Protein 3L7I (pdb70)

InterPro domains:
  IPR001173 Glycosyltransferase 2-like [PF00535] (5-134)
  IPR007554 CDP-glycerol glycerophosphotransferase [PF04464] (349-716)
  IPR029044 Nucleotide-diphospho-sugar transferases [G3DSA:3.90.550.10] (1-197)
  IPR029044 Nucleotide-diphospho-sugar transferases [SSF53448] (3-204)
  IPR043148 CDP-glycerol glycerophosphotransferase, C-terminal domain [G3DSA:3.40.50.12580] (520-702)
  IPR043149 CDP-glycerol glycerophosphotransferase, N-terminal domain [G3DSA:3.40.50.11820] (346-710)
  IPR051612 Teichoic Acid Biosynthesis Enzymes [PTHR37316] (272-717)

Sequence (1641 aa):
AFKVNQFRKTLRHVKNIVLRRKNKERSLYDLTDKEDNVKPKTIVFESFGGKNYSDSPKYIYEYMQKYYPNYRYIWSFKNPDKNVVPGSAEKVKRNSAEYYQAYSEASHWVSNARTPLYLNKKENQTYIQTWHGTPLKRLANDMKVVRMPGTTTPKYKRNFNRETSRWDYLISPNRYSTEIFRSAFWMDEERILEIGYPRNDVLVNRANDQEYLDEIRTHLNLPSDKKVIMYAPTWRDDEFVSKGKYLFELKIDLDNLYKELGDDYVILLRMHYLISNALDLSGYENFAIDVSNYNDVSELFLISDCLITDYSSVMFDYGILKRPQFFFAYDIDKYDKGLRGFYMNYMEDLPGPIYTEPYGLAKELKNLDKVQQQYQEKIDAFYDRFCSVDNGKASQYIGDLIHKDIKEQLEAFKVNQFRKTLRHVKNIVLRRKNKERSLYDLTDKEDNVKPKTIVFESFGGKNYSDSPKYIYEYMQKYYPNYRYIWSFKNPDKNVVPGSAEKVKRNSAEYYQAYSEASHWVSNARTPLYLNKKENQTYIQTWHGTPLKRLANDMKVVRMPGTTTPKYKRNFNRETSRWDYLISPNRYSTEIFRSAFWMDEERILEIGYPRNDVLVNRANDQEYLDEIRTHLNLPSDKKVIMYAPTWRDDEFVSKGKYLFELKIDLDNLYKELGDDYVILLRMHYLISNALDLSGYENFAIDVSNYNDVSELFLISDCLITDYSSVMFDYGILKRPQFFFAYDIDKYDKGLRGFYMNYMEDLPGPIYTEPYGLAKELKNLDKVQQQYQEKIDAFYDRFCSVDNGKASQYIGDLIHKDIKEQLEAFKVNQFRKTLRHVKNIVLRRKNKERSLYDLTDKEDNVKPKTIVFESFGGKNYSDSPKYIYEYMQKYYPNYRYIWSFKNPDKNVVPGSAEKVKRNSAEYYQAYSEASHWVSNARTPLYLNKKENQTYIQTWHGTPLKRLANDMKVVRMPGTTTPKYKRNFNRETSRWDYLISPNRYSTEIFRSAFWMDEERILEIGYPRNDVLVNRANDQEYLDEIRTHLNLPSDKKVIMYAPTWRDDEFVSKGKYLFELKIDLDNLYKELGDDYVILLRMHYLISNALDLSGYENFAIDVSNYNDVSELFLISDCLITDYSSVMFDYGILKRPQFFFAYDIDKYDKGLRGFYMNYMEDLPGPIYTEPYGLAKELKNLDKVQQQYQEKIDAFYDRFCSVDNGKASQYIGDLIHKDIKEQLEAFKVNQFRKTLRHVKNIVLRRKNKERSLYDLTDKEDNVKPKTIVFESFGGKNYSDSPKYIYEYMQKYYPNYRYIWSFKNPDKNVVPGSAEKVKRNSAEYYQAYSEASHWVSNARTPLYLNKKENQTYIQTWHGTPLKRLANDMKVVRMPGTTTPKYKRNFNRETSRWDYLISPNRYSTEIFRSAFWMDEERILEIGYPRNDVLVNRANDQEYLDEIRTHLNLPSDKKVIMYAPTWRDDEFVYLFELKIDLDNLYKELGDDYVILLRMHYLISNALDLSGYENFAIDVSNYNDVSELFLISDCLITDYSSVMFDYGILKRPQFFFAYDIDKYDKGLRGFYMNYMEDLPGPIYTEPYGLAKELKNLDKVQQQYQEKIDAFYDRFCSVDNGKASQYIGDLIHKDIKEQLEH

Radius of gyration: 49.67 Å; Cα contacts (8 Å, |Δi|>4): 2834; chains: 4; bounding box: 129×109×64 Å

Foldseek 3Di:
DDDPVLVVLVVVLVVCVVVVPLLNLLSVLLNPLDLVLADLQAEEEDEPQADACAWQSVLLVVVCCVVPQPGAYEYEHCDVVPYDHDHDYDYDHPSDNVNSSSLSHYQEYDYADFDDPSRDQDPSHAYAYAHHFDFFFQAQQRDDADPDPPDGNVVRSVVLQVRLVSHQAYEAQFVNSLVSCVRRRVDDSVRYDDFHGLLLLCVVVPLPVVVLLVVLQVVLPADDQAAEEEEEEDDDPVFQDDVLQAGDDDLLDVPVLCVLRVVHHAYEYAYDPSNLVRDDCPVQPNHYGYCNPPNRVSSVLSRHQEYEYARDSVLLSSLLNLHEYEHQPQVVCVCPNCDPSTPDRVCDQDQYDYHNHNVVVSVCVSDRVVRSVVRVVSSVVSCVGRRVNHPSCVSVVSSVVSVVVSVVVPD/DDDVVLVVLVVVLVVCVVVVHLCNLLSVLVNPQDLPLADLQAEEEEEPAADACAWQSVLLVVVCVVVPVPGEYEYEHCDVVVYDRPHDYHYDHPSDNVNSSSLSHYQEYEYADFDDPSRDQDVSHAYAYAHDFQFWFQDQQRDDFDPPPPDGNVRSSVRLQSGLVSHQAYEDQFPLSLVRCVRRNVDDSVRYDHFHGLLLLCVQVPLPVVVLLVVLCVVQVADDQAAEEEEEEDDDPVQDDDVLQAGDPDQLPVPLLCVLRVPHHAYEYQYDPSVQVRDDCVPQPSRYGHCNPPRRVSSVLSRHQEYEYARDRVLLSSLLNLHYYEHQPLPVCVVPNQDPSTVDRSVPQRQDDYHNHNPVVSVCVNDRVVRCVVRVVSSVVSCVGRRVRHPSCVSVVVSVVSVVVSVVVVD/DDDDVLVVLVVVLVCCVVVVPLCNLLSVLLNPQDLPLADLQQEEEDEPQADACDFQSVLLVVVCCVPPVPGAYEYEHCDVVVYDRDHDYDYDHPSDNVNSSRLSHYQEYEYQDFDDPSRDLDPSHAYAYAHDFQFWFAAAQPDPFDPDPPDGNVRSNVRLQSRLVSHQAYEDQAVLSVVRCVRRNVDDSVRYHDQHGLLLLCVPVPLPVCVLLVVLCVVQVADDQAAEEEEEEADDPVQQDDVLAAGDPDLLDLVLLCVQCVVHHAYEYAYDPSNLNRDDCPPCVNHYGDCNPPRRVVSVLSRHQEYEYARDRVLLSSLLNLHEYEHACLPCCVVVNLDPSTVDRPCPQGQYYYHNHNNVVRNVVNDRVCRSVVRSVSSVVSCVRRPPNHPSCPSVVSSVVSVVVSVVVVD/DPDPVLVVLVVVLVVCVVVVNLCNLLSVLVNDQDLVLADLLAEEEDEPQADACAFQSVLLVVVLCVPPQPGAYEYEHCDVVPYDDDHDYDYDHPSDNVNSSRLSHYQEYDYADFDDPSRDLDPRHAYAHAHDFQFWFADQQRDDFDPDPPDGNVVSNVVLQSRLVSHQAYEAQFPLRLVRCVRRNVDDSVRYHNFHGLRLLCVPVVLPVVVLLVVLCVVQPADPQAAEEEEEEDDDPVQPPCGDPDQLPPVLLCVQPVVHHAYEYAYDVVVLVSDDCVVQPNHYGDCNPPRRVSSVLSRHQEYEYARDRVLLSSLLNLHYYEHQNLVVVVCPNCDPSTVDDVVPQDQFYYHNHNNVVSVCVSDRVVRSVVRSVSSVVSCVGRVVRHPSCRSVVVSVVSVVVSVVVVPD

Secondary structure (DSSP, 8-state):
-B-HHHHHHHHHHHHHHHHT-TTHHHHHHHHH--GGG-EEEEEEEEBGGGTBS-HHHHHHHHHHHHH-TTSEEEEEESSGGG----SS-EEEETTSHHHHHHHHHEEEEEESS---TTS---TT-EEEE--SS--SB--GGG-S----TT--HHHHHHHHHHHHTT-SEEEESSHHHHHHHHHHT---GGGEEES--GGGHHHHHSTT-HHHHHHHHHHTT--SS-EEEEE-PPP-GGG--GGGSSPPPPTT-HHHHHHHHTTTEEEEE---HHHHTT---TT-TTTEEE-TT-S-HHHHHHT-SEEEESS-THHHHHGGG---EEEE-TTTTTTTSS--SBSS-TTSSSSS-EESSHHHHHHHHTTHHHHHHHTHHHHHHHHHHHSTT--S-HHHHHHHHHHHHHHHH--/---HHHHHHHHHHHHHHHTT-TTHHHHHHHHH--GGG--TTEEEEEBGGGTBS-HHHHHHHHHHHHH-TTSEEEEEESSGGG----SS-EEEETTSHHHHHHHHH-SEEEESSPPPTTS---TT-EEEE--S---SB--GGG-S----TT--HHHHHHHHHHHHTT-SEEEESSHHHHHHHHHHT---GGGEEES--GGGHHHHHSTT-HHHHHHHHHHTT--TT-EEEEE-PPP-STT--GGGSSPPP-TT-HHHHHHHHTTTEEEEE---HHHHTT---TT-TTTEEE-TT-S-HHHHHHT-SEEEESS-THHHHHGGG---EEE--TTTTTTTSS--SBSS-TTT-SSS-B-SSHHHHHHHHH-HHHHHHHHHHHHHHHHHHHSS---S-HHHHHHHHHHHHHHHH--/-B-HHHHHHHHHHHHHHHTT-TTHHHHHHHHH--TTS-EEEEEEEEBGGGTBS-HHHHHHHHHHHHH-TTSEEEEEESSGGG----SS-EEEETTSHHHHHHHHHEEEEEESSPPPTTS---TT-EEEE--S---SB--GGG-S----TT--HHHHHHHHHHHHTT-SEEEESSHHHHHHHHHHTT--GGGEEES--GGGHHHHHSTT-HHHHHHHHHHTT--SS-EEEEE-PPP-GGG--GGGSS----TT-HHHHHHHHTTTEEEEE---HHHHTT---TT-TTTEEE-TT-S-HHHHHHT-SEEEESS-TTHHHHGGG---EEEE-TTTTTTTTT--SBSS-TTTSSSS-EESSHHHHHHHHTTHHHHHHHSHHHHHHHHHHHHTT--S-HHHHHHHHHHHHHHHS--/---HHHHHHHHHHHHHHHHT-TTHHHHHHHHH--GGG-EEEEEEEEBGGGTBS-HHHHHHHHHHHHH-TTSEEEEEESSGGG----SSPEEEETTSHHHHHHHHHEEEEEESS---TTS---TTSEEEE--SS---B--GGG-S----TT--HHHHHHHHHHHHHT-SEEEES-HHHHHHHHHHT---GGGEEES--GGGHHHHHSSS-HHHHHHHHHHTT--SS-EEEEEEPPP-STT-------TT-HHHHHHHHTTTEEEEE---HHHHTT---TT-TTTEEE-TT-S-HHHHHHT-SEEEESS-THHHHHGGG---EEEE-TTTTTTTSS--SBSS-TTT-SSS-EESSSHHHHHHHT-HHHHHHHTHHHHHHHHHHHSTT--S-HHHHHHHHHHHHHHHTTT-

B-factor: mean 76.52, std 22.32, range [32.0, 203.48]

Nearest PDB structures (foldseek):
  3l7i-assembly3_D  TM=1.002E+00  e=5.089E-86  Staphylococcus epidermidis RP62A
  3l7m-assembly1_D  TM=1.002E+00  e=5.559E-80  Staphylococcus epidermidis RP62A
  3l7j-assembly1_B  TM=1.001E+00  e=7.510E-79  Staphylococcus epidermidis RP62A
  3l7l-assembly3_D  TM=9.984E-01  e=2.053E-78  Staphylococcus epidermidis RP62A
  3l7m-assembly2_A  TM=9.978E-01  e=4.217E-76  Staphylococcus epidermidis RP62A

CATH classification: 3.40.50.11820 (+1 more: 3.40.50.12580)

Solvent-accessible surface area: 79435 Å² total; per-residue (Å²): 107,46,138,61,76,60,6,100,50,22,9,111,30,7,63,11,52,12,28,174,94,189,62,91,51,52,10,80,12,40,39,66,31,123,101,139,48,19,100,35,100,1,0,1,0,2,0,71,17,1,123,36,21,7,18,0,0,29,27,0,1,66,36,0,36,155,115,42,73,131,30,74,2,0,0,0,0,108,73,15,148,175,25,131,24,69,60,72,21,82,81,8,115,61,48,27,46,100,0,4,92,2,4,7,23,0,0,0,3,2,3,0,17,82,4,26,69,76,2,46,42,23,170,50,4,25,0,0,0,0,23,59,3,2,10,3,87,95,23,0,56,22,55,183,92,7,190,97,131,74,43,23,26,95,101,53,40,93,43,7,57,125,1,2,75,32,1,31,56,0,0,0,4,2,143,28,0,1,91,16,0,103,55,0,0,79,13,73,72,166,93,18,25,53,29,0,2,0,18,5,13,14,4,59,92,88,24,138,53,125,141,21,18,70,112,4,48,99,129,23,118,15,32,110,122,36,84,0,2,0,6,12,24,38,82,13,114,93,66,91,88,54,195,24,168,167,44,160,120,20,98,5,41,16,85,34,5,92,182,41,3,10,126,78,1,1,1,0,0,53,17,69,140,69,35,11,128,19,25,110,30,76,48,33,117,100,3,5,37,57,4,18,128,35,118,9,40,4,28,0,4,5,11,0,48,0,0,0,0,1,2,16,34,34,0,7,8,0,4,14,20,87,56,5,2,0,0,1,0,47,14,28,109,134,52,88,190,53,46,211,30,15,48,10,85,14,120,118,64,4,2,5,21,54,42,74,84,18,106,20,1,2,123,45,1,92,65,11,103,116,3,51,140,116,42,70,149,101,5,56,60,7,52,96,113,6,2,66,42,19,92,8,120,1,5,79,105,0,0,52,29,0,42,134,36,0,129,91,62,85,183,128,48,80,66,87,8,1,94,61,2,9,108,7,0,61,11,37,3,26,150,95,191,60,84,41,53,9,46,12,35,11,45,29,92,88,125,43,21,102,36,104,2,0,1,0,2,0,69,17,1,131,41,26,5,18,0,0,29,27,0,0,66,38,0,40,157,127,30,86,105,16,82,3,2,0,0,0,119,71,17,146,170,25,131,25,64,62,76,17,80,81,13,106,54,51,26,43,97,0,6,95,2,4,7,19,0,0,0,2,2,3,0,19,80,5,22,64,78,2,49,49,21,172,51,4,24,0,0,0,0,22,56,4,2,9,5,84,86,27,0,48,26,47,164,81,4,186,92,123,70,41,25,27,94,113,42,34,90,44,9,53,121,0,3,89,34,3,32,57,0,0,0,10,0,154,26,0,1,98,14,0,104,56,0,0,79,10,78,84,171,113,17,27,54,19,0,1,0,14,3,10,15,5,62,89,81,23,133,52,118,131,20,18,70,106,4,45,94,124,20,124,15,39,112,141,37,93,0,0,0,2,12,16,32,80,16,114,95,59,96,82,59,193,30,163,166,44,162,113,7,63,2,34,13,83,33,3,97,186,48,5,12,132,88,8,1,0,0,0,55,14,67,140,68,20,11,123,20,28,107,34,85,50,34,113,93,1,6,34,55,5,17,135,24,108,7,36,3,34,0,2,2,10,0,37,0,0,0,0,0,1,15,32,30,0,4,6,0,3,19,24,81,58,4,2,0,0,0,0,46,13,23,105,138,54,100,174,64,29,211,27,10,52,6,88,6,100,119,59,6,3,6,12,55,45,74,76,14,101,24,1,0,110,40,1,101,68,13,102,127,4,58,148,106,40,62,150,101,4,48,61,8,56,93,117,7,5,65,37,22,89,6,123,0,10,67,107,0,0,52,28,0,40,125,27,0,129,102,76,81,191,97,8,144,60,82,56,2,105,52,12,9,113,27,7,68,12,54,14,28,171,95,150,60,84,48,56,7,88,9,38,43,65,28,132,97,126,46,20,89,38,95,2,0,1,0,2,0,70,17,0,123,33,19,6,15,0,0,22,27,0,0,65,37,0,28,165,133,32,82,107,24,78,4,2,0,0,0,107,77,22,141,177,23,130,24,65,63,72,15,84,82,4,103,55,27,25,42,96,1,6,99,1,4,8,29,0,0,0,1,2,3,0,17,81,5,22,65,75,1,48,41,19,171,49,7,19,0,0,0,0,21,62,3,3,9,4,91,80,22,0,48,33,52,192,87,6,196,103,121,72,36,24,26,92,99,56,44,90,39,7,52,125,0,2,80,30,1,40,53,0,0,0,6,2,129,17,0,2,115,17,0,116,51,0,0,79,12,75,80,172,100,17,27,56,19,0,0,0,15,4,12,14,3,61,90,81,34,133,56,115,134,26,16,61,113,6,47,108,127,24,127,19,28,113,120,51,101,0,1,1,5,13,17,40,83,21,117,94,51,89,85,56,187,26,155,159,46,150,110,17,83,0,34,14,96,26,0,91,178,22,2,6,143,92,10,1,1,0,0,55,15,61,136,63,22,15,118,17,26,112,32,77,45,34,113,96,4,4,33,57,3,18,128,32,90,7,33,3,33,0,3,3,13,0,39,0,0,0,0,0,1,14,32,39,0,4,4,0,3,15,20,87,58,5,3,0,0,2,0,55,16,20,115,136,52,103,172,58,25,212,29,9,38,12,73,7,104,117,56,7,2,4,15,54,46,80,80,12,104,23,0,0,118,39,0,114,72,15,91,120,2,52,145,105,40,58,162,101,3,53,62,8,55,91,118,6,2,66,45,19,90,9,123,2,9,68,98,0,0,58,28,0,39,140,34,0,135,114,64,77,198,123,72,80,68,90,8,1,97,60,1,9,111,7,0,70,11,34,8,19,210,94,150,61,94,47,46,9,48,13,34,12,40,32,71,104,128,54,22,100,34,94,2,0,1,0,2,0,74,20,1,126,29,21,5,11,0,0,20,26,0,0,69,40,0,36,153,114,39,75,129,26,77,4,1,0,0,0,113,72,19,140,179,23,135,20,68,61,73,16,78,82,9,101,50,34,28,51,95,0,4,97,2,3,8,26,0,0,0,2,2,4,0,16,86,5,22,67,74,1,48,43,22,176,48,5,20,0,0,0,0,22,61,3,2,10,6,82,92,25,0,52,29,58,184,75,10,186,95,125,70,32,24,21,86,108,46,41,92,37,7,53,119,1,2,75,32,1,33,61,0,0,0,6,0,150,25,0,2,90,17,0,96,58,0,0,81,12,66,84,169,102,18,25,52,30,0,2,0,17,4,14,11,4,59,91,89,30,137,55,109,138,23,23,71,109,7,48,101,130,24,121,18,27,120,118,44,78,0,0,0,5,10,18,33,88,17,118,92,44,136,166,246,43,154,97,11,77,0,28,8,93,34,0,96,196,35,4,12,136,74,2,0,2,0,0,53,19,69,134,75,18,10,117,38,27,106,32,80,46,36,119,105,5,5,31,58,5,16,123,28,85,3,37,3,32,0,2,2,8,0,45,0,0,0,0,0,3,17,30,33,0,5,6,0,3,14,23,86,62,4,2,0,0,2,0,40,10,33,96,144,54,104,177,61,35,211,30,12,42,11,80,9,121,114,70,5,2,5,16,54,45,72,72,10,101,22,0,0,116,45,0,111,69,14,99,129,3,55,146,106,34,59,156,92,4,47,62,7,56,93,112,9,3,60,42,17,88,8,120,1,7,72,106,0,0,57,27,0,40,135,29,0,123,70,60,91,145,190

Organism: Staphylococcus epidermidis (strain ATCC 35984 / DSM 28319 / BCRC 17069 / CCUG 31568 / BM 3577 / RP62A) (NCBI:txid176279)

Structure (mmCIF, N/CA/C/O backbone):
data_3L7I
#
_entry.id   3L7I
#
_cell.length_a   223.739
_cell.length_b   223.739
_cell.length_c   100.691
_cell.angle_alpha   90.00
_cell.angle_beta   90.00
_cell.angle_gamma   90.00
#
_symmetry.space_group_name_H-M   'P 41 21 2'
#
loop_
_entity.id
_entity.type
_entity.pdbx_description
1 polymer 'Teichoic acid biosynthesis protein F'
2 non-polymer 'SULFATE ION'
3 non-polymer 'CHLORIDE ION'
4 non-polymer 1,2-ETHANEDIOL
5 water water
#
loop_
_atom_site.group_PDB
_atom_site.id
_atom_site.type_symbol
_atom_site.label_atom_id
_atom_site.label_alt_id
_atom_site.label_comp_id
_atom_site.label_asym_id
_atom_site.label_entity_id
_atom_site.label_seq_id
_atom_site.pdbx_PDB_ins_code
_atom_site.Cartn_x
_atom_site.Cartn_y
_atom_site.Cartn_z
_atom_site.occupancy
_atom_site.B_iso_or_equiv
_atom_site.auth_seq_id
_atom_site.auth_comp_id
_atom_site.auth_asym_id
_atom_site.auth_atom_id
_atom_site.pdbx_PDB_model_num
ATOM 1 N N . ALA A 1 313 ? -107.578 56.925 31.086 1.00 79.50 313 ALA A N 1
ATOM 2 C CA . ALA A 1 313 ? -107.537 58.361 31.345 1.00 79.50 313 ALA A CA 1
ATOM 3 C C . ALA A 1 313 ? -108.465 59.144 30.411 1.00 79.50 313 ALA A C 1
ATOM 4 O O . ALA A 1 313 ? -108.551 60.365 30.507 1.00 79.50 313 ALA A O 1
ATOM 6 N N . PHE A 1 314 ? -109.159 58.439 29.520 1.00 86.86 314 PHE A N 1
ATOM 7 C CA . PHE A 1 314 ? -109.982 59.091 28.514 1.00 83.45 314 PHE A CA 1
ATOM 8 C C . PHE A 1 314 ? -111.463 58.726 28.619 1.00 82.75 314 PHE A C 1
ATOM 9 O O . PHE A 1 314 ? -111.850 57.587 28.372 1.00 82.80 314 PHE A O 1
ATOM 17 N N . LYS A 1 315 ? -112.279 59.699 29.020 1.00 67.31 315 LYS A N 1
ATOM 18 C CA . LYS A 1 315 ? -113.729 59.519 29.175 1.00 66.87 315 LYS A CA 1
ATOM 19 C C . LYS A 1 315 ? -114.447 59.155 27.862 1.00 63.99 315 LYS A C 1
ATOM 20 O O . LYS A 1 315 ? -114.114 59.684 26.800 1.00 62.98 315 LYS A O 1
ATOM 26 N N . VAL A 1 316 ? -115.449 58.277 27.940 1.00 63.51 316 VAL A N 1
ATOM 27 C CA . VAL A 1 316 ? -116.194 57.872 26.742 1.00 62.92 316 VAL A CA 1
ATOM 28 C C . VAL A 1 316 ? -117.058 59.001 26.153 1.00 61.65 316 VAL A C 1
ATOM 29 O O . VAL A 1 316 ? -117.151 59.157 24.936 1.00 61.17 316 VAL A O 1
ATOM 33 N N . ASN A 1 317 ? -117.687 59.809 26.983 1.00 61.22 317 ASN A N 1
ATOM 34 C CA . ASN A 1 317 ? -118.461 60.884 26.385 1.00 60.11 317 ASN A CA 1
ATOM 35 C C . ASN A 1 317 ? -117.641 61.912 25.564 1.00 59.73 317 ASN A C 1
ATOM 36 O O . ASN A 1 317 ? -118.124 62.420 24.541 1.00 59.02 317 ASN A O 1
ATOM 41 N N . GLN A 1 318 ? -116.415 62.221 25.999 1.00 78.09 318 GLN A N 1
ATOM 42 C CA . GLN A 1 318 ? -115.545 63.109 25.219 1.00 77.13 318 GLN A CA 1
ATOM 43 C C . GLN A 1 318 ? -115.071 62.412 23.952 1.00 75.78 318 GLN A C 1
ATOM 44 O O . GLN A 1 318 ? -114.990 63.026 22.892 1.00 74.39 318 GLN A O 1
ATOM 50 N N . PHE A 1 319 ? -114.762 61.125 24.071 1.00 61.16 319 PHE A N 1
ATOM 51 C CA . PHE A 1 319 ? -114.252 60.361 22.944 1.00 61.58 319 PHE A CA 1
ATOM 52 C C . PHE A 1 319 ? -115.273 60.307 21.820 1.00 60.95 319 PHE A C 1
ATOM 53 O O . PHE A 1 319 ? -114.915 60.338 20.637 1.00 61.09 319 PHE A O 1
ATOM 61 N N . ARG A 1 320 ? -116.546 60.228 22.194 1.00 60.39 320 ARG A N 1
ATOM 62 C CA . ARG A 1 320 ? -117.629 60.265 21.217 1.00 59.85 320 ARG A CA 1
ATOM 63 C C . ARG A 1 320 ? -117.708 61.621 20.512 1.00 59.13 320 ARG A C 1
ATOM 64 O O . ARG A 1 320 ? -117.760 61.691 19.288 1.00 59.15 320 ARG A O 1
ATOM 72 N N . LYS A 1 321 ? -117.723 62.694 21.294 1.00 58.66 321 LYS A N 1
ATOM 73 C CA . LYS A 1 321 ? -117.682 64.037 20.739 1.00 58.17 321 LYS A CA 1
ATOM 74 C C . LYS A 1 321 ? -116.417 64.253 19.911 1.00 58.78 321 LYS A C 1
ATOM 75 O O . LYS A 1 321 ? -116.417 64.953 18.906 1.00 58.67 321 LYS A O 1
ATOM 81 N N . THR A 1 322 ? -115.333 63.639 20.347 1.00 59.56 322 THR A N 1
ATOM 82 C CA . THR A 1 322 ? -114.055 63.845 19.699 1.00 60.29 322 THR A CA 1
ATOM 83 C C . THR A 1 322 ? -114.078 63.255 18.295 1.00 60.59 322 THR A C 1
ATOM 84 O O . THR A 1 322 ? -113.636 63.883 17.322 1.00 60.86 322 THR A O 1
ATOM 88 N N . LEU A 1 323 ? -114.595 62.034 18.198 1.00 60.73 323 LEU A N 1
ATOM 89 C CA . LEU A 1 323 ? -114.691 61.398 16.907 1.00 61.20 323 LEU A CA 1
ATOM 90 C C . LEU A 1 323 ? -115.623 62.170 15.978 1.00 60.63 323 LEU A C 1
ATOM 91 O O . LEU A 1 323 ? -115.331 62.303 14.794 1.00 61.14 323 LEU A O 1
ATOM 96 N N . ARG A 1 324 ? -116.715 62.714 16.501 1.00 63.75 324 ARG A N 1
ATOM 97 C CA . ARG A 1 324 ? -117.659 63.390 15.626 1.00 63.10 324 ARG A CA 1
ATOM 98 C C . ARG A 1 324 ? -117.025 64.614 14.992 1.00 63.37 324 ARG A C 1
ATOM 99 O O . ARG A 1 324 ? -117.186 64.887 13.799 1.00 63.47 324 ARG A O 1
ATOM 107 N N . HIS A 1 325 ? -116.279 65.340 15.807 1.00 59.29 325 HIS A N 1
ATOM 108 C CA . HIS A 1 325 ? -115.595 66.541 15.357 1.00 59.59 325 HIS A CA 1
ATOM 109 C C . HIS A 1 325 ? -114.504 66.277 14.293 1.00 60.70 325 HIS A C 1
ATOM 110 O O . HIS A 1 325 ? -114.314 67.106 13.391 1.00 61.09 325 HIS A O 1
ATOM 117 N N . VAL A 1 326 ? -113.806 65.133 14.389 1.00 61.32 326 VAL A N 1
ATOM 118 C CA . VAL A 1 326 ? -112.826 64.775 13.383 1.00 62.47 326 VAL A CA 1
ATOM 119 C C . VAL A 1 326 ? -113.569 64.605 12.091 1.00 62.66 326 VAL A C 1
ATOM 120 O O . VAL A 1 326 ? -113.185 65.180 11.071 1.00 63.36 326 VAL A O 1
ATOM 124 N N . LYS A 1 327 ? -114.635 63.807 12.147 1.00 62.21 327 LYS A N 1
ATOM 125 C CA . LYS A 1 327 ? -115.516 63.611 11.003 1.00 62.44 327 LYS A CA 1
ATOM 126 C C . LYS A 1 327 ? -115.872 64.955 10.357 1.00 62.24 327 LYS A C 1
ATOM 127 O O . LYS A 1 327 ? -115.556 65.174 9.191 1.00 63.16 327 LYS A O 1
ATOM 133 N N . ASN A 1 328 ? -116.494 65.860 11.107 1.00 61.19 328 ASN A N 1
ATOM 134 C CA . ASN A 1 328 ? -116.876 67.150 10.544 1.00 61.07 328 ASN A CA 1
ATOM 135 C C . ASN A 1 328 ? -115.716 67.994 10.005 1.00 61.98 328 ASN A C 1
ATOM 136 O O . ASN A 1 328 ? -115.854 68.682 8.980 1.00 62.55 328 ASN A O 1
ATOM 141 N N . ILE A 1 329 ? -114.580 67.971 10.690 1.00 62.27 329 ILE A N 1
ATOM 142 C CA . ILE A 1 329 ? -113.442 68.696 10.166 1.00 63.36 329 ILE A CA 1
ATOM 143 C C . ILE A 1 329 ? -112.949 68.123 8.826 1.00 64.65 329 ILE A C 1
ATOM 144 O O . ILE A 1 329 ? -112.773 68.855 7.860 1.00 65.50 329 ILE A O 1
ATOM 149 N N . VAL A 1 330 ? -112.690 66.828 8.762 1.00 64.99 330 VAL A N 1
ATOM 150 C CA . VAL A 1 330 ? -112.131 66.284 7.525 1.00 66.42 330 VAL A CA 1
ATOM 151 C C . VAL A 1 330 ? -113.146 66.266 6.394 1.00 66.69 330 VAL A C 1
ATOM 152 O O . VAL A 1 330 ? -112.782 66.428 5.240 1.00 67.98 330 VAL A O 1
ATOM 156 N N . LEU A 1 331 ? -114.416 66.041 6.731 1.00 65.61 331 LEU A N 1
ATOM 157 C CA . LEU A 1 331 ? -115.471 65.984 5.721 1.00 65.92 331 LEU A CA 1
ATOM 158 C C . LEU A 1 331 ? -115.959 67.363 5.291 1.00 65.78 331 LEU A C 1
ATOM 159 O O . LEU A 1 331 ? -116.694 67.481 4.287 1.00 66.35 331 LEU A O 1
ATOM 164 N N . ARG A 1 332 ? -115.537 68.397 6.025 1.00 65.21 332 ARG A N 1
ATOM 165 C CA . ARG A 1 332 ? -115.871 69.763 5.668 1.00 65.25 332 ARG A CA 1
ATOM 166 C C . ARG A 1 332 ? -117.373 70.061 5.835 1.00 64.18 332 ARG A C 1
ATOM 167 O O . ARG A 1 332 ? -117.898 70.999 5.239 1.00 64.43 332 ARG A O 1
ATOM 175 N N . ARG A 1 333 ? -118.035 69.224 6.645 1.00 63.13 333 ARG A N 1
ATOM 176 C CA . ARG A 1 333 ? -119.387 69.429 7.142 1.00 61.98 333 ARG A CA 1
ATOM 177 C C . ARG A 1 333 ? -119.521 70.823 7.794 1.00 61.27 333 ARG A C 1
ATOM 178 O O . ARG A 1 333 ? -118.587 71.338 8.402 1.00 61.30 333 ARG A O 1
ATOM 186 N N . LYS A 1 334 ? -120.700 71.423 7.673 1.00 83.87 334 LYS A N 1
ATOM 187 C CA . LYS A 1 334 ? -120.938 72.773 8.174 1.00 84.09 334 LYS A CA 1
ATOM 188 C C . LYS A 1 334 ? -121.173 72.743 9.671 1.00 82.29 334 LYS A C 1
ATOM 189 O O . LYS A 1 334 ? -121.126 73.766 10.346 1.00 82.46 334 LYS A O 1
ATOM 195 N N . ASN A 1 335 ? -121.439 71.554 10.186 1.00 58.56 335 ASN A N 1
ATOM 196 C CA . ASN A 1 335 ? -121.667 71.390 11.607 1.00 57.59 335 ASN A CA 1
ATOM 197 C C . ASN A 1 335 ? -120.350 71.334 12.367 1.00 57.81 335 ASN A C 1
ATOM 198 O O . ASN A 1 335 ? -120.303 71.024 13.567 1.00 57.26 335 ASN A O 1
ATOM 203 N N . LYS A 1 336 ? -119.267 71.628 11.668 1.00 58.77 336 LYS A N 1
ATOM 204 C CA . LYS A 1 336 ? -118.000 71.624 12.349 1.00 59.14 336 LYS A CA 1
ATOM 205 C C . LYS A 1 336 ? -118.017 72.666 13.485 1.00 58.69 336 LYS A C 1
ATOM 206 O O . LYS A 1 336 ? -117.438 72.432 14.558 1.00 58.61 336 LYS A O 1
ATOM 212 N N . GLU A 1 337 ? -118.716 73.781 13.290 1.00 60.55 337 GLU A N 1
ATOM 213 C CA . GLU A 1 337 ? -118.733 74.799 14.339 1.00 61.04 337 GLU A CA 1
ATOM 214 C C . GLU A 1 337 ? -119.380 74.256 15.607 1.00 59.90 337 GLU A C 1
ATOM 215 O O . GLU A 1 337 ? -119.008 74.599 16.728 1.00 60.39 337 GLU A O 1
ATOM 221 N N . ARG A 1 338 ? -120.330 73.362 15.406 1.00 58.03 338 ARG A N 1
ATOM 222 C CA . ARG A 1 338 ? -121.118 72.805 16.490 1.00 57.17 338 ARG A CA 1
ATOM 223 C C . ARG A 1 338 ? -120.383 71.708 17.265 1.00 56.98 338 ARG A C 1
ATOM 224 O O . ARG A 1 338 ? -120.472 71.648 18.491 1.00 57.24 338 ARG A O 1
ATOM 232 N N . SER A 1 339 ? -119.678 70.826 16.551 1.00 56.56 339 SER A N 1
ATOM 233 C CA . SER A 1 339 ? -118.936 69.758 17.222 1.00 56.83 339 SER A CA 1
ATOM 234 C C . SER A 1 339 ? -117.769 70.343 18.021 1.00 57.35 339 SER A C 1
ATOM 235 O O . SER A 1 339 ? -117.419 69.848 19.097 1.00 57.43 339 SER A O 1
ATOM 238 N N . LEU A 1 340 ? -117.175 71.406 17.496 1.00 57.87 340 LEU A N 1
ATOM 239 C CA . LEU A 1 340 ? -116.141 72.085 18.249 1.00 58.54 340 LEU A CA 1
ATOM 240 C C . LEU A 1 340 ? -116.715 72.631 19.557 1.00 58.12 340 LEU A C 1
ATOM 241 O O . LEU A 1 340 ? -116.134 72.456 20.628 1.00 58.49 340 LEU A O 1
ATOM 246 N N . TYR A 1 341 ? -117.873 73.276 19.459 1.00 57.45 341 TYR A N 1
ATOM 247 C CA . TYR A 1 341 ? -118.529 73.873 20.615 1.00 57.12 341 TYR A CA 1
ATOM 248 C C . TYR A 1 341 ? -118.904 72.816 21.638 1.00 56.74 341 TYR A C 1
ATOM 249 O O . TYR A 1 341 ? -118.708 73.019 22.829 1.00 57.05 341 TYR A O 1
ATOM 258 N N . ASP A 1 342 ? -119.435 71.690 21.159 1.00 56.47 342 ASP A N 1
ATOM 259 C CA . ASP A 1 342 ? -119.833 70.572 22.006 1.00 56.43 342 ASP A CA 1
ATOM 260 C C . ASP A 1 342 ? -118.599 70.041 22.746 1.00 57.63 342 ASP A C 1
ATOM 261 O O . ASP A 1 342 ? -118.699 69.451 23.820 1.00 58.55 342 ASP A O 1
ATOM 266 N N . LEU A 1 343 ? -117.423 70.282 22.183 1.00 57.49 343 LEU A N 1
ATOM 267 C CA . LEU A 1 343 ? -116.196 69.755 22.768 1.00 58.35 343 LEU A CA 1
ATOM 268 C C . LEU A 1 343 ? -115.643 70.602 23.883 1.00 59.01 343 LEU A C 1
ATOM 269 O O . LEU A 1 343 ? -115.176 70.079 24.890 1.00 59.57 343 LEU A O 1
ATOM 274 N N . THR A 1 344 ? -115.671 71.911 23.691 1.00 59.12 344 THR A N 1
ATOM 275 C CA . THR A 1 344 ? -114.956 72.797 24.597 1.00 60.09 344 THR A CA 1
ATOM 276 C C . THR A 1 344 ? -115.922 73.494 25.534 1.00 59.81 344 THR A C 1
ATOM 277 O O . THR A 1 344 ? -115.538 74.405 26.270 1.00 60.65 344 THR A O 1
ATOM 281 N N . ASP A 1 345 ? -117.178 73.072 25.511 1.00 61.49 345 ASP A N 1
ATOM 282 C CA . ASP A 1 345 ? -118.165 73.729 26.343 1.00 62.44 345 ASP A CA 1
ATOM 283 C C . ASP A 1 345 ? -117.999 73.315 27.789 1.00 64.64 345 ASP A C 1
ATOM 284 O O . ASP A 1 345 ? -118.430 72.247 28.184 1.00 64.42 345 ASP A O 1
ATOM 289 N N . LYS A 1 346 ? -117.373 74.179 28.573 1.00 76.71 346 LYS A N 1
ATOM 290 C CA . LYS A 1 346 ? -117.089 73.902 29.969 1.00 79.43 346 LYS A CA 1
ATOM 291 C C . LYS A 1 346 ? -117.915 74.843 30.809 1.00 81.20 346 LYS A C 1
ATOM 292 O O . LYS A 1 346 ? -118.219 75.949 30.388 1.00 80.20 346 LYS A O 1
ATOM 298 N N . GLU A 1 347 ? -118.269 74.414 32.006 1.00 72.18 347 GLU A N 1
ATOM 299 C CA . GLU A 1 347 ? -118.964 75.298 32.924 1.00 72.05 347 GLU A CA 1
ATOM 300 C C . GLU A 1 347 ? -118.149 76.561 33.235 1.00 75.67 347 GLU A C 1
ATOM 301 O O . GLU A 1 347 ? -118.694 77.566 33.678 1.00 75.97 347 GLU A O 1
ATOM 307 N N . ASP A 1 348 ? -116.846 76.521 32.982 1.00 89.67 348 ASP A N 1
ATOM 308 C CA . ASP A 1 348 ? -115.979 77.669 33.273 1.00 92.17 348 ASP A CA 1
ATOM 309 C C . ASP A 1 348 ? -116.075 78.808 32.251 1.00 90.75 348 ASP A C 1
ATOM 310 O O . ASP A 1 348 ? -115.487 79.867 32.448 1.00 92.90 348 ASP A O 1
ATOM 315 N N . ASN A 1 349 ? -116.800 78.594 31.158 1.00 68.83 349 ASN A N 1
ATOM 316 C CA . ASN A 1 349 ? -116.843 79.594 30.095 1.00 67.00 349 ASN A CA 1
ATOM 317 C C . ASN A 1 349 ? -117.803 80.729 30.406 1.00 66.81 349 ASN A C 1
ATOM 318 O O . ASN A 1 349 ? -117.780 81.777 29.754 1.00 66.23 349 ASN A O 1
ATOM 323 N N . VAL A 1 350 ? -118.649 80.502 31.405 1.00 63.96 350 VAL A N 1
ATOM 324 C CA . VAL A 1 350 ? -119.749 81.407 31.708 1.00 63.88 350 VAL A CA 1
ATOM 325 C C . VAL A 1 350 ? -119.295 82.734 32.309 1.00 65.65 350 VAL A C 1
ATOM 326 O O . VAL A 1 350 ? -118.796 82.781 33.426 1.00 67.06 350 VAL A O 1
ATOM 330 N N . LYS A 1 351 ? -119.470 83.810 31.561 1.00 79.41 351 LYS A N 1
ATOM 331 C CA . LYS A 1 351 ? -119.268 85.142 32.095 1.00 82.11 351 LYS A CA 1
ATOM 332 C C . LYS A 1 351 ? -120.593 85.652 32.669 1.00 81.82 351 LYS A C 1
ATOM 333 O O . LYS A 1 351 ? -121.523 85.906 31.909 1.00 78.72 351 LYS A O 1
ATOM 339 N N . PRO A 1 352 ? -120.689 85.809 34.007 1.00 69.41 352 PRO A N 1
ATOM 340 C CA . PRO A 1 352 ? -121.955 86.243 34.620 1.00 69.48 352 PRO A CA 1
ATOM 341 C C . PRO A 1 352 ? -122.621 87.472 33.983 1.00 68.37 352 PRO A C 1
ATOM 342 O O . PRO A 1 352 ? -123.834 87.531 34.021 1.00 67.50 352 PRO A O 1
ATOM 346 N N . LYS A 1 353 ? -121.892 88.418 33.400 1.00 77.83 353 LYS A N 1
ATOM 347 C CA . LYS A 1 353 ? -122.584 89.587 32.854 1.00 76.53 353 LYS A CA 1
ATOM 348 C C . LYS A 1 353 ? -122.944 89.540 31.361 1.00 72.39 353 LYS A C 1
ATOM 349 O O . LYS A 1 353 ? -123.216 90.580 30.756 1.00 71.80 353 LYS A O 1
ATOM 355 N N . THR A 1 354 ? -122.979 88.338 30.787 1.00 66.31 354 THR A N 1
ATOM 356 C CA . THR A 1 354 ? -123.383 88.144 29.393 1.00 64.87 354 THR A CA 1
ATOM 357 C C . THR A 1 354 ? -124.811 87.599 29.318 1.00 63.24 354 THR A C 1
ATOM 358 O O . THR A 1 354 ? -125.140 86.626 29.990 1.00 62.58 354 THR A O 1
ATOM 362 N N . ILE A 1 355 ? -125.643 88.206 28.478 1.00 62.71 355 ILE A N 1
ATOM 363 C CA . ILE A 1 355 ? -127.014 87.741 28.274 1.00 61.28 355 ILE A CA 1
ATOM 364 C C . ILE A 1 355 ? -127.339 87.570 26.770 1.00 60.20 355 ILE A C 1
ATOM 365 O O . ILE A 1 355 ? -127.039 88.460 25.971 1.00 60.82 355 ILE A O 1
ATOM 370 N N . VAL A 1 356 ? -127.923 86.434 26.380 1.00 58.78 356 VAL A N 1
ATOM 371 C CA . VAL A 1 356 ? -128.393 86.250 24.991 1.00 57.88 356 VAL A CA 1
ATOM 372 C C . VAL A 1 356 ? -129.892 86.394 24.836 1.00 57.18 356 VAL A C 1
ATOM 373 O O . VAL A 1 356 ? -130.650 85.923 25.680 1.00 56.78 356 VAL A O 1
ATOM 377 N N . PHE A 1 357 ? -130.310 86.997 23.725 1.00 57.12 357 PHE A N 1
ATOM 378 C CA . PHE A 1 357 ? -131.723 87.147 23.383 1.00 56.53 357 PHE A CA 1
ATOM 379 C C . PHE A 1 357 ? -131.996 86.551 22.021 1.00 55.78 357 PHE A C 1
ATOM 380 O O . PHE A 1 357 ? -131.160 86.636 21.121 1.00 56.09 357 PHE A O 1
ATOM 388 N N . GLU A 1 358 ? -133.168 85.953 21.859 1.00 60.61 358 GLU A N 1
ATOM 389 C CA . GLU A 1 358 ? -133.565 85.489 20.552 1.00 59.21 358 GLU A CA 1
ATOM 390 C C . GLU A 1 358 ? -135.060 85.399 20.560 1.00 56.85 358 GLU A C 1
ATOM 391 O O . GLU A 1 358 ? -135.643 84.831 21.465 1.00 55.52 358 GLU A O 1
ATOM 397 N N . SER A 1 359 ? -135.703 86.000 19.578 1.00 54.24 359 SER A N 1
ATOM 398 C CA . SER A 1 359 ? -137.130 85.770 19.434 1.00 53.85 359 SER A CA 1
ATOM 399 C C . SER A 1 359 ? -137.452 85.027 18.159 1.00 53.59 359 SER A C 1
ATOM 400 O O . SER A 1 359 ? -136.785 85.185 17.139 1.00 53.94 359 SER A O 1
ATOM 403 N N . PHE A 1 360 ? -138.473 84.182 18.266 1.00 53.11 360 PHE A N 1
ATOM 404 C CA . PHE A 1 360 ? -138.867 83.255 17.212 1.00 52.96 360 PHE A CA 1
ATOM 405 C C . PHE A 1 360 ? -137.727 82.547 16.468 1.00 52.97 360 PHE A C 1
ATOM 406 O O . PHE A 1 360 ? -137.688 82.514 15.248 1.00 53.34 360 PHE A O 1
ATOM 414 N N . GLY A 1 361 ? -136.810 81.980 17.236 1.00 56.03 361 GLY A N 1
ATOM 415 C CA . GLY A 1 361 ? -135.717 81.235 16.658 1.00 56.96 361 GLY A CA 1
ATOM 416 C C . GLY A 1 361 ? -134.893 82.109 15.739 1.00 58.26 361 GLY A C 1
ATOM 417 O O . GLY A 1 361 ? -134.336 81.636 14.742 1.00 58.97 361 GLY A O 1
ATOM 418 N N . GLY A 1 362 ? -134.830 83.396 16.065 1.00 53.75 362 GLY A N 1
ATOM 419 C CA . GLY A 1 362 ? -133.896 84.281 15.404 1.00 54.54 362 GLY A CA 1
ATOM 420 C C . GLY A 1 362 ? -134.410 84.879 14.113 1.00 55.17 362 GLY A C 1
ATOM 421 O O . GLY A 1 362 ? -133.620 85.292 13.267 1.00 55.94 362 GLY A O 1
ATOM 422 N N . LYS A 1 363 ? -135.726 84.945 13.948 1.00 55.00 363 LYS A N 1
ATOM 423 C CA . LYS A 1 363 ? -136.218 85.530 12.732 1.00 55.75 363 LYS A CA 1
ATOM 424 C C . LYS A 1 363 ? -136.254 87.019 12.886 1.00 56.46 363 LYS A C 1
ATOM 425 O O . LYS A 1 363 ? -136.288 87.738 11.913 1.00 57.38 363 LYS A O 1
ATOM 431 N N . ASN A 1 364 ? -136.199 87.488 14.117 1.00 64.13 364 ASN A N 1
ATOM 432 C CA . ASN A 1 364 ? -136.641 88.833 14.412 1.00 65.28 364 ASN A CA 1
ATOM 433 C C . ASN A 1 364 ? -135.943 89.468 15.550 1.00 67.11 364 ASN A C 1
ATOM 434 O O . ASN A 1 364 ? -135.416 88.795 16.425 1.00 66.61 364 ASN A O 1
ATOM 439 N N . TYR A 1 365 ? -135.990 90.788 15.561 1.00 58.10 365 TYR A N 1
ATOM 440 C CA . TYR A 1 365 ? -135.815 91.520 16.792 1.00 58.46 365 TYR A CA 1
ATOM 441 C C . TYR A 1 365 ? -137.216 91.951 17.179 1.00 58.33 365 TYR A C 1
ATOM 442 O O . TYR A 1 365 ? -137.764 92.864 16.581 1.00 59.10 365 TYR A O 1
ATOM 451 N N . SER A 1 366 ? -137.817 91.272 18.148 1.00 57.46 366 SER A N 1
ATOM 452 C CA . SER A 1 366 ? -139.233 91.483 18.435 1.00 57.29 36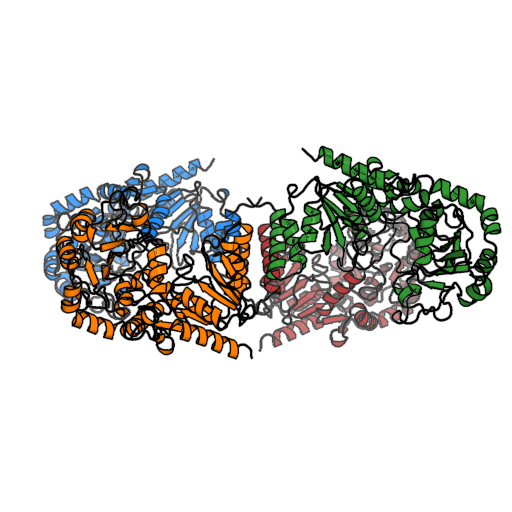6 SER A CA 1
ATOM 453 C C . SER A 1 366 ? -139.727 90.791 19.704 1.00 56.58 366 SER A C 1
ATOM 454 O O . SER A 1 366 ? -138.952 90.197 20.466 1.00 56.26 366 SER A O 1
ATOM 457 N N . ASP A 1 367 ? -141.039 90.883 19.906 1.00 56.46 367 ASP A N 1
ATOM 458 C CA . ASP A 1 367 ? -141.745 90.191 20.979 1.00 55.92 367 ASP A CA 1
ATOM 459 C C . ASP A 1 367 ? -141.200 90.486 22.358 1.00 56.28 367 ASP A C 1
ATOM 460 O O . ASP A 1 367 ? -140.536 91.482 22.580 1.00 58.17 367 ASP A O 1
ATOM 465 N N . SER A 1 368 ? -141.498 89.592 23.282 1.00 55.79 368 SER A N 1
ATOM 466 C CA . SER A 1 368 ? -141.173 89.785 24.674 1.00 56.26 368 SER A CA 1
ATOM 467 C C . SER A 1 368 ? -139.673 89.873 24.962 1.00 56.59 368 SER A C 1
ATOM 468 O O . SER A 1 368 ? -139.264 90.604 25.861 1.00 57.50 368 SER A O 1
ATOM 471 N N . PRO A 1 369 ? -138.843 89.117 24.226 1.00 56.00 369 PRO A N 1
ATOM 472 C CA . PRO A 1 369 ? -137.404 89.345 24.409 1.00 56.51 369 PRO A CA 1
ATOM 473 C C . PRO A 1 369 ? -137.000 90.794 24.087 1.00 57.65 369 PRO A C 1
ATOM 474 O O . PRO A 1 369 ? -136.119 91.362 24.763 1.00 58.58 369 PRO A O 1
ATOM 478 N N . LYS A 1 370 ? -137.637 91.375 23.068 1.00 57.73 370 LYS A N 1
ATOM 479 C CA . LYS A 1 370 ? -137.295 92.719 22.653 1.00 58.93 370 LYS A CA 1
ATOM 480 C C . LYS A 1 370 ? -137.483 93.691 23.827 1.00 60.03 370 LYS A C 1
ATOM 481 O O . LYS A 1 370 ? -136.576 94.483 24.141 1.00 61.22 370 LYS A O 1
ATOM 487 N N . TYR A 1 371 ? -138.640 93.602 24.489 1.00 59.77 371 TYR A N 1
ATOM 488 C CA . TYR A 1 371 ? -138.963 94.498 25.597 1.00 60.90 371 TYR A CA 1
ATOM 489 C C . TYR A 1 371 ? -138.150 94.231 26.867 1.00 61.38 371 TYR A C 1
ATOM 490 O O . TYR A 1 371 ? -137.804 95.168 27.589 1.00 62.80 371 TYR A O 1
ATOM 499 N N . ILE A 1 372 ? -137.839 92.966 27.138 1.00 60.38 372 ILE A N 1
ATOM 500 C CA . ILE A 1 372 ? -136.976 92.652 28.262 1.00 60.91 372 ILE A CA 1
ATOM 501 C C . ILE A 1 372 ? -135.660 93.379 28.016 1.00 61.97 372 ILE A C 1
ATOM 502 O O . ILE A 1 372 ? -135.130 94.038 28.913 1.00 63.36 372 ILE A O 1
ATOM 507 N N . TYR A 1 373 ? -135.181 93.304 26.775 1.00 61.49 373 TYR A N 1
ATOM 508 C CA . TYR A 1 373 ? -133.919 93.935 26.375 1.00 62.54 373 TYR A CA 1
ATOM 509 C C . TYR A 1 373 ? -133.952 95.457 26.441 1.00 64.24 373 TYR A C 1
ATOM 510 O O . TYR A 1 373 ? -133.036 96.078 26.987 1.00 65.70 373 TYR A O 1
ATOM 519 N N . GLU A 1 374 ? -134.996 96.069 25.898 1.00 64.21 374 GLU A N 1
ATOM 520 C CA . GLU A 1 374 ? -135.059 97.526 25.932 1.00 65.96 374 GLU A CA 1
ATOM 521 C C . GLU A 1 374 ? -135.128 98.065 27.373 1.00 67.25 374 GLU A C 1
ATOM 522 O O . GLU A 1 374 ? -134.632 99.167 27.669 1.00 69.12 374 GLU A O 1
ATOM 528 N N . TYR A 1 375 ? -135.721 97.286 28.273 1.00 66.44 375 TYR A N 1
ATOM 529 C CA . TYR A 1 375 ? -135.803 97.714 29.654 1.00 67.75 375 TYR A CA 1
ATOM 530 C C . TYR A 1 375 ? -134.432 97.630 30.265 1.00 68.75 375 TYR A C 1
ATOM 531 O O . TYR A 1 375 ? -134.013 98.527 30.977 1.00 70.67 375 TYR A O 1
ATOM 540 N N . MET A 1 376 ? -133.722 96.548 29.994 1.00 67.60 376 MET A N 1
ATOM 541 C CA . MET A 1 376 ? -132.394 96.391 30.578 1.00 68.56 376 MET A CA 1
ATOM 542 C C . MET A 1 376 ? -131.373 97.393 30.031 1.00 70.12 376 MET A C 1
ATOM 543 O O . MET A 1 376 ? -130.505 97.848 30.757 1.00 71.84 376 MET A O 1
ATOM 548 N N . GLN A 1 377 ? -131.483 97.733 28.755 1.00 69.70 377 GLN A N 1
ATOM 549 C CA . GLN A 1 377 ? -130.664 98.782 28.180 1.00 71.37 377 GLN A CA 1
ATOM 550 C C . GLN A 1 377 ? -130.749 100.090 28.990 1.00 73.69 377 GLN A C 1
ATOM 551 O O . GLN A 1 377 ? -129.736 100.747 29.250 1.00 75.63 377 GLN A O 1
ATOM 557 N N . LYS A 1 378 ? -131.958 100.471 29.384 1.00 75.71 378 LYS A N 1
ATOM 558 C CA . LYS A 1 378 ? -132.153 101.709 30.126 1.00 78.60 378 LYS A CA 1
ATOM 559 C C . LYS A 1 378 ? -131.529 101.655 31.533 1.00 81.83 378 LYS A C 1
ATOM 560 O O . LYS A 1 378 ? -130.859 102.599 31.954 1.00 85.04 378 LYS A O 1
ATOM 566 N N . TYR A 1 379 ? -131.726 100.547 32.248 1.00 76.02 379 TYR A N 1
ATOM 567 C CA . TYR A 1 379 ? -131.374 100.470 33.669 1.00 77.40 379 TYR A CA 1
ATOM 568 C C . TYR A 1 379 ? -130.115 99.678 33.994 1.00 77.45 379 TYR A C 1
ATOM 569 O O . TYR A 1 379 ? -129.633 99.722 35.126 1.00 81.14 379 TYR A O 1
ATOM 578 N N . TYR A 1 380 ? -129.593 98.945 33.015 1.00 75.88 380 TYR A N 1
ATOM 579 C CA . TYR A 1 380 ? -128.410 98.116 33.227 1.00 75.79 380 TYR A CA 1
ATOM 580 C C . TYR A 1 380 ? -127.518 98.094 31.990 1.00 75.43 380 TYR A C 1
ATOM 581 O O . TYR A 1 380 ? -127.233 97.021 31.446 1.00 73.70 380 TYR A O 1
ATOM 590 N N . PRO A 1 381 ? -127.036 99.278 31.577 1.00 78.19 381 PRO A N 1
ATOM 591 C CA . PRO A 1 381 ? -126.345 99.494 30.304 1.00 77.27 381 PRO A CA 1
ATOM 592 C C . PRO A 1 381 ? -125.038 98.736 30.212 1.00 77.47 381 PRO A C 1
ATOM 593 O O . PRO A 1 381 ? -124.553 98.528 29.101 1.00 76.62 381 PRO A O 1
ATOM 597 N N . ASN A 1 382 ? -124.478 98.328 31.347 1.00 77.98 382 ASN A N 1
ATOM 598 C CA . ASN A 1 382 ? -123.101 97.859 31.349 1.00 78.61 382 ASN A CA 1
ATOM 599 C C . ASN A 1 382 ? -122.924 96.337 31.325 1.00 76.50 382 ASN A C 1
ATOM 600 O O . ASN A 1 382 ? -121.870 95.820 31.682 1.00 77.08 382 ASN A O 1
ATOM 605 N N . TYR A 1 383 ? -123.941 95.614 30.877 1.00 74.17 383 TYR A N 1
ATOM 606 C CA . TYR A 1 383 ? -123.788 94.178 30.671 1.00 72.23 383 TYR A CA 1
ATOM 607 C C . TYR A 1 383 ? -123.474 93.882 29.201 1.00 71.13 383 TYR A C 1
ATOM 608 O O . TYR A 1 383 ? -123.742 94.718 28.329 1.00 71.45 383 TYR A O 1
ATOM 617 N N . ARG A 1 384 ? -122.907 92.709 28.922 1.00 69.99 384 ARG A N 1
ATOM 618 C CA . ARG A 1 384 ? -122.698 92.313 27.537 1.00 68.90 384 ARG A CA 1
ATOM 619 C C . ARG A 1 384 ? -124.007 91.747 26.958 1.00 66.82 384 ARG A C 1
ATOM 620 O O . ARG A 1 384 ? -124.416 90.629 27.291 1.00 65.41 384 ARG A O 1
ATOM 628 N N . TYR A 1 385 ? -124.677 92.530 26.112 1.00 66.80 385 TYR A N 1
ATOM 629 C CA . TYR A 1 385 ? -125.885 92.062 25.441 1.00 65.05 385 TYR A CA 1
ATOM 630 C C . TYR A 1 385 ? -125.603 91.490 24.047 1.00 64.16 385 TYR A C 1
ATOM 631 O O . TYR A 1 385 ? -124.928 92.121 23.214 1.00 65.16 385 TYR A O 1
ATOM 640 N N . ILE A 1 386 ? -126.115 90.279 23.811 1.00 62.46 386 ILE A N 1
ATOM 641 C CA . ILE A 1 386 ? -125.952 89.605 22.533 1.00 61.62 386 ILE A CA 1
ATOM 642 C C . ILE A 1 386 ? -127.311 89.206 21.964 1.00 60.25 386 ILE A C 1
ATOM 643 O O . ILE A 1 386 ? -128.142 88.647 22.677 1.00 59.37 386 ILE A O 1
ATOM 648 N N . TRP A 1 387 ? -127.553 89.509 20.688 1.00 60.25 387 TRP A N 1
ATOM 649 C CA . TRP A 1 387 ? -128.745 89.008 19.976 1.00 59.08 387 TRP A CA 1
ATOM 650 C C . TRP A 1 387 ? -128.398 87.972 18.886 1.00 58.43 387 TRP A C 1
ATOM 651 O O . TRP A 1 387 ? -127.436 88.127 18.129 1.00 59.17 387 TRP A O 1
ATOM 662 N N . SER A 1 388 ? -129.185 86.907 18.801 1.00 57.20 388 SER A N 1
ATOM 663 C CA . SER A 1 388 ? -128.943 85.868 17.810 1.00 56.70 388 SER A CA 1
ATOM 664 C C . SER A 1 388 ? -130.005 85.946 16.728 1.00 56.46 388 SER A C 1
ATOM 665 O O . SER A 1 388 ? -131.173 86.039 17.053 1.00 55.96 388 SER A O 1
ATOM 668 N N . PHE A 1 389 ? -129.603 85.930 15.456 1.00 56.95 389 PHE A N 1
ATOM 669 C CA . PHE A 1 389 ? -130.525 86.024 14.299 1.00 57.00 389 PHE A CA 1
ATOM 670 C C . PHE A 1 389 ? -130.157 84.998 13.229 1.00 56.95 389 PHE A C 1
ATOM 671 O O . PHE A 1 389 ? -129.055 84.465 13.249 1.00 57.10 389 PHE A O 1
ATOM 679 N N . LYS A 1 390 ? -131.055 84.725 12.286 1.00 56.91 390 LYS A N 1
ATOM 680 C CA . LYS A 1 390 ? -130.687 83.880 11.164 1.00 57.21 390 LYS A CA 1
ATOM 681 C C . LYS A 1 390 ? -129.855 84.707 10.232 1.00 58.52 390 LYS A C 1
ATOM 682 O O . LYS A 1 390 ? -128.879 84.235 9.673 1.00 59.39 390 LYS A O 1
ATOM 688 N N . ASN A 1 391 ? -130.250 85.960 10.075 1.00 62.70 391 ASN A N 1
ATOM 689 C CA . ASN A 1 391 ? -129.570 86.879 9.172 1.00 66.43 391 ASN A CA 1
ATOM 690 C C . ASN A 1 391 ? -129.350 88.238 9.808 1.00 69.42 391 ASN A C 1
ATOM 691 O O . ASN A 1 391 ? -130.108 89.158 9.570 1.00 69.88 391 ASN A O 1
ATOM 696 N N . PRO A 1 392 ? -128.298 88.358 10.624 1.00 61.51 392 PRO A N 1
ATOM 697 C CA . PRO A 1 392 ? -128.012 89.549 11.430 1.00 62.22 392 PRO A CA 1
ATOM 698 C C . PRO A 1 392 ? -127.905 90.854 10.647 1.00 63.92 392 PRO A C 1
ATOM 699 O O . PRO A 1 392 ? -128.212 91.895 11.219 1.00 64.44 392 PRO A O 1
ATOM 703 N N . ASP A 1 393 ? -127.506 90.806 9.381 1.00 94.12 393 ASP A N 1
ATOM 704 C CA . ASP A 1 393 ? -127.324 92.034 8.609 1.00 97.45 393 ASP A CA 1
ATOM 705 C C . ASP A 1 393 ? -128.657 92.614 8.124 1.00 98.70 393 ASP A C 1
ATOM 706 O O . ASP A 1 393 ? -128.702 93.721 7.605 1.00 101.21 393 ASP A O 1
ATOM 711 N N . LYS A 1 394 ? -129.739 91.861 8.302 1.00 82.18 394 LYS A N 1
ATOM 712 C CA . LYS A 1 394 ? -131.085 92.305 7.923 1.00 80.09 394 LYS A CA 1
ATOM 713 C C . LYS A 1 394 ? -131.918 92.605 9.151 1.00 78.01 394 LYS A C 1
ATOM 714 O O . LYS A 1 394 ? -133.129 92.727 9.071 1.00 75.72 394 LYS A O 1
ATOM 720 N N . ASN A 1 395 ? -131.265 92.704 10.294 1.00 69.57 395 ASN A N 1
ATOM 721 C CA . ASN A 1 395 ? -131.954 93.050 11.519 1.00 66.82 395 ASN A CA 1
ATOM 722 C C . ASN A 1 395 ? -131.333 94.259 12.182 1.00 66.91 395 ASN A C 1
ATOM 723 O O . ASN A 1 395 ? -130.111 94.401 12.222 1.00 67.54 395 ASN A O 1
ATOM 728 N N . VAL A 1 396 ? -132.182 95.138 12.689 1.00 64.91 396 VAL A N 1
ATOM 729 C CA . VAL A 1 396 ? -131.726 96.392 13.261 1.00 66.38 396 VAL A CA 1
ATOM 730 C C . VAL A 1 396 ? -131.993 96.392 14.749 1.00 65.70 396 VAL A C 1
ATOM 731 O O . VAL A 1 396 ? -133.147 96.497 15.173 1.00 65.07 396 VAL A O 1
ATOM 735 N N . VAL A 1 397 ? -130.935 96.280 15.541 1.00 65.95 397 VAL A N 1
ATOM 736 C CA . VAL A 1 397 ? -131.078 96.283 16.996 1.00 65.57 397 VAL A CA 1
ATOM 737 C C . VAL A 1 397 ? -130.597 97.603 17.605 1.00 67.46 397 VAL A C 1
ATOM 738 O O . VAL A 1 397 ? -129.459 98.013 17.354 1.00 68.81 397 VAL A O 1
ATOM 742 N N . PRO A 1 398 ? -131.446 98.270 18.425 1.00 67.72 398 PRO A N 1
ATOM 743 C CA . PRO A 1 398 ? -130.991 99.508 19.074 1.00 69.70 398 PRO A CA 1
ATOM 744 C C . PRO A 1 398 ? -130.110 99.148 20.264 1.00 69.82 398 PRO A C 1
ATOM 745 O O . PRO A 1 398 ? -130.213 98.024 20.770 1.00 68.23 398 PRO A O 1
ATOM 749 N N . GLY A 1 399 ? -129.250 100.065 20.696 1.00 71.83 399 GLY A N 1
ATOM 750 C CA . GLY A 1 399 ? -128.520 99.880 21.940 1.00 72.29 399 GLY A CA 1
ATOM 751 C C . GLY A 1 399 ? -127.155 99.227 21.811 1.00 72.41 399 GLY A C 1
ATOM 752 O O . GLY A 1 399 ? -126.571 99.193 20.726 1.00 72.70 399 GLY A O 1
ATOM 753 N N . SER A 1 400 ? -126.653 98.687 22.921 1.00 72.69 400 SER A N 1
ATOM 754 C CA . SER A 1 400 ? -125.253 98.278 23.009 1.00 73.81 400 SER A CA 1
ATOM 755 C C . SER A 1 400 ? -124.994 96.835 22.600 1.00 71.89 400 SER A C 1
ATOM 756 O O . SER A 1 400 ? -123.869 96.355 22.709 1.00 72.67 400 SER A O 1
ATOM 759 N N . ALA A 1 401 ? -126.023 96.137 22.144 1.00 69.03 401 ALA A N 1
ATOM 760 C CA . ALA A 1 401 ? -125.886 94.708 21.875 1.00 67.24 401 ALA A CA 1
ATOM 761 C C . ALA A 1 401 ? -125.040 94.447 20.640 1.00 67.44 401 ALA A C 1
ATOM 762 O O . ALA A 1 401 ? -125.036 95.259 19.701 1.00 68.43 401 ALA A O 1
ATOM 764 N N . GLU A 1 402 ? -124.315 93.327 20.654 1.00 76.52 402 GLU A N 1
ATOM 765 C CA . GLU A 1 402 ? -123.680 92.836 19.444 1.00 76.86 402 GLU A CA 1
ATOM 766 C C . GLU A 1 402 ? -124.544 91.713 18.933 1.00 74.81 402 GLU A C 1
ATOM 767 O O . GLU A 1 402 ? -125.205 91.029 19.722 1.00 73.10 402 GLU A O 1
ATOM 773 N N . LYS A 1 403 ? -124.577 91.529 17.617 1.00 64.45 403 LYS A N 1
ATOM 774 C CA . LYS A 1 403 ? -125.389 90.445 17.061 1.00 62.79 403 LYS A CA 1
ATOM 775 C C . LYS A 1 403 ? -124.601 89.285 16.430 1.00 62.33 403 LYS A C 1
ATOM 776 O O . LYS A 1 403 ? -123.596 89.511 15.759 1.00 63.44 403 LYS A O 1
ATOM 782 N N . VAL A 1 404 ? -125.059 88.051 16.667 1.00 60.83 404 VAL A N 1
ATOM 783 C CA . VAL A 1 404 ? -124.440 86.854 16.084 1.00 60.36 404 VAL A CA 1
ATOM 784 C C . VAL A 1 404 ? -125.335 86.102 15.091 1.00 59.46 404 VAL A C 1
ATOM 785 O O . VAL A 1 404 ? -126.561 86.181 15.153 1.00 58.77 404 VAL A O 1
ATOM 789 N N . LYS A 1 405 ? -124.709 85.335 14.201 1.00 59.58 405 LYS A N 1
ATOM 790 C CA . LYS A 1 405 ? -125.435 84.498 13.242 1.00 58.95 405 LYS A CA 1
ATOM 791 C C . LYS A 1 405 ? -125.610 83.043 13.745 1.00 57.75 405 LYS A C 1
ATOM 792 O O . LYS A 1 405 ? -124.706 82.447 14.353 1.00 57.69 405 LYS A O 1
ATOM 798 N N . ARG A 1 406 ? -126.770 82.460 13.500 1.00 66.34 406 ARG A N 1
ATOM 799 C CA . ARG A 1 406 ? -126.992 81.114 13.984 1.00 64.14 406 ARG A CA 1
ATOM 800 C C . ARG A 1 406 ? -125.983 80.141 13.407 1.00 63.66 406 ARG A C 1
ATOM 801 O O . ARG A 1 406 ? -125.663 80.202 12.230 1.00 64.59 406 ARG A O 1
ATOM 809 N N . ASN A 1 407 ? -125.476 79.249 14.245 1.00 81.87 407 ASN A N 1
ATOM 810 C CA . ASN A 1 407 ? -124.562 78.210 13.795 1.00 81.33 407 ASN A CA 1
ATOM 811 C C . ASN A 1 407 ? -123.175 78.660 13.420 1.00 82.75 407 ASN A C 1
ATOM 812 O O . ASN A 1 407 ? -122.462 77.962 12.703 1.00 82.73 407 ASN A O 1
ATOM 817 N N . SER A 1 408 ? -122.799 79.829 13.911 1.00 57.65 408 SER A N 1
ATOM 818 C CA . SER A 1 408 ? -121.479 80.371 13.668 1.00 58.82 408 SER A CA 1
ATOM 819 C C . SER A 1 408 ? -120.671 80.270 14.947 1.00 58.85 408 SER A C 1
ATOM 820 O O . SER A 1 408 ? -121.212 80.003 16.027 1.00 58.04 408 SER A O 1
ATOM 823 N N . ALA A 1 409 ? -119.363 80.449 14.832 1.00 59.91 409 ALA A N 1
ATOM 824 C CA . ALA A 1 409 ? -118.521 80.295 16.004 1.00 60.13 409 ALA A CA 1
ATOM 825 C C . ALA A 1 409 ? -119.032 81.219 17.118 1.00 60.05 409 ALA A C 1
ATOM 826 O O . ALA A 1 409 ? -119.120 80.821 18.286 1.00 59.58 409 ALA A O 1
ATOM 828 N N . GLU A 1 410 ? -119.401 82.440 16.730 1.00 60.61 410 GLU A N 1
ATOM 829 C CA . GLU A 1 410 ? -119.800 83.466 17.682 1.00 60.86 410 GLU A CA 1
ATOM 830 C C . GLU A 1 410 ? -121.100 83.093 18.351 1.00 59.53 410 GLU A C 1
ATOM 831 O O . GLU A 1 410 ? -121.321 83.445 19.511 1.00 59.54 410 GLU A O 1
ATOM 837 N N . TYR A 1 411 ? -121.963 82.405 17.602 1.00 58.55 411 TYR A N 1
ATOM 838 C CA . TYR A 1 411 ? -123.248 81.922 18.106 1.00 57.35 411 TYR A CA 1
ATOM 839 C C . TYR A 1 411 ? -122.991 80.955 19.238 1.00 56.89 411 TYR A C 1
ATOM 840 O O . TYR A 1 411 ? -123.523 81.113 20.328 1.00 56.63 411 TYR A O 1
ATOM 849 N N . TYR A 1 412 ? -122.141 79.967 18.979 1.00 56.94 412 TYR A N 1
ATOM 850 C CA . TYR A 1 412 ? -121.835 78.964 19.990 1.00 56.64 412 TYR A CA 1
ATOM 851 C C . TYR A 1 412 ? -121.150 79.560 21.221 1.00 57.40 412 TYR A C 1
ATOM 852 O O . TYR A 1 412 ? -121.494 79.210 22.355 1.00 57.13 412 TYR A O 1
ATOM 861 N N . GLN A 1 413 ? -120.209 80.474 20.996 1.00 67.60 413 GLN A N 1
ATOM 862 C CA . GLN A 1 413 ? -119.570 81.194 22.085 1.00 69.04 413 GLN A CA 1
ATOM 863 C C . GLN A 1 413 ? -120.617 81.836 22.974 1.00 68.49 413 GLN A C 1
ATOM 864 O O . GLN A 1 413 ? -120.689 81.558 24.173 1.00 68.94 413 GLN A O 1
ATOM 870 N N . ALA A 1 414 ? -121.418 82.709 22.366 1.00 59.17 414 ALA A N 1
ATOM 871 C CA . ALA A 1 414 ? -122.398 83.496 23.090 1.00 59.13 414 ALA A CA 1
ATOM 872 C C . ALA A 1 414 ? -123.191 82.580 23.994 1.00 58.19 414 ALA A C 1
ATOM 873 O O . ALA A 1 414 ? -123.331 82.842 25.187 1.00 58.62 414 ALA A O 1
ATOM 875 N N . TYR A 1 415 ? -123.684 81.483 23.437 1.00 57.10 415 TYR A N 1
ATOM 876 C CA . TYR A 1 415 ? -124.478 80.548 24.230 1.00 56.33 415 TYR A CA 1
ATOM 877 C C . TYR A 1 415 ? -123.691 79.783 25.315 1.00 56.74 415 TYR A C 1
ATOM 878 O O . TYR A 1 415 ? -124.224 79.476 26.386 1.00 56.69 415 TYR A O 1
ATOM 887 N N . SER A 1 416 ? -122.429 79.475 25.035 1.00 57.28 416 SER A N 1
ATOM 888 C CA . SER A 1 416 ? -121.561 78.925 26.047 1.00 57.93 416 SER A CA 1
ATOM 889 C C . SER A 1 416 ? -121.252 79.963 27.128 1.00 59.11 416 SER A C 1
ATOM 890 O O . SER A 1 416 ? -121.207 79.642 28.321 1.00 59.56 416 SER A O 1
ATOM 893 N N . GLU A 1 417 ? -121.036 81.207 26.713 1.00 71.16 417 GLU A N 1
ATOM 894 C CA . GLU A 1 417 ? -120.555 82.224 27.640 1.00 73.75 417 GLU A CA 1
ATOM 895 C C . GLU A 1 417 ? -121.644 82.833 28.498 1.00 74.01 417 GLU A C 1
ATOM 896 O O . GLU A 1 417 ? -121.357 83.391 29.545 1.00 76.67 417 GLU A O 1
ATOM 902 N N . ALA A 1 418 ? -122.896 82.724 28.073 1.00 60.08 418 ALA A N 1
ATOM 903 C CA . ALA A 1 418 ? -123.962 83.472 28.747 1.00 60.22 418 ALA A CA 1
ATOM 904 C C . ALA A 1 418 ? -124.401 82.890 30.092 1.00 60.36 418 ALA A C 1
ATOM 905 O O . ALA A 1 418 ? -124.499 81.677 30.268 1.00 59.68 418 ALA A O 1
ATOM 907 N N . SER A 1 419 ? -124.677 83.778 31.037 1.00 62.07 419 SER A N 1
ATOM 908 C CA . SER A 1 419 ? -125.209 83.358 32.322 1.00 63.96 419 SER A CA 1
ATOM 909 C C . SER A 1 419 ? -126.720 83.260 32.218 1.00 60.72 419 SER A C 1
ATOM 910 O O . SER A 1 419 ? -127.358 82.566 33.014 1.00 60.59 419 SER A O 1
ATOM 913 N N . HIS A 1 420 ? -127.277 83.960 31.229 1.00 60.12 420 HIS A N 1
ATOM 914 C CA . HIS A 1 420 ? -128.716 83.975 30.999 1.00 59.21 420 HIS A CA 1
ATOM 915 C C . HIS A 1 420 ? -129.141 83.892 29.534 1.00 58.01 420 HIS A C 1
ATOM 916 O O . HIS A 1 420 ? -128.689 84.700 28.699 1.00 58.26 420 HIS A O 1
ATOM 923 N N . TRP A 1 421 ? -130.013 82.912 29.243 1.00 56.90 421 TRP A N 1
ATOM 924 C CA . TRP A 1 421 ? -130.742 82.822 27.965 1.00 55.89 421 TRP A CA 1
ATOM 925 C C . TRP A 1 421 ? -132.168 83.401 28.064 1.00 55.72 421 TRP A C 1
ATOM 926 O O . TRP A 1 421 ? -132.974 83.012 28.926 1.00 55.72 421 TRP A O 1
ATOM 937 N N . VAL A 1 422 ? -132.479 84.325 27.166 1.00 55.68 422 VAL A N 1
ATOM 938 C CA . VAL A 1 422 ? -133.810 84.898 27.088 1.00 55.54 422 VAL A CA 1
ATOM 939 C C . VAL A 1 422 ? -134.412 84.595 25.736 1.00 54.69 422 VAL A C 1
ATOM 940 O O . VAL A 1 422 ? -133.848 84.964 24.687 1.00 54.72 422 VAL A O 1
ATOM 944 N N . SER A 1 423 ? -135.539 83.884 25.746 1.00 54.08 423 SER A N 1
ATOM 945 C CA . SER A 1 423 ? -136.309 83.714 24.517 1.00 53.50 423 SER A CA 1
ATOM 946 C C . SER A 1 423 ? -137.787 83.316 24.665 1.00 53.18 423 SER A C 1
ATOM 947 O O . SER A 1 423 ? -138.277 82.985 25.753 1.00 53.34 423 SER A O 1
ATOM 950 N N . ASN A 1 424 ? -138.473 83.360 23.528 1.00 52.89 424 ASN A N 1
ATOM 951 C CA . ASN A 1 424 ? -139.906 83.192 23.456 1.00 52.77 424 ASN A CA 1
ATOM 952 C C . ASN A 1 424 ? -140.272 82.002 22.568 1.00 52.31 424 ASN A C 1
ATOM 953 O O . ASN A 1 424 ? -141.409 81.895 22.086 1.00 52.31 424 ASN A O 1
ATOM 958 N N . ALA A 1 425 ? -139.321 81.102 22.340 1.00 52.06 425 ALA A N 1
ATOM 959 C CA . ALA A 1 425 ? -139.627 79.905 21.567 1.00 51.81 425 ALA A CA 1
ATOM 960 C C . ALA A 1 425 ? -138.609 78.862 21.917 1.00 51.67 425 ALA A C 1
ATOM 961 O O . ALA A 1 425 ? -137.622 79.163 22.581 1.00 51.75 425 ALA A O 1
ATOM 963 N N . ARG A 1 426 ? -138.849 77.633 21.490 1.00 51.59 426 ARG A N 1
ATOM 964 C CA . ARG A 1 426 ? -137.952 76.538 21.831 1.00 51.56 426 ARG A CA 1
ATOM 965 C C . ARG A 1 426 ? -136.586 76.846 21.283 1.00 51.50 426 ARG A C 1
ATOM 966 O O . ARG A 1 426 ? -136.495 77.297 20.153 1.00 51.53 426 ARG A O 1
ATOM 974 N N . THR A 1 427 ? -135.531 76.638 22.072 1.00 51.56 427 THR A N 1
ATOM 975 C CA . THR A 1 427 ? -134.188 76.768 21.515 1.00 51.63 427 THR A CA 1
ATOM 976 C C . THR A 1 427 ? -133.593 75.377 21.341 1.00 51.64 427 THR A C 1
ATOM 977 O O . THR A 1 427 ? -133.909 74.478 22.108 1.00 51.68 427 THR A O 1
ATOM 981 N N . PRO A 1 428 ? -132.754 75.198 20.307 1.00 51.73 428 PRO A N 1
ATOM 982 C CA . PRO A 1 428 ? -132.257 73.882 19.862 1.00 51.85 428 PRO A CA 1
ATOM 983 C C . PRO A 1 428 ? -131.660 73.018 20.978 1.00 51.96 428 PRO A C 1
ATOM 984 O O . PRO A 1 428 ? -131.050 73.531 21.915 1.00 52.04 428 PRO A O 1
ATOM 988 N N . LEU A 1 429 ? -131.829 71.704 20.866 1.00 52.13 429 LEU A N 1
ATOM 989 C CA . LEU A 1 429 ? -131.270 70.790 21.855 1.00 52.38 429 LEU A CA 1
ATOM 990 C C . LEU A 1 429 ? -129.736 70.600 21.762 1.00 52.60 429 LEU A C 1
ATOM 991 O O . LEU A 1 429 ? -129.101 70.227 22.748 1.00 52.86 429 LEU A O 1
ATOM 996 N N . TYR A 1 430 ? -129.129 70.854 20.606 1.00 52.64 430 TYR A N 1
ATOM 997 C CA . TYR A 1 430 ? -127.677 70.761 20.544 1.00 52.95 430 TYR A CA 1
ATOM 998 C C . TYR A 1 430 ? -126.999 71.884 21.346 1.00 53.01 430 TYR A C 1
ATOM 999 O O . TYR A 1 430 ? -125.809 71.813 21.607 1.00 53.39 430 TYR A O 1
ATOM 1008 N N . LEU A 1 431 ? -127.737 72.917 21.738 1.00 52.77 431 LEU A N 1
ATOM 1009 C CA . LEU A 1 431 ? -127.185 73.899 22.676 1.00 53.04 431 LEU A CA 1
ATOM 1010 C C . LEU A 1 431 ? -127.192 73.326 24.093 1.00 53.26 431 LEU A C 1
ATOM 1011 O O . LEU A 1 431 ? -128.105 72.582 24.461 1.00 53.09 431 LEU A O 1
ATOM 1016 N N . ASN A 1 432 ? -126.173 73.647 24.880 1.00 53.82 432 ASN A N 1
ATOM 1017 C CA . ASN A 1 432 ? -126.005 73.026 26.198 1.00 54.26 432 ASN A CA 1
ATOM 1018 C C . ASN A 1 432 ? -126.375 73.921 27.360 1.00 54.64 432 ASN A C 1
ATOM 1019 O O . ASN A 1 432 ? -125.593 74.797 27.738 1.00 55.21 432 ASN A O 1
ATOM 1024 N N . LYS A 1 433 ? -127.537 73.699 27.959 1.00 54.49 433 LYS A N 1
ATOM 1025 C CA . LYS A 1 433 ? -127.932 74.538 29.088 1.00 54.99 433 LYS A CA 1
ATOM 1026 C C . LYS A 1 433 ? -127.385 73.992 30.397 1.00 55.89 433 LYS A C 1
ATOM 1027 O O . LYS A 1 433 ? -127.932 73.038 30.963 1.00 56.03 433 LYS A O 1
ATOM 1033 N N . LYS A 1 434 ? -126.298 74.586 30.875 1.00 56.66 434 LYS A N 1
ATOM 1034 C CA . LYS A 1 434 ? -125.619 74.046 32.041 1.00 57.68 434 LYS A CA 1
ATOM 1035 C C . LYS A 1 434 ? -126.224 74.565 33.361 1.00 58.52 434 LYS A C 1
ATOM 1036 O O . LYS A 1 434 ? -126.964 75.572 33.361 1.00 58.39 434 LYS A O 1
ATOM 1042 N N . GLU A 1 435 ? -125.903 73.862 34.458 1.00 79.41 435 GLU A N 1
ATOM 1043 C CA . GLU A 1 435 ? -126.340 74.182 35.821 1.00 80.03 435 GLU A CA 1
ATOM 1044 C C . GLU A 1 435 ? -126.029 75.637 36.109 1.00 80.77 435 GLU A C 1
ATOM 1045 O O . GLU A 1 435 ? -126.724 76.340 36.832 1.00 80.62 435 GLU A O 1
ATOM 1051 N N . ASN A 1 436 ? -124.922 76.039 35.518 1.00 61.33 436 ASN A N 1
ATOM 1052 C CA . ASN A 1 436 ? -124.320 77.337 35.610 1.00 62.13 436 ASN A CA 1
ATOM 1053 C C . ASN A 1 436 ? -125.209 78.462 35.083 1.00 61.56 436 ASN A C 1
ATOM 1054 O O . ASN A 1 436 ? -125.124 79.594 35.553 1.00 62.55 436 ASN A O 1
ATOM 1059 N N . GLN A 1 437 ? -126.050 78.147 34.095 1.00 60.11 437 GLN A N 1
ATOM 1060 C CA . GLN A 1 437 ? -126.799 79.149 33.320 1.00 59.46 437 GLN A CA 1
ATOM 1061 C C . GLN A 1 437 ? -128.311 79.168 33.622 1.00 59.05 437 GLN A C 1
ATOM 1062 O O . GLN A 1 437 ? -128.903 78.145 34.001 1.00 58.80 437 GLN A O 1
ATOM 1068 N N . THR A 1 438 ? -128.933 80.329 33.452 1.00 59.10 438 THR A N 1
ATOM 1069 C CA . THR A 1 438 ? -130.366 80.448 33.682 1.00 58.78 438 THR A CA 1
ATOM 1070 C C . THR A 1 438 ? -131.115 80.672 32.366 1.00 57.55 438 THR A C 1
ATOM 1071 O O . THR A 1 438 ? -130.855 81.663 31.665 1.00 57.53 438 THR A O 1
ATOM 1075 N N . TYR A 1 439 ? -132.037 79.761 32.030 1.00 56.69 439 TYR A N 1
ATOM 1076 C CA . TYR A 1 439 ? -132.795 79.845 30.784 1.00 55.65 439 TYR A CA 1
ATOM 1077 C C . TYR A 1 439 ? -134.209 80.378 31.073 1.00 55.69 439 TYR A C 1
ATOM 1078 O O . TYR A 1 439 ? -135.048 79.677 31.673 1.00 55.76 439 TYR A O 1
ATOM 1087 N N . ILE A 1 440 ? -134.468 81.620 30.662 1.00 55.79 440 ILE A N 1
ATOM 1088 C CA . ILE A 1 440 ? -135.779 82.231 30.868 1.00 55.89 440 ILE A CA 1
ATOM 1089 C C . ILE A 1 440 ? -136.653 82.095 29.625 1.00 54.94 440 ILE A C 1
ATOM 1090 O O . ILE A 1 440 ? -136.296 82.584 28.559 1.00 54.59 440 ILE A O 1
ATOM 1095 N N . GLN A 1 441 ? -137.784 81.411 29.772 1.00 54.69 441 GLN A N 1
ATOM 1096 C CA . GLN A 1 441 ? -138.714 81.163 28.671 1.00 53.98 441 GLN A CA 1
ATOM 1097 C C . GLN A 1 441 ? -139.941 82.042 28.808 1.00 54.26 441 GLN A C 1
ATOM 1098 O O . GLN A 1 441 ? -140.635 82.015 29.836 1.00 54.82 441 GLN A O 1
ATOM 1104 N N . THR A 1 442 ? -140.226 82.828 27.780 1.00 53.99 442 THR A N 1
ATOM 1105 C CA . THR A 1 442 ? -141.309 83.778 27.901 1.00 54.37 442 THR A CA 1
ATOM 1106 C C . THR A 1 442 ? -142.516 83.170 27.267 1.00 53.97 442 THR A C 1
ATOM 1107 O O . THR A 1 442 ? -143.645 83.567 27.550 1.00 54.31 442 THR A O 1
ATOM 1111 N N . TRP A 1 443 ? -142.253 82.174 26.420 1.00 53.37 443 TRP A N 1
ATOM 1112 C CA . TRP A 1 443 ? -143.214 81.671 25.422 1.00 53.07 443 TRP A CA 1
ATOM 1113 C C . TRP A 1 443 ? -143.864 82.844 24.675 1.00 53.21 443 TRP A C 1
ATOM 1114 O O . TRP A 1 443 ? -143.427 83.983 24.811 1.00 53.48 443 TRP A O 1
ATOM 1125 N N . HIS A 1 444 ? -144.887 82.589 23.883 1.00 53.17 444 HIS A N 1
ATOM 1126 C CA . HIS A 1 444 ? -145.408 83.647 23.037 1.00 53.36 444 HIS A CA 1
ATOM 1127 C C . HIS A 1 444 ? -146.930 83.629 22.953 1.00 53.70 444 HIS A C 1
ATOM 1128 O O . HIS A 1 444 ? -147.493 83.723 21.862 1.00 53.78 444 HIS A O 1
ATOM 1135 N N . GLY A 1 445 ? -147.614 83.490 24.076 1.00 54.04 445 GLY A N 1
ATOM 1136 C CA . GLY A 1 445 ? -149.050 83.684 24.032 1.00 54.52 445 GLY A CA 1
ATOM 1137 C C . GLY A 1 445 ? -149.953 82.689 24.721 1.00 54.87 445 GLY A C 1
ATOM 1138 O O . GLY A 1 445 ? -149.640 81.507 24.805 1.00 54.69 445 GLY A O 1
ATOM 1139 N N . THR A 1 446 ? -151.083 83.192 25.207 1.00 55.49 446 THR A N 1
ATOM 1140 C CA . THR A 1 446 ? -152.091 82.369 25.841 1.00 56.07 446 THR A CA 1
ATOM 1141 C C . THR A 1 446 ? -152.592 81.350 24.838 1.00 56.08 446 THR A C 1
ATOM 1142 O O . THR A 1 446 ? -153.019 81.725 23.746 1.00 56.10 446 THR A O 1
ATOM 1146 N N . PRO A 1 447 ? -152.547 80.053 25.197 1.00 56.23 447 PRO A N 1
ATOM 1147 C CA . PRO A 1 447 ? -152.899 79.040 24.198 1.00 56.38 447 PRO A CA 1
ATOM 1148 C C . PRO A 1 447 ? -154.400 78.987 23.994 1.00 57.29 447 PRO A C 1
ATOM 1149 O O . PRO A 1 447 ? -155.161 79.136 24.945 1.00 57.93 447 PRO A O 1
ATOM 1153 N N . LEU A 1 448 ? -154.806 78.812 22.742 1.00 57.47 448 LEU A N 1
ATOM 1154 C CA . LEU A 1 448 ? -156.182 78.492 22.409 1.00 58.50 448 LEU A CA 1
ATOM 1155 C C . LEU A 1 448 ? -156.178 77.070 21.864 1.00 58.95 448 LEU A C 1
ATOM 1156 O O . LEU A 1 448 ? -157.058 76.273 22.181 1.00 59.97 448 LEU A O 1
ATOM 1161 N N . LYS A 1 449 ? -155.171 76.748 21.065 1.00 60.61 449 LYS A N 1
ATOM 1162 C CA . LYS A 1 449 ? -155.039 75.406 20.521 1.00 59.98 449 LYS A CA 1
ATOM 1163 C C . LYS A 1 449 ? -154.180 74.507 21.434 1.00 59.78 449 LYS A C 1
ATOM 1164 O O . LYS A 1 449 ? -153.200 74.958 22.031 1.00 59.56 449 LYS A O 1
ATOM 1170 N N . ARG A 1 450 ? -154.544 73.233 21.532 1.00 73.73 450 ARG A N 1
ATOM 1171 C CA . ARG A 1 450 ? -153.771 72.278 22.321 1.00 73.82 450 ARG A CA 1
ATOM 1172 C C . ARG A 1 450 ? -152.364 72.090 21.762 1.00 72.35 450 ARG A C 1
ATOM 1173 O O . ARG A 1 450 ? -152.188 71.960 20.551 1.00 71.45 450 ARG A O 1
ATOM 1181 N N . LEU A 1 451 ? -151.370 72.054 22.648 1.00 57.80 451 LEU A N 1
ATOM 1182 C CA . LEU A 1 451 ? -149.963 71.896 22.238 1.00 56.96 451 LEU A CA 1
ATOM 1183 C C . LEU A 1 451 ? -149.145 70.971 23.133 1.00 57.01 451 LEU A C 1
ATOM 1184 O O . LEU A 1 451 ? -149.486 70.755 24.297 1.00 57.47 451 LEU A O 1
ATOM 1189 N N . ALA A 1 452 ? -148.045 70.459 22.591 1.00 56.61 452 ALA A N 1
ATOM 1190 C CA . ALA A 1 452 ? -147.088 69.675 23.370 1.00 56.59 452 ALA A CA 1
ATOM 1191 C C . ALA A 1 452 ? -147.721 68.392 23.946 1.00 57.84 452 ALA A C 1
ATOM 1192 O O . ALA A 1 452 ? -148.243 67.572 23.195 1.00 58.67 452 ALA A O 1
ATOM 1194 N N . ASN A 1 453 ? -147.669 68.210 25.264 1.00 58.80 453 ASN A N 1
ATOM 1195 C CA . ASN A 1 453 ? -148.209 67.002 25.882 1.00 60.23 453 ASN A CA 1
ATOM 1196 C C . ASN A 1 453 ? -149.679 66.730 25.494 1.00 61.83 453 ASN A C 1
ATOM 1197 O O . ASN A 1 453 ? -150.140 65.576 25.432 1.00 63.29 453 ASN A O 1
ATOM 1202 N N . ASP A 1 454 ? -150.396 67.810 25.209 1.00 60.23 454 ASP A N 1
ATOM 1203 C CA . ASP A 1 454 ? -151.843 67.774 25.119 1.00 61.32 454 ASP A CA 1
ATOM 1204 C C . ASP A 1 454 ? -152.353 67.421 23.742 1.00 61.82 454 ASP A C 1
ATOM 1205 O O . ASP A 1 454 ? -153.529 67.110 23.593 1.00 63.05 454 ASP A O 1
ATOM 1210 N N . MET A 1 455 ? -151.493 67.457 22.733 1.00 85.29 455 MET A N 1
ATOM 1211 C CA . MET A 1 455 ? -151.927 67.040 21.410 1.00 87.56 455 MET A CA 1
ATOM 1212 C C . MET A 1 455 ? -152.212 65.550 21.423 1.00 91.38 455 MET A C 1
ATOM 1213 O O . MET A 1 455 ? -151.531 64.792 22.120 1.00 90.01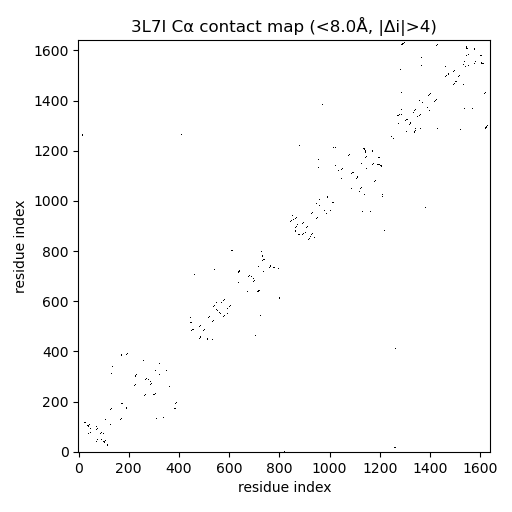 455 MET A O 1
ATOM 1218 N N . LYS A 1 456 ? -153.219 65.125 20.666 1.00 91.87 456 LYS A N 1
ATOM 1219 C CA . LYS A 1 456 ? -153.558 63.708 20.641 1.00 94.95 456 LYS A CA 1
ATOM 1220 C C . LYS A 1 456 ? -152.789 62.978 19.545 1.00 94.92 456 LYS A C 1
ATOM 1221 O O . LYS A 1 456 ? -152.206 61.923 19.796 1.00 94.40 456 LYS A O 1
ATOM 1227 N N . VAL A 1 457 ? -152.785 63.549 18.342 1.00 104.40 457 VAL A N 1
ATOM 1228 C CA . VAL A 1 457 ? -151.971 63.030 17.242 1.00 104.83 457 VAL A CA 1
ATOM 1229 C C . VAL A 1 457 ? -151.157 64.142 16.593 1.00 102.37 457 VAL A C 1
ATOM 1230 O O . VAL A 1 457 ? -151.574 65.304 16.594 1.00 101.70 457 VAL A O 1
ATOM 1234 N N . VAL A 1 458 ? -149.999 63.773 16.041 1.00 130.25 458 VAL A N 1
ATOM 1235 C CA . VAL A 1 458 ? -149.117 64.697 15.323 1.00 128.77 458 VAL A CA 1
ATOM 1236 C C . VAL A 1 458 ? -148.545 64.001 14.084 1.00 131.91 458 VAL A C 1
ATOM 1237 O O . VAL A 1 458 ? -147.445 63.450 14.124 1.00 130.39 458 VAL A O 1
ATOM 1241 N N . ARG A 1 459 ? -149.296 64.020 12.986 1.00 159.57 459 ARG A N 1
ATOM 1242 C CA . ARG A 1 459 ? -148.878 63.338 11.760 1.00 163.17 459 ARG A CA 1
ATOM 1243 C C . ARG A 1 459 ? -147.832 64.132 10.961 1.00 157.96 459 ARG A C 1
ATOM 1244 O O . ARG A 1 459 ? -147.821 64.092 9.727 1.00 159.51 459 ARG A O 1
ATOM 1252 N N . MET A 1 460 ? -146.948 64.834 11.672 1.00 165.59 460 MET A N 1
ATOM 1253 C CA . MET A 1 460 ? -145.968 65.734 11.055 1.00 160.69 460 MET A CA 1
ATOM 1254 C C . MET A 1 460 ? -144.728 65.007 10.530 1.00 163.02 460 MET A C 1
ATOM 1255 O O . MET A 1 460 ? -143.901 64.540 11.313 1.00 163.35 460 MET A O 1
ATOM 1260 N N . PRO A 1 461 ? -144.589 64.943 9.193 1.00 135.17 461 PRO A N 1
ATOM 1261 C CA . PRO A 1 461 ? -143.627 64.107 8.461 1.00 139.25 461 PRO A CA 1
ATOM 1262 C C . PRO A 1 461 ? -142.274 63.907 9.150 1.00 138.83 461 PRO A C 1
ATOM 1263 O O . PRO A 1 461 ? -141.726 64.832 9.755 1.00 133.78 461 PRO A O 1
ATOM 1267 N N . GLY A 1 462 ? -141.760 62.683 9.061 1.00 124.57 462 GLY A N 1
ATOM 1268 C CA . GLY A 1 462 ? -140.428 62.372 9.542 1.00 125.19 462 GLY A CA 1
ATOM 1269 C C . GLY A 1 462 ? -140.303 62.106 11.030 1.00 119.42 462 GLY A C 1
ATOM 1270 O O . GLY A 1 462 ? -139.258 61.649 11.489 1.00 117.52 462 GLY A O 1
ATOM 1271 N N . THR A 1 463 ? -141.354 62.398 11.791 1.00 91.58 463 THR A N 1
ATOM 1272 C CA . THR A 1 463 ? -141.334 62.134 13.231 1.00 86.99 463 THR A CA 1
ATOM 1273 C C . THR A 1 463 ? -142.637 61.518 13.753 1.00 87.75 463 THR A C 1
ATOM 1274 O O . THR A 1 463 ? -143.677 61.548 13.089 1.00 91.18 463 THR A O 1
ATOM 1278 N N . THR A 1 464 ? -142.549 60.947 14.949 1.00 92.36 464 THR A N 1
ATOM 1279 C CA . THR A 1 464 ? -143.664 60.261 15.586 1.00 93.17 464 THR A CA 1
ATOM 1280 C C . THR A 1 464 ? -144.110 61.055 16.809 1.00 89.61 464 THR A C 1
ATOM 1281 O O . THR A 1 464 ? -143.290 61.690 17.468 1.00 86.04 464 THR A O 1
ATOM 1285 N N . THR A 1 465 ? -145.405 61.025 17.107 1.00 81.64 465 THR A N 1
ATOM 1286 C CA . THR A 1 465 ? -145.938 61.767 18.243 1.00 79.25 465 THR A CA 1
ATOM 1287 C C . THR A 1 465 ? -145.179 61.494 19.545 1.00 76.24 465 THR A C 1
ATOM 1288 O O . THR A 1 465 ? -144.964 62.403 20.339 1.00 73.57 465 THR A O 1
ATOM 1292 N N . PRO A 1 466 ? -144.783 60.239 19.784 1.00 76.32 466 PRO A N 1
ATOM 1293 C CA . PRO A 1 466 ? -144.056 59.988 21.032 1.00 74.05 466 PRO A CA 1
ATOM 1294 C C . PRO A 1 466 ? -142.666 60.607 21.011 1.00 71.12 466 PRO A C 1
ATOM 1295 O O . PRO A 1 466 ? -142.237 61.127 22.042 1.00 68.84 466 PRO A O 1
ATOM 1299 N N . LYS A 1 467 ? -141.974 60.538 19.872 1.00 82.52 467 LYS A N 1
ATOM 1300 C CA . LYS A 1 467 ? -140.625 61.088 19.764 1.00 80.41 467 LYS A CA 1
ATOM 1301 C C . LYS A 1 467 ? -140.654 62.618 19.721 1.00 78.25 467 LYS A C 1
ATOM 1302 O O . LYS A 1 467 ? -139.671 63.284 20.018 1.00 75.98 467 LYS A O 1
ATOM 1308 N N . TYR A 1 468 ? -141.806 63.165 19.368 1.00 65.37 468 TYR A N 1
ATOM 1309 C CA . TYR A 1 468 ? -141.977 64.606 19.274 1.00 63.49 468 TYR A CA 1
ATOM 1310 C C . TYR A 1 468 ? -142.231 65.185 20.652 1.00 62.42 468 TYR A C 1
ATOM 1311 O O . TYR A 1 468 ? -141.641 66.201 21.039 1.00 61.18 468 TYR A O 1
ATOM 1320 N N . LYS A 1 469 ? -143.103 64.523 21.394 1.00 63.17 469 LYS A N 1
ATOM 1321 C CA . LYS A 1 469 ? -143.303 64.841 22.797 1.00 62.76 469 LYS A CA 1
ATOM 1322 C C . LYS A 1 469 ? -142.042 64.596 23.638 1.00 63.02 469 LYS A C 1
ATOM 1323 O O . LYS A 1 469 ? -141.719 65.395 24.520 1.00 62.21 469 LYS A O 1
ATOM 1329 N N . ARG A 1 470 ? -141.332 63.505 23.379 1.00 71.29 470 ARG A N 1
ATOM 1330 C CA . ARG A 1 470 ? -140.088 63.281 24.095 1.00 70.07 470 ARG A CA 1
ATOM 1331 C C . ARG A 1 470 ? -139.168 64.485 23.921 1.00 67.80 470 ARG A C 1
ATOM 1332 O O . ARG A 1 470 ? -138.613 64.994 24.888 1.00 66.63 470 ARG A O 1
ATOM 1340 N N . ASN A 1 471 ? -139.009 64.944 22.687 1.00 62.79 471 ASN A N 1
ATOM 1341 C CA . ASN A 1 471 ? -138.103 66.046 22.416 1.00 61.75 471 ASN A CA 1
ATOM 1342 C C . ASN A 1 471 ? -138.588 67.345 23.009 1.00 60.27 471 ASN A C 1
ATOM 1343 O O . ASN A 1 471 ? -137.783 68.161 23.455 1.00 59.72 471 ASN A O 1
ATOM 1348 N N . PHE A 1 472 ? -139.902 67.543 22.998 1.00 59.85 472 PHE A N 1
ATOM 1349 C CA . PHE A 1 472 ? -140.465 68.762 23.523 1.00 58.70 472 PHE A CA 1
ATOM 1350 C C . PHE A 1 472 ? -140.239 68.718 25.024 1.00 59.09 472 PHE A C 1
ATOM 1351 O O . PHE A 1 472 ? -139.982 69.735 25.672 1.00 58.49 472 PHE A O 1
ATOM 1359 N N . ASN A 1 473 ? -140.319 67.526 25.582 1.00 60.33 473 ASN A N 1
ATOM 1360 C CA . ASN A 1 473 ? -140.183 67.371 27.008 1.00 61.04 473 ASN A CA 1
ATOM 1361 C C . ASN A 1 473 ? -138.765 67.702 27.407 1.00 61.07 473 ASN A C 1
ATOM 1362 O O . ASN A 1 473 ? -138.542 68.291 28.460 1.00 61.17 473 ASN A O 1
ATOM 1367 N N . ARG A 1 474 ? -137.813 67.323 26.556 1.00 61.23 474 ARG A N 1
ATOM 1368 C CA . ARG A 1 474 ? -136.403 67.612 26.772 1.00 61.44 474 ARG A CA 1
ATOM 1369 C C . ARG A 1 474 ? -136.152 69.123 26.867 1.00 60.28 474 ARG A C 1
ATOM 1370 O O . ARG A 1 474 ? -135.386 69.582 27.724 1.00 60.61 474 ARG A O 1
ATOM 1378 N N . GLU A 1 475 ? -136.787 69.889 25.977 1.00 59.13 475 GLU A N 1
ATOM 1379 C CA . GLU A 1 475 ? -136.592 71.330 25.914 1.00 58.16 475 GLU A CA 1
ATOM 1380 C C . GLU A 1 475 ? -137.190 72.020 27.125 1.00 58.10 475 GLU A C 1
ATOM 1381 O O . GLU A 1 475 ? -136.537 72.873 27.729 1.00 58.16 475 GLU A O 1
ATOM 1387 N N . THR A 1 476 ? -138.415 71.661 27.499 1.00 58.23 476 THR A N 1
ATOM 1388 C CA . THR A 1 476 ? -139.024 72.386 28.606 1.00 58.42 476 THR A CA 1
ATOM 1389 C C . THR A 1 476 ? -138.310 72.051 29.915 1.00 59.69 476 THR A C 1
ATOM 1390 O O . THR A 1 476 ? -138.266 72.874 30.838 1.00 60.08 476 THR A O 1
ATOM 1394 N N . SER A 1 477 ? -137.737 70.856 29.996 1.00 60.53 477 SER A N 1
ATOM 1395 C CA . SER A 1 477 ? -137.045 70.491 31.218 1.00 61.92 477 SER A CA 1
ATOM 1396 C C . SER A 1 477 ? -135.878 71.439 31.500 1.00 61.95 477 SER A C 1
ATOM 1397 O O . SER A 1 477 ? -135.375 71.486 32.614 1.00 63.16 477 SER A O 1
ATOM 1400 N N . ARG A 1 478 ? -135.440 72.173 30.489 1.00 60.83 478 ARG A N 1
ATOM 1401 C CA . ARG A 1 478 ? -134.294 73.058 30.632 1.00 60.99 478 ARG A CA 1
ATOM 1402 C C . ARG A 1 478 ? -134.712 74.498 30.990 1.00 60.59 478 ARG A C 1
ATOM 1403 O O . ARG A 1 478 ? -133.870 75.325 31.342 1.00 61.05 478 ARG A O 1
ATOM 1411 N N . TRP A 1 479 ? -136.005 74.794 30.856 1.00 59.91 479 TRP A N 1
ATOM 1412 C CA . TRP A 1 479 ? -136.518 76.113 31.177 1.00 59.73 479 TRP A CA 1
ATOM 1413 C C . TRP A 1 479 ? -136.504 76.308 32.678 1.00 61.28 479 TRP A C 1
ATOM 1414 O O . TRP A 1 479 ? -137.227 75.626 33.404 1.00 62.08 479 TRP A O 1
ATOM 1425 N N . ASP A 1 480 ? -135.692 77.247 33.142 1.00 62.93 480 ASP A N 1
ATOM 1426 C CA . ASP A 1 480 ? -135.573 77.508 34.561 1.00 64.83 480 ASP A CA 1
ATOM 1427 C C . ASP A 1 480 ? -136.734 78.391 35.000 1.00 64.03 480 ASP A C 1
ATOM 1428 O O . ASP A 1 480 ? -137.280 78.220 36.087 1.00 65.50 480 ASP A O 1
ATOM 1433 N N . TYR A 1 481 ? -137.106 79.334 34.133 1.00 62.82 481 TYR A N 1
ATOM 1434 C CA . TYR A 1 481 ? -138.260 80.203 34.344 1.00 63.01 481 TYR A CA 1
ATOM 1435 C C . TYR A 1 481 ? -139.172 80.156 33.117 1.00 61.27 481 TYR A C 1
ATOM 1436 O O . TYR A 1 481 ? -138.693 80.091 31.990 1.00 59.93 481 TYR A O 1
ATOM 1445 N N . LEU A 1 482 ? -140.482 80.159 33.350 1.00 61.53 482 LEU A N 1
ATOM 1446 C CA . LEU A 1 482 ? -141.486 80.215 32.302 1.00 60.24 482 LEU A CA 1
ATOM 1447 C C . LEU A 1 482 ? -142.519 81.289 32.640 1.00 60.93 482 LEU A C 1
ATOM 1448 O O . LEU A 1 482 ? -143.093 81.305 33.740 1.00 62.52 482 LEU A O 1
ATOM 1453 N N . ILE A 1 483 ? -142.767 82.192 31.696 1.00 59.95 483 ILE A N 1
ATOM 1454 C CA . ILE A 1 483 ? -143.688 83.295 31.947 1.00 60.72 483 ILE A CA 1
ATOM 1455 C C . ILE A 1 483 ? -145.130 82.862 31.742 1.00 60.71 483 ILE A C 1
ATOM 1456 O O . ILE A 1 483 ? -145.430 82.081 30.827 1.00 59.50 483 ILE A O 1
ATOM 1461 N N . SER A 1 484 ? -146.029 83.353 32.590 1.00 62.30 484 SER A N 1
ATOM 1462 C CA . SER A 1 484 ? -147.450 83.079 32.394 1.00 62.56 484 SER A CA 1
ATOM 1463 C C . SER A 1 484 ? -148.295 84.350 32.391 1.00 63.41 484 SER A C 1
ATOM 1464 O O . SER A 1 484 ? -148.087 85.248 33.224 1.00 64.89 484 SER A O 1
ATOM 1467 N N . PRO A 1 485 ? -149.252 84.428 31.450 1.00 62.68 485 PRO A N 1
ATOM 1468 C CA . PRO A 1 485 ? -150.183 85.547 31.259 1.00 63.46 485 PRO A CA 1
ATOM 1469 C C . PRO A 1 485 ? -151.407 85.490 32.186 1.00 65.59 485 PRO A C 1
ATOM 1470 O O . PRO A 1 485 ? -151.994 86.540 32.476 1.00 66.98 485 PRO A O 1
ATOM 1474 N N . ASN A 1 486 ? -151.784 84.293 32.636 1.00 66.04 486 ASN A N 1
ATOM 1475 C CA . ASN A 1 486 ? -153.005 84.097 33.427 1.00 68.19 486 ASN A CA 1
ATOM 1476 C C . ASN A 1 486 ? -153.069 82.711 34.075 1.00 68.82 486 ASN A C 1
ATOM 1477 O O . ASN A 1 486 ? -152.318 81.817 33.706 1.00 67.37 486 ASN A O 1
ATOM 1482 N N . ARG A 1 487 ? -153.974 82.527 35.033 1.00 71.20 487 ARG A N 1
ATOM 1483 C CA . ARG A 1 487 ? -154.071 81.250 35.728 1.00 72.19 487 ARG A CA 1
ATOM 1484 C C . ARG A 1 487 ? -154.406 80.120 34.775 1.00 70.73 487 ARG A C 1
ATOM 1485 O O . ARG A 1 487 ? -153.902 79.013 34.913 1.00 70.38 487 ARG A O 1
ATOM 1493 N N . TYR A 1 488 ? -155.266 80.420 33.811 1.00 70.10 488 TYR A N 1
ATOM 1494 C CA . TYR A 1 488 ? -155.629 79.501 32.734 1.00 68.80 488 TYR A CA 1
ATOM 1495 C C . TYR A 1 488 ? -154.416 79.026 31.950 1.00 66.47 488 TYR A C 1
ATOM 1496 O O . TYR A 1 488 ? -154.287 77.849 31.652 1.00 66.04 488 TYR A O 1
ATOM 1505 N N . SER A 1 489 ? -153.515 79.939 31.627 1.00 66.40 489 SER A N 1
ATOM 1506 C CA . SER A 1 489 ? -152.265 79.544 30.993 1.00 63.31 489 SER A CA 1
ATOM 1507 C C . SER A 1 489 ? -151.377 78.735 31.937 1.00 63.83 489 SER A C 1
ATOM 1508 O O . SER A 1 489 ? -150.824 77.724 31.540 1.00 63.00 489 SER A O 1
ATOM 1511 N N . THR A 1 490 ? -151.237 79.179 33.180 1.00 65.42 490 THR A N 1
ATOM 1512 C CA . THR A 1 490 ? -150.492 78.408 34.161 1.00 66.30 490 THR A CA 1
ATOM 1513 C C . THR A 1 490 ? -150.999 76.974 34.255 1.00 66.92 490 THR A C 1
ATOM 1514 O O . THR A 1 490 ? -150.216 76.039 34.246 1.00 66.47 490 THR A O 1
ATOM 1518 N N . GLU A 1 491 ? -152.310 76.798 34.360 1.00 86.53 491 GLU A N 1
ATOM 1519 C CA . GLU A 1 491 ? -152.867 75.470 34.595 1.00 90.61 491 GLU A CA 1
ATOM 1520 C C . GLU A 1 491 ? -152.590 74.570 33.394 1.00 89.86 491 GLU A C 1
ATOM 1521 O O . GLU A 1 491 ? -152.270 73.389 33.549 1.00 91.81 491 GLU A O 1
ATOM 1527 N N . ILE A 1 492 ? -152.709 75.155 32.203 1.00 65.86 492 ILE A N 1
ATOM 1528 C CA . ILE A 1 492 ? -152.395 74.502 30.944 1.00 64.29 492 ILE A CA 1
ATOM 1529 C C . ILE A 1 492 ? -150.906 74.209 30.850 1.00 63.14 492 ILE A C 1
ATOM 1530 O O . ILE A 1 492 ? -150.515 73.163 30.351 1.00 62.78 492 ILE A O 1
ATOM 1535 N N . PHE A 1 493 ? -150.062 75.123 31.316 1.00 62.76 493 PHE A N 1
ATOM 1536 C CA . PHE A 1 493 ? -148.626 74.916 31.164 1.00 61.77 493 PHE A CA 1
ATOM 1537 C C . PHE A 1 493 ? -148.144 73.796 32.053 1.00 62.91 493 PHE A C 1
ATOM 1538 O O . PHE A 1 493 ? -147.295 73.010 31.649 1.00 62.34 493 PHE A O 1
ATOM 1546 N N . ARG A 1 494 ? -148.684 73.739 33.263 1.00 82.75 494 ARG A N 1
ATOM 1547 C CA . ARG A 1 494 ? -148.329 72.712 34.221 1.00 85.74 494 ARG A CA 1
ATOM 1548 C C . ARG A 1 494 ? -148.544 71.306 33.639 1.00 88.93 494 ARG A C 1
ATOM 1549 O O . ARG A 1 494 ? -147.867 70.358 34.015 1.00 90.92 494 ARG A O 1
ATOM 1557 N N . SER A 1 495 ? -149.469 71.187 32.697 1.00 65.71 495 SER A N 1
ATOM 1558 C CA . SER A 1 495 ? -149.746 69.927 32.017 1.00 65.88 495 SER A CA 1
ATOM 1559 C C . SER A 1 495 ? -149.056 69.793 30.646 1.00 64.10 495 SER A C 1
ATOM 1560 O O . SER A 1 495 ? -148.417 68.781 30.354 1.00 64.21 495 SER A O 1
ATOM 1563 N N . ALA A 1 496 ? -149.207 70.820 29.811 1.00 62.71 496 ALA A N 1
ATOM 1564 C CA . ALA A 1 496 ? -148.799 70.779 28.406 1.00 61.32 496 ALA A CA 1
ATOM 1565 C C . ALA A 1 496 ? -147.289 70.836 28.213 1.00 60.38 496 ALA A C 1
ATOM 1566 O O . ALA A 1 496 ? -146.766 70.393 27.181 1.00 59.77 496 ALA A O 1
ATOM 1568 N N . PHE A 1 497 ? -146.595 71.386 29.205 1.00 60.51 497 PHE A N 1
ATOM 1569 C CA . PHE A 1 497 ? -145.155 71.549 29.120 1.00 59.83 497 PHE A CA 1
ATOM 1570 C C . PHE A 1 497 ? -144.399 70.781 30.194 1.00 60.99 497 PHE A C 1
ATOM 1571 O O . PHE A 1 497 ? -143.197 70.974 30.351 1.00 60.73 497 PHE A O 1
ATOM 1579 N N . TRP A 1 498 ? -145.091 69.920 30.934 1.00 62.44 498 TRP A N 1
ATOM 1580 C CA . TRP A 1 498 ? -144.458 69.197 32.029 1.00 63.83 498 TRP A CA 1
ATOM 1581 C C . TRP A 1 498 ? -143.718 70.189 32.932 1.00 63.94 498 TRP A C 1
ATOM 1582 O O . TRP A 1 498 ? -142.499 70.068 33.113 1.00 63.95 498 TRP A O 1
ATOM 1593 N N . MET A 1 499 ? -144.415 71.181 33.475 1.00 66.40 499 MET A N 1
ATOM 1594 C CA . MET A 1 499 ? -143.743 72.209 34.278 1.00 64.53 499 MET A CA 1
ATOM 1595 C C . MET A 1 499 ? -144.164 72.159 35.742 1.00 66.96 499 MET A C 1
ATOM 1596 O O . MET A 1 499 ? -145.265 71.721 36.058 1.00 69.43 499 MET A O 1
ATOM 1601 N N . ASP A 1 500 ? -143.293 72.606 36.639 1.00 79.93 500 ASP A N 1
ATOM 1602 C CA . ASP A 1 500 ? -143.692 72.785 38.027 1.00 82.04 500 ASP A CA 1
ATOM 1603 C C . ASP A 1 500 ? -144.264 74.184 38.151 1.00 79.98 500 ASP A C 1
ATOM 1604 O O . ASP A 1 500 ? -143.801 75.089 37.472 1.00 77.16 500 ASP A O 1
ATOM 1609 N N . GLU A 1 501 ? -145.261 74.381 39.007 1.00 99.34 501 GLU A N 1
ATOM 1610 C CA . GLU A 1 501 ? -145.781 75.726 39.207 1.00 98.12 501 GLU A CA 1
ATOM 1611 C C . GLU A 1 501 ? -144.677 76.589 39.791 1.00 97.31 501 GLU A C 1
ATOM 1612 O O . GLU A 1 501 ? -144.640 77.801 39.604 1.00 95.82 501 GLU A O 1
ATOM 1618 N N . GLU A 1 502 ? -143.761 75.931 40.483 1.00 95.39 502 GLU A N 1
ATOM 1619 C CA . GLU A 1 502 ? -142.649 76.591 41.141 1.00 95.69 502 GLU A CA 1
ATOM 1620 C C . GLU A 1 502 ? -141.751 77.340 40.159 1.00 93.13 502 GLU A C 1
ATOM 1621 O O . GLU A 1 502 ? -140.941 78.164 40.561 1.00 93.64 502 GLU A O 1
ATOM 1627 N N . ARG A 1 503 ? -141.895 77.053 38.872 1.00 74.76 503 ARG A N 1
ATOM 1628 C CA . ARG A 1 503 ? -141.035 77.652 37.853 1.00 72.74 503 ARG A CA 1
ATOM 1629 C C . ARG A 1 503 ? -141.754 78.693 36.990 1.00 70.48 503 ARG A C 1
ATOM 1630 O O . ARG A 1 503 ? -141.139 79.380 36.183 1.00 69.15 503 ARG A O 1
ATOM 1638 N N . ILE A 1 504 ? -143.062 78.798 37.170 1.00 67.50 504 ILE A N 1
ATOM 1639 C CA . ILE A 1 504 ? -143.875 79.725 36.411 1.00 66.55 504 ILE A CA 1
ATOM 1640 C C . ILE A 1 504 ? -143.925 81.101 37.072 1.00 67.96 504 ILE A C 1
ATOM 1641 O O . ILE A 1 504 ? -144.172 81.213 38.280 1.00 70.25 504 ILE A O 1
ATOM 1646 N N . LEU A 1 505 ? -143.672 82.150 36.294 1.00 66.84 505 LEU A N 1
ATOM 1647 C CA . LEU A 1 505 ? -143.856 83.513 36.791 1.00 68.25 505 LEU A CA 1
ATOM 1648 C C . LEU A 1 505 ? -145.116 84.101 36.171 1.00 67.82 505 LEU A C 1
ATOM 1649 O O . LEU A 1 505 ? -145.111 84.490 34.995 1.00 66.02 505 LEU A O 1
ATOM 1654 N N . GLU A 1 506 ? -146.201 84.146 36.938 1.00 69.65 506 GLU A N 1
ATOM 1655 C CA . GLU A 1 506 ? -147.452 84.701 36.440 1.00 69.62 506 GLU A CA 1
ATOM 1656 C C . GLU A 1 506 ? -147.372 86.192 36.501 1.00 70.50 506 GLU A C 1
ATOM 1657 O O . GLU A 1 506 ? -147.745 86.779 37.498 1.00 72.95 506 GLU A O 1
ATOM 1663 N N . ILE A 1 507 ? -146.890 86.825 35.447 1.00 68.76 507 ILE A N 1
ATOM 1664 C CA . ILE A 1 507 ? -146.653 88.258 35.532 1.00 69.77 507 ILE A CA 1
ATOM 1665 C C . ILE A 1 507 ? -147.144 89.011 34.315 1.00 68.45 507 ILE A C 1
ATOM 1666 O O . ILE A 1 507 ? -147.257 90.225 34.360 1.00 69.55 507 ILE A O 1
ATOM 1671 N N . GLY A 1 508 ? -147.432 88.283 33.232 1.00 66.31 508 GLY A N 1
ATOM 1672 C CA . GLY A 1 508 ? -147.928 88.879 32.001 1.00 65.11 508 GLY A CA 1
ATOM 1673 C C . GLY A 1 508 ? -146.797 89.032 31.011 1.00 63.32 508 GLY A C 1
ATOM 1674 O O . GLY A 1 508 ? -145.630 88.919 31.370 1.00 63.31 508 GLY A O 1
ATOM 1675 N N . TYR A 1 509 ? -147.134 89.281 29.754 1.00 62.00 509 TYR A N 1
ATOM 1676 C CA . TYR A 1 509 ? -146.128 89.346 28.693 1.00 60.43 509 TYR A CA 1
ATOM 1677 C C . TYR A 1 509 ? -145.426 90.699 28.615 1.00 61.11 509 TYR A C 1
ATOM 1678 O O . TYR A 1 509 ? -146.065 91.756 28.584 1.00 62.12 509 TYR A O 1
ATOM 1687 N N . PRO A 1 510 ? -144.093 90.669 28.605 1.00 60.78 510 PRO A N 1
ATOM 1688 C CA . PRO A 1 510 ? -143.373 91.931 28.448 1.00 61.54 510 PRO A CA 1
ATOM 1689 C C . PRO A 1 510 ? -143.831 92.660 27.188 1.00 60.90 510 PRO A C 1
ATOM 1690 O O . PRO A 1 510 ? -143.891 93.894 27.173 1.00 62.04 510 PRO A O 1
ATOM 1694 N N . ARG A 1 511 ? -144.160 91.890 26.149 1.00 70.44 511 ARG A N 1
ATOM 1695 C CA . ARG A 1 511 ? -144.541 92.431 24.849 1.00 69.78 511 ARG A CA 1
ATOM 1696 C C . ARG A 1 511 ? -145.866 93.148 24.960 1.00 69.65 511 ARG A C 1
ATOM 1697 O O . ARG A 1 511 ? -146.237 93.925 24.074 1.00 69.51 511 ARG A O 1
ATOM 1705 N N . ASN A 1 512 ? -146.585 92.858 26.043 1.00 69.83 512 ASN A N 1
ATOM 1706 C CA . ASN A 1 512 ? -147.897 93.441 26.287 1.00 69.97 512 ASN A CA 1
ATOM 1707 C C . ASN A 1 512 ? -147.816 94.741 27.085 1.00 71.88 512 ASN A C 1
ATOM 1708 O O . ASN A 1 512 ? -148.788 95.493 27.138 1.00 72.40 512 ASN A O 1
ATOM 1713 N N . ASP A 1 513 ? -146.649 95.008 27.674 1.00 73.12 513 ASP A N 1
ATOM 1714 C CA . ASP A 1 513 ? -146.425 96.193 28.507 1.00 75.32 513 ASP A CA 1
ATOM 1715 C C . ASP A 1 513 ? -147.031 97.449 27.875 1.00 76.07 513 ASP A C 1
ATOM 1716 O O . ASP A 1 513 ? -147.860 98.136 28.496 1.00 77.30 513 ASP A O 1
ATOM 1721 N N . VAL A 1 514 ? -146.622 97.740 26.639 1.00 75.51 514 VAL A N 1
ATOM 1722 C CA . VAL A 1 514 ? -147.106 98.918 25.906 1.00 76.27 514 VAL A CA 1
ATOM 1723 C C . VAL A 1 514 ? -148.642 99.033 25.846 1.00 75.71 514 VAL A C 1
ATOM 1724 O O . VAL A 1 514 ? -149.171 100.140 25.777 1.00 77.10 514 VAL A O 1
ATOM 1728 N N . LEU A 1 515 ? -149.354 97.903 25.833 1.00 73.90 515 LEU A N 1
ATOM 1729 C CA . LEU A 1 515 ? -150.811 97.946 25.754 1.00 73.48 515 LEU A CA 1
ATOM 1730 C C . LEU A 1 515 ? -151.363 98.530 27.052 1.00 75.48 515 LEU A C 1
ATOM 1731 O O . LEU A 1 515 ? -152.410 99.181 27.084 1.00 76.30 515 LEU A O 1
ATOM 1736 N N . VAL A 1 516 ? -150.626 98.318 28.129 1.00 76.46 516 VAL A N 1
ATOM 1737 C CA . VAL A 1 516 ? -151.033 98.835 29.426 1.00 78.61 516 VAL A CA 1
ATOM 1738 C C . VAL A 1 516 ? -150.531 100.270 29.678 1.00 81.20 516 VAL A C 1
ATOM 1739 O O . VAL A 1 516 ? -151.299 101.136 30.123 1.00 83.12 516 VAL A O 1
ATOM 1743 N N . ASN A 1 517 ? -149.256 100.519 29.372 1.00 81.51 517 ASN A N 1
ATOM 1744 C CA . ASN A 1 517 ? -148.614 101.805 29.664 1.00 84.29 517 ASN A CA 1
ATOM 1745 C C . ASN A 1 517 ? -148.751 102.931 28.627 1.00 85.14 517 ASN A C 1
ATOM 1746 O O . ASN A 1 517 ? -148.400 104.074 28.927 1.00 87.90 517 ASN A O 1
ATOM 1751 N N . ARG A 1 518 ? -149.230 102.630 27.422 1.00 83.04 518 ARG A N 1
ATOM 1752 C CA . ARG A 1 518 ? -149.078 103.555 26.305 1.00 83.64 518 ARG A CA 1
ATOM 1753 C C . ARG A 1 518 ? -150.332 103.791 25.486 1.00 82.76 518 ARG A C 1
ATOM 1754 O O . ARG A 1 518 ? -150.296 104.556 24.519 1.00 83.25 518 ARG A O 1
ATOM 1762 N N . ALA A 1 519 ? -151.432 103.131 25.837 1.00 81.58 519 ALA A N 1
ATOM 1763 C CA . ALA A 1 519 ? -152.638 103.238 25.020 1.00 80.63 519 ALA A CA 1
ATOM 1764 C C . ALA A 1 519 ? -153.148 104.686 24.912 1.00 83.18 519 ALA A C 1
ATOM 1765 O O . ALA A 1 519 ? -153.932 105.018 24.011 1.00 82.69 519 ALA A O 1
ATOM 1767 N N . ASN A 1 520 ? -152.687 105.555 25.811 1.00 96.21 520 ASN A N 1
ATOM 1768 C CA . ASN A 1 520 ? -153.140 106.950 25.793 1.00 99.28 520 ASN A CA 1
ATOM 1769 C C . ASN A 1 520 ? -152.053 107.970 25.457 1.00 100.66 520 ASN A C 1
ATOM 1770 O O . ASN A 1 520 ? -152.281 109.176 25.517 1.00 103.67 520 ASN A O 1
ATOM 1775 N N . ASP A 1 521 ? -150.881 107.463 25.087 1.00 89.92 521 ASP A N 1
ATOM 1776 C CA . ASP A 1 521 ? -149.773 108.285 24.621 1.00 91.77 521 ASP A CA 1
ATOM 1777 C C . ASP A 1 521 ? -150.036 108.665 23.162 1.00 90.98 521 ASP A C 1
ATOM 1778 O O . ASP A 1 521 ? -149.724 107.907 22.239 1.00 88.39 521 ASP A O 1
ATOM 1783 N N . GLN A 1 522 ? -150.626 109.835 22.951 1.00 100.32 522 GLN A N 1
ATOM 1784 C CA . GLN A 1 522 ? -151.058 110.214 21.616 1.00 97.95 522 GLN A CA 1
ATOM 1785 C C . GLN A 1 522 ? -149.912 110.504 20.654 1.00 98.02 522 GLN A C 1
ATOM 1786 O O . GLN A 1 522 ? -150.061 110.334 19.452 1.00 95.35 522 GLN A O 1
ATOM 1792 N N . GLU A 1 523 ? -148.766 110.918 21.174 1.00 96.24 523 GLU A N 1
ATOM 1793 C CA . GLU A 1 523 ? -147.615 111.176 20.317 1.00 97.48 523 GLU A CA 1
ATOM 1794 C C . GLU A 1 523 ? -147.086 109.861 19.757 1.00 94.35 523 GLU A C 1
ATOM 1795 O O . GLU A 1 523 ? -146.751 109.758 18.579 1.00 93.48 523 GLU A O 1
ATOM 1801 N N . TYR A 1 524 ? -147.022 108.853 20.617 1.00 90.85 524 TYR A N 1
ATOM 1802 C CA . TYR A 1 524 ? -146.591 107.520 20.226 1.00 87.76 524 TYR A CA 1
ATOM 1803 C C . TYR A 1 524 ? -147.562 106.923 19.212 1.00 84.91 524 TYR A C 1
ATOM 1804 O O . TYR A 1 524 ? -147.148 106.303 18.231 1.00 83.21 524 TYR A O 1
ATOM 1813 N N . LEU A 1 525 ? -148.857 107.117 19.445 1.00 84.61 525 LEU A N 1
ATOM 1814 C CA . LEU A 1 525 ? -149.860 106.584 18.526 1.00 82.12 525 LEU A CA 1
ATOM 1815 C C . LEU A 1 525 ? -149.700 107.255 17.163 1.00 82.60 525 LEU A C 1
ATOM 1816 O O . LEU A 1 525 ? -149.927 106.631 16.122 1.00 80.42 525 LEU A O 1
ATOM 1821 N N . ASP A 1 526 ? -149.275 108.518 17.178 1.00 85.67 526 ASP A N 1
ATOM 1822 C CA . ASP A 1 526 ? -149.097 109.277 15.950 1.00 86.66 526 ASP A CA 1
ATOM 1823 C C . ASP A 1 526 ? -147.927 108.788 15.118 1.00 87.54 526 ASP A C 1
ATOM 1824 O O . ASP A 1 526 ? -148.034 108.710 13.898 1.00 86.62 526 ASP A O 1
ATOM 1829 N N . GLU A 1 527 ? -146.811 108.468 15.767 1.00 86.60 527 GLU A N 1
ATOM 1830 C CA . GLU A 1 527 ? -145.672 107.894 15.051 1.00 86.01 527 GLU A CA 1
ATOM 1831 C C . GLU A 1 527 ? -146.150 106.683 14.260 1.00 82.58 527 GLU A C 1
ATOM 1832 O O . GLU A 1 527 ? -146.042 106.628 13.031 1.00 82.05 527 GLU A O 1
ATOM 1838 N N . ILE A 1 528 ? -146.676 105.711 15.000 1.00 80.51 528 ILE A N 1
ATOM 1839 C CA . ILE A 1 528 ? -147.152 104.455 14.450 1.00 77.48 528 ILE A CA 1
ATOM 1840 C C . ILE A 1 528 ? -148.095 104.718 13.293 1.00 76.61 528 ILE A C 1
ATOM 1841 O O . ILE A 1 528 ? -148.013 104.063 12.246 1.00 75.13 528 ILE A O 1
ATOM 1846 N N . ARG A 1 529 ? -148.978 105.694 13.474 1.00 77.75 529 ARG A N 1
ATOM 1847 C CA . ARG A 1 529 ? -149.987 105.962 12.467 1.00 76.98 529 ARG A CA 1
ATOM 1848 C C . ARG A 1 529 ? -149.393 106.576 11.213 1.00 78.06 529 ARG A C 1
ATOM 1849 O O . ARG A 1 529 ? -149.696 106.134 10.110 1.00 76.54 529 ARG A O 1
ATOM 1857 N N . THR A 1 530 ? -148.547 107.591 11.368 1.00 80.88 530 THR A N 1
ATOM 1858 C CA . THR A 1 530 ? -148.006 108.260 10.185 1.00 82.32 530 THR A CA 1
ATOM 1859 C C . THR A 1 530 ? -146.929 107.413 9.515 1.00 81.48 530 THR A C 1
ATOM 1860 O O . THR A 1 530 ? -146.667 107.572 8.318 1.00 81.80 530 THR A O 1
ATOM 1864 N N . HIS A 1 531 ? -146.329 106.501 10.278 1.00 80.55 531 HIS A N 1
ATOM 1865 C CA . HIS A 1 531 ? -145.390 105.554 9.705 1.00 79.70 531 HIS A CA 1
ATOM 1866 C C . HIS A 1 531 ? -146.098 104.646 8.697 1.00 77.12 531 HIS A C 1
ATOM 1867 O O . HIS A 1 531 ? -145.571 104.398 7.615 1.00 78.84 531 HIS A O 1
ATOM 1874 N N . LEU A 1 532 ? -147.295 104.170 9.045 1.00 75.10 532 LEU A N 1
ATOM 1875 C CA . LEU A 1 532 ? -148.127 103.398 8.111 1.00 72.88 532 LEU A CA 1
ATOM 1876 C C . LEU A 1 532 ? -148.857 104.232 7.029 1.00 73.29 532 LEU A C 1
ATOM 1877 O O . LEU A 1 532 ? -149.569 103.671 6.189 1.00 71.64 532 LEU A O 1
ATOM 1882 N N . ASN A 1 533 ? -148.673 105.555 7.055 1.00 75.66 533 ASN A N 1
ATOM 1883 C CA . ASN A 1 533 ? -149.304 106.477 6.100 1.00 76.49 533 ASN A CA 1
ATOM 1884 C C . ASN A 1 533 ? -150.819 106.427 6.099 1.00 74.96 533 ASN A C 1
ATOM 1885 O O . ASN A 1 533 ? -151.468 106.529 5.059 1.00 74.37 533 ASN A O 1
ATOM 1890 N N . LEU A 1 534 ? -151.373 106.281 7.289 1.00 74.51 534 LEU A N 1
ATOM 1891 C CA . LEU A 1 534 ? -152.804 106.156 7.456 1.00 73.24 534 LEU A CA 1
ATOM 1892 C C . LEU A 1 534 ? -153.506 107.517 7.400 1.00 75.20 534 LEU A C 1
ATOM 1893 O O . LEU A 1 534 ? -153.068 108.479 8.032 1.00 77.63 534 LEU A O 1
ATOM 1898 N N . PRO A 1 535 ? -154.591 107.602 6.620 1.00 85.10 535 PRO A N 1
ATOM 1899 C CA . PRO A 1 535 ? -155.557 108.702 6.653 1.00 85.54 535 PRO A CA 1
ATOM 1900 C C . PRO A 1 535 ? -155.854 109.193 8.075 1.00 86.08 535 PRO A C 1
ATOM 1901 O O . PRO A 1 535 ? -155.745 108.426 9.029 1.00 84.88 535 PRO A O 1
ATOM 1905 N N . SER A 1 536 ? -156.254 110.454 8.203 1.00 88.89 536 SER A N 1
ATOM 1906 C CA . SER A 1 536 ? -156.331 111.110 9.508 1.00 90.75 536 SER A CA 1
ATOM 1907 C C . SER A 1 536 ? -157.698 111.015 10.185 1.00 89.81 536 SER A C 1
ATOM 1908 O O . SER A 1 536 ? -157.782 110.854 11.399 1.00 90.50 536 SER A O 1
ATOM 1911 N N . ASP A 1 537 ? -158.765 111.128 9.406 1.00 119.21 537 ASP A N 1
ATOM 1912 C CA . ASP A 1 537 ? -160.113 111.162 9.964 1.00 119.40 537 ASP A CA 1
ATOM 1913 C C . ASP A 1 537 ? -160.660 109.765 10.236 1.00 116.65 537 ASP A C 1
ATOM 1914 O O . ASP A 1 537 ? -161.681 109.601 10.907 1.00 117.40 537 ASP A O 1
ATOM 1919 N N . LYS A 1 538 ? -159.963 108.762 9.711 1.00 76.03 538 LYS A N 1
ATOM 1920 C CA . LYS A 1 538 ? -160.495 107.415 9.598 1.00 73.28 538 LYS A CA 1
ATOM 1921 C C . LYS A 1 538 ? -160.108 106.511 10.779 1.00 72.51 538 LYS A C 1
ATOM 1922 O O . LYS A 1 538 ? -158.989 106.562 11.286 1.00 73.13 538 LYS A O 1
ATOM 1928 N N . LYS A 1 539 ? -161.075 105.724 11.236 1.00 71.40 539 LYS A N 1
ATOM 1929 C CA . LYS A 1 539 ? -160.853 104.760 12.297 1.00 70.61 539 LYS A CA 1
ATOM 1930 C C . LYS A 1 539 ? -160.270 103.471 11.714 1.00 68.21 539 LYS A C 1
ATOM 1931 O O . LYS A 1 539 ? -160.176 103.308 10.496 1.00 67.19 539 LYS A O 1
ATOM 1937 N N . VAL A 1 540 ? -159.872 102.547 12.572 1.00 67.50 540 VAL A N 1
ATOM 1938 C CA . VAL A 1 540 ? -158.970 101.497 12.114 1.00 65.86 540 VAL A CA 1
ATOM 1939 C C . VAL A 1 540 ? -159.361 100.075 12.519 1.00 64.38 540 VAL A C 1
ATOM 1940 O O . VAL A 1 540 ? -159.326 99.723 13.703 1.00 64.75 540 VAL A O 1
ATOM 1944 N N . ILE A 1 541 ? -159.718 99.263 11.524 1.00 62.90 541 ILE A N 1
ATOM 1945 C CA . ILE A 1 541 ? -159.969 97.841 11.747 1.00 61.70 541 ILE A CA 1
ATOM 1946 C C . ILE A 1 541 ? -158.690 97.035 11.453 1.00 60.94 541 ILE A C 1
ATOM 1947 O O . ILE A 1 541 ? -157.962 97.324 10.482 1.00 60.83 541 ILE A O 1
ATOM 1952 N N . MET A 1 542 ? -158.401 96.053 12.306 1.00 60.66 542 MET A N 1
ATOM 1953 C CA . MET A 1 542 ? -157.319 95.102 12.031 1.00 60.03 542 MET A CA 1
ATOM 1954 C C . MET A 1 542 ? -157.858 93.706 11.820 1.00 59.16 542 MET A C 1
ATOM 1955 O O . MET A 1 542 ? -158.715 93.248 12.566 1.00 59.24 542 MET A O 1
ATOM 1960 N N . TYR A 1 543 ? -157.333 93.016 10.820 1.00 58.60 543 TYR A N 1
ATOM 1961 C CA . TYR A 1 543 ? -157.842 91.693 10.489 1.00 58.08 543 TYR A CA 1
ATOM 1962 C C . TYR A 1 543 ? -156.704 90.699 10.508 1.00 58.12 543 TYR A C 1
ATOM 1963 O O . TYR A 1 543 ? -155.758 90.831 9.750 1.00 58.19 543 TYR A O 1
ATOM 1972 N N . ALA A 1 544 ? -156.768 89.691 11.357 1.00 58.27 544 ALA A N 1
ATOM 1973 C CA . ALA A 1 544 ? -155.630 88.785 11.453 1.00 58.53 544 ALA A CA 1
ATOM 1974 C C . ALA A 1 544 ? -156.072 87.343 11.617 1.00 58.72 544 ALA A C 1
ATOM 1975 O O . ALA A 1 544 ? -156.167 86.831 12.730 1.00 59.08 544 ALA A O 1
ATOM 1977 N N . PRO A 1 545 ? -156.335 86.680 10.493 1.00 58.69 545 PRO A N 1
ATOM 1978 C CA . PRO A 1 545 ? -156.843 85.313 10.430 1.00 59.19 545 PRO A CA 1
ATOM 1979 C C . PRO A 1 545 ? -155.703 84.325 10.521 1.00 59.90 545 PRO A C 1
ATOM 1980 O O . PRO A 1 545 ? -154.638 84.576 9.950 1.00 59.97 545 PRO A O 1
ATOM 1984 N N . THR A 1 546 ? -155.902 83.197 11.185 1.00 60.64 546 THR A N 1
ATOM 1985 C CA . THR A 1 546 ? -154.849 82.181 11.150 1.00 61.58 546 THR A CA 1
ATOM 1986 C C . THR A 1 546 ? -154.697 81.546 9.775 1.00 62.18 546 THR A C 1
ATOM 1987 O O . THR A 1 546 ? -155.609 81.589 8.945 1.00 62.01 546 THR A O 1
ATOM 1991 N N . TRP A 1 547 ? -153.536 80.922 9.577 1.00 63.10 547 TRP A N 1
ATOM 1992 C CA . TRP A 1 547 ? -153.202 80.251 8.333 1.00 64.10 547 TRP A CA 1
ATOM 1993 C C . TRP A 1 547 ? -154.012 78.978 8.193 1.00 65.31 547 TRP A C 1
ATOM 1994 O O . TRP A 1 547 ? -154.382 78.357 9.191 1.00 65.77 547 TRP A O 1
ATOM 2005 N N . ARG A 1 548 ? -154.288 78.611 6.944 1.00 70.44 548 ARG A N 1
ATOM 2006 C CA . ARG A 1 548 ? -155.038 77.405 6.619 1.00 71.34 548 ARG A CA 1
ATOM 2007 C C . ARG A 1 548 ? -154.470 76.706 5.379 1.00 74.63 548 ARG A C 1
ATOM 2008 O O . ARG A 1 548 ? -154.510 77.252 4.272 1.00 75.27 548 ARG A O 1
ATOM 2016 N N . ASP A 1 549 ? -153.946 75.499 5.569 1.00 101.49 549 ASP A N 1
ATOM 2017 C CA . ASP A 1 549 ? -153.369 74.714 4.475 1.00 105.57 549 ASP A CA 1
ATOM 2018 C C . ASP A 1 549 ? -154.367 74.539 3.336 1.00 105.96 549 ASP A C 1
ATOM 2019 O O . ASP A 1 549 ? -154.004 74.537 2.162 1.00 108.88 549 ASP A O 1
ATOM 2024 N N . ASP A 1 550 ? -155.631 74.396 3.709 1.00 116.72 550 ASP A N 1
ATOM 2025 C CA . ASP A 1 550 ? -156.729 74.203 2.770 1.00 116.95 550 ASP A CA 1
ATOM 2026 C C . ASP A 1 550 ? -156.773 75.262 1.659 1.00 116.79 550 ASP A C 1
ATOM 2027 O O . ASP A 1 550 ? -157.483 75.103 0.665 1.00 118.06 550 ASP A O 1
ATOM 2032 N N . GLU A 1 551 ? -156.022 76.343 1.823 1.00 91.65 551 GLU A N 1
ATOM 2033 C CA . GLU A 1 551 ? -156.185 77.487 0.934 1.00 97.85 551 GLU A CA 1
ATOM 2034 C C . GLU A 1 551 ? -154.943 77.824 0.110 1.00 105.80 551 GLU A C 1
ATOM 2035 O O . GLU A 1 551 ? -154.982 78.695 -0.760 1.00 112.36 551 GLU A O 1
ATOM 2041 N N . PHE A 1 552 ? -153.846 77.127 0.386 1.00 98.79 552 PHE A N 1
ATOM 2042 C CA . PHE A 1 552 ? -152.620 77.296 -0.385 1.00 102.62 552 PHE A CA 1
ATOM 2043 C C . PHE A 1 552 ? -152.697 76.497 -1.675 1.00 105.17 552 PHE A C 1
ATOM 2044 O O . PHE A 1 552 ? -152.867 75.278 -1.647 1.00 103.41 552 PHE A O 1
ATOM 2052 N N . VAL A 1 553 ? -152.566 77.188 -2.804 1.00 103.97 553 VAL A N 1
ATOM 2053 C CA . VAL A 1 553 ? -152.660 76.551 -4.115 1.00 107.74 553 VAL A CA 1
ATOM 2054 C C . VAL A 1 553 ? -151.747 77.227 -5.150 1.00 112.52 553 VAL A C 1
ATOM 2055 O O . VAL A 1 553 ? -151.266 78.337 -4.923 1.00 113.40 553 VAL A O 1
ATOM 2059 N N . SER A 1 554 ? -151.491 76.536 -6.265 1.00 130.97 554 SER A N 1
ATOM 2060 C CA . SER A 1 554 ? -150.832 77.120 -7.447 1.00 136.89 554 SER A CA 1
ATOM 2061 C C . SER A 1 554 ? -149.363 77.530 -7.270 1.00 136.75 554 SER A C 1
ATOM 2062 O O . SER A 1 554 ? -148.901 78.464 -7.932 1.00 141.39 554 SER A O 1
ATOM 2065 N N . LYS A 1 555 ? -148.632 76.817 -6.414 1.00 104.68 555 LYS A N 1
ATOM 2066 C CA . LYS A 1 555 ? -147.293 77.238 -5.976 1.00 103.84 555 LYS A CA 1
ATOM 2067 C C . LYS A 1 555 ? -147.381 78.498 -5.102 1.00 102.69 555 LYS A C 1
ATOM 2068 O O . LYS A 1 555 ? -146.368 78.982 -4.584 1.00 102.17 555 LYS A O 1
ATOM 2074 N N . GLY A 1 556 ? -148.598 79.023 -4.955 1.00 96.77 556 GLY A N 1
ATOM 2075 C CA . GLY A 1 556 ? -148.842 80.257 -4.224 1.00 96.57 556 GLY A CA 1
ATOM 2076 C C . GLY A 1 556 ? -148.824 81.515 -5.084 1.00 102.67 556 GLY A C 1
ATOM 2077 O O . GLY A 1 556 ? -148.805 82.623 -4.549 1.00 102.23 556 GLY A O 1
ATOM 2078 N N . LYS A 1 557 ? -148.836 81.350 -6.410 1.00 142.46 557 LYS A N 1
ATOM 2079 C CA . LYS A 1 557 ? -148.728 82.483 -7.343 1.00 143.16 557 LYS A CA 1
ATOM 2080 C C . LYS A 1 557 ? -149.938 83.438 -7.312 1.00 140.04 557 LYS A C 1
ATOM 2081 O O . LYS A 1 557 ? -149.772 84.643 -7.107 1.00 138.44 557 LYS A O 1
ATOM 2087 N N . TYR A 1 558 ? -151.143 82.909 -7.516 1.00 165.73 558 TYR A N 1
ATOM 2088 C CA . TYR A 1 558 ? -152.353 83.725 -7.391 1.00 162.85 558 TYR A CA 1
ATOM 2089 C C . TYR A 1 558 ? -153.393 83.090 -6.462 1.00 160.36 558 TYR A C 1
ATOM 2090 O O . TYR A 1 558 ? -153.809 81.950 -6.675 1.00 162.00 558 TYR A O 1
ATOM 2099 N N . LEU A 1 559 ? -153.796 83.833 -5.429 1.00 115.00 559 LEU A N 1
ATOM 2100 C CA . LEU A 1 559 ? -154.752 83.327 -4.438 1.00 112.88 559 LEU A CA 1
ATOM 2101 C C . LEU A 1 559 ? -156.179 83.765 -4.728 1.00 111.54 559 LEU A C 1
ATOM 2102 O O . LEU A 1 559 ? -156.390 84.772 -5.406 1.00 111.42 559 LEU A O 1
ATOM 2107 N N . PHE A 1 560 ? -157.152 83.006 -4.223 1.00 145.80 560 PHE A N 1
ATOM 2108 C CA . PHE A 1 560 ? -158.537 83.454 -4.288 1.00 144.39 560 PHE A CA 1
ATOM 2109 C C . PHE A 1 560 ? -158.723 84.509 -3.219 1.00 141.25 560 PHE A C 1
ATOM 2110 O O . PHE A 1 560 ? -158.217 84.380 -2.101 1.00 140.27 560 PHE A O 1
ATOM 2118 N N . GLU A 1 561 ? -159.434 85.565 -3.584 1.00 100.86 561 GLU A N 1
ATOM 2119 C CA . GLU A 1 561 ? -159.571 86.720 -2.728 1.00 98.51 561 GLU A CA 1
ATOM 2120 C C . GLU A 1 561 ? -160.131 86.383 -1.362 1.00 97.05 561 GLU A C 1
ATOM 2121 O O . GLU A 1 561 ? -160.843 85.395 -1.180 1.00 95.79 561 GLU A O 1
ATOM 2127 N N . LEU A 1 562 ? -159.801 87.239 -0.408 1.00 74.63 562 LEU A N 1
ATOM 2128 C CA . LEU A 1 562 ? -160.138 87.019 0.985 1.00 73.97 562 LEU A CA 1
ATOM 2129 C C . LEU A 1 562 ? -161.624 86.778 1.131 1.00 75.13 562 LEU A C 1
ATOM 2130 O O . LEU A 1 562 ? -162.415 87.492 0.555 1.00 76.74 562 LEU A O 1
ATOM 2135 N N . LYS A 1 563 ? -162.004 85.772 1.901 1.00 74.72 563 LYS A N 1
ATOM 2136 C CA . LYS A 1 563 ? -163.415 85.499 2.102 1.00 76.25 563 LYS A CA 1
ATOM 2137 C C . LYS A 1 563 ? -164.090 86.697 2.764 1.00 77.69 563 LYS A C 1
ATOM 2138 O O . LYS A 1 563 ? -165.301 86.848 2.706 1.00 79.45 563 LYS A O 1
ATOM 2144 N N . ILE A 1 564 ? -163.316 87.570 3.393 1.00 64.10 564 ILE A N 1
ATOM 2145 C CA . ILE A 1 564 ? -163.944 88.715 4.070 1.00 63.39 564 ILE A CA 1
ATOM 2146 C C . ILE A 1 564 ? -164.633 89.724 3.114 1.00 64.57 564 ILE A C 1
ATOM 2147 O O . ILE A 1 564 ? -165.495 90.491 3.542 1.00 64.75 564 ILE A O 1
ATOM 2152 N N . ASP A 1 565 ? -164.251 89.701 1.834 1.00 65.64 565 ASP A N 1
ATOM 2153 C CA . ASP A 1 565 ? -164.814 90.579 0.788 1.00 67.16 565 ASP A CA 1
ATOM 2154 C C . ASP A 1 565 ? -164.384 92.077 0.841 1.00 66.43 565 ASP A C 1
ATOM 2155 O O . ASP A 1 565 ? -165.172 92.933 1.249 1.00 66.61 565 ASP A O 1
ATOM 2160 N N . LEU A 1 566 ? -163.154 92.393 0.422 1.00 65.90 566 LEU A N 1
ATOM 2161 C CA . LEU A 1 566 ? -162.687 93.782 0.406 1.00 65.56 566 LEU A CA 1
ATOM 2162 C C . LEU A 1 566 ? -163.623 94.753 -0.334 1.00 67.34 566 LEU A C 1
ATOM 2163 O O . LEU A 1 566 ? -163.927 95.835 0.167 1.00 67.16 566 LEU A O 1
ATOM 2168 N N . ASP A 1 567 ? -164.079 94.373 -1.519 1.00 69.33 567 ASP A N 1
ATOM 2169 C CA . ASP A 1 567 ? -165.054 95.184 -2.229 1.00 71.39 567 ASP A CA 1
ATOM 2170 C C . ASP A 1 567 ? -166.233 95.596 -1.370 1.00 71.43 567 ASP A C 1
ATOM 2171 O O . ASP A 1 567 ? -166.590 96.776 -1.330 1.00 72.11 567 ASP A O 1
ATOM 2176 N N . ASN A 1 568 ? -166.855 94.627 -0.702 1.00 71.02 568 ASN A N 1
ATOM 2177 C CA . ASN A 1 568 ? -168.020 94.950 0.103 1.00 71.42 568 ASN A CA 1
ATOM 2178 C C . ASN A 1 568 ? -167.578 95.913 1.177 1.00 69.74 568 ASN A C 1
ATOM 2179 O O . ASN A 1 568 ? -168.181 96.981 1.361 1.00 70.63 568 ASN A O 1
ATOM 2184 N N . LEU A 1 569 ? -166.515 95.521 1.875 1.00 67.58 569 LEU A N 1
ATOM 2185 C CA . LEU A 1 569 ? -165.959 96.305 2.952 1.00 66.04 569 LEU A CA 1
ATOM 2186 C C . LEU A 1 569 ? -165.678 97.730 2.471 1.00 66.80 569 LEU A C 1
ATOM 2187 O O . LEU A 1 569 ? -166.048 98.705 3.120 1.00 67.03 569 LEU A O 1
ATOM 2192 N N . TYR A 1 570 ? -165.033 97.839 1.319 1.00 67.48 570 TYR A N 1
ATOM 2193 C CA . TYR A 1 570 ? -164.703 99.132 0.737 1.00 68.54 570 TYR A CA 1
ATOM 2194 C C . TYR A 1 570 ? -165.959 99.970 0.499 1.00 70.60 570 TYR A C 1
ATOM 2195 O O . TYR A 1 570 ? -165.988 101.141 0.835 1.00 71.08 570 TYR A O 1
ATOM 2204 N N . LYS A 1 571 ? -166.994 99.356 -0.075 1.00 73.13 571 LYS A N 1
ATOM 2205 C CA . LYS A 1 571 ? -168.289 100.012 -0.298 1.00 78.74 571 LYS A CA 1
ATOM 2206 C C . LYS A 1 571 ? -168.972 100.463 1.003 1.00 80.33 571 LYS A C 1
ATOM 2207 O O . LYS A 1 571 ? -169.570 101.539 1.063 1.00 84.33 571 LYS A O 1
ATOM 2213 N N . GLU A 1 572 ? -168.867 99.629 2.035 1.00 72.14 572 GLU A N 1
ATOM 2214 C CA . GLU A 1 572 ? -169.653 99.780 3.260 1.00 72.09 572 GLU A CA 1
ATOM 2215 C C . GLU A 1 572 ? -168.959 100.577 4.345 1.00 70.68 572 GLU A C 1
ATOM 2216 O O . GLU A 1 572 ? -169.608 101.100 5.242 1.00 71.27 572 GLU A O 1
ATOM 2222 N N . LEU A 1 573 ? -167.640 100.650 4.277 1.00 69.07 573 LEU A N 1
ATOM 2223 C CA . LEU A 1 573 ? -166.869 101.189 5.385 1.00 67.68 573 LEU A CA 1
ATOM 2224 C C . LEU A 1 573 ? -165.747 102.106 4.918 1.00 67.61 573 LEU A C 1
ATOM 2225 O O . LEU A 1 573 ? -165.118 102.777 5.732 1.00 67.01 573 LEU A O 1
ATOM 2230 N N . GLY A 1 574 ? -165.507 102.136 3.613 1.00 80.24 574 GLY A N 1
ATOM 2231 C CA . GLY A 1 574 ? -164.377 102.852 3.051 1.00 78.72 574 GLY A CA 1
ATOM 2232 C C . GLY A 1 574 ? -164.276 104.347 3.309 1.00 79.61 574 GLY A C 1
ATOM 2233 O O . GLY A 1 574 ? -163.280 104.972 2.932 1.00 78.53 574 GLY A O 1
ATOM 2234 N N . ASP A 1 575 ? -165.289 104.929 3.940 1.00 70.91 575 ASP A N 1
ATOM 2235 C CA . ASP A 1 575 ? -165.280 106.363 4.199 1.00 72.47 575 ASP A CA 1
ATOM 2236 C C . ASP A 1 575 ? -165.117 106.632 5.682 1.00 71.55 575 ASP A C 1
ATOM 2237 O O . ASP A 1 575 ? -164.788 107.742 6.084 1.00 72.55 575 ASP A O 1
ATOM 2242 N N . ASP A 1 576 ? -165.351 105.618 6.500 1.00 70.79 576 ASP A N 1
ATOM 2243 C CA . ASP A 1 576 ? -165.213 105.773 7.942 1.00 69.48 576 ASP A CA 1
ATOM 2244 C C . ASP A 1 576 ? -163.969 105.048 8.455 1.00 66.93 576 ASP A C 1
ATOM 2245 O O . ASP A 1 576 ? -163.395 105.430 9.474 1.00 66.56 576 ASP A O 1
ATOM 2250 N N . TYR A 1 577 ? -163.554 104.013 7.730 1.00 65.72 577 TYR A N 1
ATOM 2251 C CA . TYR A 1 577 ? -162.521 103.094 8.199 1.00 63.75 577 TYR A CA 1
ATOM 2252 C C . TYR A 1 577 ? -161.360 102.870 7.246 1.00 63.29 577 TYR A C 1
ATOM 2253 O O . TYR A 1 577 ? -161.445 103.050 6.028 1.00 64.26 577 TYR A O 1
ATOM 2262 N N . VAL A 1 578 ? -160.266 102.427 7.829 1.00 62.00 578 VAL A N 1
ATOM 2263 C CA . VAL A 1 578 ? -159.210 101.845 7.050 1.00 61.47 578 VAL A CA 1
ATOM 2264 C C . VAL A 1 578 ? -158.963 100.455 7.658 1.00 59.91 578 VAL A C 1
ATOM 2265 O O . VAL A 1 578 ? -159.096 100.276 8.875 1.00 59.24 578 VAL A O 1
ATOM 2269 N N . ILE A 1 579 ? -158.661 99.452 6.845 1.00 59.57 579 ILE A N 1
ATOM 2270 C CA . ILE A 1 579 ? -158.489 98.106 7.412 1.00 58.39 579 ILE A CA 1
ATOM 2271 C C . ILE A 1 579 ? -157.058 97.543 7.288 1.00 57.92 579 ILE A C 1
ATOM 2272 O O . ILE A 1 579 ? -156.492 97.500 6.184 1.00 58.55 579 ILE A O 1
ATOM 2277 N N . LEU A 1 580 ? -156.462 97.140 8.412 1.00 57.11 580 LEU A N 1
ATOM 2278 C CA . LEU A 1 580 ? -155.101 96.580 8.376 1.00 56.94 580 LEU A CA 1
ATOM 2279 C C . LEU A 1 580 ? -155.131 95.067 8.219 1.00 56.54 580 LEU A C 1
ATOM 2280 O O . LEU A 1 580 ? -155.707 94.368 9.062 1.00 55.97 580 LEU A O 1
ATOM 2285 N N . LEU A 1 581 ? -154.530 94.560 7.144 1.00 57.11 581 LEU A N 1
ATOM 2286 C CA . LEU A 1 581 ? -154.512 93.122 6.894 1.00 57.11 581 LEU A CA 1
ATOM 2287 C C . LEU A 1 581 ? -153.196 92.499 7.376 1.00 57.12 581 LEU A C 1
ATOM 2288 O O . LEU A 1 581 ? -152.124 92.741 6.793 1.00 57.87 581 LEU A O 1
ATOM 2293 N N . ARG A 1 582 ? -153.275 91.699 8.436 1.00 56.57 582 ARG A N 1
ATOM 2294 C CA . ARG A 1 582 ? -152.113 90.994 8.942 1.00 56.84 582 ARG A CA 1
ATOM 2295 C C . ARG A 1 582 ? -152.193 89.517 8.598 1.00 57.31 582 ARG A C 1
ATOM 2296 O O . ARG A 1 582 ? -152.793 88.735 9.330 1.00 57.02 582 ARG A O 1
ATOM 2304 N N . MET A 1 583 ? -151.563 89.135 7.499 1.00 58.32 583 MET A N 1
ATOM 2305 C CA . MET A 1 583 ? -151.667 87.777 6.975 1.00 59.17 583 MET A CA 1
ATOM 2306 C C . MET A 1 583 ? -150.378 86.983 7.110 1.00 60.44 583 MET A C 1
ATOM 2307 O O . MET A 1 583 ? -149.316 87.557 7.293 1.00 62.28 583 MET A O 1
ATOM 2312 N N . HIS A 1 584 ? -150.477 85.661 6.992 1.00 61.05 584 HIS A N 1
ATOM 2313 C CA . HIS A 1 584 ? -149.292 84.813 6.895 1.00 62.52 584 HIS A CA 1
ATOM 2314 C C . HIS A 1 584 ? -148.440 85.376 5.769 1.00 63.56 584 HIS A C 1
ATOM 2315 O O . HIS A 1 584 ? -148.967 85.995 4.844 1.00 63.47 584 HIS A O 1
ATOM 2322 N N . TYR A 1 585 ? -147.130 85.169 5.840 1.00 71.60 585 TYR A N 1
ATOM 2323 C CA . TYR A 1 585 ? -146.246 85.825 4.890 1.00 74.86 585 TYR A CA 1
ATOM 2324 C C . TYR A 1 585 ? -146.456 85.292 3.479 1.00 76.43 585 TYR A C 1
ATOM 2325 O O . TYR A 1 585 ? -146.264 86.012 2.516 1.00 77.87 585 TYR A O 1
ATOM 2334 N N . LEU A 1 586 ? -146.858 84.032 3.361 1.00 68.21 586 LEU A N 1
ATOM 2335 C CA . LEU A 1 586 ? -147.106 83.425 2.055 1.00 69.93 586 LEU A CA 1
ATOM 2336 C C . LEU A 1 586 ? -148.339 84.046 1.408 1.00 69.04 586 LEU A C 1
ATOM 2337 O O . LEU A 1 586 ? -148.431 84.146 0.186 1.00 70.42 586 LEU A O 1
ATOM 2342 N N . ILE A 1 587 ? -149.294 84.440 2.239 1.00 67.01 587 ILE A N 1
ATOM 2343 C CA . ILE A 1 587 ? -150.522 85.038 1.746 1.00 66.29 587 ILE A CA 1
ATOM 2344 C C . ILE A 1 587 ? -150.317 86.513 1.406 1.00 65.75 587 ILE A C 1
ATOM 2345 O O . ILE A 1 587 ? -150.885 87.029 0.443 1.00 66.29 587 ILE A O 1
ATOM 2350 N N . SER A 1 588 ? -149.498 87.174 2.220 1.00 64.93 588 SER A N 1
ATOM 2351 C CA . SER A 1 588 ? -149.225 88.589 2.082 1.00 64.56 588 SER A CA 1
ATOM 2352 C C . SER A 1 588 ? -148.685 88.872 0.710 1.00 66.45 588 SER A C 1
ATOM 2353 O O . SER A 1 588 ? -149.239 89.705 -0.006 1.00 66.63 588 SER A O 1
ATOM 2356 N N . ASN A 1 589 ? -147.614 88.190 0.323 1.00 68.14 589 ASN A N 1
ATOM 2357 C CA . ASN A 1 589 ? -147.045 88.471 -0.987 1.00 70.28 589 ASN A CA 1
ATOM 2358 C C . ASN A 1 589 ? -147.725 87.756 -2.157 1.00 71.73 589 ASN A C 1
ATOM 2359 O O . ASN A 1 589 ? -147.110 87.518 -3.185 1.00 74.03 589 ASN A O 1
ATOM 2364 N N . ALA A 1 590 ? -149.009 87.450 -1.994 1.00 72.23 590 ALA A N 1
ATOM 2365 C CA . ALA A 1 590 ? -149.834 86.925 -3.080 1.00 73.79 590 ALA A CA 1
ATOM 2366 C C . ALA A 1 590 ? -151.064 87.805 -3.277 1.00 71.17 590 ALA A C 1
ATOM 2367 O O . ALA A 1 590 ? -151.622 87.876 -4.368 1.00 72.70 590 ALA A O 1
ATOM 2369 N N . LEU A 1 591 ? -151.485 88.453 -2.196 1.00 71.78 591 LEU A N 1
ATOM 2370 C CA . LEU A 1 591 ? -152.543 89.456 -2.213 1.00 69.15 591 LEU A CA 1
ATOM 2371 C C . LEU A 1 591 ? -152.234 90.633 -3.123 1.00 69.23 591 LEU A C 1
ATOM 2372 O O . LEU A 1 591 ? -151.302 91.382 -2.846 1.00 69.02 591 LEU A O 1
ATOM 2377 N N . ASP A 1 592 ? -153.022 90.834 -4.176 1.00 72.97 592 ASP A N 1
ATOM 2378 C CA . ASP A 1 592 ? -152.932 92.081 -4.924 1.00 72.93 592 ASP A CA 1
ATOM 2379 C C . ASP A 1 592 ? -153.950 93.074 -4.398 1.00 70.74 592 ASP A C 1
ATOM 2380 O O . ASP A 1 592 ? -155.146 92.857 -4.534 1.00 71.00 592 ASP A O 1
ATOM 2385 N N . LEU A 1 593 ? -153.475 94.169 -3.805 1.00 69.59 593 LEU A N 1
ATOM 2386 C CA . LEU A 1 593 ? -154.370 95.171 -3.215 1.00 68.57 593 LEU A CA 1
ATOM 2387 C C . LEU A 1 593 ? -154.613 96.408 -4.104 1.00 70.27 593 LEU A C 1
ATOM 2388 O O . LEU A 1 593 ? -155.036 97.447 -3.608 1.00 69.77 593 LEU A O 1
ATOM 2393 N N . SER A 1 594 ? -154.351 96.301 -5.402 1.00 72.52 594 SER A N 1
ATOM 2394 C CA . SER A 1 594 ? -154.657 97.392 -6.319 1.00 74.50 594 SER A CA 1
ATOM 2395 C C . SER A 1 594 ? -156.157 97.619 -6.382 1.00 74.64 594 SER A C 1
ATOM 2396 O O . SER A 1 594 ? -156.922 96.679 -6.549 1.00 74.69 594 SER A O 1
ATOM 2399 N N . GLY A 1 595 ? -156.582 98.867 -6.257 1.00 75.00 595 GLY A N 1
ATOM 2400 C CA . GLY A 1 595 ? -157.992 99.183 -6.185 1.00 75.26 595 GLY A CA 1
ATOM 2401 C C . GLY A 1 595 ? -158.417 99.546 -4.772 1.00 73.05 595 GLY A C 1
ATOM 2402 O O . GLY A 1 595 ? -159.519 100.048 -4.564 1.00 73.37 595 GLY A O 1
ATOM 2403 N N . TYR A 1 596 ? -157.547 99.297 -3.797 1.00 71.08 596 TYR A N 1
ATOM 2404 C CA . TYR A 1 596 ? -157.889 99.510 -2.401 1.00 69.10 596 TYR A CA 1
ATOM 2405 C C . TYR A 1 596 ? -156.876 100.401 -1.702 1.00 68.51 596 TYR A C 1
ATOM 2406 O O . TYR A 1 596 ? -156.816 100.432 -0.462 1.00 66.85 596 TYR A O 1
ATOM 2415 N N . GLU A 1 597 ? -156.089 101.140 -2.483 1.00 70.14 597 GLU A N 1
ATOM 2416 C CA . GLU A 1 597 ? -155.104 102.034 -1.879 1.00 70.02 597 GLU A CA 1
ATOM 2417 C C . GLU A 1 597 ? -155.749 103.001 -0.880 1.00 69.50 597 GLU A C 1
ATOM 2418 O O . GLU A 1 597 ? -156.781 103.600 -1.166 1.00 70.51 597 GLU A O 1
ATOM 2424 N N . ASN A 1 598 ? -155.149 103.118 0.303 1.00 68.16 598 ASN A N 1
ATOM 2425 C CA . ASN A 1 598 ? -155.660 104.023 1.347 1.00 67.86 598 ASN A CA 1
ATOM 2426 C C . ASN A 1 598 ? -156.889 103.473 2.046 1.00 66.57 598 ASN A C 1
ATOM 2427 O O . ASN A 1 598 ? -157.468 104.138 2.911 1.00 66.49 598 ASN A O 1
ATOM 2432 N N . PHE A 1 599 ? -157.306 102.273 1.646 1.00 65.89 599 PHE A N 1
ATOM 2433 C CA . PHE A 1 599 ? -158.393 101.607 2.345 1.00 64.78 599 PHE A CA 1
ATOM 2434 C C . PHE A 1 599 ? -157.910 100.378 3.083 1.00 62.98 599 PHE A C 1
ATOM 2435 O O . PHE A 1 599 ? -158.037 100.304 4.293 1.00 61.86 599 PHE A O 1
ATOM 2443 N N . ALA A 1 600 ? -157.377 99.413 2.338 1.00 62.97 600 ALA A N 1
ATOM 2444 C CA . ALA A 1 600 ? -156.808 98.198 2.919 1.00 61.63 600 ALA A CA 1
ATOM 2445 C C . ALA A 1 600 ? -155.291 98.186 2.756 1.00 61.77 600 ALA A C 1
ATOM 2446 O O . ALA A 1 600 ? -154.773 98.119 1.641 1.00 62.97 600 ALA A O 1
ATOM 2448 N N . ILE A 1 601 ? -154.592 98.270 3.881 1.00 60.84 601 ILE A N 1
ATOM 2449 C CA . ILE A 1 601 ? -153.136 98.359 3.891 1.00 61.21 601 ILE A CA 1
ATOM 2450 C C . ILE A 1 601 ? -152.566 97.020 4.318 1.00 60.40 601 ILE A C 1
ATOM 2451 O O . ILE A 1 601 ? -153.024 96.444 5.307 1.00 59.23 601 ILE A O 1
ATOM 2456 N N . ASP A 1 602 ? -151.562 96.523 3.610 1.00 61.26 602 ASP A N 1
ATOM 2457 C CA . ASP A 1 602 ? -150.954 95.260 4.010 1.00 60.84 602 ASP A CA 1
ATOM 2458 C C . ASP A 1 602 ? -149.941 95.525 5.088 1.00 60.61 602 ASP A C 1
ATOM 2459 O O . ASP A 1 602 ? -149.028 96.334 4.913 1.00 61.63 602 ASP A O 1
ATOM 2464 N N . VAL A 1 603 ? -150.095 94.847 6.212 1.00 59.53 603 VAL A N 1
ATOM 2465 C CA . VAL A 1 603 ? -149.296 95.176 7.367 1.00 59.43 603 VAL A CA 1
ATOM 2466 C C . VAL A 1 603 ? -148.615 93.922 7.927 1.00 59.41 603 VAL A C 1
ATOM 2467 O O . VAL A 1 603 ? -148.250 93.860 9.105 1.00 59.16 603 VAL A O 1
ATOM 2471 N N . SER A 1 604 ? -148.416 92.938 7.044 1.00 60.00 604 SER A N 1
ATOM 2472 C CA . SER A 1 604 ? -147.979 91.588 7.416 1.00 60.20 604 SER A CA 1
ATOM 2473 C C . SER A 1 604 ? -146.514 91.533 7.783 1.00 61.38 604 SER A C 1
ATOM 2474 O O . SER A 1 604 ? -146.087 90.641 8.508 1.00 61.59 604 SER A O 1
ATOM 2477 N N . ASN A 1 605 ? -145.743 92.481 7.272 1.00 62.42 605 ASN A N 1
ATOM 2478 C CA . ASN A 1 605 ? -144.327 92.545 7.588 1.00 63.90 605 ASN A CA 1
ATOM 2479 C C . ASN A 1 605 ? -143.958 93.465 8.742 1.00 63.84 605 ASN A C 1
ATOM 2480 O O . ASN A 1 605 ? -142.799 93.521 9.134 1.00 65.25 605 ASN A O 1
ATOM 2485 N N . TYR A 1 606 ? -144.930 94.180 9.291 1.00 62.50 606 TYR A N 1
ATOM 2486 C CA . TYR A 1 606 ? -144.638 95.190 10.303 1.00 62.73 606 TYR A CA 1
ATOM 2487 C C . TYR A 1 606 ? -143.904 94.566 11.497 1.00 63.25 606 TYR A C 1
ATOM 2488 O O . TYR A 1 606 ? -144.322 93.534 11.996 1.00 62.48 606 TYR A O 1
ATOM 2497 N N . ASN A 1 607 ? -142.800 95.165 11.939 1.00 91.05 607 ASN A N 1
ATOM 2498 C CA . ASN A 1 607 ? -141.957 94.548 12.976 1.00 90.80 607 ASN A CA 1
ATOM 2499 C C . ASN A 1 607 ? -142.728 94.196 14.240 1.00 88.65 607 ASN A C 1
ATOM 2500 O O . ASN A 1 607 ? -142.525 93.146 14.838 1.00 88.03 607 ASN A O 1
ATOM 2505 N N . ASP A 1 608 ? -143.635 95.081 14.632 1.00 63.70 608 ASP A N 1
ATOM 2506 C CA . ASP A 1 608 ? -144.192 95.058 15.981 1.00 63.24 608 ASP A CA 1
ATOM 2507 C C . ASP A 1 608 ? -145.743 95.010 16.075 1.00 61.39 608 ASP A C 1
ATOM 2508 O O . ASP A 1 608 ? -146.463 95.952 15.726 1.00 60.83 608 ASP A O 1
ATOM 2513 N N . VAL A 1 609 ? -146.248 93.904 16.587 1.00 60.73 609 VAL A N 1
ATOM 2514 C CA . VAL A 1 609 ? -147.661 93.651 16.495 1.00 59.26 609 VAL A CA 1
ATOM 2515 C C . VAL A 1 609 ? -148.453 94.376 17.588 1.00 59.09 609 VAL A C 1
ATOM 2516 O O . VAL A 1 609 ? -149.664 94.636 17.428 1.00 58.16 609 VAL A O 1
ATOM 2520 N N . SER A 1 610 ? -147.787 94.707 18.691 1.00 60.27 610 SER A N 1
ATOM 2521 C CA . SER A 1 610 ? -148.477 95.357 19.808 1.00 60.50 610 SER A CA 1
ATOM 2522 C C . SER A 1 610 ? -148.810 96.789 19.433 1.00 60.59 610 SER A C 1
ATOM 2523 O O . SER A 1 610 ? -149.836 97.336 19.831 1.00 60.35 610 SER A O 1
ATOM 2526 N N . GLU A 1 611 ? -147.917 97.390 18.662 1.00 61.21 611 GLU A N 1
ATOM 2527 C CA . GLU A 1 611 ? -148.166 98.706 18.114 1.00 61.50 611 GLU A CA 1
ATOM 2528 C C . GLU A 1 611 ? -149.371 98.669 17.184 1.00 60.10 611 GLU A C 1
ATOM 2529 O O . GLU A 1 611 ? -150.198 99.575 17.207 1.00 60.17 611 GLU A O 1
ATOM 2535 N N . LEU A 1 612 ? -149.499 97.620 16.382 1.00 59.10 612 LEU A N 1
ATOM 2536 C CA . LEU A 1 612 ? -150.671 97.528 15.529 1.00 58.05 612 LEU A CA 1
ATOM 2537 C C . LEU A 1 612 ? -151.964 97.450 16.376 1.00 57.55 612 LEU A C 1
ATOM 2538 O O . LEU A 1 612 ? -152.991 98.052 16.023 1.00 57.37 612 LEU A O 1
ATOM 2543 N N . PHE A 1 613 ? -151.923 96.752 17.510 1.00 57.63 613 PHE A N 1
ATOM 2544 C CA . PHE A 1 613 ? -153.114 96.725 18.363 1.00 57.52 613 PHE A CA 1
ATOM 2545 C C . PHE A 1 613 ? -153.435 98.118 18.870 1.00 58.43 613 PHE A C 1
ATOM 2546 O O . PHE A 1 613 ? -154.583 98.558 18.802 1.00 58.38 613 PHE A O 1
ATOM 2554 N N . LEU A 1 614 ? -152.416 98.799 19.394 1.00 59.53 614 LEU A N 1
ATOM 2555 C CA . LEU A 1 614 ? -152.591 100.112 20.018 1.00 60.83 614 LEU A CA 1
ATOM 2556 C C . LEU A 1 614 ? -153.392 101.058 19.133 1.00 60.80 614 LEU A C 1
ATOM 2557 O O . LEU A 1 614 ? -154.267 101.767 19.603 1.00 61.52 614 LEU A O 1
ATOM 2562 N N . ILE A 1 615 ? -153.105 101.060 17.839 1.00 60.21 615 ILE A N 1
ATOM 2563 C CA . ILE A 1 615 ? -153.834 101.947 16.955 1.00 60.44 615 ILE A CA 1
ATOM 2564 C C . ILE A 1 615 ? -155.115 101.329 16.362 1.00 59.41 615 ILE A C 1
ATOM 2565 O O . ILE A 1 615 ? -155.717 101.918 15.472 1.00 59.65 615 ILE A O 1
ATOM 2570 N N . SER A 1 616 ? -155.553 100.174 16.860 1.00 58.55 616 SER A N 1
ATOM 2571 C CA . SER A 1 616 ? -156.728 99.513 16.278 1.00 57.84 616 SER A CA 1
ATOM 2572 C C . SER A 1 616 ? -157.997 99.713 17.088 1.00 58.40 616 SER A C 1
ATOM 2573 O O . SER A 1 616 ? -158.022 99.409 18.286 1.00 58.70 616 SER A O 1
ATOM 2576 N N . ASP A 1 617 ? -159.050 100.191 16.423 1.00 58.80 617 ASP A N 1
ATOM 2577 C CA . ASP A 1 617 ? -160.346 100.404 17.059 1.00 59.66 617 ASP A CA 1
ATOM 2578 C C . ASP A 1 617 ? -161.107 99.107 17.283 1.00 59.12 617 ASP A C 1
ATOM 2579 O O . ASP A 1 617 ? -161.992 99.050 18.126 1.00 59.93 617 ASP A O 1
ATOM 2584 N N . CYS A 1 618 ? -160.768 98.073 16.524 1.00 61.14 618 CYS A N 1
ATOM 2585 C CA . CYS A 1 618 ? -161.270 96.735 16.795 1.00 61.21 618 CYS A CA 1
ATOM 2586 C C . CYS A 1 618 ? -160.368 95.711 16.130 1.00 59.28 618 CYS A C 1
ATOM 2587 O O . CYS A 1 618 ? -159.542 96.066 15.290 1.00 58.05 618 CYS A O 1
ATOM 2590 N N . LEU A 1 619 ? -160.535 94.446 16.516 1.00 56.45 619 LEU A N 1
ATOM 2591 C CA . LEU A 1 619 ? -159.784 93.320 15.969 1.00 55.81 619 LEU A CA 1
ATOM 2592 C C . LEU A 1 619 ? -160.735 92.360 15.259 1.00 56.02 619 LEU A C 1
ATOM 2593 O O . LEU A 1 619 ? -161.796 92.019 15.789 1.00 56.68 619 LEU A O 1
ATOM 2598 N N . ILE A 1 620 ? -160.388 91.910 14.062 1.00 55.76 620 ILE A N 1
ATOM 2599 C CA . ILE A 1 620 ? -161.136 90.796 13.493 1.00 56.23 620 ILE A CA 1
ATOM 2600 C C . ILE A 1 620 ? -160.173 89.642 13.378 1.00 56.02 620 ILE A C 1
ATOM 2601 O O . ILE A 1 620 ? -159.082 89.777 12.804 1.00 55.63 620 ILE A O 1
ATOM 2606 N N . THR A 1 621 ? -160.567 88.506 13.938 1.00 56.55 621 THR A N 1
ATOM 2607 C CA . THR A 1 621 ? -159.715 87.337 13.905 1.00 56.70 621 THR A CA 1
ATOM 2608 C C . THR A 1 621 ? -160.589 86.075 13.842 1.00 57.77 621 THR A C 1
ATOM 2609 O O . THR A 1 621 ? -161.788 86.174 13.567 1.00 58.36 621 THR A O 1
ATOM 2613 N N . ASP A 1 622 ? -160.003 84.895 14.043 1.00 58.30 622 ASP A N 1
ATOM 2614 C CA . ASP A 1 622 ? -160.805 83.677 14.118 1.00 59.62 622 ASP A CA 1
ATOM 2615 C C . ASP A 1 622 ? -160.366 82.726 15.220 1.00 60.31 622 ASP A C 1
ATOM 2616 O O . ASP A 1 622 ? -161.008 82.677 16.265 1.00 60.80 622 ASP A O 1
ATOM 2621 N N . TYR A 1 623 ? -159.289 81.970 14.984 1.00 60.61 623 TYR A N 1
ATOM 2622 C CA . TYR A 1 623 ? -158.729 81.066 15.984 1.00 61.50 623 TYR A CA 1
ATOM 2623 C C . TYR A 1 623 ? -157.302 81.480 16.275 1.00 60.84 623 TYR A C 1
ATOM 2624 O O . TYR A 1 623 ? -156.361 80.905 15.751 1.00 61.32 623 TYR A O 1
ATOM 2633 N N . SER A 1 624 ? -157.106 82.474 17.115 1.00 60.01 624 SER A N 1
ATOM 2634 C CA . SER A 1 624 ? -155.751 82.928 17.319 1.00 59.62 624 SER A CA 1
ATOM 2635 C C . SER A 1 624 ? -155.545 83.390 18.729 1.00 59.74 624 SER A C 1
ATOM 2636 O O . SER A 1 624 ? -156.421 84.010 19.331 1.00 59.48 624 SER A O 1
ATOM 2639 N N . SER A 1 625 ? -154.366 83.087 19.241 1.00 60.40 625 SER A N 1
ATOM 2640 C CA . SER A 1 625 ? -153.943 83.541 20.545 1.00 60.83 625 SER A CA 1
ATOM 2641 C C . SER A 1 625 ? -153.803 85.069 20.616 1.00 59.77 625 SER A C 1
ATOM 2642 O O . SER A 1 625 ? -153.604 85.612 21.704 1.00 60.22 625 SER A O 1
ATOM 2645 N N . VAL A 1 626 ? -153.880 85.762 19.480 1.00 58.65 626 VAL A N 1
ATOM 2646 C CA . VAL A 1 626 ? -153.865 87.222 19.533 1.00 57.90 626 VAL A CA 1
ATOM 2647 C C . VAL A 1 626 ? -155.071 87.810 20.246 1.00 57.81 626 VAL A C 1
ATOM 2648 O O . VAL A 1 626 ? -154.982 88.885 20.815 1.00 57.81 626 VAL A O 1
ATOM 2652 N N . MET A 1 627 ? -156.210 87.142 20.209 1.00 58.00 627 MET A N 1
ATOM 2653 C CA . MET A 1 627 ? -157.359 87.729 20.879 1.00 58.22 627 MET A CA 1
ATOM 2654 C C . MET A 1 627 ? -157.060 87.970 22.366 1.00 59.19 627 MET A C 1
ATOM 2655 O O . MET A 1 627 ? -157.600 88.895 22.976 1.00 59.45 627 MET A O 1
ATOM 2660 N N . PHE A 1 628 ? -156.192 87.144 22.942 1.00 59.99 628 PHE A N 1
ATOM 2661 C CA . PHE A 1 628 ? -155.918 87.237 24.361 1.00 61.27 628 PHE A CA 1
ATOM 2662 C C . PHE A 1 628 ? -155.033 88.435 24.630 1.00 61.18 628 PHE A C 1
ATOM 2663 O O . PHE A 1 628 ? -154.992 88.938 25.751 1.00 62.26 628 PHE A O 1
ATOM 2671 N N . ASP A 1 629 ? -154.302 88.880 23.617 1.00 60.19 629 ASP A N 1
ATOM 2672 C CA . ASP A 1 629 ? -153.431 90.032 23.774 1.00 60.32 629 ASP A CA 1
ATOM 2673 C C . ASP A 1 629 ? -154.259 91.290 23.644 1.00 59.85 629 ASP A C 1
ATOM 2674 O O . ASP A 1 629 ? -154.276 92.153 24.533 1.00 60.74 629 ASP A O 1
ATOM 2679 N N . TYR A 1 630 ? -154.947 91.383 22.513 1.00 58.69 630 TYR A N 1
ATOM 2680 C CA . TYR A 1 630 ? -155.717 92.566 22.157 1.00 58.34 630 TYR A CA 1
ATOM 2681 C C . TYR A 1 630 ? -156.731 92.895 23.246 1.00 59.30 630 TYR A C 1
ATOM 2682 O O . TYR A 1 630 ? -157.076 94.055 23.454 1.00 59.72 630 TYR A O 1
ATOM 2691 N N . GLY A 1 631 ? -157.166 91.859 23.961 1.00 59.93 631 GLY A N 1
ATOM 2692 C CA . GLY A 1 631 ? -158.149 91.971 25.031 1.00 61.17 631 GLY A CA 1
ATOM 2693 C C . GLY A 1 631 ? -157.764 92.864 26.202 1.00 62.52 631 GLY A C 1
ATOM 2694 O O . GLY A 1 631 ? -158.618 93.318 26.960 1.00 63.69 631 GLY A O 1
ATOM 2695 N N . ILE A 1 632 ? -156.478 93.127 26.361 1.00 62.66 632 ILE A N 1
ATOM 2696 C CA . ILE A 1 632 ? -156.070 94.034 27.400 1.00 64.19 632 ILE A CA 1
ATOM 2697 C C . ILE A 1 632 ? -156.685 95.410 27.152 1.00 64.30 632 ILE A C 1
ATOM 2698 O O . ILE A 1 632 ? -156.922 96.173 28.098 1.00 65.92 632 ILE A O 1
ATOM 2703 N N . LEU A 1 633 ? -156.958 95.727 25.887 1.00 62.85 633 LEU A N 1
ATOM 2704 C CA . LEU A 1 633 ? -157.456 97.056 25.528 1.00 63.10 633 LEU A CA 1
ATOM 2705 C C . LEU A 1 633 ? -158.962 97.244 25.761 1.00 63.76 633 LEU A C 1
ATOM 2706 O O . LEU A 1 633 ? -159.459 98.379 25.706 1.00 64.55 633 LEU A O 1
ATOM 2711 N N . LYS A 1 634 ? -159.668 96.140 26.037 1.00 63.75 634 LYS A N 1
ATOM 2712 C CA . LYS A 1 634 ? -161.125 96.142 26.269 1.00 64.64 634 LYS A CA 1
ATOM 2713 C C . LYS A 1 634 ? -161.861 96.792 25.099 1.00 63.98 634 LYS A C 1
ATOM 2714 O O . LYS A 1 634 ? -162.709 97.660 25.275 1.00 65.19 634 LYS A O 1
ATOM 2720 N N . ARG A 1 635 ? -161.505 96.375 23.894 1.00 62.31 635 ARG A N 1
ATOM 2721 C CA . ARG A 1 635 ? -162.118 96.908 22.702 1.00 61.80 635 ARG A CA 1
ATOM 2722 C C . ARG A 1 635 ? -162.879 95.776 22.025 1.00 61.21 635 ARG A C 1
ATOM 2723 O O . ARG A 1 635 ? -162.679 94.614 22.357 1.00 60.96 635 ARG A O 1
ATOM 2731 N N . PRO A 1 636 ? -163.772 96.110 21.083 1.00 61.29 636 PRO A N 1
ATOM 2732 C CA . PRO A 1 636 ? -164.574 95.096 20.388 1.00 61.11 636 PRO A CA 1
ATOM 2733 C C . PRO A 1 636 ? -163.724 94.154 19.546 1.00 59.64 636 PRO A C 1
ATOM 2734 O O . PRO A 1 636 ? -162.874 94.620 18.795 1.00 58.72 636 PRO A O 1
ATOM 2738 N N . GLN A 1 637 ? -163.953 92.853 19.671 1.00 59.70 637 GLN A N 1
ATOM 2739 C CA . GLN A 1 637 ? -163.364 91.900 18.746 1.00 58.72 637 GLN A CA 1
ATOM 2740 C C . GLN A 1 637 ? -164.499 91.205 18.000 1.00 59.35 637 GLN A C 1
ATOM 2741 O O . GLN A 1 637 ? -165.622 91.149 18.500 1.00 60.61 637 GLN A O 1
ATOM 2747 N N . PHE A 1 638 ? -164.196 90.721 16.795 1.00 58.74 638 PHE A N 1
ATOM 2748 C CA . PHE A 1 638 ? -165.112 89.946 15.964 1.00 59.51 638 PHE A CA 1
ATOM 2749 C C . PHE A 1 638 ? -164.411 88.664 15.558 1.00 59.17 638 PHE A C 1
ATOM 2750 O O . PHE A 1 638 ? -163.172 88.589 15.562 1.00 58.20 638 PHE A O 1
ATOM 2758 N N . PHE A 1 639 ? -165.196 87.664 15.185 1.00 60.24 639 PHE A N 1
ATOM 2759 C CA . PHE A 1 639 ? -164.662 86.341 14.927 1.00 60.41 639 PHE A CA 1
ATOM 2760 C C . PHE A 1 639 ? -165.293 85.748 13.700 1.00 61.36 639 PHE A C 1
ATOM 2761 O O . PHE A 1 639 ? -166.372 85.173 13.745 1.00 62.85 639 PHE A O 1
ATOM 2769 N N . PHE A 1 640 ? -164.603 85.921 12.590 1.00 60.72 640 PHE A N 1
ATOM 2770 C CA . PHE A 1 640 ? -165.104 85.535 11.288 1.00 61.73 640 PHE A CA 1
ATOM 2771 C C . PHE A 1 640 ? -164.743 84.066 10.995 1.00 62.60 640 PHE A C 1
ATOM 2772 O O . PHE A 1 640 ? -163.913 83.761 10.140 1.00 62.44 640 PHE A O 1
ATOM 2780 N N . ALA A 1 641 ? -165.368 83.160 11.732 1.00 63.77 641 ALA A N 1
ATOM 2781 C CA . ALA A 1 641 ? -165.156 81.732 11.538 1.00 65.03 641 ALA A CA 1
ATOM 2782 C C . ALA A 1 641 ? -165.948 81.194 10.341 1.00 66.82 641 ALA A C 1
ATOM 2783 O O . ALA A 1 641 ? -166.976 80.550 10.505 1.00 68.63 641 ALA A O 1
ATOM 2785 N N . TYR A 1 642 ? -165.461 81.448 9.136 1.00 66.60 642 TYR A N 1
ATOM 2786 C CA . TYR A 1 642 ? -166.186 81.030 7.949 1.00 68.51 642 TYR A CA 1
ATOM 2787 C C . TYR A 1 642 ? -166.077 79.535 7.712 1.00 70.38 642 TYR A C 1
ATOM 2788 O O . TYR A 1 642 ? -166.987 78.919 7.166 1.00 72.60 642 TYR A O 1
ATOM 2797 N N . ASP A 1 643 ? -164.967 78.949 8.131 1.00 69.77 643 ASP A N 1
ATOM 2798 C CA . ASP A 1 643 ? -164.777 77.507 7.965 1.00 71.76 643 ASP A CA 1
ATOM 2799 C C . ASP A 1 643 ? -165.066 76.744 9.246 1.00 72.44 643 ASP A C 1
ATOM 2800 O O . ASP A 1 643 ? -164.744 75.573 9.360 1.00 73.98 643 ASP A O 1
ATOM 2805 N N . ILE A 1 644 ? -165.701 77.418 10.193 1.00 71.57 644 ILE A N 1
ATOM 2806 C CA . ILE A 1 644 ? -165.967 76.855 11.497 1.00 72.20 644 ILE A CA 1
ATOM 2807 C C . ILE A 1 644 ? -166.586 75.447 11.492 1.00 75.14 644 ILE A C 1
ATOM 2808 O O . ILE A 1 644 ? -166.517 74.748 12.499 1.00 75.98 644 ILE A O 1
ATOM 2813 N N . ASP A 1 645 ? -167.186 75.017 10.386 1.00 93.18 645 ASP A N 1
ATOM 2814 C CA . ASP A 1 645 ? -167.732 73.660 10.339 1.00 97.59 645 ASP A CA 1
ATOM 2815 C C . ASP A 1 645 ? -166.622 72.650 10.099 1.00 95.68 645 ASP A C 1
ATOM 2816 O O . ASP A 1 645 ? -166.551 71.614 10.757 1.00 97.26 645 ASP A O 1
ATOM 2821 N N . LYS A 1 646 ? -165.753 72.950 9.147 1.00 100.51 646 LYS A N 1
ATOM 2822 C CA . LYS A 1 646 ? -164.588 72.117 8.920 1.00 98.90 646 LYS A CA 1
ATOM 2823 C C . LYS A 1 646 ? -163.905 71.825 10.250 1.00 97.27 646 LYS A C 1
ATOM 2824 O O . LYS A 1 646 ? -163.622 70.676 10.559 1.00 99.07 646 LYS A O 1
ATOM 2830 N N . TYR A 1 647 ? -163.664 72.872 11.037 1.00 123.32 647 TYR A N 1
ATOM 2831 C CA . TYR A 1 647 ? -162.945 72.757 12.313 1.00 122.23 647 TYR A CA 1
ATOM 2832 C C . TYR A 1 647 ? -163.626 71.902 13.392 1.00 125.94 647 TYR A C 1
ATOM 2833 O O . TYR A 1 647 ? -163.819 72.362 14.520 1.00 126.37 647 TYR A O 1
ATOM 2842 N N . ASP A 1 648 ? -163.996 70.674 13.034 1.00 144.03 648 ASP A N 1
ATOM 2843 C CA . ASP A 1 648 ? -164.249 69.598 14.006 1.00 147.65 648 ASP A CA 1
ATOM 2844 C C . ASP A 1 648 ? -165.610 69.545 14.700 1.00 151.99 648 ASP A C 1
ATOM 2845 O O . ASP A 1 648 ? -165.735 68.921 15.758 1.00 154.93 648 ASP A O 1
ATOM 2850 N N . LYS A 1 649 ? -166.622 70.172 14.109 1.00 131.64 649 LYS A N 1
ATOM 2851 C CA . LYS A 1 649 ? -167.979 70.101 14.655 1.00 136.92 649 LYS A CA 1
ATOM 2852 C C . LYS A 1 649 ? -168.058 70.704 16.068 1.00 137.37 649 LYS A C 1
ATOM 2853 O O . LYS A 1 649 ? -168.392 71.882 16.227 1.00 136.18 649 LYS A O 1
ATOM 2859 N N . GLY A 1 650 ? -167.747 69.902 17.085 1.00 141.23 650 GLY A N 1
ATOM 2860 C CA . GLY A 1 650 ? -167.715 70.385 18.458 1.00 142.35 650 GLY A CA 1
ATOM 2861 C C . GLY A 1 650 ? -166.311 70.448 19.043 1.00 138.74 650 GLY A C 1
ATOM 2862 O O . GLY A 1 650 ? -166.122 70.262 20.250 1.00 141.23 650 GLY A O 1
ATOM 2863 N N . LEU A 1 651 ? -165.335 70.731 18.180 1.00 127.64 651 LEU A N 1
ATOM 2864 C CA . LEU A 1 651 ? -163.906 70.697 18.518 1.00 124.77 651 LEU A CA 1
ATOM 2865 C C . LEU A 1 651 ? -163.545 71.114 19.946 1.00 126.08 651 LEU A C 1
ATOM 2866 O O . LEU A 1 651 ? -163.658 72.281 20.322 1.00 124.69 651 LEU A O 1
ATOM 2871 N N . ARG A 1 652 ? -163.101 70.138 20.728 1.00 135.42 652 ARG A N 1
ATOM 2872 C CA . ARG A 1 652 ? -162.592 70.388 22.067 1.00 137.41 652 ARG A CA 1
ATOM 2873 C C . ARG A 1 652 ? -161.069 70.370 22.014 1.00 134.86 652 ARG A C 1
ATOM 2874 O O . ARG A 1 652 ? -160.389 70.282 23.041 1.00 137.27 652 ARG A O 1
ATOM 2882 N N . GLY A 1 653 ? -160.541 70.439 20.797 1.00 102.28 653 GLY A N 1
ATOM 2883 C CA . GLY A 1 653 ? -159.120 70.651 20.588 1.00 99.12 653 GLY A CA 1
ATOM 2884 C C . GLY A 1 653 ? -158.781 72.109 20.850 1.00 96.85 653 GLY A C 1
ATOM 2885 O O . GLY A 1 653 ? -157.785 72.636 20.341 1.00 93.40 653 GLY A O 1
ATOM 2886 N N . PHE A 1 654 ? -159.650 72.753 21.632 1.00 72.49 654 PHE A N 1
ATOM 2887 C CA . PHE A 1 654 ? -159.463 74.098 22.158 1.00 72.11 654 PHE A CA 1
ATOM 2888 C C . PHE A 1 654 ? -159.597 73.989 23.665 1.00 74.27 654 PHE A C 1
ATOM 2889 O O . PHE A 1 654 ? -160.390 73.195 24.161 1.00 76.64 654 PHE A O 1
ATOM 2897 N N . TYR A 1 655 ? -158.834 74.783 24.403 1.00 73.64 655 TYR A N 1
ATOM 2898 C CA . TYR A 1 655 ? -158.890 74.699 25.855 1.00 75.79 655 TYR A CA 1
ATOM 2899 C C . TYR A 1 655 ? -160.109 75.419 26.373 1.00 78.22 655 TYR A C 1
ATOM 2900 O O . TYR A 1 655 ? -160.657 75.064 27.420 1.00 80.86 655 TYR A O 1
ATOM 2909 N N . MET A 1 656 ? -160.535 76.439 25.644 1.00 77.46 656 MET A N 1
ATOM 2910 C CA . MET A 1 656 ? -161.687 77.195 26.083 1.00 79.75 656 MET A CA 1
ATOM 2911 C C . MET A 1 656 ? -162.950 76.840 25.313 1.00 80.94 656 MET A C 1
ATOM 2912 O O . MET A 1 656 ? -162.908 76.179 24.268 1.00 79.67 656 MET A O 1
ATOM 2917 N N . ASN A 1 657 ? -164.085 77.264 25.852 1.00 88.20 657 ASN A N 1
ATOM 2918 C CA . ASN A 1 657 ? -165.338 77.016 25.178 1.00 88.72 657 ASN A CA 1
ATOM 2919 C C . ASN A 1 657 ? -165.652 78.126 24.181 1.00 85.27 657 ASN A C 1
ATOM 2920 O O . ASN A 1 657 ? -166.342 79.096 24.494 1.00 86.52 657 ASN A O 1
ATOM 2925 N N . TYR A 1 658 ? -165.114 77.954 22.977 1.00 81.14 658 TYR A N 1
ATOM 2926 C CA . TYR A 1 658 ? -165.193 78.927 21.887 1.00 79.50 658 TYR A CA 1
ATOM 2927 C C . TYR A 1 658 ? -166.606 79.395 21.551 1.00 81.49 658 TYR A C 1
ATOM 2928 O O . TYR A 1 658 ? -166.835 80.579 21.272 1.00 81.17 658 TYR A O 1
ATOM 2937 N N . MET A 1 659 ? -167.545 78.452 21.548 1.00 86.21 659 MET A N 1
ATOM 2938 C CA . MET A 1 659 ? -168.904 78.754 21.177 1.00 87.62 659 MET A CA 1
ATOM 2939 C C . MET A 1 659 ? -169.512 79.786 22.103 1.00 90.16 659 MET A C 1
ATOM 2940 O O . MET A 1 659 ? -170.443 80.494 21.727 1.00 90.49 659 MET A O 1
ATOM 2945 N N . GLU A 1 660 ? -168.979 79.893 23.309 1.00 125.77 660 GLU A N 1
ATOM 2946 C CA . GLU A 1 660 ? -169.612 80.738 24.304 1.00 129.21 660 GLU A CA 1
ATOM 2947 C C . GLU A 1 660 ? -168.776 81.954 24.668 1.00 127.83 660 GLU A C 1
ATOM 2948 O O . GLU A 1 660 ? -168.859 83.007 24.031 1.00 125.71 660 GLU A O 1
ATOM 2954 N N . ASP A 1 661 ? -167.951 81.776 25.689 1.00 94.30 661 ASP A N 1
ATOM 2955 C CA . ASP A 1 661 ? -167.271 82.874 26.357 1.00 94.50 661 ASP A CA 1
ATOM 2956 C C . ASP A 1 661 ? -166.082 83.501 25.620 1.00 89.67 661 ASP A C 1
ATOM 2957 O O . ASP A 1 661 ? -164.952 83.436 26.094 1.00 89.19 661 ASP A O 1
ATOM 2962 N N . LEU A 1 662 ? -166.338 84.122 24.472 1.00 83.77 662 LEU A N 1
ATOM 2963 C CA . LEU A 1 662 ? -165.354 85.040 23.888 1.00 81.05 662 LEU A CA 1
ATOM 2964 C C . LEU A 1 662 ? -165.946 86.453 23.744 1.00 81.78 662 LEU A C 1
ATOM 2965 O O . LEU A 1 662 ? -167.171 86.627 23.805 1.00 84.05 662 LEU A O 1
ATOM 2970 N N . PRO A 1 663 ? -165.072 87.460 23.571 1.00 79.97 663 PRO A N 1
ATOM 2971 C CA . PRO A 1 663 ? -165.401 88.869 23.814 1.00 80.91 663 PRO A CA 1
ATOM 2972 C C . PRO A 1 663 ? -166.293 89.480 22.751 1.00 80.98 663 PRO A C 1
ATOM 2973 O O . PRO A 1 663 ? -166.721 90.615 22.925 1.00 82.06 663 PRO A O 1
ATOM 2977 N N . GLY A 1 664 ? -166.537 88.758 21.663 1.00 79.91 664 GLY A N 1
ATOM 2978 C CA . GLY A 1 664 ? -167.336 89.269 20.567 1.00 79.91 664 GLY A CA 1
ATOM 2979 C C . GLY A 1 664 ? -168.133 88.187 19.873 1.00 80.48 664 GLY A C 1
ATOM 2980 O O . GLY A 1 664 ? -168.002 87.008 20.171 1.00 80.68 664 GLY A O 1
ATOM 2981 N N . PRO A 1 665 ? -168.951 88.587 18.908 1.00 80.80 665 PRO A N 1
ATOM 2982 C CA . PRO A 1 665 ? -169.850 87.669 18.196 1.00 81.70 665 PRO A CA 1
ATOM 2983 C C . PRO A 1 665 ? -169.104 86.758 17.204 1.00 79.31 665 PRO A C 1
ATOM 2984 O O . PRO A 1 665 ? -168.041 87.144 16.730 1.00 76.83 665 PRO A O 1
ATOM 2988 N N . ILE A 1 666 ? -169.640 85.585 16.885 1.00 80.14 666 ILE A N 1
ATOM 2989 C CA . ILE A 1 666 ? -169.061 84.784 15.806 1.00 78.12 666 ILE A CA 1
ATOM 2990 C C . ILE A 1 666 ? -169.838 85.019 14.524 1.00 78.32 666 ILE A C 1
ATOM 2991 O O . ILE A 1 666 ? -171.047 84.855 14.497 1.00 80.63 666 ILE A O 1
ATOM 2996 N N . TYR A 1 667 ? -169.159 85.401 13.455 1.00 76.04 667 TYR A N 1
ATOM 2997 C CA . TYR A 1 667 ? -169.843 85.527 12.176 1.00 76.25 667 TYR A CA 1
ATOM 2998 C C . TYR A 1 667 ? -169.324 84.464 11.217 1.00 74.83 667 TYR A C 1
ATOM 2999 O O . TYR A 1 667 ? -168.130 84.215 11.156 1.00 72.67 667 TYR A O 1
ATOM 3008 N N . THR A 1 668 ? -170.211 83.828 10.472 1.00 76.14 668 THR A N 1
ATOM 3009 C CA . THR A 1 668 ? -169.766 82.880 9.462 1.00 74.96 668 THR A CA 1
ATOM 3010 C C . THR A 1 668 ? -169.794 83.508 8.064 1.00 74.03 668 THR A C 1
ATOM 3011 O O . THR A 1 668 ? -169.016 83.140 7.188 1.00 72.29 668 THR A O 1
ATOM 3015 N N . GLU A 1 669 ? -170.680 84.473 7.854 1.00 75.29 669 GLU A N 1
ATOM 3016 C CA . GLU A 1 669 ? -170.659 85.241 6.613 1.00 74.44 669 GLU A CA 1
ATOM 3017 C C . GLU A 1 669 ? -170.084 86.638 6.886 1.00 73.18 669 GLU A C 1
ATOM 3018 O O . GLU A 1 669 ? -170.285 87.209 7.954 1.00 73.98 669 GLU A O 1
ATOM 3024 N N . PRO A 1 670 ? -169.353 87.194 5.920 1.00 71.32 670 PRO A N 1
ATOM 3025 C CA . PRO A 1 670 ? -168.768 88.533 6.051 1.00 70.15 670 PRO A CA 1
ATOM 3026 C C . PRO A 1 670 ? -169.794 89.664 6.127 1.00 71.88 670 PRO A C 1
ATOM 3027 O O . PRO A 1 670 ? -169.494 90.694 6.708 1.00 71.56 670 PRO A O 1
ATOM 3031 N N . TYR A 1 671 ? -170.977 89.485 5.546 1.00 73.78 671 TYR A N 1
ATOM 3032 C CA . TYR A 1 671 ? -171.889 90.614 5.303 1.00 75.25 671 TYR A CA 1
ATOM 3033 C C . TYR A 1 671 ? -172.598 91.188 6.513 1.00 77.09 671 TYR A C 1
ATOM 3034 O O . TYR A 1 671 ? -172.927 92.373 6.521 1.00 77.69 671 TYR A O 1
ATOM 3043 N N . GLY A 1 672 ? -172.827 90.360 7.530 1.00 78.11 672 GLY A N 1
ATOM 3044 C CA . GLY A 1 672 ? -173.432 90.833 8.763 1.00 79.97 672 GLY A CA 1
ATOM 3045 C C . GLY A 1 672 ? -172.372 91.545 9.578 1.00 78.46 672 GLY A C 1
ATOM 3046 O O . GLY A 1 672 ? -172.643 92.520 10.286 1.00 79.48 672 GLY A O 1
ATOM 3047 N N . LEU A 1 673 ? -171.146 91.041 9.466 1.00 76.11 673 LEU A N 1
ATOM 3048 C CA . LEU A 1 673 ? -169.980 91.649 10.083 1.00 74.40 673 LEU A CA 1
ATOM 3049 C C . LEU A 1 673 ? -169.830 93.087 9.579 1.00 73.86 673 LEU A C 1
ATOM 3050 O O . LEU A 1 673 ? -169.672 94.019 10.373 1.00 74.22 673 LEU A O 1
ATOM 3055 N N . ALA A 1 674 ? -169.899 93.256 8.255 1.00 73.16 674 ALA A N 1
ATOM 3056 C CA . ALA A 1 674 ? -169.806 94.576 7.623 1.00 72.75 674 ALA A CA 1
ATOM 3057 C C . ALA A 1 674 ? -170.825 95.542 8.217 1.00 75.03 674 ALA A C 1
ATOM 3058 O O . ALA A 1 674 ? -170.477 96.622 8.670 1.00 74.89 674 ALA A O 1
ATOM 3060 N N . LYS A 1 675 ? -172.087 95.150 8.229 1.00 77.26 675 LYS A N 1
ATOM 3061 C CA . LYS A 1 675 ? -173.117 96.019 8.754 1.00 79.63 675 LYS A CA 1
ATOM 3062 C C . LYS A 1 675 ? -172.815 96.388 10.203 1.00 80.15 675 LYS A C 1
ATOM 3063 O O . LYS A 1 675 ? -172.940 97.539 10.593 1.00 81.14 675 LYS A O 1
ATOM 3069 N N . GLU A 1 676 ? -172.395 95.408 10.990 1.00 81.38 676 GLU A N 1
ATOM 3070 C CA . GLU A 1 676 ? -172.108 95.615 12.409 1.00 82.61 676 GLU A CA 1
ATOM 3071 C C . GLU A 1 676 ? -171.030 96.688 12.672 1.00 81.41 676 GLU A C 1
ATOM 3072 O O . GLU A 1 676 ? -171.224 97.572 13.514 1.00 83.41 676 GLU A O 1
ATOM 3078 N N . LEU A 1 677 ? -169.902 96.594 11.960 1.00 76.31 677 LEU A N 1
ATOM 3079 C CA . LEU A 1 677 ? -168.824 97.604 11.995 1.00 74.73 677 LEU A CA 1
ATOM 3080 C C . LEU A 1 677 ? -169.280 99.068 11.747 1.00 75.75 677 LEU A C 1
ATOM 3081 O O . LEU A 1 677 ? -168.616 100.025 12.169 1.00 75.32 677 LEU A O 1
ATOM 3086 N N . LYS A 1 678 ? -170.395 99.239 11.041 1.00 103.12 678 LYS A N 1
ATOM 3087 C CA . LYS A 1 678 ? -170.871 100.572 10.696 1.00 104.52 678 LYS A CA 1
ATOM 3088 C C . LYS A 1 678 ? -170.826 101.453 11.938 1.00 106.65 678 LYS A C 1
ATOM 3089 O O . LYS A 1 678 ? -170.385 102.601 11.888 1.00 106.88 678 LYS A O 1
ATOM 3095 N N . ASN A 1 679 ? -171.267 100.885 13.056 1.00 82.46 679 ASN A N 1
ATOM 3096 C CA . ASN A 1 679 ? -171.391 101.605 14.313 1.00 85.28 679 ASN A CA 1
ATOM 3097 C C . ASN A 1 679 ? -170.665 100.885 15.450 1.00 85.37 679 ASN A C 1
ATOM 3098 O O . ASN A 1 679 ? -171.265 100.095 16.191 1.00 87.17 679 ASN A O 1
ATOM 3103 N N . LEU A 1 680 ? -169.368 101.158 15.582 1.00 86.58 680 LEU A N 1
ATOM 3104 C CA . LEU A 1 680 ? -168.563 100.506 16.610 1.00 86.62 680 LEU A CA 1
ATOM 3105 C C . LEU A 1 680 ? -169.139 100.690 18.017 1.00 90.71 680 LEU A C 1
ATOM 3106 O O . LEU A 1 680 ? -169.240 99.726 18.779 1.00 91.76 680 LEU A O 1
ATOM 3111 N N . ASP A 1 681 ? -169.521 101.918 18.357 1.00 99.92 681 ASP A N 1
ATOM 3112 C CA . ASP A 1 681 ? -169.978 102.213 19.711 1.00 104.23 681 ASP A CA 1
ATOM 3113 C C . ASP A 1 681 ? -171.097 101.284 20.153 1.00 106.32 681 ASP A C 1
ATOM 3114 O O . ASP A 1 681 ? -171.156 100.887 21.317 1.00 109.08 681 ASP A O 1
ATOM 3119 N N . LYS A 1 682 ? -171.984 100.940 19.224 1.00 93.97 682 LYS A N 1
ATOM 3120 C CA . LYS A 1 682 ? -173.101 100.062 19.544 1.00 96.00 682 LYS A CA 1
ATOM 3121 C C . LYS A 1 682 ? -172.611 98.660 19.857 1.00 94.87 682 LYS A C 1
ATOM 3122 O O . LYS A 1 682 ? -173.202 97.952 20.673 1.00 97.63 682 LYS A O 1
ATOM 3128 N N . VAL A 1 683 ? -171.530 98.256 19.202 1.00 87.33 683 VAL A N 1
ATOM 3129 C CA . VAL A 1 683 ? -170.933 96.960 19.489 1.00 86.20 683 VAL A CA 1
ATOM 3130 C C . VAL A 1 683 ? -170.284 96.959 20.877 1.00 86.84 683 VAL A C 1
ATOM 3131 O O . VAL A 1 683 ? -170.469 96.017 21.654 1.00 87.98 683 VAL A O 1
ATOM 3135 N N . GLN A 1 684 ? -169.533 98.019 21.184 1.00 86.25 684 GLN A N 1
ATOM 3136 C CA . GLN A 1 684 ? -168.903 98.181 22.496 1.00 87.04 684 GLN A CA 1
ATOM 3137 C C . GLN A 1 684 ? -169.936 98.060 23.630 1.00 90.52 684 GLN A C 1
ATOM 3138 O O . GLN A 1 684 ? -169.651 97.513 24.690 1.00 91.45 684 GLN A O 1
ATOM 3144 N N . GLN A 1 685 ? -171.140 98.568 23.392 1.00 92.56 685 GLN A N 1
ATOM 3145 C CA . GLN A 1 685 ? -172.210 98.490 24.374 1.00 97.31 685 GLN A CA 1
ATOM 3146 C C . GLN A 1 685 ? -172.803 97.089 24.490 1.00 97.82 685 GLN A C 1
ATOM 3147 O O . GLN A 1 685 ? -172.932 96.548 25.593 1.00 101.29 685 GLN A O 1
ATOM 3153 N N . GLN A 1 686 ? -173.185 96.507 23.359 1.00 99.33 686 GLN A N 1
ATOM 3154 C CA . GLN A 1 686 ? -173.799 95.185 23.379 1.00 99.94 686 GLN A CA 1
ATOM 3155 C C . GLN A 1 686 ? -172.912 94.163 24.075 1.00 99.90 686 GLN A C 1
ATOM 3156 O O . GLN A 1 686 ? -173.417 93.302 24.798 1.00 102.91 686 GLN A O 1
ATOM 3162 N N . TYR A 1 687 ? -171.599 94.275 23.875 1.00 92.93 687 TYR A N 1
ATOM 3163 C CA . TYR A 1 687 ? -170.658 93.274 24.369 1.00 91.71 687 TYR A CA 1
ATOM 3164 C C . TYR A 1 687 ? -169.794 93.749 25.517 1.00 91.98 687 TYR A C 1
ATOM 3165 O O . TYR A 1 687 ? -168.798 93.112 25.852 1.00 90.78 687 TYR A O 1
ATOM 3174 N N . GLN A 1 688 ? -170.165 94.869 26.121 1.00 93.91 688 GLN A N 1
ATOM 3175 C CA . GLN A 1 688 ? -169.392 95.373 27.241 1.00 94.49 688 GLN A CA 1
ATOM 3176 C C . GLN A 1 688 ? -169.310 94.292 28.327 1.00 95.93 688 GLN A C 1
ATOM 3177 O O . GLN A 1 688 ? -168.230 94.008 28.839 1.00 94.79 688 GLN A O 1
ATOM 3183 N N . GLU A 1 689 ? -170.440 93.658 28.636 1.00 98.46 689 GLU A N 1
ATOM 3184 C CA . GLU A 1 689 ? -170.476 92.538 29.577 1.00 100.00 689 GLU A CA 1
ATOM 3185 C C . GLU A 1 689 ? -169.452 91.450 29.254 1.00 97.29 689 GLU A C 1
ATOM 3186 O O . GLU A 1 689 ? -168.693 91.026 30.121 1.00 97.38 689 GLU A O 1
ATOM 3192 N N . LYS A 1 690 ? -169.450 91.000 28.001 1.00 95.02 690 LYS A N 1
ATOM 3193 C CA . LYS A 1 690 ? -168.557 89.925 27.546 1.00 92.46 690 LYS A CA 1
ATOM 3194 C C . LYS A 1 690 ? -167.068 90.320 27.445 1.00 89.61 690 LYS A C 1
ATOM 3195 O O . LYS A 1 690 ? -166.178 89.527 27.758 1.00 88.47 690 LYS A O 1
ATOM 3201 N N . ILE A 1 691 ? -166.803 91.543 27.005 1.00 88.57 691 ILE A N 1
ATOM 3202 C CA . ILE A 1 691 ? -165.447 92.069 26.971 1.00 86.24 691 ILE A CA 1
ATOM 3203 C C . ILE A 1 691 ? -164.848 92.132 28.371 1.00 87.60 691 ILE A C 1
ATOM 3204 O O . ILE A 1 691 ? -163.673 91.828 28.574 1.00 85.91 691 ILE A O 1
ATOM 3209 N N . ASP A 1 692 ? -165.662 92.535 29.336 1.00 90.77 692 ASP A N 1
ATOM 3210 C CA . ASP A 1 692 ? -165.224 92.606 30.720 1.00 92.56 692 ASP A CA 1
ATOM 3211 C C . ASP A 1 692 ? -164.936 91.209 31.278 1.00 92.81 692 ASP A C 1
ATOM 3212 O O . ASP A 1 692 ? -163.930 91.006 31.937 1.00 92.31 692 ASP A O 1
ATOM 3217 N N . ALA A 1 693 ? -165.803 90.243 30.997 1.00 93.64 693 ALA A N 1
ATOM 3218 C CA . ALA A 1 693 ? -165.581 88.881 31.476 1.00 93.99 693 ALA A CA 1
ATOM 3219 C C . ALA A 1 693 ? -164.259 88.341 30.932 1.00 90.61 693 ALA A C 1
ATOM 3220 O O . ALA A 1 693 ? -163.478 87.717 31.657 1.00 90.58 693 ALA A O 1
ATOM 3222 N N . PHE A 1 694 ? -164.024 88.586 29.646 1.00 87.90 694 PHE A N 1
ATOM 3223 C CA . PHE A 1 694 ? -162.829 88.126 28.955 1.00 84.65 694 PHE A CA 1
ATOM 3224 C C . PHE A 1 694 ? -161.599 88.830 29.518 1.00 83.68 694 PHE A C 1
ATOM 3225 O O . PHE A 1 694 ? -160.556 88.210 29.700 1.00 82.28 694 PHE A O 1
ATOM 3233 N N . TYR A 1 695 ? -161.715 90.126 29.793 1.00 84.54 695 TYR A N 1
ATOM 3234 C CA . TYR A 1 695 ? -160.597 90.882 30.354 1.00 83.92 695 TYR A CA 1
ATOM 3235 C C . TYR A 1 695 ? -160.294 90.421 31.767 1.00 85.96 695 TYR A C 1
ATOM 3236 O O . TYR A 1 695 ? -159.159 90.477 32.216 1.00 85.09 695 TYR A O 1
ATOM 3245 N N . ASP A 1 696 ? -161.318 89.980 32.478 1.00 88.85 696 ASP A N 1
ATOM 3246 C CA . ASP A 1 696 ? -161.120 89.525 33.841 1.00 91.13 696 ASP A CA 1
ATOM 3247 C C . ASP A 1 696 ? -160.333 88.244 33.790 1.00 89.57 696 ASP A C 1
ATOM 3248 O O . ASP A 1 696 ? -159.396 88.057 34.553 1.00 89.60 696 ASP A O 1
ATOM 3253 N N . ARG A 1 697 ? -160.717 87.369 32.867 1.00 88.28 697 ARG A N 1
ATOM 3254 C CA . ARG A 1 697 ? -160.229 85.997 32.859 1.00 87.39 697 ARG A CA 1
ATOM 3255 C C . ARG A 1 697 ? -158.810 85.847 32.297 1.00 84.09 697 ARG A C 1
ATOM 3256 O O . ARG A 1 697 ? -158.034 85.040 32.792 1.00 83.81 697 ARG A O 1
ATOM 3264 N N . PHE A 1 698 ? -158.464 86.627 31.277 1.00 81.72 698 PHE A N 1
ATOM 3265 C CA . PHE A 1 698 ? -157.219 86.404 30.572 1.00 78.58 698 PHE A CA 1
ATOM 3266 C C . PHE A 1 698 ? -156.245 87.571 30.601 1.00 77.35 698 PHE A C 1
ATOM 3267 O O . PHE A 1 698 ? -155.060 87.382 30.334 1.00 75.20 698 PHE A O 1
ATOM 3275 N N . CYS A 1 699 ? -156.715 88.772 30.914 1.00 78.75 699 CYS A N 1
ATOM 3276 C CA . CYS A 1 699 ? -155.845 89.933 30.750 1.00 77.47 699 CYS A CA 1
ATOM 3277 C C . CYS A 1 699 ? -155.610 90.722 32.020 1.00 79.66 699 CYS A C 1
ATOM 3278 O O . CYS A 1 699 ? -154.899 91.730 32.002 1.00 78.96 699 CYS A O 1
ATOM 3281 N N . SER A 1 700 ? -156.203 90.265 33.116 1.00 82.46 700 SER A N 1
ATOM 3282 C CA . SER A 1 700 ? -156.183 91.018 34.366 1.00 85.10 700 SER A CA 1
ATOM 3283 C C . SER A 1 700 ? -154.781 91.101 34.958 1.00 84.39 700 SER A C 1
ATOM 3284 O O . SER A 1 700 ? -154.465 92.017 35.705 1.00 85.81 700 SER A O 1
ATOM 3287 N N . VAL A 1 701 ? -153.943 90.134 34.617 1.00 82.30 701 VAL A N 1
ATOM 3288 C CA . VAL A 1 701 ? -152.631 90.010 35.230 1.00 81.80 701 VAL A CA 1
ATOM 3289 C C . VAL A 1 701 ? -151.650 91.092 34.808 1.00 80.05 701 VAL A C 1
ATOM 3290 O O . VAL A 1 701 ? -150.807 91.467 35.607 1.00 80.79 701 VAL A O 1
ATOM 3294 N N . ASP A 1 702 ? -151.763 91.601 33.579 1.00 78.64 702 ASP A N 1
ATOM 3295 C CA . ASP A 1 702 ? -150.764 92.530 33.016 1.00 76.18 702 ASP A CA 1
ATOM 3296 C C . ASP A 1 702 ? -150.589 93.891 33.765 1.00 78.63 702 ASP A C 1
ATOM 3297 O O . ASP A 1 702 ? -151.431 94.784 33.713 1.00 81.31 702 ASP A O 1
ATOM 3302 N N . ASN A 1 703 ? -149.464 93.989 34.476 1.00 82.10 703 ASN A N 1
ATOM 3303 C CA . ASN A 1 703 ? -149.043 95.137 35.277 1.00 84.29 703 ASN A CA 1
ATOM 3304 C C . ASN A 1 703 ? -148.587 96.288 34.423 1.00 83.29 703 ASN A C 1
ATOM 3305 O O . ASN A 1 703 ? -148.503 97.421 34.880 1.00 85.79 703 ASN A O 1
ATOM 3310 N N . GLY A 1 704 ? -148.239 95.972 33.183 1.00 75.16 704 GLY A N 1
ATOM 3311 C CA . GLY A 1 704 ? -147.392 96.837 32.391 1.00 73.28 704 GLY A CA 1
ATOM 3312 C C . GLY A 1 704 ? -145.973 96.726 32.919 1.00 72.85 704 GLY A C 1
ATOM 3313 O O . GLY A 1 704 ? -145.068 97.386 32.436 1.00 71.52 704 GLY A O 1
ATOM 3314 N N . LYS A 1 705 ? -145.771 95.872 33.914 1.00 74.08 705 LYS A N 1
ATOM 3315 C CA . LYS A 1 705 ? -144.481 95.799 34.584 1.00 74.17 705 LYS A CA 1
ATOM 3316 C C . LYS A 1 705 ? -143.677 94.513 34.274 1.00 72.12 705 LYS A C 1
ATOM 3317 O O . LYS A 1 705 ? -142.750 94.162 34.982 1.00 72.52 705 LYS A O 1
ATOM 3323 N N . ALA A 1 706 ? -144.017 93.827 33.197 1.00 69.99 706 ALA A N 1
ATOM 3324 C CA . ALA A 1 706 ? -143.405 92.529 32.931 1.00 68.32 706 ALA A CA 1
ATOM 3325 C C . ALA A 1 706 ? -141.898 92.611 32.623 1.00 66.52 706 ALA A C 1
ATOM 3326 O O . ALA A 1 706 ? -141.097 91.886 33.210 1.00 66.62 706 ALA A O 1
ATOM 3328 N N . SER A 1 707 ? -141.514 93.484 31.700 1.00 64.96 707 SER A N 1
ATOM 3329 C CA . SER A 1 707 ? -140.113 93.598 31.327 1.00 63.30 707 SER A CA 1
ATOM 3330 C C . SER A 1 707 ? -139.276 94.003 32.537 1.00 65.09 707 SER A C 1
ATOM 3331 O O . SER A 1 707 ? -138.136 93.558 32.700 1.00 64.37 707 SER A O 1
ATOM 3334 N N . GLN A 1 708 ? -139.850 94.843 33.390 1.00 67.56 708 GLN A N 1
ATOM 3335 C CA . GLN A 1 708 ? -139.209 95.199 34.639 1.00 69.72 708 GLN A CA 1
ATOM 3336 C C . GLN A 1 708 ? -138.958 93.971 35.513 1.00 70.54 708 GLN A C 1
ATOM 3337 O O . GLN A 1 708 ? -137.839 93.751 35.970 1.00 70.56 708 GLN A O 1
ATOM 3343 N N . TYR A 1 709 ? -139.995 93.167 35.738 1.00 71.30 709 TYR A N 1
ATOM 3344 C CA . TYR A 1 709 ? -139.841 91.933 36.506 1.00 72.10 709 TYR A CA 1
ATOM 3345 C C . TYR A 1 709 ? -138.712 91.033 35.975 1.00 69.75 709 TYR A C 1
ATOM 3346 O O . TYR A 1 709 ? -137.827 90.637 36.745 1.00 70.50 709 TYR A O 1
ATOM 3355 N N . ILE A 1 710 ? -138.729 90.709 34.678 1.00 67.07 710 ILE A N 1
ATOM 3356 C CA . ILE A 1 710 ? -137.635 89.924 34.119 1.00 64.91 710 ILE A CA 1
ATOM 3357 C C . ILE A 1 710 ? -136.284 90.646 34.218 1.00 64.53 710 ILE A C 1
ATOM 3358 O O . ILE A 1 710 ? -135.326 90.094 34.752 1.00 64.71 710 ILE A O 1
ATOM 3363 N N . GLY A 1 711 ? -136.200 91.875 33.720 1.00 64.14 711 GLY A N 1
ATOM 3364 C CA . GLY A 1 711 ? -134.949 92.605 33.784 1.00 63.93 711 GLY A CA 1
ATOM 3365 C C . GLY A 1 711 ? -134.349 92.673 35.190 1.00 66.31 711 GLY A C 1
ATOM 3366 O O . GLY A 1 711 ? -133.135 92.548 35.364 1.00 65.96 711 GLY A O 1
ATOM 3367 N N . ASP A 1 712 ? -135.188 92.890 36.200 1.00 68.89 712 ASP A N 1
ATOM 3368 C CA . ASP A 1 712 ? -134.692 92.974 37.572 1.00 71.47 712 ASP A CA 1
ATOM 3369 C C . ASP A 1 712 ? -134.340 91.581 38.078 1.00 71.54 712 ASP A C 1
ATOM 3370 O O . ASP A 1 712 ? -133.439 91.424 38.908 1.00 72.73 712 ASP A O 1
ATOM 3375 N N . LEU A 1 713 ? -135.051 90.561 37.590 1.00 70.41 713 LEU A N 1
ATOM 3376 C CA . LEU A 1 713 ? -134.761 89.191 38.023 1.00 70.49 713 LEU A CA 1
ATOM 3377 C C . LEU A 1 713 ? -133.363 88.820 37.577 1.00 68.61 713 LEU A C 1
ATOM 3378 O O . LEU A 1 713 ? -132.604 88.237 38.346 1.00 69.54 713 LEU A O 1
ATOM 3383 N N . ILE A 1 714 ? -133.043 89.169 36.328 1.00 66.08 714 ILE A N 1
ATOM 3384 C CA . ILE A 1 714 ? -131.724 88.890 35.754 1.00 64.18 714 ILE A CA 1
ATOM 3385 C C . ILE A 1 714 ? -130.664 89.666 36.510 1.00 65.55 714 ILE A C 1
ATOM 3386 O O . ILE A 1 714 ? -129.621 89.116 36.876 1.00 65.58 714 ILE A O 1
ATOM 3391 N N . HIS A 1 715 ? -130.942 90.939 36.766 1.00 66.83 715 HIS A N 1
ATOM 3392 C CA . HIS A 1 715 ? -130.008 91.765 37.514 1.00 68.43 715 HIS A CA 1
ATOM 3393 C C . HIS A 1 715 ? -129.705 91.178 38.892 1.00 70.84 715 HIS A C 1
ATOM 3394 O O . HIS A 1 715 ? -128.562 91.194 39.323 1.00 71.35 715 HIS A O 1
ATOM 3401 N N . LYS A 1 716 ? -130.721 90.651 39.569 1.00 86.14 716 LYS A N 1
ATOM 3402 C CA . LYS A 1 716 ? -130.530 90.098 40.905 1.00 88.82 716 LYS A CA 1
ATOM 3403 C C . LYS A 1 716 ? -129.772 88.778 40.843 1.00 88.54 716 LYS A C 1
ATOM 3404 O O . LYS A 1 716 ? -129.087 88.410 41.789 1.00 91.22 716 LYS A O 1
ATOM 3410 N N . ASP A 1 717 ? -129.898 88.064 39.731 1.00 105.17 717 ASP A N 1
ATOM 3411 C CA . ASP A 1 717 ? -129.200 86.793 39.565 1.00 105.01 717 ASP A CA 1
ATOM 3412 C C . ASP A 1 717 ? -127.698 87.015 39.374 1.00 105.97 717 ASP A C 1
ATOM 3413 O O . ASP A 1 717 ? -126.887 86.241 39.884 1.00 107.78 717 ASP A O 1
ATOM 3418 N N . ILE A 1 718 ? -127.322 88.070 38.651 1.00 73.67 718 ILE A N 1
ATOM 3419 C CA . ILE A 1 718 ? -125.903 88.275 38.346 1.00 74.74 718 ILE A CA 1
ATOM 3420 C C . ILE A 1 718 ? -125.113 89.003 39.423 1.00 78.36 718 ILE A C 1
ATOM 3421 O O . ILE A 1 718 ? -123.890 88.905 39.465 1.00 80.15 718 ILE A O 1
ATOM 3426 N N . LYS A 1 719 ? -125.808 89.709 40.304 1.00 76.28 719 LYS A N 1
ATOM 3427 C CA . LYS A 1 719 ? -125.161 90.206 41.510 1.00 80.08 719 LYS A CA 1
ATOM 3428 C C . LYS A 1 719 ? -124.616 89.050 42.373 1.00 82.08 719 LYS A C 1
ATOM 3429 O O . LYS A 1 719 ? -123.490 89.121 42.857 1.00 84.91 719 LYS A O 1
ATOM 3435 N N . GLU A 1 720 ? -125.389 87.981 42.541 1.00 121.37 720 GLU A N 1
ATOM 3436 C CA . GLU A 1 720 ? -124.916 86.841 43.320 1.00 123.45 720 GLU A CA 1
ATOM 3437 C C . GLU A 1 720 ? -123.679 86.231 42.691 1.00 123.61 720 GLU A C 1
ATOM 3438 O O . GLU A 1 720 ? -122.650 86.098 43.348 1.00 126.70 720 GLU A O 1
ATOM 3444 N N . GLN A 1 721 ? -123.787 85.855 41.420 1.00 116.94 721 GLN A N 1
ATOM 3445 C CA . GLN A 1 721 ? -122.704 85.161 40.728 1.00 117.08 721 GLN A CA 1
ATOM 3446 C C . GLN A 1 721 ? -121.386 85.905 40.882 1.00 119.11 721 GLN A C 1
ATOM 3447 O O . GLN A 1 721 ? -120.311 85.300 40.869 1.00 117.76 721 GLN A O 1
ATOM 3453 N N . LEU A 1 722 ? -121.487 87.223 41.026 1.00 71.74 722 LEU A N 1
ATOM 3454 C CA . LEU A 1 722 ? -120.322 88.089 41.185 1.00 72.25 722 LEU A CA 1
ATOM 3455 C C . LEU A 1 722 ? -119.658 87.957 42.568 1.00 78.75 722 LEU A C 1
ATOM 3456 O O . LEU A 1 722 ? -119.482 88.954 43.286 1.00 81.46 722 LEU A O 1
ATOM 3461 N N . GLU A 1 723 ? -119.282 86.717 42.906 1.00 122.92 723 GLU A N 1
ATOM 3462 C CA . GLU A 1 723 ? -118.586 86.370 44.149 1.00 127.27 723 GLU A CA 1
ATOM 3463 C C . GLU A 1 723 ? -117.947 84.990 44.019 1.00 126.79 723 GLU A C 1
ATOM 3464 O O . GLU A 1 723 ? -118.631 83.971 44.135 1.00 126.86 723 GLU A O 1
ATOM 3470 N N . ALA B 1 313 ? -108.036 60.470 -5.312 1.00 77.45 313 ALA B N 1
ATOM 3471 C CA . ALA B 1 313 ? -108.859 61.415 -4.563 1.00 76.28 313 ALA B CA 1
ATOM 3472 C C . ALA B 1 313 ? -109.329 60.786 -3.265 1.00 74.02 313 ALA B C 1
ATOM 3473 O O . ALA B 1 313 ? -109.431 59.563 -3.160 1.00 73.23 313 ALA B O 1
ATOM 3475 N N . PHE B 1 314 ? -109.603 61.632 -2.280 1.00 73.19 314 PHE B N 1
ATOM 3476 C CA . PHE B 1 314 ? -110.075 61.181 -0.982 1.00 71.30 314 PHE B CA 1
ATOM 3477 C C . PHE B 1 314 ? -111.305 60.267 -1.069 1.00 70.05 314 PHE B C 1
ATOM 3478 O O . PHE B 1 314 ? -112.317 60.626 -1.669 1.00 70.18 314 PHE B O 1
ATOM 3486 N N . LYS B 1 315 ? -111.227 59.087 -0.469 1.00 68.99 315 LYS B N 1
ATOM 3487 C CA . LYS B 1 315 ? -112.328 58.137 -0.565 1.00 67.90 315 LYS B CA 1
ATOM 3488 C C . LYS B 1 315 ? -113.215 58.249 0.687 1.00 66.38 315 LYS B C 1
ATOM 3489 O O . LYS B 1 315 ? -113.008 57.545 1.679 1.00 65.50 315 LYS B O 1
ATOM 3495 N N . VAL B 1 316 ? -114.208 59.132 0.634 1.00 66.29 316 VAL B N 1
ATOM 3496 C CA . VAL B 1 316 ? -114.977 59.501 1.836 1.00 65.27 316 VAL B CA 1
ATOM 3497 C C . VAL B 1 316 ? -115.805 58.384 2.461 1.00 63.91 316 VAL B C 1
ATOM 3498 O O . VAL B 1 316 ? -115.865 58.272 3.681 1.00 63.17 316 VAL B O 1
ATOM 3502 N N . ASN B 1 317 ? -116.441 57.548 1.655 1.00 63.72 317 ASN B N 1
ATOM 3503 C CA . ASN B 1 317 ? -117.222 56.484 2.253 1.00 62.52 317 ASN B CA 1
ATOM 3504 C C . ASN B 1 317 ? -116.337 55.579 3.121 1.00 62.07 317 ASN B C 1
ATOM 3505 O O . ASN B 1 317 ? -116.695 55.252 4.247 1.00 61.27 317 ASN B O 1
ATOM 3510 N N . GLN B 1 318 ? -115.158 55.216 2.620 1.00 62.82 318 GLN B N 1
ATOM 3511 C CA . GLN B 1 318 ? -114.189 54.472 3.426 1.00 62.79 318 GLN B CA 1
ATOM 3512 C C . GLN B 1 318 ? -113.851 55.179 4.747 1.00 62.62 318 GLN B C 1
ATOM 3513 O O . GLN B 1 318 ? -113.802 54.553 5.821 1.00 62.15 318 GLN B O 1
ATOM 3519 N N . PHE B 1 319 ? -113.593 56.477 4.672 1.00 63.18 319 PHE B N 1
ATOM 3520 C CA . PHE B 1 319 ? -113.226 57.205 5.865 1.00 63.23 319 PHE B CA 1
ATOM 3521 C C . PHE B 1 319 ? -114.328 57.115 6.911 1.00 62.30 319 PHE B C 1
ATOM 3522 O O . PHE B 1 319 ? -114.034 56.884 8.087 1.00 62.20 319 PHE B O 1
ATOM 3530 N N . ARG B 1 320 ? -115.585 57.281 6.494 1.00 61.83 320 ARG B N 1
ATOM 3531 C CA . ARG B 1 320 ? -116.715 57.128 7.411 1.00 61.11 320 ARG B CA 1
ATOM 3532 C C . ARG B 1 320 ? -116.745 55.744 8.106 1.00 60.49 320 ARG B C 1
ATOM 3533 O O . ARG B 1 320 ? -116.898 55.639 9.326 1.00 60.36 320 ARG B O 1
ATOM 3541 N N . LYS B 1 321 ? -116.600 54.688 7.315 1.00 60.31 321 LYS B N 1
ATOM 3542 C CA . LYS B 1 321 ? -116.488 53.341 7.843 1.00 59.99 321 LYS B CA 1
ATOM 3543 C C . LYS B 1 321 ? -115.325 53.207 8.816 1.00 60.57 321 LYS B C 1
ATOM 3544 O O . LYS B 1 321 ? -115.482 52.661 9.906 1.00 60.46 321 LYS B O 1
ATOM 3550 N N . THR B 1 322 ? -114.153 53.693 8.436 1.00 61.36 322 THR B N 1
ATOM 3551 C CA . THR B 1 322 ? -113.008 53.597 9.328 1.00 62.12 322 THR B CA 1
ATOM 3552 C C . THR B 1 322 ? -113.288 54.262 10.688 1.00 62.12 322 THR B C 1
ATOM 3553 O O . THR B 1 322 ? -113.032 53.684 11.746 1.00 62.43 322 THR B O 1
ATOM 3557 N N . LEU B 1 323 ? -113.832 55.475 10.663 1.00 61.97 323 LEU B N 1
ATOM 3558 C CA . LEU B 1 323 ? -114.216 56.140 11.910 1.00 62.13 323 LEU B CA 1
ATOM 3559 C C . LEU B 1 323 ? -115.236 55.331 12.706 1.00 61.62 323 LEU B C 1
ATOM 3560 O O . LEU B 1 323 ? -115.126 55.220 13.928 1.00 62.09 323 LEU B O 1
ATOM 3565 N N . ARG B 1 324 ? -116.219 54.751 12.027 1.00 60.81 324 ARG B N 1
ATOM 3566 C CA . ARG B 1 324 ? -117.210 53.999 12.757 1.00 60.43 324 ARG B CA 1
ATOM 3567 C C . ARG B 1 324 ? -116.536 52.808 13.434 1.00 60.80 324 ARG B C 1
ATOM 3568 O O . ARG B 1 324 ? -116.733 52.565 14.620 1.00 61.22 324 ARG B O 1
ATOM 3576 N N . HIS B 1 325 ? -115.698 52.088 12.699 1.00 60.91 325 HIS B N 1
ATOM 3577 C CA . HIS B 1 325 ? -115.060 50.907 13.269 1.00 61.50 325 HIS B CA 1
ATOM 3578 C C . HIS B 1 325 ? -114.109 51.238 14.420 1.00 62.64 325 HIS B C 1
ATOM 3579 O O . HIS B 1 325 ? -114.015 50.484 15.396 1.00 63.29 325 HIS B O 1
ATOM 3586 N N . VAL B 1 326 ? -113.407 52.366 14.314 1.00 63.03 326 VAL B N 1
ATOM 3587 C CA . VAL B 1 326 ? -112.560 52.786 15.417 1.00 64.20 326 VAL B CA 1
ATOM 3588 C C . VAL B 1 326 ? -113.424 53.030 16.643 1.00 64.34 326 VAL B C 1
ATOM 3589 O O . VAL B 1 326 ? -113.061 52.621 17.756 1.00 65.38 326 VAL B O 1
ATOM 3593 N N . LYS B 1 327 ? -114.570 53.684 16.439 1.00 63.52 327 LYS B N 1
ATOM 3594 C CA . LYS B 1 327 ? -115.435 54.009 17.560 1.00 63.85 327 LYS B CA 1
ATOM 3595 C C . LYS B 1 327 ? -115.885 52.729 18.265 1.00 64.07 327 LYS B C 1
ATOM 3596 O O . LYS B 1 327 ? -115.664 52.567 19.465 1.00 65.23 327 LYS B O 1
ATOM 3602 N N . ASN B 1 328 ? -116.481 51.803 17.525 1.00 63.16 328 ASN B N 1
ATOM 3603 C CA . ASN B 1 328 ? -116.935 50.555 18.139 1.00 63.44 328 ASN B CA 1
ATOM 3604 C C . ASN B 1 328 ? -115.817 49.818 18.883 1.00 64.77 328 ASN B C 1
ATOM 3605 O O . ASN B 1 328 ? -116.041 49.268 19.965 1.00 65.74 328 ASN B O 1
ATOM 3610 N N . ILE B 1 329 ? -114.617 49.810 18.301 1.00 65.04 329 ILE B N 1
ATOM 3611 C CA . ILE B 1 329 ? -113.538 49.010 18.830 1.00 66.44 329 ILE B CA 1
ATOM 3612 C C . ILE B 1 329 ? -113.053 49.603 20.146 1.00 67.91 329 ILE B C 1
ATOM 3613 O O . ILE B 1 329 ? -112.818 48.879 21.106 1.00 69.29 329 ILE B O 1
ATOM 3618 N N . VAL B 1 330 ? -112.917 50.920 20.201 1.00 67.80 330 VAL B N 1
ATOM 3619 C CA . VAL B 1 330 ? -112.413 51.560 21.412 1.00 69.32 330 VAL B CA 1
ATOM 3620 C C . VAL B 1 330 ? -113.453 51.474 22.510 1.00 69.83 330 VAL B C 1
ATOM 3621 O O . VAL B 1 330 ? -113.113 51.291 23.672 1.00 71.52 330 VAL B O 1
ATOM 3625 N N . LEU B 1 331 ? -114.723 51.608 22.138 1.00 68.57 331 LEU B N 1
ATOM 3626 C CA . LEU B 1 331 ? -115.799 51.621 23.130 1.00 69.14 331 LEU B CA 1
ATOM 3627 C C . LEU B 1 331 ? -116.302 50.249 23.580 1.00 69.59 331 LEU B C 1
ATOM 3628 O O . LEU B 1 331 ? -117.283 50.191 24.319 1.00 70.08 331 LEU B O 1
ATOM 3633 N N . ARG B 1 332 ? -115.648 49.172 23.133 1.00 77.82 332 ARG B N 1
ATOM 3634 C CA . ARG B 1 332 ? -116.001 47.790 23.495 1.00 80.54 332 ARG B CA 1
ATOM 3635 C C . ARG B 1 332 ? -117.429 47.369 23.059 1.00 78.94 332 ARG B C 1
ATOM 3636 O O . ARG B 1 332 ? -118.001 46.432 23.615 1.00 81.73 332 ARG B O 1
ATOM 3644 N N . ARG B 1 333 ? -117.982 48.075 22.066 1.00 67.18 333 ARG B N 1
ATOM 3645 C CA . ARG B 1 333 ? -119.283 47.796 21.438 1.00 65.88 333 ARG B CA 1
ATOM 3646 C C . ARG B 1 333 ? -119.341 46.395 20.790 1.00 65.40 333 ARG B C 1
ATOM 3647 O O . ARG B 1 333 ? -118.358 45.902 20.231 1.00 65.43 333 ARG B O 1
ATOM 3655 N N . LYS B 1 334 ? -120.515 45.765 20.842 1.00 68.53 334 LYS B N 1
ATOM 3656 C CA . LYS B 1 334 ? -120.687 44.442 20.250 1.00 68.58 334 LYS B CA 1
ATOM 3657 C C . LYS B 1 334 ? -120.668 44.493 18.727 1.00 64.83 334 LYS B C 1
ATOM 3658 O O . LYS B 1 334 ? -120.236 43.544 18.068 1.00 64.80 334 LYS B O 1
ATOM 3664 N N . ASN B 1 335 ? -121.122 45.610 18.170 1.00 62.13 335 ASN B N 1
ATOM 3665 C CA . ASN B 1 335 ? -121.184 45.760 16.719 1.00 60.85 335 ASN B CA 1
ATOM 3666 C C . ASN B 1 335 ? -119.837 45.963 16.016 1.00 60.89 335 ASN B C 1
ATOM 3667 O O . ASN B 1 335 ? -119.794 46.225 14.813 1.00 60.07 335 ASN B O 1
ATOM 3672 N N . LYS B 1 336 ? -118.741 45.815 16.758 1.00 62.05 336 LYS B N 1
ATOM 3673 C CA . LYS B 1 336 ? -117.430 45.945 16.153 1.00 62.35 336 LYS B CA 1
ATOM 3674 C C . LYS B 1 336 ? -117.275 44.910 15.055 1.00 62.02 336 LYS B C 1
ATOM 3675 O O . LYS B 1 336 ? -116.623 45.161 14.041 1.00 61.80 336 LYS B O 1
ATOM 3681 N N . GLU B 1 337 ? -117.890 43.755 15.251 1.00 62.34 337 GLU B N 1
ATOM 3682 C CA . GLU B 1 337 ? -117.883 42.727 14.231 1.00 62.25 337 GLU B CA 1
ATOM 3683 C C . GLU B 1 337 ? -118.498 43.236 12.926 1.00 60.59 337 GLU B C 1
ATOM 3684 O O . GLU B 1 337 ? -117.980 43.011 11.838 1.00 60.57 337 GLU B O 1
ATOM 3690 N N . ARG B 1 338 ? -119.612 43.934 13.055 1.00 59.74 338 ARG B N 1
ATOM 3691 C CA . ARG B 1 338 ? -120.312 44.494 11.928 1.00 58.73 338 ARG B CA 1
ATOM 3692 C C . ARG B 1 338 ? -119.444 45.527 11.197 1.00 58.73 338 ARG B C 1
ATOM 3693 O O . ARG B 1 338 ? -119.303 45.483 9.970 1.00 58.51 338 ARG B O 1
ATOM 3701 N N . SER B 1 339 ? -118.854 46.463 11.938 1.00 59.14 339 SER B N 1
ATOM 3702 C CA . SER B 1 339 ? -118.091 47.534 11.302 1.00 59.23 339 SER B CA 1
ATOM 3703 C C . SER B 1 339 ? -116.791 47.056 10.685 1.00 59.94 339 SER B C 1
ATOM 3704 O O . SER B 1 339 ? -116.332 47.641 9.707 1.00 59.98 339 SER B O 1
ATOM 3707 N N . LEU B 1 340 ? -116.178 46.020 11.252 1.00 60.74 340 LEU B N 1
ATOM 3708 C CA . LEU B 1 340 ? -115.001 45.438 10.617 1.00 61.65 340 LEU B CA 1
ATOM 3709 C C . LEU B 1 340 ? -115.413 44.886 9.256 1.00 61.24 340 LEU B C 1
ATOM 3710 O O . LEU B 1 340 ? -114.737 45.132 8.232 1.00 61.66 340 LEU B O 1
ATOM 3715 N N . TYR B 1 341 ? -116.541 44.163 9.258 1.00 60.57 341 TYR B N 1
ATOM 3716 C CA . TYR B 1 341 ? -117.097 43.533 8.062 1.00 60.24 341 TYR B CA 1
ATOM 3717 C C . TYR B 1 341 ? -117.329 44.560 6.973 1.00 59.77 341 TYR B C 1
ATOM 3718 O O . TYR B 1 341 ? -116.870 44.392 5.838 1.00 60.28 341 TYR B O 1
ATOM 3727 N N . ASP B 1 342 ? -118.036 45.626 7.342 1.00 59.04 342 ASP B N 1
ATOM 3728 C CA . ASP B 1 342 ? -118.412 46.689 6.429 1.00 58.73 342 ASP B CA 1
ATOM 3729 C C . ASP B 1 342 ? -117.172 47.381 5.823 1.00 59.53 342 ASP B C 1
ATOM 3730 O O . ASP B 1 342 ? -117.189 47.835 4.668 1.00 59.76 342 ASP B O 1
ATOM 3735 N N . LEU B 1 343 ? -116.096 47.440 6.606 1.00 60.15 343 LEU B N 1
ATOM 3736 C CA . LEU B 1 343 ? -114.903 48.185 6.236 1.00 61.00 343 LEU B CA 1
ATOM 3737 C C . LEU B 1 343 ? -114.152 47.428 5.153 1.00 61.95 343 LEU B C 1
ATOM 3738 O O . LEU B 1 343 ? -113.581 48.028 4.237 1.00 62.62 343 LEU B O 1
ATOM 3743 N N . THR B 1 344 ? -114.180 46.100 5.262 1.00 62.17 344 THR B N 1
ATOM 3744 C CA . THR B 1 344 ? -113.305 45.238 4.471 1.00 63.43 344 THR B CA 1
ATOM 3745 C C . THR B 1 344 ? -113.992 44.401 3.390 1.00 63.41 344 THR B C 1
ATOM 3746 O O . THR B 1 344 ? -113.327 43.828 2.530 1.00 64.62 344 THR B O 1
ATOM 3750 N N . ASP B 1 345 ? -115.315 44.315 3.455 1.00 62.20 345 ASP B N 1
ATOM 3751 C CA . ASP B 1 345 ? -116.095 43.600 2.459 1.00 62.14 345 ASP B CA 1
ATOM 3752 C C . ASP B 1 345 ? -115.703 44.031 1.041 1.00 63.07 345 ASP B C 1
ATOM 3753 O O . ASP B 1 345 ? -115.882 45.180 0.671 1.00 62.86 345 ASP B O 1
ATOM 3758 N N . LYS B 1 346 ? -115.164 43.120 0.245 1.00 64.30 346 LYS B N 1
ATOM 3759 C CA . LYS B 1 346 ? -114.890 43.441 -1.151 1.00 65.42 346 LYS B CA 1
ATOM 3760 C C . LYS B 1 346 ? -115.537 42.438 -2.078 1.00 65.86 346 LYS B C 1
ATOM 3761 O O . LYS B 1 346 ? -115.848 41.327 -1.677 1.00 65.65 346 LYS B O 1
ATOM 3767 N N . GLU B 1 347 ? -115.729 42.832 -3.328 1.00 66.65 347 GLU B N 1
ATOM 3768 C CA . GLU B 1 347 ? -116.340 41.952 -4.298 1.00 67.28 347 GLU B CA 1
ATOM 3769 C C . GLU B 1 347 ? -115.489 40.700 -4.461 1.00 69.60 347 GLU B C 1
ATOM 3770 O O . GLU B 1 347 ? -115.932 39.692 -5.002 1.00 70.78 347 GLU B O 1
ATOM 3776 N N . ASP B 1 348 ? -114.263 40.756 -3.961 1.00 75.30 348 ASP B N 1
ATOM 3777 C CA . ASP B 1 348 ? -113.346 39.629 -4.106 1.00 77.96 348 ASP B CA 1
ATOM 3778 C C . ASP B 1 348 ? -113.386 38.621 -2.967 1.00 75.67 348 ASP B C 1
ATOM 3779 O O . ASP B 1 348 ? -112.670 37.636 -3.010 1.00 77.38 348 ASP B O 1
ATOM 3784 N N . ASN B 1 349 ? -114.192 38.850 -1.940 1.00 77.85 349 ASN B N 1
ATOM 3785 C CA . ASN B 1 349 ? -114.241 37.877 -0.858 1.00 76.11 349 ASN B CA 1
ATOM 3786 C C . ASN B 1 349 ? -115.057 36.684 -1.309 1.00 76.75 349 ASN B C 1
ATOM 3787 O O . ASN B 1 349 ? -114.992 35.605 -0.717 1.00 76.67 349 ASN B O 1
ATOM 3792 N N . VAL B 1 350 ? -115.788 36.882 -2.401 1.00 68.56 350 VAL B N 1
ATOM 3793 C CA . VAL B 1 350 ? -116.797 35.926 -2.830 1.00 68.42 350 VAL B CA 1
ATOM 3794 C C . VAL B 1 350 ? -116.251 34.692 -3.535 1.00 70.47 350 VAL B C 1
ATOM 3795 O O . VAL B 1 350 ? -115.626 34.786 -4.581 1.00 72.07 350 VAL B O 1
ATOM 3799 N N . LYS B 1 351 ? -116.517 33.538 -2.939 1.00 70.55 351 LYS B N 1
ATOM 3800 C CA . LYS B 1 351 ? -116.195 32.246 -3.509 1.00 72.47 351 LYS B CA 1
ATOM 3801 C C . LYS B 1 351 ? -117.467 31.674 -4.105 1.00 71.96 351 LYS B C 1
ATOM 3802 O O . LYS B 1 351 ? -118.437 31.450 -3.395 1.00 70.46 351 LYS B O 1
ATOM 3808 N N . PRO B 1 352 ? -117.473 31.433 -5.417 1.00 73.37 352 PRO B N 1
ATOM 3809 C CA . PRO B 1 352 ? -118.616 30.812 -6.096 1.00 73.27 352 PRO B CA 1
ATOM 3810 C C . PRO B 1 352 ? -119.288 29.595 -5.398 1.00 72.90 352 PRO B C 1
ATOM 3811 O O . PRO B 1 352 ? -120.508 29.519 -5.445 1.00 71.69 352 PRO B O 1
ATOM 3815 N N . LYS B 1 353 ? -118.554 28.667 -4.789 1.00 74.06 353 LYS B N 1
ATOM 3816 C CA . LYS B 1 353 ? -119.224 27.463 -4.266 1.00 74.03 353 LYS B CA 1
ATOM 3817 C C . LYS B 1 353 ? -119.755 27.547 -2.825 1.00 72.22 353 LYS B C 1
ATOM 3818 O O . LYS B 1 353 ? -120.168 26.541 -2.240 1.00 72.42 353 LYS B O 1
ATOM 3824 N N . THR B 1 354 ? -119.764 28.754 -2.275 1.00 70.62 354 THR B N 1
ATOM 3825 C CA . THR B 1 354 ? -120.268 28.981 -0.925 1.00 69.03 354 THR B CA 1
ATOM 3826 C C . THR B 1 354 ? -121.704 29.474 -0.992 1.00 67.18 354 THR B C 1
ATOM 3827 O O . THR B 1 354 ? -122.011 30.414 -1.718 1.00 66.53 354 THR B O 1
ATOM 3831 N N . ILE B 1 355 ? -122.574 28.837 -0.221 1.00 66.54 355 ILE B N 1
ATOM 3832 C CA . ILE B 1 355 ? -123.977 29.208 -0.177 1.00 64.98 355 ILE B CA 1
ATOM 3833 C C . ILE B 1 355 ? -124.486 29.348 1.270 1.00 63.86 355 ILE B C 1
ATOM 3834 O O . ILE B 1 355 ? -124.316 28.414 2.073 1.00 64.55 355 ILE B O 1
ATOM 3839 N N . VAL B 1 356 ? -125.080 30.503 1.606 1.00 62.39 356 VAL B N 1
ATOM 3840 C CA . VAL B 1 356 ? -125.735 30.670 2.920 1.00 61.46 356 VAL B CA 1
ATOM 3841 C C . VAL B 1 356 ? -127.250 30.463 2.954 1.00 60.69 356 VAL B C 1
ATOM 3842 O O . VAL B 1 356 ? -127.987 30.788 2.001 1.00 60.31 356 VAL B O 1
ATOM 3846 N N . PHE B 1 357 ? -127.696 29.968 4.106 1.00 60.62 357 PHE B N 1
ATOM 3847 C CA . PHE B 1 357 ? -129.098 29.684 4.362 1.00 60.09 357 PHE B CA 1
ATOM 3848 C C . PHE B 1 357 ? -129.526 30.229 5.702 1.00 59.51 357 PHE B C 1
ATOM 3849 O O . PHE B 1 357 ? -128.796 30.110 6.695 1.00 59.99 357 PHE B O 1
ATOM 3857 N N . GLU B 1 358 ? -130.705 30.829 5.737 1.00 60.55 358 GLU B N 1
ATOM 3858 C CA . GLU B 1 358 ? -131.348 31.043 7.008 1.00 60.83 358 GLU B CA 1
ATOM 3859 C C . GLU B 1 358 ? -132.827 31.153 6.815 1.00 60.58 358 GLU B C 1
ATOM 3860 O O . GLU B 1 358 ? -133.296 31.562 5.755 1.00 59.90 358 GLU B O 1
ATOM 3866 N N . SER B 1 359 ? -133.567 30.723 7.826 1.00 58.37 359 SER B N 1
ATOM 3867 C CA . SER B 1 359 ? -135.003 30.904 7.792 1.00 58.13 359 SER B CA 1
ATOM 3868 C C . SER B 1 359 ? -135.492 31.617 9.022 1.00 58.13 359 SER B C 1
ATOM 3869 O O . SER B 1 359 ? -135.016 31.378 10.131 1.00 58.68 359 SER B O 1
ATOM 3872 N N . PHE B 1 360 ? -136.450 32.505 8.788 1.00 57.74 360 PHE B N 1
ATOM 3873 C CA . PHE B 1 360 ? -137.067 33.293 9.838 1.00 57.91 360 PHE B CA 1
ATOM 3874 C C . PHE B 1 360 ? -136.059 33.998 10.751 1.00 57.94 360 PHE B C 1
ATOM 3875 O O . PHE B 1 360 ? -136.151 33.906 11.973 1.00 58.61 360 PHE B O 1
ATOM 3883 N N . GLY B 1 361 ? -135.104 34.692 10.136 1.00 57.35 361 GLY B N 1
ATOM 3884 C CA . GLY B 1 361 ? -134.103 35.462 10.854 1.00 57.36 361 GLY B CA 1
ATOM 3885 C C . GLY B 1 361 ? -133.246 34.631 11.792 1.00 58.10 361 GLY B C 1
ATOM 3886 O O . GLY B 1 361 ? -132.763 35.120 12.821 1.00 58.52 361 GLY B O 1
ATOM 3887 N N . GLY B 1 362 ? -133.074 33.359 11.447 1.00 58.46 362 GLY B N 1
ATOM 3888 C CA . GLY B 1 362 ? -132.265 32.454 12.247 1.00 59.44 362 GLY B CA 1
ATOM 3889 C C . GLY B 1 362 ? -132.917 31.807 13.465 1.00 60.50 362 GLY B C 1
ATOM 3890 O O . GLY B 1 362 ? -132.215 31.477 14.435 1.00 61.52 362 GLY B O 1
ATOM 3891 N N . LYS B 1 363 ? -134.238 31.604 13.430 1.00 60.48 363 LYS B N 1
ATOM 3892 C CA . LYS B 1 363 ? -134.893 30.951 14.553 1.00 61.67 363 LYS B CA 1
ATOM 3893 C C . LYS B 1 363 ? -134.757 29.456 14.381 1.00 62.45 363 LYS B C 1
ATOM 3894 O O . LYS B 1 363 ? -134.564 28.734 15.342 1.00 63.78 363 LYS B O 1
ATOM 3900 N N . ASN B 1 364 ? -134.795 29.010 13.133 1.00 69.85 364 ASN B N 1
ATOM 3901 C CA . ASN B 1 364 ? -135.113 27.630 12.814 1.00 70.31 364 ASN B CA 1
ATOM 3902 C C . ASN B 1 364 ? -134.199 26.990 11.831 1.00 68.73 364 ASN B C 1
ATOM 3903 O O . ASN B 1 364 ? -133.608 27.648 10.994 1.00 66.83 364 ASN B O 1
ATOM 3908 N N . TYR B 1 365 ? -134.150 25.679 11.879 1.00 63.58 365 TYR B N 1
ATOM 3909 C CA . TYR B 1 365 ? -133.823 24.947 10.679 1.00 63.60 365 TYR B CA 1
ATOM 3910 C C . TYR B 1 365 ? -135.164 24.491 10.097 1.00 63.36 365 TYR B C 1
ATOM 3911 O O . TYR B 1 365 ? -135.794 23.584 10.656 1.00 64.33 365 TYR B O 1
ATOM 3920 N N . SER B 1 366 ? -135.631 25.118 9.013 1.00 62.25 366 SER B N 1
ATOM 3921 C CA . SER B 1 366 ? -137.016 24.879 8.594 1.00 62.08 366 SER B CA 1
ATOM 3922 C C . SER B 1 366 ? -137.425 25.543 7.295 1.00 61.13 366 SER B C 1
ATOM 3923 O O . SER B 1 366 ? -136.611 26.170 6.616 1.00 60.60 366 SER B O 1
ATOM 3926 N N . ASP B 1 367 ? -138.706 25.384 6.967 1.00 61.12 367 ASP B N 1
ATOM 3927 C CA . ASP B 1 367 ? -139.340 26.047 5.832 1.00 60.49 367 ASP B CA 1
ATOM 3928 C C . ASP B 1 367 ? -138.633 25.789 4.497 1.00 60.52 367 ASP B C 1
ATOM 3929 O O . ASP B 1 367 ? -137.943 24.795 4.336 1.00 61.21 367 ASP B O 1
ATOM 3934 N N . SER B 1 368 ? -138.809 26.695 3.544 1.00 59.99 368 SER B N 1
ATOM 3935 C CA . SER B 1 368 ? -138.300 26.493 2.193 1.00 60.26 368 SER B CA 1
ATOM 3936 C C . SER B 1 368 ? -136.777 26.404 2.103 1.00 60.42 368 SER B C 1
ATOM 3937 O O . SER B 1 368 ? -136.244 25.613 1.323 1.00 61.19 368 SER B O 1
ATOM 3940 N N . PRO B 1 369 ? -136.059 27.219 2.883 1.00 59.85 369 PRO B N 1
ATOM 3941 C CA . PRO B 1 369 ? -134.604 27.087 2.771 1.00 60.20 369 PRO B CA 1
ATOM 3942 C C . PRO B 1 369 ? -134.117 25.708 3.240 1.00 61.25 369 PRO B C 1
ATOM 3943 O O . PRO B 1 369 ? -133.149 25.178 2.684 1.00 62.05 369 PRO B O 1
ATOM 3947 N N . LYS B 1 370 ? -134.779 25.147 4.246 1.00 61.46 370 LYS B N 1
ATOM 3948 C CA . LYS B 1 370 ? -134.556 23.763 4.644 1.00 62.68 370 LYS B CA 1
ATOM 3949 C C . LYS B 1 370 ? -134.594 22.792 3.440 1.00 63.54 370 LYS B C 1
ATOM 3950 O O . LYS B 1 370 ? -133.656 22.001 3.211 1.00 64.67 370 LYS B O 1
ATOM 3956 N N . TYR B 1 371 ? -135.675 22.861 2.668 1.00 63.22 371 TYR B N 1
ATOM 3957 C CA . TYR B 1 371 ? -135.883 21.929 1.560 1.00 64.16 371 TYR B CA 1
ATOM 3958 C C . TYR B 1 371 ? -135.053 22.229 0.322 1.00 64.47 371 TYR B C 1
ATOM 3959 O O . TYR B 1 371 ? -134.787 21.336 -0.476 1.00 65.66 371 TYR B O 1
ATOM 3968 N N . ILE B 1 372 ? -134.655 23.477 0.133 1.00 63.57 372 ILE B N 1
ATOM 3969 C CA . ILE B 1 372 ? -133.737 23.770 -0.960 1.00 64.08 372 ILE B CA 1
ATOM 3970 C C . ILE B 1 372 ? -132.420 23.103 -0.600 1.00 65.08 372 ILE B C 1
ATOM 3971 O O . ILE B 1 372 ? -131.805 22.425 -1.428 1.00 66.41 372 ILE B O 1
ATOM 3976 N N . TYR B 1 373 ? -132.023 23.267 0.663 1.00 64.67 373 TYR B N 1
ATOM 3977 C CA . TYR B 1 373 ? -130.757 22.731 1.171 1.00 65.73 373 TYR B CA 1
ATOM 3978 C C . TYR B 1 373 ? -130.698 21.206 1.084 1.00 67.40 373 TYR B C 1
ATOM 3979 O O . TYR B 1 373 ? -129.738 20.630 0.561 1.00 68.84 373 TYR B O 1
ATOM 3988 N N . GLU B 1 374 ? -131.732 20.548 1.592 1.00 67.38 374 GLU B N 1
ATOM 3989 C CA . GLU B 1 374 ? -131.755 19.090 1.564 1.00 69.05 374 GLU B CA 1
ATOM 3990 C C . GLU B 1 374 ? -131.735 18.523 0.133 1.00 70.09 374 GLU B C 1
ATOM 3991 O O . GLU B 1 374 ? -131.318 17.380 -0.080 1.00 71.87 374 GLU B O 1
ATOM 3997 N N . TYR B 1 375 ? -132.165 19.328 -0.841 1.00 69.21 375 TYR B N 1
ATOM 3998 C CA . TYR B 1 375 ? -132.130 18.901 -2.242 1.00 70.36 375 TYR B CA 1
ATOM 3999 C C . TYR B 1 375 ? -130.707 18.969 -2.759 1.00 71.52 375 TYR B C 1
ATOM 4000 O O . TYR B 1 375 ? -130.196 18.004 -3.323 1.00 73.40 375 TYR B O 1
ATOM 4009 N N . MET B 1 376 ? -130.063 20.109 -2.539 1.00 70.54 376 MET B N 1
ATOM 4010 C CA . MET B 1 376 ? -128.698 20.303 -2.987 1.00 71.62 376 MET B CA 1
ATOM 4011 C C . MET B 1 376 ? -127.682 19.378 -2.305 1.00 73.21 376 MET B C 1
ATOM 4012 O O . MET B 1 376 ? -126.639 19.097 -2.864 1.00 74.85 376 MET B O 1
ATOM 4017 N N . GLN B 1 377 ? -127.992 18.895 -1.110 1.00 72.96 377 GLN B N 1
ATOM 4018 C CA . GLN B 1 377 ? -127.139 17.924 -0.432 1.00 74.77 377 GLN B CA 1
ATOM 4019 C C . GLN B 1 377 ? -127.086 16.599 -1.180 1.00 76.98 377 GLN B C 1
ATOM 4020 O O . GLN B 1 377 ? -126.061 15.904 -1.178 1.00 79.07 377 GLN B O 1
ATOM 4026 N N . LYS B 1 378 ? -128.204 16.236 -1.799 1.00 76.68 378 LYS B N 1
ATOM 4027 C CA . LYS B 1 378 ? -128.314 14.959 -2.477 1.00 78.75 378 LYS B CA 1
ATOM 4028 C C . LYS B 1 378 ? -127.570 14.982 -3.821 1.00 80.36 378 LYS B C 1
ATOM 4029 O O . LYS B 1 378 ? -126.811 14.054 -4.134 1.00 83.34 378 LYS B O 1
ATOM 4035 N N . TYR B 1 379 ? -127.775 16.048 -4.599 1.00 78.99 379 TYR B N 1
ATOM 4036 C CA . TYR B 1 379 ? -127.256 16.132 -5.971 1.00 81.19 379 TYR B CA 1
ATOM 4037 C C . TYR B 1 379 ? -126.026 17.034 -6.094 1.00 81.88 379 TYR B C 1
ATOM 4038 O O . TYR B 1 379 ? -125.343 17.030 -7.118 1.00 85.28 379 TYR B O 1
ATOM 4047 N N . TYR B 1 380 ? -125.741 17.803 -5.050 1.00 78.98 380 TYR B N 1
ATOM 4048 C CA . TYR B 1 380 ? -124.624 18.743 -5.097 1.00 78.95 380 TYR B CA 1
ATOM 4049 C C . TYR B 1 380 ? -123.772 18.786 -3.829 1.00 78.93 380 TYR B C 1
ATOM 4050 O O . TYR B 1 380 ? -123.514 19.878 -3.314 1.00 77.39 380 TYR B O 1
ATOM 4059 N N . PRO B 1 381 ? -123.306 17.607 -3.352 1.00 80.85 381 PRO B N 1
ATOM 4060 C CA . PRO B 1 381 ? -122.456 17.506 -2.161 1.00 81.36 381 PRO B CA 1
ATOM 4061 C C . PRO B 1 381 ? -121.234 18.415 -2.299 1.00 81.64 381 PRO B C 1
ATOM 4062 O O . PRO B 1 381 ? -120.836 19.083 -1.343 1.00 80.67 381 PRO B O 1
ATOM 4066 N N . ASN B 1 382 ? -120.662 18.443 -3.497 1.00 84.76 382 ASN B N 1
ATOM 4067 C CA . ASN B 1 382 ? -119.477 19.247 -3.809 1.00 86.42 382 ASN B CA 1
ATOM 4068 C C . ASN B 1 382 ? -119.360 20.676 -3.197 1.00 83.48 382 ASN B C 1
ATOM 4069 O O . ASN B 1 382 ? -118.266 21.115 -2.839 1.00 84.48 382 ASN B O 1
ATOM 4074 N N . TYR B 1 383 ? -120.479 21.388 -3.071 1.00 78.86 383 TYR B N 1
ATOM 4075 C CA . TYR B 1 383 ? -120.474 22.807 -2.642 1.00 76.72 383 TYR B CA 1
ATOM 4076 C C . TYR B 1 383 ? -120.330 23.045 -1.126 1.00 75.71 383 TYR B C 1
ATOM 4077 O O . TYR B 1 383 ? -120.470 22.095 -0.322 1.00 76.40 383 TYR B O 1
ATOM 4086 N N . ARG B 1 384 ? -120.054 24.296 -0.742 1.00 74.29 384 ARG B N 1
ATOM 4087 C CA . ARG B 1 384 ? -119.932 24.645 0.672 1.00 73.39 384 ARG B CA 1
ATOM 4088 C C . ARG B 1 384 ? -121.176 25.311 1.256 1.00 70.96 384 ARG B C 1
ATOM 4089 O O . ARG B 1 384 ? -121.505 26.453 0.938 1.00 69.45 384 ARG B O 1
ATOM 4097 N N . TYR B 1 385 ? -121.836 24.615 2.164 1.00 70.80 385 TYR B N 1
ATOM 4098 C CA . TYR B 1 385 ? -123.083 25.105 2.711 1.00 68.84 385 TYR B CA 1
ATOM 4099 C C . TYR B 1 385 ? -122.913 25.708 4.103 1.00 68.14 385 TYR B C 1
ATOM 4100 O O . TYR B 1 385 ? -122.283 25.106 4.975 1.00 69.41 385 TYR B O 1
ATOM 4109 N N . ILE B 1 386 ? -123.477 26.892 4.317 1.00 66.33 386 ILE B N 1
ATOM 4110 C CA . ILE B 1 386 ? -123.490 27.476 5.651 1.00 65.70 386 ILE B CA 1
ATOM 4111 C C . ILE B 1 386 ? -124.927 27.776 6.094 1.00 64.25 386 ILE B C 1
ATOM 4112 O O . ILE B 1 386 ? -125.723 28.264 5.301 1.00 63.18 386 ILE B O 1
ATOM 4117 N N . TRP B 1 387 ? -125.256 27.498 7.355 1.00 64.44 387 TRP B N 1
ATOM 4118 C CA . TRP B 1 387 ? -126.537 27.919 7.928 1.00 63.26 387 TRP B CA 1
ATOM 4119 C C . TRP B 1 387 ? -126.353 28.929 9.050 1.00 62.79 387 TRP B C 1
ATOM 4120 O O . TRP B 1 387 ? -125.459 28.806 9.873 1.00 63.78 387 TRP B O 1
ATOM 4131 N N . SER B 1 388 ? -127.214 29.932 9.099 1.00 61.46 388 SER B N 1
ATOM 4132 C CA . SER B 1 388 ? -127.112 30.927 10.153 1.00 61.12 388 SER B CA 1
ATOM 4133 C C . SER B 1 388 ? -128.235 30.829 11.176 1.00 61.11 388 SER B C 1
ATOM 4134 O O . SER B 1 388 ? -129.403 30.756 10.820 1.00 60.50 388 SER B O 1
ATOM 4137 N N . PHE B 1 389 ? -127.877 30.843 12.454 1.00 61.96 389 PHE B N 1
ATOM 4138 C CA . PHE B 1 389 ? -128.870 30.762 13.531 1.00 62.29 389 PHE B CA 1
ATOM 4139 C C . PHE B 1 389 ? -128.694 31.845 14.594 1.00 62.36 389 PHE B C 1
ATOM 4140 O O . PHE B 1 389 ? -127.643 32.446 14.694 1.00 62.43 389 PHE B O 1
ATOM 4148 N N . LYS B 1 390 ? -129.717 32.109 15.383 1.00 62.48 390 LYS B N 1
ATOM 4149 C CA . LYS B 1 390 ? -129.529 32.939 16.561 1.00 63.04 390 LYS B CA 1
ATOM 4150 C C . LYS B 1 390 ? -128.712 32.159 17.577 1.00 64.83 390 LYS B C 1
ATOM 4151 O O . LYS B 1 390 ? -127.807 32.704 18.203 1.00 65.43 390 LYS B O 1
ATOM 4157 N N . ASN B 1 391 ? -129.041 30.876 17.716 1.00 65.82 391 ASN B N 1
ATOM 4158 C CA . ASN B 1 391 ? -128.345 29.946 18.618 1.00 68.98 391 ASN B CA 1
ATOM 4159 C C . ASN B 1 391 ? -128.014 28.605 17.949 1.00 68.46 391 ASN B C 1
ATOM 4160 O O . ASN B 1 391 ? -128.778 27.651 18.079 1.00 69.46 391 ASN B O 1
ATOM 4165 N N . PRO B 1 392 ? -126.871 28.524 17.239 1.00 68.39 392 PRO B N 1
ATOM 4166 C CA . PRO B 1 392 ? -126.470 27.314 16.507 1.00 69.12 392 PRO B CA 1
ATOM 4167 C C . PRO B 1 392 ? -126.453 26.008 17.324 1.00 71.37 392 PRO B C 1
ATOM 4168 O O . PRO B 1 392 ? -126.772 24.949 16.778 1.00 71.80 392 PRO B O 1
ATOM 4172 N N . ASP B 1 393 ? -126.102 26.078 18.602 1.00 82.89 393 ASP B N 1
ATOM 4173 C CA . ASP B 1 393 ? -125.997 24.864 19.400 1.00 86.75 393 ASP B CA 1
ATOM 4174 C C . ASP B 1 393 ? -127.367 24.298 19.795 1.00 88.03 393 ASP B C 1
ATOM 4175 O O . ASP B 1 393 ? -127.455 23.271 20.466 1.00 91.35 393 ASP B O 1
ATOM 4180 N N . LYS B 1 394 ? -128.433 24.964 19.355 1.00 73.68 394 LYS B N 1
ATOM 4181 C CA . LYS B 1 394 ? -129.799 24.529 19.643 1.00 74.26 394 LYS B CA 1
ATOM 4182 C C . LYS B 1 394 ? -130.508 24.087 18.380 1.00 72.39 394 LYS B C 1
ATOM 4183 O O . LYS B 1 394 ? -131.715 23.918 18.380 1.00 72.04 394 LYS B O 1
ATOM 4189 N N . ASN B 1 395 ? -129.755 23.897 17.306 1.00 71.76 395 ASN B N 1
ATOM 4190 C CA . ASN B 1 395 ? -130.347 23.556 16.025 1.00 70.50 395 ASN B CA 1
ATOM 4191 C C . ASN B 1 395 ? -129.608 22.456 15.310 1.00 71.50 395 ASN B C 1
ATOM 4192 O O . ASN B 1 395 ? -128.417 22.576 15.040 1.00 71.85 395 ASN B O 1
ATOM 4197 N N . VAL B 1 396 ? -130.318 21.386 14.985 1.00 72.09 396 VAL B N 1
ATOM 4198 C CA . VAL B 1 396 ? -129.694 20.245 14.339 1.00 73.35 396 VAL B CA 1
ATOM 4199 C C . VAL B 1 396 ? -129.818 20.337 12.826 1.00 71.92 396 VAL B C 1
ATOM 4200 O O . VAL B 1 396 ? -130.920 20.344 12.283 1.00 70.82 396 VAL B O 1
ATOM 4204 N N . VAL B 1 397 ? -128.687 20.391 12.140 1.00 72.13 397 VAL B N 1
ATOM 4205 C CA . VAL B 1 397 ? -128.708 20.421 10.684 1.00 71.17 397 VAL B CA 1
ATOM 4206 C C . VAL B 1 397 ? -128.108 19.127 10.104 1.00 73.06 397 VAL B C 1
ATOM 4207 O O . VAL B 1 397 ? -126.951 18.800 10.383 1.00 74.65 397 VAL B O 1
ATOM 4211 N N . PRO B 1 398 ? -128.901 18.385 9.308 1.00 73.06 398 PRO B N 1
ATOM 4212 C CA . PRO B 1 398 ? -128.403 17.189 8.628 1.00 74.88 398 PRO B CA 1
ATOM 4213 C C . PRO B 1 398 ? -127.340 17.603 7.629 1.00 74.85 398 PRO B C 1
ATOM 4214 O O . PRO B 1 398 ? -127.305 18.783 7.252 1.00 73.08 398 PRO B O 1
ATOM 4218 N N . GLY B 1 399 ? -126.480 16.664 7.226 1.00 76.96 399 GLY B N 1
ATOM 4219 C CA . GLY B 1 399 ? -125.524 16.903 6.155 1.00 77.31 399 GLY B CA 1
ATOM 4220 C C . GLY B 1 399 ? -124.265 17.707 6.461 1.00 77.49 399 GLY B C 1
ATOM 4221 O O . GLY B 1 399 ? -123.800 17.799 7.598 1.00 78.16 399 GLY B O 1
ATOM 4222 N N . SER B 1 400 ? -123.715 18.311 5.417 1.00 77.02 400 SER B N 1
ATOM 4223 C CA . SER B 1 400 ? -122.362 18.838 5.463 1.00 77.80 400 SER B CA 1
ATOM 4224 C C . SER B 1 400 ? -122.249 20.296 5.929 1.00 75.81 400 SER B C 1
ATOM 4225 O O . SER B 1 400 ? -121.156 20.773 6.250 1.00 76.45 400 SER B O 1
ATOM 4228 N N . ALA B 1 401 ? -123.369 21.007 5.959 1.00 73.57 401 ALA B N 1
ATOM 4229 C CA . ALA B 1 401 ? -123.347 22.451 6.196 1.00 71.69 401 ALA B CA 1
ATOM 4230 C C . ALA B 1 401 ? -122.653 22.860 7.500 1.00 72.11 401 ALA B C 1
ATOM 4231 O O . ALA B 1 401 ? -122.790 22.192 8.519 1.00 73.14 401 ALA B O 1
ATOM 4233 N N . GLU B 1 402 ? -121.925 23.966 7.477 1.00 76.34 402 GLU B N 1
ATOM 4234 C CA . GLU B 1 402 ? -121.469 24.564 8.723 1.00 76.85 402 GLU B CA 1
ATOM 4235 C C . GLU B 1 402 ? -122.554 25.495 9.261 1.00 74.86 402 GLU B C 1
ATOM 4236 O O . GLU B 1 402 ? -123.364 26.017 8.493 1.00 72.83 402 GLU B O 1
ATOM 4242 N N . LYS B 1 403 ? -122.570 25.710 10.574 1.00 69.71 403 LYS B N 1
ATOM 4243 C CA . LYS B 1 403 ? -123.504 26.679 11.156 1.00 68.04 403 LYS B CA 1
ATOM 4244 C C . LYS B 1 403 ? -122.874 27.846 11.935 1.00 67.73 403 LYS B C 1
ATOM 4245 O O . LYS B 1 403 ? -122.229 27.648 12.960 1.00 69.13 403 LYS B O 1
ATOM 4251 N N . VAL B 1 404 ? -123.070 29.064 11.432 1.00 66.03 404 VAL B N 1
ATOM 4252 C CA . VAL B 1 404 ? -122.552 30.266 12.078 1.00 65.63 404 VAL B CA 1
ATOM 4253 C C . VAL B 1 404 ? -123.617 30.888 12.972 1.00 64.77 404 VAL B C 1
ATOM 4254 O O . VAL B 1 404 ? -124.810 30.654 12.767 1.00 64.02 404 VAL B O 1
ATOM 4258 N N . LYS B 1 405 ? -123.193 31.681 13.953 1.00 65.02 405 LYS B N 1
ATOM 4259 C CA . LYS B 1 405 ? -124.122 32.349 14.859 1.00 64.50 405 LYS B CA 1
ATOM 4260 C C . LYS B 1 405 ? -124.301 33.781 14.421 1.00 62.96 405 LYS B C 1
ATOM 4261 O O . LYS B 1 405 ? -123.344 34.427 14.036 1.00 62.80 405 LYS B O 1
ATOM 4267 N N . ARG B 1 406 ? -125.522 34.296 14.488 1.00 63.33 406 ARG B N 1
ATOM 4268 C CA . ARG B 1 406 ? -125.799 35.643 13.997 1.00 60.69 406 ARG B CA 1
ATOM 4269 C C . ARG B 1 406 ? -124.968 36.712 14.668 1.00 60.93 406 ARG B C 1
ATOM 4270 O O . ARG B 1 406 ? -124.841 36.722 15.888 1.00 62.59 406 ARG B O 1
ATOM 4278 N N . ASN B 1 407 ? -124.427 37.623 13.870 1.00 71.46 407 ASN B N 1
ATOM 4279 C CA . ASN B 1 407 ? -123.602 38.713 14.384 1.00 71.02 407 ASN B CA 1
ATOM 4280 C C . ASN B 1 407 ? -122.203 38.349 14.855 1.00 73.03 407 ASN B C 1
ATOM 4281 O O . ASN B 1 407 ? -121.531 39.156 15.491 1.00 73.24 407 ASN B O 1
ATOM 4286 N N . SER B 1 408 ? -121.769 37.136 14.543 1.00 62.35 408 SER B N 1
ATOM 4287 C CA . SER B 1 408 ? -120.463 36.672 14.942 1.00 63.83 408 SER B CA 1
ATOM 4288 C C . SER B 1 408 ? -119.523 36.913 13.784 1.00 63.60 408 SER B C 1
ATOM 4289 O O . SER B 1 408 ? -119.977 37.123 12.649 1.00 62.47 408 SER B O 1
ATOM 4292 N N . ALA B 1 409 ? -118.220 36.874 14.062 1.00 64.88 409 ALA B N 1
ATOM 4293 C CA . ALA B 1 409 ? -117.225 37.018 13.012 1.00 65.06 409 ALA B CA 1
ATOM 4294 C C . ALA B 1 409 ? -117.475 36.049 11.841 1.00 64.99 409 ALA B C 1
ATOM 4295 O O . ALA B 1 409 ? -117.354 36.432 10.675 1.00 64.35 409 ALA B O 1
ATOM 4297 N N . GLU B 1 410 ? -117.841 34.809 12.140 1.00 65.78 410 GLU B N 1
ATOM 4298 C CA . GLU B 1 410 ? -118.046 33.805 11.101 1.00 65.97 410 GLU B CA 1
ATOM 4299 C C . GLU B 1 410 ? -119.307 34.050 10.252 1.00 64.26 410 GLU B C 1
ATOM 4300 O O . GLU B 1 410 ? -119.398 33.601 9.107 1.00 64.21 410 GLU B O 1
ATOM 4306 N N . TYR B 1 411 ? -120.273 34.757 10.829 1.00 63.08 411 TYR B N 1
ATOM 4307 C CA . TYR B 1 411 ? -121.544 35.068 10.178 1.00 61.63 411 TYR B CA 1
ATOM 4308 C C . TYR B 1 411 ? -121.312 36.084 9.077 1.00 60.82 411 TYR B C 1
ATOM 4309 O O . TYR B 1 411 ? -121.826 35.955 7.961 1.00 60.33 411 TYR B O 1
ATOM 4318 N N . TYR B 1 412 ? -120.508 37.096 9.400 1.00 60.86 412 TYR B N 1
ATOM 4319 C CA . TYR B 1 412 ? -120.166 38.116 8.422 1.00 60.34 412 TYR B CA 1
ATOM 4320 C C . TYR B 1 412 ? -119.265 37.539 7.311 1.00 61.26 412 TYR B C 1
ATOM 4321 O O . TYR B 1 412 ? -119.446 37.855 6.123 1.00 60.93 412 TYR B O 1
ATOM 4330 N N . GLN B 1 413 ? -118.330 36.670 7.673 1.00 62.64 413 GLN B N 1
ATOM 4331 C CA . GLN B 1 413 ? -117.550 36.017 6.645 1.00 63.78 413 GLN B CA 1
ATOM 4332 C C . GLN B 1 413 ? -118.498 35.366 5.679 1.00 63.37 413 GLN B C 1
ATOM 4333 O O . GLN B 1 413 ? -118.444 35.603 4.472 1.00 63.40 413 GLN B O 1
ATOM 4339 N N . ALA B 1 414 ? -119.376 34.540 6.235 1.00 63.15 414 ALA B N 1
ATOM 4340 C CA . ALA B 1 414 ? -120.265 33.720 5.432 1.00 63.00 414 ALA B CA 1
ATOM 4341 C C . ALA B 1 414 ? -120.994 34.612 4.462 1.00 61.85 414 ALA B C 1
ATOM 4342 O O . ALA B 1 414 ? -121.042 34.346 3.252 1.00 62.23 414 ALA B O 1
ATOM 4344 N N . TYR B 1 415 ? -121.545 35.696 4.976 1.00 60.66 415 TYR B N 1
ATOM 4345 C CA . TYR B 1 415 ? -122.303 36.529 4.088 1.00 59.79 415 TYR B CA 1
ATOM 4346 C C . TYR B 1 415 ? -121.398 37.286 3.096 1.00 60.27 415 TYR B C 1
ATOM 4347 O O . TYR B 1 415 ? -121.789 37.545 1.944 1.00 60.27 415 TYR B O 1
ATOM 4356 N N . SER B 1 416 ? -120.186 37.616 3.532 1.00 60.89 416 SER B N 1
ATOM 4357 C CA . SER B 1 416 ? -119.186 38.220 2.644 1.00 61.65 416 SER B CA 1
ATOM 4358 C C . SER B 1 416 ? -118.744 37.266 1.528 1.00 62.98 416 SER B C 1
ATOM 4359 O O . SER B 1 416 ? -118.595 37.697 0.386 1.00 63.44 416 SER B O 1
ATOM 4362 N N . GLU B 1 417 ? -118.547 35.987 1.851 1.00 65.59 417 GLU B N 1
ATOM 4363 C CA . GLU B 1 417 ? -117.998 35.027 0.885 1.00 68.04 417 GLU B CA 1
ATOM 4364 C C . GLU B 1 417 ? -119.004 34.392 -0.053 1.00 68.20 417 GLU B C 1
ATOM 4365 O O . GLU B 1 417 ? -118.654 33.954 -1.139 1.00 70.59 417 GLU B O 1
ATOM 4371 N N . ALA B 1 418 ? -120.252 34.305 0.386 1.00 64.02 418 ALA B N 1
ATOM 4372 C CA . ALA B 1 418 ? -121.245 33.560 -0.359 1.00 64.05 418 ALA B CA 1
ATOM 4373 C C . ALA B 1 418 ? -121.578 34.219 -1.698 1.00 64.16 418 ALA B C 1
ATOM 4374 O O . ALA B 1 418 ? -121.590 35.447 -1.827 1.00 63.53 418 ALA B O 1
ATOM 4376 N N . SER B 1 419 ? -121.837 33.383 -2.698 1.00 65.19 419 SER B N 1
ATOM 4377 C CA . SER B 1 419 ? -122.277 33.861 -4.005 1.00 65.58 419 SER B CA 1
ATOM 4378 C C . SER B 1 419 ? -123.802 33.759 -4.114 1.00 64.58 419 SER B C 1
ATOM 4379 O O . SER B 1 419 ? -124.430 34.414 -4.951 1.00 64.57 419 SER B O 1
ATOM 4382 N N . HIS B 1 420 ? -124.386 32.920 -3.266 1.00 63.96 420 HIS B N 1
ATOM 4383 C CA . HIS B 1 420 ? -125.830 32.852 -3.143 1.00 62.96 420 HIS B CA 1
ATOM 4384 C C . HIS B 1 420 ? -126.271 33.005 -1.689 1.00 61.61 420 HIS B C 1
ATOM 4385 O O . HIS B 1 420 ? -125.689 32.391 -0.777 1.00 61.76 420 HIS B O 1
ATOM 4392 N N . TRP B 1 421 ? -127.267 33.862 -1.489 1.00 60.52 421 TRP B N 1
ATOM 4393 C CA . TRP B 1 421 ? -128.034 33.911 -0.246 1.00 59.45 421 TRP B CA 1
ATOM 4394 C C . TRP B 1 421 ? -129.415 33.278 -0.460 1.00 59.30 421 TRP B C 1
ATOM 4395 O O . TRP B 1 421 ? -130.122 33.628 -1.410 1.00 59.45 421 TRP B O 1
ATOM 4406 N N . VAL B 1 422 ? -129.797 32.350 0.412 1.00 59.19 422 VAL B N 1
ATOM 4407 C CA . VAL B 1 422 ? -131.147 31.786 0.360 1.00 59.05 422 VAL B CA 1
ATOM 4408 C C . VAL B 1 422 ? -131.860 32.010 1.667 1.00 58.27 422 VAL B C 1
ATOM 4409 O O . VAL B 1 422 ? -131.401 31.544 2.703 1.00 58.34 422 VAL B O 1
ATOM 4413 N N . SER B 1 423 ? -132.978 32.730 1.633 1.00 57.75 423 SER B N 1
ATOM 4414 C CA . SER B 1 423 ? -133.817 32.834 2.827 1.00 57.30 423 SER B CA 1
ATOM 4415 C C . SER B 1 423 ? -135.287 33.092 2.511 1.00 57.22 423 SER B C 1
ATOM 4416 O O . SER B 1 423 ? -135.670 33.277 1.352 1.00 57.50 423 SER B O 1
ATOM 4419 N N . ASN B 1 424 ? -136.099 33.093 3.564 1.00 57.05 424 ASN B N 1
ATOM 4420 C CA . ASN B 1 424 ? -137.547 33.166 3.432 1.00 57.21 424 ASN B CA 1
ATOM 4421 C C . ASN B 1 424 ? -138.089 34.374 4.146 1.00 56.97 424 ASN B C 1
ATOM 4422 O O . ASN B 1 424 ? -139.287 34.544 4.220 1.00 57.25 424 ASN B O 1
ATOM 4427 N N . ALA B 1 425 ? -137.220 35.208 4.699 1.00 56.60 425 ALA B N 1
ATOM 4428 C CA . ALA B 1 425 ? -137.658 36.451 5.357 1.00 56.53 425 ALA B CA 1
ATOM 4429 C C . ALA B 1 425 ? -136.683 37.542 5.001 1.00 56.22 425 ALA B C 1
ATOM 4430 O O . ALA B 1 425 ? -135.769 37.314 4.218 1.00 56.12 425 ALA B O 1
ATOM 4432 N N . ARG B 1 426 ? -136.861 38.717 5.575 1.00 56.22 426 ARG B N 1
ATOM 4433 C CA . ARG B 1 426 ? -135.977 39.827 5.288 1.00 56.03 426 ARG B CA 1
ATOM 4434 C C . ARG B 1 426 ? -134.635 39.580 5.926 1.00 55.71 426 ARG B C 1
ATOM 4435 O O . ARG B 1 426 ? -134.586 39.165 7.073 1.00 55.75 426 ARG B O 1
ATOM 4443 N N . THR B 1 427 ? -133.544 39.801 5.191 1.00 55.58 427 THR B N 1
ATOM 4444 C CA . THR B 1 427 ? -132.214 39.824 5.807 1.00 55.44 427 THR B CA 1
ATOM 4445 C C . THR B 1 427 ? -131.821 41.271 6.147 1.00 55.37 427 THR B C 1
ATOM 4446 O O . THR B 1 427 ? -132.304 42.217 5.527 1.00 55.48 427 THR B O 1
ATOM 4450 N N . PRO B 1 428 ? -130.955 41.451 7.150 1.00 55.35 428 PRO B N 1
ATOM 4451 C CA . PRO B 1 428 ? -130.667 42.800 7.644 1.00 55.39 428 PRO B CA 1
ATOM 4452 C C . PRO B 1 428 ? -130.046 43.663 6.584 1.00 55.38 428 PRO B C 1
ATOM 4453 O O . PRO B 1 428 ? -129.295 43.171 5.735 1.00 55.41 428 PRO B O 1
ATOM 4457 N N . LEU B 1 429 ? -130.355 44.956 6.650 1.00 55.55 429 LEU B N 1
ATOM 4458 C CA . LEU B 1 429 ? -129.828 45.923 5.696 1.00 55.75 429 LEU B CA 1
ATOM 4459 C C . LEU B 1 429 ? -128.346 46.223 5.942 1.00 55.74 429 LEU B C 1
ATOM 4460 O O . LEU B 1 429 ? -127.660 46.659 5.024 1.00 55.97 429 LEU B O 1
ATOM 4465 N N . TYR B 1 430 ? -127.833 45.979 7.151 1.00 55.64 430 TYR B N 1
ATOM 4466 C CA . TYR B 1 430 ? -126.392 46.120 7.357 1.00 55.78 430 TYR B CA 1
ATOM 4467 C C . TYR B 1 430 ? -125.569 45.058 6.611 1.00 55.87 430 TYR B C 1
ATOM 4468 O O . TYR B 1 430 ? -124.357 45.203 6.504 1.00 56.18 430 TYR B O 1
ATOM 4477 N N . LEU B 1 431 ? -126.192 43.993 6.101 1.00 55.77 431 LEU B N 1
ATOM 4478 C CA . LEU B 1 431 ? -125.445 43.080 5.237 1.00 56.10 431 LEU B CA 1
ATOM 4479 C C . LEU B 1 431 ? -125.393 43.634 3.832 1.00 56.38 431 LEU B C 1
ATOM 4480 O O . LEU B 1 431 ? -126.367 44.185 3.364 1.00 56.29 431 LEU B O 1
ATOM 4485 N N . ASN B 1 432 ? -124.263 43.493 3.158 1.00 56.95 432 ASN B N 1
ATOM 4486 C CA . ASN B 1 432 ? -124.083 44.080 1.829 1.00 57.52 432 ASN B CA 1
ATOM 4487 C C . ASN B 1 432 ? -124.292 43.075 0.705 1.00 58.05 432 ASN B C 1
ATOM 4488 O O . ASN B 1 432 ? -123.492 42.163 0.524 1.00 58.58 432 ASN B O 1
ATOM 4493 N N . LYS B 1 433 ? -125.342 43.237 -0.074 1.00 58.13 433 LYS B N 1
ATOM 4494 C CA . LYS B 1 433 ? -125.497 42.356 -1.219 1.00 58.86 433 LYS B CA 1
ATOM 4495 C C . LYS B 1 433 ? -124.794 42.925 -2.443 1.00 60.00 433 LYS B C 1
ATOM 4496 O O . LYS B 1 433 ? -125.214 43.937 -3.006 1.00 60.34 433 LYS B O 1
ATOM 4502 N N . LYS B 1 434 ? -123.721 42.284 -2.869 1.00 60.83 434 LYS B N 1
ATOM 4503 C CA . LYS B 1 434 ? -122.880 42.872 -3.919 1.00 62.11 434 LYS B CA 1
ATOM 4504 C C . LYS B 1 434 ? -123.371 42.516 -5.342 1.00 63.32 434 LYS B C 1
ATOM 4505 O O . LYS B 1 434 ? -124.151 41.572 -5.487 1.00 63.18 434 LYS B O 1
ATOM 4511 N N . GLU B 1 435 ? -122.982 43.269 -6.372 1.00 85.87 435 GLU B N 1
ATOM 4512 C CA . GLU B 1 435 ? -123.396 42.934 -7.739 1.00 89.22 435 GLU B CA 1
ATOM 4513 C C . GLU B 1 435 ? -122.937 41.512 -8.009 1.00 90.62 435 GLU B C 1
ATOM 4514 O O . GLU B 1 435 ? -123.378 40.838 -8.933 1.00 92.97 435 GLU B O 1
ATOM 4520 N N . ASN B 1 436 ? -122.047 41.086 -7.131 1.00 66.23 436 ASN B N 1
ATOM 4521 C CA . ASN B 1 436 ? -121.285 39.861 -7.189 1.00 67.06 436 ASN B CA 1
ATOM 4522 C C . ASN B 1 436 ? -122.089 38.674 -6.666 1.00 66.23 436 ASN B C 1
ATOM 4523 O O . ASN B 1 436 ? -121.744 37.521 -6.901 1.00 67.13 436 ASN B O 1
ATOM 4528 N N . GLN B 1 437 ? -123.158 38.975 -5.936 1.00 64.65 437 GLN B N 1
ATOM 4529 C CA . GLN B 1 437 ? -123.901 37.994 -5.149 1.00 63.67 437 GLN B CA 1
ATOM 4530 C C . GLN B 1 437 ? -125.379 37.905 -5.567 1.00 63.32 437 GLN B C 1
ATOM 4531 O O . GLN B 1 437 ? -125.995 38.907 -5.943 1.00 63.21 437 GLN B O 1
ATOM 4537 N N . THR B 1 438 ? -125.937 36.700 -5.497 1.00 63.32 438 THR B N 1
ATOM 4538 C CA . THR B 1 438 ? -127.316 36.449 -5.893 1.00 63.16 438 THR B CA 1
ATOM 4539 C C . THR B 1 438 ? -128.175 36.115 -4.668 1.00 61.73 438 THR B C 1
ATOM 4540 O O . THR B 1 438 ? -127.983 35.078 -4.015 1.00 61.56 438 THR B O 1
ATOM 4544 N N . TYR B 1 439 ? -129.126 36.990 -4.366 1.00 60.92 439 TYR B N 1
ATOM 4545 C CA . TYR B 1 439 ? -129.968 36.871 -3.183 1.00 59.74 439 TYR B CA 1
ATOM 4546 C C . TYR B 1 439 ? -131.277 36.263 -3.613 1.00 59.93 439 TYR B C 1
ATOM 4547 O O . TYR B 1 439 ? -132.036 36.890 -4.344 1.00 60.34 439 TYR B O 1
ATOM 4556 N N . ILE B 1 440 ? -131.555 35.051 -3.160 1.00 59.80 440 ILE B N 1
ATOM 4557 C CA . ILE B 1 440 ? -132.809 34.392 -3.522 1.00 60.04 440 ILE B CA 1
ATOM 4558 C C . ILE B 1 440 ? -133.812 34.375 -2.363 1.00 59.11 440 ILE B C 1
ATOM 4559 O O . ILE B 1 440 ? -133.541 33.823 -1.283 1.00 58.61 440 ILE B O 1
ATOM 4564 N N . GLN B 1 441 ? -134.969 34.991 -2.604 1.00 59.12 441 GLN B N 1
ATOM 4565 C CA . GLN B 1 441 ? -135.976 35.194 -1.564 1.00 58.48 441 GLN B CA 1
ATOM 4566 C C . GLN B 1 441 ? -137.173 34.296 -1.816 1.00 58.89 441 GLN B C 1
ATOM 4567 O O . GLN B 1 441 ? -137.858 34.420 -2.836 1.00 59.64 441 GLN B O 1
ATOM 4573 N N . THR B 1 442 ? -137.421 33.381 -0.890 1.00 58.56 442 THR B N 1
ATOM 4574 C CA . THR B 1 442 ? -138.502 32.445 -1.087 1.00 59.02 442 THR B CA 1
ATOM 4575 C C . THR B 1 442 ? -139.775 33.022 -0.497 1.00 58.90 442 THR B C 1
ATOM 4576 O O . THR B 1 442 ? -140.882 32.594 -0.856 1.00 59.46 442 THR B O 1
ATOM 4580 N N . TRP B 1 443 ? -139.611 33.996 0.403 1.00 58.33 443 TRP B N 1
ATOM 4581 C CA . TRP B 1 443 ? -140.708 34.455 1.263 1.00 58.34 443 TRP B CA 1
ATOM 4582 C C . TRP B 1 443 ? -141.463 33.263 1.857 1.00 58.56 443 TRP B C 1
ATOM 4583 O O . TRP B 1 443 ? -141.020 32.107 1.746 1.00 58.61 443 TRP B O 1
ATOM 4594 N N . HIS B 1 444 ? -142.595 33.525 2.489 1.00 58.87 444 HIS B N 1
ATOM 4595 C CA . HIS B 1 444 ? -143.146 32.505 3.352 1.00 59.09 444 HIS B CA 1
ATOM 4596 C C . HIS B 1 444 ? -144.648 32.475 3.418 1.00 59.87 444 HIS B C 1
ATOM 4597 O O . HIS B 1 444 ? -145.212 32.265 4.481 1.00 60.16 444 HIS B O 1
ATOM 4604 N N . GLY B 1 445 ? -145.301 32.678 2.288 1.00 60.41 445 GLY B N 1
ATOM 4605 C CA . GLY B 1 445 ? -146.723 32.436 2.222 1.00 61.35 445 GLY B CA 1
ATOM 4606 C C . GLY B 1 445 ? -147.483 33.295 1.246 1.00 62.16 445 GLY B C 1
ATOM 4607 O O . GLY B 1 445 ? -147.139 34.451 1.035 1.00 62.08 445 GLY B O 1
ATOM 4608 N N . THR B 1 446 ? -148.508 32.705 0.641 1.00 63.09 446 THR B N 1
ATOM 4609 C CA . THR B 1 446 ? -149.532 33.446 -0.082 1.00 64.29 446 THR B CA 1
ATOM 4610 C C . THR B 1 446 ? -150.208 34.401 0.902 1.00 64.75 446 THR B C 1
ATOM 4611 O O . THR B 1 446 ? -150.735 33.958 1.917 1.00 64.90 446 THR B O 1
ATOM 4615 N N . PRO B 1 447 ? -150.180 35.713 0.618 1.00 65.15 447 PRO B N 1
ATOM 4616 C CA . PRO B 1 447 ? -150.625 36.750 1.569 1.00 65.65 447 PRO B CA 1
ATOM 4617 C C . PRO B 1 447 ? -152.135 36.796 1.739 1.00 67.28 447 PRO B C 1
ATOM 4618 O O . PRO B 1 447 ? -152.883 36.566 0.795 1.00 68.33 447 PRO B O 1
ATOM 4622 N N . LEU B 1 448 ? -152.592 37.077 2.945 1.00 67.69 448 LEU B N 1
ATOM 4623 C CA . LEU B 1 448 ? -154.013 37.256 3.137 1.00 69.49 448 LEU B CA 1
ATOM 4624 C C . LEU B 1 448 ? -154.193 38.697 3.552 1.00 70.42 448 LEU B C 1
ATOM 4625 O O . LEU B 1 448 ? -155.061 39.391 3.047 1.00 72.08 448 LEU B O 1
ATOM 4630 N N . LYS B 1 449 ? -153.342 39.147 4.459 1.00 70.97 449 LYS B N 1
ATOM 4631 C CA . LYS B 1 449 ? -153.429 40.488 4.994 1.00 70.83 449 LYS B CA 1
ATOM 4632 C C . LYS B 1 449 ? -152.490 41.366 4.181 1.00 70.44 449 LYS B C 1
ATOM 4633 O O . LYS B 1 449 ? -151.432 40.904 3.772 1.00 69.40 449 LYS B O 1
ATOM 4639 N N . ARG B 1 450 ? -152.854 42.626 3.943 1.00 72.01 450 ARG B N 1
ATOM 4640 C CA . ARG B 1 450 ? -152.037 43.479 3.073 1.00 72.18 450 ARG B CA 1
ATOM 4641 C C . ARG B 1 450 ? -150.743 43.886 3.759 1.00 73.10 450 ARG B C 1
ATOM 4642 O O . ARG B 1 450 ? -150.763 44.377 4.887 1.00 76.08 450 ARG B O 1
ATOM 4650 N N . LEU B 1 451 ? -149.623 43.662 3.068 1.00 63.10 451 LEU B N 1
ATOM 4651 C CA . LEU B 1 451 ? -148.305 43.947 3.625 1.00 62.90 451 LEU B CA 1
ATOM 4652 C C . LEU B 1 451 ? -147.477 44.955 2.844 1.00 63.35 451 LEU B C 1
ATOM 4653 O O . LEU B 1 451 ? -147.793 45.296 1.710 1.00 63.62 451 LEU B O 1
ATOM 4658 N N . ALA B 1 452 ? -146.395 45.397 3.476 1.00 64.90 452 ALA B N 1
ATOM 4659 C CA . ALA B 1 452 ? -145.421 46.302 2.866 1.00 64.15 452 ALA B CA 1
ATOM 4660 C C . ALA B 1 452 ? -146.062 47.534 2.256 1.00 65.62 452 ALA B C 1
ATOM 4661 O O . ALA B 1 452 ? -146.754 48.291 2.944 1.00 68.26 452 ALA B O 1
ATOM 4663 N N . ASN B 1 453 ? -145.828 47.737 0.962 1.00 65.51 453 ASN B N 1
ATOM 4664 C CA . ASN B 1 453 ? -146.340 48.921 0.291 1.00 67.02 453 ASN B CA 1
ATOM 4665 C C . ASN B 1 453 ? -147.852 49.127 0.454 1.00 67.88 453 ASN B C 1
ATOM 4666 O O . ASN B 1 453 ? -148.319 50.258 0.562 1.00 70.19 453 ASN B O 1
ATOM 4671 N N . ASP B 1 454 ? -148.607 48.031 0.504 1.00 69.75 454 ASP B N 1
ATOM 4672 C CA . ASP B 1 454 ? -150.066 48.081 0.501 1.00 71.67 454 ASP B CA 1
ATOM 4673 C C . ASP B 1 454 ? -150.718 48.419 1.840 1.00 74.42 454 ASP B C 1
ATOM 4674 O O . ASP B 1 454 ? -151.903 48.749 1.874 1.00 76.07 454 ASP B O 1
ATOM 4679 N N . MET B 1 455 ? -149.962 48.362 2.932 1.00 83.25 455 MET B N 1
ATOM 4680 C CA . MET B 1 455 ? -150.482 48.807 4.230 1.00 86.60 455 MET B CA 1
ATOM 4681 C C . MET B 1 455 ? -150.840 50.287 4.191 1.00 89.42 455 MET B C 1
ATOM 4682 O O . MET B 1 455 ? -150.361 51.018 3.329 1.00 88.16 455 MET B O 1
ATOM 4687 N N . LYS B 1 456 ? -151.667 50.742 5.123 1.00 114.02 456 LYS B N 1
ATOM 4688 C CA . LYS B 1 456 ? -152.003 52.162 5.154 1.00 117.14 456 LYS B CA 1
ATOM 4689 C C . LYS B 1 456 ? -151.458 52.869 6.401 1.00 119.55 456 LYS B C 1
ATOM 4690 O O . LYS B 1 456 ? -151.052 54.031 6.341 1.00 120.34 456 LYS B O 1
ATOM 4696 N N . VAL B 1 457 ? -151.450 52.159 7.524 1.00 121.79 457 VAL B N 1
ATOM 4697 C CA . VAL B 1 457 ? -150.820 52.665 8.740 1.00 124.51 457 VAL B CA 1
ATOM 4698 C C . VAL B 1 457 ? -149.924 51.607 9.387 1.00 122.57 457 VAL B C 1
ATOM 4699 O O . VAL B 1 457 ? -150.229 50.412 9.368 1.00 121.25 457 VAL B O 1
ATOM 4703 N N . VAL B 1 458 ? -148.811 52.071 9.948 1.00 140.97 458 VAL B N 1
ATOM 4704 C CA . VAL B 1 458 ? -147.905 51.241 10.733 1.00 140.30 458 VAL B CA 1
ATOM 4705 C C . VAL B 1 458 ? -147.496 52.049 11.965 1.00 145.45 458 VAL B C 1
ATOM 4706 O O . VAL B 1 458 ? -146.412 52.632 12.004 1.00 144.31 458 VAL B O 1
ATOM 4710 N N . ARG B 1 459 ? -148.376 52.109 12.962 1.00 146.33 459 ARG B N 1
ATOM 4711 C CA . ARG B 1 459 ? -148.080 52.853 14.184 1.00 152.57 459 ARG B CA 1
ATOM 4712 C C . ARG B 1 459 ? -147.069 52.097 15.048 1.00 153.00 459 ARG B C 1
ATOM 4713 O O . ARG B 1 459 ? -146.964 52.328 16.254 1.00 156.17 459 ARG B O 1
ATOM 4721 N N . MET B 1 460 ? -146.333 51.190 14.409 1.00 180.36 460 MET B N 1
ATOM 4722 C CA . MET B 1 460 ? -145.240 50.462 15.043 1.00 176.41 460 MET B CA 1
ATOM 4723 C C . MET B 1 460 ? -144.266 51.427 15.694 1.00 181.37 460 MET B C 1
ATOM 4724 O O . MET B 1 460 ? -143.740 52.322 15.037 1.00 180.71 460 MET B O 1
ATOM 4729 N N . PRO B 1 461 ? -144.017 51.236 16.993 1.00 160.48 461 PRO B N 1
ATOM 4730 C CA . PRO B 1 461 ? -143.210 52.125 17.837 1.00 166.11 461 PRO B CA 1
ATOM 4731 C C . PRO B 1 461 ? -141.902 52.608 17.190 1.00 166.70 461 PRO B C 1
ATOM 4732 O O . PRO B 1 461 ? -141.273 51.869 16.430 1.00 160.28 461 PRO B O 1
ATOM 4736 N N . GLY B 1 462 ? -141.520 53.851 17.490 1.00 155.19 462 GLY B N 1
ATOM 4737 C CA . GLY B 1 462 ? -140.237 54.409 17.085 1.00 151.88 462 GLY B CA 1
ATOM 4738 C C . GLY B 1 462 ? -140.071 54.711 15.605 1.00 144.66 462 GLY B C 1
ATOM 4739 O O . GLY B 1 462 ? -139.161 55.445 15.205 1.00 143.01 462 GLY B O 1
ATOM 4740 N N . THR B 1 463 ? -140.959 54.149 14.789 1.00 96.74 463 THR B N 1
ATOM 4741 C CA . THR B 1 463 ? -140.853 54.267 13.340 1.00 90.48 463 THR B CA 1
ATOM 4742 C C . THR B 1 463 ? -142.153 54.797 12.697 1.00 90.95 463 THR B C 1
ATOM 4743 O O . THR B 1 463 ? -143.253 54.492 13.166 1.00 94.33 463 THR B O 1
ATOM 4747 N N . THR B 1 464 ? -142.022 55.619 11.651 1.00 85.36 464 THR B N 1
ATOM 4748 C CA . THR B 1 464 ? -143.185 56.122 10.910 1.00 85.33 464 THR B CA 1
ATOM 4749 C C . THR B 1 464 ? -143.511 55.186 9.762 1.00 82.07 464 THR B C 1
ATOM 4750 O O . THR B 1 464 ? -142.774 54.224 9.513 1.00 79.97 464 THR B O 1
ATOM 4754 N N . THR B 1 465 ? -144.613 55.459 9.065 1.00 81.89 465 THR B N 1
ATOM 4755 C CA . THR B 1 465 ? -145.058 54.578 7.981 1.00 79.18 465 THR B CA 1
ATOM 4756 C C . THR B 1 465 ? -144.173 54.757 6.748 1.00 78.27 465 THR B C 1
ATOM 4757 O O . THR B 1 465 ? -143.723 53.772 6.153 1.00 76.00 465 THR B O 1
ATOM 4761 N N . PRO B 1 466 ? -143.911 56.020 6.370 1.00 80.27 466 PRO B N 1
ATOM 4762 C CA . PRO B 1 466 ? -142.941 56.301 5.309 1.00 79.91 466 PRO B CA 1
ATOM 4763 C C . PRO B 1 466 ? -141.581 55.630 5.567 1.00 78.85 466 PRO B C 1
ATOM 4764 O O . PRO B 1 466 ? -141.108 54.925 4.680 1.00 76.98 466 PRO B O 1
ATOM 4768 N N . LYS B 1 467 ? -140.978 55.816 6.739 1.00 90.68 467 LYS B N 1
ATOM 4769 C CA . LYS B 1 467 ? -139.654 55.241 6.986 1.00 88.60 467 LYS B CA 1
ATOM 4770 C C . LYS B 1 467 ? -139.655 53.705 7.045 1.00 85.97 467 LYS B C 1
ATOM 4771 O O . LYS B 1 467 ? -138.695 53.063 6.633 1.00 83.11 467 LYS B O 1
ATOM 4777 N N . TYR B 1 468 ? -140.736 53.118 7.540 1.00 76.13 468 TYR B N 1
ATOM 4778 C CA . TYR B 1 468 ? -140.876 51.660 7.550 1.00 73.74 468 TYR B CA 1
ATOM 4779 C C . TYR B 1 468 ? -140.986 51.069 6.150 1.00 71.69 468 TYR B C 1
ATOM 4780 O O . TYR B 1 468 ? -140.477 49.988 5.882 1.00 69.99 468 TYR B O 1
ATOM 4789 N N . LYS B 1 469 ? -141.693 51.770 5.274 1.00 72.09 469 LYS B N 1
ATOM 4790 C CA . LYS B 1 469 ? -141.820 51.365 3.891 1.00 70.68 469 LYS B CA 1
ATOM 4791 C C . LYS B 1 469 ? -140.508 51.576 3.147 1.00 70.76 469 LYS B C 1
ATOM 4792 O O . LYS B 1 469 ? -140.088 50.714 2.365 1.00 69.29 469 LYS B O 1
ATOM 4798 N N . ARG B 1 470 ? -139.873 52.721 3.386 1.00 72.71 470 ARG B N 1
ATOM 4799 C CA . ARG B 1 470 ? -138.569 53.006 2.812 1.00 73.18 470 ARG B CA 1
ATOM 4800 C C . ARG B 1 470 ? -137.631 51.834 3.091 1.00 71.78 470 ARG B C 1
ATOM 4801 O O . ARG B 1 470 ? -136.983 51.316 2.183 1.00 70.89 470 ARG B O 1
ATOM 4809 N N . ASN B 1 471 ? -137.562 51.408 4.347 1.00 71.80 471 ASN B N 1
ATOM 4810 C CA . ASN B 1 471 ? -136.718 50.279 4.706 1.00 70.70 471 ASN B CA 1
ATOM 4811 C C . ASN B 1 471 ? -137.089 48.979 3.988 1.00 68.43 471 ASN B C 1
ATOM 4812 O O . ASN B 1 471 ? -136.215 48.199 3.638 1.00 67.66 471 ASN B O 1
ATOM 4817 N N . PHE B 1 472 ? -138.384 48.733 3.793 1.00 67.60 472 PHE B N 1
ATOM 4818 C CA . PHE B 1 472 ? -138.825 47.473 3.248 1.00 65.74 472 PHE B CA 1
ATOM 4819 C C . PHE B 1 472 ? -138.451 47.462 1.773 1.00 65.41 472 PHE B C 1
ATOM 4820 O O . PHE B 1 472 ? -138.099 46.426 1.203 1.00 64.31 472 PHE B O 1
ATOM 4828 N N . ASN B 1 473 ? -138.521 48.633 1.155 1.00 66.63 473 ASN B N 1
ATOM 4829 C CA . ASN B 1 473 ? -138.175 48.778 -0.251 1.00 66.76 473 ASN B CA 1
ATOM 4830 C C . ASN B 1 473 ? -136.681 48.564 -0.486 1.00 67.00 473 ASN B C 1
ATOM 4831 O O . ASN B 1 473 ? -136.304 47.861 -1.416 1.00 66.41 473 ASN B O 1
ATOM 4836 N N . ARG B 1 474 ? -135.844 49.162 0.358 1.00 68.09 474 ARG B N 1
ATOM 4837 C CA . ARG B 1 474 ? -134.407 48.951 0.297 1.00 68.54 474 ARG B CA 1
ATOM 4838 C C . ARG B 1 474 ? -134.089 47.478 0.278 1.00 67.04 474 ARG B C 1
ATOM 4839 O O . ARG B 1 474 ? -133.232 47.028 -0.486 1.00 67.05 474 ARG B O 1
ATOM 4847 N N . GLU B 1 475 ? -134.765 46.734 1.151 1.00 65.99 475 GLU B N 1
ATOM 4848 C CA . GLU B 1 475 ? -134.647 45.286 1.190 1.00 64.64 475 GLU B CA 1
ATOM 4849 C C . GLU B 1 475 ? -135.057 44.615 -0.137 1.00 63.77 475 GLU B C 1
ATOM 4850 O O . GLU B 1 475 ? -134.217 43.989 -0.775 1.00 63.76 475 GLU B O 1
ATOM 4856 N N . THR B 1 476 ? -136.307 44.744 -0.573 1.00 63.33 476 THR B N 1
ATOM 4857 C CA . THR B 1 476 ? -136.738 43.982 -1.767 1.00 62.74 476 THR B CA 1
ATOM 4858 C C . THR B 1 476 ? -135.912 44.294 -3.046 1.00 63.68 476 THR B C 1
ATOM 4859 O O . THR B 1 476 ? -135.743 43.422 -3.938 1.00 63.49 476 THR B O 1
ATOM 4863 N N . SER B 1 477 ? -135.408 45.530 -3.138 1.00 64.92 477 SER B N 1
ATOM 4864 C CA . SER B 1 477 ? -134.542 45.890 -4.261 1.00 66.08 477 SER B CA 1
ATOM 4865 C C . SER B 1 477 ? -133.313 44.976 -4.352 1.00 66.06 477 SER B C 1
ATOM 4866 O O . SER B 1 477 ? -132.731 44.826 -5.414 1.00 66.85 477 SER B O 1
ATOM 4869 N N . ARG B 1 478 ? -132.945 44.354 -3.239 1.00 65.36 478 ARG B N 1
ATOM 4870 C CA . ARG B 1 478 ? -131.801 43.450 -3.189 1.00 65.47 478 ARG B CA 1
ATOM 4871 C C . ARG B 1 478 ? -132.189 42.039 -3.55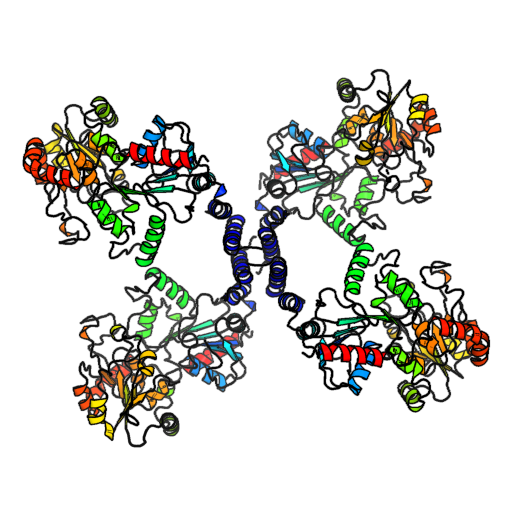7 1.00 64.47 478 ARG B C 1
ATOM 4872 O O . ARG B 1 478 ? -131.318 41.187 -3.729 1.00 64.73 478 ARG B O 1
ATOM 4880 N N . TRP B 1 479 ? -133.488 41.772 -3.661 1.00 63.53 479 TRP B N 1
ATOM 4881 C CA . TRP B 1 479 ? -133.943 40.439 -4.044 1.00 62.82 479 TRP B CA 1
ATOM 4882 C C . TRP B 1 479 ? -133.707 40.188 -5.554 1.00 63.77 479 TRP B C 1
ATOM 4883 O O . TRP B 1 479 ? -134.308 40.831 -6.421 1.00 64.32 479 TRP B O 1
ATOM 4894 N N . ASP B 1 480 ? -132.806 39.255 -5.851 1.00 64.22 480 ASP B N 1
ATOM 4895 C CA . ASP B 1 480 ? -132.456 38.925 -7.227 1.00 65.47 480 ASP B CA 1
ATOM 4896 C C . ASP B 1 480 ? -133.535 38.041 -7.840 1.00 65.20 480 ASP B C 1
ATOM 4897 O O . ASP B 1 480 ? -133.899 38.215 -8.999 1.00 66.22 480 ASP B O 1
ATOM 4902 N N . TYR B 1 481 ? -134.021 37.086 -7.046 1.00 64.06 481 TYR B N 1
ATOM 4903 C CA . TYR B 1 481 ? -135.182 36.255 -7.378 1.00 63.73 481 TYR B CA 1
ATOM 4904 C C . TYR B 1 481 ? -136.140 36.217 -6.192 1.00 62.22 481 TYR B C 1
ATOM 4905 O O . TYR B 1 481 ? -135.722 36.289 -5.036 1.00 61.50 481 TYR B O 1
ATOM 4914 N N . LEU B 1 482 ? -137.427 36.081 -6.498 1.00 62.02 482 LEU B N 1
ATOM 4915 C CA . LEU B 1 482 ? -138.501 36.035 -5.514 1.00 60.87 482 LEU B CA 1
ATOM 4916 C C . LEU B 1 482 ? -139.472 34.951 -5.924 1.00 60.99 482 LEU B C 1
ATOM 4917 O O . LEU B 1 482 ? -140.049 35.023 -6.998 1.00 61.90 482 LEU B O 1
ATOM 4922 N N . ILE B 1 483 ? -139.662 33.960 -5.060 1.00 60.31 483 ILE B N 1
ATOM 4923 C CA . ILE B 1 483 ? -140.556 32.815 -5.315 1.00 60.55 483 ILE B CA 1
ATOM 4924 C C . ILE B 1 483 ? -142.043 33.164 -5.171 1.00 60.27 483 ILE B C 1
ATOM 4925 O O . ILE B 1 483 ? -142.436 33.844 -4.222 1.00 59.44 483 ILE B O 1
ATOM 4930 N N . SER B 1 484 ? -142.872 32.722 -6.108 1.00 61.21 484 SER B N 1
ATOM 4931 C CA . SER B 1 484 ? -144.308 32.961 -5.987 1.00 61.19 484 SER B CA 1
ATOM 4932 C C . SER B 1 484 ? -145.093 31.673 -6.092 1.00 61.74 484 SER B C 1
ATOM 4933 O O . SER B 1 484 ? -144.735 30.775 -6.865 1.00 62.77 484 SER B O 1
ATOM 4936 N N . PRO B 1 485 ? -146.186 31.591 -5.327 1.00 61.28 485 PRO B N 1
ATOM 4937 C CA . PRO B 1 485 ? -147.063 30.418 -5.232 1.00 61.84 485 PRO B CA 1
ATOM 4938 C C . PRO B 1 485 ? -148.172 30.386 -6.291 1.00 63.32 485 PRO B C 1
ATOM 4939 O O . PRO B 1 485 ? -148.657 29.302 -6.637 1.00 64.38 485 PRO B O 1
ATOM 4943 N N . ASN B 1 486 ? -148.576 31.540 -6.809 1.00 63.66 486 ASN B N 1
ATOM 4944 C CA . ASN B 1 486 ? -149.755 31.582 -7.682 1.00 65.23 486 ASN B CA 1
ATOM 4945 C C . ASN B 1 486 ? -149.924 32.959 -8.315 1.00 65.73 486 ASN B C 1
ATOM 4946 O O . ASN B 1 486 ? -149.305 33.931 -7.865 1.00 64.68 486 ASN B O 1
ATOM 4951 N N . ARG B 1 487 ? -150.755 33.056 -9.347 1.00 67.53 487 ARG B N 1
ATOM 4952 C CA . ARG B 1 487 ? -150.863 34.316 -10.074 1.00 68.37 487 ARG B CA 1
ATOM 4953 C C . ARG B 1 487 ? -151.350 35.432 -9.150 1.00 67.34 487 ARG B C 1
ATOM 4954 O O . ARG B 1 487 ? -150.978 36.590 -9.310 1.00 67.32 487 ARG B O 1
ATOM 4962 N N . TYR B 1 488 ? -152.168 35.060 -8.171 1.00 66.71 488 TYR B N 1
ATOM 4963 C CA . TYR B 1 488 ? -152.719 35.998 -7.205 1.00 66.03 488 TYR B CA 1
ATOM 4964 C C . TYR B 1 488 ? -151.621 36.690 -6.424 1.00 64.51 488 TYR B C 1
ATOM 4965 O O . TYR B 1 488 ? -151.684 37.902 -6.200 1.00 64.55 488 TYR B O 1
ATOM 4974 N N . SER B 1 489 ? -150.617 35.919 -6.007 1.00 63.39 489 SER B N 1
ATOM 4975 C CA . SER B 1 489 ? -149.544 36.463 -5.204 1.00 62.14 489 SER B CA 1
ATOM 4976 C C . SER B 1 489 ? -148.600 37.268 -6.071 1.00 62.54 489 SER B C 1
ATOM 4977 O O . SER B 1 489 ? -148.104 38.306 -5.636 1.00 62.17 489 SER B O 1
ATOM 4980 N N . THR B 1 490 ? -148.349 36.795 -7.296 1.00 63.56 490 THR B N 1
ATOM 4981 C CA . THR B 1 490 ? -147.515 37.555 -8.244 1.00 64.32 490 THR B CA 1
ATOM 4982 C C . THR B 1 490 ? -148.028 38.989 -8.430 1.00 65.03 490 THR B C 1
ATOM 4983 O O . THR B 1 490 ? -147.244 39.937 -8.398 1.00 64.95 490 THR B O 1
ATOM 4987 N N . GLU B 1 491 ? -149.338 39.144 -8.612 1.00 77.86 491 GLU B N 1
ATOM 4988 C CA . GLU B 1 491 ? -149.946 40.462 -8.718 1.00 80.91 491 GLU B CA 1
ATOM 4989 C C . GLU B 1 491 ? -149.647 41.242 -7.456 1.00 80.53 491 GLU B C 1
ATOM 4990 O O . GLU B 1 491 ? -149.214 42.387 -7.504 1.00 81.33 491 GLU B O 1
ATOM 4996 N N . ILE B 1 492 ? -149.905 40.606 -6.320 1.00 64.44 492 ILE B N 1
ATOM 4997 C CA . ILE B 1 492 ? -149.786 41.264 -5.037 1.00 63.67 492 ILE B CA 1
ATOM 4998 C C . ILE B 1 492 ? -148.335 41.674 -4.815 1.00 63.01 492 ILE B C 1
ATOM 4999 O O . ILE B 1 492 ? -148.061 42.804 -4.391 1.00 63.29 492 ILE B O 1
ATOM 5004 N N . PHE B 1 493 ? -147.411 40.750 -5.095 1.00 62.35 493 PHE B N 1
ATOM 5005 C CA . PHE B 1 493 ? -145.998 40.960 -4.808 1.00 61.78 493 PHE B CA 1
ATOM 5006 C C . PHE B 1 493 ? -145.464 42.061 -5.707 1.00 62.85 493 PHE B C 1
ATOM 5007 O O . PHE B 1 493 ? -144.632 42.880 -5.300 1.00 62.85 493 PHE B O 1
ATOM 5015 N N . ARG B 1 494 ? -145.934 42.068 -6.943 1.00 69.78 494 ARG B N 1
ATOM 5016 C CA . ARG B 1 494 ? -145.501 43.073 -7.884 1.00 72.43 494 ARG B CA 1
ATOM 5017 C C . ARG B 1 494 ? -145.735 44.479 -7.298 1.00 73.60 494 ARG B C 1
ATOM 5018 O O . ARG B 1 494 ? -144.901 45.371 -7.433 1.00 74.48 494 ARG B O 1
ATOM 5026 N N . SER B 1 495 ? -146.856 44.637 -6.603 1.00 65.63 495 SER B N 1
ATOM 5027 C CA . SER B 1 495 ? -147.219 45.877 -5.917 1.00 66.25 495 SER B CA 1
ATOM 5028 C C . SER B 1 495 ? -146.582 46.051 -4.523 1.00 65.30 495 SER B C 1
ATOM 5029 O O . SER B 1 495 ? -145.907 47.039 -4.275 1.00 65.89 495 SER B O 1
ATOM 5032 N N . ALA B 1 496 ? -146.805 45.110 -3.611 1.00 64.09 496 ALA B N 1
ATOM 5033 C CA . ALA B 1 496 ? -146.404 45.333 -2.228 1.00 63.62 496 ALA B CA 1
ATOM 5034 C C . ALA B 1 496 ? -144.896 45.292 -2.071 1.00 63.15 496 ALA B C 1
ATOM 5035 O O . ALA B 1 496 ? -144.333 45.898 -1.158 1.00 63.40 496 ALA B O 1
ATOM 5037 N N . PHE B 1 497 ? -144.223 44.589 -2.960 1.00 62.75 497 PHE B N 1
ATOM 5038 C CA . PHE B 1 497 ? -142.806 44.418 -2.763 1.00 62.39 497 PHE B CA 1
ATOM 5039 C C . PHE B 1 497 ? -142.022 45.227 -3.753 1.00 63.42 497 PHE B C 1
ATOM 5040 O O . PHE B 1 497 ? -140.800 45.157 -3.790 1.00 63.42 497 PHE B O 1
ATOM 5048 N N . TRP B 1 498 ? -142.734 46.003 -4.557 1.00 64.51 498 TRP B N 1
ATOM 5049 C CA . TRP B 1 498 ? -142.085 46.810 -5.578 1.00 65.78 498 TRP B CA 1
ATOM 5050 C C . TRP B 1 498 ? -141.326 45.918 -6.569 1.00 65.66 498 TRP B C 1
ATOM 5051 O O . TRP B 1 498 ? -140.287 46.335 -7.091 1.00 66.46 498 TRP B O 1
ATOM 5062 N N . MET B 1 499 ? -141.817 44.704 -6.821 1.00 64.90 499 MET B N 1
ATOM 5063 C CA . MET B 1 499 ? -141.052 43.756 -7.632 1.00 64.95 499 MET B CA 1
ATOM 5064 C C . MET B 1 499 ? -141.228 43.937 -9.116 1.00 66.48 499 MET B C 1
ATOM 5065 O O . MET B 1 499 ? -142.332 44.201 -9.584 1.00 67.18 499 MET B O 1
ATOM 5070 N N . ASP B 1 500 ? -140.133 43.766 -9.853 1.00 86.67 500 ASP B N 1
ATOM 5071 C CA . ASP B 1 500 ? -140.213 43.549 -11.290 1.00 87.88 500 ASP B CA 1
ATOM 5072 C C . ASP B 1 500 ? -140.696 42.124 -11.501 1.00 85.47 500 ASP B C 1
ATOM 5073 O O . ASP B 1 500 ? -140.260 41.210 -10.806 1.00 83.70 500 ASP B O 1
ATOM 5078 N N . GLU B 1 501 ? -141.588 41.920 -12.455 1.00 78.35 501 GLU B N 1
ATOM 5079 C CA . GLU B 1 501 ? -142.028 40.568 -12.725 1.00 76.86 501 GLU B CA 1
ATOM 5080 C C . GLU B 1 501 ? -140.923 39.687 -13.292 1.00 77.61 501 GLU B C 1
ATOM 5081 O O . GLU B 1 501 ? -140.906 38.492 -13.031 1.00 76.61 501 GLU B O 1
ATOM 5087 N N . GLU B 1 502 ? -140.013 40.269 -14.071 1.00 73.51 502 GLU B N 1
ATOM 5088 C CA . GLU B 1 502 ? -138.871 39.528 -14.597 1.00 75.25 502 GLU B CA 1
ATOM 5089 C C . GLU B 1 502 ? -138.236 38.689 -13.494 1.00 74.06 502 GLU B C 1
ATOM 5090 O O . GLU B 1 502 ? -137.641 37.649 -13.758 1.00 75.48 502 GLU B O 1
ATOM 5096 N N . ARG B 1 503 ? -138.389 39.148 -12.253 1.00 68.83 503 ARG B N 1
ATOM 5097 C CA . ARG B 1 503 ? -137.674 38.600 -11.094 1.00 67.30 503 ARG B CA 1
ATOM 5098 C C . ARG B 1 503 ? -138.457 37.592 -10.246 1.00 65.89 503 ARG B C 1
ATOM 5099 O O . ARG B 1 503 ? -137.923 37.030 -9.295 1.00 64.81 503 ARG B O 1
ATOM 5107 N N . ILE B 1 504 ? -139.714 37.368 -10.599 1.00 66.11 504 ILE B N 1
ATOM 5108 C CA . ILE B 1 504 ? -140.591 36.484 -9.854 1.00 65.03 504 ILE B CA 1
ATOM 5109 C C . ILE B 1 504 ? -140.638 35.095 -10.480 1.00 65.92 504 ILE B C 1
ATOM 5110 O O . ILE B 1 504 ? -140.826 34.942 -11.693 1.00 67.67 504 ILE B O 1
ATOM 5115 N N . LEU B 1 505 ? -140.475 34.075 -9.651 1.00 64.99 505 LEU B N 1
ATOM 5116 C CA . LEU B 1 505 ? -140.477 32.702 -10.133 1.00 65.96 505 LEU B CA 1
ATOM 5117 C C . LEU B 1 505 ? -141.726 32.000 -9.621 1.00 65.43 505 LEU B C 1
ATOM 5118 O O . LEU B 1 505 ? -141.762 31.589 -8.467 1.00 64.09 505 LEU B O 1
ATOM 5123 N N . GLU B 1 506 ? -142.753 31.885 -10.459 1.00 74.48 506 GLU B N 1
ATOM 5124 C CA . GLU B 1 506 ? -143.962 31.180 -10.062 1.00 74.07 506 GLU B CA 1
ATOM 5125 C C . GLU B 1 506 ? -143.741 29.692 -10.125 1.00 76.95 506 GLU B C 1
ATOM 5126 O O . GLU B 1 506 ? -144.007 29.066 -11.144 1.00 79.63 506 GLU B O 1
ATOM 5132 N N . ILE B 1 507 ? -143.265 29.118 -9.029 1.00 65.99 507 ILE B N 1
ATOM 5133 C CA . ILE B 1 507 ? -142.949 27.701 -9.024 1.00 66.83 507 ILE B CA 1
ATOM 5134 C C . ILE B 1 507 ? -143.585 26.944 -7.875 1.00 65.89 507 ILE B C 1
ATOM 5135 O O . ILE B 1 507 ? -143.687 25.728 -7.920 1.00 66.87 507 ILE B O 1
ATOM 5140 N N . GLY B 1 508 ? -144.027 27.660 -6.857 1.00 64.22 508 GLY B N 1
ATOM 5141 C CA . GLY B 1 508 ? -144.552 27.002 -5.677 1.00 63.42 508 GLY B CA 1
ATOM 5142 C C . GLY B 1 508 ? -143.541 27.114 -4.545 1.00 62.13 508 GLY B C 1
ATOM 5143 O O . GLY B 1 508 ? -142.465 27.680 -4.731 1.00 61.93 508 GLY B O 1
ATOM 5144 N N . TYR B 1 509 ? -143.867 26.599 -3.363 1.00 61.47 509 TYR B N 1
ATOM 5145 C CA . TYR B 1 509 ? -142.932 26.706 -2.243 1.00 60.54 509 TYR B CA 1
ATOM 5146 C C . TYR B 1 509 ? -142.153 25.424 -2.105 1.00 61.31 509 TYR B C 1
ATOM 5147 O O . TYR B 1 509 ? -142.739 24.355 -1.980 1.00 62.01 509 TYR B O 1
ATOM 5156 N N . PRO B 1 510 ? -140.814 25.530 -2.135 1.00 61.38 510 PRO B N 1
ATOM 5157 C CA . PRO B 1 510 ? -140.038 24.324 -1.856 1.00 62.24 510 PRO B CA 1
ATOM 5158 C C . PRO B 1 510 ? -140.611 23.630 -0.624 1.00 61.96 510 PRO B C 1
ATOM 5159 O O . PRO B 1 510 ? -140.561 22.421 -0.550 1.00 62.99 510 PRO B O 1
ATOM 5163 N N . ARG B 1 511 ? -141.173 24.382 0.315 1.00 66.60 511 ARG B N 1
ATOM 5164 C CA . ARG B 1 511 ? -141.655 23.805 1.568 1.00 66.05 511 ARG B CA 1
ATOM 5165 C C . ARG B 1 511 ? -142.982 23.063 1.418 1.00 65.75 511 ARG B C 1
ATOM 5166 O O . ARG B 1 511 ? -143.489 22.467 2.370 1.00 65.43 511 ARG B O 1
ATOM 5174 N N . ASN B 1 512 ? -143.551 23.104 0.225 1.00 65.99 512 ASN B N 1
ATOM 5175 C CA . ASN B 1 512 ? -144.832 22.458 -0.006 1.00 65.92 512 ASN B CA 1
ATOM 5176 C C . ASN B 1 512 ? -144.681 21.297 -0.981 1.00 67.28 512 ASN B C 1
ATOM 5177 O O . ASN B 1 512 ? -145.658 20.645 -1.351 1.00 68.56 512 ASN B O 1
ATOM 5182 N N . ASP B 1 513 ? -143.443 21.047 -1.395 1.00 68.24 513 ASP B N 1
ATOM 5183 C CA . ASP B 1 513 ? -143.136 19.875 -2.201 1.00 69.86 513 ASP B CA 1
ATOM 5184 C C . ASP B 1 513 ? -143.666 18.597 -1.552 1.00 70.48 513 ASP B C 1
ATOM 5185 O O . ASP B 1 513 ? -144.349 17.821 -2.201 1.00 71.43 513 ASP B O 1
ATOM 5190 N N . VAL B 1 514 ? -143.365 18.380 -0.275 1.00 70.12 514 VAL B N 1
ATOM 5191 C CA . VAL B 1 514 ? -143.860 17.190 0.416 1.00 70.85 514 VAL B CA 1
ATOM 5192 C C . VAL B 1 514 ? -145.376 17.056 0.389 1.00 70.34 514 VAL B C 1
ATOM 5193 O O . VAL B 1 514 ? -145.880 15.939 0.427 1.00 71.53 514 VAL B O 1
ATOM 5197 N N . LEU B 1 515 ? -146.116 18.163 0.343 1.00 68.83 515 LEU B N 1
ATOM 5198 C CA . LEU B 1 515 ? -147.579 18.058 0.285 1.00 68.51 515 LEU B CA 1
ATOM 5199 C C . LEU B 1 515 ? -148.029 17.494 -1.076 1.00 69.86 515 LEU B C 1
ATOM 5200 O O . LEU B 1 515 ? -149.140 17.006 -1.217 1.00 70.29 515 LEU B O 1
ATOM 5205 N N . VAL B 1 516 ? -147.150 17.537 -2.071 1.00 70.70 516 VAL B N 1
ATOM 5206 C CA . VAL B 1 516 ? -147.430 16.917 -3.363 1.00 72.28 516 VAL B CA 1
ATOM 5207 C C . VAL B 1 516 ? -146.792 15.539 -3.474 1.00 74.36 516 VAL B C 1
ATOM 5208 O O . VAL B 1 516 ? -147.415 14.575 -3.928 1.00 75.94 516 VAL B O 1
ATOM 5212 N N . ASN B 1 517 ? -145.543 15.449 -3.051 1.00 74.58 517 ASN B N 1
ATOM 5213 C CA . ASN B 1 517 ? -144.744 14.256 -3.288 1.00 76.83 517 ASN B CA 1
ATOM 5214 C C . ASN B 1 517 ? -144.969 13.090 -2.323 1.00 77.92 517 ASN B C 1
ATOM 5215 O O . ASN B 1 517 ? -144.559 11.971 -2.616 1.00 80.25 517 ASN B O 1
ATOM 5220 N N . ARG B 1 518 ? -145.612 13.341 -1.183 1.00 76.46 518 ARG B N 1
ATOM 5221 C CA . ARG B 1 518 ? -145.600 12.376 -0.071 1.00 77.36 518 ARG B CA 1
ATOM 5222 C C . ARG B 1 518 ? -146.934 12.172 0.660 1.00 76.74 518 ARG B C 1
ATOM 5223 O O . ARG B 1 518 ? -146.978 11.483 1.670 1.00 77.33 518 ARG B O 1
ATOM 5231 N N . ALA B 1 519 ? -148.018 12.763 0.172 1.00 78.27 519 ALA B N 1
ATOM 5232 C CA . ALA B 1 519 ? -149.288 12.628 0.876 1.00 75.63 519 ALA B CA 1
ATOM 5233 C C . ALA B 1 519 ? -149.608 11.167 1.183 1.00 77.43 519 ALA B C 1
ATOM 5234 O O . ALA B 1 519 ? -150.245 10.881 2.191 1.00 77.18 519 ALA B O 1
ATOM 5236 N N . ASN B 1 520 ? -149.153 10.248 0.327 1.00 93.65 520 ASN B N 1
ATOM 5237 C CA . ASN B 1 520 ? -149.517 8.829 0.440 1.00 95.90 520 ASN B CA 1
ATOM 5238 C C . ASN B 1 520 ? -148.380 7.894 0.795 1.00 98.15 520 ASN B C 1
ATOM 5239 O O . ASN B 1 520 ? -148.525 6.678 0.682 1.00 101.14 520 ASN B O 1
ATOM 5244 N N . ASP B 1 521 ? -147.251 8.455 1.208 1.00 91.95 521 ASP B N 1
ATOM 5245 C CA . ASP B 1 521 ? -146.158 7.651 1.732 1.00 94.11 521 ASP B CA 1
ATOM 5246 C C . ASP B 1 521 ? -146.520 7.190 3.136 1.00 91.77 521 ASP B C 1
ATOM 5247 O O . ASP B 1 521 ? -146.120 7.804 4.120 1.00 89.21 521 ASP B O 1
ATOM 5252 N N . GLN B 1 522 ? -147.281 6.104 3.225 1.00 100.81 522 GLN B N 1
ATOM 5253 C CA . GLN B 1 522 ? -147.832 5.682 4.505 1.00 98.79 522 GLN B CA 1
ATOM 5254 C C . GLN B 1 522 ? -146.772 5.539 5.602 1.00 98.80 522 GLN B C 1
ATOM 5255 O O . GLN B 1 522 ? -147.002 5.898 6.753 1.00 95.99 522 GLN B O 1
ATOM 5261 N N . GLU B 1 523 ? -145.600 5.046 5.238 1.00 89.82 523 GLU B N 1
ATOM 5262 C CA . GLU B 1 523 ? -144.548 4.839 6.221 1.00 90.48 523 GLU B CA 1
ATOM 5263 C C . GLU B 1 523 ? -143.985 6.153 6.732 1.00 87.42 523 GLU B C 1
ATOM 5264 O O . GLU B 1 523 ? -143.571 6.256 7.885 1.00 87.02 523 GLU B O 1
ATOM 5270 N N . TYR B 1 524 ? -143.949 7.146 5.852 1.00 85.51 524 TYR B N 1
ATOM 5271 C CA . TYR B 1 524 ? -143.516 8.492 6.209 1.00 82.70 524 TYR B CA 1
ATOM 5272 C C . TYR B 1 524 ? -144.569 9.125 7.097 1.00 80.42 524 TYR B C 1
ATOM 5273 O O . TYR B 1 524 ? -144.260 9.814 8.070 1.00 78.92 524 TYR B O 1
ATOM 5282 N N . LEU B 1 525 ? -145.824 8.890 6.753 1.00 80.33 525 LEU B N 1
ATOM 5283 C CA . LEU B 1 525 ? -146.900 9.427 7.549 1.00 78.43 525 LEU B CA 1
ATOM 5284 C C . LEU B 1 525 ? -146.779 8.926 8.995 1.00 78.99 525 LEU B C 1
ATOM 5285 O O . LEU B 1 525 ? -147.005 9.677 9.950 1.00 77.14 525 LEU B O 1
ATOM 5290 N N . ASP B 1 526 ? -146.368 7.669 9.139 1.00 81.77 526 ASP B N 1
ATOM 5291 C CA . ASP B 1 526 ? -146.319 7.005 10.431 1.00 82.87 526 ASP B CA 1
ATOM 5292 C C . ASP B 1 526 ? -145.160 7.399 11.338 1.00 82.47 526 ASP B C 1
ATOM 5293 O O . ASP B 1 526 ? -145.322 7.429 12.556 1.00 82.08 526 ASP B O 1
ATOM 5298 N N . GLU B 1 527 ? -143.994 7.674 10.759 1.00 82.75 527 GLU B N 1
ATOM 5299 C CA . GLU B 1 527 ? -142.895 8.240 11.532 1.00 82.19 527 GLU B CA 1
ATOM 5300 C C . GLU B 1 527 ? -143.418 9.491 12.226 1.00 79.20 527 GLU B C 1
ATOM 5301 O O . GLU B 1 527 ? -143.236 9.688 13.428 1.00 78.83 527 GLU B O 1
ATOM 5307 N N . ILE B 1 528 ? -144.077 10.339 11.448 1.00 77.26 528 ILE B N 1
ATOM 5308 C CA . ILE B 1 528 ? -144.585 11.591 11.961 1.00 74.65 528 ILE B CA 1
ATOM 5309 C C . ILE B 1 528 ? -145.558 11.315 13.093 1.00 74.39 528 ILE B C 1
ATOM 5310 O O . ILE B 1 528 ? -145.507 11.962 14.144 1.00 73.26 528 ILE B O 1
ATOM 5315 N N . ARG B 1 529 ? -146.449 10.353 12.883 1.00 75.59 529 ARG B N 1
ATOM 5316 C CA . ARG B 1 529 ? -147.495 10.097 13.856 1.00 75.39 529 ARG B CA 1
ATOM 5317 C C . ARG B 1 529 ? -146.921 9.541 15.144 1.00 76.62 529 ARG B C 1
ATOM 5318 O O . ARG B 1 529 ? -147.400 9.838 16.236 1.00 75.77 529 ARG B O 1
ATOM 5326 N N . THR B 1 530 ? -145.884 8.731 15.023 1.00 78.79 530 THR B N 1
ATOM 5327 C CA . THR B 1 530 ? -145.316 8.117 16.208 1.00 80.35 530 THR B CA 1
ATOM 5328 C C . THR B 1 530 ? -144.391 9.096 16.927 1.00 79.07 530 THR B C 1
ATOM 5329 O O . THR B 1 530 ? -144.328 9.104 18.148 1.00 79.19 530 THR B O 1
ATOM 5333 N N . HIS B 1 531 ? -143.695 9.939 16.179 1.00 90.34 531 HIS B N 1
ATOM 5334 C CA . HIS B 1 531 ? -142.908 10.997 16.792 1.00 90.65 531 HIS B CA 1
ATOM 5335 C C . HIS B 1 531 ? -143.770 11.828 17.750 1.00 87.82 531 HIS B C 1
ATOM 5336 O O . HIS B 1 531 ? -143.270 12.362 18.735 1.00 89.01 531 HIS B O 1
ATOM 5343 N N . LEU B 1 532 ? -145.067 11.930 17.462 1.00 75.37 532 LEU B N 1
ATOM 5344 C CA . LEU B 1 532 ? -145.979 12.730 18.281 1.00 72.94 532 LEU B CA 1
ATOM 5345 C C . LEU B 1 532 ? -146.851 11.890 19.217 1.00 73.46 532 LEU B C 1
ATOM 5346 O O . LEU B 1 532 ? -147.856 12.387 19.742 1.00 71.62 532 LEU B O 1
ATOM 5351 N N . ASN B 1 533 ? -146.482 10.627 19.418 1.00 86.25 533 ASN B N 1
ATOM 5352 C CA . ASN B 1 533 ? -147.242 9.730 20.292 1.00 87.39 533 ASN B CA 1
ATOM 5353 C C . ASN B 1 533 ? -148.743 9.754 20.058 1.00 84.84 533 ASN B C 1
ATOM 5354 O O . ASN B 1 533 ? -149.533 9.633 20.994 1.00 85.02 533 ASN B O 1
ATOM 5359 N N . LEU B 1 534 ? -149.129 9.911 18.799 1.00 74.84 534 LEU B N 1
ATOM 5360 C CA . LEU B 1 534 ? -150.536 9.961 18.456 1.00 74.12 534 LEU B CA 1
ATOM 5361 C C . LEU B 1 534 ? -151.103 8.560 18.573 1.00 76.49 534 LEU B C 1
ATOM 5362 O O . LEU B 1 534 ? -150.519 7.608 18.049 1.00 78.59 534 LEU B O 1
ATOM 5367 N N . PRO B 1 535 ? -152.231 8.427 19.295 1.00 80.26 535 PRO B N 1
ATOM 5368 C CA . PRO B 1 535 ? -152.976 7.166 19.409 1.00 82.46 535 PRO B CA 1
ATOM 5369 C C . PRO B 1 535 ? -153.442 6.679 18.044 1.00 82.41 535 PRO B C 1
ATOM 5370 O O . PRO B 1 535 ? -153.863 7.467 17.190 1.00 80.30 535 PRO B O 1
ATOM 5374 N N . SER B 1 536 ? -153.387 5.368 17.862 1.00 101.31 536 SER B N 1
ATOM 5375 C CA . SER B 1 536 ? -153.553 4.752 16.555 1.00 102.21 536 SER B CA 1
ATOM 5376 C C . SER B 1 536 ? -154.919 4.944 15.895 1.00 101.48 536 SER B C 1
ATOM 5377 O O . SER B 1 536 ? -154.994 5.279 14.711 1.00 100.71 536 SER B O 1
ATOM 5380 N N . ASP B 1 537 ? -155.991 4.747 16.656 1.00 122.38 537 ASP B N 1
ATOM 5381 C CA . ASP B 1 537 ? -157.334 4.658 16.081 1.00 123.02 537 ASP B CA 1
ATOM 5382 C C . ASP B 1 537 ? -158.045 5.997 15.882 1.00 120.40 537 ASP B C 1
ATOM 5383 O O . ASP B 1 537 ? -159.221 6.027 15.525 1.00 121.27 537 ASP B O 1
ATOM 5388 N N . LYS B 1 538 ? -157.339 7.104 16.094 1.00 82.80 538 LYS B N 1
ATOM 5389 C CA . LYS B 1 538 ? -157.994 8.410 16.118 1.00 80.61 538 LYS B CA 1
ATOM 5390 C C . LYS B 1 538 ? -157.690 9.297 14.908 1.00 78.70 538 LYS B C 1
ATOM 5391 O O . LYS B 1 538 ? -156.562 9.373 14.455 1.00 77.99 538 LYS B O 1
ATOM 5397 N N . LYS B 1 539 ? -158.716 9.956 14.384 1.00 75.80 539 LYS B N 1
ATOM 5398 C CA . LYS B 1 539 ? -158.536 10.964 13.349 1.00 74.18 539 LYS B CA 1
ATOM 5399 C C . LYS B 1 539 ? -157.874 12.227 13.926 1.00 71.53 539 LYS B C 1
ATOM 5400 O O . LYS B 1 539 ? -157.744 12.380 15.140 1.00 71.14 539 LYS B O 1
ATOM 5406 N N . VAL B 1 540 ? -157.473 13.140 13.049 1.00 68.48 540 VAL B N 1
ATOM 5407 C CA . VAL B 1 540 ? -156.588 14.227 13.439 1.00 66.86 540 VAL B CA 1
ATOM 5408 C C . VAL B 1 540 ? -157.072 15.634 13.019 1.00 65.25 540 VAL B C 1
ATOM 5409 O O . VAL B 1 540 ? -157.143 15.957 11.834 1.00 65.16 540 VAL B O 1
ATOM 5413 N N . ILE B 1 541 ? -157.418 16.461 13.999 1.00 64.20 541 ILE B N 1
ATOM 5414 C CA . ILE B 1 541 ? -157.780 17.840 13.723 1.00 62.95 541 ILE B CA 1
ATOM 5415 C C . ILE B 1 541 ? -156.637 18.744 14.103 1.00 62.04 541 ILE B C 1
ATOM 5416 O O . ILE B 1 541 ? -156.144 18.665 15.235 1.00 61.98 541 ILE B O 1
ATOM 5421 N N . MET B 1 542 ? -156.214 19.607 13.182 1.00 61.49 542 MET B N 1
ATOM 5422 C CA . MET B 1 542 ? -155.230 20.636 13.525 1.00 60.76 542 MET B CA 1
ATOM 5423 C C . MET B 1 542 ? -155.873 22.006 13.671 1.00 60.05 542 MET B C 1
ATOM 5424 O O . MET B 1 542 ? -156.607 22.461 12.803 1.00 60.01 542 MET B O 1
ATOM 5429 N N . TYR B 1 543 ? -155.582 22.674 14.770 1.00 59.71 543 TYR B N 1
ATOM 5430 C CA . TYR B 1 543 ? -156.106 24.011 14.994 1.00 59.35 543 TYR B CA 1
ATOM 5431 C C . TYR B 1 543 ? -154.952 25.036 15.045 1.00 59.18 543 TYR B C 1
ATOM 5432 O O . TYR B 1 543 ? -154.044 24.925 15.897 1.00 59.26 543 TYR B O 1
ATOM 5441 N N . ALA B 1 544 ? -154.974 26.026 14.144 1.00 59.15 544 ALA B N 1
ATOM 5442 C CA . ALA B 1 544 ? -153.880 26.997 14.061 1.00 59.24 544 ALA B CA 1
ATOM 5443 C C . ALA B 1 544 ? -154.303 28.473 13.980 1.00 59.52 544 ALA B C 1
ATOM 5444 O O . ALA B 1 544 ? -154.215 29.091 12.923 1.00 59.72 544 ALA B O 1
ATOM 5446 N N . PRO B 1 545 ? -154.708 29.053 15.109 1.00 59.74 545 PRO B N 1
ATOM 5447 C CA . PRO B 1 545 ? -155.232 30.432 15.174 1.00 60.36 545 PRO B CA 1
ATOM 5448 C C . PRO B 1 545 ? -154.132 31.491 15.024 1.00 60.94 545 PRO B C 1
ATOM 5449 O O . PRO B 1 545 ? -153.067 31.281 15.585 1.00 60.92 545 PRO B O 1
ATOM 5453 N N . THR B 1 546 ? -154.345 32.601 14.331 1.00 61.65 546 THR B N 1
ATOM 5454 C CA . THR B 1 546 ? -153.301 33.627 14.373 1.00 62.49 546 THR B CA 1
ATOM 5455 C C . THR B 1 546 ? -153.263 34.257 15.743 1.00 63.23 546 THR B C 1
ATOM 5456 O O . THR B 1 546 ? -154.233 34.179 16.511 1.00 63.25 546 THR B O 1
ATOM 5460 N N . TRP B 1 547 ? -152.134 34.895 16.033 1.00 65.78 547 TRP B N 1
ATOM 5461 C CA . TRP B 1 547 ? -151.937 35.595 17.290 1.00 67.39 547 TRP B CA 1
ATOM 5462 C C . TRP B 1 547 ? -152.790 36.857 17.370 1.00 68.62 547 TRP B C 1
ATOM 5463 O O . TRP B 1 547 ? -152.843 37.652 16.437 1.00 68.99 547 TRP B O 1
ATOM 5474 N N . ARG B 1 548 ? -153.485 37.010 18.488 1.00 78.43 548 ARG B N 1
ATOM 5475 C CA . ARG B 1 548 ? -154.267 38.208 18.743 1.00 85.14 548 ARG B CA 1
ATOM 5476 C C . ARG B 1 548 ? -153.703 38.971 19.933 1.00 93.41 548 ARG B C 1
ATOM 5477 O O . ARG B 1 548 ? -153.429 38.383 20.980 1.00 96.80 548 ARG B O 1
ATOM 5485 N N . ASP B 1 549 ? -153.527 40.280 19.766 1.00 104.60 549 ASP B N 1
ATOM 5486 C CA . ASP B 1 549 ? -152.918 41.115 20.800 1.00 112.59 549 ASP B CA 1
ATOM 5487 C C . ASP B 1 549 ? -153.895 41.366 21.939 1.00 120.99 549 ASP B C 1
ATOM 5488 O O . ASP B 1 549 ? -153.516 41.423 23.108 1.00 127.32 549 ASP B O 1
ATOM 5493 N N . ASP B 1 550 ? -155.162 41.506 21.581 1.00 122.53 550 ASP B N 1
ATOM 5494 C CA . ASP B 1 550 ? -156.222 41.678 22.550 1.00 130.05 550 ASP B CA 1
ATOM 5495 C C . ASP B 1 550 ? -156.147 40.619 23.658 1.00 132.13 550 ASP B C 1
ATOM 5496 O O . ASP B 1 550 ? -156.500 40.878 24.805 1.00 140.40 550 ASP B O 1
ATOM 5501 N N . GLU B 1 551 ? -155.666 39.429 23.321 1.00 134.62 551 GLU B N 1
ATOM 5502 C CA . GLU B 1 551 ? -155.778 38.290 24.228 1.00 135.84 551 GLU B CA 1
ATOM 5503 C C . GLU B 1 551 ? -154.687 38.206 25.294 1.00 139.98 551 GLU B C 1
ATOM 5504 O O . GLU B 1 551 ? -154.819 37.459 26.259 1.00 142.55 551 GLU B O 1
ATOM 5510 N N . PHE B 1 552 ? -153.616 38.970 25.128 1.00 127.70 552 PHE B N 1
ATOM 5511 C CA . PHE B 1 552 ? -152.515 38.930 26.083 1.00 132.04 552 PHE B CA 1
ATOM 5512 C C . PHE B 1 552 ? -152.890 39.611 27.397 1.00 143.08 552 PHE B C 1
ATOM 5513 O O . PHE B 1 552 ? -153.273 40.783 27.411 1.00 147.81 552 PHE B O 1
ATOM 5521 N N . VAL B 1 553 ? -152.775 38.868 28.496 1.00 141.98 553 VAL B N 1
ATOM 5522 C CA . VAL B 1 553 ? -153.069 39.398 29.828 1.00 152.93 553 VAL B CA 1
ATOM 5523 C C . VAL B 1 553 ? -152.231 38.733 30.937 1.00 153.88 553 VAL B C 1
ATOM 5524 O O . VAL B 1 553 ? -151.823 37.577 30.808 1.00 146.88 553 VAL B O 1
ATOM 5528 N N . SER B 1 554 ? -151.964 39.487 32.008 1.00 143.63 554 SER B N 1
ATOM 5529 C CA . SER B 1 554 ? -151.371 38.966 33.257 1.00 141.80 554 SER B CA 1
ATOM 5530 C C . SER B 1 554 ? -149.933 38.417 33.175 1.00 135.71 554 SER B C 1
ATOM 5531 O O . SER B 1 554 ? -149.655 37.318 33.662 1.00 130.81 554 SER B O 1
ATOM 5534 N N . LYS B 1 555 ? -149.023 39.200 32.600 1.00 131.39 555 LYS B N 1
ATOM 5535 C CA . LYS B 1 555 ? -147.652 38.752 32.350 1.00 125.68 555 LYS B CA 1
ATOM 5536 C C . LYS B 1 555 ? -147.633 37.459 31.545 1.00 117.84 555 LYS B C 1
ATOM 5537 O O . LYS B 1 555 ? -146.574 36.856 31.357 1.00 112.37 555 LYS B O 1
ATOM 5543 N N . GLY B 1 556 ? -148.806 37.035 31.081 1.00 133.95 556 GLY B N 1
ATOM 5544 C CA . GLY B 1 556 ? -148.949 35.748 30.427 1.00 127.05 556 GLY B CA 1
ATOM 5545 C C . GLY B 1 556 ? -148.680 34.579 31.366 1.00 122.45 556 GLY B C 1
ATOM 5546 O O . GLY B 1 556 ? -148.191 33.534 30.935 1.00 115.96 556 GLY B O 1
ATOM 5547 N N . LYS B 1 557 ? -148.986 34.755 32.652 1.00 158.21 557 LYS B N 1
ATOM 5548 C CA . LYS B 1 557 ? -148.853 33.672 33.632 1.00 154.76 557 LYS B CA 1
ATOM 5549 C C . LYS B 1 557 ? -149.960 32.621 33.468 1.00 152.04 557 LYS B C 1
ATOM 5550 O O . LYS B 1 557 ? -149.677 31.426 33.357 1.00 145.87 557 LYS B O 1
ATOM 5556 N N . TYR B 1 558 ? -151.217 33.063 33.448 1.00 170.23 558 TYR B N 1
ATOM 5557 C CA . TYR B 1 558 ? -152.327 32.171 33.112 1.00 168.07 558 TYR B CA 1
ATOM 5558 C C . TYR B 1 558 ? -153.227 32.760 32.024 1.00 170.93 558 TYR B C 1
ATOM 5559 O O . TYR B 1 558 ? -153.648 33.915 32.119 1.00 177.54 558 TYR B O 1
ATOM 5568 N N . LEU B 1 559 ? -153.500 31.975 30.981 1.00 135.90 559 LEU B N 1
ATOM 5569 C CA . LEU B 1 559 ? -154.431 32.410 29.936 1.00 138.67 559 LEU B CA 1
ATOM 5570 C C . LEU B 1 559 ? -155.822 31.819 30.131 1.00 139.77 559 LEU B C 1
ATOM 5571 O O . LEU B 1 559 ? -155.964 30.691 30.615 1.00 135.70 559 LEU B O 1
ATOM 5576 N N . PHE B 1 560 ? -156.849 32.585 29.769 1.00 169.59 560 PHE B N 1
ATOM 5577 C CA . PHE B 1 560 ? -158.191 32.026 29.770 1.00 168.77 560 PHE B CA 1
ATOM 5578 C C . PHE B 1 560 ? -158.197 30.917 28.736 1.00 158.36 560 PHE B C 1
ATOM 5579 O O . PHE B 1 560 ? -157.542 31.007 27.692 1.00 151.56 560 PHE B O 1
ATOM 5587 N N . GLU B 1 561 ? -158.913 29.852 29.053 1.00 143.97 561 GLU B N 1
ATOM 5588 C CA . GLU B 1 561 ? -158.972 28.707 28.180 1.00 134.86 561 GLU B CA 1
ATOM 5589 C C . GLU B 1 561 ? -159.380 29.129 26.780 1.00 127.73 561 GLU B C 1
ATOM 5590 O O . GLU B 1 561 ? -160.205 30.020 26.600 1.00 130.28 561 GLU B O 1
ATOM 5596 N N . LEU B 1 562 ? -158.766 28.486 25.799 1.00 68.65 562 LEU B N 1
ATOM 5597 C CA . LEU B 1 562 ? -159.080 28.674 24.393 1.00 68.31 562 LEU B CA 1
ATOM 5598 C C . LEU B 1 562 ? -160.563 28.792 24.124 1.00 70.11 562 LEU B C 1
ATOM 5599 O O . LEU B 1 562 ? -161.358 28.053 24.669 1.00 70.67 562 LEU B O 1
ATOM 5604 N N . LYS B 1 563 ? -160.919 29.707 23.241 1.00 74.23 563 LYS B N 1
ATOM 5605 C CA . LYS B 1 563 ? -162.309 29.995 22.960 1.00 75.83 563 LYS B CA 1
ATOM 5606 C C . LYS B 1 563 ? -162.957 28.817 22.261 1.00 72.97 563 LYS B C 1
ATOM 5607 O O . LYS B 1 563 ? -164.162 28.608 22.379 1.00 74.61 563 LYS B O 1
ATOM 5613 N N . ILE B 1 564 ? -162.159 28.030 21.549 1.00 63.70 564 ILE B N 1
ATOM 5614 C CA . ILE B 1 564 ? -162.701 26.856 20.848 1.00 62.90 564 ILE B CA 1
ATOM 5615 C C . ILE B 1 564 ? -163.268 25.817 21.823 1.00 63.70 564 ILE B C 1
ATOM 5616 O O . ILE B 1 564 ? -163.953 24.876 21.410 1.00 63.62 564 ILE B O 1
ATOM 5621 N N . ASP B 1 565 ? -162.985 26.017 23.111 1.00 64.75 565 ASP B N 1
ATOM 5622 C CA . ASP B 1 565 ? -163.556 25.237 24.216 1.00 66.07 565 ASP B CA 1
ATOM 5623 C C . ASP B 1 565 ? -163.141 23.768 24.178 1.00 65.39 565 ASP B C 1
ATOM 5624 O O . ASP B 1 565 ? -163.910 22.932 23.679 1.00 65.38 565 ASP B O 1
ATOM 5629 N N . LEU B 1 566 ? -161.951 23.452 24.705 1.00 65.14 566 LEU B N 1
ATOM 5630 C CA . LEU B 1 566 ? -161.416 22.081 24.621 1.00 64.67 566 LEU B CA 1
ATOM 5631 C C . LEU B 1 566 ? -162.361 21.093 25.274 1.00 66.08 566 LEU B C 1
ATOM 5632 O O . LEU B 1 566 ? -162.657 20.034 24.712 1.00 65.82 566 LEU B O 1
ATOM 5637 N N . ASP B 1 567 ? -162.832 21.477 26.458 1.00 67.82 567 ASP B N 1
ATOM 5638 C CA . ASP B 1 567 ? -163.734 20.684 27.269 1.00 69.67 567 ASP B CA 1
ATOM 5639 C C . ASP B 1 567 ? -164.943 20.192 26.493 1.00 70.82 567 ASP B C 1
ATOM 5640 O O . ASP B 1 567 ? -165.321 19.022 26.595 1.00 72.52 567 ASP B O 1
ATOM 5645 N N . ASN B 1 568 ? -165.567 21.092 25.736 1.00 69.25 568 ASN B N 1
ATOM 5646 C CA . ASN B 1 568 ? -166.651 20.685 24.852 1.00 69.41 568 ASN B CA 1
ATOM 5647 C C . ASN B 1 568 ? -166.150 19.769 23.731 1.00 67.89 568 ASN B C 1
ATOM 5648 O O . ASN B 1 568 ? -166.826 18.803 23.361 1.00 68.58 568 ASN B O 1
ATOM 5653 N N . LEU B 1 569 ? -164.968 20.062 23.200 1.00 66.11 569 LEU B N 1
ATOM 5654 C CA . LEU B 1 569 ? -164.415 19.250 22.135 1.00 64.87 569 LEU B CA 1
ATOM 5655 C C . LEU B 1 569 ? -164.128 17.817 22.584 1.00 65.60 569 LEU B C 1
ATOM 5656 O O . LEU B 1 569 ? -164.429 16.870 21.868 1.00 65.75 569 LEU B O 1
ATOM 5661 N N . TYR B 1 570 ? -163.555 17.670 23.776 1.00 66.35 570 TYR B N 1
ATOM 5662 C CA . TYR B 1 570 ? -163.273 16.364 24.368 1.00 67.48 570 TYR B CA 1
ATOM 5663 C C . TYR B 1 570 ? -164.566 15.572 24.515 1.00 69.22 570 TYR B C 1
ATOM 5664 O O . TYR B 1 570 ? -164.630 14.414 24.120 1.00 69.76 570 TYR B O 1
ATOM 5673 N N . LYS B 1 571 ? -165.601 16.198 25.071 1.00 70.39 571 LYS B N 1
ATOM 5674 C CA . LYS B 1 571 ? -166.901 15.536 25.182 1.00 73.00 571 LYS B CA 1
ATOM 5675 C C . LYS B 1 571 ? -167.462 15.132 23.817 1.00 72.66 571 LYS B C 1
ATOM 5676 O O . LYS B 1 571 ? -167.928 14.016 23.646 1.00 75.39 571 LYS B O 1
ATOM 5682 N N . GLU B 1 572 ? -167.393 16.021 22.839 1.00 70.21 572 GLU B N 1
ATOM 5683 C CA . GLU B 1 572 ? -167.989 15.734 21.536 1.00 70.06 572 GLU B CA 1
ATOM 5684 C C . GLU B 1 572 ? -167.151 14.820 20.626 1.00 69.07 572 GLU B C 1
ATOM 5685 O O . GLU B 1 572 ? -167.694 13.973 19.919 1.00 70.00 572 GLU B O 1
ATOM 5691 N N . LEU B 1 573 ? -165.834 15.001 20.641 1.00 67.47 573 LEU B N 1
ATOM 5692 C CA . LEU B 1 573 ? -164.964 14.293 19.715 1.00 66.58 573 LEU B CA 1
ATOM 5693 C C . LEU B 1 573 ? -163.938 13.408 20.387 1.00 66.88 573 LEU B C 1
ATOM 5694 O O . LEU B 1 573 ? -163.239 12.658 19.703 1.00 66.62 573 LEU B O 1
ATOM 5699 N N . GLY B 1 574 ? -163.838 13.492 21.709 1.00 87.57 574 GLY B N 1
ATOM 5700 C CA . GLY B 1 574 ? -162.781 12.814 22.447 1.00 86.58 574 GLY B CA 1
ATOM 5701 C C . GLY B 1 574 ? -162.485 11.348 22.140 1.00 87.32 574 GLY B C 1
ATOM 5702 O O . GLY B 1 574 ? -161.398 10.860 22.452 1.00 86.54 574 GLY B O 1
ATOM 5703 N N . ASP B 1 575 ? -163.440 10.642 21.541 1.00 75.54 575 ASP B N 1
ATOM 5704 C CA . ASP B 1 575 ? -163.270 9.230 21.237 1.00 76.64 575 ASP B CA 1
ATOM 5705 C C . ASP B 1 575 ? -162.615 9.003 19.872 1.00 73.86 575 ASP B C 1
ATOM 5706 O O . ASP B 1 575 ? -161.723 8.156 19.724 1.00 72.81 575 ASP B O 1
ATOM 5711 N N . ASP B 1 576 ? -163.043 9.783 18.886 1.00 94.75 576 ASP B N 1
ATOM 5712 C CA . ASP B 1 576 ? -162.642 9.574 17.500 1.00 93.40 576 ASP B CA 1
ATOM 5713 C C . ASP B 1 576 ? -161.478 10.428 17.018 1.00 89.42 576 ASP B C 1
ATOM 5714 O O . ASP B 1 576 ? -160.786 10.067 16.065 1.00 88.43 576 ASP B O 1
ATOM 5719 N N . TYR B 1 577 ? -161.277 11.570 17.661 1.00 65.44 577 TYR B N 1
ATOM 5720 C CA . TYR B 1 577 ? -160.351 12.562 17.149 1.00 63.66 577 TYR B CA 1
ATOM 5721 C C . TYR B 1 577 ? -159.253 12.868 18.134 1.00 63.28 577 TYR B C 1
ATOM 5722 O O . TYR B 1 577 ? -159.416 12.734 19.342 1.00 64.11 577 TYR B O 1
ATOM 5731 N N . VAL B 1 578 ? -158.122 13.281 17.595 1.00 63.75 578 VAL B N 1
ATOM 5732 C CA . VAL B 1 578 ? -157.098 13.904 18.393 1.00 62.80 578 VAL B CA 1
ATOM 5733 C C . VAL B 1 578 ? -156.934 15.308 17.819 1.00 61.17 578 VAL B C 1
ATOM 5734 O O . VAL B 1 578 ? -157.129 15.524 16.621 1.00 60.69 578 VAL B O 1
ATOM 5738 N N . ILE B 1 579 ? -156.618 16.279 18.663 1.00 60.12 579 ILE B N 1
ATOM 5739 C CA . ILE B 1 579 ? -156.521 17.655 18.181 1.00 59.05 579 ILE B CA 1
ATOM 5740 C C . ILE B 1 579 ? -155.151 18.273 18.472 1.00 58.90 579 ILE B C 1
ATOM 5741 O O . ILE B 1 579 ? -154.690 18.282 19.613 1.00 59.63 579 ILE B O 1
ATOM 5746 N N . LEU B 1 580 ? -154.490 18.758 17.427 1.00 58.24 580 LEU B N 1
ATOM 5747 C CA . LEU B 1 580 ? -153.141 19.317 17.558 1.00 58.37 580 LEU B CA 1
ATOM 5748 C C . LEU B 1 580 ? -153.204 20.833 17.650 1.00 58.00 580 LEU B C 1
ATOM 5749 O O . LEU B 1 580 ? -153.591 21.493 16.701 1.00 57.39 580 LEU B O 1
ATOM 5754 N N . LEU B 1 581 ? -152.839 21.396 18.789 1.00 58.65 581 LEU B N 1
ATOM 5755 C CA . LEU B 1 581 ? -152.851 22.843 18.916 1.00 58.65 581 LEU B CA 1
ATOM 5756 C C . LEU B 1 581 ? -151.526 23.449 18.438 1.00 58.91 581 LEU B C 1
ATOM 5757 O O . LEU B 1 581 ? -150.469 23.247 19.068 1.00 59.83 581 LEU B O 1
ATOM 5762 N N . ARG B 1 582 ? -151.572 24.178 17.317 1.00 58.39 582 ARG B N 1
ATOM 5763 C CA . ARG B 1 582 ? -150.417 24.975 16.886 1.00 58.93 582 ARG B CA 1
ATOM 5764 C C . ARG B 1 582 ? -150.574 26.450 17.229 1.00 59.48 582 ARG B C 1
ATOM 5765 O O . ARG B 1 582 ? -151.119 27.228 16.444 1.00 59.19 582 ARG B O 1
ATOM 5773 N N . MET B 1 583 ? -150.092 26.829 18.404 1.00 60.56 583 MET B N 1
ATOM 5774 C CA . MET B 1 583 ? -150.290 28.177 18.888 1.00 61.44 583 MET B CA 1
ATOM 5775 C C . MET B 1 583 ? -149.011 28.978 18.814 1.00 62.96 583 MET B C 1
ATOM 5776 O O . MET B 1 583 ? -147.938 28.454 18.519 1.00 64.91 583 MET B O 1
ATOM 5781 N N . HIS B 1 584 ? -149.152 30.263 19.116 1.00 68.49 584 HIS B N 1
ATOM 5782 C CA . HIS B 1 584 ? -148.026 31.145 19.269 1.00 72.13 584 HIS B CA 1
ATOM 5783 C C . HIS B 1 584 ? -147.286 30.707 20.510 1.00 75.60 584 HIS B C 1
ATOM 5784 O O . HIS B 1 584 ? -147.867 30.108 21.409 1.00 75.10 584 HIS B O 1
ATOM 5791 N N . TYR B 1 585 ? -145.999 31.014 20.570 1.00 68.33 585 TYR B N 1
ATOM 5792 C CA . TYR B 1 585 ? -145.179 30.453 21.629 1.00 69.71 585 TYR B CA 1
ATOM 5793 C C . TYR B 1 585 ? -145.599 30.946 23.004 1.00 71.22 585 TYR B C 1
ATOM 5794 O O . TYR B 1 585 ? -145.474 30.229 23.984 1.00 73.42 585 TYR B O 1
ATOM 5803 N N . LEU B 1 586 ? -146.137 32.154 23.071 1.00 71.73 586 LEU B N 1
ATOM 5804 C CA . LEU B 1 586 ? -146.633 32.673 24.340 1.00 73.25 586 LEU B CA 1
ATOM 5805 C C . LEU B 1 586 ? -147.868 31.919 24.858 1.00 71.95 586 LEU B C 1
ATOM 5806 O O . LEU B 1 586 ? -147.916 31.571 26.031 1.00 73.13 586 LEU B O 1
ATOM 5811 N N . ILE B 1 587 ? -148.861 31.665 24.006 1.00 69.83 587 ILE B N 1
ATOM 5812 C CA . ILE B 1 587 ? -150.015 30.872 24.438 1.00 68.79 587 ILE B CA 1
ATOM 5813 C C . ILE B 1 587 ? -149.572 29.471 24.863 1.00 68.48 587 ILE B C 1
ATOM 5814 O O . ILE B 1 587 ? -149.990 28.974 25.910 1.00 69.20 587 ILE B O 1
ATOM 5819 N N . SER B 1 588 ? -148.743 28.840 24.030 1.00 67.63 588 SER B N 1
ATOM 5820 C CA . SER B 1 588 ? -148.313 27.467 24.246 1.00 67.41 588 SER B CA 1
ATOM 5821 C C . SER B 1 588 ? -147.784 27.169 25.649 1.00 69.48 588 SER B C 1
ATOM 5822 O O . SER B 1 588 ? -148.287 26.272 26.324 1.00 69.55 588 SER B O 1
ATOM 5825 N N . ASN B 1 589 ? -146.756 27.882 26.089 1.00 75.20 589 ASN B N 1
ATOM 5826 C CA . ASN B 1 589 ? -146.227 27.602 27.419 1.00 79.57 589 ASN B CA 1
ATOM 5827 C C . ASN B 1 589 ? -147.019 28.274 28.533 1.00 80.53 589 ASN B C 1
ATOM 5828 O O . ASN B 1 589 ? -146.538 28.405 29.653 1.00 83.87 589 ASN B O 1
ATOM 5833 N N . ALA B 1 590 ? -148.240 28.689 28.203 1.00 73.72 590 ALA B N 1
ATOM 5834 C CA . ALA B 1 590 ? -149.242 29.106 29.188 1.00 74.81 590 ALA B CA 1
ATOM 5835 C C . ALA B 1 590 ? -150.433 28.125 29.229 1.00 73.39 590 ALA B C 1
ATOM 5836 O O . ALA B 1 590 ? -151.224 28.141 30.172 1.00 74.55 590 ALA B O 1
ATOM 5838 N N . LEU B 1 591 ? -150.555 27.289 28.197 1.00 75.44 591 LEU B N 1
ATOM 5839 C CA . LEU B 1 591 ? -151.622 26.293 28.101 1.00 72.20 591 LEU B CA 1
ATOM 5840 C C . LEU B 1 591 ? -151.528 25.239 29.183 1.00 72.66 591 LEU B C 1
ATOM 5841 O O . LEU B 1 591 ? -150.461 24.708 29.436 1.00 74.01 591 LEU B O 1
ATOM 5846 N N . ASP B 1 592 ? -152.648 24.928 29.819 1.00 91.34 592 ASP B N 1
ATOM 5847 C CA . ASP B 1 592 ? -152.683 23.799 30.733 1.00 91.88 592 ASP B CA 1
ATOM 5848 C C . ASP B 1 592 ? -153.515 22.714 30.095 1.00 89.42 592 ASP B C 1
ATOM 5849 O O . ASP B 1 592 ? -154.732 22.844 29.989 1.00 88.65 592 ASP B O 1
ATOM 5854 N N . LEU B 1 593 ? -152.864 21.647 29.655 1.00 71.02 593 LEU B N 1
ATOM 5855 C CA . LEU B 1 593 ? -153.595 20.555 29.036 1.00 69.88 593 LEU B CA 1
ATOM 5856 C C . LEU B 1 593 ? -153.843 19.382 30.030 1.00 71.72 593 LEU B C 1
ATOM 5857 O O . LEU B 1 593 ? -154.154 18.247 29.627 1.00 71.35 593 LEU B O 1
ATOM 5862 N N . SER B 1 594 ? -153.718 19.665 31.329 1.00 73.97 594 SER B N 1
ATOM 5863 C CA . SER B 1 594 ? -154.112 18.703 32.352 1.00 76.07 594 SER B CA 1
ATOM 5864 C C . SER B 1 594 ? -155.541 18.296 32.123 1.00 75.51 594 SER B C 1
ATOM 5865 O O . SER B 1 594 ? -156.435 19.139 32.137 1.00 75.19 594 SER B O 1
ATOM 5868 N N . GLY B 1 595 ? -155.759 17.007 31.919 1.00 75.70 595 GLY B N 1
ATOM 5869 C CA . GLY B 1 595 ? -157.092 16.487 31.738 1.00 75.63 595 GLY B CA 1
ATOM 5870 C C . GLY B 1 595 ? -157.487 16.328 30.284 1.00 73.19 595 GLY B C 1
ATOM 5871 O O . GLY B 1 595 ? -158.633 15.968 30.008 1.00 73.14 595 GLY B O 1
ATOM 5872 N N . TYR B 1 596 ? -156.566 16.599 29.351 1.00 71.44 596 TYR B N 1
ATOM 5873 C CA . TYR B 1 596 ? -156.831 16.376 27.927 1.00 69.39 596 TYR B CA 1
ATOM 5874 C C . TYR B 1 596 ? -155.752 15.541 27.261 1.00 68.98 596 TYR B C 1
ATOM 5875 O O . TYR B 1 596 ? -155.708 15.443 26.033 1.00 67.41 596 TYR B O 1
ATOM 5884 N N . GLU B 1 597 ? -154.881 14.941 28.062 1.00 70.67 597 GLU B N 1
ATOM 5885 C CA . GLU B 1 597 ? -153.858 14.052 27.524 1.00 70.80 597 GLU B CA 1
ATOM 5886 C C . GLU B 1 597 ? -154.427 12.999 26.546 1.00 70.28 597 GLU B C 1
ATOM 5887 O O . GLU B 1 597 ? -155.523 12.467 26.742 1.00 70.92 597 GLU B O 1
ATOM 5893 N N . ASN B 1 598 ? -153.674 12.721 25.485 1.00 80.56 598 ASN B N 1
ATOM 5894 C CA . ASN B 1 598 ? -154.102 11.792 24.437 1.00 78.43 598 ASN B CA 1
ATOM 5895 C C . ASN B 1 598 ? -155.310 12.270 23.643 1.00 75.56 598 ASN B C 1
ATOM 5896 O O . ASN B 1 598 ? -155.870 11.530 22.820 1.00 74.60 598 ASN B O 1
ATOM 5901 N N . PHE B 1 599 ? -155.702 13.515 23.892 1.00 66.48 599 PHE B N 1
ATOM 5902 C CA . PHE B 1 599 ? -156.709 14.157 23.076 1.00 65.09 599 PHE B CA 1
ATOM 5903 C C . PHE B 1 599 ? -156.193 15.478 22.509 1.00 63.49 599 PHE B C 1
ATOM 5904 O O . PHE B 1 599 ? -156.257 15.718 21.295 1.00 62.26 599 PHE B O 1
ATOM 5912 N N . ALA B 1 600 ? -155.689 16.326 23.398 1.00 63.79 600 ALA B N 1
ATOM 5913 C CA . ALA B 1 600 ? -155.125 17.618 23.012 1.00 62.71 600 ALA B CA 1
ATOM 5914 C C . ALA B 1 600 ? -153.586 17.618 23.088 1.00 63.06 600 ALA B C 1
ATOM 5915 O O . ALA B 1 600 ? -152.989 17.472 24.164 1.00 65.97 600 ALA B O 1
ATOM 5917 N N . ILE B 1 601 ? -152.949 17.775 21.933 1.00 62.07 601 ILE B N 1
ATOM 5918 C CA . ILE B 1 601 ? -151.495 17.719 21.858 1.00 62.61 601 ILE B CA 1
ATOM 5919 C C . ILE B 1 601 ? -150.904 19.060 21.440 1.00 61.98 601 ILE B C 1
ATOM 5920 O O . ILE B 1 601 ? -151.122 19.502 20.319 1.00 60.80 601 ILE B O 1
ATOM 5925 N N . ASP B 1 602 ? -150.156 19.702 22.335 1.00 63.03 602 ASP B N 1
ATOM 5926 C CA . ASP B 1 602 ? -149.406 20.894 21.973 1.00 62.91 602 ASP B CA 1
ATOM 5927 C C . ASP B 1 602 ? -148.375 20.547 20.927 1.00 62.82 602 ASP B C 1
ATOM 5928 O O . ASP B 1 602 ? -147.582 19.612 21.092 1.00 63.86 602 ASP B O 1
ATOM 5933 N N . VAL B 1 603 ? -148.377 21.299 19.843 1.00 61.84 603 VAL B N 1
ATOM 5934 C CA . VAL B 1 603 ? -147.508 20.968 18.734 1.00 61.86 603 VAL B CA 1
ATOM 5935 C C . VAL B 1 603 ? -146.887 22.277 18.250 1.00 62.00 603 VAL B C 1
ATOM 5936 O O . VAL B 1 603 ? -146.438 22.406 17.124 1.00 61.83 603 VAL B O 1
ATOM 5940 N N . SER B 1 604 ? -146.856 23.250 19.145 1.00 62.63 604 SER B N 1
ATOM 5941 C CA . SER B 1 604 ? -146.331 24.572 18.825 1.00 63.11 604 SER B CA 1
ATOM 5942 C C . SER B 1 604 ? -144.834 24.556 18.487 1.00 64.51 604 SER B C 1
ATOM 5943 O O . SER B 1 604 ? -144.404 25.265 17.591 1.00 64.66 604 SER B O 1
ATOM 5946 N N . ASN B 1 605 ? -144.044 23.772 19.216 1.00 65.82 605 ASN B N 1
ATOM 5947 C CA . ASN B 1 605 ? -142.603 23.756 19.001 1.00 67.58 605 ASN B CA 1
ATOM 5948 C C . ASN B 1 605 ? -142.203 22.686 18.004 1.00 67.42 605 ASN B C 1
ATOM 5949 O O . ASN B 1 605 ? -141.052 22.256 17.981 1.00 69.13 605 ASN B O 1
ATOM 5954 N N . TYR B 1 606 ? -143.150 22.232 17.192 1.00 65.67 606 TYR B N 1
ATOM 5955 C CA . TYR B 1 606 ? -142.854 21.180 16.223 1.00 65.71 606 TYR B CA 1
ATOM 5956 C C . TYR B 1 606 ? -142.058 21.728 15.029 1.00 66.33 606 TYR B C 1
ATOM 5957 O O . TYR B 1 606 ? -142.464 22.708 14.414 1.00 65.55 606 TYR B O 1
ATOM 5966 N N . ASN B 1 607 ? -140.933 21.094 14.709 1.00 85.55 607 ASN B N 1
ATOM 5967 C CA . ASN B 1 607 ? -139.980 21.618 13.721 1.00 85.75 607 ASN B CA 1
ATOM 5968 C C . ASN B 1 607 ? -140.555 21.927 12.338 1.00 83.85 607 ASN B C 1
ATOM 5969 O O . ASN B 1 607 ? -140.214 22.937 11.726 1.00 83.60 607 ASN B O 1
ATOM 5974 N N . ASP B 1 608 ? -141.406 21.036 11.840 1.00 66.92 608 ASP B N 1
ATOM 5975 C CA . ASP B 1 608 ? -141.861 21.098 10.453 1.00 66.36 608 ASP B CA 1
ATOM 5976 C C . ASP B 1 608 ? -143.375 21.152 10.295 1.00 64.34 608 ASP B C 1
ATOM 5977 O O . ASP B 1 608 ? -144.069 20.140 10.444 1.00 63.70 608 ASP B O 1
ATOM 5982 N N . VAL B 1 609 ? -143.881 22.327 9.951 1.00 63.65 609 VAL B N 1
ATOM 5983 C CA . VAL B 1 609 ? -145.304 22.513 9.928 1.00 62.03 609 VAL B CA 1
ATOM 5984 C C . VAL B 1 609 ? -145.932 21.705 8.792 1.00 61.77 609 VAL B C 1
ATOM 5985 O O . VAL B 1 609 ? -147.096 21.291 8.882 1.00 60.73 609 VAL B O 1
ATOM 5989 N N . SER B 1 610 ? -145.173 21.464 7.728 1.00 63.00 610 SER B N 1
ATOM 5990 C CA . SER B 1 610 ? -145.717 20.727 6.590 1.00 63.15 610 SER B CA 1
ATOM 5991 C C . SER B 1 610 ? -146.051 19.281 6.970 1.00 63.78 610 SER B C 1
ATOM 5992 O O . SER B 1 610 ? -147.033 18.703 6.493 1.00 64.72 610 SER B O 1
ATOM 5995 N N . GLU B 1 611 ? -145.227 18.705 7.842 1.00 63.71 611 GLU B N 1
ATOM 5996 C CA . GLU B 1 611 ? -145.425 17.340 8.287 1.00 64.01 611 GLU B CA 1
ATOM 5997 C C . GLU B 1 611 ? -146.727 17.238 9.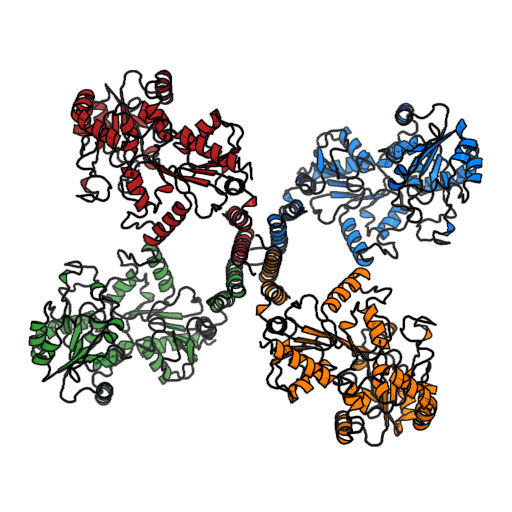062 1.00 62.53 611 GLU B C 1
ATOM 5998 O O . GLU B 1 611 ? -147.393 16.209 9.053 1.00 62.61 611 GLU B O 1
ATOM 6004 N N . LEU B 1 612 ? -147.101 18.319 9.728 1.00 61.42 612 LEU B N 1
ATOM 6005 C CA . LEU B 1 612 ? -148.350 18.338 10.475 1.00 60.24 612 LEU B CA 1
ATOM 6006 C C . LEU B 1 612 ? -149.567 18.415 9.543 1.00 59.62 612 LEU B C 1
ATOM 6007 O O . LEU B 1 612 ? -150.629 17.857 9.856 1.00 59.22 612 LEU B O 1
ATOM 6012 N N . PHE B 1 613 ? -149.410 19.082 8.397 1.00 59.83 613 PHE B N 1
ATOM 6013 C CA . PHE B 1 613 ? -150.471 19.100 7.393 1.00 59.70 613 PHE B CA 1
ATOM 6014 C C . PHE B 1 613 ? -150.691 17.706 6.833 1.00 60.56 613 PHE B C 1
ATOM 6015 O O . PHE B 1 613 ? -151.828 17.302 6.607 1.00 60.46 613 PHE B O 1
ATOM 6023 N N . LEU B 1 614 ? -149.612 16.966 6.604 1.00 61.70 614 LEU B N 1
ATOM 6024 C CA . LEU B 1 614 ? -149.742 15.670 5.953 1.00 62.94 614 LEU B CA 1
ATOM 6025 C C . LEU B 1 614 ? -150.559 14.660 6.775 1.00 62.82 614 LEU B C 1
ATOM 6026 O O . LEU B 1 614 ? -151.255 13.793 6.216 1.00 63.65 614 LEU B O 1
ATOM 6031 N N . ILE B 1 615 ? -150.471 14.765 8.096 1.00 62.07 615 ILE B N 1
ATOM 6032 C CA . ILE B 1 615 ? -151.177 13.827 8.942 1.00 62.22 615 ILE B CA 1
ATOM 6033 C C . ILE B 1 615 ? -152.463 14.428 9.468 1.00 61.02 615 ILE B C 1
ATOM 6034 O O . ILE B 1 615 ? -153.122 13.817 10.290 1.00 61.15 615 ILE B O 1
ATOM 6039 N N . SER B 1 616 ? -152.826 15.616 8.995 1.00 60.11 616 SER B N 1
ATOM 6040 C CA . SER B 1 616 ? -154.062 16.254 9.444 1.00 59.25 616 SER B CA 1
ATOM 6041 C C . SER B 1 616 ? -155.253 15.994 8.528 1.00 59.72 616 SER B C 1
ATOM 6042 O O . SER B 1 616 ? -155.166 16.170 7.312 1.00 60.21 616 SER B O 1
ATOM 6045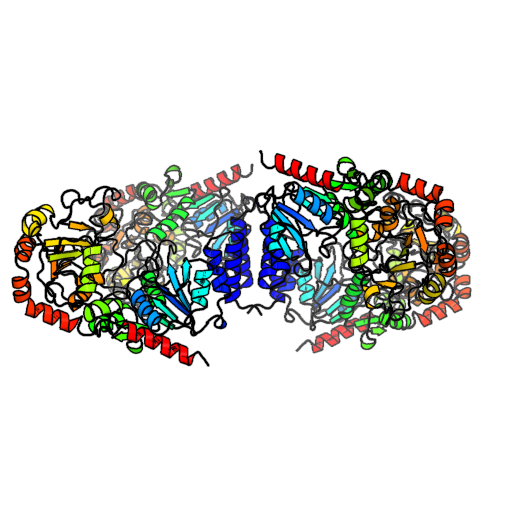 N N . ASP B 1 617 ? -156.365 15.596 9.134 1.00 60.62 617 ASP B N 1
ATOM 6046 C CA . ASP B 1 617 ? -157.582 15.272 8.407 1.00 63.44 617 ASP B CA 1
ATOM 6047 C C . ASP B 1 617 ? -158.406 16.502 8.082 1.00 64.02 617 ASP B C 1
ATOM 6048 O O . ASP B 1 617 ? -159.142 16.515 7.107 1.00 65.21 617 ASP B O 1
ATOM 6053 N N . CYS B 1 618 ? -158.296 17.534 8.902 1.00 60.89 618 CYS B N 1
ATOM 6054 C CA . CYS B 1 618 ? -158.723 18.848 8.468 1.00 59.66 618 CYS B CA 1
ATOM 6055 C C . CYS B 1 618 ? -157.962 19.898 9.247 1.00 57.78 618 CYS B C 1
ATOM 6056 O O . CYS B 1 618 ? -157.273 19.575 10.218 1.00 57.41 618 CYS B O 1
ATOM 6059 N N . LEU B 1 619 ? -158.096 21.149 8.803 1.00 57.68 619 LEU B N 1
ATOM 6060 C CA . LEU B 1 619 ? -157.470 22.311 9.430 1.00 57.13 619 LEU B CA 1
ATOM 6061 C C . LEU B 1 619 ? -158.531 23.262 9.971 1.00 57.24 619 LEU B C 1
ATOM 6062 O O . LEU B 1 619 ? -159.516 23.539 9.291 1.00 57.87 619 LEU B O 1
ATOM 6067 N N . ILE B 1 620 ? -158.345 23.756 11.189 1.00 56.93 620 ILE B N 1
ATOM 6068 C CA . ILE B 1 620 ? -159.149 24.873 11.673 1.00 57.31 620 ILE B CA 1
ATOM 6069 C C . ILE B 1 620 ? -158.244 26.086 11.875 1.00 57.31 620 ILE B C 1
ATOM 6070 O O . ILE B 1 620 ? -157.211 25.996 12.548 1.00 57.00 620 ILE B O 1
ATOM 6075 N N . THR B 1 621 ? -158.610 27.219 11.291 1.00 57.94 621 THR B N 1
ATOM 6076 C CA . THR B 1 621 ? -157.792 28.414 11.404 1.00 58.30 621 THR B CA 1
ATOM 6077 C C . THR B 1 621 ? -158.728 29.626 11.408 1.00 59.35 621 THR B C 1
ATOM 6078 O O . THR B 1 621 ? -159.945 29.464 11.512 1.00 59.73 621 THR B O 1
ATOM 6082 N N . ASP B 1 622 ? -158.197 30.837 11.314 1.00 60.12 622 ASP B N 1
ATOM 6083 C CA . ASP B 1 622 ? -159.070 31.998 11.102 1.00 61.48 622 ASP B CA 1
ATOM 6084 C C . ASP B 1 622 ? -158.546 32.912 10.011 1.00 62.41 622 ASP B C 1
ATOM 6085 O O . ASP B 1 622 ? -159.066 32.927 8.908 1.00 62.95 622 ASP B O 1
ATOM 6090 N N . TYR B 1 623 ? -157.509 33.674 10.318 1.00 62.87 623 TYR B N 1
ATOM 6091 C CA . TYR B 1 623 ? -156.901 34.525 9.301 1.00 64.01 623 TYR B CA 1
ATOM 6092 C C . TYR B 1 623 ? -155.395 34.235 9.132 1.00 63.59 623 TYR B C 1
ATOM 6093 O O . TYR B 1 623 ? -154.550 34.984 9.613 1.00 64.39 623 TYR B O 1
ATOM 6102 N N . SER B 1 624 ? -155.055 33.152 8.449 1.00 65.02 624 SER B N 1
ATOM 6103 C CA . SER B 1 624 ? -153.660 32.834 8.247 1.00 65.11 624 SER B CA 1
ATOM 6104 C C . SER B 1 624 ? -153.396 32.382 6.833 1.00 67.00 624 SER B C 1
ATOM 6105 O O . SER B 1 624 ? -154.276 31.836 6.163 1.00 66.13 624 SER B O 1
ATOM 6108 N N . SER B 1 625 ? -152.158 32.577 6.402 1.00 63.50 625 SER B N 1
ATOM 6109 C CA . SER B 1 625 ? -151.750 32.180 5.079 1.00 64.09 625 SER B CA 1
ATOM 6110 C C . SER B 1 625 ? -151.633 30.668 4.993 1.00 62.89 625 SER B C 1
ATOM 6111 O O . SER B 1 625 ? -151.597 30.124 3.889 1.00 63.34 625 SER B O 1
ATOM 6114 N N . VAL B 1 626 ? -151.575 29.983 6.137 1.00 61.64 626 VAL B N 1
ATOM 6115 C CA . VAL B 1 626 ? -151.554 28.508 6.092 1.00 60.73 626 VAL B CA 1
ATOM 6116 C C . VAL B 1 626 ? -152.731 27.902 5.323 1.00 60.54 626 VAL B C 1
ATOM 6117 O O . VAL B 1 626 ? -152.561 26.894 4.658 1.00 60.62 626 VAL B O 1
ATOM 6121 N N . MET B 1 627 ? -153.915 28.495 5.403 1.00 60.58 627 MET B N 1
ATOM 6122 C CA . MET B 1 627 ? -155.031 27.929 4.661 1.00 60.75 627 MET B CA 1
ATOM 6123 C C . MET B 1 627 ? -154.614 27.729 3.207 1.00 61.89 627 MET B C 1
ATOM 6124 O O . MET B 1 627 ? -155.092 26.824 2.534 1.00 62.15 627 MET B O 1
ATOM 6129 N N . PHE B 1 628 ? -153.701 28.566 2.724 1.00 62.86 628 PHE B N 1
ATOM 6130 C CA . PHE B 1 628 ? -153.287 28.491 1.330 1.00 64.31 628 PHE B CA 1
ATOM 6131 C C . PHE B 1 628 ? -152.364 27.303 1.076 1.00 64.21 628 PHE B C 1
ATOM 6132 O O . PHE B 1 628 ? -152.321 26.769 -0.030 1.00 65.31 628 PHE B O 1
ATOM 6140 N N . ASP B 1 629 ? -151.613 26.897 2.090 1.00 63.19 629 ASP B N 1
ATOM 6141 C CA . ASP B 1 629 ? -150.686 25.789 1.932 1.00 63.36 629 ASP B CA 1
ATOM 6142 C C . ASP B 1 629 ? -151.418 24.462 2.065 1.00 62.66 629 ASP B C 1
ATOM 6143 O O . ASP B 1 629 ? -151.249 23.561 1.254 1.00 63.52 629 ASP B O 1
ATOM 6148 N N . TYR B 1 630 ? -152.231 24.360 3.111 1.00 61.36 630 TYR B N 1
ATOM 6149 C CA . TYR B 1 630 ? -153.069 23.192 3.372 1.00 60.84 630 TYR B CA 1
ATOM 6150 C C . TYR B 1 630 ? -154.009 22.884 2.216 1.00 61.83 630 TYR B C 1
ATOM 6151 O O . TYR B 1 630 ? -154.379 21.736 2.003 1.00 62.14 630 TYR B O 1
ATOM 6160 N N . GLY B 1 631 ? -154.388 23.923 1.479 1.00 62.61 631 GLY B N 1
ATOM 6161 C CA . GLY B 1 631 ? -155.333 23.811 0.388 1.00 63.87 631 GLY B CA 1
ATOM 6162 C C . GLY B 1 631 ? -154.880 22.846 -0.686 1.00 65.22 631 GLY B C 1
ATOM 6163 O O . GLY B 1 631 ? -155.701 22.330 -1.447 1.00 66.35 631 GLY B O 1
ATOM 6164 N N . ILE B 1 632 ? -153.577 22.595 -0.753 1.00 65.39 632 ILE B N 1
ATOM 6165 C CA . ILE B 1 632 ? -153.036 21.640 -1.723 1.00 66.92 632 ILE B CA 1
ATOM 6166 C C . ILE B 1 632 ? -153.602 20.219 -1.490 1.00 66.87 632 ILE B C 1
ATOM 6167 O O . ILE B 1 632 ? -153.835 19.474 -2.439 1.00 68.50 632 ILE B O 1
ATOM 6172 N N . LEU B 1 633 ? -153.850 19.855 -0.234 1.00 65.28 633 LEU B N 1
ATOM 6173 C CA . LEU B 1 633 ? -154.280 18.507 0.083 1.00 65.42 633 LEU B CA 1
ATOM 6174 C C . LEU B 1 633 ? -155.753 18.311 -0.201 1.00 65.92 633 LEU B C 1
ATOM 6175 O O . LEU B 1 633 ? -156.253 17.184 -0.148 1.00 66.57 633 LEU B O 1
ATOM 6180 N N . LYS B 1 634 ? -156.451 19.407 -0.497 1.00 65.91 634 LYS B N 1
ATOM 6181 C CA . LYS B 1 634 ? -157.889 19.362 -0.842 1.00 66.76 634 LYS B CA 1
ATOM 6182 C C . LYS B 1 634 ? -158.822 18.807 0.273 1.00 65.89 634 LYS B C 1
ATOM 6183 O O . LYS B 1 634 ? -159.987 18.524 0.034 1.00 66.90 634 LYS B O 1
ATOM 6189 N N . ARG B 1 635 ? -158.280 18.678 1.483 1.00 64.27 635 ARG B N 1
ATOM 6190 C CA . ARG B 1 635 ? -159.025 18.300 2.687 1.00 63.44 635 ARG B CA 1
ATOM 6191 C C . ARG B 1 635 ? -159.928 19.445 3.241 1.00 62.80 635 ARG B C 1
ATOM 6192 O O . ARG B 1 635 ? -159.832 20.598 2.808 1.00 62.81 635 ARG B O 1
ATOM 6200 N N . PRO B 1 636 ? -160.825 19.120 4.194 1.00 62.56 636 PRO B N 1
ATOM 6201 C CA . PRO B 1 636 ? -161.738 20.124 4.764 1.00 62.30 636 PRO B CA 1
ATOM 6202 C C . PRO B 1 636 ? -161.027 21.159 5.621 1.00 60.88 636 PRO B C 1
ATOM 6203 O O . PRO B 1 636 ? -160.035 20.842 6.286 1.00 59.91 636 PRO B O 1
ATOM 6207 N N . GLN B 1 637 ? -161.548 22.383 5.603 1.00 61.06 637 GLN B N 1
ATOM 6208 C CA . GLN B 1 637 ? -161.016 23.480 6.410 1.00 60.13 637 GLN B CA 1
ATOM 6209 C C . GLN B 1 637 ? -162.150 24.250 7.074 1.00 60.55 637 GLN B C 1
ATOM 6210 O O . GLN B 1 637 ? -163.204 24.468 6.466 1.00 61.80 637 GLN B O 1
ATOM 6216 N N . PHE B 1 638 ? -161.933 24.653 8.319 1.00 59.79 638 PHE B N 1
ATOM 6217 C CA . PHE B 1 638 ? -162.924 25.432 9.046 1.00 60.39 638 PHE B CA 1
ATOM 6218 C C . PHE B 1 638 ? -162.346 26.755 9.548 1.00 60.18 638 PHE B C 1
ATOM 6219 O O . PHE B 1 638 ? -161.214 26.844 10.047 1.00 59.29 638 PHE B O 1
ATOM 6227 N N . PHE B 1 639 ? -163.137 27.799 9.433 1.00 61.31 639 PHE B N 1
ATOM 6228 C CA . PHE B 1 639 ? -162.650 29.101 9.811 1.00 61.54 639 PHE B CA 1
ATOM 6229 C C . PHE B 1 639 ? -163.370 29.617 11.059 1.00 62.15 639 PHE B C 1
ATOM 6230 O O . PHE B 1 639 ? -164.505 30.087 11.021 1.00 63.51 639 PHE B O 1
ATOM 6238 N N . PHE B 1 640 ? -162.700 29.453 12.185 1.00 61.35 640 PHE B N 1
ATOM 6239 C CA . PHE B 1 640 ? -163.283 29.785 13.450 1.00 62.03 640 PHE B CA 1
ATOM 6240 C C . PHE B 1 640 ? -163.033 31.266 13.742 1.00 63.04 640 PHE B C 1
ATOM 6241 O O . PHE B 1 640 ? -162.188 31.618 14.574 1.00 62.84 640 PHE B O 1
ATOM 6249 N N . ALA B 1 641 ? -163.767 32.137 13.051 1.00 64.41 641 ALA B N 1
ATOM 6250 C CA . ALA B 1 641 ? -163.533 33.569 13.166 1.00 65.70 641 ALA B CA 1
ATOM 6251 C C . ALA B 1 641 ? -164.313 34.193 14.318 1.00 67.21 641 ALA B C 1
ATOM 6252 O O . ALA B 1 641 ? -165.042 35.158 14.116 1.00 69.07 641 ALA B O 1
ATOM 6254 N N . TYR B 1 642 ? -164.146 33.679 15.530 1.00 66.71 642 TYR B N 1
ATOM 6255 C CA . TYR B 1 642 ? -165.009 34.131 16.626 1.00 68.39 642 TYR B CA 1
ATOM 6256 C C . TYR B 1 642 ? -165.013 35.626 16.795 1.00 70.35 642 TYR B C 1
ATOM 6257 O O . TYR B 1 642 ? -165.993 36.196 17.265 1.00 72.33 642 TYR B O 1
ATOM 6266 N N . ASP B 1 643 ? -163.919 36.266 16.417 1.00 70.08 643 ASP B N 1
ATOM 6267 C CA . ASP B 1 643 ? -163.801 37.690 16.660 1.00 72.18 643 ASP B CA 1
ATOM 6268 C C . ASP B 1 643 ? -163.947 38.530 15.402 1.00 73.23 643 ASP B C 1
ATOM 6269 O O . ASP B 1 643 ? -163.416 39.629 15.320 1.00 74.63 643 ASP B O 1
ATOM 6274 N N . ILE B 1 644 ? -164.693 38.031 14.431 1.00 72.89 644 ILE B N 1
ATOM 6275 C CA . ILE B 1 644 ? -164.729 38.683 13.133 1.00 73.84 644 ILE B CA 1
ATOM 6276 C C . ILE B 1 644 ? -165.393 40.072 13.183 1.00 76.89 644 ILE B C 1
ATOM 6277 O O . ILE B 1 644 ? -165.162 40.903 12.306 1.00 78.17 644 ILE B O 1
ATOM 6282 N N . ASP B 1 645 ? -166.206 40.323 14.210 1.00 107.03 645 ASP B N 1
ATOM 6283 C CA . ASP B 1 645 ? -166.771 41.653 14.421 1.00 111.62 645 ASP B CA 1
ATOM 6284 C C . ASP B 1 645 ? -165.628 42.633 14.429 1.00 109.19 645 ASP B C 1
ATOM 6285 O O . ASP B 1 645 ? -165.479 43.446 13.520 1.00 110.99 645 ASP B O 1
ATOM 6290 N N . LYS B 1 646 ? -164.823 42.534 15.483 1.00 123.35 646 LYS B N 1
ATOM 6291 C CA . LYS B 1 646 ? -163.660 43.392 15.700 1.00 121.42 646 LYS B CA 1
ATOM 6292 C C . LYS B 1 646 ? -162.954 43.750 14.398 1.00 120.56 646 LYS B C 1
ATOM 6293 O O . LYS B 1 646 ? -162.896 44.926 14.041 1.00 123.04 646 LYS B O 1
ATOM 6299 N N . TYR B 1 647 ? -162.439 42.740 13.694 1.00 114.88 647 TYR B N 1
ATOM 6300 C CA . TYR B 1 647 ? -161.793 42.927 12.385 1.00 114.69 647 TYR B CA 1
ATOM 6301 C C . TYR B 1 647 ? -162.641 43.701 11.355 1.00 119.73 647 TYR B C 1
ATOM 6302 O O . TYR B 1 647 ? -163.078 43.133 10.355 1.00 121.20 647 TYR B O 1
ATOM 6311 N N . ASP B 1 648 ? -162.878 44.984 11.634 1.00 131.99 648 ASP B N 1
ATOM 6312 C CA . ASP B 1 648 ? -163.311 45.996 10.649 1.00 136.99 648 ASP B CA 1
ATOM 6313 C C . ASP B 1 648 ? -164.702 45.855 10.020 1.00 142.26 648 ASP B C 1
ATOM 6314 O O . ASP B 1 648 ? -165.116 46.719 9.241 1.00 147.36 648 ASP B O 1
ATOM 6319 N N . LYS B 1 649 ? -165.415 44.782 10.354 1.00 148.78 649 LYS B N 1
ATOM 6320 C CA . LYS B 1 649 ? -166.756 44.538 9.812 1.00 154.56 649 LYS B CA 1
ATOM 6321 C C . LYS B 1 649 ? -166.706 43.970 8.383 1.00 156.21 649 LYS B C 1
ATOM 6322 O O . LYS B 1 649 ? -166.594 42.753 8.191 1.00 153.54 649 LYS B O 1
ATOM 6328 N N . GLY B 1 650 ? -166.807 44.854 7.391 1.00 129.75 650 GLY B N 1
ATOM 6329 C CA . GLY B 1 650 ? -166.613 44.473 6.002 1.00 132.01 650 GLY B CA 1
ATOM 6330 C C . GLY B 1 650 ? -165.234 44.919 5.553 1.00 128.79 650 GLY B C 1
ATOM 6331 O O . GLY B 1 650 ? -165.104 45.888 4.803 1.00 133.21 650 GLY B O 1
ATOM 6332 N N . LEU B 1 651 ? -164.204 44.208 6.016 1.00 128.02 651 LEU B N 1
ATOM 6333 C CA . LEU B 1 651 ? -162.818 44.649 5.845 1.00 125.09 651 LEU B CA 1
ATOM 6334 C C . LEU B 1 651 ? -162.124 44.134 4.591 1.00 125.90 651 LEU B C 1
ATOM 6335 O O . LEU B 1 651 ? -162.070 42.928 4.320 1.00 123.89 651 LEU B O 1
ATOM 6340 N N . ARG B 1 652 ? -161.579 45.083 3.844 1.00 139.50 652 ARG B N 1
ATOM 6341 C CA . ARG B 1 652 ? -160.823 44.794 2.647 1.00 141.20 652 ARG B CA 1
ATOM 6342 C C . ARG B 1 652 ? -159.350 44.998 2.961 1.00 137.29 652 ARG B C 1
ATOM 6343 O O . ARG B 1 652 ? -158.548 45.272 2.072 1.00 139.82 652 ARG B O 1
ATOM 6351 N N . GLY B 1 653 ? -159.003 44.885 4.241 1.00 96.64 653 GLY B N 1
ATOM 6352 C CA . GLY B 1 653 ? -157.609 44.806 4.648 1.00 94.10 653 GLY B CA 1
ATOM 6353 C C . GLY B 1 653 ? -157.074 43.423 4.302 1.00 93.04 653 GLY B C 1
ATOM 6354 O O . GLY B 1 653 ? -156.028 42.985 4.800 1.00 90.68 653 GLY B O 1
ATOM 6355 N N . PHE B 1 654 ? -157.825 42.736 3.442 1.00 65.88 654 PHE B N 1
ATOM 6356 C CA . PHE B 1 654 ? -157.502 41.402 2.985 1.00 65.42 654 PHE B CA 1
ATOM 6357 C C . PHE B 1 654 ? -157.533 41.445 1.475 1.00 67.43 654 PHE B C 1
ATOM 6358 O O . PHE B 1 654 ? -158.460 41.971 0.900 1.00 69.65 654 PHE B O 1
ATOM 6366 N N . TYR B 1 655 ? -156.521 40.882 0.834 1.00 66.79 655 TYR B N 1
ATOM 6367 C CA . TYR B 1 655 ? -156.449 40.906 -0.615 1.00 68.75 655 TYR B CA 1
ATOM 6368 C C . TYR B 1 655 ? -157.622 40.167 -1.228 1.00 70.89 655 TYR B C 1
ATOM 6369 O O . TYR B 1 655 ? -158.168 40.606 -2.248 1.00 73.32 655 TYR B O 1
ATOM 6378 N N . MET B 1 656 ? -158.018 39.053 -0.625 1.00 74.21 656 MET B N 1
ATOM 6379 C CA . MET B 1 656 ? -159.173 38.343 -1.149 1.00 76.86 656 MET B CA 1
ATOM 6380 C C . MET B 1 656 ? -160.402 38.534 -0.270 1.00 76.54 656 MET B C 1
ATOM 6381 O O . MET B 1 656 ? -160.302 38.966 0.874 1.00 73.93 656 MET B O 1
ATOM 6386 N N . ASN B 1 657 ? -161.567 38.252 -0.836 1.00 75.19 657 ASN B N 1
ATOM 6387 C CA . ASN B 1 657 ? -162.835 38.454 -0.151 1.00 76.10 657 ASN B CA 1
ATOM 6388 C C . ASN B 1 657 ? -163.094 37.324 0.829 1.00 74.76 657 ASN B C 1
ATOM 6389 O O . ASN B 1 657 ? -163.662 36.294 0.482 1.00 75.91 657 ASN B O 1
ATOM 6394 N N . TYR B 1 658 ? -162.658 37.528 2.059 1.00 72.43 658 TYR B N 1
ATOM 6395 C CA . TYR B 1 658 ? -162.718 36.493 3.082 1.00 70.90 658 TYR B CA 1
ATOM 6396 C C . TYR B 1 658 ? -164.132 35.956 3.248 1.00 72.69 658 TYR B C 1
ATOM 6397 O O . TYR B 1 658 ? -164.335 34.825 3.681 1.00 72.25 658 TYR B O 1
ATOM 6406 N N . MET B 1 659 ? -165.116 36.766 2.898 1.00 74.86 659 MET B N 1
ATOM 6407 C CA . MET B 1 659 ? -166.480 36.404 3.199 1.00 76.55 659 MET B CA 1
ATOM 6408 C C . MET B 1 659 ? -167.066 35.459 2.148 1.00 78.79 659 MET B C 1
ATOM 6409 O O . MET B 1 659 ? -168.059 34.790 2.400 1.00 79.99 659 MET B O 1
ATOM 6414 N N . GLU B 1 660 ? -166.460 35.382 0.972 1.00 86.65 660 GLU B N 1
ATOM 6415 C CA . GLU B 1 660 ? -167.088 34.609 -0.094 1.00 90.17 660 GLU B CA 1
ATOM 6416 C C . GLU B 1 660 ? -166.333 33.368 -0.545 1.00 90.15 660 GLU B C 1
ATOM 6417 O O . GLU B 1 660 ? -166.933 32.305 -0.727 1.00 91.81 660 GLU B O 1
ATOM 6423 N N . ASP B 1 661 ? -165.023 33.487 -0.726 1.00 94.84 661 ASP B N 1
ATOM 6424 C CA . ASP B 1 661 ? -164.290 32.390 -1.354 1.00 95.53 661 ASP B CA 1
ATOM 6425 C C . ASP B 1 661 ? -163.142 31.761 -0.578 1.00 92.03 661 ASP B C 1
ATOM 6426 O O . ASP B 1 661 ? -162.007 31.755 -1.041 1.00 91.55 661 ASP B O 1
ATOM 6431 N N . LEU B 1 662 ? -163.451 31.209 0.588 1.00 77.03 662 LEU B N 1
ATOM 6432 C CA . LEU B 1 662 ? -162.533 30.286 1.235 1.00 74.53 662 LEU B CA 1
ATOM 6433 C C . LEU B 1 662 ? -163.088 28.864 1.082 1.00 76.31 662 LEU B C 1
ATOM 6434 O O . LEU B 1 662 ? -164.244 28.696 0.688 1.00 79.02 662 LEU B O 1
ATOM 6439 N N . PRO B 1 663 ? -162.256 27.837 1.339 1.00 72.62 663 PRO B N 1
ATOM 6440 C CA . PRO B 1 663 ? -162.698 26.479 1.025 1.00 74.04 663 PRO B CA 1
ATOM 6441 C C . PRO B 1 663 ? -163.595 25.908 2.103 1.00 73.95 663 PRO B C 1
ATOM 6442 O O . PRO B 1 663 ? -163.725 24.687 2.179 1.00 74.42 663 PRO B O 1
ATOM 6446 N N . GLY B 1 664 ? -164.178 26.756 2.943 1.00 73.42 664 GLY B N 1
ATOM 6447 C CA . GLY B 1 664 ? -164.980 26.248 4.039 1.00 73.27 664 GLY B CA 1
ATOM 6448 C C . GLY B 1 664 ? -165.884 27.216 4.782 1.00 73.46 664 GLY B C 1
ATOM 6449 O O . GLY B 1 664 ? -165.938 28.420 4.494 1.00 73.71 664 GLY B O 1
ATOM 6450 N N . PRO B 1 665 ? -166.601 26.680 5.772 1.00 73.44 665 PRO B N 1
ATOM 6451 C CA . PRO B 1 665 ? -167.566 27.406 6.603 1.00 73.81 665 PRO B CA 1
ATOM 6452 C C . PRO B 1 665 ? -166.906 28.433 7.537 1.00 71.48 665 PRO B C 1
ATOM 6453 O O . PRO B 1 665 ? -165.879 28.163 8.162 1.00 69.21 665 PRO B O 1
ATOM 6457 N N . ILE B 1 666 ? -167.502 29.609 7.640 1.00 72.20 666 ILE B N 1
ATOM 6458 C CA . ILE B 1 666 ? -167.084 30.532 8.674 1.00 70.33 666 ILE B CA 1
ATOM 6459 C C . ILE B 1 666 ? -167.940 30.328 9.927 1.00 70.38 666 ILE B C 1
ATOM 6460 O O . ILE B 1 666 ? -169.140 30.623 9.903 1.00 72.37 666 ILE B O 1
ATOM 6465 N N . TYR B 1 667 ? -167.339 29.826 11.009 1.00 68.38 667 TYR B N 1
ATOM 6466 C CA . TYR B 1 667 ? -168.035 29.723 12.303 1.00 68.29 667 TYR B CA 1
ATOM 6467 C C . TYR B 1 667 ? -167.607 30.787 13.325 1.00 66.71 667 TYR B C 1
ATOM 6468 O O . TYR B 1 667 ? -166.434 30.860 13.713 1.00 64.59 667 TYR B O 1
ATOM 6477 N N . THR B 1 668 ? -168.553 31.610 13.774 1.00 67.87 668 THR B N 1
ATOM 6478 C CA . THR B 1 668 ? -168.234 32.585 14.814 1.00 66.63 668 THR B CA 1
ATOM 6479 C C . THR B 1 668 ? -168.383 31.985 16.210 1.00 65.82 668 THR B C 1
ATOM 6480 O O . THR B 1 668 ? -168.046 32.622 17.200 1.00 64.73 668 THR B O 1
ATOM 6484 N N . GLU B 1 669 ? -168.866 30.751 16.282 1.00 66.48 669 GLU B N 1
ATOM 6485 C CA . GLU B 1 669 ? -169.077 30.091 17.559 1.00 65.98 669 GLU B CA 1
ATOM 6486 C C . GLU B 1 669 ? -168.630 28.630 17.431 1.00 65.40 669 GLU B C 1
ATOM 6487 O O . GLU B 1 669 ? -168.758 28.056 16.353 1.00 66.36 669 GLU B O 1
ATOM 6493 N N . PRO B 1 670 ? -168.084 28.023 18.515 1.00 63.97 670 PRO B N 1
ATOM 6494 C CA . PRO B 1 670 ? -167.397 26.713 18.429 1.00 63.14 670 PRO B CA 1
ATOM 6495 C C . PRO B 1 670 ? -168.280 25.464 18.576 1.00 64.62 670 PRO B C 1
ATOM 6496 O O . PRO B 1 670 ? -167.786 24.351 18.373 1.00 64.25 670 PRO B O 1
ATOM 6500 N N . TYR B 1 671 ? -169.549 25.617 18.929 1.00 66.36 671 TYR B N 1
ATOM 6501 C CA . TYR B 1 671 ? -170.338 24.435 19.211 1.00 67.73 671 TYR B CA 1
ATOM 6502 C C . TYR B 1 671 ? -170.955 23.845 17.968 1.00 69.63 671 TYR B C 1
ATOM 6503 O O . TYR B 1 671 ? -171.042 22.617 17.828 1.00 70.24 671 TYR B O 1
ATOM 6512 N N . GLY B 1 672 ? -171.333 24.717 17.042 1.00 70.64 672 GLY B N 1
ATOM 6513 C CA . GLY B 1 672 ? -171.756 24.283 15.724 1.00 72.42 672 GLY B CA 1
ATOM 6514 C C . GLY B 1 672 ? -170.589 23.631 15.001 1.00 71.22 672 GLY B C 1
ATOM 6515 O O . GLY B 1 672 ? -170.735 22.585 14.363 1.00 72.33 672 GLY B O 1
ATOM 6516 N N . LEU B 1 673 ? -169.422 24.259 15.120 1.00 69.04 673 LEU B N 1
ATOM 6517 C CA . LEU B 1 673 ? -168.192 23.730 14.563 1.00 67.68 673 LEU B CA 1
ATOM 6518 C C . LEU B 1 673 ? -167.970 22.276 15.011 1.00 67.48 673 LEU B C 1
ATOM 6519 O O . LEU B 1 673 ? -167.759 21.388 14.177 1.00 68.18 673 LEU B O 1
ATOM 6524 N N . ALA B 1 674 ? -168.020 22.035 16.323 1.00 66.67 674 ALA B N 1
ATOM 6525 C CA . ALA B 1 674 ? -167.817 20.686 16.863 1.00 66.54 674 ALA B CA 1
ATOM 6526 C C . ALA B 1 674 ? -168.771 19.669 16.257 1.00 68.91 674 ALA B C 1
ATOM 6527 O O . ALA B 1 674 ? -168.359 18.566 15.931 1.00 69.08 674 ALA B O 1
ATOM 6529 N N . LYS B 1 675 ? -170.043 20.034 16.125 1.00 70.85 675 LYS B N 1
ATOM 6530 C CA . LYS B 1 675 ? -171.030 19.136 15.533 1.00 73.36 675 LYS B CA 1
ATOM 6531 C C . LYS B 1 675 ? -170.610 18.777 14.114 1.00 74.04 675 LYS B C 1
ATOM 6532 O O . LYS B 1 675 ? -170.630 17.614 13.726 1.00 75.07 675 LYS B O 1
ATOM 6538 N N . GLU B 1 676 ? -170.225 19.783 13.343 1.00 80.77 676 GLU B N 1
ATOM 6539 C CA . GLU B 1 676 ? -169.801 19.572 11.972 1.00 81.62 676 GLU B CA 1
ATOM 6540 C C . GLU B 1 676 ? -168.649 18.555 11.906 1.00 81.02 676 GLU B C 1
ATOM 6541 O O . GLU B 1 676 ? -168.638 17.667 11.059 1.00 83.04 676 GLU B O 1
ATOM 6547 N N . LEU B 1 677 ? -167.688 18.693 12.816 1.00 70.57 677 LEU B N 1
ATOM 6548 C CA . LEU B 1 677 ? -166.515 17.824 12.874 1.00 69.24 677 LEU B CA 1
ATOM 6549 C C . LEU B 1 677 ? -166.879 16.386 13.170 1.00 70.42 677 LEU B C 1
ATOM 6550 O O . LEU B 1 677 ? -166.061 15.490 13.000 1.00 69.97 677 LEU B O 1
ATOM 6555 N N . LYS B 1 678 ? -168.098 16.169 13.641 1.00 72.62 678 LYS B N 1
ATOM 6556 C CA . LYS B 1 678 ? -168.540 14.828 13.975 1.00 74.96 678 LYS B CA 1
ATOM 6557 C C . LYS B 1 678 ? -168.407 13.965 12.719 1.00 77.20 678 LYS B C 1
ATOM 6558 O O . LYS B 1 678 ? -167.666 12.985 12.712 1.00 77.64 678 LYS B O 1
ATOM 6564 N N . ASN B 1 679 ? -169.108 14.356 11.654 1.00 82.76 679 ASN B N 1
ATOM 6565 C CA . ASN B 1 679 ? -169.049 13.663 10.362 1.00 85.30 679 ASN B CA 1
ATOM 6566 C C . ASN B 1 679 ? -168.145 14.364 9.334 1.00 84.12 679 ASN B C 1
ATOM 6567 O O . ASN B 1 679 ? -168.598 15.282 8.638 1.00 84.38 679 ASN B O 1
ATOM 6572 N N . LEU B 1 680 ? -166.885 13.935 9.222 1.00 76.23 680 LEU B N 1
ATOM 6573 C CA . LEU B 1 680 ? -165.949 14.596 8.291 1.00 75.37 680 LEU B CA 1
ATOM 6574 C C . LEU B 1 680 ? -166.243 14.342 6.801 1.00 77.82 680 LEU B C 1
ATOM 6575 O O . LEU B 1 680 ? -165.996 15.208 5.955 1.00 77.86 680 LEU B O 1
ATOM 6580 N N . ASP B 1 681 ? -166.771 13.162 6.493 1.00 93.67 681 ASP B N 1
ATOM 6581 C CA . ASP B 1 681 ? -167.179 12.829 5.136 1.00 97.36 681 ASP B CA 1
ATOM 6582 C C . ASP B 1 681 ? -168.214 13.813 4.588 1.00 98.44 681 ASP B C 1
ATOM 6583 O O . ASP B 1 681 ? -168.125 14.252 3.441 1.00 99.96 681 ASP B O 1
ATOM 6588 N N . LYS B 1 682 ? -169.207 14.142 5.407 1.00 92.54 682 LYS B N 1
ATOM 6589 C CA . LYS B 1 682 ? -170.244 15.081 5.000 1.00 93.56 682 LYS B CA 1
ATOM 6590 C C . LYS B 1 682 ? -169.658 16.451 4.656 1.00 91.21 682 LYS B C 1
ATOM 6591 O O . LYS B 1 682 ? -170.058 17.070 3.669 1.00 93.04 682 LYS B O 1
ATOM 6597 N N . VAL B 1 683 ? -168.711 16.933 5.458 1.00 81.61 683 VAL B N 1
ATOM 6598 C CA . VAL B 1 683 ? -168.108 18.230 5.155 1.00 80.19 683 VAL B CA 1
ATOM 6599 C C . VAL B 1 683 ? -167.371 18.217 3.817 1.00 80.85 683 VAL B C 1
ATOM 6600 O O . VAL B 1 683 ? -167.458 19.177 3.058 1.00 81.51 683 VAL B O 1
ATOM 6604 N N . GLN B 1 684 ? -166.654 17.133 3.523 1.00 80.83 684 GLN B N 1
ATOM 6605 C CA . GLN B 1 684 ? -165.974 17.001 2.233 1.00 81.74 684 GLN B CA 1
ATOM 6606 C C . GLN B 1 684 ? -166.977 17.104 1.096 1.00 85.00 684 GLN B C 1
ATOM 6607 O O . GLN B 1 684 ? -166.822 17.913 0.182 1.00 85.66 684 GLN B O 1
ATOM 6613 N N . GLN B 1 685 ? -168.007 16.266 1.159 1.00 87.19 685 GLN B N 1
ATOM 6614 C CA . GLN B 1 685 ? -169.041 16.284 0.145 1.00 90.55 685 GLN B CA 1
ATOM 6615 C C . GLN B 1 685 ? -169.620 17.694 0.072 1.00 90.69 685 GLN B C 1
ATOM 6616 O O . GLN B 1 685 ? -169.727 18.278 -1.007 1.00 92.31 685 GLN B O 1
ATOM 6622 N N . GLN B 1 686 ? -169.955 18.254 1.226 1.00 91.64 686 GLN B N 1
ATOM 6623 C CA . GLN B 1 686 ? -170.645 19.535 1.259 1.00 91.12 686 GLN B CA 1
ATOM 6624 C C . GLN B 1 686 ? -169.876 20.650 0.556 1.00 90.13 686 GLN B C 1
ATOM 6625 O O . GLN B 1 686 ? -170.448 21.428 -0.199 1.00 92.08 686 GLN B O 1
ATOM 6631 N N . TYR B 1 687 ? -168.575 20.723 0.801 1.00 86.16 687 TYR B N 1
ATOM 6632 C CA . TYR B 1 687 ? -167.777 21.833 0.299 1.00 84.84 687 TYR B CA 1
ATOM 6633 C C . TYR B 1 687 ? -166.810 21.410 -0.797 1.00 86.45 687 TYR B C 1
ATOM 6634 O O . TYR B 1 687 ? -165.860 22.125 -1.075 1.00 84.90 687 TYR B O 1
ATOM 6643 N N . GLN B 1 688 ? -167.033 20.261 -1.422 1.00 87.24 688 GLN B N 1
ATOM 6644 C CA . GLN B 1 688 ? -166.094 19.809 -2.443 1.00 87.71 688 GLN B CA 1
ATOM 6645 C C . GLN B 1 688 ? -165.852 20.875 -3.518 1.00 88.62 688 GLN B C 1
ATOM 6646 O O . GLN B 1 688 ? -164.709 21.141 -3.881 1.00 87.30 688 GLN B O 1
ATOM 6652 N N . GLU B 1 689 ? -166.918 21.490 -4.020 1.00 103.65 689 GLU B N 1
ATOM 6653 C CA . GLU B 1 689 ? -166.775 22.442 -5.119 1.00 105.75 689 GLU B CA 1
ATOM 6654 C C . GLU B 1 689 ? -166.012 23.691 -4.694 1.00 101.96 689 GLU B C 1
ATOM 6655 O O . GLU B 1 689 ? -165.238 24.247 -5.473 1.00 102.59 689 GLU B O 1
ATOM 6661 N N . LYS B 1 690 ? -166.237 24.123 -3.457 1.00 87.63 690 LYS B N 1
ATOM 6662 C CA . LYS B 1 690 ? -165.536 25.274 -2.880 1.00 85.06 690 LYS B CA 1
ATOM 6663 C C . LYS B 1 690 ? -164.070 24.948 -2.613 1.00 82.39 690 LYS B C 1
ATOM 6664 O O . LYS B 1 690 ? -163.201 25.808 -2.726 1.00 80.96 690 LYS B O 1
ATOM 6670 N N . ILE B 1 691 ? -163.819 23.697 -2.245 1.00 81.85 691 ILE B N 1
ATOM 6671 C CA . ILE B 1 691 ? -162.471 23.176 -2.080 1.00 79.77 691 ILE B CA 1
ATOM 6672 C C . ILE B 1 691 ? -161.808 23.135 -3.439 1.00 81.13 691 ILE B C 1
ATOM 6673 O O . ILE B 1 691 ? -160.718 23.663 -3.612 1.00 79.63 691 ILE B O 1
ATOM 6678 N N . ASP B 1 692 ? -162.470 22.529 -4.413 1.00 84.11 692 ASP B N 1
ATOM 6679 C CA . ASP B 1 692 ? -161.876 22.405 -5.731 1.00 85.71 692 ASP B CA 1
ATOM 6680 C C . ASP B 1 692 ? -161.515 23.755 -6.332 1.00 85.68 692 ASP B C 1
ATOM 6681 O O . ASP B 1 692 ? -160.468 23.889 -6.948 1.00 85.27 692 ASP B O 1
ATOM 6686 N N . ALA B 1 693 ? -162.363 24.758 -6.140 1.00 86.18 693 ALA B N 1
ATOM 6687 C CA . ALA B 1 693 ? -162.129 26.066 -6.743 1.00 86.51 693 ALA B CA 1
ATOM 6688 C C . ALA B 1 693 ? -161.008 26.821 -6.029 1.00 83.26 693 ALA B C 1
ATOM 6689 O O . ALA B 1 693 ? -160.230 27.551 -6.657 1.00 83.11 693 ALA B O 1
ATOM 6691 N N . PHE B 1 694 ? -160.934 26.652 -4.713 1.00 80.81 694 PHE B N 1
ATOM 6692 C CA . PHE B 1 694 ? -159.871 27.248 -3.921 1.00 77.74 694 PHE B CA 1
ATOM 6693 C C . PHE B 1 694 ? -158.533 26.620 -4.319 1.00 76.77 694 PHE B C 1
ATOM 6694 O O . PHE B 1 694 ? -157.502 27.289 -4.331 1.00 75.24 694 PHE B O 1
ATOM 6702 N N . TYR B 1 695 ? -158.552 25.331 -4.642 1.00 77.79 695 TYR B N 1
ATOM 6703 C CA . TYR B 1 695 ? -157.351 24.639 -5.084 1.00 77.25 695 TYR B CA 1
ATOM 6704 C C . TYR B 1 695 ? -156.896 25.225 -6.401 1.00 78.82 695 TYR B C 1
ATOM 6705 O O . TYR B 1 695 ? -155.718 25.530 -6.574 1.00 77.54 695 TYR B O 1
ATOM 6714 N N . ASP B 1 696 ? -157.835 25.381 -7.325 1.00 81.74 696 ASP B N 1
ATOM 6715 C CA . ASP B 1 696 ? -157.526 25.922 -8.643 1.00 83.68 696 ASP B CA 1
ATOM 6716 C C . ASP B 1 696 ? -156.917 27.320 -8.621 1.00 82.38 696 ASP B C 1
ATOM 6717 O O . ASP B 1 696 ? -156.099 27.644 -9.463 1.00 82.89 696 ASP B O 1
ATOM 6722 N N . ARG B 1 697 ? -157.320 28.153 -7.674 1.00 80.86 697 ARG B N 1
ATOM 6723 C CA . ARG B 1 697 ? -156.821 29.513 -7.634 1.00 79.83 697 ARG B CA 1
ATOM 6724 C C . ARG B 1 697 ? -155.433 29.521 -6.992 1.00 76.86 697 ARG B C 1
ATOM 6725 O O . ARG B 1 697 ? -154.419 29.782 -7.642 1.00 76.77 697 ARG B O 1
ATOM 6733 N N . PHE B 1 698 ? -155.379 29.181 -5.713 1.00 74.54 698 PHE B N 1
ATOM 6734 C CA . PHE B 1 698 ? -154.164 29.359 -4.947 1.00 71.70 698 PHE B CA 1
ATOM 6735 C C . PHE B 1 698 ? -153.201 28.177 -4.860 1.00 70.70 698 PHE B C 1
ATOM 6736 O O . PHE B 1 698 ? -152.103 28.358 -4.356 1.00 68.58 698 PHE B O 1
ATOM 6744 N N . CYS B 1 699 ? -153.562 26.975 -5.310 1.00 72.21 699 CYS B N 1
ATOM 6745 C CA . CYS B 1 699 ? -152.636 25.841 -5.118 1.00 71.20 699 CYS B CA 1
ATOM 6746 C C . CYS B 1 699 ? -152.293 25.038 -6.365 1.00 73.33 699 CYS B C 1
ATOM 6747 O O . CYS B 1 699 ? -151.693 23.968 -6.272 1.00 72.96 699 CYS B O 1
ATOM 6750 N N . SER B 1 700 ? -152.655 25.562 -7.529 1.00 78.97 700 SER B N 1
ATOM 6751 C CA . SER B 1 700 ? -152.550 24.804 -8.764 1.00 81.96 700 SER B CA 1
ATOM 6752 C C . SER B 1 700 ? -151.179 24.925 -9.386 1.00 80.37 700 SER B C 1
ATOM 6753 O O . SER B 1 700 ? -150.988 24.587 -10.551 1.00 82.73 700 SER B O 1
ATOM 6756 N N . VAL B 1 701 ? -150.221 25.421 -8.621 1.00 75.15 701 VAL B N 1
ATOM 6757 C CA . VAL B 1 701 ? -148.909 25.707 -9.185 1.00 74.80 701 VAL B CA 1
ATOM 6758 C C . VAL B 1 701 ? -147.820 24.737 -8.709 1.00 73.24 701 VAL B C 1
ATOM 6759 O O . VAL B 1 701 ? -146.899 24.426 -9.470 1.00 73.98 701 VAL B O 1
ATOM 6763 N N . ASP B 1 702 ? -147.939 24.247 -7.477 1.00 77.74 702 ASP B N 1
ATOM 6764 C CA . ASP B 1 702 ? -146.945 23.351 -6.890 1.00 76.42 702 ASP B CA 1
ATOM 6765 C C . ASP B 1 702 ? -146.858 21.992 -7.590 1.00 79.53 702 ASP B C 1
ATOM 6766 O O . ASP B 1 702 ? -147.804 21.219 -7.532 1.00 81.99 702 ASP B O 1
ATOM 6771 N N . ASN B 1 703 ? -145.730 21.704 -8.245 1.00 72.04 703 ASN B N 1
ATOM 6772 C CA . ASN B 1 703 ? -145.493 20.376 -8.834 1.00 73.75 703 ASN B CA 1
ATOM 6773 C C . ASN B 1 703 ? -144.803 19.514 -7.820 1.00 71.86 703 ASN B C 1
ATOM 6774 O O . ASN B 1 703 ? -144.418 18.388 -8.106 1.00 73.90 703 ASN B O 1
ATOM 6779 N N . GLY B 1 704 ? -144.587 20.071 -6.641 1.00 69.19 704 GLY B N 1
ATOM 6780 C CA . GLY B 1 704 ? -143.740 19.418 -5.673 1.00 67.30 704 GLY B CA 1
ATOM 6781 C C . GLY B 1 704 ? -142.332 19.391 -6.226 1.00 67.29 704 GLY B C 1
ATOM 6782 O O . GLY B 1 704 ? -141.483 18.665 -5.723 1.00 66.37 704 GLY B O 1
ATOM 6783 N N . LYS B 1 705 ? -142.076 20.190 -7.257 1.00 68.40 705 LYS B N 1
ATOM 6784 C CA . LYS B 1 705 ? -140.731 20.262 -7.815 1.00 68.48 705 LYS B CA 1
ATOM 6785 C C . LYS B 1 705 ? -139.981 21.570 -7.501 1.00 66.65 705 LYS B C 1
ATOM 6786 O O . LYS B 1 705 ? -138.964 21.873 -8.129 1.00 67.01 705 LYS B O 1
ATOM 6792 N N . ALA B 1 706 ? -140.462 22.336 -6.522 1.00 64.79 706 ALA B N 1
ATOM 6793 C CA . ALA B 1 706 ? -139.871 23.658 -6.246 1.00 63.29 706 ALA B CA 1
ATOM 6794 C C . ALA B 1 706 ? -138.450 23.594 -5.682 1.00 61.59 706 ALA B C 1
ATOM 6795 O O . ALA B 1 706 ? -137.559 24.282 -6.176 1.00 61.64 706 ALA B O 1
ATOM 6797 N N . SER B 1 707 ? -138.243 22.781 -4.648 1.00 61.67 707 SER B N 1
ATOM 6798 C CA . SER B 1 707 ? -136.910 22.609 -4.089 1.00 59.07 707 SER B CA 1
ATOM 6799 C C . SER B 1 707 ? -135.901 22.291 -5.198 1.00 62.48 707 SER B C 1
ATOM 6800 O O . SER B 1 707 ? -134.747 22.736 -5.158 1.00 59.90 707 SER B O 1
ATOM 6803 N N . GLN B 1 708 ? -136.354 21.524 -6.189 1.00 62.57 708 GLN B N 1
ATOM 6804 C CA . GLN B 1 708 ? -135.511 21.108 -7.299 1.00 64.65 708 GLN B CA 1
ATOM 6805 C C . GLN B 1 708 ? -135.163 22.296 -8.196 1.00 65.06 708 GLN B C 1
ATOM 6806 O O . GLN B 1 708 ? -133.995 22.492 -8.560 1.00 65.15 708 GLN B O 1
ATOM 6812 N N . TYR B 1 709 ? -136.174 23.095 -8.541 1.00 65.66 709 TYR B N 1
ATOM 6813 C CA . TYR B 1 709 ? -135.979 24.216 -9.456 1.00 66.65 709 TYR B CA 1
ATOM 6814 C C . TYR B 1 709 ? -134.953 25.216 -8.913 1.00 64.77 709 TYR B C 1
ATOM 6815 O O . TYR B 1 709 ? -134.106 25.707 -9.656 1.00 65.56 709 TYR B O 1
ATOM 6824 N N . ILE B 1 710 ? -135.040 25.505 -7.615 1.00 62.41 710 ILE B N 1
ATOM 6825 C CA . ILE B 1 710 ? -134.144 26.444 -6.950 1.00 60.57 710 ILE B CA 1
ATOM 6826 C C . ILE B 1 710 ? -132.728 25.903 -6.866 1.00 60.18 710 ILE B C 1
ATOM 6827 O O . ILE B 1 710 ? -131.776 26.629 -7.097 1.00 60.01 710 ILE B O 1
ATOM 6832 N N . GLY B 1 711 ? -132.585 24.631 -6.526 1.00 60.13 711 GLY B N 1
ATOM 6833 C CA . GLY B 1 711 ? -131.266 24.037 -6.397 1.00 59.87 711 GLY B CA 1
ATOM 6834 C C . GLY B 1 711 ? -130.546 24.051 -7.730 1.00 61.90 711 GLY B C 1
ATOM 6835 O O . GLY B 1 711 ? -129.375 24.428 -7.814 1.00 61.64 711 GLY B O 1
ATOM 6836 N N . ASP B 1 712 ? -131.266 23.653 -8.776 1.00 64.07 712 ASP B N 1
ATOM 6837 C CA . ASP B 1 712 ? -130.720 23.619 -10.122 1.00 66.36 712 ASP B CA 1
ATOM 6838 C C . ASP B 1 712 ? -130.370 25.022 -10.627 1.00 66.50 712 ASP B C 1
ATOM 6839 O O . ASP B 1 712 ? -129.474 25.184 -11.449 1.00 67.75 712 ASP B O 1
ATOM 6844 N N . LEU B 1 713 ? -131.084 26.035 -10.145 1.00 65.34 713 LEU B N 1
ATOM 6845 C CA . LEU B 1 713 ? -130.801 27.396 -10.561 1.00 65.49 713 LEU B CA 1
ATOM 6846 C C . LEU B 1 713 ? -129.493 27.818 -9.932 1.00 63.92 713 LEU B C 1
ATOM 6847 O O . LEU B 1 713 ? -128.635 28.406 -10.590 1.00 64.75 713 LEU B O 1
ATOM 6852 N N . ILE B 1 714 ? -129.354 27.511 -8.649 1.00 61.76 714 ILE B N 1
ATOM 6853 C CA . ILE B 1 714 ? -128.147 27.841 -7.909 1.00 60.23 714 ILE B CA 1
ATOM 6854 C C . ILE B 1 714 ? -126.933 27.197 -8.567 1.00 61.43 714 ILE B C 1
ATOM 6855 O O . ILE B 1 714 ? -125.976 27.891 -8.911 1.00 61.71 714 ILE B O 1
ATOM 6860 N N . HIS B 1 715 ? -126.994 25.882 -8.776 1.00 70.57 715 HIS B N 1
ATOM 6861 C CA . HIS B 1 715 ? -125.906 25.114 -9.408 1.00 72.70 715 HIS B CA 1
ATOM 6862 C C . HIS B 1 715 ? -125.530 25.604 -10.816 1.00 77.78 715 HIS B C 1
ATOM 6863 O O . HIS B 1 715 ? -124.356 25.793 -11.114 1.00 78.99 715 HIS B O 1
ATOM 6870 N N . LYS B 1 716 ? -126.523 25.818 -11.671 1.00 67.45 716 LYS B N 1
ATOM 6871 C CA . LYS B 1 716 ? -126.288 26.405 -12.984 1.00 69.65 716 LYS B CA 1
ATOM 6872 C C . LYS B 1 716 ? -125.652 27.795 -12.875 1.00 68.84 716 LYS B C 1
ATOM 6873 O O . LYS B 1 716 ? -124.819 28.159 -13.704 1.00 70.26 716 LYS B O 1
ATOM 6879 N N . ASP B 1 717 ? -126.056 28.564 -11.859 1.00 87.88 717 ASP B N 1
ATOM 6880 C CA . ASP B 1 717 ? -125.519 29.905 -11.613 1.00 86.83 717 ASP B CA 1
ATOM 6881 C C . ASP B 1 717 ? -124.030 29.820 -11.324 1.00 87.85 717 ASP B C 1
ATOM 6882 O O . ASP B 1 717 ? -123.239 30.533 -11.920 1.00 89.32 717 ASP B O 1
ATOM 6887 N N . ILE B 1 718 ? -123.639 28.947 -10.404 1.00 69.40 718 ILE B N 1
ATOM 6888 C CA . ILE B 1 718 ? -122.231 28.894 -10.014 1.00 65.91 718 ILE B CA 1
ATOM 6889 C C . ILE B 1 718 ? -121.291 28.234 -11.035 1.00 70.48 718 ILE B C 1
ATOM 6890 O O . ILE B 1 718 ? -120.088 28.532 -11.059 1.00 69.41 718 ILE B O 1
ATOM 6895 N N . LYS B 1 719 ? -121.835 27.358 -11.883 1.00 69.99 719 LYS B N 1
ATOM 6896 C CA . LYS B 1 719 ? -121.085 26.867 -13.044 1.00 75.78 719 LYS B CA 1
ATOM 6897 C C . LYS B 1 719 ? -120.636 28.015 -13.958 1.00 76.88 719 LYS B C 1
ATOM 6898 O O . LYS B 1 719 ? -119.451 28.158 -14.218 1.00 79.00 719 LYS B O 1
ATOM 6904 N N . GLU B 1 720 ? -121.568 28.831 -14.439 1.00 105.03 720 GLU B N 1
ATOM 6905 C CA . GLU B 1 720 ? -121.194 29.993 -15.236 1.00 106.17 720 GLU B CA 1
ATOM 6906 C C . GLU B 1 720 ? -120.043 30.747 -14.573 1.00 105.96 720 GLU B C 1
ATOM 6907 O O . GLU B 1 720 ? -119.062 31.090 -15.224 1.00 108.53 720 GLU B O 1
ATOM 6913 N N . GLN B 1 721 ? -120.169 30.997 -13.272 1.00 99.09 721 GLN B N 1
ATOM 6914 C CA . GLN B 1 721 ? -119.194 31.792 -12.528 1.00 94.60 721 GLN B CA 1
ATOM 6915 C C . GLN B 1 721 ? -117.817 31.178 -12.580 1.00 93.92 721 GLN B C 1
ATOM 6916 O O . GLN B 1 721 ? -116.816 31.870 -12.746 1.00 93.74 721 GLN B O 1
ATOM 6922 N N . LEU B 1 722 ? -117.779 29.867 -12.400 1.00 68.06 722 LEU B N 1
ATOM 6923 C CA . LEU B 1 722 ? -116.546 29.089 -12.505 1.00 68.84 722 LEU B CA 1
ATOM 6924 C C . LEU B 1 722 ? -115.961 29.113 -13.933 1.00 71.63 722 LEU B C 1
ATOM 6925 O O . LEU B 1 722 ? -115.578 28.070 -14.469 1.00 73.15 722 LEU B O 1
ATOM 6930 N N . GLU B 1 723 ? -115.902 30.309 -14.524 1.00 99.66 723 GLU B N 1
ATOM 6931 C CA . GLU B 1 723 ? -115.293 30.544 -15.836 1.00 106.52 723 GLU B CA 1
ATOM 6932 C C . GLU B 1 723 ? -115.022 32.037 -16.071 1.00 107.33 723 GLU B C 1
ATOM 6933 O O . GLU B 1 723 ? -114.660 32.457 -17.177 1.00 111.77 723 GLU B O 1
ATOM 6939 N N . ALA C 1 313 ? -112.488 56.169 30.912 1.00 95.56 313 ALA C N 1
ATOM 6940 C CA . ALA C 1 313 ? -112.595 54.727 31.102 1.00 94.61 313 ALA C CA 1
ATOM 6941 C C . ALA C 1 313 ? -111.501 53.928 30.369 1.00 89.96 313 ALA C C 1
ATOM 6942 O O . ALA C 1 313 ? -111.152 52.823 30.790 1.00 89.67 313 ALA C O 1
ATOM 6944 N N . PHE C 1 314 ? -110.948 54.473 29.288 1.00 83.93 314 PHE C N 1
ATOM 6945 C CA . PHE C 1 314 ? -109.901 53.741 28.573 1.00 80.11 314 PHE C CA 1
ATOM 6946 C C . PHE C 1 314 ? -108.453 54.223 28.824 1.00 80.34 314 PHE C C 1
ATOM 6947 O O . PHE C 1 314 ? -108.089 55.368 28.529 1.00 80.72 314 PHE C O 1
ATOM 6955 N N . LYS C 1 315 ? -107.647 53.329 29.396 1.00 77.81 315 LYS C N 1
ATOM 6956 C CA . LYS C 1 315 ? -106.224 53.572 29.614 1.00 77.78 315 LYS C CA 1
ATOM 6957 C C . LYS C 1 315 ? -105.449 53.807 28.313 1.00 73.62 315 LYS C C 1
ATOM 6958 O O . LYS C 1 315 ? -105.744 53.207 27.276 1.00 70.24 315 LYS C O 1
ATOM 6964 N N . VAL C 1 316 ? -104.428 54.658 28.397 1.00 73.00 316 VAL C N 1
ATOM 6965 C CA . VAL C 1 316 ? -103.619 55.061 27.244 1.00 69.90 316 VAL C CA 1
ATOM 6966 C C . VAL C 1 316 ? -102.861 53.938 26.511 1.00 66.21 316 VAL C C 1
ATOM 6967 O O . VAL C 1 316 ? -102.873 53.884 25.285 1.00 63.09 316 VAL C O 1
ATOM 6971 N N . ASN C 1 317 ? -102.188 53.054 27.238 1.00 64.27 317 ASN C N 1
ATOM 6972 C CA . ASN C 1 317 ? -101.409 52.022 26.564 1.00 61.16 317 ASN C CA 1
ATOM 6973 C C . ASN C 1 317 ? -102.305 51.023 25.834 1.00 58.96 317 ASN C C 1
ATOM 6974 O O . ASN C 1 317 ? -102.020 50.650 24.701 1.00 56.86 317 ASN C O 1
ATOM 6979 N N . GLN C 1 318 ? -103.407 50.619 26.462 1.00 64.63 318 GLN C N 1
ATOM 6980 C CA . GLN C 1 318 ? -104.369 49.727 25.813 1.00 63.20 318 GLN C CA 1
ATOM 6981 C C . GLN C 1 318 ? -104.918 50.316 24.510 1.00 60.99 318 GLN C C 1
ATOM 6982 O O . GLN C 1 318 ? -105.251 49.595 23.580 1.00 59.10 318 GLN C O 1
ATOM 6988 N N . PHE C 1 319 ? -105.027 51.638 24.462 1.00 58.46 319 PHE C N 1
ATOM 6989 C CA . PHE C 1 319 ? -105.520 52.322 23.276 1.00 58.44 319 PHE C CA 1
ATOM 6990 C C . PHE C 1 319 ? -104.529 52.130 22.131 1.00 57.55 319 PHE C C 1
ATOM 6991 O O . PHE C 1 319 ? -104.911 51.762 21.013 1.00 57.50 319 PHE C O 1
ATOM 6999 N N . ARG C 1 320 ? -103.250 52.367 22.438 1.00 57.76 320 ARG C N 1
ATOM 7000 C CA . ARG C 1 320 ? -102.144 52.268 21.482 1.00 56.38 320 ARG C CA 1
ATOM 7001 C C . ARG C 1 320 ? -102.079 50.886 20.845 1.00 55.95 320 ARG C C 1
ATOM 7002 O O . ARG C 1 320 ? -101.971 50.763 19.626 1.00 55.79 320 ARG C O 1
ATOM 7010 N N . LYS C 1 321 ? -102.154 49.856 21.684 1.00 55.95 321 LYS C N 1
ATOM 7011 C CA . LYS C 1 321 ? -102.190 48.469 21.229 1.00 55.82 321 LYS C CA 1
ATOM 7012 C C . LYS C 1 321 ? -103.434 48.220 20.405 1.00 56.44 321 LYS C C 1
ATOM 7013 O O . LYS C 1 321 ? -103.384 47.614 19.342 1.00 56.42 321 LYS C O 1
ATOM 7019 N N . THR C 1 322 ? -104.557 48.698 20.909 1.00 57.16 322 THR C N 1
ATOM 7020 C CA . THR C 1 322 ? -105.831 48.519 20.237 1.00 58.01 322 THR C CA 1
ATOM 7021 C C . THR C 1 322 ? -105.766 49.022 18.797 1.00 57.88 322 THR C C 1
ATOM 7022 O O . THR C 1 322 ? -106.167 48.346 17.850 1.00 58.33 322 THR C O 1
ATOM 7026 N N . LEU C 1 323 ? -105.243 50.225 18.640 1.00 57.47 323 LEU C N 1
ATOM 7027 C CA . LEU 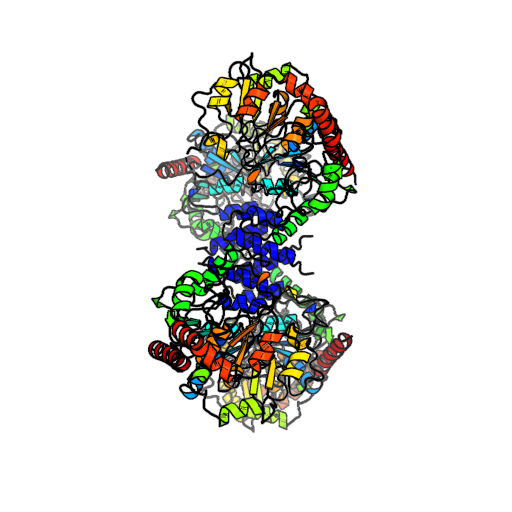C 1 323 ? -105.158 50.841 17.329 1.00 57.54 323 LEU C CA 1
ATOM 7028 C C . LEU C 1 323 ? -104.144 50.111 16.438 1.00 57.07 323 LEU C C 1
ATOM 7029 O O . LEU C 1 323 ? -104.358 49.989 15.221 1.00 57.49 323 LEU C O 1
ATOM 7034 N N . ARG C 1 324 ? -103.066 49.601 17.037 1.00 65.99 324 ARG C N 1
ATOM 7035 C CA . ARG C 1 324 ? -102.079 48.839 16.279 1.00 65.02 324 ARG C CA 1
ATOM 7036 C C . ARG C 1 324 ? -102.698 47.558 15.750 1.00 65.34 324 ARG C C 1
ATOM 7037 O O . ARG C 1 324 ? -102.429 47.140 14.627 1.00 65.03 324 ARG C O 1
ATOM 7045 N N . HIS C 1 325 ? -103.547 46.940 16.557 1.00 56.93 325 HIS C N 1
ATOM 7046 C CA . HIS C 1 325 ? -104.183 45.696 16.137 1.00 57.76 325 HIS C CA 1
ATOM 7047 C C . HIS C 1 325 ? -105.207 45.916 15.010 1.00 58.80 325 HIS C C 1
ATOM 7048 O O . HIS C 1 325 ? -105.402 45.048 14.157 1.00 59.57 325 HIS C O 1
ATOM 7055 N N . VAL C 1 326 ? -105.850 47.080 15.012 1.00 58.96 326 VAL C N 1
ATOM 7056 C CA . VAL C 1 326 ? -106.826 47.388 13.989 1.00 60.02 326 VAL C CA 1
ATOM 7057 C C . VAL C 1 326 ? -106.112 47.423 12.656 1.00 60.02 326 VAL C C 1
ATOM 7058 O O . VAL C 1 326 ? -106.591 46.859 11.651 1.00 61.10 326 VAL C O 1
ATOM 7062 N N . LYS C 1 327 ? -104.966 48.102 12.666 1.00 60.18 327 LYS C N 1
ATOM 7063 C CA . LYS C 1 327 ? -104.157 48.261 11.482 1.00 59.86 327 LYS C CA 1
ATOM 7064 C C . LYS C 1 327 ? -103.769 46.887 10.926 1.00 60.60 327 LYS C C 1
ATOM 7065 O O . LYS C 1 327 ? -103.943 46.640 9.731 1.00 61.64 327 LYS C O 1
ATOM 7071 N N . ASN C 1 328 ? -103.263 45.997 11.786 1.00 58.81 328 ASN C N 1
ATOM 7072 C CA . ASN C 1 328 ? -102.884 44.639 11.359 1.00 59.22 328 ASN C CA 1
ATOM 7073 C C . ASN C 1 328 ? -104.052 43.788 10.783 1.00 60.78 328 ASN C C 1
ATOM 7074 O O . ASN C 1 328 ? -103.913 43.155 9.743 1.00 61.69 328 ASN C O 1
ATOM 7079 N N . ILE C 1 329 ? -105.185 43.760 11.478 1.00 61.29 329 ILE C N 1
ATOM 7080 C CA . ILE C 1 329 ? -106.363 43.085 10.995 1.00 63.01 329 ILE C CA 1
ATOM 7081 C C . ILE C 1 329 ? -106.837 43.620 9.638 1.00 64.08 329 ILE C C 1
ATOM 7082 O O . ILE C 1 329 ? -106.901 42.870 8.662 1.00 65.34 329 ILE C O 1
ATOM 7087 N N . VAL C 1 330 ? -107.204 44.901 9.571 1.00 63.78 330 VAL C N 1
ATOM 7088 C CA . VAL C 1 330 ? -107.757 45.435 8.324 1.00 64.99 330 VAL C CA 1
ATOM 7089 C C . VAL C 1 330 ? -106.798 45.223 7.152 1.00 65.21 330 VAL C C 1
ATOM 7090 O O . VAL C 1 330 ? -107.215 44.904 6.035 1.00 66.79 330 VAL C O 1
ATOM 7094 N N . LEU C 1 331 ? -105.512 45.415 7.426 1.00 63.79 331 LEU C N 1
ATOM 7095 C CA . LEU C 1 331 ? -104.485 45.406 6.397 1.00 63.94 331 LEU C CA 1
ATOM 7096 C C . LEU C 1 331 ? -103.869 44.030 6.190 1.00 64.26 331 LEU C C 1
ATOM 7097 O O . LEU C 1 331 ? -102.900 43.889 5.444 1.00 64.37 331 LEU C O 1
ATOM 7102 N N . ARG C 1 332 ? -104.414 43.021 6.870 1.00 64.55 332 ARG C N 1
ATOM 7103 C CA . ARG C 1 332 ? -103.989 41.631 6.675 1.00 65.19 332 ARG C CA 1
ATOM 7104 C C . ARG C 1 332 ? -102.476 41.379 6.838 1.00 63.97 332 ARG C C 1
ATOM 7105 O O . ARG C 1 332 ? -101.865 40.656 6.058 1.00 64.71 332 ARG C O 1
ATOM 7113 N N . ARG C 1 333 ? -101.895 41.982 7.869 1.00 62.27 333 ARG C N 1
ATOM 7114 C CA . ARG C 1 333 ? -100.487 41.803 8.201 1.00 61.13 333 ARG C CA 1
ATOM 7115 C C . ARG C 1 333 ? -100.319 40.503 8.965 1.00 61.05 333 ARG C C 1
ATOM 7116 O O . ARG C 1 333 ? -101.214 40.086 9.705 1.00 61.34 333 ARG C O 1
ATOM 7124 N N . LYS C 1 334 ? -99.169 39.864 8.785 1.00 70.59 334 LYS C N 1
ATOM 7125 C CA . LYS C 1 334 ? -98.920 38.597 9.430 1.00 71.87 334 LYS C CA 1
ATOM 7126 C C . LYS C 1 334 ? -98.827 38.864 10.934 1.00 69.79 334 LYS C C 1
ATOM 7127 O O . LYS C 1 334 ? -99.181 38.020 11.767 1.00 70.80 334 LYS C O 1
ATOM 7133 N N . ASN C 1 335 ? -98.374 40.067 11.271 1.00 58.40 335 ASN C N 1
ATOM 7134 C CA . ASN C 1 335 ? -98.146 40.464 12.657 1.00 57.25 335 ASN C CA 1
ATOM 7135 C C . ASN C 1 335 ? -99.407 40.562 13.495 1.00 57.50 335 ASN C C 1
ATOM 7136 O O . ASN C 1 335 ? -99.367 40.977 14.653 1.00 56.77 335 ASN C O 1
ATOM 7141 N N . LYS C 1 336 ? -100.533 40.194 12.902 1.00 58.73 336 LYS C N 1
ATOM 7142 C CA . LYS C 1 336 ? -101.781 40.273 13.632 1.00 59.24 336 LYS C CA 1
ATOM 7143 C C . LYS C 1 336 ? -101.727 39.295 14.803 1.00 59.30 336 LYS C C 1
ATOM 7144 O O . LYS C 1 336 ? -102.259 39.569 15.877 1.00 59.18 336 LYS C O 1
ATOM 7150 N N . GLU C 1 337 ? -101.039 38.177 14.608 1.00 62.56 337 GLU C N 1
ATOM 7151 C CA . GLU C 1 337 ? -100.895 37.198 15.667 1.00 63.97 337 GLU C CA 1
ATOM 7152 C C . GLU C 1 337 ? -100.288 37.859 16.883 1.00 62.34 337 GLU C C 1
ATOM 7153 O O . GLU C 1 337 ? -100.599 37.545 18.026 1.00 63.37 337 GLU C O 1
ATOM 7159 N N . ARG C 1 338 ? -99.418 38.805 16.601 1.00 57.26 338 ARG C N 1
ATOM 7160 C CA . ARG C 1 338 ? -98.654 39.470 17.621 1.00 56.15 338 ARG C CA 1
ATOM 7161 C C . ARG C 1 338 ? -99.501 40.547 18.303 1.00 56.05 338 ARG C C 1
ATOM 7162 O O . ARG C 1 338 ? -99.558 40.620 19.537 1.00 55.94 338 ARG C O 1
ATOM 7170 N N . SER C 1 339 ? -100.158 41.387 17.504 1.00 56.23 339 SER C N 1
ATOM 7171 C CA . SER C 1 339 ? -100.929 42.480 18.073 1.00 56.20 339 SER C CA 1
ATOM 7172 C C . SER C 1 339 ? -102.038 41.952 19.007 1.00 57.09 339 SER C C 1
ATOM 7173 O O . SER C 1 339 ? -102.300 42.532 20.076 1.00 57.00 339 SER C O 1
ATOM 7176 N N . LEU C 1 340 ? -102.660 40.842 18.612 1.00 58.17 340 LEU C N 1
ATOM 7177 C CA . LEU C 1 340 ? -103.666 40.214 19.454 1.00 59.34 340 LEU C CA 1
ATOM 7178 C C . LEU C 1 340 ? -103.045 39.803 20.789 1.00 59.03 340 LEU C C 1
ATOM 7179 O O . LEU C 1 340 ? -103.589 40.101 21.864 1.00 59.42 340 LEU C O 1
ATOM 7184 N N . TYR C 1 341 ? -101.894 39.136 20.708 1.00 58.44 341 TYR C N 1
ATOM 7185 C CA . TYR C 1 341 ? -101.160 38.690 21.884 1.00 58.19 341 TYR C CA 1
ATOM 7186 C C . TYR C 1 341 ? -100.891 39.871 22.821 1.00 57.44 341 TYR C C 1
ATOM 7187 O O . TYR C 1 341 ? -101.068 39.760 24.040 1.00 57.91 341 TYR C O 1
ATOM 7196 N N . ASP C 1 342 ? -100.494 41.009 22.252 1.00 56.51 342 ASP C N 1
ATOM 7197 C CA . ASP C 1 342 ? -100.137 42.174 23.051 1.00 55.98 342 ASP C CA 1
ATOM 7198 C C . ASP C 1 342 ? -101.371 42.704 23.788 1.00 56.78 342 ASP C C 1
ATOM 7199 O O . ASP C 1 342 ? -101.294 43.093 24.955 1.00 56.97 342 ASP C O 1
ATOM 7204 N N . LEU C 1 343 ? -102.513 42.698 23.104 1.00 57.44 343 LEU C N 1
ATOM 7205 C CA . LEU C 1 343 ? -103.795 43.056 23.717 1.00 58.46 343 LEU C CA 1
ATOM 7206 C C . LEU C 1 343 ? -104.277 42.094 24.817 1.00 60.96 343 LEU C C 1
ATOM 7207 O O . LEU C 1 343 ? -104.840 42.528 25.819 1.00 63.08 343 LEU C O 1
ATOM 7212 N N . THR C 1 344 ? -104.069 40.798 24.631 1.00 60.07 344 THR C N 1
ATOM 7213 C CA . THR C 1 344 ? -104.687 39.802 25.509 1.00 61.58 344 THR C CA 1
ATOM 7214 C C . THR C 1 344 ? -103.760 39.219 26.591 1.00 61.49 344 THR C C 1
ATOM 7215 O O . THR C 1 344 ? -104.191 38.444 27.449 1.00 62.86 344 THR C O 1
ATOM 7219 N N . ASP C 1 345 ? -102.487 39.588 26.540 1.00 66.37 345 ASP C N 1
ATOM 7220 C CA . ASP C 1 345 ? -101.498 39.005 27.440 1.00 67.96 345 ASP C CA 1
ATOM 7221 C C . ASP C 1 345 ? -101.739 39.515 28.859 1.00 70.72 345 ASP C C 1
ATOM 7222 O O . ASP C 1 345 ? -101.538 40.702 29.139 1.00 70.20 345 ASP C O 1
ATOM 7227 N N . LYS C 1 346 ? -102.194 38.622 29.738 1.00 76.84 346 LYS C N 1
ATOM 7228 C CA . LYS C 1 346 ? -102.509 38.973 31.120 1.00 80.36 346 LYS C CA 1
ATOM 7229 C C . LYS C 1 346 ? -101.612 38.150 32.016 1.00 82.76 346 LYS C C 1
ATOM 7230 O O . LYS C 1 346 ? -101.272 37.023 31.678 1.00 82.51 346 LYS C O 1
ATOM 7236 N N . GLU C 1 347 ? -101.267 38.690 33.178 1.00 68.97 347 GLU C N 1
ATOM 7237 C CA . GLU C 1 347 ? -100.532 37.931 34.181 1.00 72.00 347 GLU C CA 1
ATOM 7238 C C . GLU C 1 347 ? -101.289 36.672 34.607 1.00 75.24 347 GLU C C 1
ATOM 7239 O O . GLU C 1 347 ? -100.764 35.835 35.317 1.00 77.97 347 GLU C O 1
ATOM 7245 N N . ASP C 1 348 ? -102.529 36.546 34.162 1.00 85.21 348 ASP C N 1
ATOM 7246 C CA . ASP C 1 348 ? -103.394 35.450 34.575 1.00 88.82 348 ASP C CA 1
ATOM 7247 C C . ASP C 1 348 ? -103.247 34.247 33.675 1.00 87.69 348 ASP C C 1
ATOM 7248 O O . ASP C 1 348 ? -103.647 33.144 34.042 1.00 91.10 348 ASP C O 1
ATOM 7253 N N . ASN C 1 349 ? -102.697 34.468 32.485 1.00 79.86 349 ASN C N 1
ATOM 7254 C CA . ASN C 1 349 ? -102.670 33.435 31.459 1.00 78.91 349 ASN C CA 1
ATOM 7255 C C . ASN C 1 349 ? -101.722 32.306 31.858 1.00 80.90 349 ASN C C 1
ATOM 7256 O O . ASN C 1 349 ? -101.733 31.223 31.269 1.00 81.42 349 ASN C O 1
ATOM 7261 N N . VAL C 1 350 ? -100.915 32.571 32.881 1.00 68.05 350 VAL C N 1
ATOM 7262 C CA . VAL C 1 350 ? -99.781 31.720 33.202 1.00 67.98 350 VAL C CA 1
ATOM 7263 C C . VAL C 1 350 ? -100.225 30.444 33.874 1.00 70.35 350 VAL C C 1
ATOM 7264 O O . VAL C 1 350 ? -101.015 30.480 34.809 1.00 73.74 350 VAL C O 1
ATOM 7268 N N . LYS C 1 351 ? -99.712 29.319 33.393 1.00 86.02 351 LYS C N 1
ATOM 7269 C CA . LYS C 1 351 ? -99.992 28.031 33.990 1.00 90.04 351 LYS C CA 1
ATOM 7270 C C . LYS C 1 351 ? -98.704 27.512 34.591 1.00 89.29 351 LYS C C 1
ATOM 7271 O O . LYS C 1 351 ? -97.801 27.134 33.860 1.00 85.53 351 LYS C O 1
ATOM 7277 N N . PRO C 1 352 ? -98.607 27.484 35.924 1.00 73.92 352 PRO C N 1
ATOM 7278 C CA . PRO C 1 352 ? -97.375 27.067 36.604 1.00 73.81 352 PRO C CA 1
ATOM 7279 C C . PRO C 1 352 ? -96.614 25.867 36.011 1.00 73.84 352 PRO C C 1
ATOM 7280 O O . PRO C 1 352 ? -95.393 25.873 36.105 1.00 72.71 352 PRO C O 1
ATOM 7284 N N . LYS C 1 353 ? -97.267 24.866 35.427 1.00 75.25 353 LYS C N 1
ATOM 7285 C CA . LYS C 1 353 ? -96.481 23.762 34.871 1.00 75.35 353 LYS C CA 1
ATOM 7286 C C . LYS C 1 353 ? -96.189 23.801 33.356 1.00 73.66 353 LYS C C 1
ATOM 7287 O O . LYS C 1 353 ? -95.854 22.785 32.749 1.00 74.25 353 LYS C O 1
ATOM 7293 N N . THR C 1 354 ? -96.280 24.975 32.753 1.00 71.89 354 THR C N 1
ATOM 7294 C CA . THR C 1 354 ? -95.919 25.114 31.353 1.00 70.12 354 THR C CA 1
ATOM 7295 C C . THR C 1 354 ? -94.531 25.759 31.233 1.00 67.91 354 THR C C 1
ATOM 7296 O O . THR C 1 354 ? -94.290 26.841 31.772 1.00 66.82 354 THR C O 1
ATOM 7300 N N . ILE C 1 355 ? -93.625 25.081 30.532 1.00 67.47 355 ILE C N 1
ATOM 7301 C CA . ILE C 1 355 ? -92.241 25.519 30.403 1.00 65.75 355 ILE C CA 1
ATOM 7302 C C . ILE C 1 355 ? -91.848 25.555 28.934 1.00 64.60 355 ILE C C 1
ATOM 7303 O O . ILE C 1 355 ? -92.079 24.579 28.216 1.00 65.58 355 ILE C O 1
ATOM 7308 N N . VAL C 1 356 ? -91.236 26.648 28.486 1.00 62.77 356 VAL C N 1
ATOM 7309 C CA . VAL C 1 356 ? -90.947 26.811 27.063 1.00 61.81 356 VAL C CA 1
ATOM 7310 C C . VAL C 1 356 ? -89.459 26.877 26.723 1.00 60.76 356 VAL C C 1
ATOM 7311 O O . VAL C 1 356 ? -88.698 27.603 27.359 1.00 59.94 356 VAL C O 1
ATOM 7315 N N . PHE C 1 357 ? -89.050 26.122 25.708 1.00 60.98 357 PHE C N 1
ATOM 7316 C CA . PHE C 1 357 ? -87.646 26.048 25.318 1.00 60.26 357 PHE C CA 1
ATOM 7317 C C . PHE C 1 357 ? -87.411 26.548 23.899 1.00 59.42 357 PHE C C 1
ATOM 7318 O O . PHE C 1 357 ? -88.185 26.247 22.994 1.00 59.96 357 PHE C O 1
ATOM 7326 N N . GLU C 1 358 ? -86.323 27.280 23.710 1.00 58.35 358 GLU C N 1
ATOM 7327 C CA . GLU C 1 358 ? -85.896 27.711 22.392 1.00 57.76 358 GLU C CA 1
ATOM 7328 C C . GLU C 1 358 ? -84.388 27.792 22.465 1.00 57.37 358 GLU C C 1
ATOM 7329 O O . GLU C 1 358 ? -83.830 28.242 23.470 1.00 57.03 358 GLU C O 1
ATOM 7335 N N . SER C 1 359 ? -83.713 27.340 21.416 1.00 57.60 359 SER C N 1
ATOM 7336 C CA . SER C 1 359 ? -82.299 27.608 21.336 1.00 57.27 359 SER C CA 1
ATOM 7337 C C . SER C 1 359 ? -81.943 28.211 19.997 1.00 56.99 359 SER C C 1
ATOM 7338 O O . SER C 1 359 ? -82.605 27.951 18.999 1.00 57.37 359 SER C O 1
ATOM 7341 N N . PHE C 1 360 ? -80.895 29.030 20.024 1.00 56.55 360 PHE C N 1
ATOM 7342 C CA . PHE C 1 360 ? -80.474 29.856 18.909 1.00 56.37 360 PHE C CA 1
ATOM 7343 C C . PHE C 1 360 ? -81.638 30.418 18.089 1.00 56.15 360 PHE C C 1
ATOM 7344 O O . PHE C 1 360 ? -81.722 30.242 16.881 1.00 56.61 360 PHE C O 1
ATOM 7352 N N . GLY C 1 361 ? -82.542 31.098 18.782 1.00 55.58 361 GLY C N 1
ATOM 7353 C CA . GLY C 1 361 ? -83.659 31.765 18.147 1.00 55.35 361 GLY C CA 1
ATOM 7354 C C . GLY C 1 361 ? -84.606 30.838 17.420 1.00 56.06 361 GLY C C 1
ATOM 7355 O O . GLY C 1 361 ? -85.364 31.271 16.552 1.00 56.16 361 GLY C O 1
ATOM 7356 N N . GLY C 1 362 ? -84.556 29.558 17.758 1.00 56.75 362 GLY C N 1
ATOM 7357 C CA . GLY C 1 362 ? -85.409 28.577 17.116 1.00 57.78 362 GLY C CA 1
ATOM 7358 C C . GLY C 1 362 ? -84.832 27.834 15.914 1.00 58.72 362 GLY C C 1
ATOM 7359 O O . GLY C 1 362 ? -85.565 27.135 15.207 1.00 59.80 362 GLY C O 1
ATOM 7360 N N . LYS C 1 363 ? -83.532 27.956 15.670 1.00 59.89 363 LYS C N 1
ATOM 7361 C CA . LYS C 1 363 ? -82.988 27.276 14.505 1.00 60.30 363 LYS C CA 1
ATOM 7362 C C . LYS C 1 363 ? -82.852 25.801 14.813 1.00 61.73 363 LYS C C 1
ATOM 7363 O O . LYS C 1 363 ? -82.904 24.968 13.920 1.00 63.58 363 LYS C O 1
ATOM 7369 N N . ASN C 1 364 ? -82.706 25.480 16.092 1.00 62.63 364 ASN C N 1
ATOM 7370 C CA . ASN C 1 364 ? -82.281 24.137 16.480 1.00 63.61 364 ASN C CA 1
ATOM 7371 C C . ASN C 1 364 ? -83.033 23.547 17.625 1.00 65.89 364 ASN C C 1
ATOM 7372 O O . ASN C 1 364 ? -83.675 24.253 18.407 1.00 65.82 364 ASN C O 1
ATOM 7377 N N . TYR C 1 365 ? -82.916 22.234 17.732 1.00 62.92 365 TYR C N 1
ATOM 7378 C CA . TYR C 1 365 ? -83.116 21.572 19.007 1.00 63.34 365 TYR C CA 1
ATOM 7379 C C . TYR C 1 365 ? -81.686 21.261 19.400 1.00 63.20 365 TYR C C 1
ATOM 7380 O O . TYR C 1 365 ? -81.051 20.448 18.735 1.00 64.14 365 TYR C O 1
ATOM 7389 N N . SER C 1 366 ? -81.157 21.927 20.428 1.00 62.16 366 SER C N 1
ATOM 7390 C CA . SER C 1 366 ? -79.716 21.865 20.653 1.00 61.98 366 SER C CA 1
ATOM 7391 C C . SER C 1 366 ? -79.184 22.534 21.921 1.00 61.18 366 SER C C 1
ATOM 7392 O O . SER C 1 366 ? -79.950 23.067 22.731 1.00 60.72 366 SER C O 1
ATOM 7395 N N . ASP C 1 367 ? -77.857 22.521 22.031 1.00 66.50 367 ASP C N 1
ATOM 7396 C CA . ASP C 1 367 ? -77.088 22.786 23.250 1.00 65.04 367 ASP C CA 1
ATOM 7397 C C . ASP C 1 367 ? -77.847 22.879 24.598 1.00 66.30 367 ASP C C 1
ATOM 7398 O O . ASP C 1 367 ? -78.681 22.033 24.885 1.00 68.87 367 ASP C O 1
ATOM 7403 N N . SER C 1 368 ? -77.546 23.875 25.427 1.00 60.37 368 SER C N 1
ATOM 7404 C CA . SER C 1 368 ? -77.932 23.835 26.841 1.00 60.73 368 SER C CA 1
ATOM 7405 C C . SER C 1 368 ? -79.417 23.611 27.097 1.00 60.96 368 SER C C 1
ATOM 7406 O O . SER C 1 368 ? -79.781 22.813 27.955 1.00 61.96 368 SER C O 1
ATOM 7409 N N . PRO C 1 369 ? -80.278 24.327 26.371 1.00 60.19 369 PRO C N 1
ATOM 7410 C CA . PRO C 1 369 ? -81.712 24.142 26.576 1.00 60.56 369 PRO C CA 1
ATOM 7411 C C . PRO C 1 369 ? -82.113 22.710 26.314 1.00 61.89 369 PRO C C 1
ATOM 7412 O O . PRO C 1 369 ? -82.935 22.183 27.056 1.00 62.86 369 PRO C O 1
ATOM 7416 N N . LYS C 1 370 ? -81.555 22.090 25.279 1.00 62.15 370 LYS C N 1
ATOM 7417 C CA . LYS C 1 370 ? -81.805 20.662 25.021 1.00 63.69 370 LYS C CA 1
ATOM 7418 C C . LYS C 1 370 ? -81.575 19.780 26.249 1.00 64.88 370 LYS C C 1
ATOM 7419 O O . LYS C 1 370 ? -82.457 19.015 26.650 1.00 66.22 370 LYS C O 1
ATOM 7425 N N . TYR C 1 371 ? -80.379 19.888 26.827 1.00 64.59 371 TYR C N 1
ATOM 7426 C CA . TYR C 1 371 ? -79.996 19.091 27.992 1.00 65.78 371 TYR C CA 1
ATOM 7427 C C . TYR C 1 371 ? -80.798 19.431 29.253 1.00 66.11 371 TYR C C 1
ATOM 7428 O O . TYR C 1 371 ? -81.183 18.525 29.986 1.00 67.64 371 TYR C O 1
ATOM 7437 N N . ILE C 1 372 ? -81.054 20.714 29.513 1.00 64.89 372 ILE C N 1
ATOM 7438 C CA . ILE C 1 372 ? -81.989 21.071 30.581 1.00 65.32 372 ILE C CA 1
ATOM 7439 C C . ILE C 1 372 ? -83.316 20.326 30.378 1.00 66.50 372 ILE C C 1
ATOM 7440 O O . ILE C 1 372 ? -83.886 19.785 31.333 1.00 67.94 372 ILE C O 1
ATOM 7445 N N . TYR C 1 373 ? -83.779 20.271 29.127 1.00 66.12 373 TYR C N 1
ATOM 7446 C CA . TYR C 1 373 ? -85.048 19.610 28.780 1.00 67.40 373 TYR C CA 1
ATOM 7447 C C . TYR C 1 373 ? -84.980 18.083 28.898 1.00 69.46 373 TYR C C 1
ATOM 7448 O O . TYR C 1 373 ? -85.913 17.441 29.385 1.00 71.18 373 TYR C O 1
ATOM 7457 N N . GLU C 1 374 ? -83.880 17.502 28.439 1.00 69.47 374 GLU C N 1
ATOM 7458 C CA . GLU C 1 374 ? -83.729 16.057 28.528 1.00 71.50 374 GLU C CA 1
ATOM 7459 C C . GLU C 1 374 ? -83.647 15.564 29.978 1.00 72.82 374 GLU C C 1
ATOM 7460 O O . GLU C 1 374 ? -84.073 14.447 30.294 1.00 74.98 374 GLU C O 1
ATOM 7466 N N . TYR C 1 375 ? -83.109 16.395 30.862 1.00 75.03 375 TYR C N 1
ATOM 7467 C CA . TYR C 1 375 ? -83.015 16.004 32.254 1.00 77.71 375 TYR C CA 1
ATOM 7468 C C . TYR C 1 375 ? -84.404 16.025 32.843 1.00 79.33 375 TYR C C 1
ATOM 7469 O O . TYR C 1 375 ? -84.823 15.083 33.513 1.00 82.37 375 TYR C O 1
ATOM 7478 N N . MET C 1 376 ? -85.126 17.107 32.587 1.00 73.00 376 MET C N 1
ATOM 7479 C CA . MET C 1 376 ? -86.441 17.268 33.181 1.00 74.08 376 MET C CA 1
ATOM 7480 C C . MET C 1 376 ? -87.443 16.302 32.579 1.00 75.89 376 MET C C 1
ATOM 7481 O O . MET C 1 376 ? -88.519 16.107 33.122 1.00 77.50 376 MET C O 1
ATOM 7486 N N . GLN C 1 377 ? -87.096 15.689 31.458 1.00 75.86 377 GLN C N 1
ATOM 7487 C CA . GLN C 1 377 ? -87.982 14.693 30.894 1.00 77.96 377 GLN C CA 1
ATOM 7488 C C . GLN C 1 377 ? -87.888 13.440 31.748 1.00 80.58 377 GLN C C 1
ATOM 7489 O O . GLN C 1 377 ? -88.905 12.959 32.263 1.00 82.79 377 GLN C O 1
ATOM 7495 N N . LYS C 1 378 ? -86.660 12.938 31.918 1.00 80.46 378 LYS C N 1
ATOM 7496 C CA . LYS C 1 378 ? -86.383 11.738 32.712 1.00 82.90 378 LYS C CA 1
ATOM 7497 C C . LYS C 1 378 ? -87.041 11.784 34.089 1.00 84.41 378 LYS C C 1
ATOM 7498 O O . LYS C 1 378 ? -87.613 10.785 34.538 1.00 87.24 378 LYS C O 1
ATOM 7504 N N . TYR C 1 379 ? -86.977 12.944 34.746 1.00 82.76 379 TYR C N 1
ATOM 7505 C CA . TYR C 1 379 ? -87.376 13.065 36.156 1.00 84.64 379 TYR C CA 1
ATOM 7506 C C . TYR C 1 379 ? -88.722 13.766 36.446 1.00 86.03 379 TYR C C 1
ATOM 7507 O O . TYR C 1 379 ? -89.282 13.604 37.525 1.00 90.39 379 TYR C O 1
ATOM 7516 N N . TYR C 1 380 ? -89.236 14.536 35.493 1.00 82.75 380 TYR C N 1
ATOM 7517 C CA . TYR C 1 380 ? -90.512 15.217 35.666 1.00 83.77 380 TYR C CA 1
ATOM 7518 C C . TYR C 1 380 ? -91.342 15.093 34.404 1.00 83.05 380 TYR C C 1
ATOM 7519 O O . TYR C 1 380 ? -91.608 16.085 33.738 1.00 81.05 380 TYR C O 1
ATOM 7528 N N . PRO C 1 381 ? -91.762 13.871 34.066 1.00 95.11 381 PRO C N 1
ATOM 7529 C CA . PRO C 1 381 ? -92.398 13.667 32.764 1.00 93.55 381 PRO C CA 1
ATOM 7530 C C . PRO C 1 381 ? -93.759 14.339 32.674 1.00 94.69 381 PRO C C 1
ATOM 7531 O O . PRO C 1 381 ? -94.333 14.382 31.588 1.00 93.38 381 PRO C O 1
ATOM 7535 N N . ASN C 1 382 ? -94.242 14.880 33.790 1.00 102.31 382 ASN C N 1
ATOM 7536 C CA . ASN C 1 382 ? -95.639 15.306 33.923 1.00 104.97 382 ASN C CA 1
ATOM 7537 C C . ASN C 1 382 ? -95.879 16.822 33.951 1.00 102.53 382 ASN C C 1
ATOM 7538 O O . ASN C 1 382 ? -96.770 17.316 34.636 1.00 105.36 382 ASN C O 1
ATOM 7543 N N . TYR C 1 383 ? -95.074 17.546 33.189 1.00 82.77 383 TYR C N 1
ATOM 7544 C CA . TYR C 1 383 ? -95.224 18.983 33.018 1.00 80.01 383 TYR C CA 1
ATOM 7545 C C . TYR C 1 383 ? -95.513 19.273 31.548 1.00 78.50 383 TYR C C 1
ATOM 7546 O O . TYR C 1 383 ? -95.203 18.462 30.667 1.00 78.96 383 TYR C O 1
ATOM 7555 N N . ARG C 1 384 ? -96.096 20.429 31.272 1.00 82.22 384 ARG C N 1
ATOM 7556 C CA . ARG C 1 384 ? -96.306 20.811 29.894 1.00 79.23 384 ARG C CA 1
ATOM 7557 C C . ARG C 1 384 ? -95.011 21.384 29.315 1.00 74.86 384 ARG C C 1
ATOM 7558 O O . ARG C 1 384 ? -94.663 22.535 29.583 1.00 73.05 384 ARG C O 1
ATOM 7566 N N . TYR C 1 385 ? -94.297 20.579 28.531 1.00 73.34 385 TYR C N 1
ATOM 7567 C CA . TYR C 1 385 ? -93.076 21.041 27.862 1.00 71.10 385 TYR C CA 1
ATOM 7568 C C . TYR C 1 385 ? -93.334 21.495 26.425 1.00 70.18 385 TYR C C 1
ATOM 7569 O O . TYR C 1 385 ? -93.816 20.701 25.600 1.00 71.65 385 TYR C O 1
ATOM 7578 N N . ILE C 1 386 ? -93.004 22.753 26.125 1.00 67.98 386 ILE C N 1
ATOM 7579 C CA . ILE C 1 386 ? -93.146 23.278 24.769 1.00 67.06 386 ILE C CA 1
ATOM 7580 C C . ILE C 1 386 ? -91.803 23.686 24.140 1.00 65.29 386 ILE C C 1
ATOM 7581 O O . ILE C 1 386 ? -90.984 24.346 24.792 1.00 63.95 386 ILE C O 1
ATOM 7586 N N . TRP C 1 387 ? -91.564 23.313 22.880 1.00 65.46 387 TRP C N 1
ATOM 7587 C CA . TRP C 1 387 ? -90.359 23.783 22.163 1.00 63.95 387 TRP C CA 1
ATOM 7588 C C . TRP C 1 387 ? -90.702 24.744 21.033 1.00 63.05 387 TRP C C 1
ATOM 7589 O O . TRP C 1 387 ? -91.738 24.607 20.376 1.00 64.02 387 TRP C O 1
ATOM 7600 N N . SER C 1 388 ? -89.828 25.717 20.801 1.00 61.40 388 SER C N 1
ATOM 7601 C CA . SER C 1 388 ? -90.083 26.721 19.770 1.00 60.59 388 SER C CA 1
ATOM 7602 C C . SER C 1 388 ? -89.090 26.646 18.618 1.00 60.37 388 SER C C 1
ATOM 7603 O O . SER C 1 388 ? -87.895 26.534 18.843 1.00 59.87 388 SER C O 1
ATOM 7606 N N . PHE C 1 389 ? -89.592 26.709 17.391 1.00 60.91 389 PHE C N 1
ATOM 7607 C CA . PHE C 1 389 ? -88.760 26.521 16.200 1.00 61.12 389 PHE C CA 1
ATOM 7608 C C . PHE C 1 389 ? -89.178 27.458 15.064 1.00 60.88 389 PHE C C 1
ATOM 7609 O O . PHE C 1 389 ? -90.340 27.851 14.978 1.00 61.10 389 PHE C O 1
ATOM 7617 N N . LYS C 1 390 ? -88.241 27.822 14.197 1.00 60.57 390 LYS C N 1
ATOM 7618 C CA . LYS C 1 390 ? -88.598 28.572 13.014 1.00 60.71 390 LYS C CA 1
ATOM 7619 C C . LYS C 1 390 ? -89.433 27.689 12.102 1.00 62.52 390 LYS C C 1
ATOM 7620 O O . LYS C 1 390 ? -90.435 28.138 11.555 1.00 62.95 390 LYS C O 1
ATOM 7626 N N . ASN C 1 391 ? -89.010 26.433 11.947 1.00 69.32 391 ASN C N 1
ATOM 7627 C CA . ASN C 1 391 ? -89.703 25.431 11.120 1.00 72.13 391 ASN C CA 1
ATOM 7628 C C . ASN C 1 391 ? -89.826 24.087 11.841 1.00 72.17 391 ASN C C 1
ATOM 7629 O O . ASN C 1 391 ? -89.029 23.175 11.591 1.00 73.86 391 ASN C O 1
ATOM 7634 N N . PRO C 1 392 ? -90.840 23.949 12.717 1.00 67.28 392 PRO C N 1
ATOM 7635 C CA . PRO C 1 392 ? -90.984 22.779 13.598 1.00 68.39 392 PRO C CA 1
ATOM 7636 C C . PRO C 1 392 ? -90.944 21.424 12.881 1.00 70.79 392 PRO C C 1
ATOM 7637 O O . PRO C 1 392 ? -90.543 20.432 13.494 1.00 71.56 392 PRO C O 1
ATOM 7641 N N . ASP C 1 393 ? -91.349 21.384 11.614 1.00 109.98 393 ASP C N 1
ATOM 7642 C CA . ASP C 1 393 ? -91.387 20.135 10.866 1.00 113.59 393 ASP C CA 1
ATOM 7643 C C . ASP C 1 393 ? -90.002 19.547 10.661 1.00 114.70 393 ASP C C 1
ATOM 7644 O O . ASP C 1 393 ? -89.842 18.333 10.529 1.00 117.08 393 ASP C O 1
ATOM 7649 N N . LYS C 1 394 ? -89.001 20.418 10.641 1.00 72.56 394 LYS C N 1
ATOM 7650 C CA . LYS C 1 394 ? -87.647 20.015 10.305 1.00 73.57 394 LYS C CA 1
ATOM 7651 C C . LYS C 1 394 ? -86.788 19.745 11.532 1.00 71.37 394 LYS C C 1
ATOM 7652 O O . LYS C 1 394 ? -85.578 19.605 11.426 1.00 72.19 394 LYS C O 1
ATOM 7658 N N . ASN C 1 395 ? -87.431 19.644 12.691 1.00 71.04 395 ASN C N 1
ATOM 7659 C CA . ASN C 1 395 ? -86.739 19.415 13.961 1.00 70.09 395 ASN C CA 1
ATOM 7660 C C . ASN C 1 395 ? -87.339 18.260 14.746 1.00 71.76 395 ASN C C 1
ATOM 7661 O O . ASN C 1 395 ? -88.508 18.282 15.116 1.00 72.37 395 ASN C O 1
ATOM 7666 N N . VAL C 1 396 ? -86.532 17.247 15.014 1.00 72.68 396 VAL C N 1
ATOM 7667 C CA . VAL C 1 396 ? -87.011 16.129 15.802 1.00 74.41 396 VAL C CA 1
ATOM 7668 C C . VAL C 1 396 ? -86.823 16.412 17.286 1.00 73.11 396 VAL C C 1
ATOM 7669 O O . VAL C 1 396 ? -85.713 16.706 17.718 1.00 71.69 396 VAL C O 1
ATOM 7673 N N . VAL C 1 397 ? -87.896 16.324 18.066 1.00 73.79 397 VAL C N 1
ATOM 7674 C CA . VAL C 1 397 ? -87.771 16.503 19.508 1.00 72.95 397 VAL C CA 1
ATOM 7675 C C . VAL C 1 397 ? -88.159 15.231 20.280 1.00 75.29 397 VAL C C 1
ATOM 7676 O O . VAL C 1 397 ? -89.292 14.754 20.163 1.00 77.21 397 VAL C O 1
ATOM 7680 N N . PRO C 1 398 ? -87.214 14.662 21.063 1.00 76.01 398 PRO C N 1
ATOM 7681 C CA . PRO C 1 398 ? -87.508 13.462 21.859 1.00 78.09 398 PRO C CA 1
ATOM 7682 C C . PRO C 1 398 ? -88.494 13.778 22.979 1.00 78.04 398 PRO C C 1
ATOM 7683 O O . PRO C 1 398 ? -88.591 14.941 23.389 1.00 76.07 398 PRO C O 1
ATOM 7687 N N . GLY C 1 399 ? -89.226 12.772 23.452 1.00 80.58 399 GLY C N 1
ATOM 7688 C CA . GLY C 1 399 ? -90.103 12.948 24.601 1.00 81.23 399 GLY C CA 1
ATOM 7689 C C . GLY C 1 399 ? -91.496 13.547 24.397 1.00 81.58 399 GLY C C 1
ATOM 7690 O O . GLY C 1 399 ? -92.095 13.465 23.315 1.00 82.39 399 GLY C O 1
ATOM 7691 N N . SER C 1 400 ? -92.007 14.166 25.459 1.00 81.10 400 SER C N 1
ATOM 7692 C CA . SER C 1 400 ? -93.413 14.541 25.545 1.00 82.06 400 SER C CA 1
ATOM 7693 C C . SER C 1 400 ? -93.738 15.902 24.934 1.00 79.73 400 SER C C 1
ATOM 7694 O O . SER C 1 400 ? -94.887 16.154 24.562 1.00 80.61 400 SER C O 1
ATOM 7697 N N . ALA C 1 401 ? -92.730 16.770 24.840 1.00 76.95 401 ALA C N 1
ATOM 7698 C CA . ALA C 1 401 ? -92.913 18.164 24.411 1.00 74.64 401 ALA C CA 1
ATOM 7699 C C . ALA C 1 401 ? -93.699 18.355 23.115 1.00 75.06 401 ALA C C 1
ATOM 7700 O O . ALA C 1 401 ? -93.593 17.559 22.184 1.00 76.35 401 ALA C O 1
ATOM 7702 N N . GLU C 1 402 ? -94.487 19.418 23.059 1.00 83.05 402 GLU C N 1
ATOM 7703 C CA . GLU C 1 402 ? -95.159 19.762 21.824 1.00 83.07 402 GLU C CA 1
ATOM 7704 C C . GLU C 1 402 ? -94.381 20.890 21.143 1.00 80.10 402 GLU C C 1
ATOM 7705 O O . GLU C 1 402 ? -93.638 21.628 21.790 1.00 78.11 402 GLU C O 1
ATOM 7711 N N . LYS C 1 403 ? -94.531 21.021 19.833 1.00 71.74 403 LYS C N 1
ATOM 7712 C CA . LYS C 1 403 ? -93.769 22.023 19.099 1.00 69.55 403 LYS C CA 1
ATOM 7713 C C . LYS C 1 403 ? -94.613 23.224 18.666 1.00 68.69 403 LYS C C 1
ATOM 7714 O O . LYS C 1 403 ? -95.823 23.108 18.461 1.00 70.14 403 LYS C O 1
ATOM 7720 N N . VAL C 1 404 ? -93.978 24.380 18.538 1.00 66.49 404 VAL C N 1
ATOM 7721 C CA . VAL C 1 404 ? -94.666 25.560 18.017 1.00 65.66 404 VAL C CA 1
ATOM 7722 C C . VAL C 1 404 ? -93.803 26.331 17.007 1.00 64.27 404 VAL C C 1
ATOM 7723 O O . VAL C 1 404 ? -92.569 26.399 17.155 1.00 63.19 404 VAL C O 1
ATOM 7727 N N . LYS C 1 405 ? -94.450 26.913 15.991 1.00 64.46 405 LYS C N 1
ATOM 7728 C CA . LYS C 1 405 ? -93.739 27.671 14.964 1.00 63.47 405 LYS C CA 1
ATOM 7729 C C . LYS C 1 405 ? -93.702 29.137 15.340 1.00 61.66 405 LYS C C 1
ATOM 7730 O O . LYS C 1 405 ? -94.739 29.718 15.651 1.00 61.65 405 LYS C O 1
ATOM 7736 N N . ARG C 1 406 ? -92.514 29.738 15.321 1.00 62.63 406 ARG C N 1
ATOM 7737 C CA . ARG C 1 406 ? -92.362 31.168 15.625 1.00 60.97 406 ARG C CA 1
ATOM 7738 C C . ARG C 1 406 ? -93.384 32.056 14.932 1.00 60.60 406 ARG C C 1
ATOM 7739 O O . ARG C 1 406 ? -93.662 31.895 13.748 1.00 62.02 406 ARG C O 1
ATOM 7747 N N . ASN C 1 407 ? -93.943 32.990 15.687 1.00 87.28 407 ASN C N 1
ATOM 7748 C CA . ASN C 1 407 ? -94.919 33.938 15.156 1.00 86.02 407 ASN C CA 1
ATOM 7749 C C . ASN C 1 407 ? -96.281 33.407 14.733 1.00 88.30 407 ASN C C 1
ATOM 7750 O O . ASN C 1 407 ? -96.946 34.018 13.905 1.00 87.90 407 ASN C O 1
ATOM 7755 N N . SER C 1 408 ? -96.688 32.286 15.318 1.00 60.70 408 SER C N 1
ATOM 7756 C CA . SER C 1 408 ? -98.010 31.718 15.112 1.00 62.42 408 SER C CA 1
ATOM 7757 C C . SER C 1 408 ? -98.877 31.917 16.357 1.00 62.50 408 SER C C 1
ATOM 7758 O O . SER C 1 408 ? -98.386 32.323 17.399 1.00 61.33 408 SER C O 1
ATOM 7761 N N . ALA C 1 409 ? -100.168 31.632 16.268 1.00 64.07 409 ALA C N 1
ATOM 7762 C CA . ALA C 1 409 ? -100.984 31.758 17.457 1.00 64.40 409 ALA C CA 1
ATOM 7763 C C . ALA C 1 409 ? -100.401 30.922 18.610 1.00 64.48 409 ALA C C 1
ATOM 7764 O O . ALA C 1 409 ? -100.225 31.427 19.718 1.00 63.58 409 ALA C O 1
ATOM 7766 N N . GLU C 1 410 ? -100.080 29.660 18.341 1.00 65.70 410 GLU C N 1
ATOM 7767 C CA . GLU C 1 410 ? -99.603 28.725 19.364 1.00 66.16 410 GLU C CA 1
ATOM 7768 C C . GLU C 1 410 ? -98.325 29.208 20.045 1.00 64.17 410 GLU C C 1
ATOM 7769 O O . GLU C 1 410 ? -98.107 28.997 21.236 1.00 64.14 410 GLU C O 1
ATOM 7775 N N . TYR C 1 411 ? -97.464 29.835 19.261 1.00 62.73 411 TYR C N 1
ATOM 7776 C CA . TYR C 1 411 ? -96.212 30.410 19.752 1.00 60.98 411 TYR C CA 1
ATOM 7777 C C . TYR C 1 411 ? -96.453 31.457 20.844 1.00 60.06 411 TYR C C 1
ATOM 7778 O O . TYR C 1 411 ? -95.819 31.429 21.903 1.00 59.61 411 TYR C O 1
ATOM 7787 N N . TYR C 1 412 ? -97.386 32.370 20.580 1.00 59.96 412 TYR C N 1
ATOM 7788 C CA . TYR C 1 412 ? -97.695 33.436 21.528 1.00 59.26 412 TYR C CA 1
ATOM 7789 C C . TYR C 1 412 ? -98.416 32.893 22.758 1.00 60.43 412 TYR C C 1
ATOM 7790 O O . TYR C 1 412 ? -98.184 33.362 23.881 1.00 60.00 412 TYR C O 1
ATOM 7799 N N . GLN C 1 413 ? -99.263 31.886 22.553 1.00 68.38 413 GLN C N 1
ATOM 7800 C CA . GLN C 1 413 ? -99.902 31.212 23.665 1.00 71.01 413 GLN C CA 1
ATOM 7801 C C . GLN C 1 413 ? -98.844 30.620 24.568 1.00 70.59 413 GLN C C 1
ATOM 7802 O O . GLN C 1 413 ? -98.911 30.760 25.781 1.00 71.94 413 GLN C O 1
ATOM 7808 N N . ALA C 1 414 ? -97.851 29.972 23.972 1.00 63.03 414 ALA C N 1
ATOM 7809 C CA . ALA C 1 414 ? -96.824 29.297 24.767 1.00 62.98 414 ALA C CA 1
ATOM 7810 C C . ALA C 1 414 ? -96.102 30.278 25.692 1.00 61.60 414 ALA C C 1
ATOM 7811 O O . ALA C 1 414 ? -95.989 30.038 26.907 1.00 62.17 414 ALA C O 1
ATOM 7813 N N . TYR C 1 415 ? -95.640 31.395 25.136 1.00 60.02 415 TYR C N 1
ATOM 7814 C CA . TYR C 1 415 ? -94.873 32.335 25.951 1.00 58.94 415 TYR C CA 1
ATOM 7815 C C . TYR C 1 415 ? -95.740 33.075 26.948 1.00 59.33 415 TYR C C 1
ATOM 7816 O O . TYR C 1 415 ? -95.270 33.455 28.025 1.00 59.22 415 TYR C O 1
ATOM 7825 N N . SER C 1 416 ? -97.004 33.278 26.592 1.00 59.95 416 SER C N 1
ATOM 7826 C CA . SER C 1 416 ? -97.916 33.898 27.518 1.00 60.57 416 SER C CA 1
ATOM 7827 C C . SER C 1 416 ? -98.185 32.981 28.695 1.00 62.15 416 SER C C 1
ATOM 7828 O O . SER C 1 416 ? -98.269 33.456 29.821 1.00 62.49 416 SER C O 1
ATOM 7831 N N . GLU C 1 417 ? -98.319 31.675 28.428 1.00 73.22 417 GLU C N 1
ATOM 7832 C CA . GLU C 1 417 ? -98.759 30.695 29.433 1.00 76.88 417 GLU C CA 1
ATOM 7833 C C . GLU C 1 417 ? -97.645 30.190 30.317 1.00 77.15 417 GLU C C 1
ATOM 7834 O O . GLU C 1 417 ? -97.861 29.930 31.487 1.00 80.48 417 GLU C O 1
ATOM 7840 N N . ALA C 1 418 ? -96.454 30.054 29.750 1.00 63.96 418 ALA C N 1
ATOM 7841 C CA . ALA C 1 418 ? -95.304 29.497 30.460 1.00 63.99 418 ALA C CA 1
ATOM 7842 C C . ALA C 1 418 ? -94.944 30.228 31.760 1.00 63.92 418 ALA C C 1
ATOM 7843 O O . ALA C 1 418 ? -94.847 31.450 31.795 1.00 62.82 418 ALA C O 1
ATOM 7845 N N . SER C 1 419 ? -94.735 29.466 32.829 1.00 65.68 419 SER C N 1
ATOM 7846 C CA . SER C 1 419 ? -94.223 30.030 34.077 1.00 67.59 419 SER C CA 1
ATOM 7847 C C . SER C 1 419 ? -92.702 30.180 33.994 1.00 65.06 419 SER C C 1
ATOM 7848 O O . SER C 1 419 ? -92.092 30.931 34.762 1.00 65.77 419 SER C O 1
ATOM 7851 N N . HIS C 1 420 ? -92.105 29.435 33.065 1.00 63.67 420 HIS C N 1
ATOM 7852 C CA . HIS C 1 420 ? -90.677 29.500 32.813 1.00 62.60 420 HIS C CA 1
ATOM 7853 C C . HIS C 1 420 ? -90.334 29.549 31.321 1.00 61.26 420 HIS C C 1
ATOM 7854 O O . HIS C 1 420 ? -90.902 28.801 30.521 1.00 61.65 420 HIS C O 1
ATOM 7861 N N . TRP C 1 421 ? -89.409 30.444 30.963 1.00 59.94 421 TRP C N 1
ATOM 7862 C CA . TRP C 1 421 ? -88.727 30.409 29.656 1.00 58.88 421 TRP C CA 1
ATOM 7863 C C . TRP C 1 421 ? -87.283 29.914 29.784 1.00 58.81 421 TRP C C 1
ATOM 7864 O O . TRP C 1 421 ? -86.502 30.473 30.552 1.00 58.73 421 TRP C O 1
ATOM 7875 N N . VAL C 1 422 ? -86.911 28.891 29.032 1.00 58.99 422 VAL C N 1
ATOM 7876 C CA . VAL C 1 422 ? -85.504 28.499 28.987 1.00 58.86 422 VAL C CA 1
ATOM 7877 C C . VAL C 1 422 ? -84.915 28.912 27.651 1.00 57.84 422 VAL C C 1
ATOM 7878 O O . VAL C 1 422 ? -85.442 28.546 26.604 1.00 57.80 422 VAL C O 1
ATOM 7882 N N . SER C 1 423 ? -83.826 29.669 27.665 1.00 57.25 423 SER C N 1
ATOM 7883 C CA . SER C 1 423 ? -83.153 29.979 26.407 1.00 56.57 423 SER C CA 1
ATOM 7884 C C . SER C 1 423 ? -81.629 30.182 26.473 1.00 56.53 423 SER C C 1
ATOM 7885 O O . SER C 1 423 ? -81.054 30.414 27.543 1.00 56.88 423 SER C O 1
ATOM 7888 N N . ASN C 1 424 ? -80.990 30.087 25.304 1.00 56.30 424 ASN C N 1
ATOM 7889 C CA . ASN C 1 424 ? -79.545 30.184 25.191 1.00 56.46 424 ASN C CA 1
ATOM 7890 C C . ASN C 1 424 ? -79.144 31.379 24.320 1.00 55.98 424 ASN C C 1
ATOM 7891 O O . ASN C 1 424 ? -77.960 31.563 23.989 1.00 56.25 424 ASN C O 1
ATOM 7896 N N . ALA C 1 425 ? -80.127 32.192 23.963 1.00 55.42 425 ALA C N 1
ATOM 7897 C CA . ALA C 1 425 ? -79.853 33.447 23.277 1.00 55.12 425 ALA C CA 1
ATOM 7898 C C . ALA C 1 425 ? -80.961 34.462 23.511 1.00 54.65 425 ALA C C 1
ATOM 7899 O O . ALA C 1 425 ? -82.020 34.139 24.095 1.00 54.55 425 ALA C O 1
ATOM 7901 N N . ARG C 1 426 ? -80.727 35.686 23.049 1.00 54.53 426 ARG C N 1
ATOM 7902 C CA . ARG C 1 426 ? -81.704 36.746 23.224 1.00 54.18 426 ARG C CA 1
ATOM 7903 C C . ARG C 1 426 ? -83.027 36.297 22.657 1.00 53.78 426 ARG C C 1
ATOM 7904 O O . ARG C 1 426 ? -83.062 35.758 21.563 1.00 53.77 426 ARG C O 1
ATOM 7912 N N . THR C 1 427 ? -84.109 36.478 23.416 1.00 53.65 427 THR C N 1
ATOM 7913 C CA . THR C 1 427 ? -85.446 36.323 22.849 1.00 53.44 427 THR C CA 1
ATOM 7914 C C . THR C 1 427 ? -86.052 37.714 22.547 1.00 53.13 427 THR C C 1
ATOM 7915 O O . THR C 1 427 ? -85.626 38.738 23.120 1.00 53.18 427 THR C O 1
ATOM 7919 N N . PRO C 1 428 ? -87.009 37.751 21.608 1.00 52.99 428 PRO C N 1
ATOM 7920 C CA . PRO C 1 428 ? -87.527 39.023 21.065 1.00 52.79 428 PRO C CA 1
ATOM 7921 C C . PRO C 1 428 ? -88.140 39.942 22.133 1.00 52.76 428 PRO C C 1
ATOM 7922 O O . PRO C 1 428 ? -88.804 39.477 23.069 1.00 52.91 428 PRO C O 1
ATOM 7926 N N . LEU C 1 429 ? -87.895 41.245 22.016 1.00 52.76 429 LEU C N 1
ATOM 7927 C CA . LEU C 1 429 ? -88.437 42.182 23.003 1.00 52.91 429 LEU C CA 1
ATOM 7928 C C . LEU C 1 429 ? -89.982 42.340 22.944 1.00 52.82 429 LEU C C 1
ATOM 7929 O O . LEU C 1 429 ? -90.590 42.761 23.931 1.00 53.06 429 LEU C O 1
ATOM 7934 N N . TYR C 1 430 ? -90.611 41.996 21.810 1.00 52.66 430 TYR C N 1
ATOM 7935 C CA . TYR C 1 430 ? -92.072 42.071 21.720 1.00 52.77 430 TYR C CA 1
ATOM 7936 C C . TYR C 1 430 ? -92.745 40.995 22.562 1.00 53.09 430 TYR C C 1
ATOM 7937 O O . TYR C 1 430 ? -93.931 41.062 22.813 1.00 53.41 430 TYR C O 1
ATOM 7946 N N . LEU C 1 431 ? -92.001 40.004 23.016 1.00 53.18 431 LEU C N 1
ATOM 7947 C CA . LEU C 1 431 ? -92.591 39.069 23.958 1.00 53.72 431 LEU C CA 1
ATOM 7948 C C . LEU C 1 431 ? -92.574 39.693 25.339 1.00 53.97 431 LEU C C 1
ATOM 7949 O O . LEU C 1 431 ? -91.587 40.315 25.731 1.00 53.79 431 LEU C O 1
ATOM 7954 N N . ASN C 1 432 ? -93.665 39.535 26.076 1.00 60.23 432 ASN C N 1
ATOM 7955 C CA . ASN C 1 432 ? -93.762 40.126 27.402 1.00 62.16 432 ASN C CA 1
ATOM 7956 C C . ASN C 1 432 ? -93.350 39.184 28.491 1.00 63.70 432 ASN C C 1
ATOM 7957 O O . ASN C 1 432 ? -94.069 38.240 28.795 1.00 65.11 432 ASN C O 1
ATOM 7962 N N . LYS C 1 433 ? -92.202 39.448 29.096 1.00 55.71 433 LYS C N 1
ATOM 7963 C CA . LYS C 1 433 ? -91.779 38.648 30.226 1.00 56.49 433 LYS C CA 1
ATOM 7964 C C . LYS C 1 433 ? -92.439 39.218 31.454 1.00 57.44 433 LYS C C 1
ATOM 7965 O O . LYS C 1 433 ? -91.963 40.209 31.999 1.00 57.62 433 LYS C O 1
ATOM 7971 N N . LYS C 1 434 ? -93.540 38.609 31.886 1.00 58.28 434 LYS C N 1
ATOM 7972 C CA . LYS C 1 434 ? -94.312 39.150 33.004 1.00 59.38 434 LYS C CA 1
ATOM 7973 C C . LYS C 1 434 ? -93.596 38.961 34.339 1.00 60.41 434 LYS C C 1
ATOM 7974 O O . LYS C 1 434 ? -92.687 38.131 34.442 1.00 60.40 434 LYS C O 1
ATOM 7980 N N . GLU C 1 435 ? -94.027 39.737 35.342 1.00 77.81 435 GLU C N 1
ATOM 7981 C CA . GLU C 1 435 ? -93.521 39.661 36.715 1.00 78.67 435 GLU C CA 1
ATOM 7982 C C . GLU C 1 435 ? -93.867 38.286 37.264 1.00 80.52 435 GLU C C 1
ATOM 7983 O O . GLU C 1 435 ? -93.404 37.858 38.321 1.00 81.30 435 GLU C O 1
ATOM 7989 N N . ASN C 1 436 ? -94.681 37.599 36.477 1.00 64.60 436 ASN C N 1
ATOM 7990 C CA . ASN C 1 436 ? -95.263 36.316 36.806 1.00 67.70 436 ASN C CA 1
ATOM 7991 C C . ASN C 1 436 ? -94.406 35.138 36.323 1.00 66.94 436 ASN C C 1
ATOM 7992 O O . ASN C 1 436 ? -94.663 33.981 36.648 1.00 69.84 436 ASN C O 1
ATOM 7997 N N . GLN C 1 437 ? -93.390 35.448 35.528 1.00 62.75 437 GLN C N 1
ATOM 7998 C CA . GLN C 1 437 ? -92.631 34.428 34.826 1.00 62.17 437 GLN C CA 1
ATOM 7999 C C . GLN C 1 437 ? -91.162 34.507 35.175 1.00 61.86 437 GLN C C 1
ATOM 8000 O O . GLN C 1 437 ? -90.686 35.539 35.620 1.00 61.74 437 GLN C O 1
ATOM 8006 N N . THR C 1 438 ? -90.463 33.393 34.993 1.00 61.94 438 THR C N 1
ATOM 8007 C CA . THR C 1 438 ? -89.051 33.283 35.304 1.00 61.83 438 THR C CA 1
ATOM 8008 C C . THR C 1 438 ? -88.305 32.981 34.006 1.00 60.53 438 THR C C 1
ATOM 8009 O O . THR C 1 438 ? -88.533 31.953 33.359 1.00 60.53 438 THR C O 1
ATOM 8013 N N . TYR C 1 439 ? -87.426 33.888 33.609 1.00 59.62 439 TYR C N 1
ATOM 8014 C CA . TYR C 1 439 ? -86.738 33.767 32.332 1.00 58.49 439 TYR C CA 1
ATOM 8015 C C . TYR C 1 439 ? -85.305 33.341 32.597 1.00 58.73 439 TYR C C 1
ATOM 8016 O O . TYR C 1 439 ? -84.506 34.163 33.020 1.00 58.83 439 TYR C O 1
ATOM 8025 N N . ILE C 1 440 ? -84.981 32.064 32.389 1.00 59.01 440 ILE C N 1
ATOM 8026 C CA . ILE C 1 440 ? -83.615 31.595 32.604 1.00 59.30 440 ILE C CA 1
ATOM 8027 C C . ILE C 1 440 ? -82.796 31.597 31.322 1.00 58.37 440 ILE C C 1
ATOM 8028 O O . ILE C 1 440 ? -83.112 30.865 30.363 1.00 58.02 440 ILE C O 1
ATOM 8033 N N . GLN C 1 441 ? -81.726 32.401 31.345 1.00 58.23 441 GLN C N 1
ATOM 8034 C CA . GLN C 1 441 ? -80.780 32.575 30.240 1.00 57.62 441 GLN C CA 1
ATOM 8035 C C . GLN C 1 441 ? -79.479 31.806 30.486 1.00 58.26 441 GLN C C 1
ATOM 8036 O O . GLN C 1 441 ? -78.724 32.143 31.404 1.00 59.02 441 GLN C O 1
ATOM 8042 N N . THR C 1 442 ? -79.210 30.788 29.667 1.00 58.11 442 THR C N 1
ATOM 8043 C CA . THR C 1 442 ? -77.978 30.011 29.789 1.00 58.74 442 THR C CA 1
ATOM 8044 C C . THR C 1 442 ? -76.828 30.651 29.010 1.00 58.55 442 THR C C 1
ATOM 8045 O O . THR C 1 442 ? -75.646 30.470 29.354 1.00 59.26 442 THR C O 1
ATOM 8049 N N . TRP C 1 443 ? -77.183 31.403 27.969 1.00 57.76 443 TRP C N 1
ATOM 8050 C CA . TRP C 1 443 ? -76.217 31.912 26.987 1.00 57.70 443 TRP C CA 1
ATOM 8051 C C . TRP C 1 443 ? -75.450 30.750 26.332 1.00 58.03 443 TRP C C 1
ATOM 8052 O O . TRP C 1 443 ? -75.766 29.570 26.554 1.00 58.23 443 TRP C O 1
ATOM 8063 N N . HIS C 1 444 ? -74.431 31.065 25.544 1.00 58.29 444 HIS C N 1
ATOM 8064 C CA . HIS C 1 444 ? -73.855 30.035 24.717 1.00 58.59 444 HIS C CA 1
ATOM 8065 C C . HIS C 1 444 ? -72.343 30.042 24.674 1.00 59.50 444 HIS C C 1
ATOM 8066 O O . HIS C 1 444 ? -71.756 29.613 23.686 1.00 59.80 444 HIS C O 1
ATOM 8073 N N . GLY C 1 445 ? -71.690 30.500 25.729 1.00 60.13 445 GLY C N 1
ATOM 8074 C CA . GLY C 1 445 ? -70.251 30.329 25.791 1.00 61.23 445 GLY C CA 1
ATOM 8075 C C . GLY C 1 445 ? -69.459 31.440 26.440 1.00 62.11 445 GLY C C 1
ATOM 8076 O O . GLY C 1 445 ? -69.832 32.612 26.335 1.00 61.88 445 GLY C O 1
ATOM 8077 N N . THR C 1 446 ? -68.376 31.046 27.121 1.00 63.28 446 THR C N 1
ATOM 8078 C CA . THR C 1 446 ? -67.355 31.940 27.659 1.00 64.62 446 THR C CA 1
ATOM 8079 C C . THR C 1 446 ? -66.892 32.838 26.550 1.00 64.93 446 THR C C 1
ATOM 8080 O O . THR C 1 446 ? -66.522 32.352 25.490 1.00 64.91 446 THR C O 1
ATOM 8084 N N . PRO C 1 447 ? -66.913 34.157 26.774 1.00 65.41 447 PRO C N 1
ATOM 8085 C CA . PRO C 1 447 ? -66.588 35.053 25.660 1.00 65.80 447 PRO C CA 1
ATOM 8086 C C . PRO C 1 447 ? -65.087 35.183 25.441 1.00 67.67 447 PRO C C 1
ATOM 8087 O O . PRO C 1 447 ? -64.257 34.884 26.318 1.00 68.86 447 PRO C O 1
ATOM 8091 N N . LEU C 1 448 ? -64.747 35.620 24.237 1.00 68.08 448 LEU C N 1
ATOM 8092 C CA . LEU C 1 448 ? -63.376 35.903 23.865 1.00 70.08 448 LEU C CA 1
ATOM 8093 C C . LEU C 1 448 ? -63.450 37.242 23.178 1.00 70.75 448 LEU C C 1
ATOM 8094 O O . LEU C 1 448 ? -62.660 38.130 23.452 1.00 72.63 448 LEU C O 1
ATOM 8099 N N . LYS C 1 449 ? -64.418 37.388 22.287 1.00 85.84 449 LYS C N 1
ATOM 8100 C CA . LYS C 1 449 ? -64.646 38.662 21.642 1.00 84.81 449 LYS C CA 1
ATOM 8101 C C . LYS C 1 449 ? -65.539 39.490 22.560 1.00 84.54 449 LYS C C 1
ATOM 8102 O O . LYS C 1 449 ? -66.433 38.944 23.210 1.00 83.97 449 LYS C O 1
ATOM 8108 N N . ARG C 1 450 ? -65.290 40.795 22.644 1.00 77.44 450 ARG C N 1
ATOM 8109 C CA . ARG C 1 450 ? -66.117 41.640 23.501 1.00 78.70 450 ARG C CA 1
ATOM 8110 C C . ARG C 1 450 ? -67.517 41.768 22.939 1.00 77.18 450 ARG C C 1
ATOM 8111 O O . ARG C 1 450 ? -67.696 41.848 21.722 1.00 77.36 450 ARG C O 1
ATOM 8119 N N . LEU C 1 451 ? -68.505 41.772 23.834 1.00 68.25 451 LEU C N 1
ATOM 8120 C CA . LEU C 1 451 ? -69.918 41.821 23.436 1.00 66.58 451 LEU C CA 1
ATOM 8121 C C . LEU C 1 451 ? -70.723 42.880 24.183 1.00 66.82 451 LEU C C 1
ATOM 8122 O O . LEU C 1 451 ? -70.268 43.441 25.185 1.00 69.48 451 LEU C O 1
ATOM 8127 N N . ALA C 1 452 ? -71.931 43.122 23.676 1.00 65.66 452 ALA C N 1
ATOM 8128 C CA . ALA C 1 452 ? -72.913 43.979 24.334 1.00 65.66 452 ALA C CA 1
ATOM 8129 C C . ALA C 1 452 ? -72.308 45.307 24.756 1.00 67.52 452 ALA C C 1
ATOM 8130 O O . ALA C 1 452 ? -71.602 45.957 23.986 1.00 68.65 452 ALA C O 1
ATOM 8132 N N . ASN C 1 453 ? -72.593 45.695 25.991 1.00 67.99 453 ASN C N 1
ATOM 8133 C CA . ASN C 1 453 ? -72.030 46.895 26.590 1.00 69.86 453 ASN C CA 1
ATOM 8134 C C . ASN C 1 453 ? -70.561 47.190 26.242 1.00 71.48 453 ASN C C 1
ATOM 8135 O O . ASN C 1 453 ? -70.200 48.335 25.958 1.00 72.97 453 ASN C O 1
ATOM 8140 N N . ASP C 1 454 ? -69.725 46.153 26.264 1.00 83.74 454 ASP C N 1
ATOM 8141 C CA . ASP C 1 454 ? -68.276 46.321 26.126 1.00 85.88 454 ASP C CA 1
ATOM 8142 C C . ASP C 1 454 ? -67.804 46.525 24.696 1.00 87.09 454 ASP C C 1
ATOM 8143 O O . ASP C 1 454 ? -66.616 46.707 24.471 1.00 89.16 454 ASP C O 1
ATOM 8148 N N . MET C 1 455 ? -68.716 46.485 23.731 1.00 82.56 455 MET C N 1
ATOM 8149 C CA . MET C 1 455 ? -68.349 46.774 22.349 1.00 84.71 455 MET C CA 1
ATOM 8150 C C . MET C 1 455 ? -68.073 48.254 22.215 1.00 90.09 455 MET C C 1
ATOM 8151 O O . MET C 1 455 ? -68.766 49.072 22.813 1.00 91.50 455 MET C O 1
ATOM 8156 N N . LYS C 1 456 ? -67.051 48.601 21.441 1.00 100.79 456 LYS C N 1
ATOM 8157 C CA . LYS C 1 456 ? -66.680 50.001 21.267 1.00 106.55 456 LYS C CA 1
ATOM 8158 C C . LYS C 1 456 ? -67.569 50.642 20.194 1.00 109.45 456 LYS C C 1
ATOM 8159 O O . LYS C 1 456 ? -68.204 51.677 20.426 1.00 111.94 456 LYS C O 1
ATOM 8165 N N . VAL C 1 457 ? -67.619 50.012 19.023 1.00 140.89 457 VAL C N 1
ATOM 8166 C CA . VAL C 1 457 ? -68.510 50.450 17.950 1.00 140.09 457 VAL C CA 1
ATOM 8167 C C . VAL C 1 457 ? -69.117 49.250 17.221 1.00 133.91 457 VAL C C 1
ATOM 8168 O O . VAL C 1 457 ? -68.625 48.126 17.335 1.00 131.19 457 VAL C O 1
ATOM 8172 N N . VAL C 1 458 ? -70.189 49.510 16.476 1.00 151.80 458 VAL C N 1
ATOM 8173 C CA . VAL C 1 458 ? -70.927 48.486 15.741 1.00 146.49 458 VAL C CA 1
ATOM 8174 C C . VAL C 1 458 ? -71.660 49.166 14.584 1.00 147.85 458 VAL C C 1
ATOM 8175 O O . VAL C 1 458 ? -72.809 49.590 14.730 1.00 146.74 458 VAL C O 1
ATOM 8179 N N . ARG C 1 459 ? -70.992 49.300 13.440 1.00 152.19 459 ARG C N 1
ATOM 8180 C CA . ARG C 1 459 ? -71.638 49.897 12.272 1.00 153.72 459 ARG C CA 1
ATOM 8181 C C . ARG C 1 459 ? -72.517 48.870 11.538 1.00 148.41 459 ARG C C 1
ATOM 8182 O O . ARG C 1 459 ? -72.502 48.784 10.308 1.00 149.24 459 ARG C O 1
ATOM 8190 N N . MET C 1 460 ? -73.292 48.105 12.308 1.00 178.08 460 MET C N 1
ATOM 8191 C CA . MET C 1 460 ? -74.140 47.042 11.762 1.00 173.28 460 MET C CA 1
ATOM 8192 C C . MET C 1 460 ? -75.509 47.543 11.306 1.00 173.00 460 MET C C 1
ATOM 8193 O O . MET C 1 460 ? -76.337 47.941 12.129 1.00 172.45 460 MET C O 1
ATOM 8198 N N . PRO C 1 461 ? -75.754 47.490 9.986 1.00 163.40 461 PRO C N 1
ATOM 8199 C CA . PRO C 1 461 ? -76.897 48.086 9.283 1.00 164.45 461 PRO C CA 1
ATOM 8200 C C . PRO C 1 461 ? -78.207 48.054 10.069 1.00 162.27 461 PRO C C 1
ATOM 8201 O O . PRO C 1 461 ? -78.506 47.080 10.764 1.00 158.33 461 PRO C O 1
ATOM 8205 N N . GLY C 1 462 ? -78.974 49.132 9.956 1.00 124.08 462 GLY C N 1
ATOM 8206 C CA . GLY C 1 462 ? -80.278 49.206 10.582 1.00 122.91 462 GLY C CA 1
ATOM 8207 C C . GLY C 1 462 ? -80.272 49.631 12.038 1.00 122.93 462 GLY C C 1
ATOM 8208 O O . GLY C 1 462 ? -81.331 49.903 12.605 1.00 122.92 462 GLY C O 1
ATOM 8209 N N . THR C 1 463 ? -79.094 49.695 12.655 1.00 111.86 463 THR C N 1
ATOM 8210 C CA . THR C 1 463 ? -79.025 50.078 14.068 1.00 112.31 463 THR C CA 1
ATOM 8211 C C . THR C 1 463 ? -77.750 50.830 14.481 1.00 116.17 463 THR C C 1
ATOM 8212 O O . THR C 1 463 ? -76.668 50.622 13.927 1.00 117.17 463 THR C O 1
ATOM 8216 N N . THR C 1 464 ? -77.908 51.699 15.474 1.00 106.58 464 THR C N 1
ATOM 8217 C CA . THR C 1 464 ? -76.838 52.552 15.981 1.00 111.08 464 THR C CA 1
ATOM 8218 C C . THR C 1 464 ? -76.253 51.982 17.279 1.00 108.94 464 THR C C 1
ATOM 8219 O O . THR C 1 464 ? -76.993 51.435 18.097 1.00 105.28 464 THR C O 1
ATOM 8223 N N . THR C 1 465 ? -74.932 52.104 17.453 1.00 83.16 465 THR C N 1
ATOM 8224 C CA . THR C 1 465 ? -74.227 51.602 18.649 1.00 81.99 465 THR C CA 1
ATOM 8225 C C . THR C 1 465 ? -74.990 51.878 19.943 1.00 81.18 465 THR C C 1
ATOM 8226 O O . THR C 1 465 ? -75.155 50.978 20.771 1.00 77.31 465 THR C O 1
ATOM 8230 N N . PRO C 1 466 ? -75.439 53.131 20.140 1.00 74.25 466 PRO C N 1
ATOM 8231 C CA . PRO C 1 466 ? -76.311 53.328 21.300 1.00 73.65 466 PRO C CA 1
ATOM 8232 C C . PRO C 1 466 ? -77.665 52.584 21.207 1.00 71.75 466 PRO C C 1
ATOM 8233 O O . PRO C 1 466 ? -78.037 51.983 22.213 1.00 70.60 466 PRO C O 1
ATOM 8237 N N . LYS C 1 467 ? -78.376 52.602 20.076 1.00 92.26 467 LYS C N 1
ATOM 8238 C CA . LYS C 1 467 ? -79.653 51.888 20.027 1.00 87.59 467 LYS C CA 1
ATOM 8239 C C . LYS C 1 467 ? -79.424 50.400 20.275 1.00 86.03 467 LYS C C 1
ATOM 8240 O O . LYS C 1 467 ? -80.142 49.769 21.053 1.00 82.66 467 LYS C O 1
ATOM 8246 N N . TYR C 1 468 ? -78.398 49.851 19.637 1.00 67.98 468 TYR C N 1
ATOM 8247 C CA . TYR C 1 468 ? -78.029 48.457 19.863 1.00 66.40 468 TYR C CA 1
ATOM 8248 C C . TYR C 1 468 ? -77.886 48.160 21.351 1.00 65.98 468 TYR C C 1
ATOM 8249 O O . TYR C 1 468 ? -78.445 47.177 21.849 1.00 64.56 468 TYR C O 1
ATOM 8258 N N . LYS C 1 469 ? -77.139 49.004 22.059 1.00 67.39 469 LYS C N 1
ATOM 8259 C CA . LYS C 1 469 ? -76.915 48.776 23.487 1.00 67.32 469 LYS C CA 1
ATOM 8260 C C . LYS C 1 469 ? -78.172 48.946 24.338 1.00 66.89 469 LYS C C 1
ATOM 8261 O O . LYS C 1 469 ? -78.430 48.111 25.210 1.00 66.03 469 LYS C O 1
ATOM 8267 N N . ARG C 1 470 ? -78.963 49.988 24.091 1.00 68.76 470 ARG C N 1
ATOM 8268 C CA . ARG C 1 470 ? -80.225 50.089 24.812 1.00 67.32 470 ARG C CA 1
ATOM 8269 C C . ARG C 1 470 ? -81.009 48.787 24.662 1.00 65.53 470 ARG C C 1
ATOM 8270 O O . ARG C 1 470 ? -81.377 48.169 25.661 1.00 65.00 470 ARG C O 1
ATOM 8278 N N . ASN C 1 471 ? -81.249 48.360 23.421 1.00 64.78 471 ASN C N 1
ATOM 8279 C CA . ASN C 1 471 ? -82.067 47.169 23.187 1.00 63.21 471 ASN C CA 1
ATOM 8280 C C . ASN C 1 471 ? -81.524 45.932 23.880 1.00 62.23 471 ASN C C 1
ATOM 8281 O O . ASN C 1 471 ? -82.277 45.189 24.490 1.00 61.48 471 ASN C O 1
ATOM 8286 N N . PHE C 1 472 ? -80.214 45.725 23.795 1.00 62.47 472 PHE C N 1
ATOM 8287 C CA . PHE C 1 472 ? -79.569 44.607 24.467 1.00 61.87 472 PHE C CA 1
ATOM 8288 C C . PHE C 1 472 ? -79.865 44.679 25.957 1.00 62.32 472 PHE C C 1
ATOM 8289 O O . PHE C 1 472 ? -80.295 43.692 26.572 1.00 61.60 472 PHE C O 1
ATOM 8297 N N . ASN C 1 473 ? -79.624 45.857 26.533 1.00 63.69 473 ASN C N 1
ATOM 8298 C CA . ASN C 1 473 ? -79.789 46.059 27.968 1.00 64.47 473 ASN C CA 1
ATOM 8299 C C . ASN C 1 473 ? -81.240 45.807 28.381 1.00 63.96 473 ASN C C 1
ATOM 8300 O O . ASN C 1 473 ? -81.488 45.188 29.409 1.00 64.00 473 ASN C O 1
ATOM 8305 N N . ARG C 1 474 ? -82.187 46.280 27.570 1.00 64.91 474 ARG C N 1
ATOM 8306 C CA . ARG C 1 474 ? -83.603 46.024 27.802 1.00 63.30 474 ARG C CA 1
ATOM 8307 C C . ARG C 1 474 ? -83.855 44.540 27.992 1.00 62.13 474 ARG C C 1
ATOM 8308 O O . ARG C 1 474 ? -84.684 44.134 28.804 1.00 62.23 474 ARG C O 1
ATOM 8316 N N . GLU C 1 475 ? -83.129 43.738 27.223 1.00 61.18 475 GLU C N 1
ATOM 8317 C CA . GLU C 1 475 ? -83.344 42.308 27.161 1.00 60.05 475 GLU C CA 1
ATOM 8318 C C . GLU C 1 475 ? -82.737 41.589 28.369 1.00 60.43 475 GLU C C 1
ATOM 8319 O O . GLU C 1 475 ? -83.335 40.654 28.911 1.00 60.14 475 GLU C O 1
ATOM 8325 N N . THR C 1 476 ? -81.569 42.026 28.819 1.00 61.29 476 THR C N 1
ATOM 8326 C CA . THR C 1 476 ? -80.930 41.325 29.925 1.00 61.85 476 THR C CA 1
ATOM 8327 C C . THR C 1 476 ? -81.589 41.670 31.258 1.00 62.97 476 THR C C 1
ATOM 8328 O O . THR C 1 476 ? -81.505 40.900 32.227 1.00 63.48 476 THR C O 1
ATOM 8332 N N . SER C 1 477 ? -82.245 42.820 31.320 1.00 63.56 477 SER C N 1
ATOM 8333 C CA . SER C 1 477 ? -82.974 43.154 32.525 1.00 64.72 477 SER C CA 1
ATOM 8334 C C . SER C 1 477 ? -84.108 42.149 32.705 1.00 64.17 477 SER C C 1
ATOM 8335 O O . SER C 1 477 ? -84.667 42.023 33.786 1.00 65.18 477 SER C O 1
ATOM 8338 N N . ARG C 1 478 ? -84.427 41.416 31.648 1.00 62.73 478 ARG C N 1
ATOM 8339 C CA . ARG C 1 478 ? -85.506 40.434 31.708 1.00 62.25 478 ARG C CA 1
ATOM 8340 C C . ARG C 1 478 ? -85.012 39.078 32.225 1.00 62.15 478 ARG C C 1
ATOM 8341 O O . ARG C 1 478 ? -85.800 38.191 32.555 1.00 62.17 478 ARG C O 1
ATOM 8349 N N . TRP C 1 479 ? -83.694 38.931 32.276 1.00 62.23 479 TRP C N 1
ATOM 8350 C CA . TRP C 1 479 ? -83.087 37.692 32.729 1.00 62.33 479 TRP C CA 1
ATOM 8351 C C . TRP C 1 479 ? -83.129 37.608 34.252 1.00 64.06 479 TRP C C 1
ATOM 8352 O O . TRP C 1 479 ? -82.555 38.457 34.958 1.00 65.27 479 TRP C O 1
ATOM 8363 N N . ASP C 1 480 ? -83.846 36.600 34.746 1.00 64.34 480 ASP C N 1
ATOM 8364 C CA . ASP C 1 480 ? -83.964 36.346 36.171 1.00 66.23 480 ASP C CA 1
ATOM 8365 C C . ASP C 1 480 ? -82.748 35.529 36.605 1.00 66.80 480 ASP C C 1
ATOM 8366 O O . ASP C 1 480 ? -82.186 35.753 37.677 1.00 68.50 480 ASP C O 1
ATOM 8371 N N . TYR C 1 481 ? -82.327 34.596 35.751 1.00 65.55 481 TYR C N 1
ATOM 8372 C CA . TYR C 1 481 ? -81.123 33.813 35.997 1.00 66.10 481 TYR C CA 1
ATOM 8373 C C . TYR C 1 481 ? -80.252 33.736 34.749 1.00 64.62 481 TYR C C 1
ATOM 8374 O O . TYR C 1 481 ? -80.758 33.583 33.630 1.00 63.00 481 TYR C O 1
ATOM 8383 N N . LEU C 1 482 ? -78.939 33.796 34.959 1.00 65.38 482 LEU C N 1
ATOM 8384 C CA . LEU C 1 482 ? -77.965 33.767 33.882 1.00 64.41 482 LEU C CA 1
ATOM 8385 C C . LEU C 1 482 ? -76.853 32.819 34.274 1.00 65.40 482 LEU C C 1
ATOM 8386 O O . LEU C 1 482 ? -76.188 33.015 35.291 1.00 67.15 482 LEU C O 1
ATOM 8391 N N . ILE C 1 483 ? -76.648 31.788 33.468 1.00 64.44 483 ILE C N 1
ATOM 8392 C CA . ILE C 1 483 ? -75.657 30.776 33.767 1.00 65.42 483 ILE C CA 1
ATOM 8393 C C . ILE C 1 483 ? -74.264 31.259 33.414 1.00 65.90 483 ILE C C 1
ATOM 8394 O O . ILE C 1 483 ? -74.042 31.829 32.349 1.00 64.79 483 ILE C O 1
ATOM 8399 N N . SER C 1 484 ? -73.320 31.037 34.320 1.00 67.80 484 SER C N 1
ATOM 8400 C CA . SER C 1 484 ? -71.921 31.341 34.044 1.00 68.60 484 SER C CA 1
ATOM 8401 C C . SER C 1 484 ? -71.106 30.056 34.064 1.00 69.41 484 SER C C 1
ATOM 8402 O O . SER C 1 484 ? -71.382 29.165 34.869 1.00 70.36 484 SER C O 1
ATOM 8405 N N . PRO C 1 485 ? -70.105 29.954 33.170 1.00 69.23 485 PRO C N 1
ATOM 8406 C CA . PRO C 1 485 ? -69.226 28.781 33.064 1.00 70.10 485 PRO C CA 1
ATOM 8407 C C . PRO C 1 485 ? -68.034 28.936 33.977 1.00 72.60 485 PRO C C 1
ATOM 8408 O O . PRO C 1 485 ? -67.388 27.946 34.328 1.00 73.97 485 PRO C O 1
ATOM 8412 N N . ASN C 1 486 ? -67.724 30.178 34.331 1.00 73.31 486 ASN C N 1
ATOM 8413 C CA . ASN C 1 486 ? -66.547 30.456 35.140 1.00 75.81 486 ASN C CA 1
ATOM 8414 C C . ASN C 1 486 ? -66.545 31.872 35.678 1.00 76.50 486 ASN C C 1
ATOM 8415 O O . ASN C 1 486 ? -67.266 32.736 35.181 1.00 74.96 486 ASN C O 1
ATOM 8420 N N . ARG C 1 487 ? -65.723 32.100 36.697 1.00 78.98 487 ARG C N 1
ATOM 8421 C CA . ARG C 1 487 ? -65.607 33.407 37.322 1.00 80.04 487 ARG C CA 1
ATOM 8422 C C . ARG C 1 487 ? -65.245 34.443 36.282 1.00 79.12 487 ARG C C 1
ATOM 8423 O O . ARG C 1 487 ? -65.761 35.556 36.286 1.00 78.60 487 ARG C O 1
ATOM 8431 N N . TYR C 1 488 ? -64.339 34.060 35.397 1.00 79.14 488 TYR C N 1
ATOM 8432 C CA . TYR C 1 488 ? -63.925 34.899 34.277 1.00 78.45 488 TYR C CA 1
ATOM 8433 C C . TYR C 1 488 ? -65.109 35.497 33.529 1.00 76.06 488 TYR C C 1
ATOM 8434 O O . TYR C 1 488 ? -65.161 36.710 33.296 1.00 76.06 488 TYR C O 1
ATOM 8443 N N . SER C 1 489 ? -66.046 34.633 33.151 1.00 74.21 489 SER C N 1
ATOM 8444 C CA . SER C 1 489 ? -67.235 35.042 32.414 1.00 72.01 489 SER C CA 1
ATOM 8445 C C . SER C 1 489 ? -68.188 35.868 33.289 1.00 72.03 489 SER C C 1
ATOM 8446 O O . SER C 1 489 ? -68.935 36.720 32.797 1.00 70.89 489 SER C O 1
ATOM 8449 N N . THR C 1 490 ? -68.131 35.612 34.593 1.00 73.56 490 THR C N 1
ATOM 8450 C CA . THR C 1 490 ? -68.903 36.354 35.580 1.00 74.08 490 THR C CA 1
ATOM 8451 C C . THR C 1 490 ? -68.442 37.808 35.714 1.00 75.13 490 THR C C 1
ATOM 8452 O O . THR C 1 490 ? -69.241 38.721 35.597 1.00 74.39 490 THR C O 1
ATOM 8456 N N . GLU C 1 491 ? -67.157 38.032 35.950 1.00 98.20 491 GLU C N 1
ATOM 8457 C CA . GLU C 1 491 ? -66.654 39.400 36.007 1.00 101.65 491 GLU C CA 1
ATOM 8458 C C . GLU C 1 491 ? -66.998 40.142 34.715 1.00 100.44 491 GLU C C 1
ATOM 8459 O O . GLU C 1 491 ? -67.132 41.363 34.704 1.00 102.25 491 GLU C O 1
ATOM 8465 N N . ILE C 1 492 ? -67.165 39.383 33.635 1.00 74.80 492 ILE C N 1
ATOM 8466 C CA . ILE C 1 492 ? -67.470 39.938 32.314 1.00 73.37 492 ILE C CA 1
ATOM 8467 C C . ILE C 1 492 ? -68.964 40.227 32.126 1.00 71.61 492 ILE C C 1
ATOM 8468 O O . ILE C 1 492 ? -69.357 41.379 31.907 1.00 71.59 492 ILE C O 1
ATOM 8473 N N . PHE C 1 493 ? -69.785 39.184 32.211 1.00 70.31 493 PHE C N 1
ATOM 8474 C CA . PHE C 1 493 ? -71.234 39.352 32.166 1.00 68.89 493 PHE C CA 1
ATOM 8475 C C . PHE C 1 493 ? -71.699 40.524 33.051 1.00 69.87 493 PHE C C 1
ATOM 8476 O O . PHE C 1 493 ? -72.555 41.331 32.655 1.00 69.13 493 PHE C O 1
ATOM 8484 N N . ARG C 1 494 ? -71.141 40.616 34.252 1.00 79.81 494 ARG C N 1
ATOM 8485 C CA . ARG C 1 494 ? -71.531 41.668 35.172 1.00 81.82 494 ARG C CA 1
ATOM 8486 C C . ARG C 1 494 ? -71.469 43.036 34.479 1.00 83.76 494 ARG C C 1
ATOM 8487 O O . ARG C 1 494 ? -72.381 43.848 34.600 1.00 83.56 494 ARG C O 1
ATOM 8495 N N . SER C 1 495 ? -70.407 43.271 33.722 1.00 73.28 495 SER C N 1
ATOM 8496 C CA . SER C 1 495 ? -70.252 44.525 32.992 1.00 73.58 495 SER C CA 1
ATOM 8497 C C . SER C 1 495 ? -70.978 44.551 31.646 1.00 71.75 495 SER C C 1
ATOM 8498 O O . SER C 1 495 ? -71.753 45.462 31.367 1.00 71.48 495 SER C O 1
ATOM 8501 N N . ALA C 1 496 ? -70.698 43.563 30.804 1.00 70.68 496 ALA C N 1
ATOM 8502 C CA . ALA C 1 496 ? -71.178 43.565 29.428 1.00 69.25 496 ALA C CA 1
ATOM 8503 C C . ALA C 1 496 ? -72.693 43.490 29.330 1.00 67.73 496 ALA C C 1
ATOM 8504 O O . ALA C 1 496 ? -73.282 44.042 28.403 1.00 67.08 496 ALA C O 1
ATOM 8506 N N . PHE C 1 497 ? -73.313 42.788 30.275 1.00 67.36 497 PHE C N 1
ATOM 8507 C CA . PHE C 1 497 ? -74.745 42.523 30.211 1.00 66.03 497 PHE C CA 1
ATOM 8508 C C . PHE C 1 497 ? -75.514 43.329 31.226 1.00 66.81 497 PHE C C 1
ATOM 8509 O O . PHE C 1 497 ? -76.733 43.174 31.331 1.00 66.02 497 PHE C O 1
ATOM 8517 N N . TRP C 1 498 ? -74.811 44.175 31.976 1.00 68.49 498 TRP C N 1
ATOM 8518 C CA . TRP C 1 498 ? -75.439 44.947 33.046 1.00 69.52 498 TRP C CA 1
ATOM 8519 C C . TRP C 1 498 ? -76.080 44.008 34.093 1.00 69.48 498 TRP C C 1
ATOM 8520 O O . TRP C 1 498 ? -77.241 44.217 34.489 1.00 69.34 498 TRP C O 1
ATOM 8531 N N . MET C 1 499 ? -75.351 42.976 34.531 1.00 87.03 499 MET C N 1
ATOM 8532 C CA . MET C 1 499 ? -75.903 41.987 35.466 1.00 87.77 499 MET C CA 1
ATOM 8533 C C . MET C 1 499 ? -75.613 42.287 36.934 1.00 91.51 499 MET C C 1
ATOM 8534 O O . MET C 1 499 ? -74.622 42.939 37.265 1.00 93.15 499 MET C O 1
ATOM 8539 N N . ASP C 1 500 ? -76.489 41.808 37.811 1.00 122.07 500 ASP C N 1
ATOM 8540 C CA . ASP C 1 500 ? -76.248 41.857 39.248 1.00 125.51 500 ASP C CA 1
ATOM 8541 C C . ASP C 1 500 ? -75.788 40.466 39.633 1.00 121.46 500 ASP C C 1
ATOM 8542 O O . ASP C 1 500 ? -76.452 39.484 39.295 1.00 118.52 500 ASP C O 1
ATOM 8547 N N . GLU C 1 501 ? -74.658 40.364 40.326 1.00 113.60 501 GLU C N 1
ATOM 8548 C CA . GLU C 1 501 ? -74.103 39.047 40.616 1.00 110.08 501 GLU C CA 1
ATOM 8549 C C . GLU C 1 501 ? -75.148 38.124 41.250 1.00 110.29 501 GLU C C 1
ATOM 8550 O O . GLU C 1 501 ? -75.134 36.913 41.028 1.00 106.91 501 GLU C O 1
ATOM 8556 N N . GLU C 1 502 ? -76.066 38.706 42.015 1.00 99.58 502 GLU C N 1
ATOM 8557 C CA . GLU C 1 502 ? -77.139 37.942 42.636 1.00 100.50 502 GLU C CA 1
ATOM 8558 C C . GLU C 1 502 ? -77.903 37.062 41.649 1.00 97.05 502 GLU C C 1
ATOM 8559 O O . GLU C 1 502 ? -78.575 36.113 42.052 1.00 97.30 502 GLU C O 1
ATOM 8565 N N . ARG C 1 503 ? -77.804 37.381 40.362 1.00 94.08 503 ARG C N 1
ATOM 8566 C CA . ARG C 1 503 ? -78.598 36.704 39.345 1.00 91.11 503 ARG C CA 1
ATOM 8567 C C . ARG C 1 503 ? -77.801 35.750 38.469 1.00 87.90 503 ARG C C 1
ATOM 8568 O O . ARG C 1 503 ? -78.363 35.048 37.630 1.00 85.56 503 ARG C O 1
ATOM 8576 N N . ILE C 1 504 ? -76.492 35.728 38.666 1.00 88.00 504 ILE C N 1
ATOM 8577 C CA . ILE C 1 504 ? -75.613 34.868 37.879 1.00 85.26 504 ILE C CA 1
ATOM 8578 C C . ILE C 1 504 ? -75.451 33.508 38.566 1.00 85.77 504 ILE C C 1
ATOM 8579 O O . ILE C 1 504 ? -75.126 33.448 39.756 1.00 88.49 504 ILE C O 1
ATOM 8584 N N . LEU C 1 505 ? -75.696 32.425 37.829 1.00 83.42 505 LEU C N 1
ATOM 8585 C CA . LEU C 1 505 ? -75.552 31.069 38.371 1.00 83.87 505 LEU C CA 1
ATOM 8586 C C . LEU C 1 505 ? -74.292 30.363 37.860 1.00 82.20 505 LEU C C 1
ATOM 8587 O O . LEU C 1 505 ? -74.332 29.703 36.820 1.00 79.70 505 LEU C O 1
ATOM 8592 N N . GLU C 1 506 ? -73.182 30.490 38.585 1.00 89.22 506 GLU C N 1
ATOM 8593 C CA . GLU C 1 506 ? -71.945 29.808 38.205 1.00 87.26 506 GLU C CA 1
ATOM 8594 C C . GLU C 1 506 ? -72.055 28.320 38.437 1.00 87.90 506 GLU C C 1
ATOM 8595 O O . GLU C 1 506 ? -71.720 27.839 39.505 1.00 90.23 506 GLU C O 1
ATOM 8601 N N . ILE C 1 507 ? -72.511 27.585 37.434 1.00 80.26 507 ILE C N 1
ATOM 8602 C CA . ILE C 1 507 ? -72.724 26.157 37.606 1.00 80.46 507 ILE C CA 1
ATOM 8603 C C . ILE C 1 507 ? -72.075 25.369 36.494 1.00 78.10 507 ILE C C 1
ATOM 8604 O O . ILE C 1 507 ? -71.944 24.150 36.583 1.00 78.37 507 ILE C O 1
ATOM 8609 N N . GLY C 1 508 ? -71.675 26.082 35.444 1.00 75.98 508 GLY C N 1
ATOM 8610 C CA . GLY C 1 508 ? -71.191 25.467 34.224 1.00 73.65 508 GLY C CA 1
ATOM 8611 C C . GLY C 1 508 ? -72.357 25.281 33.280 1.00 72.04 508 GLY C C 1
ATOM 8612 O O . GLY C 1 508 ? -73.515 25.345 33.694 1.00 73.29 508 GLY C O 1
ATOM 8613 N N . TYR C 1 509 ? -72.053 25.056 32.005 1.00 71.30 509 TYR C N 1
ATOM 8614 C CA . TYR C 1 509 ? -73.090 24.887 30.984 1.00 70.80 509 TYR C CA 1
ATOM 8615 C C . TYR C 1 509 ? -73.569 23.439 30.928 1.00 73.42 509 TYR C C 1
ATOM 8616 O O . TYR C 1 509 ? -72.758 22.503 30.957 1.00 74.48 509 TYR C O 1
ATOM 8625 N N . PRO C 1 510 ? -74.894 23.254 30.859 1.00 69.08 510 PRO C N 1
ATOM 8626 C CA . PRO C 1 510 ? -75.485 21.929 30.641 1.00 69.49 510 PRO C CA 1
ATOM 8627 C C . PRO C 1 510 ? -74.962 21.260 29.366 1.00 67.90 510 PRO C C 1
ATOM 8628 O O . PRO C 1 510 ? -74.734 20.051 29.379 1.00 68.57 510 PRO C O 1
ATOM 8632 N N . ARG C 1 511 ? -74.752 22.024 28.294 1.00 66.04 511 ARG C N 1
ATOM 8633 C CA . ARG C 1 511 ? -74.251 21.432 27.047 1.00 64.70 511 ARG C CA 1
ATOM 8634 C C . ARG C 1 511 ? -72.900 20.730 27.247 1.00 64.97 511 ARG C C 1
ATOM 8635 O O . ARG C 1 511 ? -72.528 19.817 26.500 1.00 64.65 511 ARG C O 1
ATOM 8643 N N . ASN C 1 512 ? -72.189 21.159 28.283 1.00 65.82 512 ASN C N 1
ATOM 8644 C CA . ASN C 1 512 ? -70.903 20.592 28.618 1.00 66.38 512 ASN C CA 1
ATOM 8645 C C . ASN C 1 512 ? -71.005 19.464 29.643 1.00 68.48 512 ASN C C 1
ATOM 8646 O O . ASN C 1 512 ? -69.981 18.965 30.089 1.00 69.36 512 ASN C O 1
ATOM 8651 N N . ASP C 1 513 ? -72.214 19.054 30.027 1.00 69.47 513 ASP C N 1
ATOM 8652 C CA . ASP C 1 513 ? -72.332 17.918 30.953 1.00 71.65 513 ASP C CA 1
ATOM 8653 C C . ASP C 1 513 ? -71.671 16.643 30.421 1.00 74.28 513 ASP C C 1
ATOM 8654 O O . ASP C 1 513 ? -70.898 16.007 31.131 1.00 77.16 513 ASP C O 1
ATOM 8659 N N . VAL C 1 514 ? -71.956 16.279 29.170 1.00 70.65 514 VAL C N 1
ATOM 8660 C CA . VAL C 1 514 ? -71.392 15.051 28.603 1.00 71.13 514 VAL C CA 1
ATOM 8661 C C . VAL C 1 514 ? -69.871 15.123 28.537 1.00 70.77 514 VAL C C 1
ATOM 8662 O O . VAL C 1 514 ? -69.199 14.097 28.506 1.00 71.84 514 VAL C O 1
ATOM 8666 N N . LEU C 1 515 ? -69.319 16.326 28.525 1.00 69.48 515 LEU C N 1
ATOM 8667 C CA . LEU C 1 515 ? -67.872 16.429 28.496 1.00 69.33 515 LEU C CA 1
ATOM 8668 C C . LEU C 1 515 ? -67.273 15.874 29.786 1.00 71.59 515 LEU C C 1
ATOM 8669 O O . LEU C 1 515 ? -66.143 15.393 29.804 1.00 72.21 515 LEU C O 1
ATOM 8674 N N . VAL C 1 516 ? -68.056 15.873 30.855 1.00 73.03 516 VAL C N 1
ATOM 8675 C CA . VAL C 1 516 ? -67.584 15.347 32.134 1.00 75.46 516 VAL C CA 1
ATOM 8676 C C . VAL C 1 516 ? -68.027 13.908 32.385 1.00 77.31 516 VAL C C 1
ATOM 8677 O O . VAL C 1 516 ? -67.208 13.035 32.654 1.00 78.78 516 VAL C O 1
ATOM 8681 N N . ASN C 1 517 ? -69.327 13.660 32.277 1.00 77.39 517 ASN C N 1
ATOM 8682 C CA . ASN C 1 517 ? -69.896 12.345 32.584 1.00 80.62 517 ASN C CA 1
ATOM 8683 C C . ASN C 1 517 ? -69.646 11.216 31.563 1.00 84.45 517 ASN C C 1
ATOM 8684 O O . ASN C 1 517 ? -69.745 10.051 31.909 1.00 91.04 517 ASN C O 1
ATOM 8689 N N . ARG C 1 518 ? -69.330 11.545 30.313 1.00 77.31 518 ARG C N 1
ATOM 8690 C CA . ARG C 1 518 ? -69.273 10.517 29.268 1.00 77.47 518 ARG C CA 1
ATOM 8691 C C . ARG C 1 518 ? -67.942 10.391 28.503 1.00 76.72 518 ARG C C 1
ATOM 8692 O O . ARG C 1 518 ? -67.854 9.641 27.530 1.00 76.82 518 ARG C O 1
ATOM 8700 N N . ALA C 1 519 ? -66.907 11.100 28.942 1.00 86.99 519 ALA C N 1
ATOM 8701 C CA . ALA C 1 519 ? -65.615 11.033 28.266 1.00 86.43 519 ALA C CA 1
ATOM 8702 C C . ALA C 1 519 ? -65.053 9.602 28.243 1.00 94.03 519 ALA C C 1
ATOM 8703 O O . ALA C 1 519 ? -64.017 9.345 27.626 1.00 93.07 519 ALA C O 1
ATOM 8705 N N . ASN C 1 520 ? -65.744 8.673 28.904 1.00 123.81 520 ASN C N 1
ATOM 8706 C CA . ASN C 1 520 ? -65.275 7.289 28.992 1.00 126.67 520 ASN C CA 1
ATOM 8707 C C . ASN C 1 520 ? -66.267 6.227 28.523 1.00 126.19 520 ASN C C 1
ATOM 8708 O O . ASN C 1 520 ? -65.896 5.065 28.370 1.00 128.25 520 ASN C O 1
ATOM 8713 N N . ASP C 1 521 ? -67.522 6.612 28.309 1.00 90.58 521 ASP C N 1
ATOM 8714 C CA . ASP C 1 521 ? -68.549 5.660 27.890 1.00 90.69 521 ASP C CA 1
ATOM 8715 C C . ASP C 1 521 ? -68.330 5.170 26.459 1.00 87.02 521 ASP C C 1
ATOM 8716 O O . ASP C 1 521 ? -68.936 5.692 25.521 1.00 83.25 521 ASP C O 1
ATOM 8721 N N . GLN C 1 522 ? -67.480 4.154 26.302 1.00 105.52 522 GLN C N 1
ATOM 8722 C CA . GLN C 1 522 ? -67.107 3.652 24.979 1.00 102.85 522 GLN C CA 1
ATOM 8723 C C . GLN C 1 522 ? -68.311 3.257 24.120 1.00 101.43 522 GLN C C 1
ATOM 8724 O O . GLN C 1 522 ? -68.356 3.588 22.939 1.00 98.05 522 GLN C O 1
ATOM 8730 N N . GLU C 1 523 ? -69.295 2.577 24.699 1.00 122.49 523 GLU C N 1
ATOM 8731 C CA . GLU C 1 523 ? -70.503 2.255 23.943 1.00 121.88 523 GLU C CA 1
ATOM 8732 C C . GLU C 1 523 ? -71.077 3.502 23.273 1.00 117.99 523 GLU C C 1
ATOM 8733 O O . GLU C 1 523 ? -71.684 3.424 22.201 1.00 116.68 523 GLU C O 1
ATOM 8739 N N . TYR C 1 524 ? -70.866 4.648 23.918 1.00 83.48 524 TYR C N 1
ATOM 8740 C CA . TYR C 1 524 ? -71.432 5.924 23.498 1.00 80.77 524 TYR C CA 1
ATOM 8741 C C . TYR C 1 524 ? -70.499 6.614 22.524 1.00 78.60 524 TYR C C 1
ATOM 8742 O O . TYR C 1 524 ? -70.936 7.214 21.542 1.00 77.07 524 TYR C O 1
ATOM 8751 N N . LEU C 1 525 ? -69.208 6.534 22.805 1.00 78.63 525 LEU C N 1
ATOM 8752 C CA . LEU C 1 525 ? -68.223 7.123 21.918 1.00 76.86 525 LEU C CA 1
ATOM 8753 C C . LEU C 1 525 ? -68.343 6.411 20.587 1.00 77.66 525 LEU C C 1
ATOM 8754 O O . LEU C 1 525 ? -68.154 6.998 19.510 1.00 76.08 525 LEU C O 1
ATOM 8759 N N . ASP C 1 526 ? -68.697 5.140 20.672 1.00 80.37 526 ASP C N 1
ATOM 8760 C CA . ASP C 1 526 ? -68.771 4.326 19.485 1.00 81.77 526 ASP C CA 1
ATOM 8761 C C . ASP C 1 526 ? -69.975 4.676 18.628 1.00 81.11 526 ASP C C 1
ATOM 8762 O O . ASP C 1 526 ? -69.851 4.761 17.410 1.00 80.72 526 ASP C O 1
ATOM 8767 N N . GLU C 1 527 ? -71.128 4.905 19.249 1.00 95.57 527 GLU C N 1
ATOM 8768 C CA . GLU C 1 527 ? -72.315 5.261 18.477 1.00 95.38 527 GLU C CA 1
ATOM 8769 C C . GLU C 1 527 ? -72.083 6.512 17.650 1.00 91.93 527 GLU C C 1
ATOM 8770 O O . GLU C 1 527 ? -72.495 6.585 16.496 1.00 91.83 527 GLU C O 1
ATOM 8776 N N . ILE C 1 528 ? -71.412 7.495 18.232 1.00 75.62 528 ILE C N 1
ATOM 8777 C CA . ILE C 1 528 ? -71.185 8.735 17.512 1.00 73.03 528 ILE C CA 1
ATOM 8778 C C . ILE C 1 528 ? -70.340 8.427 16.285 1.00 73.20 528 ILE C C 1
ATOM 8779 O O . ILE C 1 528 ? -70.699 8.801 15.163 1.00 72.59 528 ILE C O 1
ATOM 8784 N N . ARG C 1 529 ? -69.231 7.724 16.515 1.00 74.27 529 ARG C N 1
ATOM 8785 C CA . ARG C 1 529 ? -68.305 7.348 15.459 1.00 74.76 529 ARG C CA 1
ATOM 8786 C C . ARG C 1 529 ? -68.973 6.540 14.355 1.00 76.66 529 ARG C C 1
ATOM 8787 O O . ARG C 1 529 ? -68.735 6.791 13.179 1.00 76.26 529 ARG C O 1
ATOM 8795 N N . THR C 1 530 ? -69.785 5.550 14.708 1.00 79.01 530 THR C N 1
ATOM 8796 C CA . THR C 1 530 ? -70.392 4.742 13.650 1.00 81.23 530 THR C CA 1
ATOM 8797 C C . THR C 1 530 ? -71.585 5.454 12.995 1.00 80.27 530 THR C C 1
ATOM 8798 O O . THR C 1 530 ? -72.130 4.975 11.997 1.00 81.97 530 THR C O 1
ATOM 8802 N N . HIS C 1 531 ? -71.981 6.602 13.542 1.00 89.52 531 HIS C N 1
ATOM 8803 C CA . HIS C 1 531 ? -72.972 7.419 12.864 1.00 89.73 531 HIS C CA 1
ATOM 8804 C C . HIS C 1 531 ? -72.291 8.190 11.746 1.00 88.13 531 HIS C C 1
ATOM 8805 O O . HIS C 1 531 ? -72.844 8.370 10.667 1.00 89.94 531 HIS C O 1
ATOM 8812 N N . LEU C 1 532 ? -71.073 8.634 12.021 1.00 73.58 532 LEU C N 1
ATOM 8813 C CA . LEU C 1 532 ? -70.297 9.413 11.072 1.00 72.04 532 LEU C CA 1
ATOM 8814 C C . LEU C 1 532 ? -69.459 8.561 10.097 1.00 73.80 532 LEU C C 1
ATOM 8815 O O . LEU C 1 532 ? -68.637 9.095 9.356 1.00 72.79 532 LEU C O 1
ATOM 8820 N N . ASN C 1 533 ? -69.661 7.246 10.092 1.00 97.50 533 ASN C N 1
ATOM 8821 C CA . ASN C 1 533 ? -68.934 6.369 9.168 1.00 99.88 533 ASN C CA 1
ATOM 8822 C C . ASN C 1 533 ? -67.423 6.530 9.260 1.00 97.92 533 ASN C C 1
ATOM 8823 O O . ASN C 1 533 ? -66.706 6.398 8.270 1.00 99.15 533 ASN C O 1
ATOM 8828 N N . LEU C 1 534 ? -66.950 6.812 10.466 1.00 76.60 534 LEU C N 1
ATOM 8829 C CA . LEU C 1 534 ? -65.530 6.994 10.732 1.00 75.86 534 LEU C CA 1
ATOM 8830 C C . LEU C 1 534 ? -64.737 5.693 10.695 1.00 78.63 534 LEU C C 1
ATOM 8831 O O . LEU C 1 534 ? -65.111 4.703 11.330 1.00 80.70 534 LEU C O 1
ATOM 8836 N N . PRO C 1 535 ? -63.619 5.706 9.957 1.00 96.35 535 PRO C N 1
ATOM 8837 C CA . PRO C 1 535 ? -62.643 4.608 9.928 1.00 98.89 535 PRO C CA 1
ATOM 8838 C C . PRO C 1 535 ? -62.340 4.077 11.334 1.00 99.08 535 PRO C C 1
ATOM 8839 O O . PRO C 1 535 ? -62.461 4.806 12.321 1.00 96.92 535 PRO C O 1
ATOM 8843 N N . SER C 1 536 ? -61.940 2.812 11.413 1.00 93.70 536 SER C N 1
ATOM 8844 C CA . SER C 1 536 ? -61.788 2.120 12.692 1.00 94.96 536 SER C CA 1
ATOM 8845 C C . SER C 1 536 ? -60.428 2.379 13.337 1.00 94.98 536 SER C C 1
ATOM 8846 O O . SER C 1 536 ? -60.326 2.548 14.554 1.00 94.88 536 SER C O 1
ATOM 8849 N N . ASP C 1 537 ? -59.388 2.414 12.511 1.00 108.67 537 ASP C N 1
ATOM 8850 C CA . ASP C 1 537 ? -58.012 2.471 12.993 1.00 109.84 537 ASP C CA 1
ATOM 8851 C C . ASP C 1 537 ? -57.436 3.883 12.993 1.00 107.16 537 ASP C C 1
ATOM 8852 O O . ASP C 1 537 ? -56.220 4.065 12.922 1.00 108.35 537 ASP C O 1
ATOM 8857 N N . LYS C 1 538 ? -58.304 4.883 13.078 1.00 80.54 538 LYS C N 1
ATOM 8858 C CA . LYS C 1 538 ? -57.851 6.263 12.911 1.00 77.70 538 LYS C CA 1
ATOM 8859 C C . LYS C 1 538 ? -58.320 7.241 13.993 1.00 75.49 538 LYS C C 1
ATOM 8860 O O . LYS C 1 538 ? -59.467 7.198 14.431 1.00 75.24 538 LYS C O 1
ATOM 8866 N N . LYS C 1 539 ? -57.392 8.101 14.415 1.00 74.15 539 LYS C N 1
ATOM 8867 C CA . LYS C 1 539 ? -57.653 9.190 15.352 1.00 72.14 539 LYS C CA 1
ATOM 8868 C C . LYS C 1 539 ? -58.335 10.395 14.691 1.00 69.67 539 LYS C C 1
ATOM 8869 O O . LYS C 1 539 ? -58.280 10.584 13.480 1.00 69.26 539 LYS C O 1
ATOM 8875 N N . VAL C 1 540 ? -58.978 11.206 15.516 1.00 68.23 540 VAL C N 1
ATOM 8876 C CA . VAL C 1 540 ? -59.835 12.276 15.036 1.00 66.17 540 VAL C CA 1
ATOM 8877 C C . VAL C 1 540 ? -59.288 13.665 15.361 1.00 64.34 540 VAL C C 1
ATOM 8878 O O . VAL C 1 540 ? -59.039 13.996 16.516 1.00 64.31 540 VAL C O 1
ATOM 8882 N N . ILE C 1 541 ? -59.106 14.473 14.329 1.00 63.07 541 ILE C N 1
ATOM 8883 C CA . ILE C 1 541 ? -58.775 15.864 14.528 1.00 61.41 541 ILE C CA 1
ATOM 8884 C C . ILE C 1 541 ? -60.011 16.644 14.173 1.00 59.99 541 ILE C C 1
ATOM 8885 O O . ILE C 1 541 ? -60.621 16.383 13.149 1.00 60.00 541 ILE C O 1
ATOM 8890 N N . MET C 1 542 ? -60.370 17.624 14.983 1.00 61.41 542 MET C N 1
ATOM 8891 C CA . MET C 1 542 ? -61.428 18.522 14.560 1.00 57.75 542 MET C CA 1
ATOM 8892 C C . MET C 1 542 ? -60.915 19.928 14.261 1.00 56.36 542 MET C C 1
ATOM 8893 O O . MET C 1 542 ? -60.083 20.469 14.966 1.00 56.34 542 MET C O 1
ATOM 8898 N N . TYR C 1 543 ? -61.417 20.516 13.193 1.00 55.50 543 TYR C N 1
ATOM 8899 C CA . TYR C 1 543 ? -61.058 21.873 12.836 1.00 54.42 543 TYR C CA 1
ATOM 8900 C C . TYR C 1 543 ? -62.354 22.679 12.878 1.00 53.59 543 TYR C C 1
ATOM 8901 O O . TYR C 1 543 ? -63.396 22.208 12.418 1.00 53.72 543 TYR C O 1
ATOM 8910 N N . ALA C 1 544 ? -62.293 23.878 13.457 1.00 52.97 544 ALA C N 1
ATOM 8911 C CA . ALA C 1 544 ? -63.467 24.733 13.598 1.00 52.37 544 ALA C CA 1
ATOM 8912 C C . ALA C 1 544 ? -63.116 26.231 13.503 1.00 51.74 544 ALA C C 1
ATOM 8913 O O . ALA C 1 544 ? -63.126 26.963 14.492 1.00 51.84 544 ALA C O 1
ATOM 8915 N N . PRO C 1 545 ? -62.813 26.689 12.293 1.00 51.33 545 PRO C N 1
ATOM 8916 C CA . PRO C 1 545 ? -62.440 28.088 12.107 1.00 50.95 545 PRO C CA 1
ATOM 8917 C C . PRO C 1 545 ? -63.667 28.974 12.267 1.00 50.64 545 PRO C C 1
ATOM 8918 O O . PRO C 1 545 ? -64.749 28.529 11.869 1.00 50.55 545 PRO C O 1
ATOM 8922 N N . THR C 1 546 ? -63.533 30.179 12.830 1.00 50.70 546 THR C N 1
ATOM 8923 C CA . THR C 1 546 ? -64.665 31.106 12.806 1.00 50.57 546 THR C CA 1
ATOM 8924 C C . THR C 1 546 ? -64.828 31.606 11.399 1.00 50.23 546 THR C C 1
ATOM 8925 O O . THR C 1 546 ? -63.881 31.582 10.592 1.00 50.16 546 THR C O 1
ATOM 8929 N N . TRP C 1 547 ? -66.052 32.046 11.126 1.00 80.21 547 TRP C N 1
ATOM 8930 C CA . TRP C 1 547 ? -66.396 32.648 9.852 1.00 80.88 547 TRP C CA 1
ATOM 8931 C C . TRP C 1 547 ? -65.635 33.964 9.716 1.00 83.24 547 TRP C C 1
ATOM 8932 O O . TRP C 1 547 ? -65.434 34.683 10.700 1.00 84.91 547 TRP C O 1
ATOM 8943 N N . ARG C 1 548 ? -65.194 34.246 8.494 1.00 83.86 548 ARG C N 1
ATOM 8944 C CA . ARG C 1 548 ? -64.568 35.517 8.168 1.00 86.84 548 ARG C CA 1
ATOM 8945 C C . ARG C 1 548 ? -65.190 36.126 6.905 1.00 97.93 548 ARG C C 1
ATOM 8946 O O . ARG C 1 548 ? -65.244 35.476 5.854 1.00 104.69 548 ARG C O 1
ATOM 8954 N N . ASP C 1 549 ? -65.668 37.367 7.016 1.00 112.18 549 ASP C N 1
ATOM 8955 C CA . ASP C 1 549 ? -66.298 38.060 5.889 1.00 122.82 549 ASP C CA 1
ATOM 8956 C C . ASP C 1 549 ? -65.434 38.018 4.634 1.00 131.60 549 ASP C C 1
ATOM 8957 O O . ASP C 1 549 ? -65.888 37.611 3.566 1.00 139.77 549 ASP C O 1
ATOM 8962 N N . ASP C 1 550 ? -64.188 38.452 4.782 1.00 133.51 550 ASP C N 1
ATOM 8963 C CA . ASP C 1 550 ? -63.207 38.459 3.702 1.00 141.52 550 ASP C CA 1
ATOM 8964 C C . ASP C 1 550 ? -63.352 37.312 2.692 1.00 147.43 550 ASP C C 1
ATOM 8965 O O . ASP C 1 550 ? -63.384 37.547 1.485 1.00 158.31 550 ASP C O 1
ATOM 8970 N N . GLU C 1 551 ? -63.439 36.079 3.185 1.00 140.64 551 GLU C N 1
ATOM 8971 C CA . GLU C 1 551 ? -63.299 34.891 2.334 1.00 145.60 551 GLU C CA 1
ATOM 8972 C C . GLU C 1 551 ? -64.495 34.544 1.451 1.00 153.09 551 GLU C C 1
ATOM 8973 O O . GLU C 1 551 ? -64.404 33.651 0.609 1.00 156.33 551 GLU C O 1
ATOM 8979 N N . PHE C 1 552 ? -65.611 35.236 1.648 1.00 130.67 552 PHE C N 1
ATOM 8980 C CA . PHE C 1 552 ? -66.807 35.005 0.844 1.00 138.41 552 PHE C CA 1
ATOM 8981 C C . PHE C 1 552 ? -66.723 35.776 -0.470 1.00 146.78 552 PHE C C 1
ATOM 8982 O O . PHE C 1 552 ? -66.628 37.004 -0.467 1.00 153.59 552 PHE C O 1
ATOM 8990 N N . VAL C 1 553 ? -66.760 35.055 -1.589 1.00 156.67 553 VAL C N 1
ATOM 8991 C CA . VAL C 1 553 ? -66.658 35.678 -2.909 1.00 163.26 553 VAL C CA 1
ATOM 8992 C C . VAL C 1 553 ? -67.378 34.889 -4.006 1.00 161.72 553 VAL C C 1
ATOM 8993 O O . VAL C 1 553 ? -67.579 33.682 -3.886 1.00 155.04 553 VAL C O 1
ATOM 8997 N N . SER C 1 554 ? -67.755 35.591 -5.075 1.00 182.91 554 SER C N 1
ATOM 8998 C CA . SER C 1 554 ? -68.340 34.980 -6.273 1.00 183.31 554 SER C CA 1
ATOM 8999 C C . SER C 1 554 ? -69.652 34.241 -6.011 1.00 178.94 554 SER C C 1
ATOM 9000 O O . SER C 1 554 ? -69.813 33.087 -6.413 1.00 174.73 554 SER C O 1
ATOM 9003 N N . LYS C 1 555 ? -70.589 34.917 -5.355 1.00 140.08 555 LYS C N 1
ATOM 9004 C CA . LYS C 1 555 ? -71.868 34.315 -4.983 1.00 136.16 555 LYS C CA 1
ATOM 9005 C C . LYS C 1 555 ? -71.710 33.173 -3.974 1.00 127.33 555 LYS C C 1
ATOM 9006 O O . LYS C 1 555 ? -72.690 32.524 -3.602 1.00 123.51 555 LYS C O 1
ATOM 9012 N N . GLY C 1 556 ? -70.481 32.926 -3.531 1.00 176.65 556 GLY C N 1
ATOM 9013 C CA . GLY C 1 556 ? -70.215 31.820 -2.628 1.00 168.72 556 GLY C CA 1
ATOM 9014 C C . GLY C 1 556 ? -70.401 30.468 -3.298 1.00 164.27 556 GLY C C 1
ATOM 9015 O O . GLY C 1 556 ? -70.704 29.470 -2.639 1.00 157.93 556 GLY C O 1
ATOM 9016 N N . LYS C 1 557 ? -70.228 30.440 -4.618 1.00 146.56 557 LYS C N 1
ATOM 9017 C CA . LYS C 1 557 ? -70.295 29.196 -5.384 1.00 143.54 557 LYS C CA 1
ATOM 9018 C C . LYS C 1 557 ? -69.059 28.312 -5.131 1.00 138.62 557 LYS C C 1
ATOM 9019 O O . LYS C 1 557 ? -69.152 27.282 -4.460 1.00 131.97 557 LYS C O 1
ATOM 9025 N N . TYR C 1 558 ? -67.909 28.720 -5.661 1.00 169.87 558 TYR C N 1
ATOM 9026 C CA . TYR C 1 558 ? -66.662 27.987 -5.463 1.00 165.97 558 TYR C CA 1
ATOM 9027 C C . TYR C 1 558 ? -65.759 28.749 -4.505 1.00 166.24 558 TYR C C 1
ATOM 9028 O O . TYR C 1 558 ? -65.358 29.878 -4.795 1.00 172.44 558 TYR C O 1
ATOM 9037 N N . LEU C 1 559 ? -65.440 28.142 -3.363 1.00 147.46 559 LEU C N 1
ATOM 9038 C CA . LEU C 1 559 ? -64.528 28.778 -2.414 1.00 147.78 559 LEU C CA 1
ATOM 9039 C C . LEU C 1 559 ? -63.085 28.439 -2.738 1.00 147.29 559 LEU C C 1
ATOM 9040 O O . LEU C 1 559 ? -62.814 27.427 -3.393 1.00 144.67 559 LEU C O 1
ATOM 9045 N N . PHE C 1 560 ? -62.155 29.277 -2.286 1.00 176.47 560 PHE C N 1
ATOM 9046 C CA . PHE C 1 560 ? -60.762 28.875 -2.348 1.00 175.28 560 PHE C CA 1
ATOM 9047 C C . PHE C 1 560 ? -60.510 27.881 -1.234 1.00 167.81 560 PHE C C 1
ATOM 9048 O O . PHE C 1 560 ? -60.764 28.162 -0.062 1.00 166.18 560 PHE C O 1
ATOM 9056 N N . GLU C 1 561 ? -60.031 26.707 -1.623 1.00 109.43 561 GLU C N 1
ATOM 9057 C CA . GLU C 1 561 ? -59.746 25.646 -0.685 1.00 102.37 561 GLU C CA 1
ATOM 9058 C C . GLU C 1 561 ? -59.184 26.218 0.600 1.00 102.05 561 GLU C C 1
ATOM 9059 O O . GLU C 1 561 ? -58.462 27.210 0.590 1.00 106.90 561 GLU C O 1
ATOM 9065 N N . LEU C 1 562 ? -59.532 25.578 1.706 1.00 81.67 562 LEU C N 1
ATOM 9066 C CA . LEU C 1 562 ? -59.142 26.033 3.025 1.00 79.83 562 LEU C CA 1
ATOM 9067 C C . LEU C 1 562 ? -57.676 26.404 3.066 1.00 80.92 562 LEU C C 1
ATOM 9068 O O . LEU C 1 562 ? -56.858 25.810 2.363 1.00 82.16 562 LEU C O 1
ATOM 9073 N N . LYS C 1 563 ? -57.344 27.386 3.897 1.00 80.86 563 LYS C N 1
ATOM 9074 C CA . LYS C 1 563 ? -55.964 27.825 4.012 1.00 82.30 563 LYS C CA 1
ATOM 9075 C C . LYS C 1 563 ? -55.129 26.736 4.652 1.00 80.94 563 LYS C C 1
ATOM 9076 O O . LYS C 1 563 ? -53.913 26.755 4.588 1.00 82.22 563 LYS C O 1
ATOM 9082 N N . ILE C 1 564 ? -55.791 25.769 5.259 1.00 68.00 564 ILE C N 1
ATOM 9083 C CA . ILE C 1 564 ? -55.076 24.748 6.012 1.00 67.07 564 ILE C CA 1
ATOM 9084 C C . ILE C 1 564 ? -54.406 23.702 5.111 1.00 67.51 564 ILE C C 1
ATOM 9085 O O . ILE C 1 564 ? -53.673 22.841 5.595 1.00 67.18 564 ILE C O 1
ATOM 9090 N N . ASP C 1 565 ? -54.670 23.770 3.806 1.00 68.51 565 ASP C N 1
ATOM 9091 C CA . ASP C 1 565 ? -54.039 22.868 2.841 1.00 69.36 565 ASP C CA 1
ATOM 9092 C C . ASP C 1 565 ? -54.429 21.409 3.080 1.00 67.90 565 ASP C C 1
ATOM 9093 O O . ASP C 1 565 ? -53.714 20.673 3.777 1.00 67.44 565 ASP C O 1
ATOM 9098 N N . LEU C 1 566 ? -55.558 20.986 2.507 1.00 67.48 566 LEU C N 1
ATOM 9099 C CA . LEU C 1 566 ? -56.062 19.627 2.728 1.00 66.41 566 LEU C CA 1
ATOM 9100 C C . LEU C 1 566 ? -55.221 18.563 2.051 1.00 67.39 566 LEU C C 1
ATOM 9101 O O . LEU C 1 566 ? -55.087 17.473 2.580 1.00 66.74 566 LEU C O 1
ATOM 9106 N N . ASP C 1 567 ? -54.685 18.861 0.870 1.00 72.79 567 ASP C N 1
ATOM 9107 C CA . ASP C 1 567 ? -53.766 17.930 0.207 1.00 74.82 567 ASP C CA 1
ATOM 9108 C C . ASP C 1 567 ? -52.536 17.631 1.055 1.00 76.57 567 ASP C C 1
ATOM 9109 O O . ASP C 1 567 ? -52.119 16.482 1.170 1.00 76.77 567 ASP C O 1
ATOM 9114 N N . ASN C 1 568 ? -51.961 18.671 1.651 1.00 70.45 568 ASN C N 1
ATOM 9115 C CA . ASN C 1 568 ? -50.850 18.484 2.569 1.00 70.55 568 ASN C CA 1
ATOM 9116 C C . ASN C 1 568 ? -51.257 17.603 3.739 1.00 68.79 568 ASN C C 1
ATOM 9117 O O . ASN C 1 568 ? -50.570 16.620 4.031 1.00 69.12 568 ASN C O 1
ATOM 9122 N N . LEU C 1 569 ? -52.360 17.952 4.401 1.00 67.21 569 LEU C N 1
ATOM 9123 C CA . LEU C 1 569 ? -52.794 17.220 5.584 1.00 65.80 569 LEU C CA 1
ATOM 9124 C C . LEU C 1 569 ? -52.955 15.714 5.318 1.00 65.82 569 LEU C C 1
ATOM 9125 O O . LEU C 1 569 ? -52.643 14.868 6.178 1.00 65.59 569 LEU C O 1
ATOM 9130 N N . TYR C 1 570 ? -53.453 15.398 4.122 1.00 66.40 570 TYR C N 1
ATOM 9131 C CA . TYR C 1 570 ? -53.658 14.033 3.655 1.00 66.90 570 TYR C CA 1
ATOM 9132 C C . TYR C 1 570 ? -52.313 13.303 3.608 1.00 68.15 570 TYR C C 1
ATOM 9133 O O . TYR C 1 570 ? -52.119 12.326 4.312 1.00 68.06 570 TYR C O 1
ATOM 9142 N N . LYS C 1 571 ? -51.399 13.800 2.774 1.00 69.58 571 LYS C N 1
ATOM 9143 C CA . LYS C 1 571 ? -50.007 13.353 2.707 1.00 71.10 571 LYS C CA 1
ATOM 9144 C C . LYS C 1 571 ? -49.383 13.138 4.072 1.00 70.63 571 LYS C C 1
ATOM 9145 O O . LYS C 1 571 ? -48.685 12.150 4.285 1.00 71.54 571 LYS C O 1
ATOM 9151 N N . GLU C 1 572 ? -49.630 14.069 4.989 1.00 76.90 572 GLU C N 1
ATOM 9152 C CA . GLU C 1 572 ? -48.965 14.080 6.290 1.00 78.26 572 GLU C CA 1
ATOM 9153 C C . GLU C 1 572 ? -49.653 13.217 7.330 1.00 75.66 572 GLU C C 1
ATOM 9154 O O . GLU C 1 572 ? -49.005 12.483 8.073 1.00 77.63 572 GLU C O 1
ATOM 9160 N N . LEU C 1 573 ? -50.974 13.321 7.387 1.00 66.81 573 LEU C N 1
ATOM 9161 C CA . LEU C 1 573 ? -51.708 12.824 8.535 1.00 65.79 573 LEU C CA 1
ATOM 9162 C C . LEU C 1 573 ? -52.588 11.645 8.186 1.00 65.68 573 LEU C C 1
ATOM 9163 O O . LEU C 1 573 ? -53.134 10.988 9.073 1.00 65.32 573 LEU C O 1
ATOM 9168 N N . GLY C 1 574 ? -52.716 11.381 6.887 1.00 66.32 574 GLY C N 1
ATOM 9169 C CA . GLY C 1 574 ? -53.670 10.414 6.380 1.00 66.51 574 GLY C CA 1
ATOM 9170 C C . GLY C 1 574 ? -53.552 9.024 6.973 1.00 67.27 574 GLY C C 1
ATOM 9171 O O . GLY C 1 574 ? -54.544 8.433 7.411 1.00 66.99 574 GLY C O 1
ATOM 9172 N N . ASP C 1 575 ? -52.336 8.493 6.988 1.00 71.36 575 ASP C N 1
ATOM 9173 C CA . ASP C 1 575 ? -52.141 7.128 7.433 1.00 74.39 575 ASP C CA 1
ATOM 9174 C C . ASP C 1 575 ? -52.403 6.954 8.927 1.00 73.80 575 ASP C C 1
ATOM 9175 O O . ASP C 1 575 ? -52.197 5.872 9.464 1.00 76.76 575 ASP C O 1
ATOM 9180 N N . ASP C 1 576 ? -52.893 7.994 9.592 1.00 74.43 576 ASP C N 1
ATOM 9181 C CA . ASP C 1 576 ? -53.085 7.923 11.034 1.00 74.03 576 ASP C CA 1
ATOM 9182 C C . ASP C 1 576 ? -54.260 8.741 11.530 1.00 70.44 576 ASP C C 1
ATOM 9183 O O . ASP C 1 576 ? -54.718 8.567 12.671 1.00 70.21 576 ASP C O 1
ATOM 9188 N N . TYR C 1 577 ? -54.744 9.642 10.683 1.00 64.84 577 TYR C N 1
ATOM 9189 C CA . TYR C 1 577 ? -55.769 10.589 11.109 1.00 63.53 577 TYR C CA 1
ATOM 9190 C C . TYR C 1 577 ? -56.980 10.667 10.209 1.00 63.12 577 TYR C C 1
ATOM 9191 O O . TYR C 1 577 ? -56.992 10.216 9.064 1.00 63.79 577 TYR C O 1
ATOM 9200 N N . VAL C 1 578 ? -58.007 11.281 10.760 1.00 62.24 578 VAL C N 1
ATOM 9201 C CA . VAL C 1 578 ? -59.172 11.641 10.002 1.00 61.93 578 VAL C CA 1
ATOM 9202 C C . VAL C 1 578 ? -59.499 13.042 10.517 1.00 60.87 578 VAL C C 1
ATOM 9203 O O . VAL C 1 578 ? -59.311 13.327 11.704 1.00 60.54 578 VAL C O 1
ATOM 9207 N N . ILE C 1 579 ? -59.920 13.943 9.639 1.00 60.62 579 ILE C N 1
ATOM 9208 C CA . ILE C 1 579 ? -60.156 15.314 10.082 1.00 59.91 579 ILE C CA 1
ATOM 9209 C C . ILE C 1 579 ? -61.594 15.766 9.896 1.00 59.72 579 ILE C C 1
ATOM 9210 O O . ILE C 1 579 ? -62.129 15.740 8.795 1.00 60.20 579 ILE C O 1
ATOM 9215 N N . LEU C 1 580 ? -62.206 16.157 11.004 1.00 59.28 580 LEU C N 1
ATOM 9216 C CA . LEU C 1 580 ? -63.584 16.614 11.032 1.00 59.28 580 LEU C CA 1
ATOM 9217 C C . LEU C 1 580 ? -63.659 18.106 10.784 1.00 59.07 580 LEU C C 1
ATOM 9218 O O . LEU C 1 580 ? -63.270 18.895 11.642 1.00 58.76 580 LEU C O 1
ATOM 9223 N N . LEU C 1 581 ? -64.165 18.495 9.619 1.00 59.55 581 LEU C N 1
ATOM 9224 C CA . LEU C 1 581 ? -64.281 19.899 9.285 1.00 59.73 581 LEU C CA 1
ATOM 9225 C C . LEU C 1 581 ? -65.616 20.441 9.792 1.00 59.84 581 LEU C C 1
ATOM 9226 O O . LEU C 1 581 ? -66.673 19.986 9.371 1.00 60.39 581 LEU C O 1
ATOM 9231 N N . ARG C 1 582 ? -65.570 21.389 10.719 1.00 59.59 582 ARG C N 1
ATOM 9232 C CA . ARG C 1 582 ? -66.782 22.067 11.145 1.00 59.95 582 ARG C CA 1
ATOM 9233 C C . ARG C 1 582 ? -66.784 23.556 10.721 1.00 60.57 582 ARG C C 1
ATOM 9234 O O . ARG C 1 582 ? -66.343 24.439 11.464 1.00 60.58 582 ARG C O 1
ATOM 9242 N N . MET C 1 583 ? -67.290 23.817 9.523 1.00 61.40 583 MET C N 1
ATOM 9243 C CA . MET C 1 583 ? -67.315 25.165 8.979 1.00 62.38 583 MET C CA 1
ATOM 9244 C C . MET C 1 583 ? -68.673 25.843 9.130 1.00 63.25 583 MET C C 1
ATOM 9245 O O . MET C 1 583 ? -69.651 25.229 9.562 1.00 63.17 583 MET C O 1
ATOM 9250 N N . HIS C 1 584 ? -68.717 27.120 8.760 1.00 64.36 584 HIS C N 1
ATOM 9251 C CA . HIS C 1 584 ? -69.965 27.857 8.599 1.00 65.66 584 HIS C CA 1
ATOM 9252 C C . HIS C 1 584 ? -70.843 27.098 7.621 1.00 66.36 584 HIS C C 1
ATOM 9253 O O . HIS C 1 584 ? -70.337 26.362 6.783 1.00 66.22 584 HIS C O 1
ATOM 9260 N N . TYR C 1 585 ? -72.156 27.265 7.705 1.00 73.36 585 TYR C N 1
ATOM 9261 C CA . TYR C 1 585 ? -73.015 26.562 6.758 1.00 74.34 585 TYR C CA 1
ATOM 9262 C C . TYR C 1 585 ? -72.691 26.969 5.316 1.00 75.82 585 TYR C C 1
ATOM 9263 O O . TYR C 1 585 ? -72.588 26.118 4.447 1.00 75.12 585 TYR C O 1
ATOM 9272 N N . LEU C 1 586 ? -72.499 28.266 5.077 1.00 70.88 586 LEU C N 1
ATOM 9273 C CA . LEU C 1 586 ? -72.227 28.771 3.739 1.00 72.62 586 LEU C CA 1
ATOM 9274 C C . LEU C 1 586 ? -70.987 28.166 3.130 1.00 71.90 586 LEU C C 1
ATOM 9275 O O . LEU C 1 586 ? -70.887 28.076 1.915 1.00 73.37 586 LEU C O 1
ATOM 9280 N N . ILE C 1 587 ? -70.026 27.775 3.961 1.00 70.73 587 ILE C N 1
ATOM 9281 C CA . ILE C 1 587 ? -68.793 27.168 3.456 1.00 69.32 587 ILE C CA 1
ATOM 9282 C C . ILE C 1 587 ? -68.993 25.671 3.219 1.00 68.67 587 ILE C C 1
ATOM 9283 O O . ILE C 1 587 ? -68.514 25.117 2.225 1.00 69.32 587 ILE C O 1
ATOM 9288 N N . SER C 1 588 ? -69.710 25.020 4.129 1.00 69.72 588 SER C N 1
ATOM 9289 C CA . SER C 1 588 ? -69.997 23.607 3.974 1.00 68.48 588 SER C CA 1
ATOM 9290 C C . SER C 1 588 ? -70.603 23.312 2.601 1.00 70.71 588 SER C C 1
ATOM 9291 O O . SER C 1 588 ? -70.183 22.366 1.933 1.00 70.22 588 SER C O 1
ATOM 9294 N N . ASN C 1 589 ? -71.575 24.108 2.158 1.00 92.71 589 ASN C N 1
ATOM 9295 C CA . ASN C 1 589 ? -72.174 23.839 0.847 1.00 95.39 589 ASN C CA 1
ATOM 9296 C C . ASN C 1 589 ? -71.312 24.259 -0.342 1.00 96.12 589 ASN C C 1
ATOM 9297 O O . ASN C 1 589 ? -71.713 24.093 -1.490 1.00 98.52 589 ASN C O 1
ATOM 9302 N N . ALA C 1 590 ? -70.117 24.769 -0.057 1.00 73.47 590 ALA C N 1
ATOM 9303 C CA . ALA C 1 590 ? -69.161 25.166 -1.096 1.00 74.69 590 ALA C CA 1
ATOM 9304 C C . ALA C 1 590 ? -67.954 24.217 -1.206 1.00 73.59 590 ALA C C 1
ATOM 9305 O O . ALA C 1 590 ? -67.289 24.151 -2.241 1.00 74.97 590 ALA C O 1
ATOM 9307 N N . LEU C 1 591 ? -67.672 23.495 -0.129 1.00 77.20 591 LEU C N 1
ATOM 9308 C CA . LEU C 1 591 ? -66.521 22.598 -0.069 1.00 75.34 591 LEU C CA 1
ATOM 9309 C C . LEU C 1 591 ? -66.667 21.362 -0.953 1.00 75.74 591 LEU C C 1
ATOM 9310 O O . LEU C 1 591 ? -67.601 20.585 -0.777 1.00 75.88 591 LEU C O 1
ATOM 9315 N N . ASP C 1 592 ? -65.739 21.144 -1.877 1.00 83.70 592 ASP C N 1
ATOM 9316 C CA . ASP C 1 592 ? -65.776 19.909 -2.661 1.00 84.44 592 ASP C CA 1
ATOM 9317 C C . ASP C 1 592 ? -64.774 18.869 -2.136 1.00 82.75 592 ASP C C 1
ATOM 9318 O O . ASP C 1 592 ? -63.645 18.788 -2.611 1.00 83.17 592 ASP C O 1
ATOM 9323 N N . LEU C 1 593 ? -65.207 18.071 -1.163 1.00 70.75 593 LEU C N 1
ATOM 9324 C CA . LEU C 1 593 ? -64.353 17.096 -0.496 1.00 69.49 593 LEU C CA 1
ATOM 9325 C C . LEU C 1 593 ? -64.132 15.835 -1.329 1.00 70.96 593 LEU C C 1
ATOM 9326 O O . LEU C 1 593 ? -63.770 14.777 -0.801 1.00 70.37 593 LEU C O 1
ATOM 9331 N N . SER C 1 594 ? -64.358 15.939 -2.632 1.00 73.15 594 SER C N 1
ATOM 9332 C CA . SER C 1 594 ? -64.059 14.829 -3.525 1.00 74.93 594 SER C CA 1
ATOM 9333 C C . SER C 1 594 ? -62.580 14.492 -3.537 1.00 74.54 594 SER C C 1
ATOM 9334 O O . SER C 1 594 ? -61.742 15.323 -3.898 1.00 74.72 594 SER C O 1
ATOM 9337 N N . GLY C 1 595 ? -62.275 13.259 -3.138 1.00 74.29 595 GLY C N 1
ATOM 9338 C CA . GLY C 1 595 ? -60.926 12.735 -3.211 1.00 74.38 595 GLY C CA 1
ATOM 9339 C C . GLY C 1 595 ? -60.250 12.798 -1.866 1.00 72.09 595 GLY C C 1
ATOM 9340 O O . GLY C 1 595 ? -59.061 12.538 -1.756 1.00 72.03 595 GLY C O 1
ATOM 9341 N N . TYR C 1 596 ? -61.020 13.154 -0.846 1.00 70.46 596 TYR C N 1
ATOM 9342 C CA . TYR C 1 596 ? -60.536 13.188 0.521 1.00 68.51 596 TYR C CA 1
ATOM 9343 C C . TYR C 1 596 ? -61.435 12.298 1.359 1.00 68.04 596 TYR C C 1
ATOM 9344 O O . TYR C 1 596 ? -61.387 12.296 2.596 1.00 66.60 596 TYR C O 1
ATOM 9353 N N . GLU C 1 597 ? -62.275 11.562 0.644 1.00 69.62 597 GLU C N 1
ATOM 9354 C CA . GLU C 1 597 ? -63.224 10.621 1.203 1.00 69.95 597 GLU C CA 1
ATOM 9355 C C . GLU C 1 597 ? -62.507 9.751 2.204 1.00 69.26 597 GLU C C 1
ATOM 9356 O O . GLU C 1 597 ? -61.478 9.173 1.892 1.00 69.86 597 GLU C O 1
ATOM 9362 N N . ASN C 1 598 ? -63.028 9.693 3.425 1.00 68.19 598 ASN C N 1
ATOM 9363 C CA . ASN C 1 598 ? -62.415 8.895 4.492 1.00 67.76 598 ASN C CA 1
ATOM 9364 C C . ASN C 1 598 ? -61.177 9.504 5.123 1.00 66.33 598 ASN C C 1
ATOM 9365 O O . ASN C 1 598 ? -60.435 8.833 5.843 1.00 66.33 598 ASN C O 1
ATOM 9370 N N . PHE C 1 599 ? -60.962 10.782 4.843 1.00 65.43 599 PHE C N 1
ATOM 9371 C CA . PHE C 1 599 ? -59.932 11.545 5.530 1.00 64.27 599 PHE C CA 1
ATOM 9372 C C . PHE C 1 599 ? -60.501 12.877 6.072 1.00 63.04 599 PHE C C 1
ATOM 9373 O O . PHE C 1 599 ? -60.369 13.201 7.267 1.00 62.07 599 PHE C O 1
ATOM 9381 N N . ALA C 1 600 ? -61.147 13.629 5.188 1.00 63.35 600 ALA C N 1
ATOM 9382 C CA . ALA C 1 600 ? -61.755 14.888 5.572 1.00 62.54 600 ALA C CA 1
ATOM 9383 C C . ALA C 1 600 ? -63.262 14.733 5.509 1.00 62.89 600 ALA C C 1
ATOM 9384 O O . ALA C 1 600 ? -63.820 14.542 4.434 1.00 64.09 600 ALA C O 1
ATOM 9386 N N . ILE C 1 601 ? -63.913 14.813 6.664 1.00 62.14 601 ILE C N 1
ATOM 9387 C CA . ILE C 1 601 ? -65.353 14.575 6.764 1.00 62.71 601 ILE C CA 1
ATOM 9388 C C . ILE C 1 601 ? -66.078 15.864 7.095 1.00 62.24 601 ILE C C 1
ATOM 9389 O O . ILE C 1 601 ? -65.814 16.469 8.125 1.00 61.23 601 ILE C O 1
ATOM 9394 N N . ASP C 1 602 ? -67.005 16.280 6.240 1.00 63.22 602 ASP C N 1
ATOM 9395 C CA . ASP C 1 602 ? -67.793 17.482 6.531 1.00 63.10 602 ASP C CA 1
ATOM 9396 C C . ASP C 1 602 ? -68.735 17.199 7.693 1.00 62.94 602 ASP C C 1
ATOM 9397 O O . ASP C 1 602 ? -69.549 16.279 7.647 1.00 63.94 602 ASP C O 1
ATOM 9402 N N . VAL C 1 603 ? -68.614 17.998 8.738 1.00 61.98 603 VAL C N 1
ATOM 9403 C CA . VAL C 1 603 ? -69.337 17.743 9.961 1.00 61.91 603 VAL C CA 1
ATOM 9404 C C . VAL C 1 603 ? -70.086 19.015 10.376 1.00 62.00 603 VAL C C 1
ATOM 9405 O O . VAL C 1 603 ? -70.524 19.171 11.504 1.00 61.89 603 VAL C O 1
ATOM 9409 N N . SER C 1 604 ? -70.252 19.909 9.415 1.00 62.49 604 SER C N 1
ATOM 9410 C CA . SER C 1 604 ? -70.858 21.212 9.641 1.00 62.84 604 SER C CA 1
ATOM 9411 C C . SER C 1 604 ? -72.325 21.134 10.054 1.00 63.90 604 SER C C 1
ATOM 9412 O O . SER C 1 604 ? -72.823 22.009 10.765 1.00 64.08 604 SER C O 1
ATOM 9415 N N . ASN C 1 605 ? -73.019 20.100 9.587 1.00 64.91 605 ASN C N 1
ATOM 9416 C CA . ASN C 1 605 ? -74.456 20.013 9.781 1.00 67.08 605 ASN C CA 1
ATOM 9417 C C . ASN C 1 605 ? -74.851 19.138 10.955 1.00 68.25 605 ASN C C 1
ATOM 9418 O O . ASN C 1 605 ? -76.027 18.945 11.212 1.00 71.96 605 ASN C O 1
ATOM 9423 N N . TYR C 1 606 ? -73.859 18.632 11.679 1.00 65.21 606 TYR C N 1
ATOM 9424 C CA . TYR C 1 606 ? -74.087 17.718 12.798 1.00 65.49 606 TYR C CA 1
ATOM 9425 C C . TYR C 1 606 ? -74.742 18.442 13.962 1.00 65.80 606 TYR C C 1
ATOM 9426 O O . TYR C 1 606 ? -74.276 19.496 14.373 1.00 64.88 606 TYR C O 1
ATOM 9435 N N . ASN C 1 607 ? -75.816 17.872 14.498 1.00 87.40 607 ASN C N 1
ATOM 9436 C CA . ASN C 1 607 ? -76.622 18.569 15.501 1.00 87.70 607 ASN C CA 1
ATOM 9437 C C . ASN C 1 607 ? -75.925 18.835 16.846 1.00 86.59 607 ASN C C 1
ATOM 9438 O O . ASN C 1 607 ? -76.065 19.914 17.418 1.00 86.56 607 ASN C O 1
ATOM 9443 N N . ASP C 1 608 ? -75.159 17.871 17.342 1.00 68.07 608 ASP C N 1
ATOM 9444 C CA . ASP C 1 608 ? -74.561 18.019 18.669 1.00 67.17 608 ASP C CA 1
ATOM 9445 C C . ASP C 1 608 ? -73.021 18.189 18.725 1.00 64.70 608 ASP C C 1
ATOM 9446 O O . ASP C 1 608 ? -72.258 17.221 18.670 1.00 64.37 608 ASP C O 1
ATOM 9451 N N . VAL C 1 609 ? -72.589 19.437 18.874 1.00 63.96 609 VAL C N 1
ATOM 9452 C CA . VAL C 1 609 ? -71.181 19.788 18.826 1.00 62.69 609 VAL C CA 1
ATOM 9453 C C . VAL C 1 609 ? -70.380 19.172 19.981 1.00 62.81 609 VAL C C 1
ATOM 9454 O O . VAL C 1 609 ? -69.169 18.987 19.880 1.00 62.05 609 VAL C O 1
ATOM 9458 N N . SER C 1 610 ? -71.048 18.854 21.076 1.00 64.05 610 SER C N 1
ATOM 9459 C CA . SER C 1 610 ? -70.339 18.236 22.184 1.00 64.56 610 SER C CA 1
ATOM 9460 C C . SER C 1 610 ? -70.046 16.762 21.918 1.00 64.77 610 SER C C 1
ATOM 9461 O O . SER C 1 610 ? -69.039 16.230 22.384 1.00 64.78 610 SER C O 1
ATOM 9464 N N . GLU C 1 611 ? -70.930 16.089 21.189 1.00 65.23 611 GLU C N 1
ATOM 9465 C CA . GLU C 1 611 ? -70.627 14.730 20.762 1.00 65.58 611 GLU C CA 1
ATOM 9466 C C . GLU C 1 611 ? -69.377 14.805 19.888 1.00 64.04 611 GLU C C 1
ATOM 9467 O O . GLU C 1 611 ? -68.453 14.006 20.042 1.00 64.10 611 GLU C O 1
ATOM 9473 N N . LEU C 1 612 ? -69.325 15.804 19.011 1.00 62.91 612 LEU C N 1
ATOM 9474 C CA . LEU C 1 612 ? -68.143 16.016 18.177 1.00 61.69 612 LEU C CA 1
ATOM 9475 C C . LEU C 1 612 ? -66.860 16.132 19.010 1.00 61.42 612 LEU C C 1
ATOM 9476 O O . LEU C 1 612 ? -65.826 15.531 18.669 1.00 61.15 612 LEU C O 1
ATOM 9481 N N . PHE C 1 613 ? -66.926 16.887 20.104 1.00 61.76 613 PHE C N 1
ATOM 9482 C CA . PHE C 1 613 ? -65.770 17.023 20.991 1.00 61.96 613 PHE C CA 1
ATOM 9483 C C . PHE C 1 613 ? -65.379 15.689 21.607 1.00 62.91 613 PHE C C 1
ATOM 9484 O O . PHE C 1 613 ? -64.221 15.275 21.540 1.00 62.85 613 PHE C O 1
ATOM 9492 N N . LEU C 1 614 ? -66.354 15.027 22.215 1.00 64.07 614 LEU C N 1
ATOM 9493 C CA . LEU C 1 614 ? -66.099 13.811 22.973 1.00 65.47 614 LEU C CA 1
ATOM 9494 C C . LEU C 1 614 ? -65.226 12.848 22.203 1.00 65.21 614 LEU C C 1
ATOM 9495 O O . LEU C 1 614 ? -64.461 12.101 22.798 1.00 66.20 614 LEU C O 1
ATOM 9500 N N . ILE C 1 615 ? -65.349 12.851 20.881 1.00 64.14 615 ILE C N 1
ATOM 9501 C CA . ILE C 1 615 ? -64.634 11.874 20.079 1.00 64.15 615 ILE C CA 1
ATOM 9502 C C . ILE C 1 615 ? -63.394 12.460 19.419 1.00 62.97 615 ILE C C 1
ATOM 9503 O O . ILE C 1 615 ? -62.803 11.817 18.540 1.00 62.88 615 ILE C O 1
ATOM 9508 N N . SER C 1 616 ? -62.987 13.662 19.822 1.00 62.35 616 SER C N 1
ATOM 9509 C CA . SER C 1 616 ? -61.836 14.292 19.166 1.00 61.56 616 SER C CA 1
ATOM 9510 C C . SER C 1 616 ? -60.576 14.226 20.003 1.00 62.32 616 SER C C 1
ATOM 9511 O O . SER C 1 616 ? -60.588 14.515 21.203 1.00 63.11 616 SER C O 1
ATOM 9514 N N . ASP C 1 617 ? -59.492 13.833 19.349 1.00 67.02 617 ASP C N 1
ATOM 9515 C CA . ASP C 1 617 ? -58.208 13.682 20.012 1.00 68.74 617 ASP C CA 1
ATOM 9516 C C . ASP C 1 617 ? -57.538 15.041 20.135 1.00 68.59 617 ASP C C 1
ATOM 9517 O O . ASP C 1 617 ? -56.707 15.257 21.016 1.00 70.45 617 ASP C O 1
ATOM 9522 N N . CYS C 1 618 ? -57.929 15.965 19.261 1.00 74.05 618 CYS C N 1
ATOM 9523 C CA . CYS C 1 618 ? -57.553 17.361 19.421 1.00 74.63 618 CYS C CA 1
ATOM 9524 C C . CYS C 1 618 ? -58.405 18.274 18.565 1.00 73.14 618 CYS C C 1
ATOM 9525 O O . CYS C 1 618 ? -59.223 17.822 17.761 1.00 71.59 618 CYS C O 1
ATOM 9528 N N . LEU C 1 619 ? -58.173 19.572 18.740 1.00 61.36 619 LEU C N 1
ATOM 9529 C CA . LEU C 1 619 ? -59.014 20.622 18.179 1.00 60.79 619 LEU C CA 1
ATOM 9530 C C . LEU C 1 619 ? -58.160 21.711 17.561 1.00 61.28 619 LEU C C 1
ATOM 9531 O O . LEU C 1 619 ? -57.320 22.283 18.225 1.00 62.39 619 LEU C O 1
ATOM 9536 N N . ILE C 1 620 ? -58.378 22.007 16.289 1.00 60.79 620 ILE C N 1
ATOM 9537 C CA . ILE C 1 620 ? -57.733 23.132 15.649 1.00 61.54 620 ILE C CA 1
ATOM 9538 C C . ILE C 1 620 ? -58.778 24.217 15.551 1.00 61.51 620 ILE C C 1
ATOM 9539 O O . ILE C 1 620 ? -59.876 23.960 15.099 1.00 60.71 620 ILE C O 1
ATOM 9544 N N . THR C 1 621 ? -58.445 25.426 15.984 1.00 62.65 621 THR C N 1
ATOM 9545 C CA . THR C 1 621 ? -59.376 26.541 15.903 1.00 62.97 621 THR C CA 1
ATOM 9546 C C . THR C 1 621 ? -58.622 27.843 15.682 1.00 64.63 621 THR C C 1
ATOM 9547 O O . THR C 1 621 ? -57.448 27.814 15.360 1.00 65.40 621 THR C O 1
ATOM 9551 N N . ASP C 1 622 ? -59.282 28.989 15.828 1.00 65.45 622 ASP C N 1
ATOM 9552 C CA . ASP C 1 622 ? -58.572 30.278 15.762 1.00 67.48 622 ASP C CA 1
ATOM 9553 C C . ASP C 1 622 ? -59.040 31.329 16.790 1.00 68.78 622 ASP C C 1
ATOM 9554 O O . ASP C 1 622 ? -58.300 31.674 17.712 1.00 70.16 622 ASP C O 1
ATOM 9559 N N . TYR C 1 623 ? -60.254 31.846 16.627 1.00 68.63 623 TYR C N 1
ATOM 9560 C CA . TYR C 1 623 ? -60.806 32.780 17.598 1.00 69.92 623 TYR C CA 1
ATOM 9561 C C . TYR C 1 623 ? -62.244 32.379 17.905 1.00 68.69 623 TYR C C 1
ATOM 9562 O O . TYR C 1 623 ? -63.176 32.788 17.216 1.00 68.67 623 TYR C O 1
ATOM 9571 N N . SER C 1 624 ? -62.436 31.571 18.936 1.00 67.94 624 SER C N 1
ATOM 9572 C CA . SER C 1 624 ? -63.754 31.003 19.182 1.00 66.88 624 SER C CA 1
ATOM 9573 C C . SER C 1 624 ? -63.941 30.559 20.626 1.00 67.11 624 SER C C 1
ATOM 9574 O O . SER C 1 624 ? -62.991 30.125 21.275 1.00 67.35 624 SER C O 1
ATOM 9577 N N . SER C 1 625 ? -65.174 30.634 21.113 1.00 67.25 625 SER C N 1
ATOM 9578 C CA . SER C 1 625 ? -65.446 30.316 22.504 1.00 67.89 625 SER C CA 1
ATOM 9579 C C . SER C 1 625 ? -65.590 28.821 22.689 1.00 66.55 625 SER C C 1
ATOM 9580 O O . SER C 1 625 ? -65.830 28.353 23.810 1.00 67.14 625 SER C O 1
ATOM 9583 N N . VAL C 1 626 ? -65.463 28.071 21.595 1.00 65.05 626 VAL C N 1
ATOM 9584 C CA . VAL C 1 626 ? -65.473 26.621 21.705 1.00 64.04 626 VAL C CA 1
ATOM 9585 C C . VAL C 1 626 ? -64.180 26.076 22.282 1.00 64.25 626 VAL C C 1
ATOM 9586 O O . VAL C 1 626 ? -64.134 24.914 22.662 1.00 63.90 626 VAL C O 1
ATOM 9590 N N . MET C 1 627 ? -63.132 26.891 22.344 1.00 65.10 627 MET C N 1
ATOM 9591 C CA . MET C 1 627 ? -61.892 26.417 22.951 1.00 65.71 627 MET C CA 1
ATOM 9592 C C . MET C 1 627 ? -62.114 26.224 24.449 1.00 67.00 627 MET C C 1
ATOM 9593 O O . MET C 1 627 ? -61.432 25.411 25.099 1.00 67.48 627 MET C O 1
ATOM 9598 N N . PHE C 1 628 ? -63.073 26.969 24.995 1.00 67.80 628 PHE C N 1
ATOM 9599 C CA . PHE C 1 628 ? -63.324 26.920 26.423 1.00 69.40 628 PHE C CA 1
ATOM 9600 C C . PHE C 1 628 ? -64.154 25.697 26.758 1.00 68.81 628 PHE C C 1
ATOM 9601 O O . PHE C 1 628 ? -64.126 25.209 27.892 1.00 70.10 628 PHE C O 1
ATOM 9609 N N . ASP C 1 629 ? -64.900 25.188 25.792 1.00 67.21 629 ASP C N 1
ATOM 9610 C CA . ASP C 1 629 ? -65.680 23.996 26.072 1.00 67.00 629 ASP C CA 1
ATOM 9611 C C . ASP C 1 629 ? -64.774 22.765 25.977 1.00 66.52 629 ASP C C 1
ATOM 9612 O O . ASP C 1 629 ? -64.713 21.918 26.880 1.00 67.52 629 ASP C O 1
ATOM 9617 N N . TYR C 1 630 ? -64.049 22.691 24.875 1.00 65.26 630 TYR C N 1
ATOM 9618 C CA . TYR C 1 630 ? -63.110 21.614 24.641 1.00 64.89 630 TYR C CA 1
ATOM 9619 C C . TYR C 1 630 ? -62.112 21.482 25.805 1.00 66.50 630 TYR C C 1
ATOM 9620 O O . TYR C 1 630 ? -61.733 20.363 26.189 1.00 66.97 630 TYR C O 1
ATOM 9629 N N . GLY C 1 631 ? -61.717 22.623 26.378 1.00 67.65 631 GLY C N 1
ATOM 9630 C CA . GLY C 1 631 ? -60.761 22.662 27.477 1.00 69.59 631 GLY C CA 1
ATOM 9631 C C . GLY C 1 631 ? -61.031 21.700 28.628 1.00 70.93 631 GLY C C 1
ATOM 9632 O O . GLY C 1 631 ? -60.095 21.188 29.253 1.00 72.30 631 GLY C O 1
ATOM 9633 N N . ILE C 1 632 ? -62.316 21.471 28.908 1.00 70.85 632 ILE C N 1
ATOM 9634 C CA . ILE C 1 632 ? -62.773 20.550 29.955 1.00 72.35 632 ILE C CA 1
ATOM 9635 C C . ILE C 1 632 ? -62.133 19.139 29.830 1.00 72.35 632 ILE C C 1
ATOM 9636 O O . ILE C 1 632 ? -61.955 18.424 30.838 1.00 74.27 632 ILE C O 1
ATOM 9641 N N . LEU C 1 633 ? -61.773 18.762 28.601 1.00 70.48 633 LEU C N 1
ATOM 9642 C CA . LEU C 1 633 ? -61.216 17.440 28.306 1.00 70.43 633 LEU C CA 1
ATOM 9643 C C . LEU C 1 633 ? -59.695 17.366 28.482 1.00 71.32 633 LEU C C 1
ATOM 9644 O O . LEU C 1 633 ? -59.092 16.286 28.373 1.00 71.73 633 LEU C O 1
ATOM 9649 N N . LYS C 1 634 ? -59.086 18.522 28.737 1.00 73.59 634 LYS C N 1
ATOM 9650 C CA . LYS C 1 634 ? -57.647 18.612 28.962 1.00 76.23 634 LYS C CA 1
ATOM 9651 C C . LYS C 1 634 ? -56.870 17.954 27.830 1.00 75.59 634 LYS C C 1
ATOM 9652 O O . LYS C 1 634 ? -55.820 17.368 28.052 1.00 77.98 634 LYS C O 1
ATOM 9658 N N . ARG C 1 635 ? -57.406 18.056 26.617 1.00 69.74 635 ARG C N 1
ATOM 9659 C CA . ARG C 1 635 ? -56.739 17.577 25.414 1.00 68.61 635 ARG C CA 1
ATOM 9660 C C . ARG C 1 635 ? -55.998 18.703 24.686 1.00 68.23 635 ARG C C 1
ATOM 9661 O O . ARG C 1 635 ? -56.213 19.871 24.974 1.00 68.53 635 ARG C O 1
ATOM 9669 N N . PRO C 1 636 ? -55.120 18.356 23.724 1.00 72.99 636 PRO C N 1
ATOM 9670 C CA . PRO C 1 636 ? -54.325 19.386 23.032 1.00 75.10 636 PRO C CA 1
ATOM 9671 C C . PRO C 1 636 ? -55.132 20.257 22.059 1.00 73.04 636 PRO C C 1
ATOM 9672 O O . PRO C 1 636 ? -56.020 19.772 21.350 1.00 69.72 636 PRO C O 1
ATOM 9676 N N . GLN C 1 637 ? -54.811 21.544 22.020 1.00 67.01 637 GLN C N 1
ATOM 9677 C CA . GLN C 1 637 ? -55.462 22.442 21.081 1.00 65.94 637 GLN C CA 1
ATOM 9678 C C . GLN C 1 637 ? -54.419 23.205 20.277 1.00 66.74 637 GLN C C 1
ATOM 9679 O O . GLN C 1 637 ? -53.345 23.507 20.783 1.00 68.52 637 GLN C O 1
ATOM 9685 N N . PHE C 1 638 ? -54.733 23.485 19.015 1.00 65.70 638 PHE C N 1
ATOM 9686 C CA . PHE C 1 638 ? -53.886 24.291 18.140 1.00 66.64 638 PHE C CA 1
ATOM 9687 C C . PHE C 1 638 ? -54.655 25.531 17.663 1.00 66.56 638 PHE C C 1
ATOM 9688 O O . PHE C 1 638 ? -55.892 25.536 17.563 1.00 65.29 638 PHE C O 1
ATOM 9696 N N . PHE C 1 639 ? -53.920 26.595 17.380 1.00 68.22 639 PHE C N 1
ATOM 9697 C CA . PHE C 1 639 ? -54.561 27.844 17.047 1.00 68.67 639 PHE C CA 1
ATOM 9698 C C . PHE C 1 639 ? -54.009 28.389 15.745 1.00 69.50 639 PHE C C 1
ATOM 9699 O O . PHE C 1 639 ? -52.971 29.058 15.699 1.00 71.59 639 PHE C O 1
ATOM 9707 N N . PHE C 1 640 ? -54.713 28.041 14.675 1.00 68.09 640 PHE C N 1
ATOM 9708 C CA . PHE C 1 640 ? -54.245 28.309 13.332 1.00 68.82 640 PHE C CA 1
ATOM 9709 C C . PHE C 1 640 ? -54.759 29.676 12.865 1.00 69.99 640 PHE C C 1
ATOM 9710 O O . PHE C 1 640 ? -55.759 29.776 12.143 1.00 69.17 640 PHE C O 1
ATOM 9718 N N . ALA C 1 641 ? -54.053 30.722 13.297 1.00 72.24 641 ALA C N 1
ATOM 9719 C CA . ALA C 1 641 ? -54.454 32.103 13.057 1.00 73.89 641 ALA C CA 1
ATOM 9720 C C . ALA C 1 641 ? -53.801 32.735 11.815 1.00 75.86 641 ALA C C 1
ATOM 9721 O O . ALA C 1 641 ? -53.175 33.799 11.908 1.00 78.52 641 ALA C O 1
ATOM 9723 N N . TYR C 1 642 ? -53.989 32.101 10.659 1.00 74.85 642 TYR C N 1
ATOM 9724 C CA . TYR C 1 642 ? -53.349 32.532 9.419 1.00 76.80 642 TYR C CA 1
ATOM 9725 C C . TYR C 1 642 ? -53.548 33.996 9.059 1.00 79.31 642 TYR C C 1
ATOM 9726 O O . TYR C 1 642 ? -52.938 34.491 8.111 1.00 81.53 642 TYR C O 1
ATOM 9735 N N . ASP C 1 643 ? -54.403 34.680 9.803 1.00 79.21 643 ASP C N 1
ATOM 9736 C CA . ASP C 1 643 ? -54.699 36.070 9.524 1.00 81.71 643 ASP C CA 1
ATOM 9737 C C . ASP C 1 643 ? -54.591 36.884 10.803 1.00 83.04 643 ASP C C 1
ATOM 9738 O O . ASP C 1 643 ? -55.185 37.962 10.914 1.00 84.61 643 ASP C O 1
ATOM 9743 N N . ILE C 1 644 ? -53.834 36.368 11.772 1.00 82.68 644 ILE C N 1
ATOM 9744 C CA . ILE C 1 644 ? -53.696 37.054 13.057 1.00 84.13 644 ILE C CA 1
ATOM 9745 C C . ILE C 1 644 ? -53.204 38.494 12.890 1.00 88.06 644 ILE C C 1
ATOM 9746 O O . ILE C 1 644 ? -53.473 39.345 13.742 1.00 89.62 644 ILE C O 1
ATOM 9751 N N . ASP C 1 645 ? -52.491 38.765 11.798 1.00 100.52 645 ASP C N 1
ATOM 9752 C CA . ASP C 1 645 ? -51.941 40.101 11.571 1.00 105.78 645 ASP C CA 1
ATOM 9753 C C . ASP C 1 645 ? -52.997 41.099 11.119 1.00 104.08 645 ASP C C 1
ATOM 9754 O O . ASP C 1 645 ? -52.940 42.266 11.485 1.00 107.70 645 ASP C O 1
ATOM 9759 N N . LYS C 1 646 ? -53.964 40.645 10.332 1.00 132.05 646 LYS C N 1
ATOM 9760 C CA . LYS C 1 646 ? -55.117 41.482 10.028 1.00 130.58 646 LYS C CA 1
ATOM 9761 C C . LYS C 1 646 ? -55.772 41.971 11.329 1.00 130.44 646 LYS C C 1
ATOM 9762 O O . LYS C 1 646 ? -55.856 43.175 11.573 1.00 133.68 646 LYS C O 1
ATOM 9768 N N . TYR C 1 647 ? -56.209 41.030 12.165 1.00 149.54 647 TYR C N 1
ATOM 9769 C CA . TYR C 1 647 ? -56.894 41.332 13.427 1.00 149.66 647 TYR C CA 1
ATOM 9770 C C . TYR C 1 647 ? -56.173 42.315 14.366 1.00 155.29 647 TYR C C 1
ATOM 9771 O O . TYR C 1 647 ? -55.519 41.897 15.324 1.00 157.60 647 TYR C O 1
ATOM 9780 N N . ASP C 1 648 ? -56.313 43.612 14.085 1.00 166.09 648 ASP C N 1
ATOM 9781 C CA . ASP C 1 648 ? -55.882 44.708 14.975 1.00 171.68 648 ASP C CA 1
ATOM 9782 C C . ASP C 1 648 ? -54.411 44.715 15.401 1.00 177.28 648 ASP C C 1
ATOM 9783 O O . ASP C 1 648 ? -54.016 45.529 16.241 1.00 182.71 648 ASP C O 1
ATOM 9788 N N . LYS C 1 649 ? -53.606 43.824 14.826 1.00 155.81 649 LYS C N 1
ATOM 9789 C CA . LYS C 1 649 ? -52.234 43.615 15.293 1.00 161.46 649 LYS C CA 1
ATOM 9790 C C . LYS C 1 649 ? -52.241 43.031 16.716 1.00 162.74 649 LYS C C 1
ATOM 9791 O O . LYS C 1 649 ? -52.493 41.835 16.902 1.00 158.72 649 LYS C O 1
ATOM 9797 N N . GLY C 1 650 ? -51.967 43.876 17.711 1.00 157.48 650 GLY C N 1
ATOM 9798 C CA . GLY C 1 650 ? -52.045 43.474 19.106 1.00 160.05 650 GLY C CA 1
ATOM 9799 C C . GLY C 1 650 ? -53.402 43.815 19.696 1.00 157.16 650 GLY C C 1
ATOM 9800 O O . GLY C 1 650 ? -53.531 44.770 20.465 1.00 162.21 650 GLY C O 1
ATOM 9801 N N . LEU C 1 651 ? -54.416 43.028 19.339 1.00 136.16 651 LEU C N 1
ATOM 9802 C CA . LEU C 1 651 ? -55.796 43.381 19.666 1.00 133.21 651 LEU C CA 1
ATOM 9803 C C . LEU C 1 651 ? -56.229 43.014 21.078 1.00 135.27 651 LEU C C 1
ATOM 9804 O O . LEU C 1 651 ? -56.093 41.870 21.527 1.00 134.14 651 LEU C O 1
ATOM 9809 N N . ARG C 1 652 ? -56.750 44.022 21.764 1.00 130.93 652 ARG C N 1
ATOM 9810 C CA . ARG C 1 652 ? -57.400 43.843 23.048 1.00 133.26 652 ARG C CA 1
ATOM 9811 C C . ARG C 1 652 ? -58.911 43.870 22.823 1.00 128.32 652 ARG C C 1
ATOM 9812 O O . ARG C 1 652 ? -59.692 44.090 23.750 1.00 130.58 652 ARG C O 1
ATOM 9820 N N . GLY C 1 653 ? -59.315 43.654 21.574 1.00 100.92 653 GLY C N 1
ATOM 9821 C CA . GLY C 1 653 ? -60.715 43.471 21.253 1.00 97.40 653 GLY C CA 1
ATOM 9822 C C . GLY C 1 653 ? -61.131 42.129 21.818 1.00 95.80 653 GLY C C 1
ATOM 9823 O O . GLY C 1 653 ? -62.257 41.662 21.596 1.00 92.83 653 GLY C O 1
ATOM 9824 N N . PHE C 1 654 ? -60.192 41.514 22.540 1.00 75.82 654 PHE C N 1
ATOM 9825 C CA . PHE C 1 654 ? -60.379 40.229 23.217 1.00 75.41 654 PHE C CA 1
ATOM 9826 C C . PHE C 1 654 ? -60.285 40.434 24.737 1.00 79.28 654 PHE C C 1
ATOM 9827 O O . PHE C 1 654 ? -59.500 41.243 25.211 1.00 82.75 654 PHE C O 1
ATOM 9835 N N . TYR C 1 655 ? -61.081 39.693 25.498 1.00 75.73 655 TYR C N 1
ATOM 9836 C CA . TYR C 1 655 ? -61.111 39.844 26.945 1.00 77.68 655 TYR C CA 1
ATOM 9837 C C . TYR C 1 655 ? -59.948 39.131 27.591 1.00 80.30 655 TYR C C 1
ATOM 9838 O O . TYR C 1 655 ? -59.757 39.228 28.790 1.00 82.39 655 TYR C O 1
ATOM 9847 N N . MET C 1 656 ? -59.182 38.376 26.826 1.00 80.44 656 MET C N 1
ATOM 9848 C CA . MET C 1 656 ? -58.035 37.711 27.424 1.00 83.65 656 MET C CA 1
ATOM 9849 C C . MET C 1 656 ? -56.809 37.993 26.592 1.00 84.10 656 MET C C 1
ATOM 9850 O O . MET C 1 656 ? -56.920 38.466 25.457 1.00 82.61 656 MET C O 1
ATOM 9855 N N . ASN C 1 657 ? -55.636 37.716 27.149 1.00 88.76 657 ASN C N 1
ATOM 9856 C CA . ASN C 1 657 ? -54.431 37.825 26.347 1.00 89.02 657 ASN C CA 1
ATOM 9857 C C . ASN C 1 657 ? -54.155 36.570 25.525 1.00 87.09 657 ASN C C 1
ATOM 9858 O O . ASN C 1 657 ? -53.539 35.604 25.987 1.00 88.46 657 ASN C O 1
ATOM 9863 N N . TYR C 1 658 ? -54.635 36.626 24.291 1.00 84.60 658 TYR C N 1
ATOM 9864 C CA . TYR C 1 658 ? -54.508 35.573 23.303 1.00 83.12 658 TYR C CA 1
ATOM 9865 C C . TYR C 1 658 ? -53.056 35.158 23.077 1.00 85.50 658 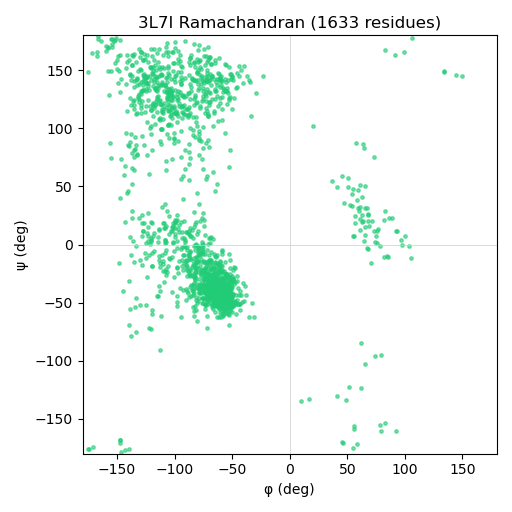TYR C C 1
ATOM 9866 O O . TYR C 1 658 ? -52.732 33.974 23.002 1.00 85.49 658 TYR C O 1
ATOM 9875 N N . MET C 1 659 ? -52.169 36.131 22.968 1.00 94.93 659 MET C N 1
ATOM 9876 C CA . MET C 1 659 ? -50.808 35.807 22.620 1.00 96.60 659 MET C CA 1
ATOM 9877 C C . MET C 1 659 ? -50.162 34.978 23.718 1.00 99.79 659 MET C C 1
ATOM 9878 O O . MET C 1 659 ? -49.129 34.353 23.507 1.00 100.89 659 MET C O 1
ATOM 9883 N N . GLU C 1 660 ? -50.783 34.950 24.889 1.00 112.87 660 GLU C N 1
ATOM 9884 C CA . GLU C 1 660 ? -50.094 34.446 26.070 1.00 117.10 660 GLU C CA 1
ATOM 9885 C C . GLU C 1 660 ? -50.745 33.227 26.732 1.00 116.94 660 GLU C C 1
ATOM 9886 O O . GLU C 1 660 ? -50.126 32.165 26.845 1.00 118.07 660 GLU C O 1
ATOM 9892 N N . ASP C 1 661 ? -51.994 33.375 27.162 1.00 132.63 661 ASP C N 1
ATOM 9893 C CA . ASP C 1 661 ? -52.629 32.341 27.973 1.00 133.49 661 ASP C CA 1
ATOM 9894 C C . ASP C 1 661 ? -53.712 31.522 27.266 1.00 129.07 661 ASP C C 1
ATOM 9895 O O . ASP C 1 661 ? -54.875 31.555 27.653 1.00 128.25 661 ASP C O 1
ATOM 9900 N N . LEU C 1 662 ? -53.312 30.783 26.235 1.00 87.46 662 LEU C N 1
ATOM 9901 C CA . LEU C 1 662 ? -54.159 29.742 25.639 1.00 84.77 662 LEU C CA 1
ATOM 9902 C C . LEU C 1 662 ? -53.438 28.378 25.642 1.00 85.77 662 LEU C C 1
ATOM 9903 O O . LEU C 1 662 ? -52.221 28.316 25.813 1.00 88.24 662 LEU C O 1
ATOM 9908 N N . PRO C 1 663 ? -54.189 27.278 25.457 1.00 83.94 663 PRO C N 1
ATOM 9909 C CA . PRO C 1 663 ? -53.662 25.970 25.856 1.00 85.26 663 PRO C CA 1
ATOM 9910 C C . PRO C 1 663 ? -52.864 25.273 24.764 1.00 84.97 663 PRO C C 1
ATOM 9911 O O . PRO C 1 663 ? -52.555 24.093 24.914 1.00 85.60 663 PRO C O 1
ATOM 9915 N N . GLY C 1 664 ? -52.556 25.978 23.682 1.00 84.11 664 GLY C N 1
ATOM 9916 C CA . GLY C 1 664 ? -51.805 25.401 22.581 1.00 83.88 664 GLY C CA 1
ATOM 9917 C C . GLY C 1 664 ? -50.983 26.440 21.850 1.00 84.71 664 GLY C C 1
ATOM 9918 O O . GLY C 1 664 ? -51.022 27.621 22.183 1.00 85.39 664 GLY C O 1
ATOM 9919 N N . PRO C 1 665 ? -50.220 26.014 20.845 1.00 84.80 665 PRO C N 1
ATOM 9920 C CA . PRO C 1 665 ? -49.362 26.960 20.127 1.00 85.93 665 PRO C CA 1
ATOM 9921 C C . PRO C 1 665 ? -50.170 27.763 19.118 1.00 83.45 665 PRO C C 1
ATOM 9922 O O . PRO C 1 665 ? -51.230 27.299 18.716 1.00 80.75 665 PRO C O 1
ATOM 9926 N N . ILE C 1 666 ? -49.691 28.941 18.729 1.00 84.46 666 ILE C N 1
ATOM 9927 C CA . ILE C 1 666 ? -50.307 29.684 17.634 1.00 82.38 666 ILE C CA 1
ATOM 9928 C C . ILE C 1 666 ? -49.476 29.478 16.380 1.00 82.76 666 ILE C C 1
ATOM 9929 O O . ILE C 1 666 ? -48.316 29.845 16.353 1.00 85.36 666 ILE C O 1
ATOM 9934 N N . TYR C 1 667 ? -50.048 28.874 15.349 1.00 80.32 667 TYR C N 1
ATOM 9935 C CA . TYR C 1 667 ? -49.364 28.765 14.061 1.00 80.54 667 TYR C CA 1
ATOM 9936 C C . TYR C 1 667 ? -50.025 29.708 13.039 1.00 78.81 667 TYR C C 1
ATOM 9937 O O . TYR C 1 667 ? -51.260 29.875 13.030 1.00 76.35 667 TYR C O 1
ATOM 9946 N N . THR C 1 668 ? -49.206 30.303 12.172 1.00 80.21 668 THR C N 1
ATOM 9947 C CA . THR C 1 668 ? -49.688 31.212 11.129 1.00 78.99 668 THR C CA 1
ATOM 9948 C C . THR C 1 668 ? -49.620 30.572 9.739 1.00 77.83 668 THR C C 1
ATOM 9949 O O . THR C 1 668 ? -50.298 31.000 8.793 1.00 76.08 668 THR C O 1
ATOM 9953 N N . GLU C 1 669 ? -48.782 29.547 9.635 1.00 78.92 669 GLU C N 1
ATOM 9954 C CA . GLU C 1 669 ? -48.680 28.718 8.448 1.00 77.91 669 GLU C CA 1
ATOM 9955 C C . GLU C 1 669 ? -49.026 27.289 8.875 1.00 76.60 669 GLU C C 1
ATOM 9956 O O . GLU C 1 669 ? -48.754 26.909 10.008 1.00 77.72 669 GLU C O 1
ATOM 9962 N N . PRO C 1 670 ? -49.647 26.498 7.981 1.00 74.33 670 PRO C N 1
ATOM 9963 C CA . PRO C 1 670 ? -50.249 25.220 8.368 1.00 72.71 670 PRO C CA 1
ATOM 9964 C C . PRO C 1 670 ? -49.300 24.034 8.283 1.00 74.04 670 PRO C C 1
ATOM 9965 O O . PRO C 1 670 ? -49.704 22.928 8.623 1.00 72.99 670 PRO C O 1
ATOM 9969 N N . TYR C 1 671 ? -48.065 24.253 7.837 1.00 76.39 671 TYR C N 1
ATOM 9970 C CA . TYR C 1 671 ? -47.150 23.146 7.570 1.00 77.62 671 TYR C CA 1
ATOM 9971 C C . TYR C 1 671 ? -46.442 22.651 8.820 1.00 79.70 671 TYR C C 1
ATOM 9972 O O . TYR C 1 671 ? -46.177 21.450 8.966 1.00 79.85 671 TYR C O 1
ATOM 9981 N N . GLY C 1 672 ? -46.167 23.573 9.732 1.00 81.36 672 GLY C N 1
ATOM 9982 C CA . GLY C 1 672 ? -45.610 23.216 11.018 1.00 83.34 672 GLY C CA 1
ATOM 9983 C C . GLY C 1 672 ? -46.713 22.601 11.841 1.00 81.41 672 GLY C C 1
ATOM 9984 O O . GLY C 1 672 ? -46.506 21.624 12.554 1.00 82.09 672 GLY C O 1
ATOM 9985 N N . LEU C 1 673 ? -47.902 23.177 11.734 1.00 79.09 673 LEU C N 1
ATOM 9986 C CA . LEU C 1 673 ? -49.061 22.632 12.416 1.00 77.14 673 LEU C CA 1
ATOM 9987 C C . LEU C 1 673 ? -49.128 21.145 12.107 1.00 76.27 673 LEU C C 1
ATOM 9988 O O . LEU C 1 673 ? -49.186 20.320 13.019 1.00 76.77 673 LEU C O 1
ATOM 9993 N N . ALA C 1 674 ? -49.103 20.819 10.813 1.00 75.11 674 ALA C N 1
ATOM 9994 C CA . ALA C 1 674 ? -49.205 19.436 10.351 1.00 74.14 674 ALA C CA 1
ATOM 9995 C C . ALA C 1 674 ? -48.099 18.559 10.934 1.00 76.55 674 ALA C C 1
ATOM 9996 O O . ALA C 1 674 ? -48.380 17.522 11.524 1.00 76.30 674 ALA C O 1
ATOM 9998 N N . LYS C 1 675 ? -46.845 18.971 10.790 1.00 82.27 675 LYS C N 1
ATOM 9999 C CA . LYS C 1 675 ? -45.761 18.163 11.328 1.00 85.50 675 LYS C CA 1
ATOM 10000 C C . LYS C 1 675 ? -46.006 17.872 12.807 1.00 87.98 675 LYS C C 1
ATOM 10001 O O . LYS C 1 675 ? -45.898 16.730 13.245 1.00 89.46 675 LYS C O 1
ATOM 10007 N N . GLU C 1 676 ? -46.353 18.900 13.574 1.00 106.18 676 GLU C N 1
ATOM 10008 C CA . GLU C 1 676 ? -46.577 18.733 15.009 1.00 108.91 676 GLU C CA 1
ATOM 10009 C C . GLU C 1 676 ? -47.661 17.686 15.282 1.00 107.80 676 GLU C C 1
ATOM 10010 O O . GLU C 1 676 ? -47.474 16.796 16.120 1.00 110.59 676 GLU C O 1
ATOM 10016 N N . LEU C 1 677 ? -48.784 17.799 14.567 1.00 82.59 677 LEU C N 1
ATOM 10017 C CA . LEU C 1 677 ? -49.900 16.859 14.680 1.00 81.17 677 LEU C CA 1
ATOM 10018 C C . LEU C 1 677 ? -49.443 15.408 14.596 1.00 82.57 677 LEU C C 1
ATOM 10019 O O . LEU C 1 677 ? -50.072 14.508 15.155 1.00 83.38 677 LEU C O 1
ATOM 10024 N N . LYS C 1 678 ? -48.341 15.188 13.888 1.00 94.84 678 LYS C N 1
ATOM 10025 C CA . LYS C 1 678 ? -47.862 13.844 13.594 1.00 95.93 678 LYS C CA 1
ATOM 10026 C C . LYS C 1 678 ? -47.567 13.033 14.859 1.00 100.25 678 LYS C C 1
ATOM 10027 O O . LYS C 1 678 ? -47.549 11.805 14.817 1.00 101.35 678 LYS C O 1
ATOM 10033 N N . ASN C 1 679 ? -47.338 13.720 15.978 1.00 85.28 679 ASN C N 1
ATOM 10034 C CA . ASN C 1 679 ? -47.034 13.058 17.254 1.00 89.93 679 ASN C CA 1
ATOM 10035 C C . ASN C 1 679 ? -47.809 13.675 18.427 1.00 91.22 679 ASN C C 1
ATOM 10036 O O . ASN C 1 679 ? -47.239 14.410 19.243 1.00 93.75 679 ASN C O 1
ATOM 10041 N N . LEU C 1 680 ? -49.103 13.365 18.503 1.00 82.52 680 LEU C N 1
ATOM 10042 C CA . LEU C 1 680 ? -49.974 13.894 19.552 1.00 83.30 680 LEU C CA 1
ATOM 10043 C C . LEU C 1 680 ? -49.379 13.862 20.956 1.00 88.71 680 LEU C C 1
ATOM 10044 O O . LEU C 1 680 ? -49.594 14.779 21.760 1.00 89.80 680 LEU C O 1
ATOM 10049 N N . ASP C 1 681 ? -48.642 12.794 21.244 1.00 98.78 681 ASP C N 1
ATOM 10050 C CA . ASP C 1 681 ? -48.160 12.540 22.593 1.00 104.46 681 ASP C CA 1
ATOM 10051 C C . ASP C 1 681 ? -47.064 13.512 22.988 1.00 106.48 681 ASP C C 1
ATOM 10052 O O . ASP C 1 681 ? -46.954 13.894 24.151 1.00 110.29 681 ASP C O 1
ATOM 10057 N N . LYS C 1 682 ? -46.249 13.910 22.020 1.00 105.79 682 LYS C N 1
ATOM 10058 C CA . LYS C 1 682 ? -45.240 14.925 22.279 1.00 107.47 682 LYS C CA 1
ATOM 10059 C C . LYS C 1 682 ? -45.937 16.240 22.606 1.00 105.95 682 LYS C C 1
ATOM 10060 O O . LYS C 1 682 ? -45.485 16.992 23.475 1.00 108.97 682 LYS C O 1
ATOM 10066 N N . VAL C 1 683 ? -47.056 16.504 21.929 1.00 90.82 683 VAL C N 1
ATOM 10067 C CA . VAL C 1 683 ? -47.736 17.782 22.100 1.00 89.83 683 VAL C CA 1
ATOM 10068 C C . VAL C 1 683 ? -48.450 17.857 23.437 1.00 90.44 683 VAL C C 1
ATOM 10069 O O . VAL C 1 683 ? -48.417 18.895 24.104 1.00 91.51 683 VAL C O 1
ATOM 10073 N N . GLN C 1 684 ? -49.082 16.749 23.827 1.00 89.91 684 GLN C N 1
ATOM 10074 C CA . GLN C 1 684 ? -49.798 16.676 25.109 1.00 90.64 684 GLN C CA 1
ATOM 10075 C C . GLN C 1 684 ? -48.861 16.902 26.281 1.00 94.15 684 GLN C C 1
ATOM 10076 O O . GLN C 1 684 ? -49.213 17.593 27.236 1.00 95.04 684 GLN C O 1
ATOM 10082 N N . GLN C 1 685 ? -47.670 16.314 26.194 1.00 105.10 685 GLN C N 1
ATOM 10083 C CA . GLN C 1 685 ? -46.642 16.482 27.207 1.00 110.57 685 GLN C CA 1
ATOM 10084 C C . GLN C 1 685 ? -45.996 17.863 27.165 1.00 110.21 685 GLN C C 1
ATOM 10085 O O . GLN C 1 685 ? -45.751 18.472 28.206 1.00 114.00 685 GLN C O 1
ATOM 10091 N N . GLN C 1 686 ? -45.711 18.348 25.960 1.00 121.96 686 GLN C N 1
ATOM 10092 C CA . GLN C 1 686 ? -45.007 19.617 25.793 1.00 121.76 686 GLN C CA 1
ATOM 10093 C C . GLN C 1 686 ? -45.842 20.804 26.250 1.00 120.87 686 GLN C C 1
ATOM 10094 O O . GLN C 1 686 ? -45.313 21.874 26.542 1.00 122.28 686 GLN C O 1
ATOM 10100 N N . TYR C 1 687 ? -47.152 20.610 26.311 1.00 111.03 687 TYR C N 1
ATOM 10101 C CA . TYR C 1 687 ? -48.058 21.714 26.573 1.00 109.53 687 TYR C CA 1
ATOM 10102 C C . TYR C 1 687 ? -48.929 21.484 27.792 1.00 112.35 687 TYR C C 1
ATOM 10103 O O . TYR C 1 687 ? -49.782 22.306 28.120 1.00 111.43 687 TYR C O 1
ATOM 10112 N N . GLN C 1 688 ? -48.702 20.360 28.460 1.00 97.90 688 GLN C N 1
ATOM 10113 C CA . GLN C 1 688 ? -49.500 19.992 29.614 1.00 98.44 688 GLN C CA 1
ATOM 10114 C C . GLN C 1 688 ? -49.638 21.176 30.551 1.00 99.79 688 GLN C C 1
ATOM 10115 O O . GLN C 1 688 ? -50.738 21.503 30.984 1.00 98.61 688 GLN C O 1
ATOM 10121 N N . GLU C 1 689 ? -48.519 21.825 30.853 1.00 102.36 689 GLU C N 1
ATOM 10122 C CA . GLU C 1 689 ? -48.541 22.934 31.793 1.00 104.02 689 GLU C CA 1
ATOM 10123 C C . GLU C 1 689 ? -49.514 24.019 31.341 1.00 101.46 689 GLU C C 1
ATOM 10124 O O . GLU C 1 689 ? -50.292 24.536 32.136 1.00 101.48 689 GLU C O 1
ATOM 10130 N N . LYS C 1 690 ? -49.502 24.353 30.063 1.00 99.31 690 LYS C N 1
ATOM 10131 C CA . LYS C 1 690 ? -50.474 25.321 29.580 1.00 96.80 690 LYS C CA 1
ATOM 10132 C C . LYS C 1 690 ? -51.920 24.789 29.597 1.00 94.16 690 LYS C C 1
ATOM 10133 O O . LYS C 1 690 ? -52.843 25.521 29.949 1.00 93.17 690 LYS C O 1
ATOM 10139 N N . ILE C 1 691 ? -52.109 23.521 29.239 1.00 93.17 691 ILE C N 1
ATOM 10140 C CA . ILE C 1 691 ? -53.439 22.910 29.227 1.00 90.87 691 ILE C CA 1
ATOM 10141 C C . ILE C 1 691 ? -54.092 22.860 30.606 1.00 92.19 691 ILE C C 1
ATOM 10142 O O . ILE C 1 691 ? -55.317 22.927 30.734 1.00 90.44 691 ILE C O 1
ATOM 10147 N N . ASP C 1 692 ? -53.274 22.697 31.636 1.00 95.40 692 ASP C N 1
ATOM 10148 C CA . ASP C 1 692 ? -53.793 22.568 32.990 1.00 97.07 692 ASP C CA 1
ATOM 10149 C C . ASP C 1 692 ? -54.163 23.950 33.533 1.00 97.37 692 ASP C C 1
ATOM 10150 O O . ASP C 1 692 ? -55.194 24.099 34.186 1.00 96.95 692 ASP C O 1
ATOM 10155 N N . ALA C 1 693 ? -53.333 24.958 33.253 1.00 98.18 693 ALA C N 1
ATOM 10156 C CA . ALA C 1 693 ? -53.655 26.336 33.624 1.00 98.32 693 ALA C CA 1
ATOM 10157 C C . ALA C 1 693 ? -54.977 26.761 32.983 1.00 94.92 693 ALA C C 1
ATOM 10158 O O . ALA C 1 693 ? -55.875 27.291 33.651 1.00 94.68 693 ALA C O 1
ATOM 10160 N N . PHE C 1 694 ? -55.093 26.529 31.680 1.00 92.37 694 PHE C N 1
ATOM 10161 C CA . PHE C 1 694 ? -56.340 26.789 30.983 1.00 89.11 694 PHE C CA 1
ATOM 10162 C C . PHE C 1 694 ? -57.511 26.131 31.700 1.00 88.53 694 PHE C C 1
ATOM 10163 O O . PHE C 1 694 ? -58.494 26.797 32.016 1.00 87.56 694 PHE C O 1
ATOM 10171 N N . TYR C 1 695 ? -57.414 24.827 31.951 1.00 89.88 695 TYR C N 1
ATOM 10172 C CA . TYR C 1 695 ? -58.520 24.102 32.573 1.00 88.81 695 TYR C CA 1
ATOM 10173 C C . TYR C 1 695 ? -58.913 24.681 33.932 1.00 90.75 695 TYR C C 1
ATOM 10174 O O . TYR C 1 695 ? -60.088 24.655 34.296 1.00 89.80 695 TYR C O 1
ATOM 10183 N N . ASP C 1 696 ? -57.940 25.211 34.674 1.00 93.54 696 ASP C N 1
ATOM 10184 C CA . ASP C 1 696 ? -58.210 25.787 35.991 1.00 95.68 696 ASP C CA 1
ATOM 10185 C C . ASP C 1 696 ? -58.982 27.092 35.889 1.00 94.17 696 ASP C C 1
ATOM 10186 O O . ASP C 1 696 ? -60.012 27.274 36.536 1.00 93.95 696 ASP C O 1
ATOM 10191 N N . ARG C 1 697 ? -58.479 28.002 35.068 1.00 93.24 697 ARG C N 1
ATOM 10192 C CA . ARG C 1 697 ? -59.095 29.311 34.929 1.00 91.98 697 ARG C CA 1
ATOM 10193 C C . ARG C 1 697 ? -60.498 29.259 34.290 1.00 88.67 697 ARG C C 1
ATOM 10194 O O . ARG C 1 697 ? -61.377 30.031 34.656 1.00 88.05 697 ARG C O 1
ATOM 10202 N N . PHE C 1 698 ? -60.710 28.335 33.356 1.00 86.66 698 PHE C N 1
ATOM 10203 C CA . PHE C 1 698 ? -61.909 28.353 32.523 1.00 83.41 698 PHE C CA 1
ATOM 10204 C C . PHE C 1 698 ? -62.800 27.090 32.569 1.00 82.40 698 PHE C C 1
ATOM 10205 O O . PHE C 1 698 ? -63.902 27.093 32.000 1.00 79.90 698 PHE C O 1
ATOM 10213 N N . CYS C 1 699 ? -62.352 26.011 33.205 1.00 84.36 699 CYS C N 1
ATOM 10214 C CA . CYS C 1 699 ? -63.088 24.759 33.044 1.00 83.35 699 CYS C CA 1
ATOM 10215 C C . CYS C 1 699 ? -63.318 23.958 34.319 1.00 85.76 699 CYS C C 1
ATOM 10216 O O . CYS C 1 699 ? -63.902 22.871 34.279 1.00 85.30 699 CYS C O 1
ATOM 10219 N N . SER C 1 700 ? -62.877 24.501 35.448 1.00 88.45 700 SER C N 1
ATOM 10220 C CA . SER C 1 700 ? -62.910 23.789 36.716 1.00 91.25 700 SER C CA 1
ATOM 10221 C C . SER C 1 700 ? -64.248 23.907 37.433 1.00 91.13 700 SER C C 1
ATOM 10222 O O . SER C 1 700 ? -64.365 23.564 38.611 1.00 93.70 700 SER C O 1
ATOM 10225 N N . VAL C 1 701 ? -65.260 24.397 36.735 1.00 89.62 701 VAL C N 1
ATOM 10226 C CA . VAL C 1 701 ? -66.534 24.654 37.387 1.00 88.33 701 VAL C CA 1
ATOM 10227 C C . VAL C 1 701 ? -67.662 23.707 36.941 1.00 86.39 701 VAL C C 1
ATOM 10228 O O . VAL C 1 701 ? -68.726 23.695 37.557 1.00 86.67 701 VAL C O 1
ATOM 10232 N N . ASP C 1 702 ? -67.443 22.900 35.904 1.00 84.74 702 ASP C N 1
ATOM 10233 C CA . ASP C 1 702 ? -68.477 21.947 35.488 1.00 83.25 702 ASP C CA 1
ATOM 10234 C C . ASP C 1 702 ? -68.443 20.629 36.289 1.00 85.67 702 ASP C C 1
ATOM 10235 O O . ASP C 1 702 ? -67.513 19.846 36.132 1.00 86.62 702 ASP C O 1
ATOM 10240 N N . ASN C 1 703 ? -69.452 20.398 37.142 1.00 89.33 703 ASN C N 1
ATOM 10241 C CA . ASN C 1 703 ? -69.570 19.145 37.901 1.00 91.19 703 ASN C CA 1
ATOM 10242 C C . ASN C 1 703 ? -70.231 18.056 37.082 1.00 88.90 703 ASN C C 1
ATOM 10243 O O . ASN C 1 703 ? -70.424 16.938 37.554 1.00 90.38 703 ASN C O 1
ATOM 10248 N N . GLY C 1 704 ? -70.605 18.394 35.861 1.00 84.15 704 GLY C N 1
ATOM 10249 C CA . GLY C 1 704 ? -71.450 17.525 35.075 1.00 82.33 704 GLY C CA 1
ATOM 10250 C C . GLY C 1 704 ? -72.891 17.597 35.554 1.00 82.31 704 GLY C C 1
ATOM 10251 O O . GLY C 1 704 ? -73.728 16.795 35.142 1.00 81.41 704 GLY C O 1
ATOM 10252 N N . LYS C 1 705 ? -73.201 18.571 36.407 1.00 83.33 705 LYS C N 1
ATOM 10253 C CA . LYS C 1 705 ? -74.526 18.626 37.026 1.00 83.83 705 LYS C CA 1
ATOM 10254 C C . LYS C 1 705 ? -75.335 19.898 36.734 1.00 81.74 705 LYS C C 1
ATOM 10255 O O . LYS C 1 705 ? -76.299 20.207 37.440 1.00 82.56 705 LYS C O 1
ATOM 10261 N N . ALA C 1 706 ? -74.952 20.615 35.680 1.00 79.14 706 ALA C N 1
ATOM 10262 C CA . ALA C 1 706 ? -75.599 21.879 35.301 1.00 77.08 706 ALA C CA 1
ATOM 10263 C C . ALA C 1 706 ? -77.068 21.686 34.907 1.00 75.42 706 ALA C C 1
ATOM 10264 O O . ALA C 1 706 ? -77.948 22.350 35.443 1.00 75.64 706 ALA C O 1
ATOM 10266 N N . SER C 1 707 ? -77.328 20.771 33.976 1.00 73.86 707 SER C N 1
ATOM 10267 C CA . SER C 1 707 ? -78.698 20.412 33.600 1.00 72.56 707 SER C CA 1
ATOM 10268 C C . SER C 1 707 ? -79.598 20.052 34.788 1.00 74.96 707 SER C C 1
ATOM 10269 O O . SER C 1 707 ? -80.765 20.414 34.811 1.00 74.23 707 SER C O 1
ATOM 10272 N N . GLN C 1 708 ? -79.074 19.308 35.755 1.00 77.94 708 GLN C N 1
ATOM 10273 C CA . GLN C 1 708 ? -79.896 18.901 36.878 1.00 80.49 708 GLN C CA 1
ATOM 10274 C C . GLN C 1 708 ? -80.113 20.094 37.784 1.00 81.54 708 GLN C C 1
ATOM 10275 O O . GLN C 1 708 ? -81.177 20.242 38.383 1.00 82.43 708 GLN C O 1
ATOM 10281 N N . TYR C 1 709 ? -79.105 20.954 37.884 1.00 81.55 709 TYR C N 1
ATOM 10282 C CA . TYR C 1 709 ? -79.270 22.149 38.688 1.00 82.46 709 TYR C CA 1
ATOM 10283 C C . TYR C 1 709 ? -80.442 22.977 38.141 1.00 80.01 709 TYR C C 1
ATOM 10284 O O . TYR C 1 709 ? -81.376 23.293 38.876 1.00 81.09 709 TYR C O 1
ATOM 10293 N N . ILE C 1 710 ? -80.399 23.301 36.848 1.00 76.83 710 ILE C N 1
ATOM 10294 C CA . ILE C 1 710 ? -81.455 24.075 36.222 1.00 74.41 710 ILE C CA 1
ATOM 10295 C C . ILE C 1 710 ? -82.798 23.341 36.212 1.00 74.35 710 ILE C C 1
ATOM 10296 O O . ILE C 1 710 ? -83.853 23.962 36.290 1.00 73.68 710 ILE C O 1
ATOM 10301 N N . GLY C 1 711 ? -82.781 22.024 36.115 1.00 75.13 711 GLY C N 1
ATOM 10302 C CA . GLY C 1 711 ? -84.031 21.296 36.169 1.00 75.44 711 GLY C CA 1
ATOM 10303 C C . GLY C 1 711 ? -84.648 21.445 37.549 1.00 78.35 711 GLY C C 1
ATOM 10304 O O . GLY C 1 711 ? -85.833 21.766 37.695 1.00 78.15 711 GLY C O 1
ATOM 10305 N N . ASP C 1 712 ? -83.819 21.227 38.567 1.00 81.18 712 ASP C N 1
ATOM 10306 C CA . ASP C 1 712 ? -84.263 21.235 39.962 1.00 84.45 712 ASP C CA 1
ATOM 10307 C C . ASP C 1 712 ? -84.640 22.638 40.427 1.00 84.27 712 ASP C C 1
ATOM 10308 O O . ASP C 1 712 ? -85.410 22.793 41.367 1.00 86.30 712 ASP C O 1
ATOM 10313 N N . LEU C 1 713 ? -84.095 23.661 39.771 1.00 81.96 713 LEU C N 1
ATOM 10314 C CA . LEU C 1 713 ? -84.447 25.036 40.108 1.00 81.57 713 LEU C CA 1
ATOM 10315 C C . LEU C 1 713 ? -85.863 25.302 39.639 1.00 79.82 713 LEU C C 1
ATOM 10316 O O . LEU C 1 713 ? -86.696 25.800 40.397 1.00 81.05 713 LEU C O 1
ATOM 10321 N N . ILE C 1 714 ? -86.128 24.951 38.384 1.00 77.05 714 ILE C N 1
ATOM 10322 C CA . ILE C 1 714 ? -87.468 25.089 37.810 1.00 75.29 714 ILE C CA 1
ATOM 10323 C C . ILE C 1 714 ? -88.519 24.363 38.651 1.00 77.70 714 ILE C C 1
ATOM 10324 O O . ILE C 1 714 ? -89.569 24.911 38.948 1.00 77.81 714 ILE C O 1
ATOM 10329 N N . HIS C 1 715 ? -88.203 23.134 39.039 1.00 79.76 715 HIS C N 1
ATOM 10330 C CA . HIS C 1 715 ? -89.073 22.313 39.876 1.00 82.49 715 HIS C CA 1
ATOM 10331 C C . HIS C 1 715 ? -89.434 23.033 41.180 1.00 85.05 715 HIS C C 1
ATOM 10332 O O . HIS C 1 715 ? -90.612 23.219 41.491 1.00 86.05 715 HIS C O 1
ATOM 10339 N N . LYS C 1 716 ? -88.409 23.440 41.928 1.00 86.65 716 LYS C N 1
ATOM 10340 C CA . LYS C 1 716 ? -88.576 24.183 43.181 1.00 89.17 716 LYS C CA 1
ATOM 10341 C C . LYS C 1 716 ? -89.457 25.414 42.988 1.00 87.44 716 LYS C C 1
ATOM 10342 O O . LYS C 1 716 ? -90.273 25.734 43.843 1.00 89.31 716 LYS C O 1
ATOM 10348 N N . ASP C 1 717 ? -89.270 26.111 41.871 1.00 102.23 717 ASP C N 1
ATOM 10349 C CA . ASP C 1 717 ? -90.070 27.288 41.555 1.00 101.18 717 ASP C CA 1
ATOM 10350 C C . ASP C 1 717 ? -91.542 26.919 41.426 1.00 101.90 717 ASP C C 1
ATOM 10351 O O . ASP C 1 717 ? -92.406 27.623 41.938 1.00 103.39 717 ASP C O 1
ATOM 10356 N N . ILE C 1 718 ? -91.832 25.811 40.751 1.00 81.28 718 ILE C N 1
ATOM 10357 C CA . ILE C 1 718 ? -93.225 25.520 40.423 1.00 80.76 718 ILE C CA 1
ATOM 10358 C C . ILE C 1 718 ? -93.990 24.666 41.448 1.00 84.25 718 ILE C C 1
ATOM 10359 O O . ILE C 1 718 ? -95.184 24.411 41.282 1.00 84.24 718 ILE C O 1
ATOM 10364 N N . LYS C 1 719 ? -93.308 24.251 42.514 1.00 90.04 719 LYS C N 1
ATOM 10365 C CA . LYS C 1 719 ? -93.980 23.692 43.684 1.00 94.28 719 LYS C CA 1
ATOM 10366 C C . LYS C 1 719 ? -94.614 24.835 44.471 1.00 96.07 719 LYS C C 1
ATOM 10367 O O . LYS C 1 719 ? -95.773 24.755 44.883 1.00 98.61 719 LYS C O 1
ATOM 10373 N N . GLU C 1 720 ? -93.845 25.902 44.671 1.00 109.93 720 GLU C N 1
ATOM 10374 C CA . GLU C 1 720 ? -94.355 27.111 45.299 1.00 111.23 720 GLU C CA 1
ATOM 10375 C C . GLU C 1 720 ? -95.518 27.659 44.492 1.00 109.89 720 GLU C C 1
ATOM 10376 O O . GLU C 1 720 ? -96.627 27.799 45.008 1.00 112.44 720 GLU C O 1
ATOM 10382 N N . GLN C 1 721 ? -95.254 27.974 43.225 1.00 133.89 721 GLN C N 1
ATOM 10383 C CA . GLN C 1 721 ? -96.270 28.540 42.344 1.00 132.38 721 GLN C CA 1
ATOM 10384 C C . GLN C 1 721 ? -97.547 27.724 42.414 1.00 134.64 721 GLN C C 1
ATOM 10385 O O . GLN C 1 721 ? -98.644 28.251 42.233 1.00 135.28 721 GLN C O 1
ATOM 10391 N N . LEU C 1 722 ? -97.401 26.433 42.683 1.00 86.19 722 LEU C N 1
ATOM 10392 C CA . LEU C 1 722 ? -98.563 25.584 42.911 1.00 88.00 722 LEU C CA 1
ATOM 10393 C C . LEU C 1 722 ? -99.250 25.858 44.279 1.00 91.58 722 LEU C C 1
ATOM 10394 O O . LEU C 1 722 ? -98.931 25.219 45.294 1.00 94.98 722 LEU C O 1
ATOM 10399 N N . GLU C 1 723 ? -100.174 26.834 44.273 1.00 110.72 723 GLU C N 1
ATOM 10400 C CA . GLU C 1 723 ? -101.014 27.228 45.424 1.00 114.86 723 GLU C CA 1
ATOM 10401 C C . GLU C 1 723 ? -102.118 28.205 45.018 1.00 114.76 723 GLU C C 1
ATOM 10402 O O . GLU C 1 723 ? -101.942 29.420 45.111 1.00 113.59 723 GLU C O 1
ATOM 10408 N N . ALA D 1 313 ? -110.812 48.609 -4.419 1.00 72.17 313 ALA D N 1
ATOM 10409 C CA . ALA D 1 313 ? -110.450 50.028 -4.397 1.00 72.17 313 ALA D CA 1
ATOM 10410 C C . ALA D 1 313 ? -110.240 50.522 -2.962 1.00 72.17 313 ALA D C 1
ATOM 10411 O O . ALA D 1 313 ? -110.476 51.710 -2.680 1.00 72.17 313 ALA D O 1
ATOM 10413 N N . PHE D 1 314 ? -109.839 49.619 -2.058 1.00 63.86 314 PHE D N 1
ATOM 10414 C CA . PHE D 1 314 ? -109.510 50.041 -0.702 1.00 62.73 314 PHE D CA 1
ATOM 10415 C C . PHE D 1 314 ? -108.273 50.935 -0.709 1.00 61.88 314 PHE D C 1
ATOM 10416 O O . PHE D 1 314 ? -107.198 50.479 -1.058 1.00 61.89 314 PHE D O 1
ATOM 10424 N N . LYS D 1 315 ? -108.408 52.203 -0.341 1.00 61.31 315 LYS D N 1
ATOM 10425 C CA . LYS D 1 315 ? -107.235 53.060 -0.255 1.00 60.53 315 LYS D CA 1
ATOM 10426 C C . LYS D 1 315 ? -106.435 52.808 1.044 1.00 59.68 315 LYS D C 1
ATOM 10427 O O . LYS D 1 315 ? -106.770 53.334 2.108 1.00 59.21 315 LYS D O 1
ATOM 10433 N N . VAL D 1 316 ? -105.376 52.003 0.957 1.00 59.65 316 VAL D N 1
ATOM 10434 C CA . VAL D 1 316 ? -104.649 51.616 2.171 1.00 59.09 316 VAL D CA 1
ATOM 10435 C C . VAL D 1 316 ? -103.811 52.743 2.762 1.00 58.24 316 VAL D C 1
ATOM 10436 O O . VAL D 1 316 ? -103.632 52.794 3.973 1.00 57.80 316 VAL D O 1
ATOM 10440 N N . ASN D 1 317 ? -103.335 53.668 1.939 1.00 59.12 317 ASN D N 1
ATOM 10441 C CA . ASN D 1 317 ? -102.634 54.812 2.499 1.00 57.97 317 ASN D CA 1
ATOM 10442 C C . ASN D 1 317 ? -103.564 55.765 3.259 1.00 57.17 317 ASN D C 1
ATOM 10443 O O . ASN D 1 317 ? -103.235 56.236 4.341 1.00 56.70 317 ASN D O 1
ATOM 10448 N N . GLN D 1 318 ? -104.735 56.039 2.692 1.00 57.68 318 GLN D N 1
ATOM 10449 C CA . GLN D 1 318 ? -105.741 56.834 3.391 1.00 57.77 318 GLN D CA 1
ATOM 10450 C C . GLN D 1 318 ? -106.050 56.220 4.769 1.00 57.63 318 GLN D C 1
ATOM 10451 O O . GLN D 1 318 ? -106.105 56.920 5.785 1.00 57.43 318 GLN D O 1
ATOM 10457 N N . PHE D 1 319 ? -106.251 54.908 4.795 1.00 57.88 319 PHE D N 1
ATOM 10458 C CA . PHE D 1 319 ? -106.572 54.214 6.028 1.00 57.92 319 PHE D CA 1
ATOM 10459 C C . PHE D 1 319 ? -105.468 54.428 7.083 1.00 57.34 319 PHE D C 1
ATOM 10460 O O . PHE D 1 319 ? -105.769 54.628 8.270 1.00 57.37 319 PHE D O 1
ATOM 10468 N N . ARG D 1 320 ? -104.201 54.416 6.659 1.00 65.22 320 ARG D N 1
ATOM 10469 C CA . ARG D 1 320 ? -103.094 54.591 7.598 1.00 64.20 320 ARG D CA 1
ATOM 10470 C C . ARG D 1 320 ? -103.024 55.998 8.191 1.00 64.08 320 ARG D C 1
ATOM 10471 O O . ARG D 1 320 ? -102.672 56.159 9.354 1.00 63.43 320 ARG D O 1
ATOM 10479 N N . LYS D 1 321 ? -103.349 57.011 7.389 1.00 56.20 321 LYS D N 1
ATOM 10480 C CA . LYS D 1 321 ? -103.298 58.406 7.825 1.00 56.08 321 LYS D CA 1
ATOM 10481 C C . LYS D 1 321 ? -104.435 58.753 8.778 1.00 56.55 321 LYS D C 1
ATOM 10482 O O . LYS D 1 321 ? -104.312 59.651 9.615 1.00 56.62 321 LYS D O 1
ATOM 10488 N N . THR D 1 322 ? -105.544 58.038 8.632 1.00 57.02 322 THR D N 1
ATOM 10489 C CA . THR D 1 322 ? -106.693 58.197 9.500 1.00 57.64 322 THR D CA 1
ATOM 10490 C C . THR D 1 322 ? -106.411 57.611 10.869 1.00 57.66 322 THR D C 1
ATOM 10491 O O . THR D 1 322 ? -106.631 58.262 11.885 1.00 58.01 322 THR D O 1
ATOM 10495 N N . LEU D 1 323 ? -105.961 56.359 10.906 1.00 57.47 323 LEU D N 1
ATOM 10496 C CA . LEU D 1 323 ? -105.578 55.760 12.174 1.00 57.59 323 LEU D CA 1
ATOM 10497 C C . LEU D 1 323 ? -104.606 56.654 12.902 1.00 57.33 323 LEU D C 1
ATOM 10498 O O . LEU D 1 323 ? -104.818 56.980 14.073 1.00 57.78 323 LEU D O 1
ATOM 10503 N N . ARG D 1 324 ? -103.560 57.074 12.203 1.00 56.74 324 ARG D N 1
ATOM 10504 C CA . ARG D 1 324 ? -102.594 57.965 12.794 1.00 56.53 324 ARG D CA 1
ATOM 10505 C C . ARG D 1 324 ? -103.268 59.243 13.303 1.00 56.95 324 ARG D C 1
ATOM 10506 O O . ARG D 1 324 ? -103.057 59.647 14.449 1.00 57.30 324 ARG D O 1
ATOM 10514 N N . HIS D 1 325 ? -104.099 59.880 12.482 1.00 57.10 325 HIS D N 1
ATOM 10515 C CA . HIS D 1 325 ? -104.702 61.126 12.925 1.00 57.71 325 HIS D CA 1
ATOM 10516 C C . HIS D 1 325 ? -105.615 60.916 14.116 1.00 58.57 325 HIS D C 1
ATOM 10517 O O . HIS D 1 325 ? -105.759 61.823 14.944 1.00 59.21 325 HIS D O 1
ATOM 10524 N N . VAL D 1 326 ? -106.245 59.741 14.209 1.00 58.72 326 VAL D N 1
ATOM 10525 C CA . VAL D 1 326 ? -107.134 59.481 15.323 1.00 59.64 326 VAL D CA 1
ATOM 10526 C C . VAL D 1 326 ? -106.278 59.295 16.564 1.00 59.73 326 VAL D C 1
ATOM 10527 O O . VAL D 1 326 ? -106.557 59.887 17.605 1.00 60.57 326 VAL D O 1
ATOM 10531 N N . LYS D 1 327 ? -105.218 58.504 16.445 1.00 59.49 327 LYS D N 1
ATOM 10532 C CA . LYS D 1 327 ? -104.278 58.355 17.550 1.00 59.79 327 LYS D CA 1
ATOM 10533 C C . LYS D 1 327 ? -103.831 59.721 18.091 1.00 61.31 327 LYS D C 1
ATOM 10534 O O . LYS D 1 327 ? -103.846 59.945 19.301 1.00 62.85 327 LYS D O 1
ATOM 10540 N N . ASN D 1 328 ? -103.442 60.634 17.204 1.00 58.91 328 ASN D N 1
ATOM 10541 C CA . ASN D 1 328 ? -103.006 61.950 17.641 1.00 59.24 328 ASN D CA 1
ATOM 10542 C C . ASN D 1 328 ? -104.117 62.776 18.294 1.00 60.42 328 ASN D C 1
ATOM 10543 O O . ASN D 1 328 ? -103.886 63.449 19.294 1.00 61.20 328 ASN D O 1
ATOM 10548 N N . ILE D 1 329 ? -105.320 62.743 17.729 1.00 60.72 329 ILE D N 1
ATOM 10549 C CA . ILE D 1 329 ? -106.381 63.569 18.265 1.00 62.02 329 ILE D CA 1
ATOM 10550 C C . ILE D 1 329 ? -106.682 63.103 19.674 1.00 63.01 329 ILE D C 1
ATOM 10551 O O . ILE D 1 329 ? -106.784 63.910 20.596 1.00 64.13 329 ILE D O 1
ATOM 10556 N N . VAL D 1 330 ? -106.810 61.794 19.843 1.00 62.73 330 VAL D N 1
ATOM 10557 C CA . VAL D 1 330 ? -107.194 61.235 21.140 1.00 63.79 330 VAL D CA 1
ATOM 10558 C C . VAL D 1 330 ? -106.132 61.433 22.225 1.00 64.12 330 VAL D C 1
ATOM 10559 O O . VAL D 1 330 ? -106.457 61.838 23.326 1.00 65.45 330 VAL D O 1
ATOM 10563 N N . LEU D 1 331 ? -104.874 61.139 21.920 1.00 63.06 331 LEU D N 1
ATOM 10564 C CA . LEU D 1 331 ? -103.806 61.257 22.925 1.00 63.43 331 LEU D CA 1
ATOM 10565 C C . LEU D 1 331 ? -103.389 62.705 23.198 1.00 63.90 331 LEU D C 1
ATOM 10566 O O . LEU D 1 331 ? -102.530 62.952 24.045 1.00 64.38 331 LEU D O 1
ATOM 10571 N N . ARG D 1 332 ? -103.995 63.651 22.486 1.00 80.35 332 ARG D N 1
ATOM 10572 C CA . ARG D 1 332 ? -103.664 65.065 22.644 1.00 82.60 332 ARG D CA 1
ATOM 10573 C C . ARG D 1 332 ? -102.209 65.420 22.253 1.00 81.69 332 ARG D C 1
ATOM 10574 O O . ARG D 1 332 ? -101.682 66.449 22.667 1.00 83.82 332 ARG D O 1
ATOM 10582 N N . ARG D 1 333 ? -101.584 64.558 21.450 1.00 62.13 333 ARG D N 1
ATOM 10583 C CA . ARG D 1 333 ? -100.294 64.814 20.794 1.00 61.12 333 ARG D CA 1
ATOM 10584 C C . ARG D 1 333 ? -100.219 66.160 20.033 1.00 61.00 333 ARG D C 1
ATOM 10585 O O . ARG D 1 333 ? -101.188 66.616 19.432 1.00 61.20 333 ARG D O 1
ATOM 10593 N N . LYS D 1 334 ? -99.054 66.792 20.033 1.00 67.65 334 LYS D N 1
ATOM 10594 C CA . LYS D 1 334 ? -98.931 68.080 19.362 1.00 68.70 334 LYS D CA 1
ATOM 10595 C C . LYS D 1 334 ? -98.961 67.928 17.842 1.00 66.51 334 LYS D C 1
ATOM 10596 O O . LYS D 1 334 ? -99.332 68.841 17.127 1.00 67.30 334 LYS D O 1
ATOM 10602 N N . ASN D 1 335 ? -98.570 66.758 17.364 1.00 58.73 335 ASN D N 1
ATOM 10603 C CA . ASN D 1 335 ? -98.560 66.431 15.942 1.00 57.80 335 ASN D CA 1
ATOM 10604 C C . ASN D 1 335 ? -99.940 66.292 15.299 1.00 57.96 335 ASN D C 1
ATOM 10605 O O . ASN D 1 335 ? -100.052 65.901 14.135 1.00 57.33 335 ASN D O 1
ATOM 10610 N N . LYS D 1 336 ? -100.991 66.587 16.052 1.00 58.93 336 LYS D N 1
ATOM 10611 C CA . LYS D 1 336 ? -102.328 66.474 15.497 1.00 59.26 336 LYS D CA 1
ATOM 10612 C C . LYS D 1 336 ? -102.473 67.414 14.307 1.00 59.21 336 LYS D C 1
ATOM 10613 O O . LYS D 1 336 ? -103.100 67.077 13.290 1.00 58.98 336 LYS D O 1
ATOM 10619 N N . GLU D 1 337 ? -101.876 68.591 14.429 1.00 62.26 337 GLU D N 1
ATOM 10620 C CA . GLU D 1 337 ? -101.862 69.514 13.324 1.00 62.93 337 GLU D CA 1
ATOM 10621 C C . GLU D 1 337 ? -101.330 68.854 12.051 1.00 60.97 337 GLU D C 1
ATOM 10622 O O . GLU D 1 337 ? -101.851 69.055 10.951 1.00 61.16 337 GLU D O 1
ATOM 10628 N N . ARG D 1 338 ? -100.296 68.045 12.222 1.00 57.60 338 ARG D N 1
ATOM 10629 C CA . ARG D 1 338 ? -99.559 67.468 11.109 1.00 56.70 338 ARG D CA 1
ATOM 10630 C C . ARG D 1 338 ? -100.325 66.319 10.449 1.00 56.45 338 ARG D C 1
ATOM 10631 O O . ARG D 1 338 ? -100.358 66.199 9.209 1.00 56.21 338 ARG D O 1
ATOM 10639 N N . SER D 1 339 ? -100.934 65.472 11.281 1.00 56.61 339 SER D N 1
ATOM 10640 C CA . SER D 1 339 ? -101.671 64.318 10.797 1.00 56.48 339 SER D CA 1
ATOM 10641 C C . SER D 1 339 ? -102.959 64.734 10.071 1.00 57.07 339 SER D C 1
ATOM 10642 O O . SER D 1 339 ? -103.425 64.031 9.160 1.00 56.95 339 SER D O 1
ATOM 10645 N N . LEU D 1 340 ? -103.541 65.859 10.489 1.00 57.86 340 LEU D N 1
ATOM 10646 C CA . LEU D 1 340 ? -104.724 66.388 9.815 1.00 58.66 340 LEU D CA 1
ATOM 10647 C C . LEU D 1 340 ? -104.346 66.855 8.414 1.00 58.44 340 LEU D C 1
ATOM 10648 O O . LEU D 1 340 ? -104.978 66.477 7.419 1.00 58.60 340 LEU D O 1
ATOM 10653 N N . TYR D 1 341 ? -103.303 67.686 8.361 1.00 58.20 341 TYR D N 1
ATOM 10654 C CA . TYR D 1 341 ? -102.732 68.126 7.106 1.00 58.00 341 TYR D CA 1
ATOM 10655 C C . TYR D 1 341 ? -102.422 66.924 6.232 1.00 57.31 341 TYR D C 1
ATOM 10656 O O . TYR D 1 341 ? -102.775 66.940 5.061 1.00 57.59 341 TYR D O 1
ATOM 10665 N N . ASP D 1 342 ? -101.797 65.878 6.782 1.00 59.12 342 ASP D N 1
ATOM 10666 C CA . ASP D 1 342 ? -101.484 64.701 5.970 1.00 58.27 342 ASP D CA 1
ATOM 10667 C C . ASP D 1 342 ? -102.745 64.009 5.406 1.00 58.59 342 ASP D C 1
ATOM 10668 O O . ASP D 1 342 ? -102.734 63.516 4.279 1.00 59.06 342 ASP D O 1
ATOM 10673 N N . LEU D 1 343 ? -103.823 63.963 6.182 1.00 57.05 343 LEU D N 1
ATOM 10674 C CA . LEU D 1 343 ? -105.022 63.311 5.716 1.00 57.55 343 LEU D CA 1
ATOM 10675 C C . LEU D 1 343 ? -105.566 64.035 4.526 1.00 58.21 343 LEU D C 1
ATOM 10676 O O . LEU D 1 343 ? -105.989 63.413 3.553 1.00 58.46 343 LEU D O 1
ATOM 10681 N N . THR D 1 344 ? -105.555 65.362 4.618 1.00 58.64 344 THR D N 1
ATOM 10682 C CA . THR D 1 344 ? -106.458 66.214 3.837 1.00 59.70 344 THR D CA 1
ATOM 10683 C C . THR D 1 344 ? -105.795 67.006 2.722 1.00 59.83 344 THR D C 1
ATOM 10684 O O . THR D 1 344 ? -106.453 67.776 2.028 1.00 60.83 344 THR D O 1
ATOM 10688 N N . ASP D 1 345 ? -104.492 66.823 2.559 1.00 58.96 345 ASP D N 1
ATOM 10689 C CA . ASP D 1 345 ? -103.724 67.580 1.590 1.00 59.09 345 ASP D CA 1
ATOM 10690 C C . ASP D 1 345 ? -104.066 67.163 0.162 1.00 59.61 345 ASP D C 1
ATOM 10691 O O . ASP D 1 345 ? -103.735 66.068 -0.247 1.00 59.18 345 ASP D O 1
ATOM 10696 N N . LYS D 1 346 ? -104.718 68.039 -0.592 1.00 71.62 346 LYS D N 1
ATOM 10697 C CA . LYS D 1 346 ? -105.021 67.747 -1.987 1.00 73.66 346 LYS D CA 1
ATOM 10698 C C . LYS D 1 346 ? -104.202 68.644 -2.897 1.00 75.61 346 LYS D C 1
ATOM 10699 O O . LYS D 1 346 ? -103.835 69.758 -2.534 1.00 75.76 346 LYS D O 1
ATOM 10705 N N . GLU D 1 347 ? -103.944 68.159 -4.099 1.00 62.11 347 GLU D N 1
ATOM 10706 C CA . GLU D 1 347 ? -103.414 68.987 -5.166 1.00 62.86 347 GLU D CA 1
ATOM 10707 C C . GLU D 1 347 ? -104.284 70.226 -5.367 1.00 64.14 347 GLU D C 1
ATOM 10708 O O . GLU D 1 347 ? -103.809 71.268 -5.802 1.00 65.66 347 GLU D O 1
ATOM 10714 N N . ASP D 1 348 ? -105.562 70.110 -5.035 1.00 94.42 348 ASP D N 1
ATOM 10715 C CA . ASP D 1 348 ? -106.515 71.189 -5.262 1.00 96.81 348 ASP D CA 1
ATOM 10716 C C . ASP D 1 348 ? -106.348 72.345 -4.275 1.00 95.72 348 ASP D C 1
ATOM 10717 O O . ASP D 1 348 ? -106.879 73.429 -4.497 1.00 97.64 348 ASP D O 1
ATOM 10722 N N . ASN D 1 349 ? -105.619 72.116 -3.188 1.00 66.76 349 ASN D N 1
ATOM 10723 C CA . ASN D 1 349 ? -105.425 73.150 -2.177 1.00 65.47 349 ASN D CA 1
ATOM 10724 C C . ASN D 1 349 ? -104.512 74.256 -2.660 1.00 66.16 349 ASN D C 1
ATOM 10725 O O . ASN D 1 349 ? -104.497 75.339 -2.089 1.00 65.95 349 ASN D O 1
ATOM 10730 N N . VAL D 1 350 ? -103.757 73.976 -3.715 1.00 65.09 350 VAL D N 1
ATOM 10731 C CA . VAL D 1 350 ? -102.712 74.879 -4.178 1.00 65.27 350 VAL D CA 1
ATOM 10732 C C . VAL D 1 350 ? -103.218 76.107 -4.923 1.00 67.05 350 VAL D C 1
ATOM 10733 O O . VAL D 1 350 ? -103.937 75.972 -5.907 1.00 68.13 350 VAL D O 1
ATOM 10737 N N . LYS D 1 351 ? -102.820 77.292 -4.467 1.00 82.71 351 LYS D N 1
ATOM 10738 C CA . LYS D 1 351 ? -103.111 78.541 -5.165 1.00 85.62 351 LYS D CA 1
ATOM 10739 C C . LYS D 1 351 ? -101.850 79.076 -5.845 1.00 86.36 351 LYS D C 1
ATOM 10740 O O . LYS D 1 351 ? -100.809 79.187 -5.219 1.00 84.01 351 LYS D O 1
ATOM 10746 N N . PRO D 1 352 ? -101.933 79.442 -7.127 1.00 70.50 352 PRO D N 1
ATOM 10747 C CA . PRO D 1 352 ? -100.684 79.777 -7.824 1.00 70.41 352 PRO D CA 1
ATOM 10748 C C . PRO D 1 352 ? -99.970 81.024 -7.313 1.00 70.71 352 PRO D C 1
ATOM 10749 O O . PRO D 1 352 ? -98.766 81.129 -7.493 1.00 70.11 352 PRO D O 1
ATOM 10753 N N . LYS D 1 353 ? -100.672 81.959 -6.691 1.00 80.46 353 LYS D N 1
ATOM 10754 C CA . LYS D 1 353 ? -99.985 83.168 -6.241 1.00 80.03 353 LYS D CA 1
ATOM 10755 C C . LYS D 1 353 ? -99.527 83.163 -4.771 1.00 76.30 353 LYS D C 1
ATOM 10756 O O . LYS D 1 353 ? -99.194 84.220 -4.212 1.00 76.06 353 LYS D O 1
ATOM 10762 N N . THR D 1 354 ? -99.486 81.978 -4.158 1.00 72.26 354 THR D N 1
ATOM 10763 C CA . THR D 1 354 ? -98.946 81.836 -2.809 1.00 69.13 354 THR D CA 1
ATOM 10764 C C . THR D 1 354 ? -97.548 81.237 -2.860 1.00 67.50 354 THR D C 1
ATOM 10765 O O . THR D 1 354 ? -97.346 80.158 -3.428 1.00 67.32 354 THR D O 1
ATOM 10769 N N . ILE D 1 355 ? -96.595 81.945 -2.260 1.00 66.48 355 ILE D N 1
ATOM 10770 C CA . ILE D 1 355 ? -95.205 81.517 -2.187 1.00 65.25 355 ILE D CA 1
ATOM 10771 C C . ILE D 1 355 ? -94.761 81.427 -0.707 1.00 64.36 355 ILE D C 1
ATOM 10772 O O . ILE D 1 355 ? -95.045 82.352 0.080 1.00 65.15 355 ILE D O 1
ATOM 10777 N N . VAL D 1 356 ? -94.096 80.332 -0.314 1.00 62.92 356 VAL D N 1
ATOM 10778 C CA . VAL D 1 356 ? -93.461 80.278 1.014 1.00 62.20 356 VAL D CA 1
ATOM 10779 C C . VAL D 1 356 ? -91.931 80.384 1.027 1.00 61.68 356 VAL D C 1
ATOM 10780 O O . VAL D 1 356 ? -91.251 79.824 0.165 1.00 61.25 356 VAL D O 1
ATOM 10784 N N . PHE D 1 357 ? -91.422 81.054 2.061 1.00 61.83 357 PHE D N 1
ATOM 10785 C CA . PHE D 1 357 ? -90.000 81.252 2.313 1.00 61.48 357 PHE D CA 1
ATOM 10786 C C . PHE D 1 357 ? -89.608 80.721 3.700 1.00 60.74 357 PHE D C 1
ATOM 10787 O O . PHE D 1 357 ? -90.321 80.946 4.689 1.00 61.06 357 PHE D O 1
ATOM 10795 N N . GLU D 1 358 ? -88.478 80.024 3.774 1.00 64.43 358 GLU D N 1
ATOM 10796 C CA . GLU D 1 358 ? -87.920 79.609 5.055 1.00 63.74 358 GLU D CA 1
ATOM 10797 C C . GLU D 1 358 ? -86.391 79.597 4.947 1.00 64.08 358 GLU D C 1
ATOM 10798 O O . GLU D 1 358 ? -85.835 79.067 3.990 1.00 64.20 358 GLU D O 1
ATOM 10804 N N . SER D 1 359 ? -85.695 80.203 5.900 1.00 59.54 359 SER D N 1
ATOM 10805 C CA . SER D 1 359 ? -84.256 79.990 5.918 1.00 59.32 359 SER D CA 1
ATOM 10806 C C . SER D 1 359 ? -83.737 79.375 7.201 1.00 58.98 359 SER D C 1
ATOM 10807 O O . SER D 1 359 ? -84.197 79.684 8.299 1.00 59.30 359 SER D O 1
ATOM 10810 N N . PHE D 1 360 ? -82.763 78.489 7.018 1.00 58.49 360 PHE D N 1
ATOM 10811 C CA . PHE D 1 360 ? -82.161 77.727 8.100 1.00 58.24 360 PHE D CA 1
ATOM 10812 C C . PHE D 1 360 ? -83.212 77.158 9.054 1.00 57.97 360 PHE D C 1
ATOM 10813 O O . PHE D 1 360 ? -83.223 77.442 10.262 1.00 58.37 360 PHE D O 1
ATOM 10821 N N . GLY D 1 361 ? -84.101 76.354 8.477 1.00 57.42 361 GLY D N 1
ATOM 10822 C CA . GLY D 1 361 ? -85.108 75.633 9.236 1.00 57.13 361 GLY D CA 1
ATOM 10823 C C . GLY D 1 361 ? -85.990 76.540 10.069 1.00 57.76 361 GLY D C 1
ATOM 10824 O O . GLY D 1 361 ? -86.546 76.107 11.079 1.00 57.80 361 GLY D O 1
ATOM 10825 N N . GLY D 1 362 ? -86.107 77.800 9.651 1.00 58.41 362 GLY D N 1
ATOM 10826 C CA . GLY D 1 362 ? -86.957 78.773 10.314 1.00 59.29 362 GLY D CA 1
ATOM 10827 C C . GLY D 1 362 ? -86.350 79.582 11.459 1.00 60.14 362 GLY D C 1
ATOM 10828 O O . GLY D 1 362 ? -87.098 80.109 12.296 1.00 60.95 362 GLY D O 1
ATOM 10829 N N . LYS D 1 363 ? -85.019 79.715 11.504 1.00 60.13 363 LYS D N 1
ATOM 10830 C CA . LYS D 1 363 ? -84.402 80.501 12.579 1.00 61.07 363 LYS D CA 1
ATOM 10831 C C . LYS D 1 363 ? -84.384 82.002 12.302 1.00 62.14 363 LYS D C 1
ATOM 10832 O O . LYS D 1 363 ? -84.409 82.798 13.221 1.00 63.22 363 LYS D O 1
ATOM 10838 N N . ASN D 1 364 ? -84.349 82.374 11.028 1.00 61.98 364 ASN D N 1
ATOM 10839 C CA . ASN D 1 364 ? -83.929 83.723 10.625 1.00 62.97 364 ASN D CA 1
ATOM 10840 C C . ASN D 1 364 ? -84.714 84.263 9.499 1.00 63.24 364 ASN D C 1
ATOM 10841 O O . ASN D 1 364 ? -85.227 83.512 8.680 1.00 62.44 364 ASN D O 1
ATOM 10846 N N . TYR D 1 365 ? -84.723 85.572 9.394 1.00 64.48 365 TYR D N 1
ATOM 10847 C CA . TYR D 1 365 ? -85.124 86.154 8.137 1.00 64.87 365 TYR D CA 1
ATOM 10848 C C . TYR D 1 365 ? -83.817 86.522 7.444 1.00 64.88 365 TYR D C 1
ATOM 10849 O O . TYR D 1 365 ? -83.275 87.611 7.650 1.00 65.96 365 TYR D O 1
ATOM 10858 N N . SER D 1 366 ? -83.287 85.603 6.639 1.00 63.81 366 SER D N 1
ATOM 10859 C CA . SER D 1 366 ? -81.911 85.775 6.175 1.00 63.82 366 SER D CA 1
ATOM 10860 C C . SER D 1 366 ? -81.499 85.170 4.836 1.00 63.23 366 SER D C 1
ATOM 10861 O O . SER D 1 366 ? -82.255 84.447 4.191 1.00 62.66 366 SER D O 1
ATOM 10864 N N . ASP D 1 367 ? -80.255 85.465 4.475 1.00 75.10 367 ASP D N 1
ATOM 10865 C CA . ASP D 1 367 ? -79.662 85.209 3.162 1.00 75.70 367 ASP D CA 1
ATOM 10866 C C . ASP D 1 367 ? -80.580 84.923 1.982 1.00 75.55 367 ASP D C 1
ATOM 10867 O O . ASP D 1 367 ? -81.539 85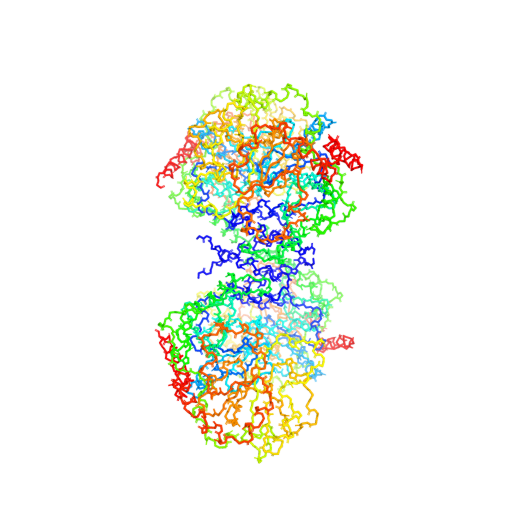.644 1.766 1.00 75.77 367 ASP D O 1
ATOM 10872 N N . SER D 1 368 ? -80.265 83.890 1.209 1.00 62.72 368 SER D N 1
ATOM 10873 C CA . SER D 1 368 ? -80.764 83.792 -0.155 1.00 63.00 368 SER D CA 1
ATOM 10874 C C . SER D 1 368 ? -82.278 83.927 -0.268 1.00 63.10 368 SER D C 1
ATOM 10875 O O . SER D 1 368 ? -82.761 84.606 -1.179 1.00 63.98 368 SER D O 1
ATOM 10878 N N . PRO D 1 369 ? -83.042 83.281 0.637 1.00 62.35 369 PRO D N 1
ATOM 10879 C CA . PRO D 1 369 ? -84.504 83.467 0.576 1.00 62.61 369 PRO D CA 1
ATOM 10880 C C . PRO D 1 369 ? -84.942 84.907 0.888 1.00 63.82 369 PRO D C 1
ATOM 10881 O O . PRO D 1 369 ? -85.932 85.411 0.327 1.00 64.61 369 PRO D O 1
ATOM 10885 N N . LYS D 1 370 ? -84.198 85.557 1.777 1.00 64.11 370 LYS D N 1
ATOM 10886 C CA . LYS D 1 370 ? -84.441 86.948 2.124 1.00 65.44 370 LYS D CA 1
ATOM 10887 C C . LYS D 1 370 ? -84.306 87.855 0.896 1.00 66.58 370 LYS D C 1
ATOM 10888 O O . LYS D 1 370 ? -85.188 88.674 0.605 1.00 67.72 370 LYS D O 1
ATOM 10894 N N . TYR D 1 371 ? -83.207 87.699 0.170 1.00 66.41 371 TYR D N 1
ATOM 10895 C CA . TYR D 1 371 ? -82.977 88.512 -1.015 1.00 67.56 371 TYR D CA 1
ATOM 10896 C C . TYR D 1 371 ? -83.904 88.133 -2.175 1.00 67.75 371 TYR D C 1
ATOM 10897 O O . TYR D 1 371 ? -84.372 89.021 -2.891 1.00 69.08 371 TYR D O 1
ATOM 10906 N N . ILE D 1 372 ? -84.183 86.842 -2.369 1.00 66.59 372 ILE D N 1
ATOM 10907 C CA . ILE D 1 372 ? -85.174 86.476 -3.372 1.00 66.87 372 ILE D CA 1
ATOM 10908 C C . ILE D 1 372 ? -86.458 87.207 -3.035 1.00 67.74 372 ILE D C 1
ATOM 10909 O O . ILE D 1 372 ? -86.964 87.967 -3.848 1.00 69.07 372 ILE D O 1
ATOM 10914 N N . TYR D 1 373 ? -86.962 86.989 -1.821 1.00 67.14 373 TYR D N 1
ATOM 10915 C CA . TYR D 1 373 ? -88.158 87.683 -1.322 1.00 68.10 373 TYR D CA 1
ATOM 10916 C C . TYR D 1 373 ? -88.107 89.230 -1.388 1.00 69.88 373 TYR D C 1
ATOM 10917 O O . TYR D 1 373 ? -89.137 89.891 -1.596 1.00 71.20 373 TYR D O 1
ATOM 10926 N N . GLU D 1 374 ? -86.941 89.828 -1.187 1.00 70.09 374 GLU D N 1
ATOM 10927 C CA . GLU D 1 374 ? -86.910 91.278 -1.251 1.00 71.89 374 GLU D CA 1
ATOM 10928 C C . GLU D 1 374 ? -87.034 91.765 -2.684 1.00 73.08 374 GLU D C 1
ATOM 10929 O O . GLU D 1 374 ? -87.676 92.775 -2.937 1.00 74.80 374 GLU D O 1
ATOM 10935 N N . TYR D 1 375 ? -86.441 91.042 -3.623 1.00 72.34 375 TYR D N 1
ATOM 10936 C CA . TYR D 1 375 ? -86.573 91.401 -5.030 1.00 73.54 375 TYR D CA 1
ATOM 10937 C C . TYR D 1 375 ? -88.022 91.269 -5.504 1.00 74.21 375 TYR D C 1
ATOM 10938 O O . TYR D 1 375 ? -88.508 92.087 -6.284 1.00 75.94 375 TYR D O 1
ATOM 10947 N N . MET D 1 376 ? -88.710 90.240 -5.031 1.00 72.96 376 MET D N 1
ATOM 10948 C CA . MET D 1 376 ? -90.077 90.002 -5.454 1.00 73.54 376 MET D CA 1
ATOM 10949 C C . MET D 1 376 ? -91.085 91.027 -4.899 1.00 75.09 376 MET D C 1
ATOM 10950 O O . MET D 1 376 ? -92.103 91.313 -5.537 1.00 76.43 376 MET D O 1
ATOM 10955 N N . GLN D 1 377 ? -90.778 91.604 -3.740 1.00 78.56 377 GLN D N 1
ATOM 10956 C CA . GLN D 1 377 ? -91.598 92.655 -3.148 1.00 79.39 377 GLN D CA 1
ATOM 10957 C C . GLN D 1 377 ? -91.561 93.937 -3.961 1.00 82.66 377 GLN D C 1
ATOM 10958 O O . GLN D 1 377 ? -92.531 94.690 -4.000 1.00 84.37 377 GLN D O 1
ATOM 10964 N N . LYS D 1 378 ? -90.423 94.199 -4.586 1.00 83.40 378 LYS D N 1
ATOM 10965 C CA . LYS D 1 378 ? -90.230 95.445 -5.299 1.00 86.56 378 LYS D CA 1
ATOM 10966 C C . LYS D 1 378 ? -90.919 95.388 -6.659 1.00 89.75 378 LYS D C 1
ATOM 10967 O O . LYS D 1 378 ? -91.465 96.387 -7.130 1.00 92.74 378 LYS D O 1
ATOM 10973 N N . TYR D 1 379 ? -90.917 94.211 -7.276 1.00 80.85 379 TYR D N 1
ATOM 10974 C CA . TYR D 1 379 ? -91.410 94.081 -8.646 1.00 81.90 379 TYR D CA 1
ATOM 10975 C C . TYR D 1 379 ? -92.691 93.244 -8.827 1.00 81.66 379 TYR D C 1
ATOM 10976 O O . TYR D 1 379 ? -93.301 93.283 -9.892 1.00 82.95 379 TYR D O 1
ATOM 10985 N N . TYR D 1 380 ? -93.101 92.495 -7.803 1.00 82.16 380 TYR D N 1
ATOM 10986 C CA . TYR D 1 380 ? -94.346 91.731 -7.885 1.00 82.16 380 TYR D CA 1
ATOM 10987 C C . TYR D 1 380 ? -95.105 91.697 -6.571 1.00 79.63 380 TYR D C 1
ATOM 10988 O O . TYR D 1 380 ? -95.239 90.634 -5.965 1.00 77.85 380 TYR D O 1
ATOM 10997 N N . PRO D 1 381 ? -95.636 92.843 -6.137 1.00 84.02 381 PRO D N 1
ATOM 10998 C CA . PRO D 1 381 ? -96.165 92.950 -4.775 1.00 81.80 381 PRO D CA 1
ATOM 10999 C C . PRO D 1 381 ? -97.562 92.363 -4.586 1.00 81.92 381 PRO D C 1
ATOM 11000 O O . PRO D 1 381 ? -98.053 92.399 -3.458 1.00 81.57 381 PRO D O 1
ATOM 11004 N N . ASN D 1 382 ? -98.186 91.834 -5.637 1.00 81.85 382 ASN D N 1
ATOM 11005 C CA . ASN D 1 382 ? -99.551 91.313 -5.496 1.00 82.23 382 ASN D CA 1
ATOM 11006 C C . ASN D 1 382 ? -99.684 89.772 -5.340 1.00 79.95 382 ASN D C 1
ATOM 11007 O O . ASN D 1 382 ? -100.792 89.209 -5.365 1.00 80.18 382 ASN D O 1
ATOM 11012 N N . TYR D 1 383 ? -98.563 89.087 -5.171 1.00 77.89 383 TYR D N 1
ATOM 11013 C CA . TYR D 1 383 ? -98.629 87.669 -4.861 1.00 75.84 383 TYR D CA 1
ATOM 11014 C C . TYR D 1 383 ? -98.767 87.533 -3.344 1.00 75.03 383 TYR D C 1
ATOM 11015 O O . TYR D 1 383 ? -98.474 88.496 -2.616 1.00 75.80 383 TYR D O 1
ATOM 11024 N N . ARG D 1 384 ? -99.233 86.380 -2.860 1.00 73.85 384 ARG D N 1
ATOM 11025 C CA . ARG D 1 384 ? -99.317 86.183 -1.414 1.00 72.95 384 ARG D CA 1
ATOM 11026 C C . ARG D 1 384 ? -98.020 85.599 -0.863 1.00 71.01 384 ARG D C 1
ATOM 11027 O O . ARG D 1 384 ? -97.620 84.482 -1.195 1.00 69.48 384 ARG D O 1
ATOM 11035 N N . TYR D 1 385 ? -97.365 86.359 -0.002 1.00 71.22 385 TYR D N 1
ATOM 11036 C CA . TYR D 1 385 ? -96.086 85.940 0.549 1.00 69.65 385 TYR D CA 1
ATOM 11037 C C . TYR D 1 385 ? -96.218 85.432 1.988 1.00 68.85 385 TYR D C 1
ATOM 11038 O O . TYR D 1 385 ? -96.883 86.056 2.824 1.00 69.99 385 TYR D O 1
ATOM 11047 N N . ILE D 1 386 ? -95.567 84.300 2.267 1.00 67.06 386 ILE D N 1
ATOM 11048 C CA . ILE D 1 386 ? -95.589 83.718 3.598 1.00 66.28 386 ILE D CA 1
ATOM 11049 C C . ILE D 1 386 ? -94.183 83.377 4.062 1.00 65.07 386 ILE D C 1
ATOM 11050 O O . ILE D 1 386 ? -93.447 82.715 3.352 1.00 64.05 386 ILE D O 1
ATOM 11055 N N . TRP D 1 387 ? -93.819 83.808 5.263 1.00 65.32 387 TRP D N 1
ATOM 11056 C CA . TRP D 1 387 ? -92.576 83.353 5.881 1.00 64.23 387 TRP D CA 1
ATOM 11057 C C . TRP D 1 387 ? -92.796 82.359 7.035 1.00 63.41 387 TRP D C 1
ATOM 11058 O O . TRP D 1 387 ? -93.718 82.496 7.847 1.00 64.11 387 TRP D O 1
ATOM 11069 N N . SER D 1 388 ? -91.942 81.347 7.097 1.00 62.07 388 SER D N 1
ATOM 11070 C CA . SER D 1 388 ? -92.037 80.364 8.163 1.00 61.36 388 SER D CA 1
ATOM 11071 C C . SER D 1 388 ? -90.908 80.548 9.170 1.00 61.31 388 SER D C 1
ATOM 11072 O O . SER D 1 388 ? -89.744 80.674 8.786 1.00 60.98 388 SER D O 1
ATOM 11075 N N . PHE D 1 389 ? -91.254 80.573 10.456 1.00 61.79 389 PHE D N 1
ATOM 11076 C CA . PHE D 1 389 ? -90.277 80.782 11.524 1.00 62.00 389 PHE D CA 1
ATOM 11077 C C . PHE D 1 389 ? -90.567 79.851 12.685 1.00 61.73 389 PHE D C 1
ATOM 11078 O O . PHE D 1 389 ? -91.722 79.570 12.972 1.00 62.00 389 PHE D O 1
ATOM 11086 N N . LYS D 1 390 ? -89.528 79.393 13.365 1.00 64.04 390 LYS D N 1
ATOM 11087 C CA . LYS D 1 390 ? -89.705 78.699 14.628 1.00 65.21 390 LYS D CA 1
ATOM 11088 C C . LYS D 1 390 ? -90.466 79.576 15.629 1.00 67.42 390 LYS D C 1
ATOM 11089 O O . LYS D 1 390 ? -91.292 79.068 16.396 1.00 68.20 390 LYS D O 1
ATOM 11095 N N . ASN D 1 391 ? -90.169 80.883 15.613 1.00 66.83 391 ASN D N 1
ATOM 11096 C CA . ASN D 1 391 ? -90.800 81.886 16.485 1.00 69.30 391 ASN D CA 1
ATOM 11097 C C . ASN D 1 391 ? -91.112 83.184 15.732 1.00 69.31 391 ASN D C 1
ATOM 11098 O O . ASN D 1 391 ? -90.296 84.104 15.739 1.00 70.24 391 ASN D O 1
ATOM 11103 N N . PRO D 1 392 ? -92.295 83.285 15.100 1.00 67.02 392 PRO D N 1
ATOM 11104 C CA . PRO D 1 392 ? -92.574 84.476 14.286 1.00 68.05 392 PRO D CA 1
ATOM 11105 C C . PRO D 1 392 ? -92.449 85.817 15.034 1.00 70.04 392 PRO D C 1
ATOM 11106 O O . PRO D 1 392 ? -92.011 86.816 14.447 1.00 70.71 392 PRO D O 1
ATOM 11110 N N . ASP D 1 393 ? -92.817 85.854 16.307 1.00 106.40 393 ASP D N 1
ATOM 11111 C CA . ASP D 1 393 ? -92.823 87.128 17.009 1.00 109.37 393 ASP D CA 1
ATOM 11112 C C . ASP D 1 393 ? -91.431 87.750 17.109 1.00 110.03 393 ASP D C 1
ATOM 11113 O O . ASP D 1 393 ? -91.288 88.969 17.094 1.00 111.60 393 ASP D O 1
ATOM 11118 N N . LYS D 1 394 ? -90.405 86.909 17.176 1.00 78.29 394 LYS D N 1
ATOM 11119 C CA . LYS D 1 394 ? -89.027 87.373 17.351 1.00 79.16 394 LYS D CA 1
ATOM 11120 C C . LYS D 1 394 ? -88.310 87.716 16.044 1.00 77.06 394 LYS D C 1
ATOM 11121 O O . LYS D 1 394 ? -87.125 87.980 16.059 1.00 77.49 394 LYS D O 1
ATOM 11127 N N . ASN D 1 395 ? -89.023 87.711 14.924 1.00 70.66 395 ASN D N 1
ATOM 11128 C CA . ASN D 1 395 ? -88.421 88.019 13.630 1.00 70.04 395 ASN D CA 1
ATOM 11129 C C . ASN D 1 395 ? -89.197 89.075 12.874 1.00 71.36 395 ASN D C 1
ATOM 11130 O O . ASN D 1 395 ? -90.345 88.840 12.499 1.00 71.43 395 ASN D O 1
ATOM 11135 N N . VAL D 1 396 ? -88.569 90.218 12.617 1.00 72.47 396 VAL D N 1
ATOM 11136 C CA . VAL D 1 396 ? -89.187 91.252 11.801 1.00 73.84 396 VAL D CA 1
ATOM 11137 C C . VAL D 1 396 ? -89.059 90.976 10.292 1.00 72.75 396 VAL D C 1
ATOM 11138 O O . VAL D 1 396 ? -87.958 90.838 9.776 1.00 71.85 396 VAL D O 1
ATOM 11142 N N . VAL D 1 397 ? -90.177 90.905 9.576 1.00 73.00 397 VAL D N 1
ATOM 11143 C CA . VAL D 1 397 ? -90.127 90.778 8.113 1.00 72.38 397 VAL D CA 1
ATOM 11144 C C . VAL D 1 397 ? -90.749 92.009 7.443 1.00 74.35 397 VAL D C 1
ATOM 11145 O O . VAL D 1 397 ? -91.910 92.327 7.703 1.00 75.62 397 VAL D O 1
ATOM 11149 N N . PRO D 1 398 ? -89.988 92.699 6.573 1.00 78.30 398 PRO D N 1
ATOM 11150 C CA . PRO D 1 398 ? -90.505 93.871 5.858 1.00 80.21 398 PRO D CA 1
ATOM 11151 C C . PRO D 1 398 ? -91.545 93.436 4.836 1.00 80.06 398 PRO D C 1
ATOM 11152 O O . PRO D 1 398 ? -91.575 92.244 4.491 1.00 78.34 398 PRO D O 1
ATOM 11156 N N . GLY D 1 399 ? -92.380 94.365 4.366 1.00 78.66 399 GLY D N 1
ATOM 11157 C CA . GLY D 1 399 ? -93.308 94.081 3.281 1.00 78.87 399 GLY D CA 1
ATOM 11158 C C . GLY D 1 399 ? -94.586 93.332 3.643 1.00 78.65 399 GLY D C 1
ATOM 11159 O O . GLY D 1 399 ? -95.006 93.272 4.806 1.00 78.94 399 GLY D O 1
ATOM 11160 N N . SER D 1 400 ? -95.209 92.736 2.636 1.00 78.23 400 SER D N 1
ATOM 11161 C CA . SER D 1 400 ? -96.564 92.232 2.798 1.00 78.55 400 SER D CA 1
ATOM 11162 C C . SER D 1 400 ? -96.660 90.867 3.469 1.00 76.48 400 SER D C 1
ATOM 11163 O O . SER D 1 400 ? -97.745 90.473 3.914 1.00 76.80 400 SER D O 1
ATOM 11166 N N . ALA D 1 401 ? -95.536 90.155 3.552 1.00 74.53 401 ALA D N 1
ATOM 11167 C CA . ALA D 1 401 ? -95.550 88.769 4.021 1.00 72.56 401 ALA D CA 1
ATOM 11168 C C . ALA D 1 401 ? -96.274 88.563 5.352 1.00 72.85 401 ALA D C 1
ATOM 11169 O O . ALA D 1 401 ? -96.214 89.398 6.249 1.00 74.09 401 ALA D O 1
ATOM 11171 N N . GLU D 1 402 ? -96.978 87.450 5.465 1.00 79.99 402 GLU D N 1
ATOM 11172 C CA . GLU D 1 402 ? -97.509 87.033 6.749 1.00 79.75 402 GLU D CA 1
ATOM 11173 C C . GLU D 1 402 ? -96.560 85.976 7.287 1.00 77.73 402 GLU D C 1
ATOM 11174 O O . GLU D 1 402 ? -95.986 85.213 6.518 1.00 76.35 402 GLU D O 1
ATOM 11180 N N . LYS D 1 403 ? -96.374 85.959 8.604 1.00 69.93 403 LYS D N 1
ATOM 11181 C CA . LYS D 1 403 ? -95.500 84.984 9.261 1.00 68.28 403 LYS D CA 1
ATOM 11182 C C . LYS D 1 403 ? -96.298 83.797 9.882 1.00 67.54 403 LYS D C 1
ATOM 11183 O O . LYS D 1 403 ? -97.312 83.997 10.569 1.00 68.70 403 LYS D O 1
ATOM 11189 N N . VAL D 1 404 ? -95.849 82.570 9.645 1.00 65.78 404 VAL D N 1
ATOM 11190 C CA . VAL D 1 404 ? -96.489 81.425 10.277 1.00 65.11 404 VAL D CA 1
ATOM 11191 C C . VAL D 1 404 ? -95.522 80.692 11.207 1.00 64.09 404 VAL D C 1
ATOM 11192 O O . VAL D 1 404 ? -94.325 80.606 10.909 1.00 63.28 404 VAL D O 1
ATOM 11196 N N . LYS D 1 405 ? -96.033 80.154 12.318 1.00 64.27 405 LYS D N 1
ATOM 11197 C CA . LYS D 1 405 ? -95.178 79.439 13.263 1.00 63.52 405 LYS D CA 1
ATOM 11198 C C . LYS D 1 405 ? -95.037 77.960 12.924 1.00 61.95 405 LYS D C 1
ATOM 11199 O O . LYS D 1 405 ? -96.043 77.276 12.701 1.00 61.76 405 LYS D O 1
ATOM 11205 N N . ARG D 1 406 ? -93.801 77.462 12.891 1.00 60.98 406 ARG D N 1
ATOM 11206 C CA . ARG D 1 406 ? -93.555 76.068 12.523 1.00 59.66 406 ARG D CA 1
ATOM 11207 C C . ARG D 1 406 ? -94.484 75.084 13.239 1.00 59.59 406 ARG D C 1
ATOM 11208 O O . ARG D 1 406 ? -94.715 75.200 14.446 1.00 60.32 406 ARG D O 1
ATOM 11216 N N . ASN D 1 407 ? -95.027 74.130 12.492 1.00 87.10 407 ASN D N 1
ATOM 11217 C CA . ASN D 1 407 ? -95.850 73.090 13.088 1.00 87.23 407 ASN D CA 1
ATOM 11218 C C . ASN D 1 407 ? -97.198 73.535 13.643 1.00 88.54 407 ASN D C 1
ATOM 11219 O O . ASN D 1 407 ? -97.826 72.814 14.417 1.00 89.22 407 ASN D O 1
ATOM 11224 N N . SER D 1 408 ? -97.636 74.721 13.245 1.00 60.73 408 SER D N 1
ATOM 11225 C CA . SER D 1 408 ? -98.930 75.240 13.634 1.00 62.02 408 SER D CA 1
ATOM 11226 C C . SER D 1 408 ? -99.878 75.041 12.468 1.00 61.93 408 SER D C 1
ATOM 11227 O O . SER D 1 408 ? -99.436 74.790 11.354 1.00 61.06 408 SER D O 1
ATOM 11230 N N . ALA D 1 409 ? -101.180 75.169 12.700 1.00 62.97 409 ALA D N 1
ATOM 11231 C CA . ALA D 1 409 ? -102.138 74.862 11.636 1.00 62.97 409 ALA D CA 1
ATOM 11232 C C . ALA D 1 409 ? -101.885 75.711 10.383 1.00 63.14 409 ALA D C 1
ATOM 11233 O O . ALA D 1 409 ? -102.013 75.239 9.237 1.00 62.54 409 ALA D O 1
ATOM 11235 N N . GLU D 1 410 ? -101.485 76.953 10.614 1.00 64.06 410 GLU D N 1
ATOM 11236 C CA . GLU D 1 410 ? -101.199 77.873 9.538 1.00 64.45 410 GLU D CA 1
ATOM 11237 C C . GLU D 1 410 ? -99.933 77.498 8.765 1.00 63.03 410 GLU D C 1
ATOM 11238 O O . GLU D 1 410 ? -99.870 77.700 7.560 1.00 62.98 410 GLU D O 1
ATOM 11244 N N . TYR D 1 411 ? -98.926 76.964 9.456 1.00 62.05 411 TYR D N 1
ATOM 11245 C CA . TYR D 1 411 ? -97.731 76.406 8.800 1.00 60.75 411 TYR D CA 1
ATOM 11246 C C . TYR D 1 411 ? -98.131 75.399 7.716 1.00 60.01 411 TYR D C 1
ATOM 11247 O O . TYR D 1 411 ? -97.777 75.554 6.536 1.00 59.85 411 TYR D O 1
ATOM 11256 N N . TYR D 1 412 ? -98.884 74.378 8.125 1.00 59.70 412 TYR D N 1
ATOM 11257 C CA . TYR D 1 412 ? -99.334 73.353 7.197 1.00 59.14 412 TYR D CA 1
ATOM 11258 C C . TYR D 1 412 ? -100.244 73.921 6.103 1.00 60.01 412 TYR D C 1
ATOM 11259 O O . TYR D 1 412 ? -100.091 73.561 4.930 1.00 59.70 412 TYR D O 1
ATOM 11268 N N . GLN D 1 413 ? -101.170 74.807 6.465 1.00 61.27 413 GLN D N 1
ATOM 11269 C CA . GLN D 1 413 ? -102.021 75.402 5.455 1.00 62.32 413 GLN D CA 1
ATOM 11270 C C . GLN D 1 413 ? -101.132 76.015 4.385 1.00 62.26 413 GLN D C 1
ATOM 11271 O O . GLN D 1 413 ? -101.273 75.718 3.198 1.00 62.24 413 GLN D O 1
ATOM 11277 N N . ALA D 1 414 ? -100.194 76.845 4.840 1.00 62.32 414 ALA D N 1
ATOM 11278 C CA . ALA D 1 414 ? -99.254 77.575 3.986 1.00 62.41 414 ALA D CA 1
ATOM 11279 C C . ALA D 1 414 ? -98.514 76.683 3.010 1.00 61.33 414 ALA D C 1
ATOM 11280 O O . ALA D 1 414 ? -98.492 76.976 1.810 1.00 61.78 414 ALA D O 1
ATOM 11282 N N . TYR D 1 415 ? -97.898 75.607 3.505 1.00 60.10 415 TYR D N 1
ATOM 11283 C CA . TYR D 1 415 ? -97.177 74.718 2.600 1.00 59.27 415 TYR D CA 1
ATOM 11284 C C . TYR D 1 415 ? -98.108 73.918 1.714 1.00 59.40 415 TYR D C 1
ATOM 11285 O O . TYR D 1 415 ? -97.761 73.596 0.572 1.00 59.37 415 TYR D O 1
ATOM 11294 N N . SER D 1 416 ? -99.296 73.605 2.223 1.00 59.68 416 SER D N 1
ATOM 11295 C CA . SER D 1 416 ? -100.284 72.928 1.392 1.00 60.00 416 SER D CA 1
ATOM 11296 C C . SER D 1 416 ? -100.699 73.816 0.233 1.00 61.17 416 SER D C 1
ATOM 11297 O O . SER D 1 416 ? -100.934 73.333 -0.871 1.00 61.40 416 SER D O 1
ATOM 11300 N N . GLU D 1 417 ? -100.788 75.115 0.482 1.00 72.54 417 GLU D N 1
ATOM 11301 C CA . GLU D 1 417 ? -101.363 76.013 -0.504 1.00 74.98 417 GLU D CA 1
ATOM 11302 C C . GLU D 1 417 ? -100.371 76.587 -1.491 1.00 76.07 417 GLU D C 1
ATOM 11303 O O . GLU D 1 417 ? -100.741 76.916 -2.606 1.00 78.45 417 GLU D O 1
ATOM 11309 N N . ALA D 1 418 ? -99.113 76.709 -1.089 1.00 62.83 418 ALA D N 1
ATOM 11310 C CA . ALA D 1 418 ? -98.155 77.474 -1.875 1.00 63.21 418 ALA D CA 1
ATOM 11311 C C . ALA D 1 418 ? -97.824 76.759 -3.158 1.00 63.10 418 ALA D C 1
ATOM 11312 O O . ALA D 1 418 ? -97.706 75.541 -3.167 1.00 62.18 418 ALA D O 1
ATOM 11314 N N . SER D 1 419 ? -97.666 77.510 -4.243 1.00 64.18 419 SER D N 1
ATOM 11315 C CA . SER D 1 419 ? -97.298 76.900 -5.517 1.00 64.32 419 SER D CA 1
ATOM 11316 C C . SER D 1 419 ? -95.784 76.784 -5.598 1.00 63.58 419 SER D C 1
ATOM 11317 O O . SER D 1 419 ? -95.255 75.903 -6.288 1.00 63.28 419 SER D O 1
ATOM 11320 N N . HIS D 1 420 ? -95.091 77.674 -4.889 1.00 63.44 420 HIS D N 1
ATOM 11321 C CA . HIS D 1 420 ? -93.638 77.605 -4.810 1.00 62.78 420 HIS D CA 1
ATOM 11322 C C . HIS D 1 420 ? -93.100 77.556 -3.376 1.00 61.73 420 HIS D C 1
ATOM 11323 O O . HIS D 1 420 ? -93.528 78.320 -2.512 1.00 61.97 420 HIS D O 1
ATOM 11330 N N . TRP D 1 421 ? -92.157 76.651 -3.134 1.00 60.73 421 TRP D N 1
ATOM 11331 C CA . TRP D 1 421 ? -91.381 76.688 -1.906 1.00 59.95 421 TRP D CA 1
ATOM 11332 C C . TRP D 1 421 ? -90.008 77.230 -2.213 1.00 60.11 421 TRP D C 1
ATOM 11333 O O . TRP D 1 421 ? -89.337 76.771 -3.129 1.00 60.20 421 TRP D O 1
ATOM 11344 N N . VAL D 1 422 ? -89.579 78.205 -1.432 1.00 60.27 422 VAL D N 1
ATOM 11345 C CA . VAL D 1 422 ? -88.215 78.730 -1.537 1.00 60.41 422 VAL D CA 1
ATOM 11346 C C . VAL D 1 422 ? -87.488 78.516 -0.219 1.00 59.66 422 VAL D C 1
ATOM 11347 O O . VAL D 1 422 ? -87.940 78.994 0.825 1.00 59.68 422 VAL D O 1
ATOM 11351 N N . SER D 1 423 ? -86.377 77.789 -0.249 1.00 59.16 423 SER D N 1
ATOM 11352 C CA . SER D 1 423 ? -85.467 77.778 0.901 1.00 58.74 423 SER D CA 1
ATOM 11353 C C . SER D 1 423 ? -84.009 77.425 0.608 1.00 58.70 423 SER D C 1
ATOM 11354 O O . SER D 1 423 ? -83.620 77.091 -0.522 1.00 58.98 423 SER D O 1
ATOM 11357 N N . ASN D 1 424 ? -83.212 77.496 1.659 1.00 58.49 424 ASN D N 1
ATOM 11358 C CA . ASN D 1 424 ? -81.778 77.396 1.521 1.00 58.66 424 ASN D CA 1
ATOM 11359 C C . ASN D 1 424 ? -81.260 76.223 2.324 1.00 58.09 424 ASN D C 1
ATOM 11360 O O . ASN D 1 424 ? -80.050 76.029 2.460 1.00 58.29 424 ASN D O 1
ATOM 11365 N N . ALA D 1 425 ? -82.175 75.454 2.890 1.00 57.51 425 ALA D N 1
ATOM 11366 C CA . ALA D 1 425 ? -81.785 74.294 3.669 1.00 57.08 425 ALA D CA 1
ATOM 11367 C C . ALA D 1 425 ? -82.843 73.213 3.491 1.00 56.59 425 ALA D C 1
ATOM 11368 O O . ALA D 1 425 ? -83.806 73.409 2.757 1.00 56.62 425 ALA D O 1
ATOM 11370 N N . ARG D 1 426 ? -82.675 72.079 4.153 1.00 56.27 426 ARG D N 1
ATOM 11371 C CA . ARG D 1 426 ? -83.616 71.001 3.969 1.00 55.90 426 ARG D CA 1
ATOM 11372 C C . ARG D 1 426 ? -84.916 71.350 4.611 1.00 55.61 426 ARG D C 1
ATOM 11373 O O . ARG D 1 426 ? -84.929 71.924 5.677 1.00 55.62 426 ARG D O 1
ATOM 11381 N N . THR D 1 427 ? -86.019 71.008 3.961 1.00 55.48 427 THR D N 1
ATOM 11382 C CA . THR D 1 427 ? -87.313 71.128 4.596 1.00 55.30 427 THR D CA 1
ATOM 11383 C C . THR D 1 427 ? -87.808 69.730 4.965 1.00 54.91 427 THR D C 1
ATOM 11384 O O . THR D 1 427 ? -87.415 68.741 4.349 1.00 54.88 427 THR D O 1
ATOM 11388 N N . PRO D 1 428 ? -88.662 69.643 5.989 1.00 54.76 428 PRO D N 1
ATOM 11389 C CA . PRO D 1 428 ? -89.063 68.379 6.617 1.00 54.48 428 PRO D CA 1
ATOM 11390 C C . PRO D 1 428 ? -89.761 67.422 5.660 1.00 54.38 428 PRO D C 1
ATOM 11391 O O . PRO D 1 428 ? -90.529 67.851 4.803 1.00 54.53 428 PRO D O 1
ATOM 11395 N N . LEU D 1 429 ? -89.496 66.127 5.811 1.00 54.28 429 LEU D N 1
ATOM 11396 C CA . LEU D 1 429 ? -90.049 65.151 4.889 1.00 54.34 429 LEU D CA 1
ATOM 11397 C C . LEU D 1 429 ? -91.521 64.853 5.175 1.00 54.22 429 LEU D C 1
ATOM 11398 O O . LEU D 1 429 ? -92.201 64.258 4.348 1.00 54.35 429 LEU D O 1
ATOM 11403 N N . TYR D 1 430 ? -92.027 65.288 6.326 1.00 54.12 430 TYR D N 1
ATOM 11404 C CA . TYR D 1 430 ? -93.441 65.097 6.603 1.00 54.16 430 TYR D CA 1
ATOM 11405 C C . TYR D 1 430 ? -94.282 66.128 5.869 1.00 54.42 430 TYR D C 1
ATOM 11406 O O . TYR D 1 430 ? -95.505 66.084 5.948 1.00 54.61 430 TYR D O 1
ATOM 11415 N N . LEU D 1 431 ? -93.644 67.058 5.164 1.00 54.57 431 LEU D N 1
ATOM 11416 C CA . LEU D 1 431 ? -94.378 67.978 4.295 1.00 55.00 431 LEU D CA 1
ATOM 11417 C C . LEU D 1 431 ? -94.399 67.393 2.906 1.00 55.15 431 LEU D C 1
ATOM 11418 O O . LEU D 1 431 ? -93.408 66.833 2.471 1.00 55.03 431 LEU D O 1
ATOM 11423 N N . ASN D 1 432 ? -95.517 67.531 2.205 1.00 55.59 432 ASN D N 1
ATOM 11424 C CA . ASN D 1 432 ? -95.677 66.884 0.908 1.00 55.90 432 ASN D CA 1
ATOM 11425 C C . ASN D 1 432 ? -95.490 67.810 -0.253 1.00 56.52 432 ASN D C 1
ATOM 11426 O O . ASN D 1 432 ? -96.240 68.760 -0.427 1.00 57.03 432 ASN D O 1
ATOM 11431 N N . LYS D 1 433 ? -94.502 67.510 -1.072 1.00 56.64 433 LYS D N 1
ATOM 11432 C CA . LYS D 1 433 ? -94.223 68.330 -2.236 1.00 57.35 433 LYS D CA 1
ATOM 11433 C C . LYS D 1 433 ? -94.946 67.735 -3.432 1.00 58.05 433 LYS D C 1
ATOM 11434 O O . LYS D 1 433 ? -94.468 66.790 -4.051 1.00 58.23 433 LYS D O 1
ATOM 11440 N N . LYS D 1 434 ? -96.107 68.298 -3.741 1.00 58.62 434 LYS D N 1
ATOM 11441 C CA . LYS D 1 434 ? -96.983 67.781 -4.792 1.00 59.42 434 LYS D CA 1
ATOM 11442 C C . LYS D 1 434 ? -96.434 68.016 -6.199 1.00 60.36 434 LYS D C 1
ATOM 11443 O O . LYS D 1 434 ? -95.600 68.898 -6.393 1.00 60.50 434 LYS D O 1
ATOM 11449 N N . GLU D 1 435 ? -96.898 67.232 -7.177 1.00 79.47 435 GLU D N 1
ATOM 11450 C CA . GLU D 1 435 ? -96.386 67.336 -8.545 1.00 80.98 435 GLU D CA 1
ATOM 11451 C C . GLU D 1 435 ? -96.799 68.710 -9.073 1.00 82.39 435 GLU D C 1
ATOM 11452 O O . GLU D 1 435 ? -96.348 69.198 -10.114 1.00 83.32 435 GLU D O 1
ATOM 11458 N N . ASN D 1 436 ? -97.625 69.326 -8.243 1.00 62.73 436 ASN D N 1
ATOM 11459 C CA . ASN D 1 436 ? -98.374 70.539 -8.478 1.00 63.62 436 ASN D CA 1
ATOM 11460 C C . ASN D 1 436 ? -97.626 71.797 -8.028 1.00 63.44 436 ASN D C 1
ATOM 11461 O O . ASN D 1 436 ? -97.983 72.916 -8.392 1.00 64.41 436 ASN D O 1
ATOM 11466 N N . GLN D 1 437 ? -96.596 71.588 -7.212 1.00 62.30 437 GLN D N 1
ATOM 11467 C CA . GLN D 1 437 ? -95.823 72.663 -6.595 1.00 62.01 437 GLN D CA 1
ATOM 11468 C C . GLN D 1 437 ? -94.337 72.603 -6.970 1.00 61.83 437 GLN D C 1
ATOM 11469 O O . GLN D 1 437 ? -93.788 71.519 -7.228 1.00 61.51 437 GLN D O 1
ATOM 11475 N N . THR D 1 438 ? -93.690 73.770 -6.957 1.00 62.14 438 THR D N 1
ATOM 11476 C CA . THR D 1 438 ? -92.291 73.911 -7.352 1.00 62.19 438 THR D CA 1
ATOM 11477 C C . THR D 1 438 ? -91.401 74.240 -6.153 1.00 61.24 438 THR D C 1
ATOM 11478 O O . THR D 1 438 ? -91.543 75.286 -5.524 1.00 61.30 438 THR D O 1
ATOM 11482 N N . TYR D 1 439 ? -90.481 73.336 -5.839 1.00 60.52 439 TYR D N 1
ATOM 11483 C CA . TYR D 1 439 ? -89.587 73.475 -4.685 1.00 59.69 439 TYR D CA 1
ATOM 11484 C C . TYR D 1 439 ? -88.226 74.000 -5.150 1.00 60.11 439 TYR D C 1
ATOM 11485 O O . TYR D 1 439 ? -87.502 73.328 -5.885 1.00 60.42 439 TYR D O 1
ATOM 11494 N N . ILE D 1 440 ? -87.901 75.219 -4.741 1.00 60.29 440 ILE D N 1
ATOM 11495 C CA . ILE D 1 440 ? -86.643 75.822 -5.148 1.00 60.77 440 ILE D CA 1
ATOM 11496 C C . ILE D 1 440 ? -85.610 75.826 -4.011 1.00 60.07 440 ILE D C 1
ATOM 11497 O O . ILE D 1 440 ? -85.806 76.472 -2.978 1.00 59.74 440 ILE D O 1
ATOM 11502 N N . GLN D 1 441 ? -84.518 75.093 -4.218 1.00 60.02 441 GLN D N 1
ATOM 11503 C CA . GLN D 1 441 ? -83.485 74.949 -3.213 1.00 59.51 441 GLN D CA 1
ATOM 11504 C C . GLN D 1 441 ? -82.256 75.815 -3.541 1.00 60.18 441 GLN D C 1
ATOM 11505 O O . GLN D 1 441 ? -81.527 75.562 -4.509 1.00 60.85 441 GLN D O 1
ATOM 11511 N N . THR D 1 442 ? -82.031 76.843 -2.729 1.00 60.12 442 THR D N 1
ATOM 11512 C CA . THR D 1 442 ? -80.912 77.733 -2.972 1.00 60.80 442 THR D CA 1
ATOM 11513 C C . THR D 1 442 ? -79.629 77.132 -2.412 1.00 60.59 442 THR D C 1
ATOM 11514 O O . THR D 1 442 ? -78.522 77.398 -2.922 1.00 61.28 442 THR D O 1
ATOM 11518 N N . TRP D 1 443 ? -79.786 76.307 -1.374 1.00 59.78 443 TRP D N 1
ATOM 11519 C CA . TRP D 1 443 ? -78.661 75.852 -0.540 1.00 59.64 443 TRP D CA 1
ATOM 11520 C C . TRP D 1 443 ? -77.880 77.040 0.028 1.00 60.02 443 TRP D C 1
ATOM 11521 O O . TRP D 1 443 ? -78.272 78.190 -0.144 1.00 60.35 443 TRP D O 1
ATOM 11532 N N . HIS D 1 444 ? -76.785 76.776 0.715 1.00 60.12 444 HIS D N 1
ATOM 11533 C CA . HIS D 1 444 ? -76.204 77.830 1.524 1.00 60.41 444 HIS D CA 1
ATOM 11534 C C . HIS D 1 444 ? -74.685 77.862 1.507 1.00 61.09 444 HIS D C 1
ATOM 11535 O O . HIS D 1 444 ? -74.053 78.034 2.542 1.00 61.17 444 HIS D O 1
ATOM 11542 N N . GLY D 1 445 ? -74.089 77.718 0.334 1.00 61.72 445 GLY D N 1
ATOM 11543 C CA . GLY D 1 445 ? -72.654 77.870 0.231 1.00 62.56 445 GLY D CA 1
ATOM 11544 C C . GLY D 1 445 ? -71.941 76.804 -0.570 1.00 63.10 445 GLY D C 1
ATOM 11545 O O . GLY D 1 445 ? -72.370 75.652 -0.628 1.00 62.72 445 GLY D O 1
ATOM 11546 N N . THR D 1 446 ? -70.840 77.212 -1.191 1.00 64.15 446 THR D N 1
ATOM 11547 C CA . THR D 1 446 ? -69.966 76.315 -1.924 1.00 65.03 446 THR D CA 1
ATOM 11548 C C . THR D 1 446 ? -69.357 75.347 -0.930 1.00 64.97 446 THR D C 1
ATOM 11549 O O . THR D 1 446 ? -68.775 75.780 0.059 1.00 65.00 446 THR D O 1
ATOM 11553 N N . PRO D 1 447 ? -69.503 74.033 -1.177 1.00 65.01 447 PRO D N 1
ATOM 11554 C CA . PRO D 1 447 ? -69.050 73.019 -0.214 1.00 65.03 447 PRO D CA 1
ATOM 11555 C C . PRO D 1 447 ? -67.533 72.956 -0.091 1.00 66.32 447 PRO D C 1
ATOM 11556 O O . PRO D 1 447 ? -66.786 73.128 -1.076 1.00 67.44 447 PRO D O 1
ATOM 11560 N N . LEU D 1 448 ? -67.077 72.701 1.127 1.00 66.29 448 LEU D N 1
ATOM 11561 C CA . LEU D 1 448 ? -65.673 72.454 1.340 1.00 67.62 448 LEU D CA 1
ATOM 11562 C C . LEU D 1 448 ? -65.547 71.062 1.923 1.00 67.91 448 LEU D C 1
ATOM 11563 O O . LEU D 1 448 ? -64.861 70.226 1.365 1.00 69.12 448 LEU D O 1
ATOM 11568 N N . LYS D 1 449 ? -66.215 70.798 3.036 1.00 74.44 449 LYS D N 1
ATOM 11569 C CA . LYS D 1 449 ? -66.165 69.460 3.609 1.00 73.38 449 LYS D CA 1
ATOM 11570 C C . LYS D 1 449 ? -67.099 68.545 2.813 1.00 72.85 449 LYS D C 1
ATOM 11571 O O . LYS D 1 449 ? -68.058 69.008 2.210 1.00 72.59 449 LYS D O 1
ATOM 11577 N N . ARG D 1 450 ? -66.826 67.251 2.782 1.00 89.88 450 ARG D N 1
ATOM 11578 C CA . ARG D 1 450 ? -67.701 66.379 2.022 1.00 89.74 450 ARG D CA 1
ATOM 11579 C C . ARG D 1 450 ? -69.065 66.394 2.692 1.00 87.41 450 ARG D C 1
ATOM 11580 O O . ARG D 1 450 ? -69.166 66.710 3.875 1.00 86.04 450 ARG D O 1
ATOM 11588 N N . LEU D 1 451 ? -70.116 66.075 1.942 1.00 65.20 451 LEU D N 1
ATOM 11589 C CA . LEU D 1 451 ? -71.450 65.992 2.529 1.00 63.80 451 LEU D CA 1
ATOM 11590 C C . LEU D 1 451 ? -72.381 65.076 1.783 1.00 63.64 451 LEU D C 1
ATOM 11591 O O . LEU D 1 451 ? -72.038 64.541 0.740 1.00 64.63 451 LEU D O 1
ATOM 11596 N N . ALA D 1 452 ? -73.579 64.928 2.333 1.00 62.48 452 ALA D N 1
ATOM 11597 C CA . ALA D 1 452 ? -74.587 64.067 1.749 1.00 62.26 452 ALA D CA 1
ATOM 11598 C C . ALA D 1 452 ? -73.962 62.773 1.248 1.00 63.63 452 ALA D C 1
ATOM 11599 O O . ALA D 1 452 ? -73.204 62.115 1.952 1.00 64.39 452 ALA D O 1
ATOM 11601 N N . ASN D 1 453 ? -74.273 62.432 0.009 1.00 64.13 453 ASN D N 1
ATOM 11602 C CA . ASN D 1 453 ? -73.819 61.190 -0.574 1.00 65.59 453 ASN D CA 1
ATOM 11603 C C . ASN D 1 453 ? -72.295 60.995 -0.551 1.00 67.16 453 ASN D C 1
ATOM 11604 O O . ASN D 1 453 ? -71.819 59.862 -0.570 1.00 68.48 453 ASN D O 1
ATOM 11609 N N . ASP D 1 454 ? -71.522 62.075 -0.496 1.00 67.16 454 ASP D N 1
ATOM 11610 C CA . ASP D 1 454 ? -70.072 61.925 -0.596 1.00 68.81 454 ASP D CA 1
ATOM 11611 C C . ASP D 1 454 ? -69.385 61.519 0.710 1.00 69.17 454 ASP D C 1
ATOM 11612 O O . ASP D 1 454 ? -68.157 61.360 0.733 1.00 70.66 454 ASP D O 1
ATOM 11617 N N . MET D 1 455 ? -70.165 61.337 1.777 1.00 77.97 455 MET D N 1
ATOM 11618 C CA . MET D 1 455 ? -69.616 61.051 3.105 1.00 86.48 455 MET D CA 1
ATOM 11619 C C . MET D 1 455 ? -69.284 59.583 3.306 1.00 89.31 455 MET D C 1
ATOM 11620 O O . MET D 1 455 ? -69.855 58.722 2.648 1.00 85.66 455 MET D O 1
ATOM 11625 N N . LYS D 1 456 ? -68.368 59.301 4.229 1.00 106.96 456 LYS D N 1
ATOM 11626 C CA . LYS D 1 456 ? -67.988 57.919 4.527 1.00 110.83 456 LYS D CA 1
ATOM 11627 C C . LYS D 1 456 ? -68.785 57.344 5.713 1.00 117.73 456 LYS D C 1
ATOM 11628 O O . LYS D 1 456 ? -69.524 56.363 5.559 1.00 117.43 456 LYS D O 1
ATOM 11634 N N . VAL D 1 457 ? -68.631 57.952 6.890 1.00 125.65 457 VAL D N 1
ATOM 11635 C CA . VAL D 1 457 ? -69.443 57.594 8.056 1.00 132.90 457 VAL D CA 1
ATOM 11636 C C . VAL D 1 457 ? -70.120 58.823 8.646 1.00 134.74 457 VAL D C 1
ATOM 11637 O O . VAL D 1 457 ? -69.731 59.956 8.357 1.00 131.89 457 VAL D O 1
ATOM 11641 N N . VAL D 1 458 ? -71.131 58.581 9.478 1.00 159.96 458 VAL D N 1
ATOM 11642 C CA . VAL D 1 458 ? -71.866 59.634 10.174 1.00 163.50 458 VAL D CA 1
ATOM 11643 C C . VAL D 1 458 ? -72.482 59.031 11.432 1.00 169.43 458 VAL D C 1
ATOM 11644 O O . VAL D 1 458 ? -73.682 58.771 11.474 1.00 163.89 458 VAL D O 1
ATOM 11648 N N . ARG D 1 459 ? -71.666 58.782 12.452 1.00 148.35 459 ARG D N 1
ATOM 11649 C CA . ARG D 1 459 ? -72.201 58.224 13.691 1.00 151.24 459 ARG D CA 1
ATOM 11650 C C . ARG D 1 459 ? -73.021 59.286 14.440 1.00 147.59 459 ARG D C 1
ATOM 11651 O O . ARG D 1 459 ? -72.731 59.636 15.587 1.00 152.53 459 ARG D O 1
ATOM 11659 N N . MET D 1 460 ? -74.055 59.781 13.757 1.00 176.27 460 MET D N 1
ATOM 11660 C CA . MET D 1 460 ? -74.934 60.844 14.250 1.00 172.14 460 MET D CA 1
ATOM 11661 C C . MET D 1 460 ? -76.164 60.291 14.963 1.00 170.75 460 MET D C 1
ATOM 11662 O O . MET D 1 460 ? -77.025 59.681 14.331 1.00 165.94 460 MET D O 1
ATOM 11667 N N . PRO D 1 461 ? -76.257 60.529 16.282 1.00 163.56 461 PRO D N 1
ATOM 11668 C CA . PRO D 1 461 ? -77.280 59.946 17.157 1.00 164.47 461 PRO D CA 1
ATOM 11669 C C . PRO D 1 461 ? -78.611 59.645 16.460 1.00 157.08 461 PRO D C 1
ATOM 11670 O O . PRO D 1 461 ? -79.161 60.495 15.755 1.00 150.51 461 PRO D O 1
ATOM 11674 N N . GLY D 1 462 ? -79.106 58.426 16.658 1.00 141.96 462 GLY D N 1
ATOM 11675 C CA . GLY D 1 462 ? -80.405 58.027 16.152 1.00 136.03 462 GLY D CA 1
ATOM 11676 C C . GLY D 1 462 ? -80.423 57.533 14.718 1.00 130.10 462 GLY D C 1
ATOM 11677 O O . GLY D 1 462 ? -81.433 56.984 14.272 1.00 125.90 462 GLY D O 1
ATOM 11678 N N . THR D 1 463 ? -79.321 57.714 13.990 1.00 114.21 463 THR D N 1
ATOM 11679 C CA . THR D 1 463 ? -79.305 57.351 12.565 1.00 108.82 463 THR D CA 1
ATOM 11680 C C . THR D 1 463 ? -78.011 56.722 12.000 1.00 113.14 463 THR D C 1
ATOM 11681 O O . THR D 1 463 ? -76.894 57.142 12.307 1.00 118.36 463 THR D O 1
ATOM 11685 N N . THR D 1 464 ? -78.214 55.707 11.162 1.00 99.38 464 THR D N 1
ATOM 11686 C CA . THR D 1 464 ? -77.161 54.988 10.447 1.00 103.17 464 THR D CA 1
ATOM 11687 C C . THR D 1 464 ? -76.741 55.775 9.215 1.00 99.08 464 THR D C 1
ATOM 11688 O O . THR D 1 464 ? -77.563 56.460 8.616 1.00 91.69 464 THR D O 1
ATOM 11692 N N . THR D 1 465 ? -75.469 55.692 8.834 1.00 90.81 465 THR D N 1
ATOM 11693 C CA . THR D 1 465 ? -75.004 56.377 7.623 1.00 87.56 465 THR D CA 1
ATOM 11694 C C . THR D 1 465 ? -75.962 56.132 6.442 1.00 80.74 465 THR D C 1
ATOM 11695 O O . THR D 1 465 ? -76.399 57.076 5.798 1.00 78.50 465 THR D O 1
ATOM 11699 N N . PRO D 1 466 ? -76.296 54.863 6.152 1.00 109.63 466 PRO D N 1
ATOM 11700 C CA . PRO D 1 466 ? -77.287 54.632 5.091 1.00 102.97 466 PRO D CA 1
ATOM 11701 C C . PRO D 1 466 ? -78.658 55.295 5.317 1.00 95.34 466 PRO D C 1
ATOM 11702 O O . PRO D 1 466 ? -79.108 55.995 4.406 1.00 88.90 466 PRO D O 1
ATOM 11706 N N . LYS D 1 467 ? -79.310 55.090 6.467 1.00 95.35 467 LYS D N 1
ATOM 11707 C CA . LYS D 1 467 ? -80.637 55.683 6.669 1.00 88.66 467 LYS D CA 1
ATOM 11708 C C . LYS D 1 467 ? -80.576 57.208 6.585 1.00 85.39 467 LYS D C 1
ATOM 11709 O O . LYS D 1 467 ? -81.528 57.845 6.157 1.00 82.66 467 LYS D O 1
ATOM 11715 N N . TYR D 1 468 ? -79.442 57.790 6.961 1.00 83.18 468 TYR D N 1
ATOM 11716 C CA . TYR D 1 468 ? -79.241 59.230 6.824 1.00 82.23 468 TYR D CA 1
ATOM 11717 C C . TYR D 1 468 ? -79.125 59.644 5.358 1.00 77.75 468 TYR D C 1
ATOM 11718 O O . TYR D 1 468 ? -79.623 60.693 4.952 1.00 77.02 468 TYR D O 1
ATOM 11727 N N . LYS D 1 469 ? -78.459 58.824 4.560 1.00 59.94 469 LYS D N 1
ATOM 11728 C CA . LYS D 1 469 ? -78.303 59.126 3.145 1.00 60.56 469 LYS D CA 1
ATOM 11729 C C . LYS D 1 469 ? -79.601 58.797 2.423 1.00 60.88 469 LYS D C 1
ATOM 11730 O O . LYS D 1 469 ? -80.030 59.538 1.546 1.00 60.80 469 LYS D O 1
ATOM 11736 N N . ARG D 1 470 ? -80.237 57.692 2.786 1.00 69.56 470 ARG D N 1
ATOM 11737 C CA . ARG D 1 470 ? -81.534 57.414 2.204 1.00 71.37 470 ARG D CA 1
ATOM 11738 C C . ARG D 1 470 ? -82.400 58.655 2.349 1.00 68.81 470 ARG D C 1
ATOM 11739 O O . ARG D 1 470 ? -83.080 59.060 1.414 1.00 70.63 470 ARG D O 1
ATOM 11747 N N . ASN D 1 471 ? -82.361 59.271 3.522 1.00 59.32 471 ASN D N 1
ATOM 11748 C CA . ASN D 1 471 ? -83.262 60.371 3.799 1.00 58.40 471 ASN D CA 1
ATOM 11749 C C . ASN D 1 471 ? -82.877 61.622 3.072 1.00 58.10 471 ASN D C 1
ATOM 11750 O O . ASN D 1 471 ? -83.734 62.387 2.633 1.00 57.99 471 ASN D O 1
ATOM 11755 N N . PHE D 1 472 ? -81.579 61.836 2.938 1.00 58.13 472 PHE D N 1
ATOM 11756 C CA . PHE D 1 472 ? -81.111 63.055 2.320 1.00 57.94 472 PHE D CA 1
ATOM 11757 C C . PHE D 1 472 ? -81.596 63.028 0.873 1.00 58.91 472 PHE D C 1
ATOM 11758 O O . PHE D 1 472 ? -82.085 64.030 0.329 1.00 58.87 472 PHE D O 1
ATOM 11766 N N . ASN D 1 473 ? -81.484 61.844 0.277 1.00 59.99 473 ASN D N 1
ATOM 11767 C CA . ASN D 1 473 ? -81.806 61.636 -1.123 1.00 61.27 473 ASN D CA 1
ATOM 11768 C C . ASN D 1 473 ? -83.286 61.822 -1.363 1.00 61.25 473 ASN D C 1
ATOM 11769 O O . ASN D 1 473 ? -83.692 62.342 -2.396 1.00 61.95 473 ASN D O 1
ATOM 11774 N N . ARG D 1 474 ? -84.082 61.408 -0.390 1.00 62.53 474 ARG D N 1
ATOM 11775 C CA . ARG D 1 474 ? -85.512 61.592 -0.447 1.00 62.46 474 ARG D CA 1
ATOM 11776 C C . ARG D 1 474 ? -85.850 63.062 -0.557 1.00 61.16 474 ARG D C 1
ATOM 11777 O O . ARG D 1 474 ? -86.771 63.449 -1.277 1.00 62.88 474 ARG D O 1
ATOM 11785 N N . GLU D 1 475 ? -85.109 63.885 0.173 1.00 59.17 475 GLU D N 1
ATOM 11786 C CA . GLU D 1 475 ? -85.321 65.324 0.160 1.00 58.82 475 GLU D CA 1
ATOM 11787 C C . GLU D 1 475 ? -84.872 65.950 -1.163 1.00 59.68 475 GLU D C 1
ATOM 11788 O O . GLU D 1 475 ? -85.599 66.743 -1.753 1.00 60.20 475 GLU D O 1
ATOM 11794 N N . THR D 1 476 ? -83.693 65.572 -1.650 1.00 60.07 476 THR D N 1
ATOM 11795 C CA . THR D 1 476 ? -83.169 66.214 -2.859 1.00 61.06 476 THR D CA 1
ATOM 11796 C C . THR D 1 476 ? -84.010 65.927 -4.102 1.00 62.48 476 THR D C 1
ATOM 11797 O O . THR D 1 476 ? -84.227 66.808 -4.924 1.00 63.25 476 THR D O 1
ATOM 11801 N N . SER D 1 477 ? -84.473 64.696 -4.254 1.00 63.00 477 SER D N 1
ATOM 11802 C CA . SER D 1 477 ? -85.399 64.395 -5.348 1.00 64.42 477 SER D CA 1
ATOM 11803 C C . SER D 1 477 ? -86.586 65.382 -5.408 1.00 64.39 477 SER D C 1
ATOM 11804 O O . SER D 1 477 ? -87.103 65.689 -6.488 1.00 65.74 477 SER D O 1
ATOM 11807 N N . ARG D 1 478 ? -87.009 65.892 -4.256 1.00 63.08 478 ARG D N 1
ATOM 11808 C CA . ARG D 1 478 ? -88.086 66.865 -4.249 1.00 63.26 478 ARG D CA 1
ATOM 11809 C C . ARG D 1 478 ? -87.644 68.218 -4.790 1.00 63.67 478 ARG D C 1
ATOM 11810 O O . ARG D 1 478 ? -88.478 69.054 -5.107 1.00 64.36 478 ARG D O 1
ATOM 11818 N N . TRP D 1 479 ? -86.335 68.441 -4.894 1.00 63.42 479 TRP D N 1
ATOM 11819 C CA . TRP D 1 479 ? -85.826 69.717 -5.414 1.00 63.94 479 TRP D CA 1
ATOM 11820 C C . TRP D 1 479 ? -86.033 69.838 -6.931 1.00 65.87 479 TRP D C 1
ATOM 11821 O O . TRP D 1 479 ? -85.500 69.053 -7.721 1.00 66.77 479 TRP D O 1
ATOM 11832 N N . ASP D 1 480 ? -86.827 70.828 -7.318 1.00 66.70 480 ASP D N 1
ATOM 11833 C CA . ASP D 1 480 ? -87.145 71.073 -8.711 1.00 68.73 480 ASP D CA 1
ATOM 11834 C C . ASP D 1 480 ? -86.038 71.903 -9.329 1.00 69.48 480 ASP D C 1
ATOM 11835 O O . ASP D 1 480 ? -85.599 71.645 -10.450 1.00 71.03 480 ASP D O 1
ATOM 11840 N N . TYR D 1 481 ? -85.596 72.911 -8.580 1.00 68.53 481 TYR D N 1
ATOM 11841 C CA . TYR D 1 481 ? -84.485 73.765 -8.982 1.00 69.10 481 TYR D CA 1
ATOM 11842 C C . TYR D 1 481 ? -83.502 73.826 -7.836 1.00 67.30 481 TYR D C 1
ATOM 11843 O O . TYR D 1 481 ? -83.902 73.880 -6.676 1.00 65.86 481 TYR D O 1
ATOM 11852 N N . LEU D 1 482 ? -82.216 73.791 -8.162 1.00 67.58 482 LEU D N 1
ATOM 11853 C CA . LEU D 1 482 ? -81.161 73.870 -7.164 1.00 66.15 482 LEU D CA 1
ATOM 11854 C C . LEU D 1 482 ? -80.147 74.858 -7.652 1.00 67.06 482 LEU D C 1
ATOM 11855 O O . LEU D 1 482 ? -79.477 74.598 -8.638 1.00 68.44 482 LEU D O 1
ATOM 11860 N N . ILE D 1 483 ? -80.043 75.988 -6.964 1.00 66.48 483 ILE D N 1
ATOM 11861 C CA . ILE D 1 483 ? -79.073 77.026 -7.300 1.00 67.32 483 ILE D CA 1
ATOM 11862 C C . ILE D 1 483 ? -77.599 76.594 -7.143 1.00 67.02 483 ILE D C 1
ATOM 11863 O O . ILE D 1 483 ? -77.231 75.892 -6.196 1.00 65.56 483 ILE D O 1
ATOM 11868 N N . SER D 1 484 ? -76.752 77.006 -8.079 1.00 68.61 484 SER D N 1
ATOM 11869 C CA . SER D 1 484 ? -75.313 76.757 -7.959 1.00 68.64 484 SER D CA 1
ATOM 11870 C C . SER D 1 484 ? -74.446 78.023 -8.104 1.00 69.49 484 SER D C 1
ATOM 11871 O O . SER D 1 484 ? -74.772 78.932 -8.878 1.00 71.05 484 SER D O 1
ATOM 11874 N N . PRO D 1 485 ? -73.332 78.073 -7.352 1.00 68.72 485 PRO D N 1
ATOM 11875 C CA . PRO D 1 485 ? -72.387 79.194 -7.364 1.00 69.47 485 PRO D CA 1
ATOM 11876 C C . PRO D 1 485 ? -71.233 79.000 -8.342 1.00 71.33 485 PRO D C 1
ATOM 11877 O O . PRO D 1 485 ? -70.567 79.975 -8.680 1.00 72.52 485 PRO D O 1
ATOM 11881 N N . ASN D 1 486 ? -70.969 77.773 -8.773 1.00 71.75 486 ASN D N 1
ATOM 11882 C CA . ASN D 1 486 ? -69.756 77.524 -9.548 1.00 73.61 486 ASN D CA 1
ATOM 11883 C C . ASN D 1 486 ? -69.622 76.100 -10.081 1.00 74.38 486 ASN D C 1
ATOM 11884 O O . ASN D 1 486 ? -70.085 75.147 -9.445 1.00 72.93 486 ASN D O 1
ATOM 11889 N N . ARG D 1 487 ? -68.973 75.969 -11.242 1.00 87.50 487 ARG D N 1
ATOM 11890 C CA . ARG D 1 487 ? -68.795 74.676 -11.906 1.00 88.58 487 ARG D CA 1
ATOM 11891 C C . ARG D 1 487 ? -68.360 73.578 -10.933 1.00 87.17 487 ARG D C 1
ATOM 11892 O O . ARG D 1 487 ? -68.945 72.499 -10.887 1.00 86.83 487 ARG D O 1
ATOM 11900 N N . TYR D 1 488 ? -67.318 73.872 -10.169 1.00 76.18 488 TYR D N 1
ATOM 11901 C CA . TYR D 1 488 ? -66.852 73.035 -9.070 1.00 74.78 488 TYR D CA 1
ATOM 11902 C C . TYR D 1 488 ? -68.010 72.511 -8.223 1.00 72.52 488 TYR D C 1
ATOM 11903 O O . TYR D 1 488 ? -68.112 71.308 -7.979 1.00 72.31 488 TYR D O 1
ATOM 11912 N N . SER D 1 489 ? -68.884 73.419 -7.790 1.00 71.07 489 SER D N 1
ATOM 11913 C CA . SER D 1 489 ? -70.046 73.072 -6.972 1.00 69.08 489 SER D CA 1
ATOM 11914 C C . SER D 1 489 ? -71.059 72.175 -7.676 1.00 69.61 489 SER D C 1
ATOM 11915 O O . SER D 1 489 ? -71.496 71.173 -7.115 1.00 68.66 489 SER D O 1
ATOM 11918 N N . THR D 1 490 ? -71.444 72.553 -8.895 1.00 71.27 490 THR D N 1
ATOM 11919 C CA . THR D 1 490 ? -72.364 71.756 -9.699 1.00 72.16 490 THR D CA 1
ATOM 11920 C C . THR D 1 490 ? -71.864 70.329 -9.850 1.00 72.98 490 THR D C 1
ATOM 11921 O O . THR D 1 490 ? -72.611 69.386 -9.649 1.00 72.43 490 THR D O 1
ATOM 11925 N N . GLU D 1 491 ? -70.599 70.189 -10.226 1.00 83.75 491 GLU D N 1
ATOM 11926 C CA . GLU D 1 491 ? -69.939 68.899 -10.333 1.00 85.59 491 GLU D CA 1
ATOM 11927 C C . GLU D 1 491 ? -70.135 68.100 -9.047 1.00 84.02 491 GLU D C 1
ATOM 11928 O O . GLU D 1 491 ? -70.371 66.888 -9.074 1.00 85.30 491 GLU D O 1
ATOM 11934 N N . ILE D 1 492 ? -70.017 68.805 -7.920 1.00 71.55 492 ILE D N 1
ATOM 11935 C CA . ILE D 1 492 ? -70.126 68.223 -6.581 1.00 69.66 492 ILE D CA 1
ATOM 11936 C C . ILE D 1 492 ? -71.573 67.881 -6.226 1.00 68.27 492 ILE D C 1
ATOM 11937 O O . ILE D 1 492 ? -71.861 66.793 -5.715 1.00 67.84 492 ILE D O 1
ATOM 11942 N N . PHE D 1 493 ? -72.479 68.819 -6.496 1.00 67.76 493 PHE D N 1
ATOM 11943 C CA . PHE D 1 493 ? -73.893 68.613 -6.225 1.00 66.68 493 PHE D CA 1
ATOM 11944 C C . PHE D 1 493 ? -74.398 67.385 -6.992 1.00 67.92 493 PHE D C 1
ATOM 11945 O O . PHE D 1 493 ? -75.043 66.492 -6.423 1.00 67.14 493 PHE D O 1
ATOM 11953 N N . ARG D 1 494 ? -74.090 67.347 -8.281 1.00 70.05 494 ARG D N 1
ATOM 11954 C CA . ARG D 1 494 ? -74.504 66.252 -9.141 1.00 71.66 494 ARG D CA 1
ATOM 11955 C C . ARG D 1 494 ? -74.293 64.901 -8.473 1.00 71.39 494 ARG D C 1
ATOM 11956 O O . ARG D 1 494 ? -75.198 64.083 -8.416 1.00 71.24 494 ARG D O 1
ATOM 11964 N N . SER D 1 495 ? -73.088 64.678 -7.973 1.00 71.49 495 SER D N 1
ATOM 11965 C CA . SER D 1 495 ? -72.768 63.501 -7.182 1.00 71.24 495 SER D CA 1
ATOM 11966 C C . SER D 1 495 ? -73.387 63.513 -5.786 1.00 68.79 495 SER D C 1
ATOM 11967 O O . SER D 1 495 ? -74.168 62.631 -5.444 1.00 68.43 495 SER D O 1
ATOM 11970 N N . ALA D 1 496 ? -73.012 64.502 -4.979 1.00 67.32 496 ALA D N 1
ATOM 11971 C CA . ALA D 1 496 ? -73.384 64.554 -3.568 1.00 65.27 496 ALA D CA 1
ATOM 11972 C C . ALA D 1 496 ? -74.896 64.572 -3.294 1.00 64.11 496 ALA D C 1
ATOM 11973 O O . ALA D 1 496 ? -75.365 64.022 -2.283 1.00 63.05 496 ALA D O 1
ATOM 11975 N N . PHE D 1 497 ? -75.651 65.222 -4.176 1.00 64.84 497 PHE D N 1
ATOM 11976 C CA . PHE D 1 497 ? -77.077 65.431 -3.949 1.00 63.52 497 PHE D CA 1
ATOM 11977 C C . PHE D 1 497 ? -77.933 64.580 -4.866 1.00 67.11 497 PHE D C 1
ATOM 11978 O O . PHE D 1 497 ? -79.157 64.687 -4.850 1.00 66.54 497 PHE D O 1
ATOM 11986 N N . TRP D 1 498 ? -77.286 63.738 -5.665 1.00 66.43 498 TRP D N 1
ATOM 11987 C CA . TRP D 1 498 ? -77.985 62.897 -6.629 1.00 67.94 498 TRP D CA 1
ATOM 11988 C C . TRP D 1 498 ? -78.729 63.714 -7.699 1.00 68.73 498 TRP D C 1
ATOM 11989 O O . TRP D 1 498 ? -79.697 63.227 -8.284 1.00 69.54 498 TRP D O 1
ATOM 12000 N N . MET D 1 499 ? -78.273 64.934 -7.966 1.00 69.15 499 MET D N 1
ATOM 12001 C CA . MET D 1 499 ? -78.965 65.837 -8.885 1.00 69.55 499 MET D CA 1
ATOM 12002 C C . MET D 1 499 ? -78.724 65.572 -10.371 1.00 72.24 499 MET D C 1
ATOM 12003 O O . MET D 1 499 ? -77.612 65.247 -10.785 1.00 73.46 499 MET D O 1
ATOM 12008 N N . ASP D 1 500 ? -79.770 65.735 -11.171 1.00 97.49 500 ASP D N 1
ATOM 12009 C CA . ASP D 1 500 ? -79.615 65.759 -12.614 1.00 100.03 500 ASP D CA 1
ATOM 12010 C C . ASP D 1 500 ? -79.218 67.181 -12.942 1.00 99.33 500 ASP D C 1
ATOM 12011 O O . ASP D 1 500 ? -79.734 68.123 -12.340 1.00 97.71 500 ASP D O 1
ATOM 12016 N N . GLU D 1 501 ? -78.307 67.342 -13.895 1.00 101.68 501 GLU D N 1
ATOM 12017 C CA . GLU D 1 501 ? -77.789 68.668 -14.217 1.00 101.41 501 GLU D CA 1
ATOM 12018 C C . GLU D 1 501 ? -78.881 69.594 -14.759 1.00 102.22 501 GLU D C 1
ATOM 12019 O O . GLU D 1 501 ? -78.803 70.816 -14.607 1.00 101.65 501 GLU D O 1
ATOM 12025 N N . GLU D 1 502 ? -79.900 69.003 -15.377 1.00 88.65 502 GLU D N 1
ATOM 12026 C CA . GLU D 1 502 ? -81.015 69.761 -15.919 1.00 90.02 502 GLU D CA 1
ATOM 12027 C C . GLU D 1 502 ? -81.563 70.698 -14.867 1.00 88.15 502 GLU D C 1
ATOM 12028 O O . GLU D 1 502 ? -81.966 71.819 -15.168 1.00 89.25 502 GLU D O 1
ATOM 12034 N N . ARG D 1 503 ? -81.573 70.225 -13.628 1.00 88.46 503 ARG D N 1
ATOM 12035 C CA . ARG D 1 503 ? -82.276 70.899 -12.544 1.00 87.01 503 ARG D CA 1
ATOM 12036 C C . ARG D 1 503 ? -81.401 71.940 -11.843 1.00 85.37 503 ARG D C 1
ATOM 12037 O O . ARG D 1 503 ? -81.875 72.721 -11.026 1.00 84.67 503 ARG D O 1
ATOM 12045 N N . ILE D 1 504 ? -80.122 71.957 -12.182 1.00 73.77 504 ILE D N 1
ATOM 12046 C CA . ILE D 1 504 ? -79.175 72.865 -11.546 1.00 72.86 504 ILE D CA 1
ATOM 12047 C C . ILE D 1 504 ? -79.136 74.242 -12.228 1.00 74.28 504 ILE D C 1
ATOM 12048 O O . ILE D 1 504 ? -79.170 74.343 -13.455 1.00 76.54 504 ILE D O 1
ATOM 12053 N N . LEU D 1 505 ? -79.077 75.297 -11.420 1.00 73.11 505 LEU D N 1
ATOM 12054 C CA . LEU D 1 505 ? -79.036 76.663 -11.919 1.00 74.42 505 LEU D CA 1
ATOM 12055 C C . LEU D 1 505 ? -77.754 77.367 -11.432 1.00 73.97 505 LEU D C 1
ATOM 12056 O O . LEU D 1 505 ? -77.726 77.903 -10.321 1.00 72.32 505 LEU D O 1
ATOM 12061 N N . GLU D 1 506 ? -76.705 77.353 -12.265 1.00 78.08 506 GLU D N 1
ATOM 12062 C CA . GLU D 1 506 ? -75.423 78.010 -11.959 1.00 77.82 506 GLU D CA 1
ATOM 12063 C C . GLU D 1 506 ? -75.536 79.505 -12.134 1.00 80.13 506 GLU D C 1
ATOM 12064 O O . GLU D 1 506 ? -75.006 80.063 -13.097 1.00 82.54 506 GLU D O 1
ATOM 12070 N N . ILE D 1 507 ? -76.210 80.158 -11.197 1.00 75.06 507 ILE D N 1
ATOM 12071 C CA . ILE D 1 507 ? -76.494 81.582 -11.335 1.00 76.11 507 ILE D CA 1
ATOM 12072 C C . ILE D 1 507 ? -75.918 82.426 -10.198 1.00 74.82 507 ILE D C 1
ATOM 12073 O O . ILE D 1 507 ? -76.141 83.641 -10.152 1.00 75.63 507 ILE D O 1
ATOM 12078 N N . GLY D 1 508 ? -75.201 81.777 -9.280 1.00 73.01 508 GLY D N 1
ATOM 12079 C CA . GLY D 1 508 ? -74.704 82.435 -8.084 1.00 71.69 508 GLY D CA 1
ATOM 12080 C C . GLY D 1 508 ? -75.765 82.494 -7.001 1.00 70.08 508 GLY D C 1
ATOM 12081 O O . GLY D 1 508 ? -76.945 82.250 -7.257 1.00 70.22 508 GLY D O 1
ATOM 12082 N N . TYR D 1 509 ? -75.353 82.827 -5.783 1.00 68.78 509 TYR D N 1
ATOM 12083 C CA . TYR D 1 509 ? -76.290 82.911 -4.669 1.00 67.39 509 TYR D CA 1
ATOM 12084 C C . TYR D 1 509 ? -76.957 84.267 -4.605 1.00 68.45 509 TYR D C 1
ATOM 12085 O O . TYR D 1 509 ? -76.292 85.301 -4.675 1.00 69.70 509 TYR D O 1
ATOM 12094 N N . PRO D 1 510 ? -78.283 84.278 -4.455 1.00 69.56 510 PRO D N 1
ATOM 12095 C CA . PRO D 1 510 ? -78.909 85.590 -4.278 1.00 71.62 510 PRO D CA 1
ATOM 12096 C C . PRO D 1 510 ? -78.287 86.350 -3.089 1.00 70.05 510 PRO D C 1
ATOM 12097 O O . PRO D 1 510 ? -78.189 87.567 -3.116 1.00 72.34 510 PRO D O 1
ATOM 12101 N N . ARG D 1 511 ? -77.868 85.634 -2.055 1.00 67.18 511 ARG D N 1
ATOM 12102 C CA . ARG D 1 511 ? -77.428 86.295 -0.845 1.00 66.68 511 ARG D CA 1
ATOM 12103 C C . ARG D 1 511 ? -76.108 87.010 -1.056 1.00 67.38 511 ARG D C 1
ATOM 12104 O O . ARG D 1 511 ? -75.656 87.757 -0.195 1.00 67.40 511 ARG D O 1
ATOM 12112 N N . ASN D 1 512 ? -75.480 86.773 -2.197 1.00 68.12 512 ASN D N 1
ATOM 12113 C CA . ASN D 1 512 ? -74.214 87.413 -2.480 1.00 68.99 512 ASN D CA 1
ATOM 12114 C C . ASN D 1 512 ? -74.397 88.600 -3.423 1.00 71.26 512 ASN D C 1
ATOM 12115 O O . ASN D 1 512 ? -73.435 89.264 -3.779 1.00 72.37 512 ASN D O 1
ATOM 12120 N N . ASP D 1 513 ? -75.640 88.887 -3.796 1.00 89.16 513 ASP D N 1
ATOM 12121 C CA . ASP D 1 513 ? -75.930 90.009 -4.685 1.00 93.98 513 ASP D CA 1
ATOM 12122 C C . ASP D 1 513 ? -75.293 91.313 -4.218 1.00 94.66 513 ASP D C 1
ATOM 12123 O O . ASP D 1 513 ? -74.639 91.992 -4.998 1.00 98.82 513 ASP D O 1
ATOM 12128 N N . VAL D 1 514 ? -75.481 91.668 -2.952 1.00 74.68 514 VAL D N 1
ATOM 12129 C CA . VAL D 1 514 ? -74.905 92.908 -2.420 1.00 75.76 514 VAL D CA 1
ATOM 12130 C C . VAL D 1 514 ? -73.397 92.964 -2.611 1.00 75.80 514 VAL D C 1
ATOM 12131 O O . VAL D 1 514 ? -72.840 94.046 -2.792 1.00 77.47 514 VAL D O 1
ATOM 12135 N N . LEU D 1 515 ? -72.738 91.805 -2.556 1.00 74.13 515 LEU D N 1
ATOM 12136 C CA . LEU D 1 515 ? -71.274 91.758 -2.653 1.00 74.18 515 LEU D CA 1
ATOM 12137 C C . LEU D 1 515 ? -70.765 92.271 -4.002 1.00 76.35 515 LEU D C 1
ATOM 12138 O O . LEU D 1 515 ? -69.623 92.698 -4.132 1.00 77.18 515 LEU D O 1
ATOM 12143 N N . VAL D 1 516 ? -71.639 92.247 -4.996 1.00 77.45 516 VAL D N 1
ATOM 12144 C CA . VAL D 1 516 ? -71.309 92.748 -6.318 1.00 79.81 516 VAL D CA 1
ATOM 12145 C C . VAL D 1 516 ? -71.918 94.134 -6.558 1.00 82.01 516 VAL D C 1
ATOM 12146 O O . VAL D 1 516 ? -71.260 95.025 -7.115 1.00 84.07 516 VAL D O 1
ATOM 12150 N N . ASN D 1 517 ? -73.161 94.322 -6.116 1.00 81.75 517 ASN D N 1
ATOM 12151 C CA . ASN D 1 517 ? -73.936 95.520 -6.453 1.00 84.10 517 ASN D CA 1
ATOM 12152 C C . ASN D 1 517 ? -73.764 96.725 -5.515 1.00 84.82 517 ASN D C 1
ATOM 12153 O O . ASN D 1 517 ? -74.002 97.874 -5.915 1.00 87.31 517 ASN D O 1
ATOM 12158 N N . ARG D 1 518 ? -73.341 96.469 -4.277 1.00 83.21 518 ARG D N 1
ATOM 12159 C CA . ARG D 1 518 ? -73.335 97.507 -3.245 1.00 83.48 518 ARG D CA 1
ATOM 12160 C C . ARG D 1 518 ? -71.970 97.723 -2.630 1.00 82.98 518 ARG D C 1
ATOM 12161 O O . ARG D 1 518 ? -71.856 98.345 -1.590 1.00 83.02 518 ARG D O 1
ATOM 12169 N N . ALA D 1 519 ? -70.929 97.214 -3.267 1.00 82.70 519 ALA D N 1
ATOM 12170 C CA . ALA D 1 519 ? -69.619 97.217 -2.632 1.00 82.00 519 ALA D CA 1
ATOM 12171 C C . ALA D 1 519 ? -69.015 98.612 -2.556 1.00 84.22 519 ALA D C 1
ATOM 12172 O O . ALA D 1 519 ? -68.055 98.832 -1.818 1.00 83.87 519 ALA D O 1
ATOM 12174 N N . ASN D 1 520 ? -69.572 99.552 -3.320 1.00 90.77 520 ASN D N 1
ATOM 12175 C CA . ASN D 1 520 ? -69.056 100.926 -3.344 1.00 94.05 520 ASN D CA 1
ATOM 12176 C C . ASN D 1 520 ? -69.972 101.953 -2.692 1.00 92.62 520 ASN D C 1
ATOM 12177 O O . ASN D 1 520 ? -69.513 103.015 -2.267 1.00 93.97 520 ASN D O 1
ATOM 12182 N N . ASP D 1 521 ? -71.262 101.625 -2.615 1.00 108.60 521 ASP D N 1
ATOM 12183 C CA . ASP D 1 521 ? -72.253 102.496 -1.992 1.00 107.46 521 ASP D CA 1
ATOM 12184 C C . ASP D 1 521 ? -71.872 102.834 -0.550 1.00 104.50 521 ASP D C 1
ATOM 12185 O O . ASP D 1 521 ? -72.166 102.082 0.379 1.00 100.46 521 ASP D O 1
ATOM 12190 N N . GLN D 1 522 ? -71.226 103.983 -0.381 1.00 99.42 522 GLN D N 1
ATOM 12191 C CA . GLN D 1 522 ? -70.666 104.378 0.902 1.00 97.59 522 GLN D CA 1
ATOM 12192 C C . GLN D 1 522 ? -71.715 104.727 1.946 1.00 95.13 522 GLN D C 1
ATOM 12193 O O . GLN D 1 522 ? -71.518 104.473 3.123 1.00 92.42 522 GLN D O 1
ATOM 12199 N N . GLU D 1 523 ? -72.830 105.304 1.520 1.00 114.16 523 GLU D N 1
ATOM 12200 C CA . GLU D 1 523 ? -73.878 105.681 2.456 1.00 112.63 523 GLU D CA 1
ATOM 12201 C C . GLU D 1 523 ? -74.428 104.446 3.145 1.00 108.44 523 GLU D C 1
ATOM 12202 O O . GLU D 1 523 ? -74.969 104.512 4.249 1.00 106.72 523 GLU D O 1
ATOM 12208 N N . TYR D 1 524 ? -74.272 103.316 2.468 1.00 90.47 524 TYR D N 1
ATOM 12209 C CA . TYR D 1 524 ? -74.804 102.035 2.900 1.00 87.78 524 TYR D CA 1
ATOM 12210 C C . TYR D 1 524 ? -73.788 101.313 3.776 1.00 85.43 524 TYR D C 1
ATOM 12211 O O . TYR D 1 524 ? -74.140 100.650 4.763 1.00 83.85 524 TYR D O 1
ATOM 12220 N N . LEU D 1 525 ? -72.522 101.435 3.399 1.00 85.37 525 LEU D N 1
ATOM 12221 C CA . LEU D 1 525 ? -71.458 100.880 4.204 1.00 83.58 525 LEU D CA 1
ATOM 12222 C C . LEU D 1 525 ? -71.475 101.578 5.558 1.00 84.40 525 LEU D C 1
ATOM 12223 O O . LEU D 1 525 ? -71.330 100.926 6.602 1.00 82.76 525 LEU D O 1
ATOM 12228 N N . ASP D 1 526 ? -71.678 102.898 5.524 1.00 87.16 526 ASP D N 1
ATOM 12229 C CA . ASP D 1 526 ? -71.662 103.750 6.719 1.00 88.60 526 ASP D CA 1
ATOM 12230 C C . ASP D 1 526 ? -72.862 103.540 7.640 1.00 88.49 526 ASP D C 1
ATOM 12231 O O . ASP D 1 526 ? -72.806 103.892 8.819 1.00 89.10 526 ASP D O 1
ATOM 12236 N N . GLU D 1 527 ? -73.943 102.975 7.102 1.00 105.39 527 GLU D N 1
ATOM 12237 C CA . GLU D 1 527 ? -75.105 102.618 7.908 1.00 103.87 527 GLU D CA 1
ATOM 12238 C C . GLU D 1 527 ? -74.813 101.363 8.705 1.00 100.74 527 GLU D C 1
ATOM 12239 O O . GLU D 1 527 ? -75.115 101.286 9.899 1.00 100.07 527 GLU D O 1
ATOM 12245 N N . ILE D 1 528 ? -74.244 100.373 8.021 1.00 82.54 528 ILE D N 1
ATOM 12246 C CA . ILE D 1 528 ? -73.899 99.092 8.628 1.00 79.86 528 ILE D CA 1
ATOM 12247 C C . ILE D 1 528 ? -72.921 99.308 9.768 1.00 79.82 528 ILE D C 1
ATOM 12248 O O . ILE D 1 528 ? -73.038 98.692 10.831 1.00 78.77 528 ILE D O 1
ATOM 12253 N N . ARG D 1 529 ? -71.958 100.196 9.538 1.00 81.14 529 ARG D N 1
ATOM 12254 C CA . ARG D 1 529 ? -70.931 100.479 10.527 1.00 81.35 529 ARG D CA 1
ATOM 12255 C C . ARG D 1 529 ? -71.493 101.139 11.781 1.00 82.95 529 ARG D C 1
ATOM 12256 O O . ARG D 1 529 ? -71.128 100.748 12.887 1.00 82.26 529 ARG D O 1
ATOM 12264 N N . THR D 1 530 ? -72.387 102.116 11.631 1.00 85.27 530 THR D N 1
ATOM 12265 C CA . THR D 1 530 ? -72.881 102.827 12.818 1.00 87.26 530 THR D CA 1
ATOM 12266 C C . THR D 1 530 ? -73.966 102.059 13.566 1.00 86.44 530 THR D C 1
ATOM 12267 O O . THR D 1 530 ? -74.212 102.317 14.745 1.00 87.59 530 THR D O 1
ATOM 12271 N N . HIS D 1 531 ? -74.610 101.121 12.878 1.00 105.52 531 HIS D N 1
ATOM 12272 C CA . HIS D 1 531 ? -75.567 100.223 13.512 1.00 104.11 531 HIS D CA 1
ATOM 12273 C C . HIS D 1 531 ? -74.829 99.280 14.467 1.00 102.57 531 HIS D C 1
ATOM 12274 O O . HIS D 1 531 ? -75.372 98.849 15.484 1.00 102.60 531 HIS D O 1
ATOM 12281 N N . LEU D 1 532 ? -73.579 98.979 14.125 1.00 80.53 532 LEU D N 1
ATOM 12282 C CA . LEU D 1 532 ? -72.686 98.197 14.977 1.00 79.57 532 LEU D CA 1
ATOM 12283 C C . LEU D 1 532 ? -71.795 99.076 15.891 1.00 81.90 532 LEU D C 1
ATOM 12284 O O . LEU D 1 532 ? -71.007 98.557 16.690 1.00 81.73 532 LEU D O 1
ATOM 12289 N N . ASN D 1 533 ? -71.913 100.397 15.773 1.00 96.99 533 ASN D N 1
ATOM 12290 C CA . ASN D 1 533 ? -71.181 101.309 16.649 1.00 99.58 533 ASN D CA 1
ATOM 12291 C C . ASN D 1 533 ? -69.671 101.192 16.513 1.00 99.56 533 ASN D C 1
ATOM 12292 O O . ASN D 1 533 ? -68.952 101.231 17.507 1.00 100.76 533 ASN D O 1
ATOM 12297 N N . LEU D 1 534 ? -69.188 101.045 15.285 1.00 82.97 534 LEU D N 1
ATOM 12298 C CA . LEU D 1 534 ? -67.757 100.882 15.058 1.00 82.22 534 LEU D CA 1
ATOM 12299 C C . LEU D 1 534 ? -67.034 102.215 15.139 1.00 84.67 534 LEU D C 1
ATOM 12300 O O . LEU D 1 534 ? -67.582 103.256 14.778 1.00 86.74 534 LEU D O 1
ATOM 12305 N N . PRO D 1 535 ? -65.793 102.185 15.636 1.00 84.60 535 PRO D N 1
ATOM 12306 C CA . PRO D 1 535 ? -64.901 103.352 15.675 1.00 86.80 535 PRO D CA 1
ATOM 12307 C C . PRO D 1 535 ? -64.623 103.874 14.265 1.00 87.35 535 PRO D C 1
ATOM 12308 O O . PRO D 1 535 ? -64.441 103.099 13.336 1.00 85.59 535 PRO D O 1
ATOM 12312 N N . SER D 1 536 ? -64.578 105.185 14.105 1.00 107.22 536 SER D N 1
ATOM 12313 C CA . SER D 1 536 ? -64.501 105.765 12.768 1.00 108.63 536 SER D CA 1
ATOM 12314 C C . SER D 1 536 ? -63.152 105.567 12.057 1.00 110.09 536 SER D C 1
ATOM 12315 O O . SER D 1 536 ? -63.088 105.511 10.826 1.00 110.79 536 SER D O 1
ATOM 12318 N N . ASP D 1 537 ? -62.084 105.443 12.834 1.00 107.10 537 ASP D N 1
ATOM 12319 C CA . ASP D 1 537 ? -60.732 105.447 12.285 1.00 109.41 537 ASP D CA 1
ATOM 12320 C C . ASP D 1 537 ? -60.137 104.066 12.030 1.00 107.81 537 ASP D C 1
ATOM 12321 O O . ASP D 1 537 ? -59.114 103.936 11.361 1.00 109.94 537 ASP D O 1
ATOM 12326 N N . LYS D 1 538 ? -60.763 103.037 12.580 1.00 85.65 538 LYS D N 1
ATOM 12327 C CA . LYS D 1 538 ? -60.170 101.700 12.557 1.00 83.38 538 LYS D CA 1
ATOM 12328 C C . LYS D 1 538 ? -60.620 100.824 11.407 1.00 81.73 538 LYS D C 1
ATOM 12329 O O . LYS D 1 538 ? -61.752 100.924 10.934 1.00 81.65 538 LYS D O 1
ATOM 12335 N N . LYS D 1 539 ? -59.712 99.964 10.967 1.00 80.61 539 LYS D N 1
ATOM 12336 C CA . LYS D 1 539 ? -60.055 98.959 9.983 1.00 79.02 539 LYS D CA 1
ATOM 12337 C C . LYS D 1 539 ? -60.690 97.732 10.647 1.00 76.86 539 LYS D C 1
ATOM 12338 O O . LYS D 1 539 ? -60.508 97.478 11.844 1.00 76.50 539 LYS D O 1
ATOM 12344 N N . VAL D 1 540 ? -61.452 96.982 9.857 1.00 75.61 540 VAL D N 1
ATOM 12345 C CA . VAL D 1 540 ? -62.261 95.899 10.388 1.00 73.75 540 VAL D CA 1
ATOM 12346 C C . VAL D 1 540 ? -61.738 94.517 10.003 1.00 72.14 540 VAL D C 1
ATOM 12347 O O . VAL D 1 540 ? -61.608 94.170 8.824 1.00 71.99 540 VAL D O 1
ATOM 12351 N N . ILE D 1 541 ? -61.438 93.729 11.019 1.00 71.17 541 ILE D N 1
ATOM 12352 C CA . ILE D 1 541 ? -61.060 92.345 10.803 1.00 69.74 541 ILE D CA 1
ATOM 12353 C C . ILE D 1 541 ? -62.212 91.455 11.217 1.00 68.24 541 ILE D C 1
ATOM 12354 O O . ILE D 1 541 ? -62.713 91.605 12.327 1.00 68.21 541 ILE D O 1
ATOM 12359 N N . MET D 1 542 ? -62.634 90.532 10.356 1.00 67.17 542 MET D N 1
ATOM 12360 C CA . MET D 1 542 ? -63.666 89.576 10.760 1.00 65.77 542 MET D CA 1
ATOM 12361 C C . MET D 1 542 ? -63.110 88.189 11.012 1.00 64.69 542 MET D C 1
ATOM 12362 O O . MET D 1 542 ? -62.358 87.668 10.202 1.00 64.69 542 MET D O 1
ATOM 12367 N N . TYR D 1 543 ? -63.507 87.582 12.126 1.00 63.97 543 TYR D N 1
ATOM 12368 C CA . TYR D 1 543 ? -63.038 86.252 12.503 1.00 63.13 543 TYR D CA 1
ATOM 12369 C C . TYR D 1 543 ? -64.228 85.317 12.620 1.00 61.94 543 TYR D C 1
ATOM 12370 O O . TYR D 1 543 ? -65.078 85.506 13.480 1.00 61.83 543 TYR D O 1
ATOM 12379 N N . ALA D 1 544 ? -64.286 84.305 11.761 1.00 61.21 544 ALA D N 1
ATOM 12380 C CA . ALA D 1 544 ? -65.429 83.399 11.713 1.00 60.17 544 ALA D CA 1
ATOM 12381 C C . ALA D 1 544 ? -64.994 81.947 11.678 1.00 59.57 544 ALA D C 1
ATOM 12382 O O . ALA D 1 544 ? -65.033 81.305 10.626 1.00 59.32 544 ALA D O 1
ATOM 12384 N N . PRO D 1 545 ? -64.605 81.414 12.839 1.00 59.53 545 PRO D N 1
ATOM 12385 C CA . PRO D 1 545 ? -64.112 80.048 12.946 1.00 59.25 545 PRO D CA 1
ATOM 12386 C C . PRO D 1 545 ? -65.307 79.103 12.955 1.00 58.33 545 PRO D C 1
ATOM 12387 O O . PRO D 1 545 ? -66.367 79.524 13.432 1.00 58.03 545 PRO D O 1
ATOM 12391 N N . THR D 1 546 ? -65.162 77.871 12.458 1.00 58.06 546 THR D N 1
ATOM 12392 C CA . THR D 1 546 ? -66.239 76.876 12.550 1.00 57.31 546 THR D CA 1
ATOM 12393 C C . THR D 1 546 ? -66.370 76.329 13.949 1.00 57.29 546 THR D C 1
ATOM 12394 O O . THR D 1 546 ? -65.438 76.425 14.770 1.00 57.93 546 THR D O 1
ATOM 12398 N N . TRP D 1 547 ? -67.530 75.717 14.191 1.00 76.32 547 TRP D N 1
ATOM 12399 C CA . TRP D 1 547 ? -67.833 75.109 15.478 1.00 75.96 547 TRP D CA 1
ATOM 12400 C C . TRP D 1 547 ? -67.016 73.837 15.638 1.00 79.01 547 TRP D C 1
ATOM 12401 O O . TRP D 1 547 ? -66.813 73.081 14.674 1.00 83.05 547 TRP D O 1
ATOM 12412 N N . ARG D 1 548 ? -66.530 73.618 16.855 1.00 96.95 548 ARG D N 1
ATOM 12413 C CA . ARG D 1 548 ? -65.795 72.404 17.177 1.00 101.80 548 ARG D CA 1
ATOM 12414 C C . ARG D 1 548 ? -66.313 71.758 18.464 1.00 115.18 548 ARG D C 1
ATOM 12415 O O . ARG D 1 548 ? -66.346 72.387 19.522 1.00 122.51 548 ARG D O 1
ATOM 12423 N N . ASP D 1 549 ? -66.734 70.502 18.362 1.00 119.75 549 ASP D N 1
ATOM 12424 C CA . ASP D 1 549 ? -67.216 69.764 19.523 1.00 132.61 549 ASP D CA 1
ATOM 12425 C C . ASP D 1 549 ? -66.144 69.711 20.607 1.00 141.06 549 ASP D C 1
ATOM 12426 O O . ASP D 1 549 ? -66.433 69.881 21.790 1.00 151.43 549 ASP D O 1
ATOM 12431 N N . ASP D 1 550 ? -64.907 69.482 20.175 1.00 143.69 550 ASP D N 1
ATOM 12432 C CA . ASP D 1 550 ? -63.710 69.522 21.020 1.00 150.16 550 ASP D CA 1
ATOM 12433 C C . ASP D 1 550 ? -63.795 70.509 22.191 1.00 157.75 550 ASP D C 1
ATOM 12434 O O . ASP D 1 550 ? -63.739 70.119 23.360 1.00 170.20 550 ASP D O 1
ATOM 12439 N N . GLU D 1 551 ? -63.940 71.789 21.861 1.00 141.11 551 GLU D N 1
ATOM 12440 C CA . GLU D 1 551 ? -63.718 72.873 22.814 1.00 146.81 551 GLU D CA 1
ATOM 12441 C C . GLU D 1 551 ? -64.863 73.146 23.773 1.00 156.92 551 GLU D C 1
ATOM 12442 O O . GLU D 1 551 ? -64.867 74.168 24.456 1.00 161.81 551 GLU D O 1
ATOM 12448 N N . PHE D 1 552 ? -65.836 72.247 23.823 1.00 135.96 552 PHE D N 1
ATOM 12449 C CA . PHE D 1 552 ? -66.903 72.370 24.806 1.00 146.68 552 PHE D CA 1
ATOM 12450 C C . PHE D 1 552 ? -66.556 71.618 26.094 1.00 156.72 552 PHE D C 1
ATOM 12451 O O . PHE D 1 552 ? -66.401 70.393 26.092 1.00 163.34 552 PHE D O 1
ATOM 12459 N N . VAL D 1 553 ? -66.431 72.364 27.190 1.00 148.79 553 VAL D N 1
ATOM 12460 C CA . VAL D 1 553 ? -66.204 71.776 28.509 1.00 155.15 553 VAL D CA 1
ATOM 12461 C C . VAL D 1 553 ? -66.908 72.578 29.606 1.00 149.85 553 VAL D C 1
ATOM 12462 O O . VAL D 1 553 ? -67.365 73.702 29.382 1.00 140.58 553 VAL D O 1
ATOM 12466 N N . TYR D 1 558 ? -68.116 79.107 31.241 1.00 160.33 558 TYR D N 1
ATOM 12467 C CA . TYR D 1 558 ? -66.930 79.940 31.093 1.00 155.26 558 TYR D CA 1
ATOM 12468 C C . TYR D 1 558 ? -65.913 79.288 30.166 1.00 157.41 558 TYR D C 1
ATOM 12469 O O . TYR D 1 558 ? -65.196 78.375 30.573 1.00 165.12 558 TYR D O 1
ATOM 12478 N N . LEU D 1 559 ? -65.845 79.748 28.919 1.00 132.82 559 LEU D N 1
ATOM 12479 C CA . LEU D 1 559 ? -64.898 79.156 27.974 1.00 134.99 559 LEU D CA 1
ATOM 12480 C C . LEU D 1 559 ? -63.493 79.723 28.133 1.00 132.25 559 LEU D C 1
ATOM 12481 O O . LEU D 1 559 ? -63.316 80.857 28.591 1.00 125.92 559 LEU D O 1
ATOM 12486 N N . PHE D 1 560 ? -62.493 78.926 27.769 1.00 196.40 560 PHE D N 1
ATOM 12487 C CA . PHE D 1 560 ? -61.146 79.456 27.689 1.00 193.40 560 PHE D CA 1
ATOM 12488 C C . PHE D 1 560 ? -61.125 80.389 26.498 1.00 183.95 560 PHE D C 1
ATOM 12489 O O . PHE D 1 560 ? -61.431 79.990 25.372 1.00 184.27 560 PHE D O 1
ATOM 12497 N N . GLU D 1 561 ? -60.815 81.647 26.776 1.00 122.82 561 GLU D N 1
ATOM 12498 C CA . GLU D 1 561 ? -60.610 82.648 25.753 1.00 113.59 561 GLU D CA 1
ATOM 12499 C C . GLU D 1 561 ? -60.235 82.017 24.417 1.00 115.64 561 GLU D C 1
ATOM 12500 O O . GLU D 1 561 ? -59.535 81.005 24.362 1.00 123.13 561 GLU D O 1
ATOM 12506 N N . LEU D 1 562 ? -60.704 82.635 23.340 1.00 70.99 562 LEU D N 1
ATOM 12507 C CA . LEU D 1 562 ? -60.421 82.185 21.983 1.00 72.63 562 LEU D CA 1
ATOM 12508 C C . LEU D 1 562 ? -58.963 81.771 21.772 1.00 76.06 562 LEU D C 1
ATOM 12509 O O . LEU D 1 562 ? -58.073 82.280 22.428 1.00 72.75 562 LEU D O 1
ATOM 12514 N N . LYS D 1 563 ? -58.721 80.839 20.863 1.00 82.07 563 LYS D N 1
ATOM 12515 C CA . LYS D 1 563 ? -57.355 80.392 20.630 1.00 78.92 563 LYS D CA 1
ATOM 12516 C C . LYS D 1 563 ? -56.496 81.525 20.088 1.00 69.71 563 LYS D C 1
ATOM 12517 O O . LYS D 1 563 ? -55.299 81.605 20.347 1.00 71.96 563 LYS D O 1
ATOM 12523 N N . ILE D 1 564 ? -57.141 82.408 19.346 1.00 67.64 564 ILE D N 1
ATOM 12524 C CA . ILE D 1 564 ? -56.478 83.480 18.610 1.00 66.33 564 ILE D CA 1
ATOM 12525 C C . ILE D 1 564 ? -55.871 84.575 19.503 1.00 66.36 564 ILE D C 1
ATOM 12526 O O . ILE D 1 564 ? -55.313 85.546 19.008 1.00 65.58 564 ILE D O 1
ATOM 12531 N N . ASP D 1 565 ? -55.983 84.422 20.814 1.00 67.55 565 ASP D N 1
ATOM 12532 C CA . ASP D 1 565 ? -55.380 85.355 21.771 1.00 68.00 565 ASP D CA 1
ATOM 12533 C C . ASP D 1 565 ? -55.835 86.813 21.621 1.00 66.67 565 ASP D C 1
ATOM 12534 O O . ASP D 1 565 ? -55.190 87.612 20.925 1.00 65.91 565 ASP D O 1
ATOM 12539 N N . LEU D 1 566 ? -56.941 87.167 22.282 1.00 66.72 566 LEU D N 1
ATOM 12540 C CA . LEU D 1 566 ? -57.472 88.537 22.195 1.00 65.86 566 LEU D CA 1
ATOM 12541 C C . LEU D 1 566 ? -56.525 89.537 22.827 1.00 66.42 566 LEU D C 1
ATOM 12542 O O . LEU D 1 566 ? -56.241 90.573 22.232 1.00 65.72 566 LEU D O 1
ATOM 12547 N N . ASP D 1 567 ? -56.033 89.224 24.020 1.00 67.96 567 ASP D N 1
ATOM 12548 C CA . ASP D 1 567 ? -55.001 90.037 24.636 1.00 68.79 567 ASP D CA 1
ATOM 12549 C C . ASP D 1 567 ? -53.901 90.404 23.660 1.00 68.10 567 ASP D C 1
ATOM 12550 O O . ASP D 1 567 ? -53.528 91.570 23.542 1.00 67.97 567 ASP D O 1
ATOM 12555 N N . ASN D 1 568 ? -53.357 89.404 22.974 1.00 67.99 568 ASN D N 1
ATOM 12556 C CA . ASN D 1 568 ? -52.271 89.666 22.042 1.00 67.73 568 ASN D CA 1
ATOM 12557 C C . ASN D 1 568 ? -52.714 90.493 20.853 1.00 66.32 568 ASN D C 1
ATOM 12558 O O . ASN D 1 568 ? -51.991 91.393 20.430 1.00 66.43 568 ASN D O 1
ATOM 12563 N N . LEU D 1 569 ? -53.885 90.179 20.304 1.00 65.30 569 LEU D N 1
ATOM 12564 C CA . LEU D 1 569 ? -54.365 90.909 19.148 1.00 64.30 569 LEU D CA 1
ATOM 12565 C C . LEU D 1 569 ? -54.520 92.401 19.497 1.00 64.47 569 LEU D C 1
ATOM 12566 O O . LEU D 1 569 ? -54.255 93.292 18.682 1.00 64.42 569 LEU D O 1
ATOM 12571 N N . TYR D 1 570 ? -54.948 92.645 20.731 1.00 65.02 570 TYR D N 1
ATOM 12572 C CA . TYR D 1 570 ? -55.210 93.975 21.239 1.00 65.53 570 TYR D CA 1
ATOM 12573 C C . TYR D 1 570 ? -53.894 94.753 21.287 1.00 66.36 570 TYR D C 1
ATOM 12574 O O . TYR D 1 570 ? -53.780 95.793 20.649 1.00 66.49 570 TYR D O 1
ATOM 12583 N N . LYS D 1 571 ? -52.900 94.243 22.020 1.00 67.21 571 LYS D N 1
ATOM 12584 C CA . LYS D 1 571 ? -51.551 94.831 22.030 1.00 68.21 571 LYS D CA 1
ATOM 12585 C C . LYS D 1 571 ? -51.004 95.046 20.622 1.00 67.83 571 LYS D C 1
ATOM 12586 O O . LYS D 1 571 ? -50.324 96.033 20.371 1.00 68.64 571 LYS D O 1
ATOM 12592 N N . GLU D 1 572 ? -51.300 94.125 19.707 1.00 66.88 572 GLU D N 1
ATOM 12593 C CA . GLU D 1 572 ? -50.705 94.154 18.371 1.00 66.87 572 GLU D CA 1
ATOM 12594 C C . GLU D 1 572 ? -51.465 95.019 17.385 1.00 66.44 572 GLU D C 1
ATOM 12595 O O . GLU D 1 572 ? -50.882 95.664 16.529 1.00 67.15 572 GLU D O 1
ATOM 12601 N N . LEU D 1 573 ? -52.779 95.019 17.503 1.00 65.57 573 LEU D N 1
ATOM 12602 C CA . LEU D 1 573 ? -53.615 95.502 16.422 1.00 65.24 573 LEU D CA 1
ATOM 12603 C C . LEU D 1 573 ? -54.579 96.575 16.869 1.00 65.48 573 LEU D C 1
ATOM 12604 O O . LEU D 1 573 ? -55.255 97.165 16.040 1.00 65.64 573 LEU D O 1
ATOM 12609 N N . GLY D 1 574 ? -54.650 96.825 18.170 1.00 78.25 574 GLY D N 1
ATOM 12610 C CA . GLY D 1 574 ? -55.625 97.760 18.709 1.00 77.81 574 GLY D CA 1
ATOM 12611 C C . GLY D 1 574 ? -55.574 99.184 18.164 1.00 79.13 574 GLY D C 1
ATOM 12612 O O . GLY D 1 574 ? -56.598 99.876 18.120 1.00 78.85 574 GLY D O 1
ATOM 12613 N N . ASP D 1 575 ? -54.389 99.631 17.752 1.00 77.80 575 ASP D N 1
ATOM 12614 C CA . ASP D 1 575 ? -54.238 100.995 17.259 1.00 79.81 575 ASP D CA 1
ATOM 12615 C C . ASP D 1 575 ? -54.743 101.141 15.821 1.00 80.36 575 ASP D C 1
ATOM 12616 O O . ASP D 1 575 ? -55.023 102.247 15.357 1.00 82.04 575 ASP D O 1
ATOM 12621 N N . ASP D 1 576 ? -54.877 100.024 15.120 1.00 85.54 576 ASP D N 1
ATOM 12622 C CA . ASP D 1 576 ? -55.252 100.073 13.711 1.00 87.05 576 ASP D CA 1
ATOM 12623 C C . ASP D 1 576 ? -56.560 99.362 13.384 1.00 84.87 576 ASP D C 1
ATOM 12624 O O . ASP D 1 576 ? -57.154 99.607 12.336 1.00 86.32 576 ASP D O 1
ATOM 12629 N N . TYR D 1 577 ? -57.011 98.483 14.272 1.00 66.59 577 TYR D N 1
ATOM 12630 C CA . TYR D 1 577 ? -58.109 97.597 13.928 1.00 65.55 577 TYR D CA 1
ATOM 12631 C C . TYR D 1 577 ? -59.132 97.449 15.014 1.00 65.08 577 TYR D C 1
ATOM 12632 O O . TYR D 1 577 ? -58.861 97.621 16.195 1.00 65.20 577 TYR D O 1
ATOM 12641 N N . VAL D 1 578 ? -60.330 97.122 14.572 1.00 64.80 578 VAL D N 1
ATOM 12642 C CA . VAL D 1 578 ? -61.319 96.527 15.424 1.00 64.27 578 VAL D CA 1
ATOM 12643 C C . VAL D 1 578 ? -61.574 95.160 14.783 1.00 63.24 578 VAL D C 1
ATOM 12644 O O . VAL D 1 578 ? -61.525 95.019 13.553 1.00 63.27 578 VAL D O 1
ATOM 12648 N N . ILE D 1 579 ? -61.782 94.141 15.610 1.00 62.64 579 ILE D N 1
ATOM 12649 C CA . ILE D 1 579 ? -62.060 92.783 15.115 1.00 61.95 579 ILE D CA 1
ATOM 12650 C C . ILE D 1 579 ? -63.492 92.320 15.440 1.00 62.06 579 ILE D C 1
ATOM 12651 O O . ILE D 1 579 ? -63.913 92.332 16.617 1.00 62.44 579 ILE D O 1
ATOM 12656 N N . LEU D 1 580 ? -64.230 91.930 14.393 1.00 62.00 580 LEU D N 1
ATOM 12657 C CA . LEU D 1 580 ? -65.594 91.393 14.520 1.00 62.28 580 LEU D CA 1
ATOM 12658 C C . LEU D 1 580 ? -65.569 89.885 14.750 1.00 61.96 580 LEU D C 1
ATOM 12659 O O . LEU D 1 580 ? -65.081 89.148 13.903 1.00 61.60 580 LEU D O 1
ATOM 12664 N N . LEU D 1 581 ? -66.080 89.420 15.884 1.00 62.40 581 LEU D N 1
ATOM 12665 C CA . LEU D 1 581 ? -66.124 87.982 16.143 1.00 62.57 581 LEU D CA 1
ATOM 12666 C C . LEU D 1 581 ? -67.457 87.382 15.720 1.00 63.11 581 LEU D C 1
ATOM 12667 O O . LEU D 1 581 ? -68.498 87.772 16.237 1.00 63.86 581 LEU D O 1
ATOM 12672 N N . ARG D 1 582 ? -67.429 86.436 14.786 1.00 62.96 582 ARG D N 1
ATOM 12673 C CA . ARG D 1 582 ? -68.643 85.708 14.421 1.00 63.70 582 ARG D CA 1
ATOM 12674 C C . ARG D 1 582 ? -68.590 84.250 14.851 1.00 64.41 582 ARG D C 1
ATOM 12675 O O . ARG D 1 582 ? -68.199 83.377 14.076 1.00 64.39 582 ARG D O 1
ATOM 12683 N N . MET D 1 583 ? -69.001 83.996 16.089 1.00 65.38 583 MET D N 1
ATOM 12684 C CA . MET D 1 583 ? -68.939 82.665 16.656 1.00 66.55 583 MET D CA 1
ATOM 12685 C C . MET D 1 583 ? -70.290 81.987 16.584 1.00 68.04 583 MET D C 1
ATOM 12686 O O . MET D 1 583 ? -71.299 82.610 16.278 1.00 69.74 583 MET D O 1
ATOM 12691 N N . HIS D 1 584 ? -70.272 80.692 16.869 1.00 69.23 584 HIS D N 1
ATOM 12692 C CA . HIS D 1 584 ? -71.454 79.889 17.099 1.00 71.08 584 HIS D CA 1
ATOM 12693 C C . HIS D 1 584 ? -72.187 80.480 18.299 1.00 74.32 584 HIS D C 1
ATOM 12694 O O . HIS D 1 584 ? -71.556 80.956 19.248 1.00 74.00 584 HIS D O 1
ATOM 12701 N N . TYR D 1 585 ? -73.518 80.455 18.257 1.00 80.16 585 TYR D N 1
ATOM 12702 C CA . TYR D 1 585 ? -74.305 81.090 19.307 1.00 83.32 585 TYR D CA 1
ATOM 12703 C C . TYR D 1 585 ? -73.818 80.623 20.671 1.00 85.00 585 TYR D C 1
ATOM 12704 O O . TYR D 1 585 ? -73.617 81.421 21.577 1.00 83.67 585 TYR D O 1
ATOM 12713 N N . LEU D 1 586 ? -73.583 79.328 20.803 1.00 77.58 586 LEU D N 1
ATOM 12714 C CA . LEU D 1 586 ? -73.111 78.788 22.070 1.00 79.57 586 LEU D CA 1
ATOM 12715 C C . LEU D 1 586 ? -71.768 79.346 22.550 1.00 78.33 586 LEU D C 1
ATOM 12716 O O . LEU D 1 586 ? -71.511 79.401 23.749 1.00 79.91 586 LEU D O 1
ATOM 12721 N N . ILE D 1 587 ? -70.904 79.752 21.629 1.00 75.80 587 ILE D N 1
ATOM 12722 C CA . ILE D 1 587 ? -69.645 80.339 22.053 1.00 74.75 587 ILE D CA 1
ATOM 12723 C C . ILE D 1 587 ? -69.901 81.795 22.365 1.00 73.77 587 ILE D C 1
ATOM 12724 O O . ILE D 1 587 ? -69.266 82.372 23.252 1.00 73.99 587 ILE D O 1
ATOM 12729 N N . SER D 1 588 ? -70.869 82.379 21.668 1.00 73.03 588 SER D N 1
ATOM 12730 C CA . SER D 1 588 ? -71.166 83.792 21.867 1.00 72.37 588 SER D CA 1
ATOM 12731 C C . SER D 1 588 ? -71.682 84.145 23.260 1.00 74.45 588 SER D C 1
ATOM 12732 O O . SER D 1 588 ? -71.306 85.180 23.797 1.00 74.16 588 SER D O 1
ATOM 12735 N N . ASN D 1 589 ? -72.539 83.320 23.856 1.00 77.41 589 ASN D N 1
ATOM 12736 C CA . ASN D 1 589 ? -72.975 83.641 25.218 1.00 79.95 589 ASN D CA 1
ATOM 12737 C C . ASN D 1 589 ? -72.086 83.097 26.327 1.00 80.89 589 ASN D C 1
ATOM 12738 O O . ASN D 1 589 ? -72.455 83.148 27.498 1.00 83.61 589 ASN D O 1
ATOM 12743 N N . ALA D 1 590 ? -70.910 82.602 25.960 1.00 99.14 590 ALA D N 1
ATOM 12744 C CA . ALA D 1 590 ? -69.905 82.230 26.953 1.00 100.07 590 ALA D CA 1
ATOM 12745 C C . ALA D 1 590 ? -68.785 83.261 26.939 1.00 95.89 590 ALA D C 1
ATOM 12746 O O . ALA D 1 590 ? -68.056 83.426 27.925 1.00 96.38 590 ALA D O 1
ATOM 12748 N N . LEU D 1 591 ? -68.660 83.947 25.805 1.00 90.21 591 LEU D N 1
ATOM 12749 C CA . LEU D 1 591 ? -67.642 84.968 25.621 1.00 86.74 591 LEU D CA 1
ATOM 12750 C C . LEU D 1 591 ? -67.864 86.189 26.503 1.00 86.80 591 LEU D C 1
ATOM 12751 O O . LEU D 1 591 ? -68.929 86.804 26.479 1.00 87.74 591 LEU D O 1
ATOM 12756 N N . ASP D 1 592 ? -66.843 86.534 27.277 1.00 89.32 592 ASP D N 1
ATOM 12757 C CA . ASP D 1 592 ? -66.853 87.737 28.088 1.00 89.66 592 ASP D CA 1
ATOM 12758 C C . ASP D 1 592 ? -65.804 88.719 27.557 1.00 86.96 592 ASP D C 1
ATOM 12759 O O . ASP D 1 592 ? -64.606 88.509 27.732 1.00 86.26 592 ASP D O 1
ATOM 12764 N N . LEU D 1 593 ? -66.264 89.788 26.912 1.00 73.08 593 LEU D N 1
ATOM 12765 C CA . LEU D 1 593 ? -65.381 90.730 26.222 1.00 71.35 593 LEU D CA 1
ATOM 12766 C C . LEU D 1 593 ? -65.061 92.005 27.045 1.00 72.34 593 LEU D C 1
ATOM 12767 O O . LEU D 1 593 ? -64.671 93.060 26.498 1.00 71.41 593 LEU D O 1
ATOM 12772 N N . SER D 1 594 ? -65.242 91.908 28.358 1.00 74.55 594 SER D N 1
ATOM 12773 C CA . SER D 1 594 ? -64.852 92.988 29.237 1.00 75.84 594 SER D CA 1
ATOM 12774 C C . SER D 1 594 ? -63.380 93.215 29.042 1.00 74.81 594 SER D C 1
ATOM 12775 O O . SER D 1 594 ? -62.585 92.287 29.134 1.00 74.67 594 SER D O 1
ATOM 12778 N N . GLY D 1 595 ? -63.028 94.463 28.765 1.00 74.37 595 GLY D N 1
ATOM 12779 C CA . GLY D 1 595 ? -61.650 94.863 28.609 1.00 73.74 595 GLY D CA 1
ATOM 12780 C C . GLY D 1 595 ? -61.305 95.042 27.154 1.00 71.53 595 GLY D C 1
ATOM 12781 O O . GLY D 1 595 ? -60.180 95.414 26.825 1.00 70.99 595 GLY D O 1
ATOM 12782 N N . TYR D 1 596 ? -62.272 94.788 26.275 1.00 70.53 596 TYR D N 1
ATOM 12783 C CA . TYR D 1 596 ? -61.989 94.778 24.845 1.00 68.68 596 TYR D CA 1
ATOM 12784 C C . TYR D 1 596 ? -62.935 95.658 24.050 1.00 68.48 596 TYR D C 1
ATOM 12785 O O . TYR D 1 596 ? -62.901 95.650 22.813 1.00 67.27 596 TYR D O 1
ATOM 12794 N N . GLU D 1 597 ? -63.774 96.411 24.756 1.00 69.98 597 GLU D N 1
ATOM 12795 C CA . GLU D 1 597 ? -64.751 97.277 24.099 1.00 70.31 597 GLU D CA 1
ATOM 12796 C C . GLU D 1 597 ? -64.093 98.237 23.109 1.00 69.81 597 GLU D C 1
ATOM 12797 O O . GLU D 1 597 ? -63.009 98.780 23.370 1.00 70.04 597 GLU D O 1
ATOM 12803 N N . ASN D 1 598 ? -64.751 98.429 21.971 1.00 70.83 598 ASN D N 1
ATOM 12804 C CA . ASN D 1 598 ? -64.211 99.268 20.908 1.00 69.26 598 ASN D CA 1
ATOM 12805 C C . ASN D 1 598 ? -63.094 98.573 20.162 1.00 67.70 598 ASN D C 1
ATOM 12806 O O . ASN D 1 598 ? -62.416 99.182 19.324 1.00 67.74 598 ASN D O 1
ATOM 12811 N N . PHE D 1 599 ? -62.897 97.298 20.480 1.00 66.67 599 PHE D N 1
ATOM 12812 C CA . PHE D 1 599 ? -61.888 96.510 19.793 1.00 65.42 599 PHE D CA 1
ATOM 12813 C C . PHE D 1 599 ? -62.401 95.151 19.386 1.00 64.45 599 PHE D C 1
ATOM 12814 O O . PHE D 1 599 ? -62.280 94.762 18.232 1.00 63.69 599 PHE D O 1
ATOM 12822 N N . ALA D 1 600 ? -62.936 94.417 20.348 1.00 64.76 600 ALA D N 1
ATOM 12823 C CA . ALA D 1 600 ? -63.540 93.120 20.061 1.00 64.24 600 ALA D CA 1
ATOM 12824 C C . ALA D 1 600 ? -65.051 93.275 20.117 1.00 64.91 600 ALA D C 1
ATOM 12825 O O . ALA D 1 600 ? -65.601 93.598 21.176 1.00 66.08 600 ALA D O 1
ATOM 12827 N N . ILE D 1 601 ? -65.707 93.062 18.975 1.00 64.42 601 ILE D N 1
ATOM 12828 C CA . ILE D 1 601 ? -67.145 93.272 18.863 1.00 65.23 601 ILE D CA 1
ATOM 12829 C C . ILE D 1 601 ? -67.878 91.987 18.547 1.00 65.04 601 ILE D C 1
ATOM 12830 O O . ILE D 1 601 ? -67.861 91.543 17.397 1.00 64.30 601 ILE D O 1
ATOM 12835 N N . ASP D 1 602 ? -68.531 91.397 19.549 1.00 65.98 602 ASP D N 1
ATOM 12836 C CA . ASP D 1 602 ? -69.402 90.251 19.303 1.00 66.27 602 ASP D CA 1
ATOM 12837 C C . ASP D 1 602 ? -70.428 90.597 18.230 1.00 66.42 602 ASP D C 1
ATOM 12838 O O . ASP D 1 602 ? -71.099 91.626 18.287 1.00 67.30 602 ASP D O 1
ATOM 12843 N N . VAL D 1 603 ? -70.549 89.737 17.240 1.00 65.83 603 VAL D N 1
ATOM 12844 C CA . VAL D 1 603 ? -71.363 90.063 16.087 1.00 66.04 603 VAL D CA 1
ATOM 12845 C C . VAL D 1 603 ? -72.046 88.757 15.681 1.00 66.33 603 VAL D C 1
ATOM 12846 O O . VAL D 1 603 ? -72.542 88.585 14.573 1.00 66.40 603 VAL D O 1
ATOM 12850 N N . SER D 1 604 ? -72.077 87.838 16.630 1.00 66.81 604 SER D N 1
ATOM 12851 C CA . SER D 1 604 ? -72.585 86.505 16.395 1.00 67.36 604 SER D CA 1
ATOM 12852 C C . SER D 1 604 ? -74.064 86.491 16.008 1.00 68.65 604 SER D C 1
ATOM 12853 O O . SER D 1 604 ? -74.502 85.644 15.222 1.00 68.91 604 SER D O 1
ATOM 12856 N N . ASN D 1 605 ? -74.839 87.413 16.570 1.00 69.70 605 ASN D N 1
ATOM 12857 C CA . ASN D 1 605 ? -76.290 87.376 16.413 1.00 71.38 605 ASN D CA 1
ATOM 12858 C C . ASN D 1 605 ? -76.813 88.358 15.373 1.00 71.54 605 ASN D C 1
ATOM 12859 O O . ASN D 1 605 ? -78.018 88.444 15.144 1.00 73.11 605 ASN D O 1
ATOM 12864 N N . TYR D 1 606 ? -75.894 89.080 14.733 1.00 70.21 606 TYR D N 1
ATOM 12865 C CA . TYR D 1 606 ? -76.219 90.002 13.644 1.00 70.58 606 TYR D CA 1
ATOM 12866 C C . TYR D 1 606 ? -76.952 89.256 12.531 1.00 71.15 606 TYR D C 1
ATOM 12867 O O . TYR D 1 606 ? -76.540 88.184 12.146 1.00 70.35 606 TYR D O 1
ATOM 12876 N N . ASN D 1 607 ? -78.038 89.812 12.013 1.00 83.18 607 ASN D N 1
ATOM 12877 C CA . ASN D 1 607 ? -78.879 89.066 11.074 1.00 83.45 607 ASN D CA 1
ATOM 12878 C C . ASN D 1 607 ? -78.290 88.783 9.676 1.00 82.19 607 ASN D C 1
ATOM 12879 O O . ASN D 1 607 ? -78.540 87.725 9.114 1.00 81.82 607 ASN D O 1
ATOM 12884 N N . ASP D 1 608 ? -77.498 89.697 9.121 1.00 72.44 608 ASP D N 1
ATOM 12885 C CA . ASP D 1 608 ? -77.021 89.539 7.736 1.00 72.30 608 ASP D CA 1
ATOM 12886 C C . ASP D 1 608 ? -75.492 89.482 7.525 1.00 70.55 608 ASP D C 1
ATOM 12887 O O . ASP D 1 608 ? -74.797 90.508 7.505 1.00 70.32 608 ASP D O 1
ATOM 12892 N N . VAL D 1 609 ? -74.976 88.277 7.322 1.00 69.63 609 VAL D N 1
ATOM 12893 C CA . VAL D 1 609 ? -73.538 88.077 7.244 1.00 68.18 609 VAL D CA 1
ATOM 12894 C C . VAL D 1 609 ? -72.926 88.706 5.987 1.00 68.61 609 VAL D C 1
ATOM 12895 O O . VAL D 1 609 ? -71.721 89.000 5.939 1.00 67.76 609 VAL D O 1
ATOM 12899 N N . SER D 1 610 ? -73.755 88.934 4.976 1.00 70.23 610 SER D N 1
ATOM 12900 C CA . SER D 1 610 ? -73.258 89.547 3.751 1.00 71.19 610 SER D CA 1
ATOM 12901 C C . SER D 1 610 ? -72.862 91.006 3.981 1.00 71.53 610 SER D C 1
ATOM 12902 O O . SER D 1 610 ? -71.894 91.495 3.384 1.00 71.72 610 SER D O 1
ATOM 12905 N N . GLU D 1 611 ? -73.611 91.686 4.858 1.00 71.88 611 GLU D N 1
ATOM 12906 C CA . GLU D 1 611 ? -73.347 93.081 5.233 1.00 72.46 611 GLU D CA 1
ATOM 12907 C C . GLU D 1 611 ? -72.075 93.182 6.053 1.00 70.66 611 GLU D C 1
ATOM 12908 O O . GLU D 1 611 ? -71.371 94.183 5.991 1.00 71.07 611 GLU D O 1
ATOM 12914 N N . LEU D 1 612 ? -71.799 92.138 6.829 1.00 68.95 612 LEU D N 1
ATOM 12915 C CA . LEU D 1 612 ? -70.555 92.044 7.577 1.00 67.38 612 LEU D CA 1
ATOM 12916 C C . LEU D 1 612 ? -69.368 91.940 6.608 1.00 67.20 612 LEU D C 1
ATOM 12917 O O . LEU D 1 612 ? -68.343 92.613 6.792 1.00 66.94 612 LEU D O 1
ATOM 12922 N N . PHE D 1 613 ? -69.508 91.125 5.564 1.00 67.61 613 PHE D N 1
ATOM 12923 C CA . PHE D 1 613 ? -68.422 91.006 4.596 1.00 67.84 613 PHE D CA 1
ATOM 12924 C C . PHE D 1 613 ? -68.120 92.356 3.962 1.00 69.34 613 PHE D C 1
ATOM 12925 O O . PHE D 1 613 ? -66.961 92.763 3.879 1.00 69.26 613 PHE D O 1
ATOM 12933 N N . LEU D 1 614 ? -69.178 93.041 3.534 1.00 70.99 614 LEU D N 1
ATOM 12934 C CA . LEU D 1 614 ? -69.056 94.315 2.834 1.00 73.07 614 LEU D CA 1
ATOM 12935 C C . LEU D 1 614 ? -68.193 95.327 3.578 1.00 72.79 614 LEU D C 1
ATOM 12936 O O . LEU D 1 614 ? -67.439 96.071 2.963 1.00 74.13 614 LEU D O 1
ATOM 12941 N N . ILE D 1 615 ? -68.315 95.370 4.899 1.00 71.34 615 ILE D N 1
ATOM 12942 C CA . ILE D 1 615 ? -67.568 96.339 5.683 1.00 71.24 615 ILE D CA 1
ATOM 12943 C C . ILE D 1 615 ? -66.278 95.748 6.247 1.00 69.37 615 ILE D C 1
ATOM 12944 O O . ILE D 1 615 ? -65.637 96.368 7.094 1.00 69.02 615 ILE D O 1
ATOM 12949 N N . SER D 1 616 ? -65.891 94.558 5.787 1.00 68.43 616 SER D N 1
ATOM 12950 C CA . SER D 1 616 ? -64.727 93.867 6.346 1.00 66.90 616 SER D CA 1
ATOM 12951 C C . SER D 1 616 ? -63.477 93.945 5.479 1.00 67.59 616 SER D C 1
ATOM 12952 O O . SER D 1 616 ? -63.522 93.625 4.285 1.00 68.65 616 SER D O 1
ATOM 12955 N N . ASP D 1 617 ? -62.364 94.348 6.095 1.00 67.21 617 ASP D N 1
ATOM 12956 C CA . ASP D 1 617 ? -61.137 94.649 5.354 1.00 68.29 617 ASP D CA 1
ATOM 12957 C C . ASP D 1 617 ? -60.329 93.416 5.039 1.00 67.66 617 ASP D C 1
ATOM 12958 O O . ASP D 1 617 ? -59.578 93.391 4.065 1.00 68.94 617 ASP D O 1
ATOM 12963 N N . CYS D 1 618 ? -60.485 92.399 5.878 1.00 68.38 618 CYS D N 1
ATOM 12964 C CA . CYS D 1 618 ? -59.945 91.075 5.614 1.00 67.35 618 CYS D CA 1
ATOM 12965 C C . CYS D 1 618 ? -60.768 90.124 6.454 1.00 65.67 618 CYS D C 1
ATOM 12966 O O . CYS D 1 618 ? -61.535 90.568 7.310 1.00 65.12 618 CYS D O 1
ATOM 12969 N N . LEU D 1 619 ? -60.596 88.824 6.227 1.00 64.13 619 LEU D N 1
ATOM 12970 C CA . LEU D 1 619 ? -61.431 87.815 6.872 1.00 63.36 619 LEU D CA 1
ATOM 12971 C C . LEU D 1 619 ? -60.598 86.656 7.397 1.00 63.13 619 LEU D C 1
ATOM 12972 O O . LEU D 1 619 ? -59.965 85.969 6.613 1.00 63.88 619 LEU D O 1
ATOM 12977 N N . ILE D 1 620 ? -60.578 86.438 8.711 1.00 62.42 620 ILE D N 1
ATOM 12978 C CA . ILE D 1 620 ? -59.954 85.228 9.266 1.00 62.60 620 ILE D CA 1
ATOM 12979 C C . ILE D 1 620 ? -60.974 84.083 9.450 1.00 62.77 620 ILE D C 1
ATOM 12980 O O . ILE D 1 620 ? -62.030 84.267 10.069 1.00 62.39 620 ILE D O 1
ATOM 12985 N N . THR D 1 621 ? -60.652 82.908 8.913 1.00 63.62 621 THR D N 1
ATOM 12986 C CA . THR D 1 621 ? -61.461 81.712 9.142 1.00 64.17 621 THR D CA 1
ATOM 12987 C C . THR D 1 621 ? -60.584 80.461 9.264 1.00 65.33 621 THR D C 1
ATOM 12988 O O . THR D 1 621 ? -59.364 80.554 9.242 1.00 65.62 621 THR D O 1
ATOM 12992 N N . ASP D 1 622 ? -61.184 79.287 9.412 1.00 66.27 622 ASP D N 1
ATOM 12993 C CA . ASP D 1 622 ? -60.391 78.050 9.306 1.00 67.86 622 ASP D CA 1
ATOM 12994 C C . ASP D 1 622 ? -60.858 77.109 8.197 1.00 69.08 622 ASP D C 1
ATOM 12995 O O . ASP D 1 622 ? -60.189 76.978 7.171 1.00 69.78 622 ASP D O 1
ATOM 13000 N N . TYR D 1 623 ? -62.002 76.460 8.399 1.00 69.59 623 TYR D N 1
ATOM 13001 C CA . TYR D 1 623 ? -62.553 75.573 7.384 1.00 70.92 623 TYR D CA 1
ATOM 13002 C C . TYR D 1 623 ? -64.043 75.810 7.213 1.00 70.47 623 TYR D C 1
ATOM 13003 O O . TYR D 1 623 ? -64.847 74.927 7.487 1.00 71.61 623 TYR D O 1
ATOM 13012 N N . SER D 1 624 ? -64.407 77.002 6.761 1.00 69.12 624 SER D N 1
ATOM 13013 C CA . SER D 1 624 ? -65.801 77.355 6.513 1.00 68.89 624 SER D CA 1
ATOM 13014 C C . SER D 1 624 ? -66.040 77.707 5.040 1.00 69.24 624 SER D C 1
ATOM 13015 O O . SER D 1 624 ? -65.134 78.162 4.346 1.00 69.15 624 SER D O 1
ATOM 13018 N N . SER D 1 625 ? -67.261 77.503 4.560 1.00 69.93 625 SER D N 1
ATOM 13019 C CA . SER D 1 625 ? -67.574 77.869 3.192 1.00 70.58 625 SER D CA 1
ATOM 13020 C C . SER D 1 625 ? -67.722 79.384 3.049 1.00 69.50 625 SER D C 1
ATOM 13021 O O . SER D 1 625 ? -67.890 79.880 1.933 1.00 70.21 625 SER D O 1
ATOM 13024 N N . VAL D 1 626 ? -67.659 80.130 4.154 1.00 68.11 626 VAL D N 1
ATOM 13025 C CA . VAL D 1 626 ? -67.804 81.588 4.021 1.00 67.41 626 VAL D CA 1
ATOM 13026 C C . VAL D 1 626 ? -66.624 82.167 3.247 1.00 67.50 626 VAL D C 1
ATOM 13027 O O . VAL D 1 626 ? -66.700 83.271 2.720 1.00 67.65 626 VAL D O 1
ATOM 13031 N N . MET D 1 627 ? -65.533 81.421 3.170 1.00 67.74 627 MET D N 1
ATOM 13032 C CA . MET D 1 627 ? -64.385 81.926 2.441 1.00 68.13 627 MET D CA 1
ATOM 13033 C C . MET D 1 627 ? -64.749 82.138 0.970 1.00 69.68 627 MET D C 1
ATOM 13034 O O . MET D 1 627 ? -64.298 83.095 0.358 1.00 70.15 627 MET D O 1
ATOM 13039 N N . PHE D 1 628 ? -65.588 81.273 0.409 1.00 70.74 628 PHE D N 1
ATOM 13040 C CA . PHE D 1 628 ? -65.964 81.408 -0.995 1.00 72.54 628 PHE D CA 1
ATOM 13041 C C . PHE D 1 628 ? -66.869 82.616 -1.226 1.00 72.63 628 PHE D C 1
ATOM 13042 O O . PHE D 1 628 ? -66.770 83.277 -2.259 1.00 74.07 628 PHE D O 1
ATOM 13050 N N . ASP D 1 629 ? -67.775 82.895 -0.298 1.00 71.50 629 ASP D N 1
ATOM 13051 C CA . ASP D 1 629 ? -68.638 84.054 -0.456 1.00 71.86 629 ASP D CA 1
ATOM 13052 C C . ASP D 1 629 ? -67.766 85.305 -0.443 1.00 71.59 629 ASP D C 1
ATOM 13053 O O . ASP D 1 629 ? -67.683 86.047 -1.425 1.00 73.14 629 ASP D O 1
ATOM 13058 N N . TYR D 1 630 ? -67.097 85.512 0.684 1.00 69.88 630 TYR D N 1
ATOM 13059 C CA . TYR D 1 630 ? -66.217 86.654 0.901 1.00 69.55 630 TYR D CA 1
ATOM 13060 C C . TYR D 1 630 ? -65.182 86.871 -0.201 1.00 70.97 630 TYR D C 1
ATOM 13061 O O . TYR D 1 630 ? -64.807 88.013 -0.485 1.00 71.72 630 TYR D O 1
ATOM 13070 N N . GLY D 1 631 ? -64.721 85.777 -0.809 1.00 71.64 631 GLY D N 1
ATOM 13071 C CA . GLY D 1 631 ? -63.707 85.820 -1.852 1.00 73.30 631 GLY D CA 1
ATOM 13072 C C . GLY D 1 631 ? -64.164 86.595 -3.079 1.00 75.58 631 GLY D C 1
ATOM 13073 O O . GLY D 1 631 ? -63.353 86.992 -3.921 1.00 77.32 631 GLY D O 1
ATOM 13074 N N . ILE D 1 632 ? -65.471 86.812 -3.190 1.00 75.89 632 ILE D N 1
ATOM 13075 C CA . ILE D 1 632 ? -66.002 87.647 -4.258 1.00 78.30 632 ILE D CA 1
ATOM 13076 C C . ILE D 1 632 ? -65.387 89.054 -4.213 1.00 78.92 632 ILE D C 1
ATOM 13077 O O . ILE D 1 632 ? -65.219 89.688 -5.255 1.00 81.50 632 ILE D O 1
ATOM 13082 N N . LEU D 1 633 ? -65.058 89.531 -3.007 1.00 76.85 633 LEU D N 1
ATOM 13083 C CA . LEU D 1 633 ? -64.593 90.907 -2.805 1.00 77.42 633 LEU D CA 1
ATOM 13084 C C . LEU D 1 633 ? -63.103 91.084 -3.101 1.00 78.12 633 LEU D C 1
ATOM 13085 O O . LEU D 1 633 ? -62.579 92.205 -3.045 1.00 79.02 633 LEU D O 1
ATOM 13090 N N . LYS D 1 634 ? -62.420 89.978 -3.392 1.00 77.93 634 LYS D N 1
ATOM 13091 C CA . LYS D 1 634 ? -61.007 90.025 -3.727 1.00 78.90 634 LYS D CA 1
ATOM 13092 C C . LYS D 1 634 ? -60.148 90.689 -2.638 1.00 77.44 634 LYS D C 1
ATOM 13093 O O . LYS D 1 634 ? -59.020 91.101 -2.883 1.00 78.61 634 LYS D O 1
ATOM 13099 N N . ARG D 1 635 ? -60.687 90.787 -1.430 1.00 75.10 635 ARG D N 1
ATOM 13100 C CA . ARG D 1 635 ? -59.916 91.226 -0.273 1.00 73.60 635 ARG D CA 1
ATOM 13101 C C . ARG D 1 635 ? -59.053 90.065 0.263 1.00 72.29 635 ARG D C 1
ATOM 13102 O O . ARG D 1 635 ? -59.192 88.930 -0.186 1.00 72.43 635 ARG D O 1
ATOM 13110 N N . PRO D 1 636 ? -58.148 90.341 1.220 1.00 71.31 636 PRO D N 1
ATOM 13111 C CA . PRO D 1 636 ? -57.287 89.264 1.747 1.00 70.47 636 PRO D CA 1
ATOM 13112 C C . PRO D 1 636 ? -57.996 88.335 2.722 1.00 68.55 636 PRO D C 1
ATOM 13113 O O . PRO D 1 636 ? -58.897 88.765 3.426 1.00 67.42 636 PRO D O 1
ATOM 13117 N N . GLN D 1 637 ? -57.561 87.082 2.788 1.00 68.49 637 GLN D N 1
ATOM 13118 C CA . GLN D 1 637 ? -58.058 86.137 3.788 1.00 67.10 637 GLN D CA 1
ATOM 13119 C C . GLN D 1 637 ? -56.911 85.398 4.455 1.00 67.09 637 GLN D C 1
ATOM 13120 O O . GLN D 1 637 ? -55.934 85.060 3.797 1.00 68.44 637 GLN D O 1
ATOM 13126 N N . PHE D 1 638 ? -57.041 85.148 5.756 1.00 65.89 638 PHE D N 1
ATOM 13127 C CA . PHE D 1 638 ? -56.101 84.318 6.511 1.00 66.12 638 PHE D CA 1
ATOM 13128 C C . PHE D 1 638 ? -56.784 83.049 7.055 1.00 65.96 638 PHE D C 1
ATOM 13129 O O . PHE D 1 638 ? -57.979 83.034 7.365 1.00 65.16 638 PHE D O 1
ATOM 13137 N N . PHE D 1 639 ? -56.020 81.981 7.190 1.00 67.02 639 PHE D N 1
ATOM 13138 C CA . PHE D 1 639 ? -56.583 80.743 7.687 1.00 67.37 639 PHE D CA 1
ATOM 13139 C C . PHE D 1 639 ? -55.896 80.221 8.956 1.00 67.78 639 PHE D C 1
ATOM 13140 O O . PHE D 1 639 ? -54.810 79.634 8.915 1.00 69.16 639 PHE D O 1
ATOM 13148 N N . PHE D 1 640 ? -56.539 80.474 10.088 1.00 66.85 640 PHE D N 1
ATOM 13149 C CA . PHE D 1 640 ? -55.999 80.113 11.375 1.00 67.40 640 PHE D CA 1
ATOM 13150 C C . PHE D 1 640 ? -56.428 78.670 11.688 1.00 68.79 640 PHE D C 1
ATOM 13151 O O . PHE D 1 640 ? -57.394 78.436 12.415 1.00 68.62 640 PHE D O 1
ATOM 13159 N N . ALA D 1 641 ? -55.718 77.702 11.104 1.00 70.48 641 ALA D N 1
ATOM 13160 C CA . ALA D 1 641 ? -56.063 76.295 11.252 1.00 72.26 641 ALA D CA 1
ATOM 13161 C C . ALA D 1 641 ? -55.292 75.691 12.410 1.00 73.92 641 ALA D C 1
ATOM 13162 O O . ALA D 1 641 ? -54.532 74.719 12.255 1.00 76.11 641 ALA D O 1
ATOM 13164 N N . TYR D 1 642 ? -55.507 76.265 13.582 1.00 73.16 642 TYR D N 1
ATOM 13165 C CA . TYR D 1 642 ? -54.738 75.868 14.748 1.00 74.85 642 TYR D CA 1
ATOM 13166 C C . TYR D 1 642 ? -54.850 74.367 15.028 1.00 77.58 642 TYR D C 1
ATOM 13167 O O . TYR D 1 642 ? -53.923 73.759 15.534 1.00 79.79 642 TYR D O 1
ATOM 13176 N N . ASP D 1 643 ? -55.979 73.766 14.688 1.00 77.73 643 ASP D N 1
ATOM 13177 C CA . ASP D 1 643 ? -56.139 72.335 14.935 1.00 80.64 643 ASP D CA 1
ATOM 13178 C C . ASP D 1 643 ? -55.930 71.471 13.682 1.00 81.92 643 ASP D C 1
ATOM 13179 O O . ASP D 1 643 ? -56.290 70.298 13.669 1.00 84.27 643 ASP D O 1
ATOM 13184 N N . ILE D 1 644 ? -55.325 72.050 12.643 1.00 80.69 644 ILE D N 1
ATOM 13185 C CA . ILE D 1 644 ? -55.099 71.324 11.389 1.00 82.03 644 ILE D CA 1
ATOM 13186 C C . ILE D 1 644 ? -54.457 69.972 11.638 1.00 85.63 644 ILE D C 1
ATOM 13187 O O . ILE D 1 644 ? -54.635 69.060 10.846 1.00 87.40 644 ILE D O 1
ATOM 13192 N N . ASP D 1 645 ? -53.709 69.854 12.736 1.00 103.81 645 ASP D N 1
ATOM 13193 C CA . ASP D 1 645 ? -53.111 68.576 13.147 1.00 107.99 645 ASP D CA 1
ATOM 13194 C C . ASP D 1 645 ? -54.189 67.495 13.314 1.00 107.97 645 ASP D C 1
ATOM 13195 O O . ASP D 1 645 ? -54.170 66.478 12.628 1.00 111.48 645 ASP D O 1
ATOM 13200 N N . LYS D 1 646 ? -55.140 67.747 14.208 1.00 106.25 646 LYS D N 1
ATOM 13201 C CA . LYS D 1 646 ? -56.204 66.799 14.531 1.00 106.68 646 LYS D CA 1
ATOM 13202 C C . LYS D 1 646 ? -57.022 66.376 13.307 1.00 106.96 646 LYS D C 1
ATOM 13203 O O . LYS D 1 646 ? -57.369 65.202 13.171 1.00 109.69 646 LYS D O 1
ATOM 13209 N N . TYR D 1 647 ? -57.313 67.330 12.422 1.00 133.87 647 TYR D N 1
ATOM 13210 C CA . TYR D 1 647 ? -58.133 67.087 11.227 1.00 134.53 647 TYR D CA 1
ATOM 13211 C C . TYR D 1 647 ? -57.493 66.156 10.187 1.00 139.57 647 TYR D C 1
ATOM 13212 O O . TYR D 1 647 ? -57.224 66.571 9.059 1.00 141.09 647 TYR D O 1
ATOM 13221 N N . ASP D 1 648 ? -57.244 64.909 10.583 1.00 133.09 648 ASP D N 1
ATOM 13222 C CA . ASP D 1 648 ? -56.991 63.800 9.652 1.00 138.36 648 ASP D CA 1
ATOM 13223 C C . ASP D 1 648 ? -55.594 63.709 9.029 1.00 142.98 648 ASP D C 1
ATOM 13224 O O . ASP D 1 648 ? -55.325 62.775 8.269 1.00 148.40 648 ASP D O 1
ATOM 13229 N N . LYS D 1 649 ? -54.714 64.658 9.346 1.00 142.82 649 LYS D N 1
ATOM 13230 C CA . LYS D 1 649 ? -53.365 64.691 8.760 1.00 147.80 649 LYS D CA 1
ATOM 13231 C C . LYS D 1 649 ? -53.386 65.153 7.296 1.00 150.43 649 LYS D C 1
ATOM 13232 O O . LYS D 1 649 ? -53.373 66.357 7.023 1.00 147.99 649 LYS D O 1
ATOM 13238 N N . GLY D 1 650 ? -53.402 64.190 6.368 1.00 126.45 650 GLY D N 1
ATOM 13239 C CA . GLY D 1 650 ? -53.517 64.465 4.940 1.00 130.40 650 GLY D CA 1
ATOM 13240 C C . GLY D 1 650 ? -54.969 64.474 4.478 1.00 127.78 650 GLY D C 1
ATOM 13241 O O . GLY D 1 650 ? -55.389 63.641 3.668 1.00 132.77 650 GLY D O 1
ATOM 13242 N N . LEU D 1 651 ? -55.724 65.448 4.985 1.00 165.82 651 LEU D N 1
ATOM 13243 C CA . LEU D 1 651 ? -57.186 65.484 4.872 1.00 162.75 651 LEU D CA 1
ATOM 13244 C C . LEU D 1 651 ? -57.760 65.678 3.464 1.00 166.32 651 LEU D C 1
ATOM 13245 O O . LEU D 1 651 ? -57.786 66.788 2.924 1.00 165.51 651 LEU D O 1
ATOM 13250 N N . ARG D 1 652 ? -58.217 64.570 2.887 1.00 127.21 652 ARG D N 1
ATOM 13251 C CA . ARG D 1 652 ? -58.965 64.585 1.639 1.00 130.90 652 ARG D CA 1
ATOM 13252 C C . ARG D 1 652 ? -60.459 64.619 1.959 1.00 126.49 652 ARG D C 1
ATOM 13253 O O . ARG D 1 652 ? -61.302 64.416 1.082 1.00 129.45 652 ARG D O 1
ATOM 13261 N N . GLY D 1 653 ? -60.779 64.850 3.230 1.00 88.27 653 GLY D N 1
ATOM 13262 C CA . GLY D 1 653 ? -62.155 64.984 3.670 1.00 85.12 653 GLY D CA 1
ATOM 13263 C C . GLY D 1 653 ? -62.726 66.291 3.159 1.00 84.93 653 GLY D C 1
ATOM 13264 O O . GLY D 1 653 ? -63.883 66.623 3.431 1.00 82.51 653 GLY D O 1
ATOM 13265 N N . PHE D 1 654 ? -61.895 67.039 2.433 1.00 80.15 654 PHE D N 1
ATOM 13266 C CA . PHE D 1 654 ? -62.323 68.251 1.744 1.00 80.92 654 PHE D CA 1
ATOM 13267 C C . PHE D 1 654 ? -62.280 68.031 0.234 1.00 85.94 654 PHE D C 1
ATOM 13268 O O . PHE D 1 654 ? -61.416 67.319 -0.278 1.00 89.29 654 PHE D O 1
ATOM 13276 N N . TYR D 1 655 ? -63.217 68.660 -0.471 1.00 74.43 655 TYR D N 1
ATOM 13277 C CA . TYR D 1 655 ? -63.330 68.519 -1.917 1.00 76.90 655 TYR D CA 1
ATOM 13278 C C . TYR D 1 655 ? -62.166 69.161 -2.649 1.00 79.27 655 TYR D C 1
ATOM 13279 O O . TYR D 1 655 ? -61.857 68.789 -3.778 1.00 82.01 655 TYR D O 1
ATOM 13288 N N . MET D 1 656 ? -61.548 70.159 -2.033 1.00 78.36 656 MET D N 1
ATOM 13289 C CA . MET D 1 656 ? -60.484 70.864 -2.719 1.00 81.49 656 MET D CA 1
ATOM 13290 C C . MET D 1 656 ? -59.151 70.735 -1.997 1.00 81.04 656 MET D C 1
ATOM 13291 O O . MET D 1 656 ? -59.086 70.252 -0.862 1.00 79.35 656 MET D O 1
ATOM 13296 N N . ASN D 1 657 ? -58.084 71.135 -2.678 1.00 83.69 657 ASN D N 1
ATOM 13297 C CA . ASN D 1 657 ? -56.758 71.012 -2.107 1.00 84.29 657 ASN D CA 1
ATOM 13298 C C . ASN D 1 657 ? -56.445 72.166 -1.160 1.00 82.38 657 ASN D C 1
ATOM 13299 O O . ASN D 1 657 ? -55.956 73.212 -1.577 1.00 83.30 657 ASN D O 1
ATOM 13304 N N . TYR D 1 658 ? -56.727 71.952 0.120 1.00 79.86 658 TYR D N 1
ATOM 13305 C CA . TYR D 1 658 ? -56.624 72.983 1.154 1.00 77.77 658 TYR D CA 1
ATOM 13306 C C . TYR D 1 658 ? -55.181 73.441 1.410 1.00 79.07 658 TYR D C 1
ATOM 13307 O O . TYR D 1 658 ? -54.908 74.629 1.619 1.00 78.59 658 TYR D O 1
ATOM 13316 N N . MET D 1 659 ? -54.243 72.509 1.383 1.00 85.44 659 MET D N 1
ATOM 13317 C CA . MET D 1 659 ? -52.889 72.869 1.729 1.00 86.17 659 MET D CA 1
ATOM 13318 C C . MET D 1 659 ? -52.240 73.711 0.643 1.00 90.24 659 MET D C 1
ATOM 13319 O O . MET D 1 659 ? -51.131 74.204 0.815 1.00 91.18 659 MET D O 1
ATOM 13324 N N . GLU D 1 660 ? -52.939 73.897 -0.468 1.00 112.99 660 GLU D N 1
ATOM 13325 C CA . GLU D 1 660 ? -52.311 74.484 -1.644 1.00 117.80 660 GLU D CA 1
ATOM 13326 C C . GLU D 1 660 ? -52.978 75.758 -2.166 1.00 118.51 660 GLU D C 1
ATOM 13327 O O . GLU D 1 660 ? -52.435 76.856 -2.034 1.00 118.77 660 GLU D O 1
ATOM 13333 N N . ASP D 1 661 ? -54.156 75.616 -2.760 1.00 114.42 661 ASP D N 1
ATOM 13334 C CA . ASP D 1 661 ? -54.805 76.760 -3.388 1.00 115.75 661 ASP D CA 1
ATOM 13335 C C . ASP D 1 661 ? -56.034 77.336 -2.663 1.00 111.45 661 ASP D C 1
ATOM 13336 O O . ASP D 1 661 ? -57.163 77.164 -3.108 1.00 111.57 661 ASP D O 1
ATOM 13341 N N . LEU D 1 662 ? -55.793 78.008 -1.539 1.00 81.84 662 LEU D N 1
ATOM 13342 C CA . LEU D 1 662 ? -56.732 78.975 -0.980 1.00 79.43 662 LEU D CA 1
ATOM 13343 C C . LEU D 1 662 ? -56.103 80.375 -1.053 1.00 80.18 662 LEU D C 1
ATOM 13344 O O . LEU D 1 662 ? -54.920 80.494 -1.347 1.00 82.22 662 LEU D O 1
ATOM 13349 N N . PRO D 1 663 ? -56.886 81.446 -0.814 1.00 78.71 663 PRO D N 1
ATOM 13350 C CA . PRO D 1 663 ? -56.425 82.784 -1.221 1.00 80.00 663 PRO D CA 1
ATOM 13351 C C . PRO D 1 663 ? -55.481 83.446 -0.226 1.00 79.42 663 PRO D C 1
ATOM 13352 O O . PRO D 1 663 ? -55.259 84.654 -0.284 1.00 79.89 663 PRO D O 1
ATOM 13356 N N . GLY D 1 664 ? -54.940 82.673 0.697 1.00 78.49 664 GLY D N 1
ATOM 13357 C CA . GLY D 1 664 ? -54.186 83.263 1.772 1.00 77.66 664 GLY D CA 1
ATOM 13358 C C . GLY D 1 664 ? -53.384 82.234 2.518 1.00 77.50 664 GLY D C 1
ATOM 13359 O O . GLY D 1 664 ? -53.464 81.028 2.229 1.00 77.94 664 GLY D O 1
ATOM 13360 N N . PRO D 1 665 ? -52.605 82.713 3.494 1.00 76.97 665 PRO D N 1
ATOM 13361 C CA . PRO D 1 665 ? -51.637 81.945 4.276 1.00 77.11 665 PRO D CA 1
ATOM 13362 C C . PRO D 1 665 ? -52.344 81.080 5.326 1.00 74.73 665 PRO D C 1
ATOM 13363 O O . PRO D 1 665 ? -53.373 81.482 5.879 1.00 72.59 665 PRO D O 1
ATOM 13367 N N . ILE D 1 666 ? -51.795 79.900 5.584 1.00 75.27 666 ILE D N 1
ATOM 13368 C CA . ILE D 1 666 ? -52.265 79.056 6.670 1.00 73.33 666 ILE D CA 1
ATOM 13369 C C . ILE D 1 666 ? -51.359 79.221 7.891 1.00 72.93 666 ILE D C 1
ATOM 13370 O O . ILE D 1 666 ? -50.180 78.866 7.850 1.00 74.67 666 ILE D O 1
ATOM 13375 N N . TYR D 1 667 ? -51.901 79.764 8.974 1.00 70.78 667 TYR D N 1
ATOM 13376 C CA . TYR D 1 667 ? -51.162 79.860 10.226 1.00 70.32 667 TYR D CA 1
ATOM 13377 C C . TYR D 1 667 ? -51.742 78.884 11.224 1.00 68.69 667 TYR D C 1
ATOM 13378 O O . TYR D 1 667 ? -52.960 78.772 11.324 1.00 67.04 667 TYR D O 1
ATOM 13387 N N . THR D 1 668 ? -50.891 78.181 11.965 1.00 69.25 668 THR D N 1
ATOM 13388 C CA . THR D 1 668 ? -51.371 77.255 12.987 1.00 67.91 668 THR D CA 1
ATOM 13389 C C . THR D 1 668 ? -51.227 77.881 14.356 1.00 66.71 668 THR D C 1
ATOM 13390 O O . THR D 1 668 ? -51.741 77.367 15.349 1.00 65.40 668 THR D O 1
ATOM 13394 N N . GLU D 1 669 ? -50.511 78.995 14.399 1.00 70.83 669 GLU D N 1
ATOM 13395 C CA . GLU D 1 669 ? -50.332 79.748 15.629 1.00 70.45 669 GLU D CA 1
ATOM 13396 C C . GLU D 1 669 ? -50.744 81.208 15.377 1.00 71.15 669 GLU D C 1
ATOM 13397 O O . GLU D 1 669 ? -50.583 81.701 14.266 1.00 72.68 669 GLU D O 1
ATOM 13403 N N . PRO D 1 670 ? -51.306 81.895 16.390 1.00 64.29 670 PRO D N 1
ATOM 13404 C CA . PRO D 1 670 ? -51.965 83.178 16.112 1.00 63.61 670 PRO D CA 1
ATOM 13405 C C . PRO D 1 670 ? -51.013 84.370 16.206 1.00 64.71 670 PRO D C 1
ATOM 13406 O O . PRO D 1 670 ? -51.418 85.497 15.909 1.00 64.51 670 PRO D O 1
ATOM 13410 N N . TYR D 1 671 ? -49.769 84.131 16.604 1.00 65.97 671 TYR D N 1
ATOM 13411 C CA . TYR D 1 671 ? -48.894 85.249 16.905 1.00 66.90 671 TYR D CA 1
ATOM 13412 C C . TYR D 1 671 ? -48.250 85.852 15.674 1.00 68.66 671 TYR D C 1
ATOM 13413 O O . TYR D 1 671 ? -47.987 87.058 15.630 1.00 69.15 671 TYR D O 1
ATOM 13422 N N . GLY D 1 672 ? -48.034 85.014 14.666 1.00 69.71 672 GLY D N 1
ATOM 13423 C CA . GLY D 1 672 ? -47.434 85.442 13.413 1.00 71.63 672 GLY D CA 1
ATOM 13424 C C . GLY D 1 672 ? -48.524 85.878 12.465 1.00 71.12 672 GLY D C 1
ATOM 13425 O O . GLY D 1 672 ? -48.281 86.556 11.472 1.00 72.51 672 GLY D O 1
ATOM 13426 N N . LEU D 1 673 ? -49.744 85.470 12.785 1.00 69.20 673 LEU D N 1
ATOM 13427 C CA . LEU D 1 673 ? -50.897 85.929 12.058 1.00 68.50 673 LEU D CA 1
ATOM 13428 C C . LEU D 1 673 ? -51.024 87.409 12.386 1.00 68.24 673 LEU D C 1
ATOM 13429 O O . LEU D 1 673 ? -51.186 88.238 11.488 1.00 69.11 673 LEU D O 1
ATOM 13434 N N . ALA D 1 674 ? -50.928 87.729 13.678 1.00 67.22 674 ALA D N 1
ATOM 13435 C CA . ALA D 1 674 ? -51.061 89.112 14.140 1.00 66.99 674 ALA D CA 1
ATOM 13436 C C . ALA D 1 674 ? -50.066 90.042 13.449 1.00 69.05 674 ALA D C 1
ATOM 13437 O O . ALA D 1 674 ? -50.452 91.077 12.910 1.00 69.42 674 ALA D O 1
ATOM 13439 N N . LYS D 1 675 ? -48.790 89.679 13.461 1.00 70.49 675 LYS D N 1
ATOM 13440 C CA . LYS D 1 675 ? -47.792 90.518 12.821 1.00 72.59 675 LYS D CA 1
ATOM 13441 C C . LYS D 1 675 ? -48.130 90.720 11.351 1.00 73.71 675 LYS D C 1
ATOM 13442 O O . LYS D 1 675 ? -48.106 91.844 10.851 1.00 74.66 675 LYS D O 1
ATOM 13448 N N . GLU D 1 676 ? -48.441 89.631 10.659 1.00 77.71 676 GLU D N 1
ATOM 13449 C CA . GLU D 1 676 ? -48.774 89.709 9.249 1.00 79.40 676 GLU D CA 1
ATOM 13450 C C . GLU D 1 676 ? -49.881 90.746 9.015 1.00 79.83 676 GLU D C 1
ATOM 13451 O O . GLU D 1 676 ? -49.763 91.601 8.135 1.00 82.67 676 GLU D O 1
ATOM 13457 N N . LEU D 1 677 ? -50.947 90.672 9.812 1.00 71.90 677 LEU D N 1
ATOM 13458 C CA . LEU D 1 677 ? -52.050 91.638 9.754 1.00 71.03 677 LEU D CA 1
ATOM 13459 C C . LEU D 1 677 ? -51.581 93.081 9.895 1.00 72.33 677 LEU D C 1
ATOM 13460 O O . LEU D 1 677 ? -52.176 93.999 9.327 1.00 74.02 677 LEU D O 1
ATOM 13465 N N . LYS D 1 678 ? -50.519 93.287 10.662 1.00 74.74 678 LYS D N 1
ATOM 13466 C CA . LYS D 1 678 ? -50.061 94.630 10.976 1.00 77.34 678 LYS D CA 1
ATOM 13467 C C . LYS D 1 678 ? -49.922 95.525 9.723 1.00 80.72 678 LYS D C 1
ATOM 13468 O O . LYS D 1 678 ? -49.957 96.752 9.830 1.00 82.95 678 LYS D O 1
ATOM 13474 N N . ASN D 1 679 ? -49.785 94.915 8.545 1.00 76.68 679 ASN D N 1
ATOM 13475 C CA . ASN D 1 679 ? -49.744 95.660 7.276 1.00 78.76 679 ASN D CA 1
ATOM 13476 C C . ASN D 1 679 ? -50.485 94.910 6.165 1.00 78.95 679 ASN D C 1
ATOM 13477 O O . ASN D 1 679 ? -49.914 94.037 5.511 1.00 80.09 679 ASN D O 1
ATOM 13482 N N . LEU D 1 680 ? -51.752 95.257 5.951 1.00 77.95 680 LEU D N 1
ATOM 13483 C CA . LEU D 1 680 ? -52.598 94.500 5.028 1.00 77.85 680 LEU D CA 1
ATOM 13484 C C . LEU D 1 680 ? -52.152 94.559 3.585 1.00 80.54 680 LEU D C 1
ATOM 13485 O O . LEU D 1 680 ? -52.322 93.596 2.844 1.00 80.98 680 LEU D O 1
ATOM 13490 N N . ASP D 1 681 ? -51.614 95.698 3.177 1.00 105.05 681 ASP D N 1
ATOM 13491 C CA . ASP D 1 681 ? -51.310 95.923 1.769 1.00 109.12 681 ASP D CA 1
ATOM 13492 C C . ASP D 1 681 ? -50.186 95.017 1.282 1.00 110.15 681 ASP D C 1
ATOM 13493 O O . ASP D 1 681 ? -50.101 94.702 0.096 1.00 112.92 681 ASP D O 1
ATOM 13498 N N . LYS D 1 682 ? -49.327 94.600 2.206 1.00 92.00 682 LYS D N 1
ATOM 13499 C CA . LYS D 1 682 ? -48.228 93.710 1.870 1.00 92.82 682 LYS D CA 1
ATOM 13500 C C . LYS D 1 682 ? -48.807 92.361 1.512 1.00 90.96 682 LYS D C 1
ATOM 13501 O O . LYS D 1 682 ? -48.432 91.750 0.517 1.00 93.28 682 LYS D O 1
ATOM 13507 N N . VAL D 1 683 ? -49.730 91.902 2.342 1.00 84.21 683 VAL D N 1
ATOM 13508 C CA . VAL D 1 683 ? -50.431 90.646 2.101 1.00 83.24 683 VAL D CA 1
ATOM 13509 C C . VAL D 1 683 ? -51.217 90.718 0.774 1.00 84.50 683 VAL D C 1
ATOM 13510 O O . VAL D 1 683 ? -51.125 89.823 -0.068 1.00 85.79 683 VAL D O 1
ATOM 13514 N N . GLN D 1 684 ? -51.969 91.800 0.585 1.00 84.31 684 GLN D N 1
ATOM 13515 C CA . GLN D 1 684 ? -52.782 91.970 -0.616 1.00 85.50 684 GLN D CA 1
ATOM 13516 C C . GLN D 1 684 ? -51.965 91.845 -1.904 1.00 88.83 684 GLN D C 1
ATOM 13517 O O . GLN D 1 684 ? -52.446 91.284 -2.887 1.00 89.89 684 GLN D O 1
ATOM 13523 N N . GLN D 1 685 ? -50.741 92.374 -1.894 1.00 90.59 685 GLN D N 1
ATOM 13524 C CA . GLN D 1 685 ? -49.810 92.249 -3.017 1.00 93.93 685 GLN D CA 1
ATOM 13525 C C . GLN D 1 685 ? -49.234 90.844 -3.109 1.00 94.35 685 GLN D C 1
ATOM 13526 O O . GLN D 1 685 ? -49.078 90.289 -4.199 1.00 96.59 685 GLN D O 1
ATOM 13532 N N . GLN D 1 686 ? -48.899 90.293 -1.946 1.00 95.81 686 GLN D N 1
ATOM 13533 C CA . GLN D 1 686 ? -48.206 89.015 -1.824 1.00 94.92 686 GLN D CA 1
ATOM 13534 C C . GLN D 1 686 ? -49.070 87.825 -2.221 1.00 93.90 686 GLN D C 1
ATOM 13535 O O . GLN D 1 686 ? -48.559 86.787 -2.624 1.00 95.02 686 GLN D O 1
ATOM 13541 N N . TYR D 1 687 ? -50.381 87.977 -2.086 1.00 93.44 687 TYR D N 1
ATOM 13542 C CA . TYR D 1 687 ? -51.304 86.919 -2.444 1.00 92.43 687 TYR D CA 1
ATOM 13543 C C . TYR D 1 687 ? -52.281 87.439 -3.465 1.00 95.06 687 TYR D C 1
ATOM 13544 O O . TYR D 1 687 ? -53.409 86.966 -3.536 1.00 93.40 687 TYR D O 1
ATOM 13553 N N . GLN D 1 688 ? -51.880 88.428 -4.250 1.00 92.40 688 GLN D N 1
ATOM 13554 C CA . GLN D 1 688 ? -52.817 88.924 -5.238 1.00 93.36 688 GLN D CA 1
ATOM 13555 C C . GLN D 1 688 ? -53.062 87.807 -6.233 1.00 94.87 688 GLN D C 1
ATOM 13556 O O . GLN D 1 688 ? -54.202 87.437 -6.483 1.00 93.85 688 GLN D O 1
ATOM 13562 N N . GLU D 1 689 ? -51.984 87.246 -6.765 1.00 116.73 689 GLU D N 1
ATOM 13563 C CA . GLU D 1 689 ? -52.081 86.144 -7.711 1.00 118.38 689 GLU D CA 1
ATOM 13564 C C . GLU D 1 689 ? -52.976 85.016 -7.204 1.00 114.40 689 GLU D C 1
ATOM 13565 O O . GLU D 1 689 ? -53.805 84.490 -7.945 1.00 113.53 689 GLU D O 1
ATOM 13571 N N . LYS D 1 690 ? -52.793 84.645 -5.942 1.00 102.79 690 LYS D N 1
ATOM 13572 C CA . LYS D 1 690 ? -53.586 83.590 -5.321 1.00 98.74 690 LYS D CA 1
ATOM 13573 C C . LYS D 1 690 ? -55.043 84.015 -5.099 1.00 95.16 690 LYS D C 1
ATOM 13574 O O . LYS D 1 690 ? -55.960 83.197 -5.211 1.00 93.03 690 LYS D O 1
ATOM 13580 N N . ILE D 1 691 ? -55.253 85.287 -4.773 1.00 88.51 691 ILE D N 1
ATOM 13581 C CA . ILE D 1 691 ? -56.602 85.805 -4.589 1.00 86.54 691 ILE D CA 1
ATOM 13582 C C . ILE D 1 691 ? -57.364 85.744 -5.900 1.00 88.32 691 ILE D C 1
ATOM 13583 O O . ILE D 1 691 ? -58.457 85.209 -5.959 1.00 87.04 691 ILE D O 1
ATOM 13588 N N . ASP D 1 692 ? -56.772 86.292 -6.954 1.00 91.40 692 ASP D N 1
ATOM 13589 C CA . ASP D 1 692 ? -57.398 86.318 -8.275 1.00 93.57 692 ASP D CA 1
ATOM 13590 C C . ASP D 1 692 ? -57.747 84.919 -8.804 1.00 94.09 692 ASP D C 1
ATOM 13591 O O . ASP D 1 692 ? -58.752 84.752 -9.481 1.00 94.41 692 ASP D O 1
ATOM 13596 N N . ALA D 1 693 ? -56.910 83.929 -8.501 1.00 94.32 693 ALA D N 1
ATOM 13597 C CA . ALA D 1 693 ? -57.074 82.574 -9.015 1.00 95.21 693 ALA D CA 1
ATOM 13598 C C . ALA D 1 693 ? -58.295 81.971 -8.368 1.00 92.18 693 ALA D C 1
ATOM 13599 O O . ALA D 1 693 ? -59.055 81.209 -8.994 1.00 92.66 693 ALA D O 1
ATOM 13601 N N . PHE D 1 694 ? -58.454 82.322 -7.093 1.00 89.17 694 PHE D N 1
ATOM 13602 C CA . PHE D 1 694 ? -59.595 81.947 -6.266 1.00 86.01 694 PHE D CA 1
ATOM 13603 C C . PHE D 1 694 ? -60.872 82.645 -6.751 1.00 85.58 694 PHE D C 1
ATOM 13604 O O . PHE D 1 694 ? -61.922 82.030 -6.848 1.00 84.56 694 PHE D O 1
ATOM 13612 N N . TYR D 1 695 ? -60.784 83.930 -7.066 1.00 86.50 695 TYR D N 1
ATOM 13613 C CA . TYR D 1 695 ? -61.932 84.629 -7.610 1.00 86.51 695 TYR D CA 1
ATOM 13614 C C . TYR D 1 695 ? -62.367 83.984 -8.913 1.00 88.80 695 TYR D C 1
ATOM 13615 O O . TYR D 1 695 ? -63.557 83.907 -9.206 1.00 88.16 695 TYR D O 1
ATOM 13624 N N . ASP D 1 696 ? -61.400 83.517 -9.691 1.00 91.60 696 ASP D N 1
ATOM 13625 C CA . ASP D 1 696 ? -61.682 82.997 -11.027 1.00 94.37 696 ASP D CA 1
ATOM 13626 C C . ASP D 1 696 ? -62.291 81.598 -11.026 1.00 93.56 696 ASP D C 1
ATOM 13627 O O . ASP D 1 696 ? -62.959 81.201 -11.983 1.00 95.09 696 ASP D O 1
ATOM 13632 N N . ARG D 1 697 ? -62.078 80.860 -9.945 1.00 91.23 697 ARG D N 1
ATOM 13633 C CA . ARG D 1 697 ? -62.591 79.499 -9.855 1.00 90.47 697 ARG D CA 1
ATOM 13634 C C . ARG D 1 697 ? -63.946 79.429 -9.133 1.00 87.28 697 ARG D C 1
ATOM 13635 O O . ARG D 1 697 ? -64.827 78.654 -9.520 1.00 87.22 697 ARG D O 1
ATOM 13643 N N . PHE D 1 698 ? -64.117 80.249 -8.096 1.00 84.76 698 PHE D N 1
ATOM 13644 C CA . PHE D 1 698 ? -65.264 80.122 -7.194 1.00 81.59 698 PHE D CA 1
ATOM 13645 C C . PHE D 1 698 ? -66.265 81.275 -7.242 1.00 80.70 698 PHE D C 1
ATOM 13646 O O . PHE D 1 698 ? -67.409 81.125 -6.804 1.00 78.64 698 PHE D O 1
ATOM 13654 N N . CYS D 1 699 ? -65.839 82.421 -7.766 1.00 82.37 699 CYS D N 1
ATOM 13655 C CA . CYS D 1 699 ? -66.664 83.621 -7.709 1.00 81.62 699 CYS D CA 1
ATOM 13656 C C . CYS D 1 699 ? -66.893 84.223 -9.093 1.00 84.56 699 CYS D C 1
ATOM 13657 O O . CYS D 1 699 ? -67.558 85.254 -9.227 1.00 84.49 699 CYS D O 1
ATOM 13660 N N . SER D 1 700 ? -66.352 83.569 -10.118 1.00 97.34 700 SER D N 1
ATOM 13661 C CA . SER D 1 700 ? -66.387 84.095 -11.479 1.00 100.35 700 SER D CA 1
ATOM 13662 C C . SER D 1 700 ? -67.761 83.948 -12.097 1.00 99.81 700 SER D C 1
ATOM 13663 O O . SER D 1 700 ? -67.888 83.849 -13.321 1.00 102.66 700 SER D O 1
ATOM 13666 N N . VAL D 1 701 ? -68.787 83.923 -11.257 1.00 87.64 701 VAL D N 1
ATOM 13667 C CA . VAL D 1 701 ? -70.136 83.599 -11.717 1.00 87.41 701 VAL D CA 1
ATOM 13668 C C . VAL D 1 701 ? -71.213 84.475 -11.065 1.00 85.16 701 VAL D C 1
ATOM 13669 O O . VAL D 1 701 ? -72.241 84.754 -11.681 1.00 85.82 701 VAL D O 1
ATOM 13673 N N . ASP D 1 702 ? -70.987 84.907 -9.827 1.00 87.41 702 ASP D N 1
ATOM 13674 C CA . ASP D 1 702 ? -71.913 85.844 -9.207 1.00 85.12 702 ASP D CA 1
ATOM 13675 C C . ASP D 1 702 ? -72.047 87.145 -10.024 1.00 86.94 702 ASP D C 1
ATOM 13676 O O . ASP D 1 702 ? -71.134 87.965 -10.070 1.00 88.08 702 ASP D O 1
ATOM 13681 N N . ASN D 1 703 ? -73.193 87.290 -10.691 1.00 94.39 703 ASN D N 1
ATOM 13682 C CA . ASN D 1 703 ? -73.567 88.494 -11.436 1.00 96.18 703 ASN D CA 1
ATOM 13683 C C . ASN D 1 703 ? -73.938 89.614 -10.503 1.00 94.30 703 ASN D C 1
ATOM 13684 O O . ASN D 1 703 ? -73.624 90.763 -10.744 1.00 95.77 703 ASN D O 1
ATOM 13689 N N . GLY D 1 704 ? -74.652 89.262 -9.444 1.00 88.29 704 GLY D N 1
ATOM 13690 C CA . GLY D 1 704 ? -75.372 90.237 -8.656 1.00 86.73 704 GLY D CA 1
ATOM 13691 C C . GLY D 1 704 ? -76.809 90.220 -9.133 1.00 87.11 704 GLY D C 1
ATOM 13692 O O . GLY D 1 704 ? -77.646 90.950 -8.621 1.00 86.26 704 GLY D O 1
ATOM 13693 N N . LYS D 1 705 ? -77.094 89.374 -10.120 1.00 80.90 705 LYS D N 1
ATOM 13694 C CA . LYS D 1 705 ? -78.432 89.288 -10.705 1.00 81.35 705 LYS D CA 1
ATOM 13695 C C . LYS D 1 705 ? -79.228 88.056 -10.234 1.00 79.10 705 LYS D C 1
ATOM 13696 O O . LYS D 1 705 ? -80.274 87.736 -10.795 1.00 79.57 705 LYS D O 1
ATOM 13702 N N . ALA D 1 706 ? -78.735 87.363 -9.215 1.00 81.45 706 ALA D N 1
ATOM 13703 C CA . ALA D 1 706 ? -79.292 86.060 -8.847 1.00 80.48 706 ALA D CA 1
ATOM 13704 C C . ALA D 1 706 ? -80.707 86.124 -8.254 1.00 79.28 706 ALA D C 1
ATOM 13705 O O . ALA D 1 706 ? -81.556 85.296 -8.590 1.00 80.16 706 ALA D O 1
ATOM 13707 N N . SER D 1 707 ? -80.962 87.094 -7.377 1.00 71.60 707 SER D N 1
ATOM 13708 C CA . SER D 1 707 ? -82.315 87.302 -6.865 1.00 70.04 707 SER D CA 1
ATOM 13709 C C . SER D 1 707 ? -83.283 87.613 -8.011 1.00 72.07 707 SER D C 1
ATOM 13710 O O . SER D 1 707 ? -84.438 87.176 -7.999 1.00 71.28 707 SER D O 1
ATOM 13713 N N . GLN D 1 708 ? -82.821 88.374 -8.999 1.00 88.07 708 GLN D N 1
ATOM 13714 C CA . GLN D 1 708 ? -83.678 88.678 -10.127 1.00 90.95 708 GLN D CA 1
ATOM 13715 C C . GLN D 1 708 ? -83.999 87.401 -10.902 1.00 92.40 708 GLN D C 1
ATOM 13716 O O . GLN D 1 708 ? -85.146 87.189 -11.288 1.00 93.83 708 GLN D O 1
ATOM 13722 N N . TYR D 1 709 ? -83.005 86.541 -11.115 1.00 78.19 709 TYR D N 1
ATOM 13723 C CA . TYR D 1 709 ? -83.239 85.320 -11.893 1.00 79.20 709 TYR D CA 1
ATOM 13724 C C . TYR D 1 709 ? -84.286 84.387 -11.267 1.00 76.83 709 TYR D C 1
ATOM 13725 O O . TYR D 1 709 ? -85.215 83.961 -11.948 1.00 77.73 709 TYR D O 1
ATOM 13734 N N . ILE D 1 710 ? -84.127 84.059 -9.984 1.00 73.95 710 ILE D N 1
ATOM 13735 C CA . ILE D 1 710 ? -85.126 83.260 -9.286 1.00 71.67 710 ILE D CA 1
ATOM 13736 C C . ILE D 1 710 ? -86.439 84.034 -9.306 1.00 71.49 710 ILE D C 1
ATOM 13737 O O . ILE D 1 710 ? -87.447 83.545 -9.832 1.00 71.97 710 ILE D O 1
ATOM 13742 N N . GLY D 1 711 ? -86.416 85.244 -8.742 1.00 70.92 711 GLY D N 1
ATOM 13743 C CA . GLY D 1 711 ? -87.576 86.122 -8.722 1.00 70.94 711 GLY D CA 1
ATOM 13744 C C . GLY D 1 711 ? -88.392 86.111 -10.010 1.00 73.34 711 GLY D C 1
ATOM 13745 O O . GLY D 1 711 ? -89.614 85.973 -9.962 1.00 72.77 711 GLY D O 1
ATOM 13746 N N . ASP D 1 712 ? -87.722 86.247 -11.156 1.00 76.12 712 ASP D N 1
ATOM 13747 C CA . ASP D 1 712 ? -88.384 86.201 -12.467 1.00 78.79 712 ASP D CA 1
ATOM 13748 C C . ASP D 1 712 ? -88.879 84.807 -12.845 1.00 78.69 712 ASP D C 1
ATOM 13749 O O . ASP D 1 712 ? -89.970 84.655 -13.379 1.00 79.47 712 ASP D O 1
ATOM 13754 N N . LEU D 1 713 ? -88.065 83.793 -12.586 1.00 77.89 713 LEU D N 1
ATOM 13755 C CA . LEU D 1 713 ? -88.473 82.421 -12.828 1.00 77.68 713 LEU D CA 1
ATOM 13756 C C . LEU D 1 713 ? -89.791 82.121 -12.098 1.00 75.41 713 LEU D C 1
ATOM 13757 O O . LEU D 1 713 ? -90.711 81.558 -12.690 1.00 76.20 713 LEU D O 1
ATOM 13762 N N . ILE D 1 714 ? -89.893 82.508 -10.825 1.00 72.74 714 ILE D N 1
ATOM 13763 C CA . ILE D 1 714 ? -91.127 82.264 -10.078 1.00 70.66 714 ILE D CA 1
ATOM 13764 C C . ILE D 1 714 ? -92.322 82.973 -10.707 1.00 71.98 714 ILE D C 1
ATOM 13765 O O . ILE D 1 714 ? -93.370 82.384 -10.880 1.00 71.80 714 ILE D O 1
ATOM 13770 N N . HIS D 1 715 ? -92.162 84.238 -11.056 1.00 88.20 715 HIS D N 1
ATOM 13771 C CA . HIS D 1 715 ? -93.218 84.981 -11.748 1.00 91.10 715 HIS D CA 1
ATOM 13772 C C . HIS D 1 715 ? -93.694 84.243 -13.003 1.00 94.74 715 HIS D C 1
ATOM 13773 O O . HIS D 1 715 ? -94.878 83.932 -13.148 1.00 97.14 715 HIS D O 1
ATOM 13780 N N . LYS D 1 716 ? -92.751 83.970 -13.899 1.00 79.49 716 LYS D N 1
ATOM 13781 C CA . LYS D 1 716 ? -93.024 83.259 -15.135 1.00 81.97 716 LYS D CA 1
ATOM 13782 C C . LYS D 1 716 ? -93.619 81.880 -14.891 1.00 80.57 716 LYS D C 1
ATOM 13783 O O . LYS D 1 716 ? -94.405 81.411 -15.693 1.00 82.09 716 LYS D O 1
ATOM 13789 N N . ASP D 1 717 ? -93.235 81.213 -13.808 1.00 94.80 717 ASP D N 1
ATOM 13790 C CA . ASP D 1 717 ? -93.873 79.941 -13.475 1.00 96.09 717 ASP D CA 1
ATOM 13791 C C . ASP D 1 717 ? -95.362 80.204 -13.243 1.00 97.86 717 ASP D C 1
ATOM 13792 O O . ASP D 1 717 ? -96.213 79.586 -13.884 1.00 101.51 717 ASP D O 1
ATOM 13797 N N . ILE D 1 718 ? -95.676 81.150 -12.358 1.00 78.76 718 ILE D N 1
ATOM 13798 C CA . ILE D 1 718 ? -97.053 81.317 -11.894 1.00 75.48 718 ILE D CA 1
ATOM 13799 C C . ILE D 1 718 ? -97.972 82.080 -12.855 1.00 81.21 718 ILE D C 1
ATOM 13800 O O . ILE D 1 718 ? -99.174 82.229 -12.600 1.00 78.94 718 ILE D O 1
ATOM 13805 N N . LYS D 1 719 ? -97.407 82.567 -13.955 1.00 83.59 719 LYS D N 1
ATOM 13806 C CA . LYS D 1 719 ? -98.233 83.024 -15.063 1.00 87.61 719 LYS D CA 1
ATOM 13807 C C . LYS D 1 719 ? -98.770 81.809 -15.826 1.00 91.21 719 LYS D C 1
ATOM 13808 O O . LYS D 1 719 ? -99.970 81.703 -16.044 1.00 94.46 719 LYS D O 1
ATOM 13814 N N . GLU D 1 720 ? -97.897 80.874 -16.192 1.00 127.02 720 GLU D N 1
ATOM 13815 C CA . GLU D 1 720 ? -98.342 79.699 -16.936 1.00 130.75 720 GLU D CA 1
ATOM 13816 C C . GLU D 1 720 ? -99.396 78.949 -16.148 1.00 131.85 720 GLU D C 1
ATOM 13817 O O . GLU D 1 720 ? -100.213 78.238 -16.721 1.00 135.90 720 GLU D O 1
ATOM 13823 N N . GLN D 1 721 ? -99.368 79.104 -14.830 1.00 141.07 721 GLN D N 1
ATOM 13824 C CA . GLN D 1 721 ? -100.301 78.392 -13.969 1.00 134.51 721 GLN D CA 1
ATOM 13825 C C . GLN D 1 721 ? -101.645 79.098 -13.886 1.00 133.58 721 GLN D C 1
ATOM 13826 O O . GLN D 1 721 ? -102.651 78.480 -13.548 1.00 131.12 721 GLN D O 1
ATOM 13832 N N . LEU D 1 722 ? -101.661 80.389 -14.202 1.00 77.00 722 LEU D N 1
ATOM 13833 C CA . LEU D 1 722 ? -102.910 81.155 -14.241 1.00 77.44 722 LEU D CA 1
ATOM 13834 C C . LEU D 1 722 ? -103.541 81.190 -15.649 1.00 85.53 722 LEU D C 1
ATOM 13835 O O . LEU D 1 722 ? -104.087 82.221 -16.067 1.00 88.69 722 LEU D O 1
ATOM 13840 N N . GLU D 1 723 ? -103.477 80.068 -16.369 1.00 121.03 723 GLU D N 1
ATOM 13841 C CA . GLU D 1 723 ? -103.919 80.043 -17.764 1.00 128.38 723 GLU D CA 1
ATOM 13842 C C . GLU D 1 723 ? -104.725 78.811 -18.207 1.00 130.04 723 GLU D C 1
ATOM 13843 O O . GLU D 1 723 ? -105.821 78.948 -18.752 1.00 132.84 723 GLU D O 1
ATOM 13849 N N . HIS D 1 724 ? -104.174 77.616 -18.015 1.00 160.08 724 HIS D N 1
ATOM 13850 C CA . HIS D 1 724 ? -104.886 76.391 -18.386 1.00 161.59 724 HIS D CA 1
ATOM 13851 C C . HIS D 1 724 ? -105.422 75.684 -17.149 1.00 154.50 724 HIS D C 1
ATOM 13852 O O . HIS D 1 724 ? -105.361 76.225 -16.045 1.00 147.32 724 HIS D O 1
#